Protein 2DA4 (pdb70)

Radius of gyration: 13.73 Å; Cα contacts (8 Å, |Δi|>4): 54; chains: 1; bounding box: 42×41×20 Å

Sequence (80 aa):
GSSGSSGALQDRTQFSDRDLATLKKYWDNGMTSLGSVCREKIEAVATELNVDCEIVRTWIGNRRRKYRLMGIEVSGPSSGGSSGSSGALQDRTQFSDRDLATLKKYWDNGMTSLGSVCREKIEAVATELNVDCEIVRTWIGNRRRKYRLMGIEVSGPSSGGSSGSSGALQDRTQFSDRDLATLKKYWDNGMTSLGSVCREKIEAVATELNVDCEIVRTWIGNRRRKYRLMGIEVSGPSSGGSSGSSGALQDRTQFSDRDLATLKKYWDNGMTSLGSVCREKIEAVATELNVDCEIVRTWIGNRRRKYRLMGIEVSGPSSGGSSGSSGALQDRTQFSDRDLATLKKYWDNGMTSLGSVCREKIEAVATELNVDCEIVRTWIGNRRRKYRLMGIEVSGPSSGGSSGSSGALQDRTQFSDRDLATLKKYWDNGMTSLGSVCREKIEAVATELNVDCEIVRTWIGNRRRKYRLMGIEVSGPSSGGSSGSSGALQDRTQFSDRDLATLKKYWDNGMTSLGSVCREKIEAVATELNVDCEIVRTWIGNRRRKYRLMGIEVSGPSSGGSSGSSGALQDRTQFSDRDLATLKKYWDNGMTSLGSVCREKIEAVATELNVDCEIVRTWIGNRRRKYRLMGIEVSGPSSGGSSGSSGALQDRTQFSDRDLATLKKYWDNGMTSLGSVCREKIEAVATELNVDCEIVRTWIGNRRRKYRLMGIEVSGPSSGGSSGSSGALQDRTQFSDRDLATLKKYWDNGMTSLGSVCREKIEAVATELNVDCEIVRTWIGNRRRKYRLMGIEVSGPSSGGSSGSSGALQDRTQFSDRDLATLKKYWDNGMTSLGSVCREKIEAVATELNVDCEIVRTWIGNRRRKYRLMGIEVSGPSSGGSSGSSGALQDRTQFSDRDLATLKKYWDNGMTSLGSVCREKIEAVATELNVDCEIVRTWIGNRRRKYRLMGIEVSGPSSGGSSGSSGALQDRTQFSDRDLATLKKYWDNGMTSLGSVCREKIEAVATELNVDCEIVRTWIGNRRRKYRLMGIEVSGPSSGGSSGSSGALQDRTQFSDRDLATLKKYWDNGMTSLGSVCREKIEAVATELNVDCEIVRTWIGNRRRKYRLMGIEVSGPSSGGSSGSSGALQDRTQFSDRDLATLKKYWDNGMTSLGSVCREKIEAVATELNVDCEIVRTWIGNRRRKYRLMGIEVSGPSSGGSSGSSGALQDRTQFSDRDLATLKKYWDNGMTSLGSVCREKIEAVATELNVDCEIVRTWIGNRRRKYRLMGIEVSGPSSGGSSGSSGALQDRTQFSDRDLATLKKYWDNGMTSLGSVCREKIEAVATELNVDCEIVRTWIGNRRRKYRLMGIEVSGPSSGGSSGSSGALQDRTQFSDRDLATLKKYWDNGMTSLGSVCREKIEAVATELNVDCEIVRTWIGNRRRKYRLMGIEVSGPSSGGSSGSSGALQDRTQFSDRDLATLKKYWDNGMTSLGSVCREKIEAVATELNVDCEIVRTWIGNRRRKYRLMGIEVSGPSSGGSSGSSGALQDRTQFSDRDLATLKKYWDNGMTSLGSVCREKIEAVATELNVDCEIVRTWIGNRRRKYRLMGIEVSGPSSG

GO terms:
  GO:0005515 protein binding (F, IPI)

Foldseek 3Di:
DDDDDDDDDPPDDDDDPVLVVLLVVLVVVVLLDLPVVNLVVLVPSCVVSVHDSVNSSVVSVVVVCVAVVVPDDDDADVHD

Organism: Homo sapiens (NCBI:txid9606)

CATH classification: 1.10.10.60

InterPro domains:
  IPR001356 Homeodomain [PS50071] (433-497)
  IPR001356 Homeodomain [SM00389] (1-66)
  IPR001356 Homeodomain [SM00389] (435-501)
  IPR001356 Homeodomain [cd00086] (4-59)
  IPR001356 Homeodomain [cd00086] (439-495)
  IPR009057 Homedomain-like superfamily [SSF46689] (3-59)
  IPR009057 Homedomain-like superfamily [SSF46689] (434-495)
  IPR050255 POU domain transcription factor [PTHR11636] (400-508)

Structure (mmCIF, N/CA/C/O backbone):
data_2DA4
#
_entry.id   2DA4
#
loop_
_atom_site.group_PDB
_atom_site.id
_atom_site.type_symbol
_atom_site.label_atom_id
_atom_site.label_alt_id
_atom_site.label_comp_id
_atom_site.label_asym_id
_atom_site.label_entity_id
_atom_site.label_seq_id
_atom_site.pdbx_PDB_ins_code
_atom_site.Cartn_x
_atom_site.Cartn_y
_atom_site.Cartn_z
_atom_site.occupancy
_atom_site.B_iso_or_equiv
_atom_site.auth_seq_id
_atom_site.auth_comp_id
_atom_site.auth_asym_id
_atom_site.auth_atom_id
_atom_site.pdbx_PDB_model_num
ATOM 1 N N . GLY A 1 1 ? -1.950 -21.438 8.055 1.00 0.00 1 GLY A N 1
ATOM 2 C CA . GLY A 1 1 ? -0.772 -21.062 7.295 1.00 0.00 1 GLY A CA 1
ATOM 3 C C . GLY A 1 1 ? -1.093 -20.744 5.848 1.00 0.00 1 GLY A C 1
ATOM 4 O O . GLY A 1 1 ? -0.389 -21.181 4.938 1.00 0.00 1 GLY A O 1
ATOM 8 N N . SER A 1 2 ? -2.161 -19.981 5.635 1.00 0.00 2 SER A N 1
ATOM 9 C CA . SER A 1 2 ? -2.577 -19.609 4.288 1.00 0.00 2 SER A CA 1
ATOM 10 C C . SER A 1 2 ? -2.750 -18.098 4.170 1.00 0.00 2 SER A C 1
ATOM 11 O O . SER A 1 2 ? -2.614 -17.368 5.153 1.00 0.00 2 SER A O 1
ATOM 19 N N . SER A 1 3 ? -3.049 -17.635 2.961 1.00 0.00 3 SER A N 1
ATOM 20 C CA . SER A 1 3 ? -3.237 -16.210 2.713 1.00 0.00 3 SER A CA 1
ATOM 21 C C . SER A 1 3 ? -4.720 -15.867 2.610 1.00 0.00 3 SER A C 1
ATOM 22 O O . SER A 1 3 ? -5.198 -14.932 3.250 1.00 0.00 3 SER A O 1
ATOM 30 N N . GLY A 1 4 ? -5.443 -16.633 1.798 1.00 0.00 4 GLY A N 1
ATOM 31 C CA . GLY A 1 4 ? -6.864 -16.395 1.625 1.00 0.00 4 GLY A CA 1
ATOM 32 C C . GLY A 1 4 ? -7.150 -15.094 0.901 1.00 0.00 4 GLY A C 1
ATOM 33 O O . GLY A 1 4 ? -7.326 -14.051 1.531 1.00 0.00 4 GLY A O 1
ATOM 37 N N . SER A 1 5 ? -7.196 -15.155 -0.426 1.00 0.00 5 SER A N 1
ATOM 38 C CA . SER A 1 5 ? -7.457 -13.971 -1.237 1.00 0.00 5 SER A CA 1
ATOM 39 C C . SER A 1 5 ? -8.947 -13.832 -1.531 1.00 0.00 5 SER A C 1
ATOM 40 O O . SER A 1 5 ? -9.434 -14.295 -2.562 1.00 0.00 5 SER A O 1
ATOM 48 N N . SER A 1 6 ? -9.667 -13.191 -0.616 1.00 0.00 6 SER A N 1
ATOM 49 C CA . SER A 1 6 ? -11.103 -12.993 -0.773 1.00 0.00 6 SER A CA 1
ATOM 50 C C . SER A 1 6 ? -11.525 -11.625 -0.245 1.00 0.00 6 SER A C 1
ATOM 51 O O . SER A 1 6 ? -10.987 -11.138 0.748 1.00 0.00 6 SER A O 1
ATOM 59 N N . GLY A 1 7 ? -12.492 -11.010 -0.919 1.00 0.00 7 GLY A N 1
ATOM 60 C CA . GLY A 1 7 ? -12.971 -9.705 -0.504 1.00 0.00 7 GLY A CA 1
ATOM 61 C C . GLY A 1 7 ? -14.356 -9.398 -1.038 1.00 0.00 7 GLY A C 1
ATOM 62 O O . GLY A 1 7 ? -15.275 -10.204 -0.896 1.00 0.00 7 GLY A O 1
ATOM 66 N N . ALA A 1 8 ? -14.507 -8.229 -1.651 1.00 0.00 8 ALA A N 1
ATOM 67 C CA . ALA A 1 8 ? -15.790 -7.818 -2.208 1.00 0.00 8 ALA A CA 1
ATOM 68 C C . ALA A 1 8 ? -15.627 -6.620 -3.137 1.00 0.00 8 ALA A C 1
ATOM 69 O O . ALA A 1 8 ? -14.660 -5.864 -3.028 1.00 0.00 8 ALA A O 1
ATOM 76 N N . LEU A 1 9 ? -16.576 -6.452 -4.050 1.00 0.00 9 LEU A N 1
ATOM 77 C CA . LEU A 1 9 ? -16.538 -5.345 -4.999 1.00 0.00 9 LEU A CA 1
ATOM 78 C C . LEU A 1 9 ? -17.233 -4.113 -4.428 1.00 0.00 9 LEU A C 1
ATOM 79 O O . LEU A 1 9 ? -18.127 -4.227 -3.590 1.00 0.00 9 LEU A O 1
ATOM 95 N N . GLN A 1 10 ? -16.817 -2.938 -4.889 1.00 0.00 10 GLN A N 1
ATOM 96 C CA . GLN A 1 10 ? -17.401 -1.685 -4.424 1.00 0.00 10 GLN A CA 1
ATOM 97 C C . GLN A 1 10 ? -17.096 -0.549 -5.394 1.00 0.00 10 GLN A C 1
ATOM 98 O O . GLN A 1 10 ? -16.130 -0.612 -6.155 1.00 0.00 10 GLN A O 1
ATOM 112 N N . ASP A 1 11 ? -17.925 0.489 -5.362 1.00 0.00 11 ASP A N 1
ATOM 113 C CA . ASP A 1 11 ? -17.743 1.640 -6.238 1.00 0.00 11 ASP A CA 1
ATOM 114 C C . ASP A 1 11 ? -16.590 2.514 -5.755 1.00 0.00 11 ASP A C 1
ATOM 115 O O . ASP A 1 11 ? -15.701 2.871 -6.528 1.00 0.00 11 ASP A O 1
ATOM 124 N N . ARG A 1 12 ? -16.613 2.857 -4.471 1.00 0.00 12 ARG A N 1
ATOM 125 C CA . ARG A 1 12 ? -15.571 3.692 -3.885 1.00 0.00 12 ARG A CA 1
ATOM 126 C C . ARG A 1 12 ? -14.937 3.004 -2.679 1.00 0.00 12 ARG A C 1
ATOM 127 O O . ARG A 1 12 ? -15.550 2.902 -1.615 1.00 0.00 12 ARG A O 1
ATOM 148 N N . THR A 1 13 ? -13.706 2.533 -2.852 1.00 0.00 13 THR A N 1
ATOM 149 C CA . THR A 1 13 ? -12.990 1.854 -1.780 1.00 0.00 13 THR A CA 1
ATOM 150 C C . THR A 1 13 ? -11.958 2.774 -1.139 1.00 0.00 13 THR A C 1
ATOM 151 O O . THR A 1 13 ? -10.994 3.185 -1.784 1.00 0.00 13 THR A O 1
ATOM 162 N N . GLN A 1 14 ? -12.167 3.094 0.134 1.00 0.00 14 GLN A N 1
ATOM 163 C CA . GLN A 1 14 ? -11.254 3.967 0.862 1.00 0.00 14 GLN A CA 1
ATOM 164 C C . GLN A 1 14 ? -10.647 3.243 2.060 1.00 0.00 14 GLN A C 1
ATOM 165 O O . GLN A 1 14 ? -11.260 2.338 2.626 1.00 0.00 14 GLN A O 1
ATOM 179 N N . PHE A 1 15 ? -9.440 3.646 2.440 1.00 0.00 15 PHE A N 1
ATOM 180 C CA . PHE A 1 15 ? -8.749 3.035 3.570 1.00 0.00 15 PHE A CA 1
ATOM 181 C C . PHE A 1 15 ? -9.103 3.746 4.872 1.00 0.00 15 PHE A C 1
ATOM 182 O O . PHE A 1 15 ? -9.586 4.878 4.863 1.00 0.00 15 PHE A O 1
ATOM 199 N N . SER A 1 16 ? -8.858 3.073 5.992 1.00 0.00 16 SER A N 1
ATOM 200 C CA . SER A 1 16 ? -9.154 3.638 7.304 1.00 0.00 16 SER A CA 1
ATOM 201 C C . SER A 1 16 ? -7.869 3.926 8.074 1.00 0.00 16 SER A C 1
ATOM 202 O O . SER A 1 16 ? -6.845 3.277 7.859 1.00 0.00 16 SER A O 1
ATOM 210 N N . ASP A 1 17 ? -7.931 4.904 8.971 1.00 0.00 17 ASP A N 1
ATOM 211 C CA . ASP A 1 17 ? -6.773 5.279 9.774 1.00 0.00 17 ASP A CA 1
ATOM 212 C C . ASP A 1 17 ? -5.946 4.051 10.142 1.00 0.00 17 ASP A C 1
ATOM 213 O O . ASP A 1 17 ? -4.724 4.047 9.995 1.00 0.00 17 ASP A O 1
ATOM 222 N N . ARG A 1 18 ? -6.621 3.011 10.622 1.00 0.00 18 ARG A N 1
ATOM 223 C CA . ARG A 1 18 ? -5.949 1.778 11.013 1.00 0.00 18 ARG A CA 1
ATOM 224 C C . ARG A 1 18 ? -5.256 1.134 9.816 1.00 0.00 18 ARG A C 1
ATOM 225 O O . ARG A 1 18 ? -4.071 0.804 9.875 1.00 0.00 18 ARG A O 1
ATOM 246 N N . ASP A 1 19 ? -6.002 0.957 8.731 1.00 0.00 19 ASP A N 1
ATOM 247 C CA . ASP A 1 19 ? -5.460 0.353 7.520 1.00 0.00 19 ASP A CA 1
ATOM 248 C C . ASP A 1 19 ? -4.233 1.117 7.033 1.00 0.00 19 ASP A C 1
ATOM 249 O O . ASP A 1 19 ? -3.191 0.524 6.750 1.00 0.00 19 ASP A O 1
ATOM 258 N N . LEU A 1 20 ? -4.363 2.436 6.938 1.00 0.00 20 LEU A N 1
ATOM 259 C CA . LEU A 1 20 ? -3.264 3.282 6.485 1.00 0.00 20 LEU A CA 1
ATOM 260 C C . LEU A 1 20 ? -2.078 3.193 7.440 1.00 0.00 20 LEU A C 1
ATOM 261 O O . LEU A 1 20 ? -0.937 3.019 7.013 1.00 0.00 20 LEU A O 1
ATOM 277 N N . ALA A 1 21 ? -2.357 3.310 8.734 1.00 0.00 21 ALA A N 1
ATOM 278 C CA . ALA A 1 21 ? -1.313 3.238 9.750 1.00 0.00 21 ALA A CA 1
ATOM 279 C C . ALA A 1 21 ? -0.274 2.180 9.395 1.00 0.00 21 ALA A C 1
ATOM 280 O O . ALA A 1 21 ? 0.930 2.414 9.508 1.00 0.00 21 ALA A O 1
ATOM 287 N N . THR A 1 22 ? -0.746 1.014 8.965 1.00 0.00 22 THR A N 1
ATOM 288 C CA . THR A 1 22 ? 0.142 -0.081 8.595 1.00 0.00 22 THR A CA 1
ATOM 289 C C . THR A 1 22 ? 0.938 0.257 7.339 1.00 0.00 22 THR A C 1
ATOM 290 O O . THR A 1 22 ? 2.168 0.189 7.334 1.00 0.00 22 THR A O 1
ATOM 301 N N . LEU A 1 23 ? 0.230 0.621 6.276 1.00 0.00 23 LEU A N 1
ATOM 302 C CA . LEU A 1 23 ? 0.870 0.971 5.013 1.00 0.00 23 LEU A CA 1
ATOM 303 C C . LEU A 1 23 ? 1.900 2.078 5.213 1.00 0.00 23 LEU A C 1
ATOM 304 O O . LEU A 1 23 ? 3.091 1.886 4.966 1.00 0.00 23 LEU A O 1
ATOM 320 N N . LYS A 1 24 ? 1.434 3.238 5.663 1.00 0.00 24 LYS A N 1
ATOM 321 C CA . LYS A 1 24 ? 2.313 4.377 5.900 1.00 0.00 24 LYS A CA 1
ATOM 322 C C . LYS A 1 24 ? 3.536 3.960 6.711 1.00 0.00 24 LYS A C 1
ATOM 323 O O . LYS A 1 24 ? 4.623 4.515 6.545 1.00 0.00 24 LYS A O 1
ATOM 342 N N . LYS A 1 25 ? 3.353 2.978 7.587 1.00 0.00 25 LYS A N 1
ATOM 343 C CA . LYS A 1 25 ? 4.442 2.483 8.422 1.00 0.00 25 LYS A CA 1
ATOM 344 C C . LYS A 1 25 ? 5.616 2.019 7.566 1.00 0.00 25 LYS A C 1
ATOM 345 O O . LYS A 1 25 ? 6.773 2.305 7.875 1.00 0.00 25 LYS A O 1
ATOM 364 N N . TYR A 1 26 ? 5.311 1.303 6.490 1.00 0.00 26 TYR A N 1
ATOM 365 C CA . TYR A 1 26 ? 6.341 0.798 5.590 1.00 0.00 26 TYR A CA 1
ATOM 366 C C . TYR A 1 26 ? 6.950 1.931 4.769 1.00 0.00 26 TYR A C 1
ATOM 367 O O . TYR A 1 26 ? 8.131 1.897 4.425 1.00 0.00 26 TYR A O 1
ATOM 385 N N . TRP A 1 27 ? 6.135 2.933 4.460 1.00 0.00 27 TRP A N 1
ATOM 386 C CA . TRP A 1 27 ? 6.592 4.077 3.680 1.00 0.00 27 TRP A CA 1
ATOM 387 C C . TRP A 1 27 ? 7.781 4.754 4.352 1.00 0.00 27 TRP A C 1
ATOM 388 O O . TRP A 1 27 ? 8.597 5.395 3.690 1.00 0.00 27 TRP A O 1
ATOM 409 N N . ASP A 1 28 ? 7.874 4.606 5.669 1.00 0.00 28 ASP A N 1
ATOM 410 C CA . ASP A 1 28 ? 8.966 5.202 6.430 1.00 0.00 28 ASP A CA 1
ATOM 411 C C . ASP A 1 28 ? 10.299 4.557 6.065 1.00 0.00 28 ASP A C 1
ATOM 412 O O . ASP A 1 28 ? 11.359 5.024 6.479 1.00 0.00 28 ASP A O 1
ATOM 421 N N . ASN A 1 29 ? 10.236 3.480 5.289 1.00 0.00 29 ASN A N 1
ATOM 422 C CA . ASN A 1 29 ? 11.438 2.769 4.870 1.00 0.00 29 ASN A CA 1
ATOM 423 C C . ASN A 1 29 ? 11.666 2.922 3.369 1.00 0.00 29 ASN A C 1
ATOM 424 O O . ASN A 1 29 ? 12.421 2.162 2.764 1.00 0.00 29 ASN A O 1
ATOM 435 N N . GLY A 1 30 ? 11.006 3.912 2.774 1.00 0.00 30 GLY A N 1
ATOM 436 C CA . GLY A 1 30 ? 11.150 4.147 1.349 1.00 0.00 30 GLY A CA 1
ATOM 437 C C . GLY A 1 30 ? 10.270 3.234 0.519 1.00 0.00 30 GLY A C 1
ATOM 438 O O . GLY A 1 30 ? 10.642 2.840 -0.586 1.00 0.00 30 GLY A O 1
ATOM 442 N N . MET A 1 31 ? 9.101 2.895 1.053 1.00 0.00 31 MET A N 1
ATOM 443 C CA . MET A 1 31 ? 8.166 2.021 0.353 1.00 0.00 31 MET A CA 1
ATOM 444 C C . MET A 1 31 ? 7.436 2.779 -0.751 1.00 0.00 31 MET A C 1
ATOM 445 O O . MET A 1 31 ? 6.212 2.706 -0.865 1.00 0.00 31 MET A O 1
ATOM 459 N N . THR A 1 32 ? 8.195 3.508 -1.564 1.00 0.00 32 THR A N 1
ATOM 460 C CA . THR A 1 32 ? 7.621 4.280 -2.659 1.00 0.00 32 THR A CA 1
ATOM 461 C C . THR A 1 32 ? 7.775 3.550 -3.988 1.00 0.00 32 THR A C 1
ATOM 462 O O . THR A 1 32 ? 6.937 3.679 -4.879 1.00 0.00 32 THR A O 1
ATOM 473 N N . SER A 1 33 ? 8.853 2.782 -4.114 1.00 0.00 33 SER A N 1
ATOM 474 C CA . SER A 1 33 ? 9.120 2.034 -5.336 1.00 0.00 33 SER A CA 1
ATOM 475 C C . SER A 1 33 ? 8.164 0.851 -5.468 1.00 0.00 33 SER A C 1
ATOM 476 O O . SER A 1 33 ? 7.611 0.371 -4.478 1.00 0.00 33 SER A O 1
ATOM 484 N N . LEU A 1 34 ? 7.975 0.387 -6.699 1.00 0.00 34 LEU A N 1
ATOM 485 C CA . LEU A 1 34 ? 7.086 -0.739 -6.962 1.00 0.00 34 LEU A CA 1
ATOM 486 C C . LEU A 1 34 ? 7.884 -1.995 -7.301 1.00 0.00 34 LEU A C 1
ATOM 487 O O . LEU A 1 34 ? 7.496 -3.105 -6.941 1.00 0.00 34 LEU A O 1
ATOM 503 N N . GLY A 1 35 ? 9.003 -1.809 -7.995 1.00 0.00 35 GLY A N 1
ATOM 504 C CA . GLY A 1 35 ? 9.839 -2.935 -8.369 1.00 0.00 35 GLY A CA 1
ATOM 505 C C . GLY A 1 35 ? 10.100 -3.874 -7.208 1.00 0.00 35 GLY A C 1
ATOM 506 O O . GLY A 1 35 ? 9.742 -3.578 -6.068 1.00 0.00 35 GLY A O 1
ATOM 510 N N . SER A 1 36 ? 10.726 -5.010 -7.497 1.00 0.00 36 SER A N 1
ATOM 511 C CA . SER A 1 36 ? 11.031 -5.998 -6.469 1.00 0.00 36 SER A CA 1
ATOM 512 C C . SER A 1 36 ? 11.720 -5.345 -5.275 1.00 0.00 36 SER A C 1
ATOM 513 O O . SER A 1 36 ? 11.532 -5.761 -4.131 1.00 0.00 36 SER A O 1
ATOM 521 N N . VAL A 1 37 ? 12.519 -4.319 -5.549 1.00 0.00 37 VAL A N 1
ATOM 522 C CA . VAL A 1 37 ? 13.236 -3.606 -4.499 1.00 0.00 37 VAL A CA 1
ATOM 523 C C . VAL A 1 37 ? 12.332 -3.336 -3.302 1.00 0.00 37 VAL A C 1
ATOM 524 O O . VAL A 1 37 ? 12.746 -3.486 -2.151 1.00 0.00 37 VAL A O 1
ATOM 537 N N . CYS A 1 38 ? 11.095 -2.938 -3.579 1.00 0.00 38 CYS A N 1
ATOM 538 C CA . CYS A 1 38 ? 10.131 -2.647 -2.525 1.00 0.00 38 CYS A CA 1
ATOM 539 C C . CYS A 1 38 ? 9.106 -3.769 -2.400 1.00 0.00 38 CYS A C 1
ATOM 540 O O . CYS A 1 38 ? 8.614 -4.055 -1.308 1.00 0.00 38 CYS A O 1
ATOM 548 N N . ARG A 1 39 ? 8.788 -4.401 -3.524 1.00 0.00 39 ARG A N 1
ATOM 549 C CA . ARG A 1 39 ? 7.819 -5.491 -3.541 1.00 0.00 39 ARG A CA 1
ATOM 550 C C . ARG A 1 39 ? 7.984 -6.383 -2.315 1.00 0.00 39 ARG A C 1
ATOM 551 O O . ARG A 1 39 ? 7.014 -6.684 -1.620 1.00 0.00 39 ARG A O 1
ATOM 572 N N . GLU A 1 40 ? 9.218 -6.804 -2.056 1.00 0.00 40 GLU A N 1
ATOM 573 C CA . GLU A 1 40 ? 9.509 -7.663 -0.915 1.00 0.00 40 GLU A CA 1
ATOM 574 C C . GLU A 1 40 ? 8.727 -7.215 0.317 1.00 0.00 40 GLU A C 1
ATOM 575 O O . GLU A 1 40 ? 8.133 -8.032 1.021 1.00 0.00 40 GLU A O 1
ATOM 587 N N . LYS A 1 41 ? 8.731 -5.910 0.570 1.00 0.00 41 LYS A N 1
ATOM 588 C CA . LYS A 1 41 ? 8.022 -5.351 1.715 1.00 0.00 41 LYS A CA 1
ATOM 589 C C . LYS A 1 41 ? 6.513 -5.398 1.497 1.00 0.00 41 LYS A C 1
ATOM 590 O O . LYS A 1 41 ? 5.755 -5.721 2.411 1.00 0.00 41 LYS A O 1
ATOM 609 N N . ILE A 1 42 ? 6.085 -5.075 0.281 1.00 0.00 42 ILE A N 1
ATOM 610 C CA . ILE A 1 42 ? 4.667 -5.083 -0.056 1.00 0.00 42 ILE A CA 1
ATOM 611 C C . ILE A 1 42 ? 4.036 -6.436 0.256 1.00 0.00 42 ILE A C 1
ATOM 612 O O . ILE A 1 42 ? 2.930 -6.506 0.790 1.00 0.00 42 ILE A O 1
ATOM 628 N N . GLU A 1 43 ? 4.748 -7.507 -0.080 1.00 0.00 43 GLU A N 1
ATOM 629 C CA . GLU A 1 43 ? 4.257 -8.858 0.166 1.00 0.00 43 GLU A CA 1
ATOM 630 C C . GLU A 1 43 ? 3.860 -9.034 1.629 1.00 0.00 43 GLU A C 1
ATOM 631 O O . GLU A 1 43 ? 3.061 -9.908 1.965 1.00 0.00 43 GLU A O 1
ATOM 643 N N . ALA A 1 44 ? 4.424 -8.198 2.494 1.00 0.00 44 ALA A N 1
ATOM 644 C CA . ALA A 1 44 ? 4.128 -8.260 3.920 1.00 0.00 44 ALA A CA 1
ATOM 645 C C . ALA A 1 44 ? 2.882 -7.449 4.258 1.00 0.00 44 ALA A C 1
ATOM 646 O O . ALA A 1 44 ? 1.887 -7.992 4.738 1.00 0.00 44 ALA A O 1
ATOM 653 N N . VAL A 1 45 ? 2.944 -6.146 4.006 1.00 0.00 45 VAL A N 1
ATOM 654 C CA . VAL A 1 45 ? 1.820 -5.259 4.283 1.00 0.00 45 VAL A CA 1
ATOM 655 C C . VAL A 1 45 ? 0.531 -5.799 3.673 1.00 0.00 45 VAL A C 1
ATOM 656 O O . VAL A 1 45 ? -0.563 -5.526 4.167 1.00 0.00 45 VAL A O 1
ATOM 669 N N . ALA A 1 46 ? 0.668 -6.566 2.597 1.00 0.00 46 ALA A N 1
ATOM 670 C CA . ALA A 1 46 ? -0.485 -7.146 1.921 1.00 0.00 46 ALA A CA 1
ATOM 671 C C . ALA A 1 46 ? -0.995 -8.377 2.663 1.00 0.00 46 ALA A C 1
ATOM 672 O O . ALA A 1 46 ? -2.199 -8.539 2.865 1.00 0.00 46 ALA A O 1
ATOM 679 N N . THR A 1 47 ? -0.071 -9.244 3.066 1.00 0.00 47 THR A N 1
ATOM 680 C CA . THR A 1 47 ? -0.428 -10.461 3.785 1.00 0.00 47 THR A CA 1
ATOM 681 C C . THR A 1 47 ? -0.848 -10.152 5.217 1.00 0.00 47 THR A C 1
ATOM 682 O O . THR A 1 47 ? -1.558 -10.935 5.847 1.00 0.00 47 THR A O 1
ATOM 693 N N . GLU A 1 48 ? -0.407 -9.004 5.723 1.00 0.00 48 GLU A N 1
ATOM 694 C CA . GLU A 1 48 ? -0.739 -8.593 7.082 1.00 0.00 48 GLU A CA 1
ATOM 695 C C . GLU A 1 48 ? -2.161 -8.042 7.152 1.00 0.00 48 GLU A C 1
ATOM 696 O O . GLU A 1 48 ? -2.903 -8.324 8.093 1.00 0.00 48 GLU A O 1
ATOM 708 N N . LEU A 1 49 ? -2.533 -7.254 6.148 1.00 0.00 49 LEU A N 1
ATOM 709 C CA . LEU A 1 49 ? -3.866 -6.663 6.095 1.00 0.00 49 LEU A CA 1
ATOM 710 C C . LEU A 1 49 ? -4.858 -7.614 5.433 1.00 0.00 49 LEU A C 1
ATOM 711 O O . LEU A 1 49 ? -6.069 -7.410 5.503 1.00 0.00 49 LEU A O 1
ATOM 727 N N . ASN A 1 50 ? -4.335 -8.655 4.794 1.00 0.00 50 ASN A N 1
ATOM 728 C CA . ASN A 1 50 ? -5.175 -9.640 4.122 1.00 0.00 50 ASN A CA 1
ATOM 729 C C . ASN A 1 50 ? -5.870 -9.025 2.911 1.00 0.00 50 ASN A C 1
ATOM 730 O O . ASN A 1 50 ? -7.065 -9.232 2.696 1.00 0.00 50 ASN A O 1
ATOM 741 N N . VAL A 1 51 ? -5.114 -8.270 2.121 1.00 0.00 51 VAL A N 1
ATOM 742 C CA . VAL A 1 51 ? -5.656 -7.626 0.931 1.00 0.00 51 VAL A CA 1
ATOM 743 C C . VAL A 1 51 ? -4.813 -7.945 -0.299 1.00 0.00 51 VAL A C 1
ATOM 744 O O . VAL A 1 51 ? -3.602 -8.145 -0.199 1.00 0.00 51 VAL A O 1
ATOM 757 N N . ASP A 1 52 ? -5.460 -7.990 -1.458 1.00 0.00 52 ASP A N 1
ATOM 758 C CA . ASP A 1 52 ? -4.769 -8.284 -2.708 1.00 0.00 52 ASP A CA 1
ATOM 759 C C . ASP A 1 52 ? -3.542 -7.393 -2.873 1.00 0.00 52 ASP A C 1
ATOM 760 O O . ASP A 1 52 ? -3.646 -6.166 -2.860 1.00 0.00 52 ASP A O 1
ATOM 769 N N . CYS A 1 53 ? -2.380 -8.019 -3.026 1.00 0.00 53 CYS A N 1
ATOM 770 C CA . CYS A 1 53 ? -1.131 -7.283 -3.191 1.00 0.00 53 CYS A CA 1
ATOM 771 C C . CYS A 1 53 ? -1.328 -6.075 -4.100 1.00 0.00 53 CYS A C 1
ATOM 772 O O . CYS A 1 53 ? -0.801 -4.995 -3.836 1.00 0.00 53 CYS A O 1
ATOM 780 N N . GLU A 1 54 ? -2.090 -6.266 -5.173 1.00 0.00 54 GLU A N 1
ATOM 781 C CA . GLU A 1 54 ? -2.353 -5.191 -6.123 1.00 0.00 54 GLU A CA 1
ATOM 782 C C . GLU A 1 54 ? -2.888 -3.953 -5.409 1.00 0.00 54 GLU A C 1
ATOM 783 O O . GLU A 1 54 ? -2.412 -2.840 -5.635 1.00 0.00 54 GLU A O 1
ATOM 795 N N . ILE A 1 55 ? -3.879 -4.156 -4.547 1.00 0.00 55 ILE A N 1
ATOM 796 C CA . ILE A 1 55 ? -4.477 -3.057 -3.799 1.00 0.00 55 ILE A CA 1
ATOM 797 C C . ILE A 1 55 ? -3.406 -2.176 -3.164 1.00 0.00 55 ILE A C 1
ATOM 798 O O . ILE A 1 55 ? -3.544 -0.954 -3.110 1.00 0.00 55 ILE A O 1
ATOM 814 N N . VAL A 1 56 ? -2.338 -2.806 -2.686 1.00 0.00 56 VAL A N 1
ATOM 815 C CA . VAL A 1 56 ? -1.241 -2.080 -2.057 1.00 0.00 56 VAL A CA 1
ATOM 816 C C . VAL A 1 56 ? -0.336 -1.437 -3.102 1.00 0.00 56 VAL A C 1
ATOM 817 O O . VAL A 1 56 ? -0.167 -0.218 -3.126 1.00 0.00 56 VAL A O 1
ATOM 830 N N . ARG A 1 57 ? 0.243 -2.265 -3.965 1.00 0.00 57 ARG A N 1
ATOM 831 C CA . ARG A 1 57 ? 1.131 -1.778 -5.014 1.00 0.00 57 ARG A CA 1
ATOM 832 C C . ARG A 1 57 ? 0.558 -0.527 -5.673 1.00 0.00 57 ARG A C 1
ATOM 833 O O . ARG A 1 57 ? 1.285 0.425 -5.962 1.00 0.00 57 ARG A O 1
ATOM 854 N N . THR A 1 58 ? -0.750 -0.535 -5.910 1.00 0.00 58 THR A N 1
ATOM 855 C CA . THR A 1 58 ? -1.420 0.597 -6.537 1.00 0.00 58 THR A CA 1
ATOM 856 C C . THR A 1 58 ? -1.420 1.814 -5.619 1.00 0.00 58 THR A C 1
ATOM 857 O O . THR A 1 58 ? -1.191 2.939 -6.064 1.00 0.00 58 THR A O 1
ATOM 868 N N . TRP A 1 59 ? -1.677 1.581 -4.337 1.00 0.00 59 TRP A N 1
ATOM 869 C CA . TRP A 1 59 ? -1.705 2.660 -3.355 1.00 0.00 59 TRP A CA 1
ATOM 870 C C . TRP A 1 59 ? -0.392 3.434 -3.360 1.00 0.00 59 TRP A C 1
ATOM 871 O O . TRP A 1 59 ? -0.383 4.660 -3.240 1.00 0.00 59 TRP A O 1
ATOM 892 N N . ILE A 1 60 ? 0.715 2.713 -3.498 1.00 0.00 60 ILE A N 1
ATOM 893 C CA . ILE A 1 60 ? 2.034 3.334 -3.519 1.00 0.00 60 ILE A CA 1
ATOM 894 C C . ILE A 1 60 ? 2.139 4.363 -4.639 1.00 0.00 60 ILE A C 1
ATOM 895 O O . ILE A 1 60 ? 2.302 5.556 -4.386 1.00 0.00 60 ILE A O 1
ATOM 911 N N . GLY A 1 61 ? 2.042 3.893 -5.879 1.00 0.00 61 GLY A N 1
ATOM 912 C CA . GLY A 1 61 ? 2.126 4.786 -7.019 1.00 0.00 61 GLY A CA 1
ATOM 913 C C . GLY A 1 61 ? 1.151 5.943 -6.923 1.00 0.00 61 GLY A C 1
ATOM 914 O O . GLY A 1 61 ? 1.488 7.077 -7.263 1.00 0.00 61 GLY A O 1
ATOM 918 N N . ASN A 1 62 ? -0.061 5.657 -6.460 1.00 0.00 62 ASN A N 1
ATOM 919 C CA . ASN A 1 62 ? -1.089 6.682 -6.323 1.00 0.00 62 ASN A CA 1
ATOM 920 C C . ASN A 1 62 ? -0.597 7.831 -5.447 1.00 0.00 62 ASN A C 1
ATOM 921 O O . ASN A 1 62 ? -0.560 8.983 -5.880 1.00 0.00 62 ASN A O 1
ATOM 932 N N . ARG A 1 63 ? -0.221 7.509 -4.214 1.00 0.00 63 ARG A N 1
ATOM 933 C CA . ARG A 1 63 ? 0.268 8.513 -3.277 1.00 0.00 63 ARG A CA 1
ATOM 934 C C . ARG A 1 63 ? 1.315 9.407 -3.936 1.00 0.00 63 ARG A C 1
ATOM 935 O O . ARG A 1 63 ? 1.167 10.629 -3.973 1.00 0.00 63 ARG A O 1
ATOM 956 N N . ARG A 1 64 ? 2.372 8.789 -4.453 1.00 0.00 64 ARG A N 1
ATOM 957 C CA . ARG A 1 64 ? 3.444 9.529 -5.108 1.00 0.00 64 ARG A CA 1
ATOM 958 C C . ARG A 1 64 ? 2.893 10.745 -5.847 1.00 0.00 64 ARG A C 1
ATOM 959 O O . ARG A 1 64 ? 3.367 11.865 -5.658 1.00 0.00 64 ARG A O 1
ATOM 980 N N . ARG A 1 65 ? 1.891 10.515 -6.689 1.00 0.00 65 ARG A N 1
ATOM 981 C CA . ARG A 1 65 ? 1.277 11.591 -7.458 1.00 0.00 65 ARG A CA 1
ATOM 982 C C . ARG A 1 65 ? 0.732 12.676 -6.534 1.00 0.00 65 ARG A C 1
ATOM 983 O O . ARG A 1 65 ? 1.043 13.857 -6.695 1.00 0.00 65 ARG A O 1
ATOM 1004 N N . LYS A 1 66 ? -0.082 12.269 -5.567 1.00 0.00 66 LYS A N 1
ATOM 1005 C CA . LYS A 1 66 ? -0.670 13.205 -4.616 1.00 0.00 66 LYS A CA 1
ATOM 1006 C C . LYS A 1 66 ? 0.332 14.287 -4.227 1.00 0.00 66 LYS A C 1
ATOM 1007 O O . LYS A 1 66 ? 0.010 15.475 -4.228 1.00 0.00 66 LYS A O 1
ATOM 1026 N N . TYR A 1 67 ? 1.548 13.868 -3.895 1.00 0.00 67 TYR A N 1
ATOM 1027 C CA . TYR A 1 67 ? 2.598 14.801 -3.503 1.00 0.00 67 TYR A CA 1
ATOM 1028 C C . TYR A 1 67 ? 2.986 15.706 -4.668 1.00 0.00 67 TYR A C 1
ATOM 1029 O O . TYR A 1 67 ? 3.051 16.927 -4.525 1.00 0.00 67 TYR A O 1
ATOM 1047 N N . ARG A 1 68 ? 3.243 15.097 -5.821 1.00 0.00 68 ARG A N 1
ATOM 1048 C CA . ARG A 1 68 ? 3.625 15.846 -7.012 1.00 0.00 68 ARG A CA 1
ATOM 1049 C C . ARG A 1 68 ? 2.739 17.076 -7.189 1.00 0.00 68 ARG A C 1
ATOM 1050 O O . ARG A 1 68 ? 3.231 18.182 -7.416 1.00 0.00 68 ARG A O 1
ATOM 1071 N N . LEU A 1 69 ? 1.430 16.875 -7.083 1.00 0.00 69 LEU A N 1
ATOM 1072 C CA . LEU A 1 69 ? 0.474 17.967 -7.232 1.00 0.00 69 LEU A CA 1
ATOM 1073 C C . LEU A 1 69 ? 0.940 19.206 -6.474 1.00 0.00 69 LEU A C 1
ATOM 1074 O O . LEU A 1 69 ? 0.851 20.325 -6.979 1.00 0.00 69 LEU A O 1
ATOM 1090 N N . MET A 1 70 ? 1.440 18.998 -5.260 1.00 0.00 70 MET A N 1
ATOM 1091 C CA . MET A 1 70 ? 1.924 20.098 -4.434 1.00 0.00 70 MET A CA 1
ATOM 1092 C C . MET A 1 70 ? 3.281 20.590 -4.925 1.00 0.00 70 MET A C 1
ATOM 1093 O O . MET A 1 70 ? 3.655 21.740 -4.699 1.00 0.00 70 MET A O 1
ATOM 1107 N N . GLY A 1 71 ? 4.017 19.710 -5.599 1.00 0.00 71 GLY A N 1
ATOM 1108 C CA . GLY A 1 71 ? 5.325 20.075 -6.111 1.00 0.00 71 GLY A CA 1
ATOM 1109 C C . GLY A 1 71 ? 6.454 19.483 -5.290 1.00 0.00 71 GLY A C 1
ATOM 1110 O O . GLY A 1 71 ? 7.449 20.155 -5.017 1.00 0.00 71 GLY A O 1
ATOM 1114 N N . ILE A 1 72 ? 6.299 18.224 -4.895 1.00 0.00 72 ILE A N 1
ATOM 1115 C CA . ILE A 1 72 ? 7.314 17.544 -4.100 1.00 0.00 72 ILE A CA 1
ATOM 1116 C C . ILE A 1 72 ? 8.316 16.819 -4.992 1.00 0.00 72 ILE A C 1
ATOM 1117 O O . ILE A 1 72 ? 7.943 16.203 -5.989 1.00 0.00 72 ILE A O 1
ATOM 1133 N N . GLU A 1 73 ? 9.592 16.897 -4.624 1.00 0.00 73 GLU A N 1
ATOM 1134 C CA . GLU A 1 73 ? 10.648 16.248 -5.391 1.00 0.00 73 GLU A CA 1
ATOM 1135 C C . GLU A 1 73 ? 10.856 14.811 -4.922 1.00 0.00 73 GLU A C 1
ATOM 1136 O O . GLU A 1 73 ? 11.988 14.363 -4.740 1.00 0.00 73 GLU A O 1
ATOM 1148 N N . VAL A 1 74 ? 9.755 14.093 -4.727 1.00 0.00 74 VAL A N 1
ATOM 1149 C CA . VAL A 1 74 ? 9.815 12.707 -4.279 1.00 0.00 74 VAL A CA 1
ATOM 1150 C C . VAL A 1 74 ? 10.047 11.760 -5.452 1.00 0.00 74 VAL A C 1
ATOM 1151 O O . VAL A 1 74 ? 9.397 10.721 -5.562 1.00 0.00 74 VAL A O 1
ATOM 1164 N N . SER A 1 75 ? 10.979 12.128 -6.326 1.00 0.00 75 SER A N 1
ATOM 1165 C CA . SER A 1 75 ? 11.296 11.313 -7.493 1.00 0.00 75 SER A CA 1
ATOM 1166 C C . SER A 1 75 ? 11.794 9.933 -7.073 1.00 0.00 75 SER A C 1
ATOM 1167 O O . SER A 1 75 ? 11.259 8.911 -7.501 1.00 0.00 75 SER A O 1
ATOM 1175 N N . GLY A 1 76 ? 12.824 9.914 -6.233 1.00 0.00 76 GLY A N 1
ATOM 1176 C CA . GLY A 1 76 ? 13.379 8.656 -5.769 1.00 0.00 76 GLY A CA 1
ATOM 1177 C C . GLY A 1 76 ? 14.757 8.819 -5.159 1.00 0.00 76 GLY A C 1
ATOM 1178 O O . GLY A 1 76 ? 14.903 9.132 -3.977 1.00 0.00 76 GLY A O 1
ATOM 1182 N N . PRO A 1 77 ? 15.800 8.604 -5.975 1.00 0.00 77 PRO A N 1
ATOM 1183 C CA . PRO A 1 77 ? 17.191 8.722 -5.530 1.00 0.00 77 PRO A CA 1
ATOM 1184 C C . PRO A 1 77 ? 17.587 10.167 -5.245 1.00 0.00 77 PRO A C 1
ATOM 1185 O O . PRO A 1 77 ? 16.851 11.098 -5.570 1.00 0.00 77 PRO A O 1
ATOM 1196 N N . SER A 1 78 ? 18.756 10.347 -4.636 1.00 0.00 78 SER A N 1
ATOM 1197 C CA . SER A 1 78 ? 19.248 11.679 -4.305 1.00 0.00 78 SER A CA 1
ATOM 1198 C C . SER A 1 78 ? 20.151 12.215 -5.412 1.00 0.00 78 SER A C 1
ATOM 1199 O O . SER A 1 78 ? 19.883 13.268 -5.991 1.00 0.00 78 SER A O 1
ATOM 1207 N N . SER A 1 79 ? 21.222 11.483 -5.700 1.00 0.00 79 SER A N 1
ATOM 1208 C CA . SER A 1 79 ? 22.167 11.886 -6.735 1.00 0.00 79 SER A CA 1
ATOM 1209 C C . SER A 1 79 ? 23.116 10.742 -7.079 1.00 0.00 79 SER A C 1
ATOM 1210 O O . SER A 1 79 ? 23.331 9.835 -6.275 1.00 0.00 79 SER A O 1
ATOM 1218 N N . GLY A 1 80 ? 23.683 10.792 -8.280 1.00 0.00 80 GLY A N 1
ATOM 1219 C CA . GLY A 1 80 ? 24.603 9.755 -8.711 1.00 0.00 80 GLY A CA 1
ATOM 1220 C C . GLY A 1 80 ? 25.003 9.902 -10.166 1.00 0.00 80 GLY A C 1
ATOM 1221 O O . GLY A 1 80 ? 25.817 10.759 -10.509 1.00 0.00 80 GLY A O 1
ATOM 1225 N N . GLY A 1 1 ? -11.972 -17.554 8.343 1.00 0.00 1 GLY A N 2
ATOM 1226 C CA . GLY A 1 1 ? -11.740 -18.697 7.478 1.00 0.00 1 GLY A CA 2
ATOM 1227 C C . GLY A 1 1 ? -11.339 -18.289 6.074 1.00 0.00 1 GLY A C 2
ATOM 1228 O O . GLY A 1 1 ? -10.152 -18.186 5.766 1.00 0.00 1 GLY A O 2
ATOM 1232 N N . SER A 1 2 ? -12.331 -18.058 5.220 1.00 0.00 2 SER A N 2
ATOM 1233 C CA . SER A 1 2 ? -12.075 -17.665 3.839 1.00 0.00 2 SER A CA 2
ATOM 1234 C C . SER A 1 2 ? -13.010 -16.537 3.414 1.00 0.00 2 SER A C 2
ATOM 1235 O O . SER A 1 2 ? -14.041 -16.299 4.043 1.00 0.00 2 SER A O 2
ATOM 1243 N N . SER A 1 3 ? -12.641 -15.844 2.341 1.00 0.00 3 SER A N 2
ATOM 1244 C CA . SER A 1 3 ? -13.443 -14.738 1.833 1.00 0.00 3 SER A CA 2
ATOM 1245 C C . SER A 1 3 ? -13.848 -14.982 0.382 1.00 0.00 3 SER A C 2
ATOM 1246 O O . SER A 1 3 ? -13.347 -15.898 -0.268 1.00 0.00 3 SER A O 2
ATOM 1254 N N . GLY A 1 4 ? -14.760 -14.154 -0.119 1.00 0.00 4 GLY A N 2
ATOM 1255 C CA . GLY A 1 4 ? -15.218 -14.296 -1.489 1.00 0.00 4 GLY A CA 2
ATOM 1256 C C . GLY A 1 4 ? -15.582 -12.967 -2.119 1.00 0.00 4 GLY A C 2
ATOM 1257 O O . GLY A 1 4 ? -15.421 -11.914 -1.501 1.00 0.00 4 GLY A O 2
ATOM 1261 N N . SER A 1 5 ? -16.074 -13.014 -3.353 1.00 0.00 5 SER A N 2
ATOM 1262 C CA . SER A 1 5 ? -16.457 -11.803 -4.070 1.00 0.00 5 SER A CA 2
ATOM 1263 C C . SER A 1 5 ? -17.474 -12.117 -5.162 1.00 0.00 5 SER A C 2
ATOM 1264 O O . SER A 1 5 ? -17.295 -13.053 -5.942 1.00 0.00 5 SER A O 2
ATOM 1272 N N . SER A 1 6 ? -18.542 -11.328 -5.213 1.00 0.00 6 SER A N 2
ATOM 1273 C CA . SER A 1 6 ? -19.591 -11.524 -6.207 1.00 0.00 6 SER A CA 2
ATOM 1274 C C . SER A 1 6 ? -19.561 -10.414 -7.253 1.00 0.00 6 SER A C 2
ATOM 1275 O O . SER A 1 6 ? -19.726 -9.238 -6.932 1.00 0.00 6 SER A O 2
ATOM 1283 N N . GLY A 1 7 ? -19.349 -10.798 -8.509 1.00 0.00 7 GLY A N 2
ATOM 1284 C CA . GLY A 1 7 ? -19.300 -9.825 -9.584 1.00 0.00 7 GLY A CA 2
ATOM 1285 C C . GLY A 1 7 ? -17.881 -9.471 -9.982 1.00 0.00 7 GLY A C 2
ATOM 1286 O O . GLY A 1 7 ? -16.936 -9.742 -9.243 1.00 0.00 7 GLY A O 2
ATOM 1290 N N . ALA A 1 8 ? -17.731 -8.865 -11.156 1.00 0.00 8 ALA A N 2
ATOM 1291 C CA . ALA A 1 8 ? -16.417 -8.474 -11.651 1.00 0.00 8 ALA A CA 2
ATOM 1292 C C . ALA A 1 8 ? -16.419 -7.025 -12.127 1.00 0.00 8 ALA A C 2
ATOM 1293 O O . ALA A 1 8 ? -16.557 -6.753 -13.320 1.00 0.00 8 ALA A O 2
ATOM 1300 N N . LEU A 1 9 ? -16.267 -6.099 -11.187 1.00 0.00 9 LEU A N 2
ATOM 1301 C CA . LEU A 1 9 ? -16.252 -4.676 -11.511 1.00 0.00 9 LEU A CA 2
ATOM 1302 C C . LEU A 1 9 ? -15.066 -3.980 -10.851 1.00 0.00 9 LEU A C 2
ATOM 1303 O O . LEU A 1 9 ? -14.983 -3.902 -9.626 1.00 0.00 9 LEU A O 2
ATOM 1319 N N . GLN A 1 10 ? -14.151 -3.475 -11.673 1.00 0.00 10 GLN A N 2
ATOM 1320 C CA . GLN A 1 10 ? -12.970 -2.784 -11.168 1.00 0.00 10 GLN A CA 2
ATOM 1321 C C . GLN A 1 10 ? -13.365 -1.591 -10.303 1.00 0.00 10 GLN A C 2
ATOM 1322 O O . GLN A 1 10 ? -14.249 -0.815 -10.666 1.00 0.00 10 GLN A O 2
ATOM 1336 N N . ASP A 1 11 ? -12.705 -1.452 -9.159 1.00 0.00 11 ASP A N 2
ATOM 1337 C CA . ASP A 1 11 ? -12.987 -0.354 -8.242 1.00 0.00 11 ASP A CA 2
ATOM 1338 C C . ASP A 1 11 ? -11.848 -0.174 -7.243 1.00 0.00 11 ASP A C 2
ATOM 1339 O O . ASP A 1 11 ? -10.915 -0.976 -7.200 1.00 0.00 11 ASP A O 2
ATOM 1348 N N . ARG A 1 12 ? -11.932 0.883 -6.442 1.00 0.00 12 ARG A N 2
ATOM 1349 C CA . ARG A 1 12 ? -10.907 1.170 -5.445 1.00 0.00 12 ARG A CA 2
ATOM 1350 C C . ARG A 1 12 ? -11.517 1.262 -4.050 1.00 0.00 12 ARG A C 2
ATOM 1351 O O . ARG A 1 12 ? -12.371 2.111 -3.788 1.00 0.00 12 ARG A O 2
ATOM 1372 N N . THR A 1 13 ? -11.074 0.383 -3.156 1.00 0.00 13 THR A N 2
ATOM 1373 C CA . THR A 1 13 ? -11.577 0.365 -1.788 1.00 0.00 13 THR A CA 2
ATOM 1374 C C . THR A 1 13 ? -10.942 1.471 -0.954 1.00 0.00 13 THR A C 2
ATOM 1375 O O . THR A 1 13 ? -9.773 1.807 -1.140 1.00 0.00 13 THR A O 2
ATOM 1386 N N . GLN A 1 14 ? -11.720 2.032 -0.034 1.00 0.00 14 GLN A N 2
ATOM 1387 C CA . GLN A 1 14 ? -11.232 3.101 0.829 1.00 0.00 14 GLN A CA 2
ATOM 1388 C C . GLN A 1 14 ? -10.532 2.532 2.059 1.00 0.00 14 GLN A C 2
ATOM 1389 O O . GLN A 1 14 ? -10.899 1.468 2.558 1.00 0.00 14 GLN A O 2
ATOM 1403 N N . PHE A 1 15 ? -9.522 3.247 2.542 1.00 0.00 15 PHE A N 2
ATOM 1404 C CA . PHE A 1 15 ? -8.769 2.812 3.713 1.00 0.00 15 PHE A CA 2
ATOM 1405 C C . PHE A 1 15 ? -9.115 3.665 4.930 1.00 0.00 15 PHE A C 2
ATOM 1406 O O . PHE A 1 15 ? -9.498 4.828 4.798 1.00 0.00 15 PHE A O 2
ATOM 1423 N N . SER A 1 16 ? -8.977 3.079 6.115 1.00 0.00 16 SER A N 2
ATOM 1424 C CA . SER A 1 16 ? -9.279 3.783 7.356 1.00 0.00 16 SER A CA 2
ATOM 1425 C C . SER A 1 16 ? -7.997 4.150 8.098 1.00 0.00 16 SER A C 2
ATOM 1426 O O . SER A 1 16 ? -6.928 3.609 7.816 1.00 0.00 16 SER A O 2
ATOM 1434 N N . ASP A 1 17 ? -8.114 5.072 9.046 1.00 0.00 17 ASP A N 2
ATOM 1435 C CA . ASP A 1 17 ? -6.966 5.512 9.830 1.00 0.00 17 ASP A CA 2
ATOM 1436 C C . ASP A 1 17 ? -6.183 4.317 10.365 1.00 0.00 17 ASP A C 2
ATOM 1437 O O . ASP A 1 17 ? -4.954 4.291 10.306 1.00 0.00 17 ASP A O 2
ATOM 1446 N N . ARG A 1 18 ? -6.904 3.330 10.888 1.00 0.00 18 ARG A N 2
ATOM 1447 C CA . ARG A 1 18 ? -6.277 2.134 11.436 1.00 0.00 18 ARG A CA 2
ATOM 1448 C C . ARG A 1 18 ? -5.462 1.409 10.368 1.00 0.00 18 ARG A C 2
ATOM 1449 O O . ARG A 1 18 ? -4.280 1.126 10.561 1.00 0.00 18 ARG A O 2
ATOM 1470 N N . ASP A 1 19 ? -6.102 1.113 9.242 1.00 0.00 19 ASP A N 2
ATOM 1471 C CA . ASP A 1 19 ? -5.437 0.423 8.144 1.00 0.00 19 ASP A CA 2
ATOM 1472 C C . ASP A 1 19 ? -4.248 1.231 7.634 1.00 0.00 19 ASP A C 2
ATOM 1473 O O . ASP A 1 19 ? -3.109 0.763 7.660 1.00 0.00 19 ASP A O 2
ATOM 1482 N N . LEU A 1 20 ? -4.520 2.445 7.170 1.00 0.00 20 LEU A N 2
ATOM 1483 C CA . LEU A 1 20 ? -3.473 3.320 6.653 1.00 0.00 20 LEU A CA 2
ATOM 1484 C C . LEU A 1 20 ? -2.228 3.257 7.532 1.00 0.00 20 LEU A C 2
ATOM 1485 O O . LEU A 1 20 ? -1.111 3.123 7.035 1.00 0.00 20 LEU A O 2
ATOM 1501 N N . ALA A 1 21 ? -2.430 3.353 8.842 1.00 0.00 21 ALA A N 2
ATOM 1502 C CA . ALA A 1 21 ? -1.325 3.303 9.791 1.00 0.00 21 ALA A CA 2
ATOM 1503 C C . ALA A 1 21 ? -0.332 2.206 9.421 1.00 0.00 21 ALA A C 2
ATOM 1504 O O . ALA A 1 21 ? 0.881 2.388 9.531 1.00 0.00 21 ALA A O 2
ATOM 1511 N N . THR A 1 22 ? -0.855 1.065 8.982 1.00 0.00 22 THR A N 2
ATOM 1512 C CA . THR A 1 22 ? -0.015 -0.062 8.597 1.00 0.00 22 THR A CA 2
ATOM 1513 C C . THR A 1 22 ? 0.792 0.256 7.344 1.00 0.00 22 THR A C 2
ATOM 1514 O O . THR A 1 22 ? 2.022 0.187 7.351 1.00 0.00 22 THR A O 2
ATOM 1525 N N . LEU A 1 23 ? 0.094 0.606 6.269 1.00 0.00 23 LEU A N 2
ATOM 1526 C CA . LEU A 1 23 ? 0.747 0.937 5.007 1.00 0.00 23 LEU A CA 2
ATOM 1527 C C . LEU A 1 23 ? 1.779 2.043 5.201 1.00 0.00 23 LEU A C 2
ATOM 1528 O O . LEU A 1 23 ? 2.964 1.858 4.923 1.00 0.00 23 LEU A O 2
ATOM 1544 N N . LYS A 1 24 ? 1.322 3.194 5.683 1.00 0.00 24 LYS A N 2
ATOM 1545 C CA . LYS A 1 24 ? 2.205 4.330 5.919 1.00 0.00 24 LYS A CA 2
ATOM 1546 C C . LYS A 1 24 ? 3.459 3.897 6.670 1.00 0.00 24 LYS A C 2
ATOM 1547 O O . LYS A 1 24 ? 4.566 4.339 6.359 1.00 0.00 24 LYS A O 2
ATOM 1566 N N . LYS A 1 25 ? 3.281 3.030 7.661 1.00 0.00 25 LYS A N 2
ATOM 1567 C CA . LYS A 1 25 ? 4.398 2.534 8.456 1.00 0.00 25 LYS A CA 2
ATOM 1568 C C . LYS A 1 25 ? 5.537 2.062 7.558 1.00 0.00 25 LYS A C 2
ATOM 1569 O O . LYS A 1 25 ? 6.702 2.383 7.797 1.00 0.00 25 LYS A O 2
ATOM 1588 N N . TYR A 1 26 ? 5.194 1.301 6.525 1.00 0.00 26 TYR A N 2
ATOM 1589 C CA . TYR A 1 26 ? 6.189 0.784 5.593 1.00 0.00 26 TYR A CA 2
ATOM 1590 C C . TYR A 1 26 ? 6.827 1.917 4.794 1.00 0.00 26 TYR A C 2
ATOM 1591 O O . TYR A 1 26 ? 8.027 1.900 4.522 1.00 0.00 26 TYR A O 2
ATOM 1609 N N . TRP A 1 27 ? 6.014 2.900 4.422 1.00 0.00 27 TRP A N 2
ATOM 1610 C CA . TRP A 1 27 ? 6.498 4.042 3.655 1.00 0.00 27 TRP A CA 2
ATOM 1611 C C . TRP A 1 27 ? 7.673 4.712 4.358 1.00 0.00 27 TRP A C 2
ATOM 1612 O O . TRP A 1 27 ? 8.513 5.345 3.718 1.00 0.00 27 TRP A O 2
ATOM 1633 N N . ASP A 1 28 ? 7.728 4.567 5.677 1.00 0.00 28 ASP A N 2
ATOM 1634 C CA . ASP A 1 28 ? 8.803 5.158 6.467 1.00 0.00 28 ASP A CA 2
ATOM 1635 C C . ASP A 1 28 ? 10.148 4.537 6.104 1.00 0.00 28 ASP A C 2
ATOM 1636 O O . ASP A 1 28 ? 11.197 5.006 6.543 1.00 0.00 28 ASP A O 2
ATOM 1645 N N . ASN A 1 29 ? 10.108 3.478 5.302 1.00 0.00 29 ASN A N 2
ATOM 1646 C CA . ASN A 1 29 ? 11.324 2.792 4.881 1.00 0.00 29 ASN A CA 2
ATOM 1647 C C . ASN A 1 29 ? 11.523 2.912 3.373 1.00 0.00 29 ASN A C 2
ATOM 1648 O O . ASN A 1 29 ? 12.270 2.141 2.772 1.00 0.00 29 ASN A O 2
ATOM 1659 N N . GLY A 1 30 ? 10.850 3.886 2.769 1.00 0.00 30 GLY A N 2
ATOM 1660 C CA . GLY A 1 30 ? 10.967 4.091 1.337 1.00 0.00 30 GLY A CA 2
ATOM 1661 C C . GLY A 1 30 ? 10.150 3.092 0.540 1.00 0.00 30 GLY A C 2
ATOM 1662 O O . GLY A 1 30 ? 10.630 2.534 -0.446 1.00 0.00 30 GLY A O 2
ATOM 1666 N N . MET A 1 31 ? 8.913 2.866 0.970 1.00 0.00 31 MET A N 2
ATOM 1667 C CA . MET A 1 31 ? 8.028 1.927 0.290 1.00 0.00 31 MET A CA 2
ATOM 1668 C C . MET A 1 31 ? 7.326 2.597 -0.887 1.00 0.00 31 MET A C 2
ATOM 1669 O O . MET A 1 31 ? 6.176 2.285 -1.197 1.00 0.00 31 MET A O 2
ATOM 1683 N N . THR A 1 32 ? 8.025 3.520 -1.540 1.00 0.00 32 THR A N 2
ATOM 1684 C CA . THR A 1 32 ? 7.469 4.235 -2.682 1.00 0.00 32 THR A CA 2
ATOM 1685 C C . THR A 1 32 ? 7.756 3.498 -3.985 1.00 0.00 32 THR A C 2
ATOM 1686 O O . THR A 1 32 ? 6.956 3.535 -4.920 1.00 0.00 32 THR A O 2
ATOM 1697 N N . SER A 1 33 ? 8.903 2.829 -4.041 1.00 0.00 33 SER A N 2
ATOM 1698 C CA . SER A 1 33 ? 9.298 2.085 -5.232 1.00 0.00 33 SER A CA 2
ATOM 1699 C C . SER A 1 33 ? 8.451 0.826 -5.391 1.00 0.00 33 SER A C 2
ATOM 1700 O O . SER A 1 33 ? 8.062 0.197 -4.406 1.00 0.00 33 SER A O 2
ATOM 1708 N N . LEU A 1 34 ? 8.169 0.464 -6.638 1.00 0.00 34 LEU A N 2
ATOM 1709 C CA . LEU A 1 34 ? 7.369 -0.720 -6.928 1.00 0.00 34 LEU A CA 2
ATOM 1710 C C . LEU A 1 34 ? 8.259 -1.900 -7.307 1.00 0.00 34 LEU A C 2
ATOM 1711 O O . LEU A 1 34 ? 7.910 -3.055 -7.070 1.00 0.00 34 LEU A O 2
ATOM 1727 N N . GLY A 1 35 ? 9.413 -1.599 -7.896 1.00 0.00 35 GLY A N 2
ATOM 1728 C CA . GLY A 1 35 ? 10.336 -2.645 -8.296 1.00 0.00 35 GLY A CA 2
ATOM 1729 C C . GLY A 1 35 ? 10.597 -3.643 -7.186 1.00 0.00 35 GLY A C 2
ATOM 1730 O O . GLY A 1 35 ? 10.336 -3.364 -6.016 1.00 0.00 35 GLY A O 2
ATOM 1734 N N . SER A 1 36 ? 11.113 -4.812 -7.553 1.00 0.00 36 SER A N 2
ATOM 1735 C CA . SER A 1 36 ? 11.404 -5.859 -6.579 1.00 0.00 36 SER A CA 2
ATOM 1736 C C . SER A 1 36 ? 12.029 -5.269 -5.319 1.00 0.00 36 SER A C 2
ATOM 1737 O O . SER A 1 36 ? 11.755 -5.720 -4.206 1.00 0.00 36 SER A O 2
ATOM 1745 N N . VAL A 1 37 ? 12.872 -4.257 -5.501 1.00 0.00 37 VAL A N 2
ATOM 1746 C CA . VAL A 1 37 ? 13.537 -3.604 -4.380 1.00 0.00 37 VAL A CA 2
ATOM 1747 C C . VAL A 1 37 ? 12.587 -3.439 -3.199 1.00 0.00 37 VAL A C 2
ATOM 1748 O O . VAL A 1 37 ? 12.959 -3.684 -2.051 1.00 0.00 37 VAL A O 2
ATOM 1761 N N . CYS A 1 38 ? 11.360 -3.022 -3.488 1.00 0.00 38 CYS A N 2
ATOM 1762 C CA . CYS A 1 38 ? 10.355 -2.823 -2.449 1.00 0.00 38 CYS A CA 2
ATOM 1763 C C . CYS A 1 38 ? 9.261 -3.881 -2.542 1.00 0.00 38 CYS A C 2
ATOM 1764 O O . CYS A 1 38 ? 8.642 -4.238 -1.539 1.00 0.00 38 CYS A O 2
ATOM 1772 N N . ARG A 1 39 ? 9.026 -4.378 -3.752 1.00 0.00 39 ARG A N 2
ATOM 1773 C CA . ARG A 1 39 ? 8.004 -5.394 -3.976 1.00 0.00 39 ARG A CA 2
ATOM 1774 C C . ARG A 1 39 ? 7.982 -6.404 -2.833 1.00 0.00 39 ARG A C 2
ATOM 1775 O O . ARG A 1 39 ? 6.916 -6.797 -2.360 1.00 0.00 39 ARG A O 2
ATOM 1796 N N . GLU A 1 40 ? 9.166 -6.821 -2.394 1.00 0.00 40 GLU A N 2
ATOM 1797 C CA . GLU A 1 40 ? 9.281 -7.786 -1.308 1.00 0.00 40 GLU A CA 2
ATOM 1798 C C . GLU A 1 40 ? 8.540 -7.299 -0.066 1.00 0.00 40 GLU A C 2
ATOM 1799 O O . GLU A 1 40 ? 7.839 -8.066 0.594 1.00 0.00 40 GLU A O 2
ATOM 1811 N N . LYS A 1 41 ? 8.702 -6.018 0.247 1.00 0.00 41 LYS A N 2
ATOM 1812 C CA . LYS A 1 41 ? 8.049 -5.426 1.409 1.00 0.00 41 LYS A CA 2
ATOM 1813 C C . LYS A 1 41 ? 6.533 -5.417 1.236 1.00 0.00 41 LYS A C 2
ATOM 1814 O O . LYS A 1 41 ? 5.794 -5.805 2.141 1.00 0.00 41 LYS A O 2
ATOM 1833 N N . ILE A 1 42 ? 6.078 -4.974 0.068 1.00 0.00 42 ILE A N 2
ATOM 1834 C CA . ILE A 1 42 ? 4.651 -4.918 -0.223 1.00 0.00 42 ILE A CA 2
ATOM 1835 C C . ILE A 1 42 ? 3.988 -6.271 0.015 1.00 0.00 42 ILE A C 2
ATOM 1836 O O . ILE A 1 42 ? 2.850 -6.342 0.478 1.00 0.00 42 ILE A O 2
ATOM 1852 N N . GLU A 1 43 ? 4.709 -7.342 -0.303 1.00 0.00 43 GLU A N 2
ATOM 1853 C CA . GLU A 1 43 ? 4.190 -8.692 -0.122 1.00 0.00 43 GLU A CA 2
ATOM 1854 C C . GLU A 1 43 ? 3.814 -8.940 1.336 1.00 0.00 43 GLU A C 2
ATOM 1855 O O . GLU A 1 43 ? 3.020 -9.829 1.641 1.00 0.00 43 GLU A O 2
ATOM 1867 N N . ALA A 1 44 ? 4.390 -8.146 2.233 1.00 0.00 44 ALA A N 2
ATOM 1868 C CA . ALA A 1 44 ? 4.115 -8.278 3.658 1.00 0.00 44 ALA A CA 2
ATOM 1869 C C . ALA A 1 44 ? 2.909 -7.438 4.064 1.00 0.00 44 ALA A C 2
ATOM 1870 O O . ALA A 1 44 ? 1.896 -7.967 4.521 1.00 0.00 44 ALA A O 2
ATOM 1877 N N . VAL A 1 45 ? 3.025 -6.124 3.895 1.00 0.00 45 VAL A N 2
ATOM 1878 C CA . VAL A 1 45 ? 1.943 -5.210 4.244 1.00 0.00 45 VAL A CA 2
ATOM 1879 C C . VAL A 1 45 ? 0.609 -5.704 3.696 1.00 0.00 45 VAL A C 2
ATOM 1880 O O . VAL A 1 45 ? -0.451 -5.388 4.237 1.00 0.00 45 VAL A O 2
ATOM 1893 N N . ALA A 1 46 ? 0.668 -6.480 2.619 1.00 0.00 46 ALA A N 2
ATOM 1894 C CA . ALA A 1 46 ? -0.535 -7.020 1.999 1.00 0.00 46 ALA A CA 2
ATOM 1895 C C . ALA A 1 46 ? -1.031 -8.254 2.745 1.00 0.00 46 ALA A C 2
ATOM 1896 O O . ALA A 1 46 ? -2.234 -8.436 2.934 1.00 0.00 46 ALA A O 2
ATOM 1903 N N . THR A 1 47 ? -0.097 -9.101 3.165 1.00 0.00 47 THR A N 2
ATOM 1904 C CA . THR A 1 47 ? -0.439 -10.319 3.889 1.00 0.00 47 THR A CA 2
ATOM 1905 C C . THR A 1 47 ? -0.833 -10.011 5.329 1.00 0.00 47 THR A C 2
ATOM 1906 O O . THR A 1 47 ? -1.527 -10.796 5.973 1.00 0.00 47 THR A O 2
ATOM 1917 N N . GLU A 1 48 ? -0.386 -8.862 5.827 1.00 0.00 48 GLU A N 2
ATOM 1918 C CA . GLU A 1 48 ? -0.693 -8.452 7.192 1.00 0.00 48 GLU A CA 2
ATOM 1919 C C . GLU A 1 48 ? -2.093 -7.852 7.278 1.00 0.00 48 GLU A C 2
ATOM 1920 O O . GLU A 1 48 ? -2.824 -8.088 8.242 1.00 0.00 48 GLU A O 2
ATOM 1932 N N . LEU A 1 49 ? -2.461 -7.076 6.265 1.00 0.00 49 LEU A N 2
ATOM 1933 C CA . LEU A 1 49 ? -3.774 -6.441 6.225 1.00 0.00 49 LEU A CA 2
ATOM 1934 C C . LEU A 1 49 ? -4.800 -7.354 5.561 1.00 0.00 49 LEU A C 2
ATOM 1935 O O . LEU A 1 49 ? -5.992 -7.052 5.540 1.00 0.00 49 LEU A O 2
ATOM 1951 N N . ASN A 1 50 ? -4.327 -8.473 5.021 1.00 0.00 50 ASN A N 2
ATOM 1952 C CA . ASN A 1 50 ? -5.204 -9.431 4.358 1.00 0.00 50 ASN A CA 2
ATOM 1953 C C . ASN A 1 50 ? -5.803 -8.832 3.089 1.00 0.00 50 ASN A C 2
ATOM 1954 O O . ASN A 1 50 ? -6.975 -9.049 2.780 1.00 0.00 50 ASN A O 2
ATOM 1965 N N . VAL A 1 51 ? -4.990 -8.078 2.356 1.00 0.00 51 VAL A N 2
ATOM 1966 C CA . VAL A 1 51 ? -5.438 -7.449 1.119 1.00 0.00 51 VAL A CA 2
ATOM 1967 C C . VAL A 1 51 ? -4.590 -7.899 -0.065 1.00 0.00 51 VAL A C 2
ATOM 1968 O O . VAL A 1 51 ? -3.408 -8.210 0.087 1.00 0.00 51 VAL A O 2
ATOM 1981 N N . ASP A 1 52 ? -5.200 -7.932 -1.244 1.00 0.00 52 ASP A N 2
ATOM 1982 C CA . ASP A 1 52 ? -4.501 -8.343 -2.456 1.00 0.00 52 ASP A CA 2
ATOM 1983 C C . ASP A 1 52 ? -3.302 -7.439 -2.724 1.00 0.00 52 ASP A C 2
ATOM 1984 O O . ASP A 1 52 ? -3.440 -6.218 -2.818 1.00 0.00 52 ASP A O 2
ATOM 1993 N N . CYS A 1 53 ? -2.126 -8.045 -2.846 1.00 0.00 53 CYS A N 2
ATOM 1994 C CA . CYS A 1 53 ? -0.902 -7.295 -3.102 1.00 0.00 53 CYS A CA 2
ATOM 1995 C C . CYS A 1 53 ? -1.153 -6.167 -4.098 1.00 0.00 53 CYS A C 2
ATOM 1996 O O . CYS A 1 53 ? -0.537 -5.105 -4.014 1.00 0.00 53 CYS A O 2
ATOM 2004 N N . GLU A 1 54 ? -2.060 -6.407 -5.039 1.00 0.00 54 GLU A N 2
ATOM 2005 C CA . GLU A 1 54 ? -2.390 -5.412 -6.052 1.00 0.00 54 GLU A CA 2
ATOM 2006 C C . GLU A 1 54 ? -2.877 -4.118 -5.406 1.00 0.00 54 GLU A C 2
ATOM 2007 O O . GLU A 1 54 ? -2.422 -3.028 -5.754 1.00 0.00 54 GLU A O 2
ATOM 2019 N N . ILE A 1 55 ? -3.804 -4.247 -4.463 1.00 0.00 55 ILE A N 2
ATOM 2020 C CA . ILE A 1 55 ? -4.353 -3.090 -3.768 1.00 0.00 55 ILE A CA 2
ATOM 2021 C C . ILE A 1 55 ? -3.242 -2.175 -3.262 1.00 0.00 55 ILE A C 2
ATOM 2022 O O . ILE A 1 55 ? -3.331 -0.953 -3.373 1.00 0.00 55 ILE A O 2
ATOM 2038 N N . VAL A 1 56 ? -2.194 -2.777 -2.707 1.00 0.00 56 VAL A N 2
ATOM 2039 C CA . VAL A 1 56 ? -1.064 -2.017 -2.187 1.00 0.00 56 VAL A CA 2
ATOM 2040 C C . VAL A 1 56 ? -0.215 -1.451 -3.319 1.00 0.00 56 VAL A C 2
ATOM 2041 O O . VAL A 1 56 ? -0.003 -0.241 -3.404 1.00 0.00 56 VAL A O 2
ATOM 2054 N N . ARG A 1 57 ? 0.269 -2.333 -4.187 1.00 0.00 57 ARG A N 2
ATOM 2055 C CA . ARG A 1 57 ? 1.097 -1.921 -5.315 1.00 0.00 57 ARG A CA 2
ATOM 2056 C C . ARG A 1 57 ? 0.517 -0.681 -5.989 1.00 0.00 57 ARG A C 2
ATOM 2057 O O . ARG A 1 57 ? 1.254 0.207 -6.421 1.00 0.00 57 ARG A O 2
ATOM 2078 N N . THR A 1 58 ? -0.808 -0.626 -6.077 1.00 0.00 58 THR A N 2
ATOM 2079 C CA . THR A 1 58 ? -1.486 0.504 -6.700 1.00 0.00 58 THR A CA 2
ATOM 2080 C C . THR A 1 58 ? -1.489 1.719 -5.780 1.00 0.00 58 THR A C 2
ATOM 2081 O O . THR A 1 58 ? -1.251 2.844 -6.221 1.00 0.00 58 THR A O 2
ATOM 2092 N N . TRP A 1 59 ? -1.760 1.486 -4.501 1.00 0.00 59 TRP A N 2
ATOM 2093 C CA . TRP A 1 59 ? -1.793 2.563 -3.518 1.00 0.00 59 TRP A CA 2
ATOM 2094 C C . TRP A 1 59 ? -0.497 3.367 -3.547 1.00 0.00 59 TRP A C 2
ATOM 2095 O O . TRP A 1 59 ? -0.519 4.598 -3.521 1.00 0.00 59 TRP A O 2
ATOM 2116 N N . ILE A 1 60 ? 0.629 2.664 -3.602 1.00 0.00 60 ILE A N 2
ATOM 2117 C CA . ILE A 1 60 ? 1.933 3.313 -3.636 1.00 0.00 60 ILE A CA 2
ATOM 2118 C C . ILE A 1 60 ? 2.035 4.282 -4.809 1.00 0.00 60 ILE A C 2
ATOM 2119 O O . ILE A 1 60 ? 2.265 5.476 -4.623 1.00 0.00 60 ILE A O 2
ATOM 2135 N N . GLY A 1 61 ? 1.859 3.759 -6.019 1.00 0.00 61 GLY A N 2
ATOM 2136 C CA . GLY A 1 61 ? 1.932 4.592 -7.205 1.00 0.00 61 GLY A CA 2
ATOM 2137 C C . GLY A 1 61 ? 1.057 5.825 -7.103 1.00 0.00 61 GLY A C 2
ATOM 2138 O O . GLY A 1 61 ? 1.416 6.892 -7.598 1.00 0.00 61 GLY A O 2
ATOM 2142 N N . ASN A 1 62 ? -0.097 5.678 -6.460 1.00 0.00 62 ASN A N 2
ATOM 2143 C CA . ASN A 1 62 ? -1.028 6.788 -6.296 1.00 0.00 62 ASN A CA 2
ATOM 2144 C C . ASN A 1 62 ? -0.503 7.792 -5.275 1.00 0.00 62 ASN A C 2
ATOM 2145 O O . ASN A 1 62 ? -0.397 8.985 -5.560 1.00 0.00 62 ASN A O 2
ATOM 2156 N N . ARG A 1 63 ? -0.175 7.301 -4.084 1.00 0.00 63 ARG A N 2
ATOM 2157 C CA . ARG A 1 63 ? 0.339 8.155 -3.020 1.00 0.00 63 ARG A CA 2
ATOM 2158 C C . ARG A 1 63 ? 1.445 9.067 -3.541 1.00 0.00 63 ARG A C 2
ATOM 2159 O O . ARG A 1 63 ? 1.409 10.281 -3.341 1.00 0.00 63 ARG A O 2
ATOM 2180 N N . ARG A 1 64 ? 2.428 8.473 -4.211 1.00 0.00 64 ARG A N 2
ATOM 2181 C CA . ARG A 1 64 ? 3.546 9.231 -4.759 1.00 0.00 64 ARG A CA 2
ATOM 2182 C C . ARG A 1 64 ? 3.054 10.490 -5.467 1.00 0.00 64 ARG A C 2
ATOM 2183 O O . ARG A 1 64 ? 3.429 11.605 -5.104 1.00 0.00 64 ARG A O 2
ATOM 2204 N N . ARG A 1 65 ? 2.213 10.303 -6.479 1.00 0.00 65 ARG A N 2
ATOM 2205 C CA . ARG A 1 65 ? 1.672 11.423 -7.239 1.00 0.00 65 ARG A CA 2
ATOM 2206 C C . ARG A 1 65 ? 0.903 12.376 -6.329 1.00 0.00 65 ARG A C 2
ATOM 2207 O O . ARG A 1 65 ? 1.140 13.584 -6.334 1.00 0.00 65 ARG A O 2
ATOM 2228 N N . LYS A 1 66 ? -0.021 11.825 -5.549 1.00 0.00 66 LYS A N 2
ATOM 2229 C CA . LYS A 1 66 ? -0.826 12.624 -4.633 1.00 0.00 66 LYS A CA 2
ATOM 2230 C C . LYS A 1 66 ? 0.049 13.595 -3.846 1.00 0.00 66 LYS A C 2
ATOM 2231 O O . LYS A 1 66 ? -0.417 14.643 -3.398 1.00 0.00 66 LYS A O 2
ATOM 2250 N N . TYR A 1 67 ? 1.319 13.241 -3.683 1.00 0.00 67 TYR A N 2
ATOM 2251 C CA . TYR A 1 67 ? 2.259 14.080 -2.949 1.00 0.00 67 TYR A CA 2
ATOM 2252 C C . TYR A 1 67 ? 3.020 15.002 -3.897 1.00 0.00 67 TYR A C 2
ATOM 2253 O O . TYR A 1 67 ? 2.807 16.215 -3.906 1.00 0.00 67 TYR A O 2
ATOM 2271 N N . ARG A 1 68 ? 3.908 14.418 -4.694 1.00 0.00 68 ARG A N 2
ATOM 2272 C CA . ARG A 1 68 ? 4.702 15.185 -5.646 1.00 0.00 68 ARG A CA 2
ATOM 2273 C C . ARG A 1 68 ? 3.861 16.278 -6.299 1.00 0.00 68 ARG A C 2
ATOM 2274 O O . ARG A 1 68 ? 4.341 17.387 -6.539 1.00 0.00 68 ARG A O 2
ATOM 2295 N N . LEU A 1 69 ? 2.604 15.957 -6.586 1.00 0.00 69 LEU A N 2
ATOM 2296 C CA . LEU A 1 69 ? 1.695 16.911 -7.213 1.00 0.00 69 LEU A CA 2
ATOM 2297 C C . LEU A 1 69 ? 1.498 18.137 -6.328 1.00 0.00 69 LEU A C 2
ATOM 2298 O O . LEU A 1 69 ? 1.494 19.269 -6.811 1.00 0.00 69 LEU A O 2
ATOM 2314 N N . MET A 1 70 ? 1.337 17.904 -5.030 1.00 0.00 70 MET A N 2
ATOM 2315 C CA . MET A 1 70 ? 1.142 18.990 -4.077 1.00 0.00 70 MET A CA 2
ATOM 2316 C C . MET A 1 70 ? 2.417 19.815 -3.925 1.00 0.00 70 MET A C 2
ATOM 2317 O O . MET A 1 70 ? 2.369 20.986 -3.549 1.00 0.00 70 MET A O 2
ATOM 2331 N N . GLY A 1 71 ? 3.556 19.196 -4.221 1.00 0.00 71 GLY A N 2
ATOM 2332 C CA . GLY A 1 71 ? 4.826 19.888 -4.110 1.00 0.00 71 GLY A CA 2
ATOM 2333 C C . GLY A 1 71 ? 5.758 19.234 -3.110 1.00 0.00 71 GLY A C 2
ATOM 2334 O O . GLY A 1 71 ? 6.536 19.913 -2.439 1.00 0.00 71 GLY A O 2
ATOM 2338 N N . ILE A 1 72 ? 5.680 17.911 -3.009 1.00 0.00 72 ILE A N 2
ATOM 2339 C CA . ILE A 1 72 ? 6.523 17.165 -2.082 1.00 0.00 72 ILE A CA 2
ATOM 2340 C C . ILE A 1 72 ? 7.710 16.536 -2.804 1.00 0.00 72 ILE A C 2
ATOM 2341 O O . ILE A 1 72 ? 7.552 15.576 -3.557 1.00 0.00 72 ILE A O 2
ATOM 2357 N N . GLU A 1 73 ? 8.898 17.084 -2.567 1.00 0.00 73 GLU A N 2
ATOM 2358 C CA . GLU A 1 73 ? 10.112 16.574 -3.194 1.00 0.00 73 GLU A CA 2
ATOM 2359 C C . GLU A 1 73 ? 10.315 15.098 -2.867 1.00 0.00 73 GLU A C 2
ATOM 2360 O O . GLU A 1 73 ? 10.478 14.725 -1.705 1.00 0.00 73 GLU A O 2
ATOM 2372 N N . VAL A 1 74 ? 10.303 14.262 -3.900 1.00 0.00 74 VAL A N 2
ATOM 2373 C CA . VAL A 1 74 ? 10.487 12.826 -3.724 1.00 0.00 74 VAL A CA 2
ATOM 2374 C C . VAL A 1 74 ? 10.894 12.159 -5.033 1.00 0.00 74 VAL A C 2
ATOM 2375 O O . VAL A 1 74 ? 10.262 12.365 -6.069 1.00 0.00 74 VAL A O 2
ATOM 2388 N N . SER A 1 75 ? 11.954 11.359 -4.978 1.00 0.00 75 SER A N 2
ATOM 2389 C CA . SER A 1 75 ? 12.449 10.664 -6.161 1.00 0.00 75 SER A CA 2
ATOM 2390 C C . SER A 1 75 ? 11.295 10.238 -7.063 1.00 0.00 75 SER A C 2
ATOM 2391 O O . SER A 1 75 ? 10.243 9.815 -6.586 1.00 0.00 75 SER A O 2
ATOM 2399 N N . GLY A 1 76 ? 11.501 10.354 -8.372 1.00 0.00 76 GLY A N 2
ATOM 2400 C CA . GLY A 1 76 ? 10.470 9.978 -9.321 1.00 0.00 76 GLY A CA 2
ATOM 2401 C C . GLY A 1 76 ? 11.021 9.749 -10.715 1.00 0.00 76 GLY A C 2
ATOM 2402 O O . GLY A 1 76 ? 12.217 9.530 -10.904 1.00 0.00 76 GLY A O 2
ATOM 2406 N N . PRO A 1 77 ? 10.134 9.796 -11.720 1.00 0.00 77 PRO A N 2
ATOM 2407 C CA . PRO A 1 77 ? 10.516 9.593 -13.121 1.00 0.00 77 PRO A CA 2
ATOM 2408 C C . PRO A 1 77 ? 11.347 10.748 -13.669 1.00 0.00 77 PRO A C 2
ATOM 2409 O O . PRO A 1 77 ? 10.812 11.803 -14.011 1.00 0.00 77 PRO A O 2
ATOM 2420 N N . SER A 1 78 ? 12.657 10.542 -13.751 1.00 0.00 78 SER A N 2
ATOM 2421 C CA . SER A 1 78 ? 13.563 11.568 -14.254 1.00 0.00 78 SER A CA 2
ATOM 2422 C C . SER A 1 78 ? 14.348 11.056 -15.458 1.00 0.00 78 SER A C 2
ATOM 2423 O O . SER A 1 78 ? 14.575 9.854 -15.600 1.00 0.00 78 SER A O 2
ATOM 2431 N N . SER A 1 79 ? 14.761 11.977 -16.322 1.00 0.00 79 SER A N 2
ATOM 2432 C CA . SER A 1 79 ? 15.518 11.620 -17.516 1.00 0.00 79 SER A CA 2
ATOM 2433 C C . SER A 1 79 ? 16.624 12.637 -17.783 1.00 0.00 79 SER A C 2
ATOM 2434 O O . SER A 1 79 ? 16.590 13.756 -17.273 1.00 0.00 79 SER A O 2
ATOM 2442 N N . GLY A 1 80 ? 17.606 12.238 -18.585 1.00 0.00 80 GLY A N 2
ATOM 2443 C CA . GLY A 1 80 ? 18.709 13.124 -18.906 1.00 0.00 80 GLY A CA 2
ATOM 2444 C C . GLY A 1 80 ? 19.484 12.668 -20.127 1.00 0.00 80 GLY A C 2
ATOM 2445 O O . GLY A 1 80 ? 20.093 13.481 -20.823 1.00 0.00 80 GLY A O 2
ATOM 2449 N N . GLY A 1 1 ? 13.380 -4.985 -21.411 1.00 0.00 1 GLY A N 3
ATOM 2450 C CA . GLY A 1 1 ? 12.217 -4.119 -21.359 1.00 0.00 1 GLY A CA 3
ATOM 2451 C C . GLY A 1 1 ? 11.131 -4.659 -20.450 1.00 0.00 1 GLY A C 3
ATOM 2452 O O . GLY A 1 1 ? 10.006 -4.897 -20.890 1.00 0.00 1 GLY A O 3
ATOM 2456 N N . SER A 1 2 ? 11.468 -4.855 -19.180 1.00 0.00 2 SER A N 3
ATOM 2457 C CA . SER A 1 2 ? 10.515 -5.377 -18.208 1.00 0.00 2 SER A CA 3
ATOM 2458 C C . SER A 1 2 ? 9.806 -4.240 -17.478 1.00 0.00 2 SER A C 3
ATOM 2459 O O . SER A 1 2 ? 10.246 -3.798 -16.417 1.00 0.00 2 SER A O 3
ATOM 2467 N N . SER A 1 3 ? 8.705 -3.770 -18.056 1.00 0.00 3 SER A N 3
ATOM 2468 C CA . SER A 1 3 ? 7.936 -2.682 -17.464 1.00 0.00 3 SER A CA 3
ATOM 2469 C C . SER A 1 3 ? 6.470 -2.764 -17.879 1.00 0.00 3 SER A C 3
ATOM 2470 O O . SER A 1 3 ? 6.154 -2.857 -19.064 1.00 0.00 3 SER A O 3
ATOM 2478 N N . GLY A 1 4 ? 5.578 -2.727 -16.893 1.00 0.00 4 GLY A N 3
ATOM 2479 C CA . GLY A 1 4 ? 4.157 -2.798 -17.176 1.00 0.00 4 GLY A CA 3
ATOM 2480 C C . GLY A 1 4 ? 3.312 -2.268 -16.035 1.00 0.00 4 GLY A C 3
ATOM 2481 O O . GLY A 1 4 ? 3.278 -2.854 -14.953 1.00 0.00 4 GLY A O 3
ATOM 2485 N N . SER A 1 5 ? 2.629 -1.153 -16.275 1.00 0.00 5 SER A N 3
ATOM 2486 C CA . SER A 1 5 ? 1.784 -0.540 -15.256 1.00 0.00 5 SER A CA 3
ATOM 2487 C C . SER A 1 5 ? 0.600 0.181 -15.894 1.00 0.00 5 SER A C 3
ATOM 2488 O O . SER A 1 5 ? 0.741 0.835 -16.927 1.00 0.00 5 SER A O 3
ATOM 2496 N N . SER A 1 6 ? -0.567 0.054 -15.271 1.00 0.00 6 SER A N 3
ATOM 2497 C CA . SER A 1 6 ? -1.778 0.690 -15.779 1.00 0.00 6 SER A CA 3
ATOM 2498 C C . SER A 1 6 ? -2.202 1.847 -14.880 1.00 0.00 6 SER A C 3
ATOM 2499 O O . SER A 1 6 ? -2.155 1.745 -13.655 1.00 0.00 6 SER A O 3
ATOM 2507 N N . GLY A 1 7 ? -2.617 2.948 -15.499 1.00 0.00 7 GLY A N 3
ATOM 2508 C CA . GLY A 1 7 ? -3.044 4.109 -14.741 1.00 0.00 7 GLY A CA 3
ATOM 2509 C C . GLY A 1 7 ? -4.543 4.141 -14.523 1.00 0.00 7 GLY A C 3
ATOM 2510 O O . GLY A 1 7 ? -5.195 5.151 -14.787 1.00 0.00 7 GLY A O 3
ATOM 2514 N N . ALA A 1 8 ? -5.093 3.031 -14.042 1.00 0.00 8 ALA A N 3
ATOM 2515 C CA . ALA A 1 8 ? -6.525 2.935 -13.788 1.00 0.00 8 ALA A CA 3
ATOM 2516 C C . ALA A 1 8 ? -6.826 1.883 -12.726 1.00 0.00 8 ALA A C 3
ATOM 2517 O O . ALA A 1 8 ? -6.018 0.987 -12.479 1.00 0.00 8 ALA A O 3
ATOM 2524 N N . LEU A 1 9 ? -7.992 1.998 -12.100 1.00 0.00 9 LEU A N 3
ATOM 2525 C CA . LEU A 1 9 ? -8.400 1.056 -11.063 1.00 0.00 9 LEU A CA 3
ATOM 2526 C C . LEU A 1 9 ? -9.717 0.380 -11.429 1.00 0.00 9 LEU A C 3
ATOM 2527 O O . LEU A 1 9 ? -10.455 0.861 -12.288 1.00 0.00 9 LEU A O 3
ATOM 2543 N N . GLN A 1 10 ? -10.005 -0.738 -10.770 1.00 0.00 10 GLN A N 3
ATOM 2544 C CA . GLN A 1 10 ? -11.234 -1.480 -11.026 1.00 0.00 10 GLN A CA 3
ATOM 2545 C C . GLN A 1 10 ? -12.359 -1.001 -10.114 1.00 0.00 10 GLN A C 3
ATOM 2546 O O . GLN A 1 10 ? -13.471 -0.735 -10.570 1.00 0.00 10 GLN A O 3
ATOM 2560 N N . ASP A 1 11 ? -12.062 -0.893 -8.824 1.00 0.00 11 ASP A N 3
ATOM 2561 C CA . ASP A 1 11 ? -13.048 -0.445 -7.847 1.00 0.00 11 ASP A CA 3
ATOM 2562 C C . ASP A 1 11 ? -12.383 0.356 -6.732 1.00 0.00 11 ASP A C 3
ATOM 2563 O O . ASP A 1 11 ? -11.560 -0.170 -5.982 1.00 0.00 11 ASP A O 3
ATOM 2572 N N . ARG A 1 12 ? -12.745 1.631 -6.629 1.00 0.00 12 ARG A N 3
ATOM 2573 C CA . ARG A 1 12 ? -12.182 2.505 -5.607 1.00 0.00 12 ARG A CA 3
ATOM 2574 C C . ARG A 1 12 ? -12.080 1.780 -4.268 1.00 0.00 12 ARG A C 3
ATOM 2575 O O . ARG A 1 12 ? -13.052 1.194 -3.791 1.00 0.00 12 ARG A O 3
ATOM 2596 N N . THR A 1 13 ? -10.895 1.824 -3.665 1.00 0.00 13 THR A N 3
ATOM 2597 C CA . THR A 1 13 ? -10.666 1.171 -2.383 1.00 0.00 13 THR A CA 3
ATOM 2598 C C . THR A 1 13 ? -10.092 2.149 -1.363 1.00 0.00 13 THR A C 3
ATOM 2599 O O . THR A 1 13 ? -8.880 2.347 -1.294 1.00 0.00 13 THR A O 3
ATOM 2610 N N . GLN A 1 14 ? -10.972 2.757 -0.574 1.00 0.00 14 GLN A N 3
ATOM 2611 C CA . GLN A 1 14 ? -10.551 3.714 0.442 1.00 0.00 14 GLN A CA 3
ATOM 2612 C C . GLN A 1 14 ? -10.119 2.999 1.718 1.00 0.00 14 GLN A C 3
ATOM 2613 O O . GLN A 1 14 ? -10.784 2.070 2.177 1.00 0.00 14 GLN A O 3
ATOM 2627 N N . PHE A 1 15 ? -9.001 3.438 2.287 1.00 0.00 15 PHE A N 3
ATOM 2628 C CA . PHE A 1 15 ? -8.479 2.839 3.509 1.00 0.00 15 PHE A CA 3
ATOM 2629 C C . PHE A 1 15 ? -8.856 3.675 4.729 1.00 0.00 15 PHE A C 3
ATOM 2630 O O . PHE A 1 15 ? -9.109 4.874 4.618 1.00 0.00 15 PHE A O 3
ATOM 2647 N N . SER A 1 16 ? -8.891 3.032 5.892 1.00 0.00 16 SER A N 3
ATOM 2648 C CA . SER A 1 16 ? -9.241 3.714 7.132 1.00 0.00 16 SER A CA 3
ATOM 2649 C C . SER A 1 16 ? -8.003 3.948 7.992 1.00 0.00 16 SER A C 3
ATOM 2650 O O . SER A 1 16 ? -7.045 3.176 7.943 1.00 0.00 16 SER A O 3
ATOM 2658 N N . ASP A 1 17 ? -8.030 5.017 8.779 1.00 0.00 17 ASP A N 3
ATOM 2659 C CA . ASP A 1 17 ? -6.911 5.354 9.651 1.00 0.00 17 ASP A CA 3
ATOM 2660 C C . ASP A 1 17 ? -6.238 4.092 10.182 1.00 0.00 17 ASP A C 3
ATOM 2661 O O . ASP A 1 17 ? -5.011 4.010 10.243 1.00 0.00 17 ASP A O 3
ATOM 2670 N N . ARG A 1 18 ? -7.049 3.112 10.568 1.00 0.00 18 ARG A N 3
ATOM 2671 C CA . ARG A 1 18 ? -6.532 1.856 11.096 1.00 0.00 18 ARG A CA 3
ATOM 2672 C C . ARG A 1 18 ? -5.648 1.156 10.068 1.00 0.00 18 ARG A C 3
ATOM 2673 O O . ARG A 1 18 ? -4.473 0.892 10.322 1.00 0.00 18 ARG A O 3
ATOM 2694 N N . ASP A 1 19 ? -6.222 0.858 8.908 1.00 0.00 19 ASP A N 3
ATOM 2695 C CA . ASP A 1 19 ? -5.487 0.189 7.840 1.00 0.00 19 ASP A CA 3
ATOM 2696 C C . ASP A 1 19 ? -4.285 1.021 7.405 1.00 0.00 19 ASP A C 3
ATOM 2697 O O . ASP A 1 19 ? -3.143 0.562 7.469 1.00 0.00 19 ASP A O 3
ATOM 2706 N N . LEU A 1 20 ? -4.548 2.245 6.961 1.00 0.00 20 LEU A N 3
ATOM 2707 C CA . LEU A 1 20 ? -3.487 3.141 6.514 1.00 0.00 20 LEU A CA 3
ATOM 2708 C C . LEU A 1 20 ? -2.283 3.070 7.449 1.00 0.00 20 LEU A C 3
ATOM 2709 O O . LEU A 1 20 ? -1.148 2.907 7.003 1.00 0.00 20 LEU A O 3
ATOM 2725 N N . ALA A 1 21 ? -2.541 3.190 8.747 1.00 0.00 21 ALA A N 3
ATOM 2726 C CA . ALA A 1 21 ? -1.479 3.135 9.744 1.00 0.00 21 ALA A CA 3
ATOM 2727 C C . ALA A 1 21 ? -0.438 2.082 9.380 1.00 0.00 21 ALA A C 3
ATOM 2728 O O . ALA A 1 21 ? 0.766 2.320 9.490 1.00 0.00 21 ALA A O 3
ATOM 2735 N N . THR A 1 22 ? -0.907 0.917 8.945 1.00 0.00 22 THR A N 3
ATOM 2736 C CA . THR A 1 22 ? -0.016 -0.173 8.566 1.00 0.00 22 THR A CA 3
ATOM 2737 C C . THR A 1 22 ? 0.791 0.184 7.323 1.00 0.00 22 THR A C 3
ATOM 2738 O O . THR A 1 22 ? 2.020 0.110 7.327 1.00 0.00 22 THR A O 3
ATOM 2749 N N . LEU A 1 23 ? 0.093 0.573 6.262 1.00 0.00 23 LEU A N 3
ATOM 2750 C CA . LEU A 1 23 ? 0.746 0.943 5.011 1.00 0.00 23 LEU A CA 3
ATOM 2751 C C . LEU A 1 23 ? 1.798 2.022 5.244 1.00 0.00 23 LEU A C 3
ATOM 2752 O O . LEU A 1 23 ? 2.942 1.894 4.807 1.00 0.00 23 LEU A O 3
ATOM 2768 N N . LYS A 1 24 ? 1.404 3.085 5.937 1.00 0.00 24 LYS A N 3
ATOM 2769 C CA . LYS A 1 24 ? 2.313 4.186 6.232 1.00 0.00 24 LYS A CA 3
ATOM 2770 C C . LYS A 1 24 ? 3.558 3.685 6.957 1.00 0.00 24 LYS A C 3
ATOM 2771 O O . LYS A 1 24 ? 4.683 4.017 6.583 1.00 0.00 24 LYS A O 3
ATOM 2790 N N . LYS A 1 25 ? 3.349 2.881 7.995 1.00 0.00 25 LYS A N 3
ATOM 2791 C CA . LYS A 1 25 ? 4.454 2.331 8.771 1.00 0.00 25 LYS A CA 3
ATOM 2792 C C . LYS A 1 25 ? 5.552 1.801 7.854 1.00 0.00 25 LYS A C 3
ATOM 2793 O O . LYS A 1 25 ? 6.739 2.011 8.106 1.00 0.00 25 LYS A O 3
ATOM 2812 N N . TYR A 1 26 ? 5.149 1.116 6.790 1.00 0.00 26 TYR A N 3
ATOM 2813 C CA . TYR A 1 26 ? 6.098 0.555 5.837 1.00 0.00 26 TYR A CA 3
ATOM 2814 C C . TYR A 1 26 ? 6.732 1.654 4.989 1.00 0.00 26 TYR A C 3
ATOM 2815 O O . TYR A 1 26 ? 7.897 1.562 4.603 1.00 0.00 26 TYR A O 3
ATOM 2833 N N . TRP A 1 27 ? 5.955 2.693 4.703 1.00 0.00 27 TRP A N 3
ATOM 2834 C CA . TRP A 1 27 ? 6.439 3.811 3.901 1.00 0.00 27 TRP A CA 3
ATOM 2835 C C . TRP A 1 27 ? 7.671 4.444 4.538 1.00 0.00 27 TRP A C 3
ATOM 2836 O O . TRP A 1 27 ? 8.486 5.063 3.853 1.00 0.00 27 TRP A O 3
ATOM 2857 N N . ASP A 1 28 ? 7.801 4.286 5.850 1.00 0.00 28 ASP A N 3
ATOM 2858 C CA . ASP A 1 28 ? 8.935 4.842 6.579 1.00 0.00 28 ASP A CA 3
ATOM 2859 C C . ASP A 1 28 ? 10.220 4.097 6.235 1.00 0.00 28 ASP A C 3
ATOM 2860 O O . ASP A 1 28 ? 11.303 4.464 6.688 1.00 0.00 28 ASP A O 3
ATOM 2869 N N . ASN A 1 29 ? 10.092 3.046 5.431 1.00 0.00 29 ASN A N 3
ATOM 2870 C CA . ASN A 1 29 ? 11.243 2.247 5.027 1.00 0.00 29 ASN A CA 3
ATOM 2871 C C . ASN A 1 29 ? 11.464 2.335 3.520 1.00 0.00 29 ASN A C 3
ATOM 2872 O O . ASN A 1 29 ? 12.186 1.524 2.940 1.00 0.00 29 ASN A O 3
ATOM 2883 N N . GLY A 1 30 ? 10.838 3.325 2.892 1.00 0.00 30 GLY A N 3
ATOM 2884 C CA . GLY A 1 30 ? 10.980 3.501 1.458 1.00 0.00 30 GLY A CA 3
ATOM 2885 C C . GLY A 1 30 ? 9.975 2.683 0.672 1.00 0.00 30 GLY A C 3
ATOM 2886 O O . GLY A 1 30 ? 10.274 2.204 -0.421 1.00 0.00 30 GLY A O 3
ATOM 2890 N N . MET A 1 31 ? 8.780 2.521 1.230 1.00 0.00 31 MET A N 3
ATOM 2891 C CA . MET A 1 31 ? 7.728 1.754 0.573 1.00 0.00 31 MET A CA 3
ATOM 2892 C C . MET A 1 31 ? 6.958 2.623 -0.416 1.00 0.00 31 MET A C 3
ATOM 2893 O O . MET A 1 31 ? 5.758 2.434 -0.622 1.00 0.00 31 MET A O 3
ATOM 2907 N N . THR A 1 32 ? 7.655 3.577 -1.026 1.00 0.00 32 THR A N 3
ATOM 2908 C CA . THR A 1 32 ? 7.037 4.476 -1.992 1.00 0.00 32 THR A CA 3
ATOM 2909 C C . THR A 1 32 ? 7.569 4.222 -3.398 1.00 0.00 32 THR A C 3
ATOM 2910 O O . THR A 1 32 ? 8.016 5.145 -4.078 1.00 0.00 32 THR A O 3
ATOM 2921 N N . SER A 1 33 ? 7.517 2.966 -3.828 1.00 0.00 33 SER A N 3
ATOM 2922 C CA . SER A 1 33 ? 7.997 2.590 -5.153 1.00 0.00 33 SER A CA 3
ATOM 2923 C C . SER A 1 33 ? 7.406 1.252 -5.586 1.00 0.00 33 SER A C 3
ATOM 2924 O O . SER A 1 33 ? 7.007 0.437 -4.752 1.00 0.00 33 SER A O 3
ATOM 2932 N N . LEU A 1 34 ? 7.352 1.032 -6.895 1.00 0.00 34 LEU A N 3
ATOM 2933 C CA . LEU A 1 34 ? 6.810 -0.207 -7.441 1.00 0.00 34 LEU A CA 3
ATOM 2934 C C . LEU A 1 34 ? 7.920 -1.222 -7.695 1.00 0.00 34 LEU A C 3
ATOM 2935 O O . LEU A 1 34 ? 7.726 -2.425 -7.525 1.00 0.00 34 LEU A O 3
ATOM 2951 N N . GLY A 1 35 ? 9.085 -0.727 -8.101 1.00 0.00 35 GLY A N 3
ATOM 2952 C CA . GLY A 1 35 ? 10.210 -1.604 -8.370 1.00 0.00 35 GLY A CA 3
ATOM 2953 C C . GLY A 1 35 ? 10.264 -2.785 -7.421 1.00 0.00 35 GLY A C 3
ATOM 2954 O O . GLY A 1 35 ? 9.996 -2.644 -6.228 1.00 0.00 35 GLY A O 3
ATOM 2958 N N . SER A 1 36 ? 10.609 -3.953 -7.953 1.00 0.00 36 SER A N 3
ATOM 2959 C CA . SER A 1 36 ? 10.692 -5.165 -7.146 1.00 0.00 36 SER A CA 3
ATOM 2960 C C . SER A 1 36 ? 11.415 -4.894 -5.831 1.00 0.00 36 SER A C 3
ATOM 2961 O O . SER A 1 36 ? 11.175 -5.565 -4.826 1.00 0.00 36 SER A O 3
ATOM 2969 N N . VAL A 1 37 ? 12.304 -3.906 -5.844 1.00 0.00 37 VAL A N 3
ATOM 2970 C CA . VAL A 1 37 ? 13.063 -3.544 -4.653 1.00 0.00 37 VAL A CA 3
ATOM 2971 C C . VAL A 1 37 ? 12.145 -3.368 -3.448 1.00 0.00 37 VAL A C 3
ATOM 2972 O O . VAL A 1 37 ? 12.492 -3.751 -2.330 1.00 0.00 37 VAL A O 3
ATOM 2985 N N . CYS A 1 38 ? 10.973 -2.789 -3.684 1.00 0.00 38 CYS A N 3
ATOM 2986 C CA . CYS A 1 38 ? 10.004 -2.563 -2.618 1.00 0.00 38 CYS A CA 3
ATOM 2987 C C . CYS A 1 38 ? 8.928 -3.644 -2.623 1.00 0.00 38 CYS A C 3
ATOM 2988 O O . CYS A 1 38 ? 8.283 -3.896 -1.605 1.00 0.00 38 CYS A O 3
ATOM 2996 N N . ARG A 1 39 ? 8.739 -4.278 -3.775 1.00 0.00 39 ARG A N 3
ATOM 2997 C CA . ARG A 1 39 ? 7.739 -5.330 -3.913 1.00 0.00 39 ARG A CA 3
ATOM 2998 C C . ARG A 1 39 ? 7.840 -6.330 -2.764 1.00 0.00 39 ARG A C 3
ATOM 2999 O O . ARG A 1 39 ? 6.827 -6.759 -2.213 1.00 0.00 39 ARG A O 3
ATOM 3020 N N . GLU A 1 40 ? 9.068 -6.695 -2.409 1.00 0.00 40 GLU A N 3
ATOM 3021 C CA . GLU A 1 40 ? 9.299 -7.644 -1.327 1.00 0.00 40 GLU A CA 3
ATOM 3022 C C . GLU A 1 40 ? 8.594 -7.196 -0.050 1.00 0.00 40 GLU A C 3
ATOM 3023 O O . GLU A 1 40 ? 7.920 -7.986 0.611 1.00 0.00 40 GLU A O 3
ATOM 3035 N N . LYS A 1 41 ? 8.754 -5.922 0.292 1.00 0.00 41 LYS A N 3
ATOM 3036 C CA . LYS A 1 41 ? 8.134 -5.366 1.488 1.00 0.00 41 LYS A CA 3
ATOM 3037 C C . LYS A 1 41 ? 6.613 -5.392 1.375 1.00 0.00 41 LYS A C 3
ATOM 3038 O O . LYS A 1 41 ? 5.914 -5.695 2.342 1.00 0.00 41 LYS A O 3
ATOM 3057 N N . ILE A 1 42 ? 6.107 -5.075 0.188 1.00 0.00 42 ILE A N 3
ATOM 3058 C CA . ILE A 1 42 ? 4.669 -5.065 -0.052 1.00 0.00 42 ILE A CA 3
ATOM 3059 C C . ILE A 1 42 ? 4.051 -6.423 0.259 1.00 0.00 42 ILE A C 3
ATOM 3060 O O . ILE A 1 42 ? 2.956 -6.504 0.816 1.00 0.00 42 ILE A O 3
ATOM 3076 N N . GLU A 1 43 ? 4.760 -7.487 -0.103 1.00 0.00 43 GLU A N 3
ATOM 3077 C CA . GLU A 1 43 ? 4.281 -8.843 0.139 1.00 0.00 43 GLU A CA 3
ATOM 3078 C C . GLU A 1 43 ? 3.956 -9.050 1.616 1.00 0.00 43 GLU A C 3
ATOM 3079 O O . GLU A 1 43 ? 3.219 -9.967 1.977 1.00 0.00 43 GLU A O 3
ATOM 3091 N N . ALA A 1 44 ? 4.511 -8.191 2.464 1.00 0.00 44 ALA A N 3
ATOM 3092 C CA . ALA A 1 44 ? 4.280 -8.277 3.900 1.00 0.00 44 ALA A CA 3
ATOM 3093 C C . ALA A 1 44 ? 3.095 -7.414 4.318 1.00 0.00 44 ALA A C 3
ATOM 3094 O O . ALA A 1 44 ? 2.085 -7.922 4.807 1.00 0.00 44 ALA A O 3
ATOM 3101 N N . VAL A 1 45 ? 3.224 -6.105 4.124 1.00 0.00 45 VAL A N 3
ATOM 3102 C CA . VAL A 1 45 ? 2.163 -5.171 4.481 1.00 0.00 45 VAL A CA 3
ATOM 3103 C C . VAL A 1 45 ? 0.818 -5.628 3.926 1.00 0.00 45 VAL A C 3
ATOM 3104 O O . VAL A 1 45 ? -0.233 -5.318 4.485 1.00 0.00 45 VAL A O 3
ATOM 3117 N N . ALA A 1 46 ? 0.860 -6.368 2.823 1.00 0.00 46 ALA A N 3
ATOM 3118 C CA . ALA A 1 46 ? -0.355 -6.871 2.194 1.00 0.00 46 ALA A CA 3
ATOM 3119 C C . ALA A 1 46 ? -0.907 -8.074 2.951 1.00 0.00 46 ALA A C 3
ATOM 3120 O O . ALA A 1 46 ? -2.105 -8.150 3.229 1.00 0.00 46 ALA A O 3
ATOM 3127 N N . THR A 1 47 ? -0.028 -9.014 3.283 1.00 0.00 47 THR A N 3
ATOM 3128 C CA . THR A 1 47 ? -0.428 -10.215 4.006 1.00 0.00 47 THR A CA 3
ATOM 3129 C C . THR A 1 47 ? -0.802 -9.889 5.448 1.00 0.00 47 THR A C 3
ATOM 3130 O O . THR A 1 47 ? -1.505 -10.656 6.104 1.00 0.00 47 THR A O 3
ATOM 3141 N N . GLU A 1 48 ? -0.326 -8.747 5.934 1.00 0.00 48 GLU A N 3
ATOM 3142 C CA . GLU A 1 48 ? -0.611 -8.321 7.299 1.00 0.00 48 GLU A CA 3
ATOM 3143 C C . GLU A 1 48 ? -2.004 -7.706 7.398 1.00 0.00 48 GLU A C 3
ATOM 3144 O O . GLU A 1 48 ? -2.716 -7.907 8.383 1.00 0.00 48 GLU A O 3
ATOM 3156 N N . LEU A 1 49 ? -2.386 -6.955 6.371 1.00 0.00 49 LEU A N 3
ATOM 3157 C CA . LEU A 1 49 ? -3.694 -6.309 6.340 1.00 0.00 49 LEU A CA 3
ATOM 3158 C C . LEU A 1 49 ? -4.733 -7.214 5.686 1.00 0.00 49 LEU A C 3
ATOM 3159 O O . LEU A 1 49 ? -5.924 -6.905 5.681 1.00 0.00 49 LEU A O 3
ATOM 3175 N N . ASN A 1 50 ? -4.274 -8.333 5.137 1.00 0.00 50 ASN A N 3
ATOM 3176 C CA . ASN A 1 50 ? -5.164 -9.284 4.482 1.00 0.00 50 ASN A CA 3
ATOM 3177 C C . ASN A 1 50 ? -5.856 -8.644 3.283 1.00 0.00 50 ASN A C 3
ATOM 3178 O O . ASN A 1 50 ? -7.052 -8.839 3.065 1.00 0.00 50 ASN A O 3
ATOM 3189 N N . VAL A 1 51 ? -5.095 -7.880 2.506 1.00 0.00 51 VAL A N 3
ATOM 3190 C CA . VAL A 1 51 ? -5.634 -7.212 1.327 1.00 0.00 51 VAL A CA 3
ATOM 3191 C C . VAL A 1 51 ? -4.855 -7.595 0.074 1.00 0.00 51 VAL A C 3
ATOM 3192 O O . VAL A 1 51 ? -3.654 -7.861 0.134 1.00 0.00 51 VAL A O 3
ATOM 3205 N N . ASP A 1 52 ? -5.545 -7.622 -1.060 1.00 0.00 52 ASP A N 3
ATOM 3206 C CA . ASP A 1 52 ? -4.918 -7.972 -2.330 1.00 0.00 52 ASP A CA 3
ATOM 3207 C C . ASP A 1 52 ? -3.621 -7.193 -2.527 1.00 0.00 52 ASP A C 3
ATOM 3208 O O . ASP A 1 52 ? -3.614 -5.961 -2.494 1.00 0.00 52 ASP A O 3
ATOM 3217 N N . CYS A 1 53 ? -2.527 -7.917 -2.732 1.00 0.00 53 CYS A N 3
ATOM 3218 C CA . CYS A 1 53 ? -1.223 -7.294 -2.933 1.00 0.00 53 CYS A CA 3
ATOM 3219 C C . CYS A 1 53 ? -1.325 -6.122 -3.904 1.00 0.00 53 CYS A C 3
ATOM 3220 O O . CYS A 1 53 ? -0.730 -5.068 -3.683 1.00 0.00 53 CYS A O 3
ATOM 3228 N N . GLU A 1 54 ? -2.082 -6.315 -4.979 1.00 0.00 54 GLU A N 3
ATOM 3229 C CA . GLU A 1 54 ? -2.259 -5.274 -5.985 1.00 0.00 54 GLU A CA 3
ATOM 3230 C C . GLU A 1 54 ? -2.743 -3.976 -5.345 1.00 0.00 54 GLU A C 3
ATOM 3231 O O . GLU A 1 54 ? -2.292 -2.889 -5.706 1.00 0.00 54 GLU A O 3
ATOM 3243 N N . ILE A 1 55 ? -3.663 -4.099 -4.394 1.00 0.00 55 ILE A N 3
ATOM 3244 C CA . ILE A 1 55 ? -4.208 -2.936 -3.704 1.00 0.00 55 ILE A CA 3
ATOM 3245 C C . ILE A 1 55 ? -3.094 -2.064 -3.134 1.00 0.00 55 ILE A C 3
ATOM 3246 O O . ILE A 1 55 ? -3.152 -0.837 -3.208 1.00 0.00 55 ILE A O 3
ATOM 3262 N N . VAL A 1 56 ? -2.079 -2.707 -2.565 1.00 0.00 56 VAL A N 3
ATOM 3263 C CA . VAL A 1 56 ? -0.949 -1.991 -1.984 1.00 0.00 56 VAL A CA 3
ATOM 3264 C C . VAL A 1 56 ? -0.064 -1.389 -3.070 1.00 0.00 56 VAL A C 3
ATOM 3265 O O . VAL A 1 56 ? 0.122 -0.174 -3.130 1.00 0.00 56 VAL A O 3
ATOM 3278 N N . ARG A 1 57 ? 0.480 -2.248 -3.925 1.00 0.00 57 ARG A N 3
ATOM 3279 C CA . ARG A 1 57 ? 1.347 -1.801 -5.009 1.00 0.00 57 ARG A CA 3
ATOM 3280 C C . ARG A 1 57 ? 0.725 -0.624 -5.753 1.00 0.00 57 ARG A C 3
ATOM 3281 O O . ARG A 1 57 ? 1.425 0.290 -6.190 1.00 0.00 57 ARG A O 3
ATOM 3302 N N . THR A 1 58 ? -0.597 -0.652 -5.896 1.00 0.00 58 THR A N 3
ATOM 3303 C CA . THR A 1 58 ? -1.314 0.410 -6.589 1.00 0.00 58 THR A CA 3
ATOM 3304 C C . THR A 1 58 ? -1.405 1.664 -5.727 1.00 0.00 58 THR A C 3
ATOM 3305 O O . THR A 1 58 ? -1.248 2.781 -6.221 1.00 0.00 58 THR A O 3
ATOM 3316 N N . TRP A 1 59 ? -1.660 1.473 -4.438 1.00 0.00 59 TRP A N 3
ATOM 3317 C CA . TRP A 1 59 ? -1.772 2.590 -3.507 1.00 0.00 59 TRP A CA 3
ATOM 3318 C C . TRP A 1 59 ? -0.509 3.445 -3.528 1.00 0.00 59 TRP A C 3
ATOM 3319 O O . TRP A 1 59 ? -0.578 4.671 -3.440 1.00 0.00 59 TRP A O 3
ATOM 3340 N N . ILE A 1 60 ? 0.641 2.790 -3.646 1.00 0.00 60 ILE A N 3
ATOM 3341 C CA . ILE A 1 60 ? 1.918 3.492 -3.680 1.00 0.00 60 ILE A CA 3
ATOM 3342 C C . ILE A 1 60 ? 2.002 4.423 -4.885 1.00 0.00 60 ILE A C 3
ATOM 3343 O O . ILE A 1 60 ? 2.103 5.640 -4.737 1.00 0.00 60 ILE A O 3
ATOM 3359 N N . GLY A 1 61 ? 1.958 3.840 -6.080 1.00 0.00 61 GLY A N 3
ATOM 3360 C CA . GLY A 1 61 ? 2.028 4.633 -7.294 1.00 0.00 61 GLY A CA 3
ATOM 3361 C C . GLY A 1 61 ? 1.118 5.843 -7.250 1.00 0.00 61 GLY A C 3
ATOM 3362 O O . GLY A 1 61 ? 1.522 6.946 -7.615 1.00 0.00 61 GLY A O 3
ATOM 3366 N N . ASN A 1 62 ? -0.117 5.637 -6.802 1.00 0.00 62 ASN A N 3
ATOM 3367 C CA . ASN A 1 62 ? -1.089 6.721 -6.714 1.00 0.00 62 ASN A CA 3
ATOM 3368 C C . ASN A 1 62 ? -0.610 7.803 -5.751 1.00 0.00 62 ASN A C 3
ATOM 3369 O O . ASN A 1 62 ? -0.696 8.995 -6.047 1.00 0.00 62 ASN A O 3
ATOM 3380 N N . ARG A 1 63 ? -0.106 7.380 -4.596 1.00 0.00 63 ARG A N 3
ATOM 3381 C CA . ARG A 1 63 ? 0.385 8.312 -3.589 1.00 0.00 63 ARG A CA 3
ATOM 3382 C C . ARG A 1 63 ? 1.558 9.127 -4.128 1.00 0.00 63 ARG A C 3
ATOM 3383 O O . ARG A 1 63 ? 1.531 10.357 -4.111 1.00 0.00 63 ARG A O 3
ATOM 3404 N N . ARG A 1 64 ? 2.585 8.431 -4.605 1.00 0.00 64 ARG A N 3
ATOM 3405 C CA . ARG A 1 64 ? 3.767 9.090 -5.147 1.00 0.00 64 ARG A CA 3
ATOM 3406 C C . ARG A 1 64 ? 3.390 10.387 -5.857 1.00 0.00 64 ARG A C 3
ATOM 3407 O O . ARG A 1 64 ? 4.005 11.430 -5.635 1.00 0.00 64 ARG A O 3
ATOM 3428 N N . ARG A 1 65 ? 2.375 10.313 -6.712 1.00 0.00 65 ARG A N 3
ATOM 3429 C CA . ARG A 1 65 ? 1.916 11.480 -7.456 1.00 0.00 65 ARG A CA 3
ATOM 3430 C C . ARG A 1 65 ? 1.311 12.520 -6.518 1.00 0.00 65 ARG A C 3
ATOM 3431 O O . ARG A 1 65 ? 1.652 13.702 -6.580 1.00 0.00 65 ARG A O 3
ATOM 3452 N N . LYS A 1 66 ? 0.411 12.072 -5.649 1.00 0.00 66 LYS A N 3
ATOM 3453 C CA . LYS A 1 66 ? -0.242 12.962 -4.697 1.00 0.00 66 LYS A CA 3
ATOM 3454 C C . LYS A 1 66 ? 0.756 13.950 -4.101 1.00 0.00 66 LYS A C 3
ATOM 3455 O O . LYS A 1 66 ? 0.508 15.155 -4.069 1.00 0.00 66 LYS A O 3
ATOM 3474 N N . TYR A 1 67 ? 1.886 13.431 -3.633 1.00 0.00 67 TYR A N 3
ATOM 3475 C CA . TYR A 1 67 ? 2.922 14.267 -3.038 1.00 0.00 67 TYR A CA 3
ATOM 3476 C C . TYR A 1 67 ? 3.450 15.282 -4.048 1.00 0.00 67 TYR A C 3
ATOM 3477 O O . TYR A 1 67 ? 3.382 16.490 -3.824 1.00 0.00 67 TYR A O 3
ATOM 3495 N N . ARG A 1 68 ? 3.976 14.780 -5.161 1.00 0.00 68 ARG A N 3
ATOM 3496 C CA . ARG A 1 68 ? 4.516 15.641 -6.206 1.00 0.00 68 ARG A CA 3
ATOM 3497 C C . ARG A 1 68 ? 3.548 16.775 -6.531 1.00 0.00 68 ARG A C 3
ATOM 3498 O O . ARG A 1 68 ? 3.936 17.943 -6.576 1.00 0.00 68 ARG A O 3
ATOM 3519 N N . LEU A 1 69 ? 2.287 16.422 -6.757 1.00 0.00 69 LEU A N 3
ATOM 3520 C CA . LEU A 1 69 ? 1.263 17.410 -7.079 1.00 0.00 69 LEU A CA 3
ATOM 3521 C C . LEU A 1 69 ? 1.371 18.625 -6.163 1.00 0.00 69 LEU A C 3
ATOM 3522 O O . LEU A 1 69 ? 1.283 19.765 -6.616 1.00 0.00 69 LEU A O 3
ATOM 3538 N N . MET A 1 70 ? 1.564 18.371 -4.873 1.00 0.00 70 MET A N 3
ATOM 3539 C CA . MET A 1 70 ? 1.687 19.445 -3.894 1.00 0.00 70 MET A CA 3
ATOM 3540 C C . MET A 1 70 ? 3.033 20.151 -4.027 1.00 0.00 70 MET A C 3
ATOM 3541 O O . MET A 1 70 ? 3.171 21.318 -3.664 1.00 0.00 70 MET A O 3
ATOM 3555 N N . GLY A 1 71 ? 4.023 19.434 -4.551 1.00 0.00 71 GLY A N 3
ATOM 3556 C CA . GLY A 1 71 ? 5.344 20.008 -4.723 1.00 0.00 71 GLY A CA 3
ATOM 3557 C C . GLY A 1 71 ? 6.350 19.455 -3.733 1.00 0.00 71 GLY A C 3
ATOM 3558 O O . GLY A 1 71 ? 7.259 20.163 -3.301 1.00 0.00 71 GLY A O 3
ATOM 3562 N N . ILE A 1 72 ? 6.187 18.186 -3.373 1.00 0.00 72 ILE A N 3
ATOM 3563 C CA . ILE A 1 72 ? 7.088 17.539 -2.427 1.00 0.00 72 ILE A CA 3
ATOM 3564 C C . ILE A 1 72 ? 8.188 16.773 -3.153 1.00 0.00 72 ILE A C 3
ATOM 3565 O O . ILE A 1 72 ? 7.946 16.151 -4.187 1.00 0.00 72 ILE A O 3
ATOM 3581 N N . GLU A 1 73 ? 9.397 16.821 -2.603 1.00 0.00 73 GLU A N 3
ATOM 3582 C CA . GLU A 1 73 ? 10.535 16.129 -3.198 1.00 0.00 73 GLU A CA 3
ATOM 3583 C C . GLU A 1 73 ? 10.643 14.703 -2.668 1.00 0.00 73 GLU A C 3
ATOM 3584 O O . GLU A 1 73 ? 11.739 14.208 -2.404 1.00 0.00 73 GLU A O 3
ATOM 3596 N N . VAL A 1 74 ? 9.497 14.047 -2.513 1.00 0.00 74 VAL A N 3
ATOM 3597 C CA . VAL A 1 74 ? 9.462 12.677 -2.015 1.00 0.00 74 VAL A CA 3
ATOM 3598 C C . VAL A 1 74 ? 10.494 11.807 -2.724 1.00 0.00 74 VAL A C 3
ATOM 3599 O O . VAL A 1 74 ? 11.076 10.903 -2.124 1.00 0.00 74 VAL A O 3
ATOM 3612 N N . SER A 1 75 ? 10.716 12.087 -4.004 1.00 0.00 75 SER A N 3
ATOM 3613 C CA . SER A 1 75 ? 11.676 11.328 -4.797 1.00 0.00 75 SER A CA 3
ATOM 3614 C C . SER A 1 75 ? 13.031 12.029 -4.827 1.00 0.00 75 SER A C 3
ATOM 3615 O O . SER A 1 75 ? 13.109 13.246 -4.985 1.00 0.00 75 SER A O 3
ATOM 3623 N N . GLY A 1 76 ? 14.097 11.249 -4.673 1.00 0.00 76 GLY A N 3
ATOM 3624 C CA . GLY A 1 76 ? 15.435 11.812 -4.685 1.00 0.00 76 GLY A CA 3
ATOM 3625 C C . GLY A 1 76 ? 16.239 11.369 -5.892 1.00 0.00 76 GLY A C 3
ATOM 3626 O O . GLY A 1 76 ? 16.247 12.026 -6.933 1.00 0.00 76 GLY A O 3
ATOM 3630 N N . PRO A 1 77 ? 16.936 10.231 -5.758 1.00 0.00 77 PRO A N 3
ATOM 3631 C CA . PRO A 1 77 ? 17.761 9.677 -6.836 1.00 0.00 77 PRO A CA 3
ATOM 3632 C C . PRO A 1 77 ? 16.922 9.143 -7.992 1.00 0.00 77 PRO A C 3
ATOM 3633 O O . PRO A 1 77 ? 16.201 8.156 -7.844 1.00 0.00 77 PRO A O 3
ATOM 3644 N N . SER A 1 78 ? 17.021 9.801 -9.142 1.00 0.00 78 SER A N 3
ATOM 3645 C CA . SER A 1 78 ? 16.268 9.393 -10.323 1.00 0.00 78 SER A CA 3
ATOM 3646 C C . SER A 1 78 ? 17.208 8.962 -11.444 1.00 0.00 78 SER A C 3
ATOM 3647 O O . SER A 1 78 ? 18.352 9.412 -11.519 1.00 0.00 78 SER A O 3
ATOM 3655 N N . SER A 1 79 ? 16.718 8.086 -12.315 1.00 0.00 79 SER A N 3
ATOM 3656 C CA . SER A 1 79 ? 17.514 7.589 -13.431 1.00 0.00 79 SER A CA 3
ATOM 3657 C C . SER A 1 79 ? 17.241 8.398 -14.696 1.00 0.00 79 SER A C 3
ATOM 3658 O O . SER A 1 79 ? 16.186 9.015 -14.836 1.00 0.00 79 SER A O 3
ATOM 3666 N N . GLY A 1 80 ? 18.203 8.391 -15.614 1.00 0.00 80 GLY A N 3
ATOM 3667 C CA . GLY A 1 80 ? 18.048 9.127 -16.855 1.00 0.00 80 GLY A CA 3
ATOM 3668 C C . GLY A 1 80 ? 19.335 9.797 -17.296 1.00 0.00 80 GLY A C 3
ATOM 3669 O O . GLY A 1 80 ? 20.276 9.924 -16.513 1.00 0.00 80 GLY A O 3
ATOM 3673 N N . GLY A 1 1 ? -2.791 -5.111 -26.791 1.00 0.00 1 GLY A N 4
ATOM 3674 C CA . GLY A 1 1 ? -2.683 -4.049 -25.808 1.00 0.00 1 GLY A CA 4
ATOM 3675 C C . GLY A 1 1 ? -3.547 -4.299 -24.588 1.00 0.00 1 GLY A C 4
ATOM 3676 O O . GLY A 1 1 ? -3.428 -5.337 -23.937 1.00 0.00 1 GLY A O 4
ATOM 3680 N N . SER A 1 2 ? -4.419 -3.345 -24.276 1.00 0.00 2 SER A N 4
ATOM 3681 C CA . SER A 1 2 ? -5.302 -3.465 -23.122 1.00 0.00 2 SER A CA 4
ATOM 3682 C C . SER A 1 2 ? -4.503 -3.458 -21.823 1.00 0.00 2 SER A C 4
ATOM 3683 O O . SER A 1 2 ? -4.780 -4.232 -20.907 1.00 0.00 2 SER A O 4
ATOM 3691 N N . SER A 1 3 ? -3.509 -2.579 -21.752 1.00 0.00 3 SER A N 4
ATOM 3692 C CA . SER A 1 3 ? -2.665 -2.473 -20.567 1.00 0.00 3 SER A CA 4
ATOM 3693 C C . SER A 1 3 ? -3.245 -1.468 -19.575 1.00 0.00 3 SER A C 4
ATOM 3694 O O . SER A 1 3 ? -3.151 -0.258 -19.775 1.00 0.00 3 SER A O 4
ATOM 3702 N N . GLY A 1 4 ? -3.845 -1.981 -18.505 1.00 0.00 4 GLY A N 4
ATOM 3703 C CA . GLY A 1 4 ? -4.432 -1.116 -17.498 1.00 0.00 4 GLY A CA 4
ATOM 3704 C C . GLY A 1 4 ? -5.715 -0.463 -17.971 1.00 0.00 4 GLY A C 4
ATOM 3705 O O . GLY A 1 4 ? -6.803 -1.009 -17.785 1.00 0.00 4 GLY A O 4
ATOM 3709 N N . SER A 1 5 ? -5.590 0.710 -18.583 1.00 0.00 5 SER A N 4
ATOM 3710 C CA . SER A 1 5 ? -6.750 1.442 -19.080 1.00 0.00 5 SER A CA 4
ATOM 3711 C C . SER A 1 5 ? -6.318 2.664 -19.883 1.00 0.00 5 SER A C 4
ATOM 3712 O O . SER A 1 5 ? -5.371 3.360 -19.516 1.00 0.00 5 SER A O 4
ATOM 3720 N N . SER A 1 6 ? -7.020 2.920 -20.983 1.00 0.00 6 SER A N 4
ATOM 3721 C CA . SER A 1 6 ? -6.708 4.056 -21.842 1.00 0.00 6 SER A CA 4
ATOM 3722 C C . SER A 1 6 ? -6.309 5.272 -21.011 1.00 0.00 6 SER A C 4
ATOM 3723 O O . SER A 1 6 ? -5.311 5.932 -21.297 1.00 0.00 6 SER A O 4
ATOM 3731 N N . GLY A 1 7 ? -7.098 5.561 -19.981 1.00 0.00 7 GLY A N 4
ATOM 3732 C CA . GLY A 1 7 ? -6.811 6.697 -19.124 1.00 0.00 7 GLY A CA 4
ATOM 3733 C C . GLY A 1 7 ? -6.689 6.306 -17.664 1.00 0.00 7 GLY A C 4
ATOM 3734 O O . GLY A 1 7 ? -6.418 5.148 -17.346 1.00 0.00 7 GLY A O 4
ATOM 3738 N N . ALA A 1 8 ? -6.887 7.274 -16.775 1.00 0.00 8 ALA A N 4
ATOM 3739 C CA . ALA A 1 8 ? -6.797 7.024 -15.342 1.00 0.00 8 ALA A CA 4
ATOM 3740 C C . ALA A 1 8 ? -7.900 6.079 -14.879 1.00 0.00 8 ALA A C 4
ATOM 3741 O O . ALA A 1 8 ? -8.997 6.067 -15.440 1.00 0.00 8 ALA A O 4
ATOM 3748 N N . LEU A 1 9 ? -7.604 5.287 -13.854 1.00 0.00 9 LEU A N 4
ATOM 3749 C CA . LEU A 1 9 ? -8.571 4.337 -13.316 1.00 0.00 9 LEU A CA 4
ATOM 3750 C C . LEU A 1 9 ? -9.828 5.054 -12.833 1.00 0.00 9 LEU A C 4
ATOM 3751 O O . LEU A 1 9 ? -9.846 6.279 -12.711 1.00 0.00 9 LEU A O 4
ATOM 3767 N N . GLN A 1 10 ? -10.875 4.283 -12.559 1.00 0.00 10 GLN A N 4
ATOM 3768 C CA . GLN A 1 10 ? -12.135 4.845 -12.088 1.00 0.00 10 GLN A CA 4
ATOM 3769 C C . GLN A 1 10 ? -12.377 4.487 -10.625 1.00 0.00 10 GLN A C 4
ATOM 3770 O O . GLN A 1 10 ? -12.692 5.352 -9.808 1.00 0.00 10 GLN A O 4
ATOM 3784 N N . ASP A 1 11 ? -12.230 3.207 -10.302 1.00 0.00 11 ASP A N 4
ATOM 3785 C CA . ASP A 1 11 ? -12.432 2.734 -8.938 1.00 0.00 11 ASP A CA 4
ATOM 3786 C C . ASP A 1 11 ? -11.212 3.034 -8.072 1.00 0.00 11 ASP A C 4
ATOM 3787 O O . ASP A 1 11 ? -10.136 2.474 -8.283 1.00 0.00 11 ASP A O 4
ATOM 3796 N N . ARG A 1 12 ? -11.388 3.921 -7.099 1.00 0.00 12 ARG A N 4
ATOM 3797 C CA . ARG A 1 12 ? -10.301 4.298 -6.203 1.00 0.00 12 ARG A CA 4
ATOM 3798 C C . ARG A 1 12 ? -10.293 3.416 -4.957 1.00 0.00 12 ARG A C 4
ATOM 3799 O O . ARG A 1 12 ? -11.333 2.910 -4.534 1.00 0.00 12 ARG A O 4
ATOM 3820 N N . THR A 1 13 ? -9.113 3.235 -4.374 1.00 0.00 13 THR A N 4
ATOM 3821 C CA . THR A 1 13 ? -8.968 2.414 -3.179 1.00 0.00 13 THR A CA 4
ATOM 3822 C C . THR A 1 13 ? -9.197 3.236 -1.916 1.00 0.00 13 THR A C 4
ATOM 3823 O O . THR A 1 13 ? -8.550 4.262 -1.708 1.00 0.00 13 THR A O 4
ATOM 3834 N N . GLN A 1 14 ? -10.119 2.778 -1.076 1.00 0.00 14 GLN A N 4
ATOM 3835 C CA . GLN A 1 14 ? -10.432 3.472 0.168 1.00 0.00 14 GLN A CA 4
ATOM 3836 C C . GLN A 1 14 ? -9.861 2.724 1.368 1.00 0.00 14 GLN A C 4
ATOM 3837 O O . GLN A 1 14 ? -10.110 1.532 1.545 1.00 0.00 14 GLN A O 4
ATOM 3851 N N . PHE A 1 15 ? -9.093 3.432 2.189 1.00 0.00 15 PHE A N 4
ATOM 3852 C CA . PHE A 1 15 ? -8.485 2.835 3.372 1.00 0.00 15 PHE A CA 4
ATOM 3853 C C . PHE A 1 15 ? -8.910 3.577 4.636 1.00 0.00 15 PHE A C 4
ATOM 3854 O O . PHE A 1 15 ? -9.343 4.727 4.577 1.00 0.00 15 PHE A O 4
ATOM 3871 N N . SER A 1 16 ? -8.785 2.908 5.778 1.00 0.00 16 SER A N 4
ATOM 3872 C CA . SER A 1 16 ? -9.161 3.501 7.056 1.00 0.00 16 SER A CA 4
ATOM 3873 C C . SER A 1 16 ? -7.924 3.839 7.883 1.00 0.00 16 SER A C 4
ATOM 3874 O O . SER A 1 16 ? -6.931 3.110 7.861 1.00 0.00 16 SER A O 4
ATOM 3882 N N . ASP A 1 17 ? -7.991 4.948 8.610 1.00 0.00 17 ASP A N 4
ATOM 3883 C CA . ASP A 1 17 ? -6.878 5.384 9.445 1.00 0.00 17 ASP A CA 4
ATOM 3884 C C . ASP A 1 17 ? -6.143 4.186 10.039 1.00 0.00 17 ASP A C 4
ATOM 3885 O O . ASP A 1 17 ? -4.914 4.128 10.020 1.00 0.00 17 ASP A O 4
ATOM 3894 N N . ARG A 1 18 ? -6.905 3.233 10.567 1.00 0.00 18 ARG A N 4
ATOM 3895 C CA . ARG A 1 18 ? -6.326 2.038 11.169 1.00 0.00 18 ARG A CA 4
ATOM 3896 C C . ARG A 1 18 ? -5.468 1.282 10.159 1.00 0.00 18 ARG A C 4
ATOM 3897 O O . ARG A 1 18 ? -4.311 0.959 10.430 1.00 0.00 18 ARG A O 4
ATOM 3918 N N . ASP A 1 19 ? -6.042 1.003 8.993 1.00 0.00 19 ASP A N 4
ATOM 3919 C CA . ASP A 1 19 ? -5.329 0.286 7.942 1.00 0.00 19 ASP A CA 4
ATOM 3920 C C . ASP A 1 19 ? -4.127 1.088 7.456 1.00 0.00 19 ASP A C 4
ATOM 3921 O O . ASP A 1 19 ? -3.007 0.579 7.403 1.00 0.00 19 ASP A O 4
ATOM 3930 N N . LEU A 1 20 ? -4.366 2.346 7.099 1.00 0.00 20 LEU A N 4
ATOM 3931 C CA . LEU A 1 20 ? -3.303 3.219 6.615 1.00 0.00 20 LEU A CA 4
ATOM 3932 C C . LEU A 1 20 ? -2.068 3.119 7.506 1.00 0.00 20 LEU A C 4
ATOM 3933 O O . LEU A 1 20 ? -0.960 2.886 7.023 1.00 0.00 20 LEU A O 4
ATOM 3949 N N . ALA A 1 21 ? -2.268 3.294 8.808 1.00 0.00 21 ALA A N 4
ATOM 3950 C CA . ALA A 1 21 ? -1.172 3.218 9.766 1.00 0.00 21 ALA A CA 4
ATOM 3951 C C . ALA A 1 21 ? -0.159 2.154 9.358 1.00 0.00 21 ALA A C 4
ATOM 3952 O O . ALA A 1 21 ? 1.051 2.373 9.428 1.00 0.00 21 ALA A O 4
ATOM 3959 N N . THR A 1 22 ? -0.660 0.998 8.933 1.00 0.00 22 THR A N 4
ATOM 3960 C CA . THR A 1 22 ? 0.201 -0.101 8.517 1.00 0.00 22 THR A CA 4
ATOM 3961 C C . THR A 1 22 ? 1.005 0.270 7.276 1.00 0.00 22 THR A C 4
ATOM 3962 O O . THR A 1 22 ? 2.224 0.101 7.240 1.00 0.00 22 THR A O 4
ATOM 3973 N N . LEU A 1 23 ? 0.315 0.776 6.260 1.00 0.00 23 LEU A N 4
ATOM 3974 C CA . LEU A 1 23 ? 0.966 1.173 5.016 1.00 0.00 23 LEU A CA 4
ATOM 3975 C C . LEU A 1 23 ? 2.020 2.246 5.270 1.00 0.00 23 LEU A C 4
ATOM 3976 O O . LEU A 1 23 ? 3.195 2.066 4.949 1.00 0.00 23 LEU A O 4
ATOM 3992 N N . LYS A 1 24 ? 1.593 3.361 5.852 1.00 0.00 24 LYS A N 4
ATOM 3993 C CA . LYS A 1 24 ? 2.499 4.463 6.154 1.00 0.00 24 LYS A CA 4
ATOM 3994 C C . LYS A 1 24 ? 3.753 3.958 6.860 1.00 0.00 24 LYS A C 4
ATOM 3995 O O . LYS A 1 24 ? 4.854 4.456 6.624 1.00 0.00 24 LYS A O 4
ATOM 4014 N N . LYS A 1 25 ? 3.580 2.965 7.726 1.00 0.00 25 LYS A N 4
ATOM 4015 C CA . LYS A 1 25 ? 4.698 2.390 8.464 1.00 0.00 25 LYS A CA 4
ATOM 4016 C C . LYS A 1 25 ? 5.816 1.968 7.517 1.00 0.00 25 LYS A C 4
ATOM 4017 O O . LYS A 1 25 ? 6.973 2.348 7.699 1.00 0.00 25 LYS A O 4
ATOM 4036 N N . TYR A 1 26 ? 5.464 1.183 6.505 1.00 0.00 26 TYR A N 4
ATOM 4037 C CA . TYR A 1 26 ? 6.439 0.709 5.530 1.00 0.00 26 TYR A CA 4
ATOM 4038 C C . TYR A 1 26 ? 7.006 1.870 4.719 1.00 0.00 26 TYR A C 4
ATOM 4039 O O . TYR A 1 26 ? 8.174 1.857 4.330 1.00 0.00 26 TYR A O 4
ATOM 4057 N N . TRP A 1 27 ? 6.171 2.871 4.468 1.00 0.00 27 TRP A N 4
ATOM 4058 C CA . TRP A 1 27 ? 6.588 4.041 3.703 1.00 0.00 27 TRP A CA 4
ATOM 4059 C C . TRP A 1 27 ? 7.809 4.699 4.338 1.00 0.00 27 TRP A C 4
ATOM 4060 O O . TRP A 1 27 ? 8.617 5.323 3.650 1.00 0.00 27 TRP A O 4
ATOM 4081 N N . ASP A 1 28 ? 7.937 4.555 5.652 1.00 0.00 28 ASP A N 4
ATOM 4082 C CA . ASP A 1 28 ? 9.060 5.134 6.379 1.00 0.00 28 ASP A CA 4
ATOM 4083 C C . ASP A 1 28 ? 10.372 4.474 5.967 1.00 0.00 28 ASP A C 4
ATOM 4084 O O . ASP A 1 28 ? 11.452 4.927 6.345 1.00 0.00 28 ASP A O 4
ATOM 4093 N N . ASN A 1 29 ? 10.271 3.400 5.191 1.00 0.00 29 ASN A N 4
ATOM 4094 C CA . ASN A 1 29 ? 11.449 2.676 4.729 1.00 0.00 29 ASN A CA 4
ATOM 4095 C C . ASN A 1 29 ? 11.648 2.861 3.228 1.00 0.00 29 ASN A C 4
ATOM 4096 O O . ASN A 1 29 ? 12.374 2.101 2.589 1.00 0.00 29 ASN A O 4
ATOM 4107 N N . GLY A 1 30 ? 10.996 3.877 2.671 1.00 0.00 30 GLY A N 4
ATOM 4108 C CA . GLY A 1 30 ? 11.114 4.144 1.249 1.00 0.00 30 GLY A CA 4
ATOM 4109 C C . GLY A 1 30 ? 10.214 3.254 0.416 1.00 0.00 30 GLY A C 4
ATOM 4110 O O . GLY A 1 30 ? 10.562 2.883 -0.705 1.00 0.00 30 GLY A O 4
ATOM 4114 N N . MET A 1 31 ? 9.053 2.909 0.964 1.00 0.00 31 MET A N 4
ATOM 4115 C CA . MET A 1 31 ? 8.101 2.056 0.263 1.00 0.00 31 MET A CA 4
ATOM 4116 C C . MET A 1 31 ? 7.361 2.840 -0.817 1.00 0.00 31 MET A C 4
ATOM 4117 O O . MET A 1 31 ? 6.134 2.783 -0.910 1.00 0.00 31 MET A O 4
ATOM 4131 N N . THR A 1 32 ? 8.114 3.573 -1.631 1.00 0.00 32 THR A N 4
ATOM 4132 C CA . THR A 1 32 ? 7.529 4.369 -2.703 1.00 0.00 32 THR A CA 4
ATOM 4133 C C . THR A 1 32 ? 7.960 3.851 -4.070 1.00 0.00 32 THR A C 4
ATOM 4134 O O . THR A 1 32 ? 8.188 4.630 -4.996 1.00 0.00 32 THR A O 4
ATOM 4145 N N . SER A 1 33 ? 8.068 2.532 -4.191 1.00 0.00 33 SER A N 4
ATOM 4146 C CA . SER A 1 33 ? 8.474 1.910 -5.446 1.00 0.00 33 SER A CA 4
ATOM 4147 C C . SER A 1 33 ? 7.716 0.606 -5.676 1.00 0.00 33 SER A C 4
ATOM 4148 O O . SER A 1 33 ? 7.289 -0.053 -4.727 1.00 0.00 33 SER A O 4
ATOM 4156 N N . LEU A 1 34 ? 7.553 0.239 -6.942 1.00 0.00 34 LEU A N 4
ATOM 4157 C CA . LEU A 1 34 ? 6.847 -0.987 -7.299 1.00 0.00 34 LEU A CA 4
ATOM 4158 C C . LEU A 1 34 ? 7.829 -2.124 -7.561 1.00 0.00 34 LEU A C 4
ATOM 4159 O O . LEU A 1 34 ? 7.522 -3.291 -7.324 1.00 0.00 34 LEU A O 4
ATOM 4175 N N . GLY A 1 35 ? 9.015 -1.774 -8.052 1.00 0.00 35 GLY A N 4
ATOM 4176 C CA . GLY A 1 35 ? 10.025 -2.776 -8.336 1.00 0.00 35 GLY A CA 4
ATOM 4177 C C . GLY A 1 35 ? 10.220 -3.745 -7.187 1.00 0.00 35 GLY A C 4
ATOM 4178 O O . GLY A 1 35 ? 9.705 -3.530 -6.090 1.00 0.00 35 GLY A O 4
ATOM 4182 N N . SER A 1 36 ? 10.965 -4.817 -7.439 1.00 0.00 36 SER A N 4
ATOM 4183 C CA . SER A 1 36 ? 11.222 -5.826 -6.418 1.00 0.00 36 SER A CA 4
ATOM 4184 C C . SER A 1 36 ? 11.849 -5.196 -5.177 1.00 0.00 36 SER A C 4
ATOM 4185 O O . SER A 1 36 ? 11.609 -5.639 -4.054 1.00 0.00 36 SER A O 4
ATOM 4193 N N . VAL A 1 37 ? 12.653 -4.159 -5.390 1.00 0.00 37 VAL A N 4
ATOM 4194 C CA . VAL A 1 37 ? 13.313 -3.467 -4.290 1.00 0.00 37 VAL A CA 4
ATOM 4195 C C . VAL A 1 37 ? 12.341 -3.197 -3.147 1.00 0.00 37 VAL A C 4
ATOM 4196 O O . VAL A 1 37 ? 12.704 -3.293 -1.974 1.00 0.00 37 VAL A O 4
ATOM 4209 N N . CYS A 1 38 ? 11.105 -2.860 -3.497 1.00 0.00 38 CYS A N 4
ATOM 4210 C CA . CYS A 1 38 ? 10.079 -2.576 -2.500 1.00 0.00 38 CYS A CA 4
ATOM 4211 C C . CYS A 1 38 ? 9.049 -3.700 -2.443 1.00 0.00 38 CYS A C 4
ATOM 4212 O O . CYS A 1 38 ? 8.468 -3.971 -1.392 1.00 0.00 38 CYS A O 4
ATOM 4220 N N . ARG A 1 39 ? 8.827 -4.349 -3.581 1.00 0.00 39 ARG A N 4
ATOM 4221 C CA . ARG A 1 39 ? 7.866 -5.442 -3.662 1.00 0.00 39 ARG A CA 4
ATOM 4222 C C . ARG A 1 39 ? 7.975 -6.353 -2.443 1.00 0.00 39 ARG A C 4
ATOM 4223 O O . ARG A 1 39 ? 6.968 -6.711 -1.832 1.00 0.00 39 ARG A O 4
ATOM 4244 N N . GLU A 1 40 ? 9.203 -6.726 -2.097 1.00 0.00 40 GLU A N 4
ATOM 4245 C CA . GLU A 1 40 ? 9.442 -7.596 -0.952 1.00 0.00 40 GLU A CA 4
ATOM 4246 C C . GLU A 1 40 ? 8.662 -7.117 0.269 1.00 0.00 40 GLU A C 4
ATOM 4247 O O . GLU A 1 40 ? 8.036 -7.911 0.971 1.00 0.00 40 GLU A O 4
ATOM 4259 N N . LYS A 1 41 ? 8.705 -5.812 0.516 1.00 0.00 41 LYS A N 4
ATOM 4260 C CA . LYS A 1 41 ? 8.002 -5.224 1.650 1.00 0.00 41 LYS A CA 4
ATOM 4261 C C . LYS A 1 41 ? 6.495 -5.227 1.418 1.00 0.00 41 LYS A C 4
ATOM 4262 O O . LYS A 1 41 ? 5.716 -5.480 2.337 1.00 0.00 41 LYS A O 4
ATOM 4281 N N . ILE A 1 42 ? 6.090 -4.947 0.183 1.00 0.00 42 ILE A N 4
ATOM 4282 C CA . ILE A 1 42 ? 4.676 -4.920 -0.169 1.00 0.00 42 ILE A CA 4
ATOM 4283 C C . ILE A 1 42 ? 4.030 -6.284 0.047 1.00 0.00 42 ILE A C 4
ATOM 4284 O O . ILE A 1 42 ? 2.884 -6.376 0.486 1.00 0.00 42 ILE A O 4
ATOM 4300 N N . GLU A 1 43 ? 4.774 -7.341 -0.263 1.00 0.00 43 GLU A N 4
ATOM 4301 C CA . GLU A 1 43 ? 4.273 -8.701 -0.101 1.00 0.00 43 GLU A CA 4
ATOM 4302 C C . GLU A 1 43 ? 3.836 -8.952 1.340 1.00 0.00 43 GLU A C 4
ATOM 4303 O O . GLU A 1 43 ? 3.054 -9.862 1.613 1.00 0.00 43 GLU A O 4
ATOM 4315 N N . ALA A 1 44 ? 4.348 -8.138 2.257 1.00 0.00 44 ALA A N 4
ATOM 4316 C CA . ALA A 1 44 ? 4.010 -8.270 3.669 1.00 0.00 44 ALA A CA 4
ATOM 4317 C C . ALA A 1 44 ? 2.766 -7.459 4.014 1.00 0.00 44 ALA A C 4
ATOM 4318 O O . ALA A 1 44 ? 1.741 -8.013 4.410 1.00 0.00 44 ALA A O 4
ATOM 4325 N N . VAL A 1 45 ? 2.863 -6.142 3.862 1.00 0.00 45 VAL A N 4
ATOM 4326 C CA . VAL A 1 45 ? 1.745 -5.254 4.157 1.00 0.00 45 VAL A CA 4
ATOM 4327 C C . VAL A 1 45 ? 0.449 -5.780 3.550 1.00 0.00 45 VAL A C 4
ATOM 4328 O O . VAL A 1 45 ? -0.643 -5.452 4.012 1.00 0.00 45 VAL A O 4
ATOM 4341 N N . ALA A 1 46 ? 0.579 -6.600 2.512 1.00 0.00 46 ALA A N 4
ATOM 4342 C CA . ALA A 1 46 ? -0.581 -7.175 1.843 1.00 0.00 46 ALA A CA 4
ATOM 4343 C C . ALA A 1 46 ? -1.120 -8.376 2.612 1.00 0.00 46 ALA A C 4
ATOM 4344 O O . ALA A 1 46 ? -2.331 -8.533 2.770 1.00 0.00 46 ALA A O 4
ATOM 4351 N N . THR A 1 47 ? -0.213 -9.222 3.090 1.00 0.00 47 THR A N 4
ATOM 4352 C CA . THR A 1 47 ? -0.597 -10.410 3.842 1.00 0.00 47 THR A CA 4
ATOM 4353 C C . THR A 1 47 ? -1.038 -10.048 5.255 1.00 0.00 47 THR A C 4
ATOM 4354 O O . THR A 1 47 ? -1.767 -10.801 5.900 1.00 0.00 47 THR A O 4
ATOM 4365 N N . GLU A 1 48 ? -0.591 -8.889 5.731 1.00 0.00 48 GLU A N 4
ATOM 4366 C CA . GLU A 1 48 ? -0.940 -8.428 7.070 1.00 0.00 48 GLU A CA 4
ATOM 4367 C C . GLU A 1 48 ? -2.324 -7.785 7.079 1.00 0.00 48 GLU A C 4
ATOM 4368 O O . GLU A 1 48 ? -3.110 -7.991 8.005 1.00 0.00 48 GLU A O 4
ATOM 4380 N N . LEU A 1 49 ? -2.614 -7.004 6.044 1.00 0.00 49 LEU A N 4
ATOM 4381 C CA . LEU A 1 49 ? -3.902 -6.329 5.933 1.00 0.00 49 LEU A CA 4
ATOM 4382 C C . LEU A 1 49 ? -4.939 -7.238 5.281 1.00 0.00 49 LEU A C 4
ATOM 4383 O O . LEU A 1 49 ? -6.125 -6.915 5.243 1.00 0.00 49 LEU A O 4
ATOM 4399 N N . ASN A 1 50 ? -4.482 -8.377 4.771 1.00 0.00 50 ASN A N 4
ATOM 4400 C CA . ASN A 1 50 ? -5.371 -9.335 4.122 1.00 0.00 50 ASN A CA 4
ATOM 4401 C C . ASN A 1 50 ? -5.951 -8.754 2.837 1.00 0.00 50 ASN A C 4
ATOM 4402 O O . ASN A 1 50 ? -7.139 -8.909 2.553 1.00 0.00 50 ASN A O 4
ATOM 4413 N N . VAL A 1 51 ? -5.104 -8.084 2.061 1.00 0.00 51 VAL A N 4
ATOM 4414 C CA . VAL A 1 51 ? -5.532 -7.481 0.804 1.00 0.00 51 VAL A CA 4
ATOM 4415 C C . VAL A 1 51 ? -4.620 -7.898 -0.344 1.00 0.00 51 VAL A C 4
ATOM 4416 O O . VAL A 1 51 ? -3.416 -8.080 -0.160 1.00 0.00 51 VAL A O 4
ATOM 4429 N N . ASP A 1 52 ? -5.201 -8.049 -1.529 1.00 0.00 52 ASP A N 4
ATOM 4430 C CA . ASP A 1 52 ? -4.441 -8.443 -2.709 1.00 0.00 52 ASP A CA 4
ATOM 4431 C C . ASP A 1 52 ? -3.250 -7.514 -2.924 1.00 0.00 52 ASP A C 4
ATOM 4432 O O . ASP A 1 52 ? -3.382 -6.292 -2.843 1.00 0.00 52 ASP A O 4
ATOM 4441 N N . CYS A 1 53 ? -2.090 -8.101 -3.197 1.00 0.00 53 CYS A N 4
ATOM 4442 C CA . CYS A 1 53 ? -0.876 -7.326 -3.422 1.00 0.00 53 CYS A CA 4
ATOM 4443 C C . CYS A 1 53 ? -1.174 -6.073 -4.239 1.00 0.00 53 CYS A C 4
ATOM 4444 O O . CYS A 1 53 ? -0.627 -5.003 -3.973 1.00 0.00 53 CYS A O 4
ATOM 4452 N N . GLU A 1 54 ? -2.043 -6.215 -5.235 1.00 0.00 54 GLU A N 4
ATOM 4453 C CA . GLU A 1 54 ? -2.411 -5.094 -6.092 1.00 0.00 54 GLU A CA 4
ATOM 4454 C C . GLU A 1 54 ? -2.971 -3.939 -5.267 1.00 0.00 54 GLU A C 4
ATOM 4455 O O . GLU A 1 54 ? -2.649 -2.776 -5.510 1.00 0.00 54 GLU A O 4
ATOM 4467 N N . ILE A 1 55 ? -3.811 -4.269 -4.292 1.00 0.00 55 ILE A N 4
ATOM 4468 C CA . ILE A 1 55 ? -4.416 -3.260 -3.431 1.00 0.00 55 ILE A CA 4
ATOM 4469 C C . ILE A 1 55 ? -3.361 -2.311 -2.872 1.00 0.00 55 ILE A C 4
ATOM 4470 O O . ILE A 1 55 ? -3.603 -1.113 -2.728 1.00 0.00 55 ILE A O 4
ATOM 4486 N N . VAL A 1 56 ? -2.189 -2.855 -2.560 1.00 0.00 56 VAL A N 4
ATOM 4487 C CA . VAL A 1 56 ? -1.096 -2.057 -2.019 1.00 0.00 56 VAL A CA 4
ATOM 4488 C C . VAL A 1 56 ? -0.269 -1.429 -3.136 1.00 0.00 56 VAL A C 4
ATOM 4489 O O . VAL A 1 56 ? -0.226 -0.207 -3.278 1.00 0.00 56 VAL A O 4
ATOM 4502 N N . ARG A 1 57 ? 0.385 -2.273 -3.927 1.00 0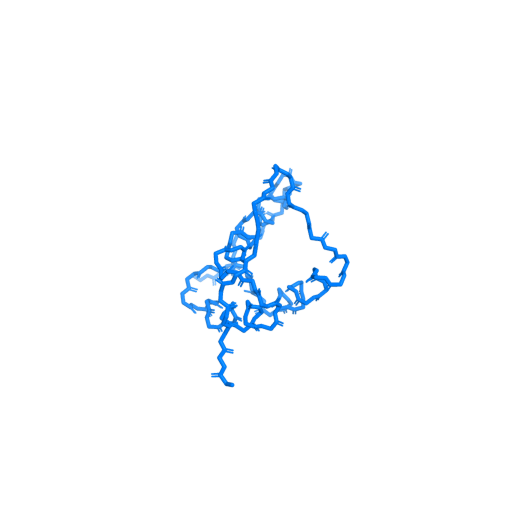.00 57 ARG A N 4
ATOM 4503 C CA . ARG A 1 57 ? 1.211 -1.801 -5.031 1.00 0.00 57 ARG A CA 4
ATOM 4504 C C . ARG A 1 57 ? 0.548 -0.625 -5.742 1.00 0.00 57 ARG A C 4
ATOM 4505 O O . ARG A 1 57 ? 1.223 0.298 -6.202 1.00 0.00 57 ARG A O 4
ATOM 4526 N N . THR A 1 58 ? -0.778 -0.663 -5.829 1.00 0.00 58 THR A N 4
ATOM 4527 C CA . THR A 1 58 ? -1.532 0.398 -6.484 1.00 0.00 58 THR A CA 4
ATOM 4528 C C . THR A 1 58 ? -1.583 1.652 -5.619 1.00 0.00 58 THR A C 4
ATOM 4529 O O . THR A 1 58 ? -1.494 2.770 -6.125 1.00 0.00 58 THR A O 4
ATOM 4540 N N . TRP A 1 59 ? -1.724 1.458 -4.313 1.00 0.00 59 TRP A N 4
ATOM 4541 C CA . TRP A 1 59 ? -1.786 2.574 -3.377 1.00 0.00 59 TRP A CA 4
ATOM 4542 C C . TRP A 1 59 ? -0.494 3.384 -3.409 1.00 0.00 59 TRP A C 4
ATOM 4543 O O . TRP A 1 59 ? -0.517 4.610 -3.300 1.00 0.00 59 TRP A O 4
ATOM 4564 N N . ILE A 1 60 ? 0.629 2.691 -3.560 1.00 0.00 60 ILE A N 4
ATOM 4565 C CA . ILE A 1 60 ? 1.930 3.347 -3.608 1.00 0.00 60 ILE A CA 4
ATOM 4566 C C . ILE A 1 60 ? 2.026 4.292 -4.801 1.00 0.00 60 ILE A C 4
ATOM 4567 O O . ILE A 1 60 ? 2.165 5.503 -4.638 1.00 0.00 60 ILE A O 4
ATOM 4583 N N . GLY A 1 61 ? 1.948 3.728 -6.003 1.00 0.00 61 GLY A N 4
ATOM 4584 C CA . GLY A 1 61 ? 2.026 4.535 -7.207 1.00 0.00 61 GLY A CA 4
ATOM 4585 C C . GLY A 1 61 ? 1.113 5.744 -7.155 1.00 0.00 61 GLY A C 4
ATOM 4586 O O . GLY A 1 61 ? 1.507 6.845 -7.536 1.00 0.00 61 GLY A O 4
ATOM 4590 N N . ASN A 1 62 ? -0.112 5.538 -6.682 1.00 0.00 62 ASN A N 4
ATOM 4591 C CA . ASN A 1 62 ? -1.085 6.620 -6.584 1.00 0.00 62 ASN A CA 4
ATOM 4592 C C . ASN A 1 62 ? -0.634 7.666 -5.569 1.00 0.00 62 ASN A C 4
ATOM 4593 O O . ASN A 1 62 ? -0.455 8.837 -5.907 1.00 0.00 62 ASN A O 4
ATOM 4604 N N . ARG A 1 63 ? -0.453 7.236 -4.325 1.00 0.00 63 ARG A N 4
ATOM 4605 C CA . ARG A 1 63 ? -0.024 8.135 -3.261 1.00 0.00 63 ARG A CA 4
ATOM 4606 C C . ARG A 1 63 ? 1.122 9.027 -3.731 1.00 0.00 63 ARG A C 4
ATOM 4607 O O . ARG A 1 63 ? 1.048 10.252 -3.634 1.00 0.00 63 ARG A O 4
ATOM 4628 N N . ARG A 1 64 ? 2.179 8.404 -4.241 1.00 0.00 64 ARG A N 4
ATOM 4629 C CA . ARG A 1 64 ? 3.340 9.141 -4.725 1.00 0.00 64 ARG A CA 4
ATOM 4630 C C . ARG A 1 64 ? 2.916 10.440 -5.403 1.00 0.00 64 ARG A C 4
ATOM 4631 O O . ARG A 1 64 ? 3.336 11.526 -5.005 1.00 0.00 64 ARG A O 4
ATOM 4652 N N . ARG A 1 65 ? 2.081 10.319 -6.431 1.00 0.00 65 ARG A N 4
ATOM 4653 C CA . ARG A 1 65 ? 1.601 11.483 -7.166 1.00 0.00 65 ARG A CA 4
ATOM 4654 C C . ARG A 1 65 ? 0.914 12.472 -6.229 1.00 0.00 65 ARG A C 4
ATOM 4655 O O . ARG A 1 65 ? 1.281 13.646 -6.170 1.00 0.00 65 ARG A O 4
ATOM 4676 N N . LYS A 1 66 ? -0.086 11.990 -5.499 1.00 0.00 66 LYS A N 4
ATOM 4677 C CA . LYS A 1 66 ? -0.826 12.830 -4.564 1.00 0.00 66 LYS A CA 4
ATOM 4678 C C . LYS A 1 66 ? 0.118 13.746 -3.792 1.00 0.00 66 LYS A C 4
ATOM 4679 O O . LYS A 1 66 ? -0.135 14.944 -3.658 1.00 0.00 66 LYS A O 4
ATOM 4698 N N . TYR A 1 67 ? 1.207 13.176 -3.287 1.00 0.00 67 TYR A N 4
ATOM 4699 C CA . TYR A 1 67 ? 2.188 13.942 -2.527 1.00 0.00 67 TYR A CA 4
ATOM 4700 C C . TYR A 1 67 ? 2.840 15.010 -3.400 1.00 0.00 67 TYR A C 4
ATOM 4701 O O . TYR A 1 67 ? 2.679 16.207 -3.160 1.00 0.00 67 TYR A O 4
ATOM 4719 N N . ARG A 1 68 ? 3.576 14.568 -4.414 1.00 0.00 68 ARG A N 4
ATOM 4720 C CA . ARG A 1 68 ? 4.253 15.484 -5.323 1.00 0.00 68 ARG A CA 4
ATOM 4721 C C . ARG A 1 68 ? 3.350 16.660 -5.683 1.00 0.00 68 ARG A C 4
ATOM 4722 O O . ARG A 1 68 ? 3.767 17.818 -5.626 1.00 0.00 68 ARG A O 4
ATOM 4743 N N . LEU A 1 69 ? 2.111 16.356 -6.054 1.00 0.00 69 LEU A N 4
ATOM 4744 C CA . LEU A 1 69 ? 1.148 17.387 -6.423 1.00 0.00 69 LEU A CA 4
ATOM 4745 C C . LEU A 1 69 ? 1.159 18.530 -5.413 1.00 0.00 69 LEU A C 4
ATOM 4746 O O . LEU A 1 69 ? 1.116 19.702 -5.786 1.00 0.00 69 LEU A O 4
ATOM 4762 N N . MET A 1 70 ? 1.220 18.180 -4.132 1.00 0.00 70 MET A N 4
ATOM 4763 C CA . MET A 1 70 ? 1.240 19.177 -3.068 1.00 0.00 70 MET A CA 4
ATOM 4764 C C . MET A 1 70 ? 2.579 19.908 -3.034 1.00 0.00 70 MET A C 4
ATOM 4765 O O . MET A 1 70 ? 2.664 21.046 -2.576 1.00 0.00 70 MET A O 4
ATOM 4779 N N . GLY A 1 71 ? 3.624 19.244 -3.520 1.00 0.00 71 GLY A N 4
ATOM 4780 C CA . GLY A 1 71 ? 4.944 19.845 -3.535 1.00 0.00 71 GLY A CA 4
ATOM 4781 C C . GLY A 1 71 ? 6.023 18.887 -3.071 1.00 0.00 71 GLY A C 4
ATOM 4782 O O . GLY A 1 71 ? 7.194 19.046 -3.417 1.00 0.00 71 GLY A O 4
ATOM 4786 N N . ILE A 1 72 ? 5.630 17.891 -2.285 1.00 0.00 72 ILE A N 4
ATOM 4787 C CA . ILE A 1 72 ? 6.573 16.904 -1.773 1.00 0.00 72 ILE A CA 4
ATOM 4788 C C . ILE A 1 72 ? 7.453 16.354 -2.890 1.00 0.00 72 ILE A C 4
ATOM 4789 O O . ILE A 1 72 ? 7.008 15.544 -3.702 1.00 0.00 72 ILE A O 4
ATOM 4805 N N . GLU A 1 73 ? 8.705 16.799 -2.922 1.00 0.00 73 GLU A N 4
ATOM 4806 C CA . GLU A 1 73 ? 9.649 16.350 -3.939 1.00 0.00 73 GLU A CA 4
ATOM 4807 C C . GLU A 1 73 ? 10.204 14.971 -3.595 1.00 0.00 73 GLU A C 4
ATOM 4808 O O . GLU A 1 73 ? 11.408 14.734 -3.687 1.00 0.00 73 GLU A O 4
ATOM 4820 N N . VAL A 1 74 ? 9.316 14.064 -3.198 1.00 0.00 74 VAL A N 4
ATOM 4821 C CA . VAL A 1 74 ? 9.716 12.709 -2.841 1.00 0.00 74 VAL A CA 4
ATOM 4822 C C . VAL A 1 74 ? 10.616 12.101 -3.910 1.00 0.00 74 VAL A C 4
ATOM 4823 O O . VAL A 1 74 ? 11.501 11.299 -3.610 1.00 0.00 74 VAL A O 4
ATOM 4836 N N . SER A 1 75 ? 10.385 12.488 -5.161 1.00 0.00 75 SER A N 4
ATOM 4837 C CA . SER A 1 75 ? 11.172 11.979 -6.277 1.00 0.00 75 SER A CA 4
ATOM 4838 C C . SER A 1 75 ? 12.433 12.814 -6.478 1.00 0.00 75 SER A C 4
ATOM 4839 O O . SER A 1 75 ? 12.486 13.679 -7.352 1.00 0.00 75 SER A O 4
ATOM 4847 N N . GLY A 1 76 ? 13.448 12.549 -5.661 1.00 0.00 76 GLY A N 4
ATOM 4848 C CA . GLY A 1 76 ? 14.695 13.284 -5.765 1.00 0.00 76 GLY A CA 4
ATOM 4849 C C . GLY A 1 76 ? 15.909 12.395 -5.580 1.00 0.00 76 GLY A C 4
ATOM 4850 O O . GLY A 1 76 ? 15.798 11.223 -5.222 1.00 0.00 76 GLY A O 4
ATOM 4854 N N . PRO A 1 77 ? 17.102 12.956 -5.829 1.00 0.00 77 PRO A N 4
ATOM 4855 C CA . PRO A 1 77 ? 18.364 12.224 -5.696 1.00 0.00 77 PRO A CA 4
ATOM 4856 C C . PRO A 1 77 ? 18.704 11.914 -4.242 1.00 0.00 77 PRO A C 4
ATOM 4857 O O . PRO A 1 77 ? 19.092 10.794 -3.911 1.00 0.00 77 PRO A O 4
ATOM 4868 N N . SER A 1 78 ? 18.555 12.913 -3.378 1.00 0.00 78 SER A N 4
ATOM 4869 C CA . SER A 1 78 ? 18.850 12.748 -1.960 1.00 0.00 78 SER A CA 4
ATOM 4870 C C . SER A 1 78 ? 20.207 12.079 -1.761 1.00 0.00 78 SER A C 4
ATOM 4871 O O . SER A 1 78 ? 20.355 11.187 -0.926 1.00 0.00 78 SER A O 4
ATOM 4879 N N . SER A 1 79 ? 21.194 12.517 -2.535 1.00 0.00 79 SER A N 4
ATOM 4880 C CA . SER A 1 79 ? 22.539 11.959 -2.448 1.00 0.00 79 SER A CA 4
ATOM 4881 C C . SER A 1 79 ? 23.405 12.775 -1.494 1.00 0.00 79 SER A C 4
ATOM 4882 O O . SER A 1 79 ? 23.247 13.989 -1.379 1.00 0.00 79 SER A O 4
ATOM 4890 N N . GLY A 1 80 ? 24.322 12.097 -0.811 1.00 0.00 80 GLY A N 4
ATOM 4891 C CA . GLY A 1 80 ? 25.201 12.774 0.125 1.00 0.00 80 GLY A CA 4
ATOM 4892 C C . GLY A 1 80 ? 26.596 12.182 0.143 1.00 0.00 80 GLY A C 4
ATOM 4893 O O . GLY A 1 80 ? 27.203 12.038 1.205 1.00 0.00 80 GLY A O 4
ATOM 4897 N N . GLY A 1 1 ? -11.033 -17.909 3.797 1.00 0.00 1 GLY A N 5
ATOM 4898 C CA . GLY A 1 1 ? -11.406 -17.169 2.606 1.00 0.00 1 GLY A CA 5
ATOM 4899 C C . GLY A 1 1 ? -10.832 -15.766 2.591 1.00 0.00 1 GLY A C 5
ATOM 4900 O O . GLY A 1 1 ? -9.645 -15.576 2.328 1.00 0.00 1 GLY A O 5
ATOM 4904 N N . SER A 1 2 ? -11.678 -14.780 2.874 1.00 0.00 2 SER A N 5
ATOM 4905 C CA . SER A 1 2 ? -11.249 -13.386 2.887 1.00 0.00 2 SER A CA 5
ATOM 4906 C C . SER A 1 2 ? -10.921 -12.905 1.477 1.00 0.00 2 SER A C 5
ATOM 4907 O O . SER A 1 2 ? -9.931 -12.206 1.263 1.00 0.00 2 SER A O 5
ATOM 4915 N N . SER A 1 3 ? -11.759 -13.286 0.519 1.00 0.00 3 SER A N 5
ATOM 4916 C CA . SER A 1 3 ? -11.557 -12.898 -0.872 1.00 0.00 3 SER A CA 5
ATOM 4917 C C . SER A 1 3 ? -12.846 -12.346 -1.475 1.00 0.00 3 SER A C 5
ATOM 4918 O O . SER A 1 3 ? -13.914 -12.432 -0.870 1.00 0.00 3 SER A O 5
ATOM 4926 N N . GLY A 1 4 ? -12.736 -11.778 -2.672 1.00 0.00 4 GLY A N 5
ATOM 4927 C CA . GLY A 1 4 ? -13.899 -11.220 -3.338 1.00 0.00 4 GLY A CA 5
ATOM 4928 C C . GLY A 1 4 ? -14.067 -11.747 -4.749 1.00 0.00 4 GLY A C 5
ATOM 4929 O O . GLY A 1 4 ? -13.419 -12.718 -5.138 1.00 0.00 4 GLY A O 5
ATOM 4933 N N . SER A 1 5 ? -14.942 -11.106 -5.518 1.00 0.00 5 SER A N 5
ATOM 4934 C CA . SER A 1 5 ? -15.199 -11.519 -6.892 1.00 0.00 5 SER A CA 5
ATOM 4935 C C . SER A 1 5 ? -14.796 -10.422 -7.873 1.00 0.00 5 SER A C 5
ATOM 4936 O O . SER A 1 5 ? -14.501 -9.296 -7.475 1.00 0.00 5 SER A O 5
ATOM 4944 N N . SER A 1 6 ? -14.787 -10.761 -9.159 1.00 0.00 6 SER A N 5
ATOM 4945 C CA . SER A 1 6 ? -14.417 -9.807 -10.198 1.00 0.00 6 SER A CA 5
ATOM 4946 C C . SER A 1 6 ? -15.652 -9.312 -10.945 1.00 0.00 6 SER A C 5
ATOM 4947 O O . SER A 1 6 ? -16.623 -10.048 -11.119 1.00 0.00 6 SER A O 5
ATOM 4955 N N . GLY A 1 7 ? -15.607 -8.059 -11.387 1.00 0.00 7 GLY A N 5
ATOM 4956 C CA . GLY A 1 7 ? -16.727 -7.486 -12.110 1.00 0.00 7 GLY A CA 5
ATOM 4957 C C . GLY A 1 7 ? -16.553 -6.003 -12.368 1.00 0.00 7 GLY A C 5
ATOM 4958 O O . GLY A 1 7 ? -15.960 -5.291 -11.558 1.00 0.00 7 GLY A O 5
ATOM 4962 N N . ALA A 1 8 ? -17.070 -5.535 -13.499 1.00 0.00 8 ALA A N 5
ATOM 4963 C CA . ALA A 1 8 ? -16.970 -4.127 -13.861 1.00 0.00 8 ALA A CA 5
ATOM 4964 C C . ALA A 1 8 ? -17.741 -3.252 -12.878 1.00 0.00 8 ALA A C 5
ATOM 4965 O O . ALA A 1 8 ? -18.947 -3.050 -13.025 1.00 0.00 8 ALA A O 5
ATOM 4972 N N . LEU A 1 9 ? -17.038 -2.735 -11.877 1.00 0.00 9 LEU A N 5
ATOM 4973 C CA . LEU A 1 9 ? -17.656 -1.881 -10.868 1.00 0.00 9 LEU A CA 5
ATOM 4974 C C . LEU A 1 9 ? -16.854 -0.598 -10.675 1.00 0.00 9 LEU A C 5
ATOM 4975 O O . LEU A 1 9 ? -15.647 -0.569 -10.910 1.00 0.00 9 LEU A O 5
ATOM 4991 N N . GLN A 1 10 ? -17.534 0.460 -10.245 1.00 0.00 10 GLN A N 5
ATOM 4992 C CA . GLN A 1 10 ? -16.884 1.745 -10.018 1.00 0.00 10 GLN A CA 5
ATOM 4993 C C . GLN A 1 10 ? -16.938 2.130 -8.544 1.00 0.00 10 GLN A C 5
ATOM 4994 O O . GLN A 1 10 ? -17.913 2.723 -8.082 1.00 0.00 10 GLN A O 5
ATOM 5008 N N . ASP A 1 11 ? -15.884 1.789 -7.810 1.00 0.00 11 ASP A N 5
ATOM 5009 C CA . ASP A 1 11 ? -15.810 2.100 -6.387 1.00 0.00 11 ASP A CA 5
ATOM 5010 C C . ASP A 1 11 ? -14.368 2.355 -5.960 1.00 0.00 11 ASP A C 5
ATOM 5011 O O . ASP A 1 11 ? -13.447 1.676 -6.415 1.00 0.00 11 ASP A O 5
ATOM 5020 N N . ARG A 1 12 ? -14.180 3.338 -5.086 1.00 0.00 12 ARG A N 5
ATOM 5021 C CA . ARG A 1 12 ? -12.850 3.684 -4.600 1.00 0.00 12 ARG A CA 5
ATOM 5022 C C . ARG A 1 12 ? -12.634 3.157 -3.184 1.00 0.00 12 ARG A C 5
ATOM 5023 O O . ARG A 1 12 ? -12.911 3.848 -2.203 1.00 0.00 12 ARG A O 5
ATOM 5044 N N . THR A 1 13 ? -12.138 1.927 -3.085 1.00 0.00 13 THR A N 5
ATOM 5045 C CA . THR A 1 13 ? -11.886 1.307 -1.791 1.00 0.00 13 THR A CA 5
ATOM 5046 C C . THR A 1 13 ? -10.747 2.006 -1.058 1.00 0.00 13 THR A C 5
ATOM 5047 O O . THR A 1 13 ? -9.578 1.669 -1.244 1.00 0.00 13 THR A O 5
ATOM 5058 N N . GLN A 1 14 ? -11.097 2.980 -0.224 1.00 0.00 14 GLN A N 5
ATOM 5059 C CA . GLN A 1 14 ? -10.102 3.727 0.538 1.00 0.00 14 GLN A CA 5
ATOM 5060 C C . GLN A 1 14 ? -9.701 2.969 1.799 1.00 0.00 14 GLN A C 5
ATOM 5061 O O . GLN A 1 14 ? -10.501 2.229 2.372 1.00 0.00 14 GLN A O 5
ATOM 5075 N N . PHE A 1 15 ? -8.457 3.159 2.227 1.00 0.00 15 PHE A N 5
ATOM 5076 C CA . PHE A 1 15 ? -7.950 2.493 3.421 1.00 0.00 15 PHE A CA 5
ATOM 5077 C C . PHE A 1 15 ? -8.333 3.265 4.680 1.00 0.00 15 PHE A C 5
ATOM 5078 O O . PHE A 1 15 ? -8.185 4.486 4.741 1.00 0.00 15 PHE A O 5
ATOM 5095 N N . SER A 1 16 ? -8.826 2.545 5.682 1.00 0.00 16 SER A N 5
ATOM 5096 C CA . SER A 1 16 ? -9.234 3.162 6.938 1.00 0.00 16 SER A CA 5
ATOM 5097 C C . SER A 1 16 ? -8.018 3.561 7.769 1.00 0.00 16 SER A C 5
ATOM 5098 O O . SER A 1 16 ? -6.960 2.937 7.680 1.00 0.00 16 SER A O 5
ATOM 5106 N N . ASP A 1 17 ? -8.177 4.604 8.575 1.00 0.00 17 ASP A N 5
ATOM 5107 C CA . ASP A 1 17 ? -7.093 5.087 9.423 1.00 0.00 17 ASP A CA 5
ATOM 5108 C C . ASP A 1 17 ? -6.286 3.923 9.990 1.00 0.00 17 ASP A C 5
ATOM 5109 O O . ASP A 1 17 ? -5.069 3.855 9.814 1.00 0.00 17 ASP A O 5
ATOM 5118 N N . ARG A 1 18 ? -6.972 3.010 10.670 1.00 0.00 18 ARG A N 5
ATOM 5119 C CA . ARG A 1 18 ? -6.319 1.850 11.264 1.00 0.00 18 ARG A CA 5
ATOM 5120 C C . ARG A 1 18 ? -5.455 1.126 10.236 1.00 0.00 18 ARG A C 5
ATOM 5121 O O . ARG A 1 18 ? -4.275 0.868 10.473 1.00 0.00 18 ARG A O 5
ATOM 5142 N N . ASP A 1 19 ? -6.051 0.801 9.094 1.00 0.00 19 ASP A N 5
ATOM 5143 C CA . ASP A 1 19 ? -5.337 0.107 8.029 1.00 0.00 19 ASP A CA 5
ATOM 5144 C C . ASP A 1 19 ? -4.142 0.927 7.553 1.00 0.00 19 ASP A C 5
ATOM 5145 O O . ASP A 1 19 ? -2.994 0.493 7.664 1.00 0.00 19 ASP A O 5
ATOM 5154 N N . LEU A 1 20 ? -4.418 2.112 7.021 1.00 0.00 20 LEU A N 5
ATOM 5155 C CA . LEU A 1 20 ? -3.365 2.993 6.527 1.00 0.00 20 LEU A CA 5
ATOM 5156 C C . LEU A 1 20 ? -2.125 2.909 7.411 1.00 0.00 20 LEU A C 5
ATOM 5157 O O . LEU A 1 20 ? -1.017 2.688 6.924 1.00 0.00 20 LEU A O 5
ATOM 5173 N N . ALA A 1 21 ? -2.320 3.086 8.714 1.00 0.00 21 ALA A N 5
ATOM 5174 C CA . ALA A 1 21 ? -1.219 3.026 9.667 1.00 0.00 21 ALA A CA 5
ATOM 5175 C C . ALA A 1 21 ? -0.183 1.991 9.244 1.00 0.00 21 ALA A C 5
ATOM 5176 O O . ALA A 1 21 ? 1.004 2.296 9.126 1.00 0.00 21 ALA A O 5
ATOM 5183 N N . THR A 1 22 ? -0.639 0.763 9.017 1.00 0.00 22 THR A N 5
ATOM 5184 C CA . THR A 1 22 ? 0.249 -0.319 8.609 1.00 0.00 22 THR A CA 5
ATOM 5185 C C . THR A 1 22 ? 1.008 0.043 7.338 1.00 0.00 22 THR A C 5
ATOM 5186 O O . THR A 1 22 ? 2.227 -0.115 7.265 1.00 0.00 22 THR A O 5
ATOM 5197 N N . LEU A 1 23 ? 0.280 0.528 6.338 1.00 0.00 23 LEU A N 5
ATOM 5198 C CA . LEU A 1 23 ? 0.886 0.913 5.068 1.00 0.00 23 LEU A CA 5
ATOM 5199 C C . LEU A 1 23 ? 1.934 2.003 5.273 1.00 0.00 23 LEU A C 5
ATOM 5200 O O . LEU A 1 23 ? 3.112 1.810 4.974 1.00 0.00 23 LEU A O 5
ATOM 5216 N N . LYS A 1 24 ? 1.496 3.148 5.786 1.00 0.00 24 LYS A N 5
ATOM 5217 C CA . LYS A 1 24 ? 2.396 4.268 6.035 1.00 0.00 24 LYS A CA 5
ATOM 5218 C C . LYS A 1 24 ? 3.645 3.808 6.779 1.00 0.00 24 LYS A C 5
ATOM 5219 O O . LYS A 1 24 ? 4.738 4.331 6.561 1.00 0.00 24 LYS A O 5
ATOM 5238 N N . LYS A 1 25 ? 3.476 2.827 7.659 1.00 0.00 25 LYS A N 5
ATOM 5239 C CA . LYS A 1 25 ? 4.590 2.294 8.434 1.00 0.00 25 LYS A CA 5
ATOM 5240 C C . LYS A 1 25 ? 5.744 1.891 7.523 1.00 0.00 25 LYS A C 5
ATOM 5241 O O . LYS A 1 25 ? 6.896 2.250 7.768 1.00 0.00 25 LYS A O 5
ATOM 5260 N N . TYR A 1 26 ? 5.428 1.146 6.470 1.00 0.00 26 TYR A N 5
ATOM 5261 C CA . TYR A 1 26 ? 6.439 0.694 5.522 1.00 0.00 26 TYR A CA 5
ATOM 5262 C C . TYR A 1 26 ? 6.987 1.864 4.710 1.00 0.00 26 TYR A C 5
ATOM 5263 O O . TYR A 1 26 ? 8.167 1.894 4.361 1.00 0.00 26 TYR A O 5
ATOM 5281 N N . TRP A 1 27 ? 6.121 2.826 4.414 1.00 0.00 27 TRP A N 5
ATOM 5282 C CA . TRP A 1 27 ? 6.516 4.000 3.644 1.00 0.00 27 TRP A CA 5
ATOM 5283 C C . TRP A 1 27 ? 7.693 4.712 4.303 1.00 0.00 27 TRP A C 5
ATOM 5284 O O . TRP A 1 27 ? 8.490 5.365 3.630 1.00 0.00 27 TRP A O 5
ATOM 5305 N N . ASP A 1 28 ? 7.795 4.582 5.621 1.00 0.00 28 ASP A N 5
ATOM 5306 C CA . ASP A 1 28 ? 8.876 5.212 6.370 1.00 0.00 28 ASP A CA 5
ATOM 5307 C C . ASP A 1 28 ? 10.225 4.615 5.983 1.00 0.00 28 ASP A C 5
ATOM 5308 O O . ASP A 1 28 ? 11.276 5.143 6.346 1.00 0.00 28 ASP A O 5
ATOM 5317 N N . ASN A 1 29 ? 10.188 3.511 5.243 1.00 0.00 29 ASN A N 5
ATOM 5318 C CA . ASN A 1 29 ? 11.409 2.841 4.808 1.00 0.00 29 ASN A CA 5
ATOM 5319 C C . ASN A 1 29 ? 11.624 3.023 3.309 1.00 0.00 29 ASN A C 5
ATOM 5320 O O . ASN A 1 29 ? 12.370 2.272 2.683 1.00 0.00 29 ASN A O 5
ATOM 5331 N N . GLY A 1 30 ? 10.963 4.026 2.738 1.00 0.00 30 GLY A N 5
ATOM 5332 C CA . GLY A 1 30 ? 11.095 4.288 1.317 1.00 0.00 30 GLY A CA 5
ATOM 5333 C C . GLY A 1 30 ? 10.226 3.375 0.476 1.00 0.00 30 GLY A C 5
ATOM 5334 O O . GLY A 1 30 ? 10.610 2.983 -0.626 1.00 0.00 30 GLY A O 5
ATOM 5338 N N . MET A 1 31 ? 9.051 3.034 0.996 1.00 0.00 31 MET A N 5
ATOM 5339 C CA . MET A 1 31 ? 8.126 2.160 0.284 1.00 0.00 31 MET A CA 5
ATOM 5340 C C . MET A 1 31 ? 7.369 2.931 -0.792 1.00 0.00 31 MET A C 5
ATOM 5341 O O . MET A 1 31 ? 6.149 2.815 -0.913 1.00 0.00 31 MET A O 5
ATOM 5355 N N . THR A 1 32 ? 8.100 3.719 -1.574 1.00 0.00 32 THR A N 5
ATOM 5356 C CA . THR A 1 32 ? 7.498 4.510 -2.640 1.00 0.00 32 THR A CA 5
ATOM 5357 C C . THR A 1 32 ? 7.968 4.035 -4.010 1.00 0.00 32 THR A C 5
ATOM 5358 O O . THR A 1 32 ? 8.192 4.841 -4.914 1.00 0.00 32 THR A O 5
ATOM 5369 N N . SER A 1 33 ? 8.115 2.722 -4.158 1.00 0.00 33 SER A N 5
ATOM 5370 C CA . SER A 1 33 ? 8.562 2.140 -5.418 1.00 0.00 33 SER A CA 5
ATOM 5371 C C . SER A 1 33 ? 7.767 0.880 -5.746 1.00 0.00 33 SER A C 5
ATOM 5372 O O . SER A 1 33 ? 7.278 0.189 -4.851 1.00 0.00 33 SER A O 5
ATOM 5380 N N . LEU A 1 34 ? 7.642 0.586 -7.035 1.00 0.00 34 LEU A N 5
ATOM 5381 C CA . LEU A 1 34 ? 6.907 -0.592 -7.484 1.00 0.00 34 LEU A CA 5
ATOM 5382 C C . LEU A 1 34 ? 7.858 -1.750 -7.772 1.00 0.00 34 LEU A C 5
ATOM 5383 O O . LEU A 1 34 ? 7.471 -2.915 -7.702 1.00 0.00 34 LEU A O 5
ATOM 5399 N N . GLY A 1 35 ? 9.104 -1.419 -8.095 1.00 0.00 35 GLY A N 5
ATOM 5400 C CA . GLY A 1 35 ? 10.091 -2.443 -8.387 1.00 0.00 35 GLY A CA 5
ATOM 5401 C C . GLY A 1 35 ? 10.190 -3.483 -7.288 1.00 0.00 35 GLY A C 5
ATOM 5402 O O . GLY A 1 35 ? 9.567 -3.345 -6.236 1.00 0.00 35 GLY A O 5
ATOM 5406 N N . SER A 1 36 ? 10.974 -4.528 -7.534 1.00 0.00 36 SER A N 5
ATOM 5407 C CA . SER A 1 36 ? 11.148 -5.598 -6.559 1.00 0.00 36 SER A CA 5
ATOM 5408 C C . SER A 1 36 ? 11.753 -5.063 -5.266 1.00 0.00 36 SER A C 5
ATOM 5409 O O . SER A 1 36 ? 11.482 -5.576 -4.180 1.00 0.00 36 SER A O 5
ATOM 5417 N N . VAL A 1 37 ? 12.576 -4.026 -5.390 1.00 0.00 37 VAL A N 5
ATOM 5418 C CA . VAL A 1 37 ? 13.220 -3.418 -4.232 1.00 0.00 37 VAL A CA 5
ATOM 5419 C C . VAL A 1 37 ? 12.221 -3.189 -3.104 1.00 0.00 37 VAL A C 5
ATOM 5420 O O . VAL A 1 37 ? 12.571 -3.263 -1.925 1.00 0.00 37 VAL A O 5
ATOM 5433 N N . CYS A 1 38 ? 10.975 -2.912 -3.472 1.00 0.00 38 CYS A N 5
ATOM 5434 C CA . CYS A 1 38 ? 9.923 -2.672 -2.491 1.00 0.00 38 CYS A CA 5
ATOM 5435 C C . CYS A 1 38 ? 8.920 -3.821 -2.477 1.00 0.00 38 CYS A C 5
ATOM 5436 O O . CYS A 1 38 ? 8.365 -4.161 -1.432 1.00 0.00 38 CYS A O 5
ATOM 5444 N N . ARG A 1 39 ? 8.690 -4.413 -3.645 1.00 0.00 39 ARG A N 5
ATOM 5445 C CA . ARG A 1 39 ? 7.751 -5.522 -3.767 1.00 0.00 39 ARG A CA 5
ATOM 5446 C C . ARG A 1 39 ? 7.835 -6.442 -2.553 1.00 0.00 39 ARG A C 5
ATOM 5447 O O . ARG A 1 39 ? 6.828 -6.717 -1.901 1.00 0.00 39 ARG A O 5
ATOM 5468 N N . GLU A 1 40 ? 9.041 -6.915 -2.257 1.00 0.00 40 GLU A N 5
ATOM 5469 C CA . GLU A 1 40 ? 9.255 -7.805 -1.122 1.00 0.00 40 GLU A CA 5
ATOM 5470 C C . GLU A 1 40 ? 8.530 -7.289 0.118 1.00 0.00 40 GLU A C 5
ATOM 5471 O O . GLU A 1 40 ? 7.893 -8.054 0.842 1.00 0.00 40 GLU A O 5
ATOM 5483 N N . LYS A 1 41 ? 8.632 -5.986 0.356 1.00 0.00 41 LYS A N 5
ATOM 5484 C CA . LYS A 1 41 ? 7.987 -5.366 1.507 1.00 0.00 41 LYS A CA 5
ATOM 5485 C C . LYS A 1 41 ? 6.470 -5.376 1.352 1.00 0.00 41 LYS A C 5
ATOM 5486 O O . LYS A 1 41 ? 5.746 -5.767 2.268 1.00 0.00 41 LYS A O 5
ATOM 5505 N N . ILE A 1 42 ? 5.996 -4.947 0.188 1.00 0.00 42 ILE A N 5
ATOM 5506 C CA . ILE A 1 42 ? 4.565 -4.910 -0.087 1.00 0.00 42 ILE A CA 5
ATOM 5507 C C . ILE A 1 42 ? 3.928 -6.278 0.131 1.00 0.00 42 ILE A C 5
ATOM 5508 O O . ILE A 1 42 ? 2.790 -6.378 0.589 1.00 0.00 42 ILE A O 5
ATOM 5524 N N . GLU A 1 43 ? 4.671 -7.330 -0.199 1.00 0.00 43 GLU A N 5
ATOM 5525 C CA . GLU A 1 43 ? 4.178 -8.693 -0.037 1.00 0.00 43 GLU A CA 5
ATOM 5526 C C . GLU A 1 43 ? 3.801 -8.967 1.416 1.00 0.00 43 GLU A C 5
ATOM 5527 O O . GLU A 1 43 ? 3.019 -9.872 1.705 1.00 0.00 43 GLU A O 5
ATOM 5539 N N . ALA A 1 44 ? 4.365 -8.179 2.326 1.00 0.00 44 ALA A N 5
ATOM 5540 C CA . ALA A 1 44 ? 4.087 -8.335 3.748 1.00 0.00 44 ALA A CA 5
ATOM 5541 C C . ALA A 1 44 ? 2.877 -7.506 4.166 1.00 0.00 44 ALA A C 5
ATOM 5542 O O . ALA A 1 44 ? 1.867 -8.047 4.616 1.00 0.00 44 ALA A O 5
ATOM 5549 N N . VAL A 1 45 ? 2.986 -6.190 4.014 1.00 0.00 45 VAL A N 5
ATOM 5550 C CA . VAL A 1 45 ? 1.900 -5.287 4.374 1.00 0.00 45 VAL A CA 5
ATOM 5551 C C . VAL A 1 45 ? 0.570 -5.772 3.808 1.00 0.00 45 VAL A C 5
ATOM 5552 O O . VAL A 1 45 ? -0.492 -5.483 4.358 1.00 0.00 45 VAL A O 5
ATOM 5565 N N . ALA A 1 46 ? 0.637 -6.511 2.706 1.00 0.00 46 ALA A N 5
ATOM 5566 C CA . ALA A 1 46 ? -0.561 -7.039 2.066 1.00 0.00 46 ALA A CA 5
ATOM 5567 C C . ALA A 1 46 ? -1.096 -8.253 2.818 1.00 0.00 46 ALA A C 5
ATOM 5568 O O . ALA A 1 46 ? -2.299 -8.372 3.053 1.00 0.00 46 ALA A O 5
ATOM 5575 N N . THR A 1 47 ? -0.194 -9.155 3.195 1.00 0.00 47 THR A N 5
ATOM 5576 C CA . THR A 1 47 ? -0.575 -10.361 3.918 1.00 0.00 47 THR A CA 5
ATOM 5577 C C . THR A 1 47 ? -0.939 -10.042 5.364 1.00 0.00 47 THR A C 5
ATOM 5578 O O . THR A 1 47 ? -1.644 -10.810 6.019 1.00 0.00 47 THR A O 5
ATOM 5589 N N . GLU A 1 48 ? -0.455 -8.906 5.855 1.00 0.00 48 GLU A N 5
ATOM 5590 C CA . GLU A 1 48 ? -0.731 -8.487 7.224 1.00 0.00 48 GLU A CA 5
ATOM 5591 C C . GLU A 1 48 ? -2.143 -7.921 7.346 1.00 0.00 48 GLU A C 5
ATOM 5592 O O . GLU A 1 48 ? -2.830 -8.143 8.344 1.00 0.00 48 GLU A O 5
ATOM 5604 N N . LEU A 1 49 ? -2.569 -7.187 6.324 1.00 0.00 49 LEU A N 5
ATOM 5605 C CA . LEU A 1 49 ? -3.899 -6.587 6.315 1.00 0.00 49 LEU A CA 5
ATOM 5606 C C . LEU A 1 49 ? -4.929 -7.554 5.741 1.00 0.00 49 LEU A C 5
ATOM 5607 O O . LEU A 1 49 ? -6.130 -7.286 5.768 1.00 0.00 49 LEU A O 5
ATOM 5623 N N . ASN A 1 50 ? -4.451 -8.681 5.222 1.00 0.00 50 ASN A N 5
ATOM 5624 C CA . ASN A 1 50 ? -5.330 -9.689 4.642 1.00 0.00 50 ASN A CA 5
ATOM 5625 C C . ASN A 1 50 ? -6.042 -9.145 3.408 1.00 0.00 50 ASN A C 5
ATOM 5626 O O . ASN A 1 50 ? -7.225 -9.410 3.192 1.00 0.00 50 ASN A O 5
ATOM 5637 N N . VAL A 1 51 ? -5.313 -8.382 2.599 1.00 0.00 51 VAL A N 5
ATOM 5638 C CA . VAL A 1 51 ? -5.873 -7.802 1.384 1.00 0.00 51 VAL A CA 5
ATOM 5639 C C . VAL A 1 51 ? -5.028 -8.156 0.166 1.00 0.00 51 VAL A C 5
ATOM 5640 O O . VAL A 1 51 ? -3.920 -8.677 0.296 1.00 0.00 51 VAL A O 5
ATOM 5653 N N . ASP A 1 52 ? -5.558 -7.868 -1.018 1.00 0.00 52 ASP A N 5
ATOM 5654 C CA . ASP A 1 52 ? -4.851 -8.154 -2.262 1.00 0.00 52 ASP A CA 5
ATOM 5655 C C . ASP A 1 52 ? -3.641 -7.240 -2.422 1.00 0.00 52 ASP A C 5
ATOM 5656 O O . ASP A 1 52 ? -3.780 -6.020 -2.518 1.00 0.00 52 ASP A O 5
ATOM 5665 N N . CYS A 1 53 ? -2.455 -7.837 -2.449 1.00 0.00 53 CYS A N 5
ATOM 5666 C CA . CYS A 1 53 ? -1.219 -7.075 -2.596 1.00 0.00 53 CYS A CA 5
ATOM 5667 C C . CYS A 1 53 ? -1.385 -5.962 -3.625 1.00 0.00 53 CYS A C 5
ATOM 5668 O O . CYS A 1 53 ? -1.017 -4.815 -3.376 1.00 0.00 53 CYS A O 5
ATOM 5676 N N . GLU A 1 54 ? -1.940 -6.310 -4.782 1.00 0.00 54 GLU A N 5
ATOM 5677 C CA . GLU A 1 54 ? -2.152 -5.340 -5.849 1.00 0.00 54 GLU A CA 5
ATOM 5678 C C . GLU A 1 54 ? -2.673 -4.020 -5.289 1.00 0.00 54 GLU A C 5
ATOM 5679 O O . GLU A 1 54 ? -2.218 -2.944 -5.680 1.00 0.00 54 GLU A O 5
ATOM 5691 N N . ILE A 1 55 ? -3.630 -4.110 -4.371 1.00 0.00 55 ILE A N 5
ATOM 5692 C CA . ILE A 1 55 ? -4.213 -2.924 -3.757 1.00 0.00 55 ILE A CA 5
ATOM 5693 C C . ILE A 1 55 ? -3.130 -2.001 -3.207 1.00 0.00 55 ILE A C 5
ATOM 5694 O O . ILE A 1 55 ? -3.199 -0.782 -3.364 1.00 0.00 55 ILE A O 5
ATOM 5710 N N . VAL A 1 56 ? -2.129 -2.592 -2.562 1.00 0.00 56 VAL A N 5
ATOM 5711 C CA . VAL A 1 56 ? -1.029 -1.823 -1.991 1.00 0.00 56 VAL A CA 5
ATOM 5712 C C . VAL A 1 56 ? -0.154 -1.222 -3.084 1.00 0.00 56 VAL A C 5
ATOM 5713 O O . VAL A 1 56 ? 0.024 -0.005 -3.152 1.00 0.00 56 VAL A O 5
ATOM 5726 N N . ARG A 1 57 ? 0.392 -2.081 -3.938 1.00 0.00 57 ARG A N 5
ATOM 5727 C CA . ARG A 1 57 ? 1.250 -1.635 -5.028 1.00 0.00 57 ARG A CA 5
ATOM 5728 C C . ARG A 1 57 ? 0.637 -0.437 -5.748 1.00 0.00 57 ARG A C 5
ATOM 5729 O O . ARG A 1 57 ? 1.322 0.544 -6.039 1.00 0.00 57 ARG A O 5
ATOM 5750 N N . THR A 1 58 ? -0.659 -0.524 -6.032 1.00 0.00 58 THR A N 5
ATOM 5751 C CA . THR A 1 58 ? -1.365 0.551 -6.718 1.00 0.00 58 THR A CA 5
ATOM 5752 C C . THR A 1 58 ? -1.475 1.789 -5.834 1.00 0.00 58 THR A C 5
ATOM 5753 O O . THR A 1 58 ? -1.413 2.918 -6.321 1.00 0.00 58 THR A O 5
ATOM 5764 N N . TRP A 1 59 ? -1.638 1.569 -4.535 1.00 0.00 59 TRP A N 5
ATOM 5765 C CA . TRP A 1 59 ? -1.756 2.668 -3.583 1.00 0.00 59 TRP A CA 5
ATOM 5766 C C . TRP A 1 59 ? -0.470 3.485 -3.533 1.00 0.00 59 TRP A C 5
ATOM 5767 O O . TRP A 1 59 ? -0.508 4.713 -3.446 1.00 0.00 59 TRP A O 5
ATOM 5788 N N . ILE A 1 60 ? 0.665 2.797 -3.587 1.00 0.00 60 ILE A N 5
ATOM 5789 C CA . ILE A 1 60 ? 1.962 3.461 -3.549 1.00 0.00 60 ILE A CA 5
ATOM 5790 C C . ILE A 1 60 ? 2.099 4.466 -4.688 1.00 0.00 60 ILE A C 5
ATOM 5791 O O . ILE A 1 60 ? 2.286 5.660 -4.457 1.00 0.00 60 ILE A O 5
ATOM 5807 N N . GLY A 1 61 ? 2.003 3.974 -5.919 1.00 0.00 61 GLY A N 5
ATOM 5808 C CA . GLY A 1 61 ? 2.117 4.842 -7.076 1.00 0.00 61 GLY A CA 5
ATOM 5809 C C . GLY A 1 61 ? 1.162 6.018 -7.015 1.00 0.00 61 GLY A C 5
ATOM 5810 O O . GLY A 1 61 ? 1.528 7.142 -7.354 1.00 0.00 61 GLY A O 5
ATOM 5814 N N . ASN A 1 62 ? -0.067 5.757 -6.582 1.00 0.00 62 ASN A N 5
ATOM 5815 C CA . ASN A 1 62 ? -1.079 6.803 -6.480 1.00 0.00 62 ASN A CA 5
ATOM 5816 C C . ASN A 1 62 ? -0.589 7.950 -5.602 1.00 0.00 62 ASN A C 5
ATOM 5817 O O . ASN A 1 62 ? -0.512 9.096 -6.045 1.00 0.00 62 ASN A O 5
ATOM 5828 N N . ARG A 1 63 ? -0.258 7.633 -4.354 1.00 0.00 63 ARG A N 5
ATOM 5829 C CA . ARG A 1 63 ? 0.225 8.637 -3.413 1.00 0.00 63 ARG A CA 5
ATOM 5830 C C . ARG A 1 63 ? 1.323 9.489 -4.043 1.00 0.00 63 ARG A C 5
ATOM 5831 O O . ARG A 1 63 ? 1.176 10.702 -4.187 1.00 0.00 63 ARG A O 5
ATOM 5852 N N . ARG A 1 64 ? 2.424 8.844 -4.415 1.00 0.00 64 ARG A N 5
ATOM 5853 C CA . ARG A 1 64 ? 3.548 9.543 -5.027 1.00 0.00 64 ARG A CA 5
ATOM 5854 C C . ARG A 1 64 ? 3.060 10.653 -5.953 1.00 0.00 64 ARG A C 5
ATOM 5855 O O . ARG A 1 64 ? 3.355 11.828 -5.738 1.00 0.00 64 ARG A O 5
ATOM 5876 N N . ARG A 1 65 ? 2.312 10.270 -6.983 1.00 0.00 65 ARG A N 5
ATOM 5877 C CA . ARG A 1 65 ? 1.784 11.233 -7.942 1.00 0.00 65 ARG A CA 5
ATOM 5878 C C . ARG A 1 65 ? 0.926 12.284 -7.243 1.00 0.00 65 ARG A C 5
ATOM 5879 O O . ARG A 1 65 ? 1.181 13.483 -7.355 1.00 0.00 65 ARG A O 5
ATOM 5900 N N . LYS A 1 66 ? -0.091 11.825 -6.521 1.00 0.00 66 LYS A N 5
ATOM 5901 C CA . LYS A 1 66 ? -0.986 12.724 -5.802 1.00 0.00 66 LYS A CA 5
ATOM 5902 C C . LYS A 1 66 ? -0.230 13.942 -5.280 1.00 0.00 66 LYS A C 5
ATOM 5903 O O . LYS A 1 66 ? -0.569 15.080 -5.603 1.00 0.00 66 LYS A O 5
ATOM 5922 N N . TYR A 1 67 ? 0.796 13.694 -4.473 1.00 0.00 67 TYR A N 5
ATOM 5923 C CA . TYR A 1 67 ? 1.599 14.771 -3.905 1.00 0.00 67 TYR A CA 5
ATOM 5924 C C . TYR A 1 67 ? 2.127 15.692 -5.001 1.00 0.00 67 TYR A C 5
ATOM 5925 O O . TYR A 1 67 ? 1.954 16.910 -4.940 1.00 0.00 67 TYR A O 5
ATOM 5943 N N . ARG A 1 68 ? 2.771 15.101 -6.002 1.00 0.00 68 ARG A N 5
ATOM 5944 C CA . ARG A 1 68 ? 3.325 15.868 -7.112 1.00 0.00 68 ARG A CA 5
ATOM 5945 C C . ARG A 1 68 ? 2.262 16.767 -7.737 1.00 0.00 68 ARG A C 5
ATOM 5946 O O . ARG A 1 68 ? 2.497 17.952 -7.975 1.00 0.00 68 ARG A O 5
ATOM 5967 N N . LEU A 1 69 ? 1.092 16.195 -8.000 1.00 0.00 69 LEU A N 5
ATOM 5968 C CA . LEU A 1 69 ? -0.008 16.944 -8.598 1.00 0.00 69 LEU A CA 5
ATOM 5969 C C . LEU A 1 69 ? -0.267 18.237 -7.831 1.00 0.00 69 LEU A C 5
ATOM 5970 O O . LEU A 1 69 ? -0.533 19.281 -8.426 1.00 0.00 69 LEU A O 5
ATOM 5986 N N . MET A 1 70 ? -0.184 18.160 -6.506 1.00 0.00 70 MET A N 5
ATOM 5987 C CA . MET A 1 70 ? -0.405 19.326 -5.658 1.00 0.00 70 MET A CA 5
ATOM 5988 C C . MET A 1 70 ? 0.783 20.279 -5.723 1.00 0.00 70 MET A C 5
ATOM 5989 O O . MET A 1 70 ? 0.642 21.479 -5.491 1.00 0.00 70 MET A O 5
ATOM 6003 N N . GLY A 1 71 ? 1.955 19.737 -6.041 1.00 0.00 71 GLY A N 5
ATOM 6004 C CA . GLY A 1 71 ? 3.151 20.554 -6.130 1.00 0.00 71 GLY A CA 5
ATOM 6005 C C . GLY A 1 71 ? 4.369 19.865 -5.546 1.00 0.00 71 GLY A C 5
ATOM 6006 O O . GLY A 1 71 ? 5.489 20.068 -6.016 1.00 0.00 71 GLY A O 5
ATOM 6010 N N . ILE A 1 72 ? 4.151 19.051 -4.519 1.00 0.00 72 ILE A N 5
ATOM 6011 C CA . ILE A 1 72 ? 5.240 18.332 -3.871 1.00 0.00 72 ILE A CA 5
ATOM 6012 C C . ILE A 1 72 ? 5.713 17.162 -4.728 1.00 0.00 72 ILE A C 5
ATOM 6013 O O . ILE A 1 72 ? 5.183 16.055 -4.631 1.00 0.00 72 ILE A O 5
ATOM 6029 N N . GLU A 1 73 ? 6.713 17.416 -5.565 1.00 0.00 73 GLU A N 5
ATOM 6030 C CA . GLU A 1 73 ? 7.258 16.383 -6.439 1.00 0.00 73 GLU A CA 5
ATOM 6031 C C . GLU A 1 73 ? 8.103 15.390 -5.646 1.00 0.00 73 GLU A C 5
ATOM 6032 O O . GLU A 1 73 ? 9.049 15.773 -4.957 1.00 0.00 73 GLU A O 5
ATOM 6044 N N . VAL A 1 74 ? 7.753 14.111 -5.747 1.00 0.00 74 VAL A N 5
ATOM 6045 C CA . VAL A 1 74 ? 8.478 13.062 -5.040 1.00 0.00 74 VAL A CA 5
ATOM 6046 C C . VAL A 1 74 ? 8.739 11.867 -5.949 1.00 0.00 74 VAL A C 5
ATOM 6047 O O . VAL A 1 74 ? 7.881 11.476 -6.740 1.00 0.00 74 VAL A O 5
ATOM 6060 N N . SER A 1 75 ? 9.930 11.288 -5.830 1.00 0.00 75 SER A N 5
ATOM 6061 C CA . SER A 1 75 ? 10.307 10.138 -6.644 1.00 0.00 75 SER A CA 5
ATOM 6062 C C . SER A 1 75 ? 10.785 8.985 -5.767 1.00 0.00 75 SER A C 5
ATOM 6063 O O . SER A 1 75 ? 10.254 7.878 -5.834 1.00 0.00 75 SER A O 5
ATOM 6071 N N . GLY A 1 76 ? 11.793 9.255 -4.943 1.00 0.00 76 GLY A N 5
ATOM 6072 C CA . GLY A 1 76 ? 12.327 8.232 -4.064 1.00 0.00 76 GLY A CA 5
ATOM 6073 C C . GLY A 1 76 ? 12.809 8.796 -2.742 1.00 0.00 76 GLY A C 5
ATOM 6074 O O . GLY A 1 76 ? 12.443 9.903 -2.345 1.00 0.00 76 GLY A O 5
ATOM 6078 N N . PRO A 1 77 ? 13.650 8.026 -2.036 1.00 0.00 77 PRO A N 5
ATOM 6079 C CA . PRO A 1 77 ? 14.200 8.435 -0.740 1.00 0.00 77 PRO A CA 5
ATOM 6080 C C . PRO A 1 77 ? 15.201 9.578 -0.870 1.00 0.00 77 PRO A C 5
ATOM 6081 O O . PRO A 1 77 ? 15.782 10.022 0.120 1.00 0.00 77 PRO A O 5
ATOM 6092 N N . SER A 1 78 ? 15.397 10.050 -2.097 1.00 0.00 78 SER A N 5
ATOM 6093 C CA . SER A 1 78 ? 16.330 11.140 -2.356 1.00 0.00 78 SER A CA 5
ATOM 6094 C C . SER A 1 78 ? 15.584 12.420 -2.721 1.00 0.00 78 SER A C 5
ATOM 6095 O O . SER A 1 78 ? 14.633 12.396 -3.502 1.00 0.00 78 SER A O 5
ATOM 6103 N N . SER A 1 79 ? 16.022 13.536 -2.148 1.00 0.00 79 SER A N 5
ATOM 6104 C CA . SER A 1 79 ? 15.393 14.826 -2.408 1.00 0.00 79 SER A CA 5
ATOM 6105 C C . SER A 1 79 ? 16.277 15.690 -3.303 1.00 0.00 79 SER A C 5
ATOM 6106 O O . SER A 1 79 ? 17.451 15.388 -3.513 1.00 0.00 79 SER A O 5
ATOM 6114 N N . GLY A 1 80 ? 15.703 16.768 -3.829 1.00 0.00 80 GLY A N 5
ATOM 6115 C CA . GLY A 1 80 ? 16.451 17.659 -4.696 1.00 0.00 80 GLY A CA 5
ATOM 6116 C C . GLY A 1 80 ? 16.804 17.017 -6.022 1.00 0.00 80 GLY A C 5
ATOM 6117 O O . GLY A 1 80 ? 17.967 16.704 -6.278 1.00 0.00 80 GLY A O 5
ATOM 6121 N N . GLY A 1 1 ? -20.028 -19.803 -22.707 1.00 0.00 1 GLY A N 6
ATOM 6122 C CA . GLY A 1 1 ? -19.219 -19.547 -21.531 1.00 0.00 1 GLY A CA 6
ATOM 6123 C C . GLY A 1 1 ? -18.724 -18.115 -21.468 1.00 0.00 1 GLY A C 6
ATOM 6124 O O . GLY A 1 1 ? -18.178 -17.597 -22.443 1.00 0.00 1 GLY A O 6
ATOM 6128 N N . SER A 1 2 ? -18.916 -17.474 -20.320 1.00 0.00 2 SER A N 6
ATOM 6129 C CA . SER A 1 2 ? -18.490 -16.091 -20.137 1.00 0.00 2 SER A CA 6
ATOM 6130 C C . SER A 1 2 ? -17.389 -15.997 -19.084 1.00 0.00 2 SER A C 6
ATOM 6131 O O . SER A 1 2 ? -17.009 -16.998 -18.476 1.00 0.00 2 SER A O 6
ATOM 6139 N N . SER A 1 3 ? -16.881 -14.787 -18.875 1.00 0.00 3 SER A N 6
ATOM 6140 C CA . SER A 1 3 ? -15.821 -14.561 -17.899 1.00 0.00 3 SER A CA 6
ATOM 6141 C C . SER A 1 3 ? -15.616 -13.069 -17.655 1.00 0.00 3 SER A C 6
ATOM 6142 O O . SER A 1 3 ? -15.399 -12.300 -18.591 1.00 0.00 3 SER A O 6
ATOM 6150 N N . GLY A 1 4 ? -15.686 -12.667 -16.390 1.00 0.00 4 GLY A N 6
ATOM 6151 C CA . GLY A 1 4 ? -15.507 -11.269 -16.045 1.00 0.00 4 GLY A CA 6
ATOM 6152 C C . GLY A 1 4 ? -14.444 -10.595 -16.890 1.00 0.00 4 GLY A C 6
ATOM 6153 O O . GLY A 1 4 ? -13.255 -10.667 -16.578 1.00 0.00 4 GLY A O 6
ATOM 6157 N N . SER A 1 5 ? -14.872 -9.940 -17.964 1.00 0.00 5 SER A N 6
ATOM 6158 C CA . SER A 1 5 ? -13.948 -9.255 -18.860 1.00 0.00 5 SER A CA 6
ATOM 6159 C C . SER A 1 5 ? -13.228 -8.121 -18.136 1.00 0.00 5 SER A C 6
ATOM 6160 O O . SER A 1 5 ? -13.849 -7.333 -17.424 1.00 0.00 5 SER A O 6
ATOM 6168 N N . SER A 1 6 ? -11.915 -8.047 -18.324 1.00 0.00 6 SER A N 6
ATOM 6169 C CA . SER A 1 6 ? -11.109 -7.013 -17.686 1.00 0.00 6 SER A CA 6
ATOM 6170 C C . SER A 1 6 ? -11.758 -5.642 -17.847 1.00 0.00 6 SER A C 6
ATOM 6171 O O . SER A 1 6 ? -11.855 -5.115 -18.955 1.00 0.00 6 SER A O 6
ATOM 6179 N N . GLY A 1 7 ? -12.200 -5.068 -16.732 1.00 0.00 7 GLY A N 6
ATOM 6180 C CA . GLY A 1 7 ? -12.835 -3.764 -16.770 1.00 0.00 7 GLY A CA 6
ATOM 6181 C C . GLY A 1 7 ? -12.913 -3.117 -15.402 1.00 0.00 7 GLY A C 6
ATOM 6182 O O . GLY A 1 7 ? -12.492 -3.704 -14.405 1.00 0.00 7 GLY A O 6
ATOM 6186 N N . ALA A 1 8 ? -13.451 -1.903 -15.353 1.00 0.00 8 ALA A N 6
ATOM 6187 C CA . ALA A 1 8 ? -13.583 -1.176 -14.096 1.00 0.00 8 ALA A CA 6
ATOM 6188 C C . ALA A 1 8 ? -14.027 -2.102 -12.970 1.00 0.00 8 ALA A C 6
ATOM 6189 O O . ALA A 1 8 ? -14.548 -3.191 -13.216 1.00 0.00 8 ALA A O 6
ATOM 6196 N N . LEU A 1 9 ? -13.818 -1.665 -11.733 1.00 0.00 9 LEU A N 6
ATOM 6197 C CA . LEU A 1 9 ? -14.197 -2.456 -10.567 1.00 0.00 9 LEU A CA 6
ATOM 6198 C C . LEU A 1 9 ? -15.642 -2.178 -10.166 1.00 0.00 9 LEU A C 6
ATOM 6199 O O . LEU A 1 9 ? -16.070 -1.025 -10.115 1.00 0.00 9 LEU A O 6
ATOM 6215 N N . GLN A 1 10 ? -16.387 -3.241 -9.881 1.00 0.00 10 GLN A N 6
ATOM 6216 C CA . GLN A 1 10 ? -17.784 -3.110 -9.483 1.00 0.00 10 GLN A CA 6
ATOM 6217 C C . GLN A 1 10 ? -17.933 -2.107 -8.343 1.00 0.00 10 GLN A C 6
ATOM 6218 O O . GLN A 1 10 ? -18.712 -1.159 -8.436 1.00 0.00 10 GLN A O 6
ATOM 6232 N N . ASP A 1 11 ? -17.182 -2.324 -7.269 1.00 0.00 11 ASP A N 6
ATOM 6233 C CA . ASP A 1 11 ? -17.231 -1.439 -6.111 1.00 0.00 11 ASP A CA 6
ATOM 6234 C C . ASP A 1 11 ? -15.845 -0.887 -5.790 1.00 0.00 11 ASP A C 6
ATOM 6235 O O . ASP A 1 11 ? -14.832 -1.440 -6.218 1.00 0.00 11 ASP A O 6
ATOM 6244 N N . ARG A 1 12 ? -15.809 0.206 -5.036 1.00 0.00 12 ARG A N 6
ATOM 6245 C CA . ARG A 1 12 ? -14.548 0.834 -4.661 1.00 0.00 12 ARG A CA 6
ATOM 6246 C C . ARG A 1 12 ? -14.176 0.489 -3.222 1.00 0.00 12 ARG A C 6
ATOM 6247 O O . ARG A 1 12 ? -14.977 -0.084 -2.482 1.00 0.00 12 ARG A O 6
ATOM 6268 N N . THR A 1 13 ? -12.955 0.841 -2.831 1.00 0.00 13 THR A N 6
ATOM 6269 C CA . THR A 1 13 ? -12.476 0.567 -1.482 1.00 0.00 13 THR A CA 6
ATOM 6270 C C . THR A 1 13 ? -11.527 1.660 -1.003 1.00 0.00 13 THR A C 6
ATOM 6271 O O . THR A 1 13 ? -10.716 2.171 -1.774 1.00 0.00 13 THR A O 6
ATOM 6282 N N . GLN A 1 14 ? -11.635 2.013 0.274 1.00 0.00 14 GLN A N 6
ATOM 6283 C CA . GLN A 1 14 ? -10.786 3.046 0.854 1.00 0.00 14 GLN A CA 6
ATOM 6284 C C . GLN A 1 14 ? -10.061 2.523 2.090 1.00 0.00 14 GLN A C 6
ATOM 6285 O O . GLN A 1 14 ? -10.488 1.547 2.707 1.00 0.00 14 GLN A O 6
ATOM 6299 N N . PHE A 1 15 ? -8.962 3.179 2.447 1.00 0.00 15 PHE A N 6
ATOM 6300 C CA . PHE A 1 15 ? -8.176 2.780 3.609 1.00 0.00 15 PHE A CA 6
ATOM 6301 C C . PHE A 1 15 ? -8.380 3.756 4.764 1.00 0.00 15 PHE A C 6
ATOM 6302 O O . PHE A 1 15 ? -8.221 4.966 4.604 1.00 0.00 15 PHE A O 6
ATOM 6319 N N . SER A 1 16 ? -8.732 3.220 5.929 1.00 0.00 16 SER A N 6
ATOM 6320 C CA . SER A 1 16 ? -8.962 4.042 7.110 1.00 0.00 16 SER A CA 6
ATOM 6321 C C . SER A 1 16 ? -7.660 4.276 7.871 1.00 0.00 16 SER A C 6
ATOM 6322 O O . SER A 1 16 ? -6.708 3.505 7.746 1.00 0.00 16 SER A O 6
ATOM 6330 N N . ASP A 1 17 ? -7.627 5.345 8.659 1.00 0.00 17 ASP A N 6
ATOM 6331 C CA . ASP A 1 17 ? -6.443 5.681 9.442 1.00 0.00 17 ASP A CA 6
ATOM 6332 C C . ASP A 1 17 ? -5.785 4.423 10.000 1.00 0.00 17 ASP A C 6
ATOM 6333 O O . ASP A 1 17 ? -4.560 4.303 10.009 1.00 0.00 17 ASP A O 6
ATOM 6342 N N . ARG A 1 18 ? -6.608 3.489 10.466 1.00 0.00 18 ARG A N 6
ATOM 6343 C CA . ARG A 1 18 ? -6.105 2.241 11.028 1.00 0.00 18 ARG A CA 6
ATOM 6344 C C . ARG A 1 18 ? -5.354 1.433 9.974 1.00 0.00 18 ARG A C 6
ATOM 6345 O O . ARG A 1 18 ? -4.174 1.124 10.139 1.00 0.00 18 ARG A O 6
ATOM 6366 N N . ASP A 1 19 ? -6.046 1.094 8.892 1.00 0.00 19 ASP A N 6
ATOM 6367 C CA . ASP A 1 19 ? -5.444 0.323 7.810 1.00 0.00 19 ASP A CA 6
ATOM 6368 C C . ASP A 1 19 ? -4.189 1.012 7.284 1.00 0.00 19 ASP A C 6
ATOM 6369 O O . ASP A 1 19 ? -3.145 0.380 7.117 1.00 0.00 19 ASP A O 6
ATOM 6378 N N . LEU A 1 20 ? -4.298 2.310 7.024 1.00 0.00 20 LEU A N 6
ATOM 6379 C CA . LEU A 1 20 ? -3.172 3.086 6.515 1.00 0.00 20 LEU A CA 6
ATOM 6380 C C . LEU A 1 20 ? -1.943 2.906 7.400 1.00 0.00 20 LEU A C 6
ATOM 6381 O O . LEU A 1 20 ? -0.846 2.644 6.909 1.00 0.00 20 LEU A O 6
ATOM 6397 N N . ALA A 1 21 ? -2.136 3.046 8.708 1.00 0.00 21 ALA A N 6
ATOM 6398 C CA . ALA A 1 21 ? -1.044 2.895 9.662 1.00 0.00 21 ALA A CA 6
ATOM 6399 C C . ALA A 1 21 ? -0.052 1.834 9.197 1.00 0.00 21 ALA A C 6
ATOM 6400 O O . ALA A 1 21 ? 1.143 2.101 9.065 1.00 0.00 21 ALA A O 6
ATOM 6407 N N . THR A 1 22 ? -0.555 0.628 8.951 1.00 0.00 22 THR A N 6
ATOM 6408 C CA . THR A 1 22 ? 0.288 -0.474 8.503 1.00 0.00 22 THR A CA 6
ATOM 6409 C C . THR A 1 22 ? 1.101 -0.080 7.274 1.00 0.00 22 THR A C 6
ATOM 6410 O O . THR A 1 22 ? 2.322 -0.238 7.249 1.00 0.00 22 THR A O 6
ATOM 6421 N N . LEU A 1 23 ? 0.417 0.433 6.258 1.00 0.00 23 LEU A N 6
ATOM 6422 C CA . LEU A 1 23 ? 1.076 0.851 5.026 1.00 0.00 23 LEU A CA 6
ATOM 6423 C C . LEU A 1 23 ? 2.082 1.965 5.297 1.00 0.00 23 LEU A C 6
ATOM 6424 O O . LEU A 1 23 ? 3.277 1.813 5.042 1.00 0.00 23 LEU A O 6
ATOM 6440 N N . LYS A 1 24 ? 1.591 3.084 5.817 1.00 0.00 24 LYS A N 6
ATOM 6441 C CA . LYS A 1 24 ? 2.447 4.224 6.127 1.00 0.00 24 LYS A CA 6
ATOM 6442 C C . LYS A 1 24 ? 3.717 3.772 6.841 1.00 0.00 24 LYS A C 6
ATOM 6443 O O . LYS A 1 24 ? 4.792 4.335 6.633 1.00 0.00 24 LYS A O 6
ATOM 6462 N N . LYS A 1 25 ? 3.587 2.752 7.682 1.00 0.00 25 LYS A N 6
ATOM 6463 C CA . LYS A 1 25 ? 4.724 2.223 8.425 1.00 0.00 25 LYS A CA 6
ATOM 6464 C C . LYS A 1 25 ? 5.869 1.863 7.484 1.00 0.00 25 LYS A C 6
ATOM 6465 O O . LYS A 1 25 ? 7.006 2.291 7.683 1.00 0.00 25 LYS A O 6
ATOM 6484 N N . TYR A 1 26 ? 5.561 1.076 6.459 1.00 0.00 26 TYR A N 6
ATOM 6485 C CA . TYR A 1 26 ? 6.565 0.659 5.488 1.00 0.00 26 TYR A CA 6
ATOM 6486 C C . TYR A 1 26 ? 7.028 1.840 4.640 1.00 0.00 26 TYR A C 6
ATOM 6487 O O . TYR A 1 26 ? 8.183 1.903 4.221 1.00 0.00 26 TYR A O 6
ATOM 6505 N N . TRP A 1 27 ? 6.117 2.775 4.393 1.00 0.00 27 TRP A N 6
ATOM 6506 C CA . TRP A 1 27 ? 6.430 3.955 3.596 1.00 0.00 27 TRP A CA 6
ATOM 6507 C C . TRP A 1 27 ? 7.610 4.716 4.191 1.00 0.00 27 TRP A C 6
ATOM 6508 O O . TRP A 1 27 ? 8.328 5.421 3.482 1.00 0.00 27 TRP A O 6
ATOM 6529 N N . ASP A 1 28 ? 7.804 4.570 5.497 1.00 0.00 28 ASP A N 6
ATOM 6530 C CA . ASP A 1 28 ? 8.898 5.243 6.188 1.00 0.00 28 ASP A CA 6
ATOM 6531 C C . ASP A 1 28 ? 10.246 4.672 5.756 1.00 0.00 28 ASP A C 6
ATOM 6532 O O . ASP A 1 28 ? 11.295 5.249 6.041 1.00 0.00 28 ASP A O 6
ATOM 6541 N N . ASN A 1 29 ? 10.208 3.536 5.069 1.00 0.00 29 ASN A N 6
ATOM 6542 C CA . ASN A 1 29 ? 11.427 2.886 4.600 1.00 0.00 29 ASN A CA 6
ATOM 6543 C C . ASN A 1 29 ? 11.594 3.066 3.094 1.00 0.00 29 ASN A C 6
ATOM 6544 O O . ASN A 1 29 ? 12.293 2.293 2.439 1.00 0.00 29 ASN A O 6
ATOM 6555 N N . GLY A 1 30 ? 10.947 4.093 2.550 1.00 0.00 30 GLY A N 6
ATOM 6556 C CA . GLY A 1 30 ? 11.037 4.357 1.126 1.00 0.00 30 GLY A CA 6
ATOM 6557 C C . GLY A 1 30 ? 10.165 3.425 0.308 1.00 0.00 30 GLY A C 6
ATOM 6558 O O . GLY A 1 30 ? 10.515 3.064 -0.815 1.00 0.00 30 GLY A O 6
ATOM 6562 N N . MET A 1 31 ? 9.027 3.035 0.872 1.00 0.00 31 MET A N 6
ATOM 6563 C CA . MET A 1 31 ? 8.103 2.139 0.187 1.00 0.00 31 MET A CA 6
ATOM 6564 C C . MET A 1 31 ? 7.316 2.886 -0.886 1.00 0.00 31 MET A C 6
ATOM 6565 O O . MET A 1 31 ? 6.091 2.784 -0.957 1.00 0.00 31 MET A O 6
ATOM 6579 N N . THR A 1 32 ? 8.028 3.639 -1.719 1.00 0.00 32 THR A N 6
ATOM 6580 C CA . THR A 1 32 ? 7.397 4.404 -2.787 1.00 0.00 32 THR A CA 6
ATOM 6581 C C . THR A 1 32 ? 7.637 3.755 -4.145 1.00 0.00 32 THR A C 6
ATOM 6582 O O . THR A 1 32 ? 6.777 3.798 -5.025 1.00 0.00 32 THR A O 6
ATOM 6593 N N . SER A 1 33 ? 8.810 3.152 -4.309 1.00 0.00 33 SER A N 6
ATOM 6594 C CA . SER A 1 33 ? 9.164 2.496 -5.562 1.00 0.00 33 SER A CA 6
ATOM 6595 C C . SER A 1 33 ? 8.494 1.129 -5.667 1.00 0.00 33 SER A C 6
ATOM 6596 O O . SER A 1 33 ? 8.380 0.403 -4.679 1.00 0.00 33 SER A O 6
ATOM 6604 N N . LEU A 1 34 ? 8.053 0.786 -6.872 1.00 0.00 34 LEU A N 6
ATOM 6605 C CA . LEU A 1 34 ? 7.393 -0.494 -7.109 1.00 0.00 34 LEU A CA 6
ATOM 6606 C C . LEU A 1 34 ? 8.418 -1.601 -7.332 1.00 0.00 34 LEU A C 6
ATOM 6607 O O . LEU A 1 34 ? 8.161 -2.767 -7.036 1.00 0.00 34 LEU A O 6
ATOM 6623 N N . GLY A 1 35 ? 9.582 -1.227 -7.855 1.00 0.00 35 GLY A N 6
ATOM 6624 C CA . GLY A 1 35 ? 10.629 -2.201 -8.107 1.00 0.00 35 GLY A CA 6
ATOM 6625 C C . GLY A 1 35 ? 10.666 -3.296 -7.059 1.00 0.00 35 GLY A C 6
ATOM 6626 O O . GLY A 1 35 ? 10.262 -3.085 -5.916 1.00 0.00 35 GLY A O 6
ATOM 6630 N N . SER A 1 36 ? 11.152 -4.470 -7.450 1.00 0.00 36 SER A N 6
ATOM 6631 C CA . SER A 1 36 ? 11.236 -5.604 -6.537 1.00 0.00 36 SER A CA 6
ATOM 6632 C C . SER A 1 36 ? 11.933 -5.207 -5.240 1.00 0.00 36 SER A C 6
ATOM 6633 O O . SER A 1 36 ? 11.732 -5.831 -4.198 1.00 0.00 36 SER A O 6
ATOM 6641 N N . VAL A 1 37 ? 12.754 -4.164 -5.311 1.00 0.00 37 VAL A N 6
ATOM 6642 C CA . VAL A 1 37 ? 13.481 -3.682 -4.143 1.00 0.00 37 VAL A CA 6
ATOM 6643 C C . VAL A 1 37 ? 12.535 -3.422 -2.976 1.00 0.00 37 VAL A C 6
ATOM 6644 O O . VAL A 1 37 ? 12.907 -3.590 -1.813 1.00 0.00 37 VAL A O 6
ATOM 6657 N N . CYS A 1 38 ? 11.312 -3.013 -3.292 1.00 0.00 38 CYS A N 6
ATOM 6658 C CA . CYS A 1 38 ? 10.311 -2.730 -2.269 1.00 0.00 38 CYS A CA 6
ATOM 6659 C C . CYS A 1 38 ? 9.259 -3.833 -2.219 1.00 0.00 38 CYS A C 6
ATOM 6660 O O . CYS A 1 38 ? 8.706 -4.129 -1.159 1.00 0.00 38 CYS A O 6
ATOM 6668 N N . ARG A 1 39 ? 8.984 -4.435 -3.371 1.00 0.00 39 ARG A N 6
ATOM 6669 C CA . ARG A 1 39 ? 7.995 -5.503 -3.459 1.00 0.00 39 ARG A CA 6
ATOM 6670 C C . ARG A 1 39 ? 8.039 -6.388 -2.217 1.00 0.00 39 ARG A C 6
ATOM 6671 O O . ARG A 1 39 ? 7.001 -6.759 -1.671 1.00 0.00 39 ARG A O 6
ATOM 6692 N N . GLU A 1 40 ? 9.249 -6.722 -1.777 1.00 0.00 40 GLU A N 6
ATOM 6693 C CA . GLU A 1 40 ? 9.427 -7.565 -0.601 1.00 0.00 40 GLU A CA 6
ATOM 6694 C C . GLU A 1 40 ? 8.511 -7.116 0.534 1.00 0.00 40 GLU A C 6
ATOM 6695 O O . GLU A 1 40 ? 7.741 -7.910 1.077 1.00 0.00 40 GLU A O 6
ATOM 6707 N N . LYS A 1 41 ? 8.599 -5.839 0.888 1.00 0.00 41 LYS A N 6
ATOM 6708 C CA . LYS A 1 41 ? 7.778 -5.282 1.957 1.00 0.00 41 LYS A CA 6
ATOM 6709 C C . LYS A 1 41 ? 6.296 -5.376 1.610 1.00 0.00 41 LYS A C 6
ATOM 6710 O O . LYS A 1 41 ? 5.475 -5.747 2.450 1.00 0.00 41 LYS A O 6
ATOM 6729 N N . ILE A 1 42 ? 5.961 -5.040 0.369 1.00 0.00 42 ILE A N 6
ATOM 6730 C CA . ILE A 1 42 ? 4.578 -5.089 -0.088 1.00 0.00 42 ILE A CA 6
ATOM 6731 C C . ILE A 1 42 ? 3.963 -6.461 0.167 1.00 0.00 42 ILE A C 6
ATOM 6732 O O . ILE A 1 42 ? 2.828 -6.567 0.629 1.00 0.00 42 ILE A O 6
ATOM 6748 N N . GLU A 1 43 ? 4.722 -7.510 -0.136 1.00 0.00 43 GLU A N 6
ATOM 6749 C CA . GLU A 1 43 ? 4.252 -8.875 0.062 1.00 0.00 43 GLU A CA 6
ATOM 6750 C C . GLU A 1 43 ? 3.891 -9.120 1.524 1.00 0.00 43 GLU A C 6
ATOM 6751 O O . GLU A 1 43 ? 3.220 -10.098 1.853 1.00 0.00 43 GLU A O 6
ATOM 6763 N N . ALA A 1 44 ? 4.341 -8.225 2.396 1.00 0.00 44 ALA A N 6
ATOM 6764 C CA . ALA A 1 44 ? 4.065 -8.341 3.823 1.00 0.00 44 ALA A CA 6
ATOM 6765 C C . ALA A 1 44 ? 2.832 -7.532 4.211 1.00 0.00 44 ALA A C 6
ATOM 6766 O O . ALA A 1 44 ? 1.868 -8.071 4.754 1.00 0.00 44 ALA A O 6
ATOM 6773 N N . VAL A 1 45 ? 2.871 -6.233 3.931 1.00 0.00 45 VAL A N 6
ATOM 6774 C CA . VAL A 1 45 ? 1.757 -5.348 4.251 1.00 0.00 45 VAL A CA 6
ATOM 6775 C C . VAL A 1 45 ? 0.456 -5.862 3.644 1.00 0.00 45 VAL A C 6
ATOM 6776 O O . VAL A 1 45 ? -0.631 -5.561 4.136 1.00 0.00 45 VAL A O 6
ATOM 6789 N N . ALA A 1 46 ? 0.575 -6.638 2.572 1.00 0.00 46 ALA A N 6
ATOM 6790 C CA . ALA A 1 46 ? -0.592 -7.196 1.900 1.00 0.00 46 ALA A CA 6
ATOM 6791 C C . ALA A 1 46 ? -1.117 -8.422 2.638 1.00 0.00 46 ALA A C 6
ATOM 6792 O O . ALA A 1 46 ? -2.326 -8.589 2.804 1.00 0.00 46 ALA A O 6
ATOM 6799 N N . THR A 1 47 ? -0.202 -9.279 3.079 1.00 0.00 47 THR A N 6
ATOM 6800 C CA . THR A 1 47 ? -0.573 -10.491 3.799 1.00 0.00 47 THR A CA 6
ATOM 6801 C C . THR A 1 47 ? -0.971 -10.177 5.236 1.00 0.00 47 THR A C 6
ATOM 6802 O O . THR A 1 47 ? -1.676 -10.955 5.878 1.00 0.00 47 THR A O 6
ATOM 6813 N N . GLU A 1 48 ? -0.515 -9.033 5.735 1.00 0.00 48 GLU A N 6
ATOM 6814 C CA . GLU A 1 48 ? -0.824 -8.617 7.099 1.00 0.00 48 GLU A CA 6
ATOM 6815 C C . GLU A 1 48 ? -2.245 -8.071 7.192 1.00 0.00 48 GLU A C 6
ATOM 6816 O O . GLU A 1 48 ? -2.945 -8.294 8.180 1.00 0.00 48 GLU A O 6
ATOM 6828 N N . LEU A 1 49 ? -2.666 -7.353 6.156 1.00 0.00 49 LEU A N 6
ATOM 6829 C CA . LEU A 1 49 ? -4.004 -6.773 6.119 1.00 0.00 49 LEU A CA 6
ATOM 6830 C C . LEU A 1 49 ? -4.999 -7.740 5.487 1.00 0.00 49 LEU A C 6
ATOM 6831 O O . LEU A 1 49 ? -6.199 -7.470 5.442 1.00 0.00 49 LEU A O 6
ATOM 6847 N N . ASN A 1 50 ? -4.493 -8.868 5.000 1.00 0.00 50 ASN A N 6
ATOM 6848 C CA . ASN A 1 50 ? -5.338 -9.876 4.371 1.00 0.00 50 ASN A CA 6
ATOM 6849 C C . ASN A 1 50 ? -6.013 -9.318 3.121 1.00 0.00 50 ASN A C 6
ATOM 6850 O O . ASN A 1 50 ? -7.190 -9.576 2.871 1.00 0.00 50 ASN A O 6
ATOM 6861 N N . VAL A 1 51 ? -5.258 -8.552 2.340 1.00 0.00 51 VAL A N 6
ATOM 6862 C CA . VAL A 1 51 ? -5.782 -7.958 1.116 1.00 0.00 51 VAL A CA 6
ATOM 6863 C C . VAL A 1 51 ? -4.932 -8.343 -0.089 1.00 0.00 51 VAL A C 6
ATOM 6864 O O . VAL A 1 51 ? -3.905 -9.009 0.050 1.00 0.00 51 VAL A O 6
ATOM 6877 N N . ASP A 1 52 ? -5.365 -7.920 -1.272 1.00 0.00 52 ASP A N 6
ATOM 6878 C CA . ASP A 1 52 ? -4.642 -8.219 -2.503 1.00 0.00 52 ASP A CA 6
ATOM 6879 C C . ASP A 1 52 ? -3.493 -7.237 -2.710 1.00 0.00 52 ASP A C 6
ATOM 6880 O O . ASP A 1 52 ? -3.705 -6.027 -2.796 1.00 0.00 52 ASP A O 6
ATOM 6889 N N . CYS A 1 53 ? -2.277 -7.766 -2.788 1.00 0.00 53 CYS A N 6
ATOM 6890 C CA . CYS A 1 53 ? -1.093 -6.936 -2.984 1.00 0.00 53 CYS A CA 6
ATOM 6891 C C . CYS A 1 53 ? -1.378 -5.807 -3.969 1.00 0.00 53 CYS A C 6
ATOM 6892 O O . CYS A 1 53 ? -1.027 -4.653 -3.724 1.00 0.00 53 CYS A O 6
ATOM 6900 N N . GLU A 1 54 ? -2.014 -6.149 -5.085 1.00 0.00 54 GLU A N 6
ATOM 6901 C CA . GLU A 1 54 ? -2.343 -5.164 -6.109 1.00 0.00 54 GLU A CA 6
ATOM 6902 C C . GLU A 1 54 ? -2.873 -3.880 -5.478 1.00 0.00 54 GLU A C 6
ATOM 6903 O O . GLU A 1 54 ? -2.467 -2.779 -5.851 1.00 0.00 54 GLU A O 6
ATOM 6915 N N . ILE A 1 55 ? -3.783 -4.030 -4.521 1.00 0.00 55 ILE A N 6
ATOM 6916 C CA . ILE A 1 55 ? -4.369 -2.883 -3.838 1.00 0.00 55 ILE A CA 6
ATOM 6917 C C . ILE A 1 55 ? -3.288 -1.994 -3.231 1.00 0.00 55 ILE A C 6
ATOM 6918 O O . ILE A 1 55 ? -3.376 -0.768 -3.284 1.00 0.00 55 ILE A O 6
ATOM 6934 N N . VAL A 1 56 ? -2.268 -2.622 -2.654 1.00 0.00 56 VAL A N 6
ATOM 6935 C CA . VAL A 1 56 ? -1.169 -1.889 -2.039 1.00 0.00 56 VAL A CA 6
ATOM 6936 C C . VAL A 1 56 ? -0.258 -1.275 -3.096 1.00 0.00 56 VAL A C 6
ATOM 6937 O O . VAL A 1 56 ? -0.066 -0.059 -3.134 1.00 0.00 56 VAL A O 6
ATOM 6950 N N . ARG A 1 57 ? 0.301 -2.123 -3.953 1.00 0.00 57 ARG A N 6
ATOM 6951 C CA . ARG A 1 57 ? 1.192 -1.664 -5.011 1.00 0.00 57 ARG A CA 6
ATOM 6952 C C . ARG A 1 57 ? 0.584 -0.482 -5.760 1.00 0.00 57 ARG A C 6
ATOM 6953 O O . ARG A 1 57 ? 1.287 0.453 -6.145 1.00 0.00 57 ARG A O 6
ATOM 6974 N N . THR A 1 58 ? -0.729 -0.530 -5.965 1.00 0.00 58 THR A N 6
ATOM 6975 C CA . THR A 1 58 ? -1.433 0.534 -6.669 1.00 0.00 58 THR A CA 6
ATOM 6976 C C . THR A 1 58 ? -1.552 1.782 -5.801 1.00 0.00 58 THR A C 6
ATOM 6977 O O . THR A 1 58 ? -1.430 2.905 -6.292 1.00 0.00 58 THR A O 6
ATOM 6988 N N . TRP A 1 59 ? -1.790 1.579 -4.511 1.00 0.00 59 TRP A N 6
ATOM 6989 C CA . TRP A 1 59 ? -1.925 2.689 -3.574 1.00 0.00 59 TRP A CA 6
ATOM 6990 C C . TRP A 1 59 ? -0.643 3.513 -3.519 1.00 0.00 59 TRP A C 6
ATOM 6991 O O . TRP A 1 59 ? -0.688 4.739 -3.408 1.00 0.00 59 TRP A O 6
ATOM 7012 N N . ILE A 1 60 ? 0.496 2.834 -3.598 1.00 0.00 60 ILE A N 6
ATOM 7013 C CA . ILE A 1 60 ? 1.789 3.506 -3.559 1.00 0.00 60 ILE A CA 6
ATOM 7014 C C . ILE A 1 60 ? 1.926 4.504 -4.704 1.00 0.00 60 ILE A C 6
ATOM 7015 O O . ILE A 1 60 ? 2.042 5.708 -4.481 1.00 0.00 60 ILE A O 6
ATOM 7031 N N . GLY A 1 61 ? 1.909 3.994 -5.932 1.00 0.00 61 GLY A N 6
ATOM 7032 C CA . GLY A 1 61 ? 2.030 4.855 -7.094 1.00 0.00 61 GLY A CA 6
ATOM 7033 C C . GLY A 1 61 ? 1.041 6.004 -7.070 1.00 0.00 61 GLY A C 6
ATOM 7034 O O . GLY A 1 61 ? 1.413 7.156 -7.289 1.00 0.00 61 GLY A O 6
ATOM 7038 N N . ASN A 1 62 ? -0.222 5.690 -6.804 1.00 0.00 62 ASN A N 6
ATOM 7039 C CA . ASN A 1 62 ? -1.268 6.705 -6.754 1.00 0.00 62 ASN A CA 6
ATOM 7040 C C . ASN A 1 62 ? -0.950 7.763 -5.701 1.00 0.00 62 ASN A C 6
ATOM 7041 O O . ASN A 1 62 ? -1.146 8.957 -5.927 1.00 0.00 62 ASN A O 6
ATOM 7052 N N . ARG A 1 63 ? -0.458 7.315 -4.550 1.00 0.00 63 ARG A N 6
ATOM 7053 C CA . ARG A 1 63 ? -0.113 8.221 -3.462 1.00 0.00 63 ARG A CA 6
ATOM 7054 C C . ARG A 1 63 ? 0.950 9.222 -3.905 1.00 0.00 63 ARG A C 6
ATOM 7055 O O . ARG A 1 63 ? 0.754 10.434 -3.809 1.00 0.00 63 ARG A O 6
ATOM 7076 N N . ARG A 1 64 ? 2.075 8.707 -4.389 1.00 0.00 64 ARG A N 6
ATOM 7077 C CA . ARG A 1 64 ? 3.170 9.555 -4.844 1.00 0.00 64 ARG A CA 6
ATOM 7078 C C . ARG A 1 64 ? 2.638 10.778 -5.586 1.00 0.00 64 ARG A C 6
ATOM 7079 O O . ARG A 1 64 ? 2.919 11.915 -5.209 1.00 0.00 64 ARG A O 6
ATOM 7100 N N . ARG A 1 65 ? 1.870 10.534 -6.643 1.00 0.00 65 ARG A N 6
ATOM 7101 C CA . ARG A 1 65 ? 1.300 11.615 -7.439 1.00 0.00 65 ARG A CA 6
ATOM 7102 C C . ARG A 1 65 ? 0.642 12.661 -6.544 1.00 0.00 65 ARG A C 6
ATOM 7103 O O . ARG A 1 65 ? 0.994 13.840 -6.586 1.00 0.00 65 ARG A O 6
ATOM 7124 N N . LYS A 1 66 ? -0.316 12.221 -5.735 1.00 0.00 66 LYS A N 6
ATOM 7125 C CA . LYS A 1 66 ? -1.024 13.117 -4.828 1.00 0.00 66 LYS A CA 6
ATOM 7126 C C . LYS A 1 66 ? -0.095 14.209 -4.307 1.00 0.00 66 LYS A C 6
ATOM 7127 O O . LYS A 1 66 ? -0.426 15.394 -4.353 1.00 0.00 66 LYS A O 6
ATOM 7146 N N . TYR A 1 67 ? 1.069 13.803 -3.813 1.00 0.00 67 TYR A N 6
ATOM 7147 C CA . TYR A 1 67 ? 2.046 14.746 -3.283 1.00 0.00 67 TYR A CA 6
ATOM 7148 C C . TYR A 1 67 ? 2.479 15.742 -4.354 1.00 0.00 67 TYR A C 6
ATOM 7149 O O . TYR A 1 67 ? 2.582 16.942 -4.098 1.00 0.00 67 TYR A O 6
ATOM 7167 N N . ARG A 1 68 ? 2.731 15.235 -5.557 1.00 0.00 68 ARG A N 6
ATOM 7168 C CA . ARG A 1 68 ? 3.154 16.079 -6.668 1.00 0.00 68 ARG A CA 6
ATOM 7169 C C . ARG A 1 68 ? 2.039 17.037 -7.078 1.00 0.00 68 ARG A C 6
ATOM 7170 O O . ARG A 1 68 ? 2.249 18.247 -7.171 1.00 0.00 68 ARG A O 6
ATOM 7191 N N . LEU A 1 69 ? 0.854 16.487 -7.323 1.00 0.00 69 LEU A N 6
ATOM 7192 C CA . LEU A 1 69 ? -0.294 17.293 -7.724 1.00 0.00 69 LEU A CA 6
ATOM 7193 C C . LEU A 1 69 ? -0.410 18.545 -6.860 1.00 0.00 69 LEU A C 6
ATOM 7194 O O . LEU A 1 69 ? -0.727 19.625 -7.355 1.00 0.00 69 LEU A O 6
ATOM 7210 N N . MET A 1 70 ? -0.148 18.390 -5.566 1.00 0.00 70 MET A N 6
ATOM 7211 C CA . MET A 1 70 ? -0.219 19.509 -4.633 1.00 0.00 70 MET A CA 6
ATOM 7212 C C . MET A 1 70 ? 0.990 20.425 -4.790 1.00 0.00 70 MET A C 6
ATOM 7213 O O . MET A 1 70 ? 0.925 21.614 -4.479 1.00 0.00 70 MET A O 6
ATOM 7227 N N . GLY A 1 71 ? 2.094 19.863 -5.274 1.00 0.00 71 GLY A N 6
ATOM 7228 C CA . GLY A 1 71 ? 3.303 20.644 -5.462 1.00 0.00 71 GLY A CA 6
ATOM 7229 C C . GLY A 1 71 ? 4.416 20.225 -4.523 1.00 0.00 71 GLY A C 6
ATOM 7230 O O . GLY A 1 71 ? 5.159 21.066 -4.016 1.00 0.00 71 GLY A O 6
ATOM 7234 N N . ILE A 1 72 ? 4.532 18.922 -4.289 1.00 0.00 72 ILE A N 6
ATOM 7235 C CA . ILE A 1 72 ? 5.562 18.393 -3.404 1.00 0.00 72 ILE A CA 6
ATOM 7236 C C . ILE A 1 72 ? 6.481 17.429 -4.146 1.00 0.00 72 ILE A C 6
ATOM 7237 O O . ILE A 1 72 ? 6.028 16.627 -4.962 1.00 0.00 72 ILE A O 6
ATOM 7253 N N . GLU A 1 73 ? 7.776 17.511 -3.854 1.00 0.00 73 GLU A N 6
ATOM 7254 C CA . GLU A 1 73 ? 8.759 16.644 -4.493 1.00 0.00 73 GLU A CA 6
ATOM 7255 C C . GLU A 1 73 ? 9.017 15.400 -3.648 1.00 0.00 73 GLU A C 6
ATOM 7256 O O . GLU A 1 73 ? 9.969 15.351 -2.869 1.00 0.00 73 GLU A O 6
ATOM 7268 N N . VAL A 1 74 ? 8.161 14.395 -3.808 1.00 0.00 74 VAL A N 6
ATOM 7269 C CA . VAL A 1 74 ? 8.296 13.150 -3.061 1.00 0.00 74 VAL A CA 6
ATOM 7270 C C . VAL A 1 74 ? 9.195 12.163 -3.797 1.00 0.00 74 VAL A C 6
ATOM 7271 O O . VAL A 1 74 ? 8.920 10.964 -3.831 1.00 0.00 74 VAL A O 6
ATOM 7284 N N . SER A 1 75 ? 10.272 12.676 -4.383 1.00 0.00 75 SER A N 6
ATOM 7285 C CA . SER A 1 75 ? 11.212 11.840 -5.121 1.00 0.00 75 SER A CA 6
ATOM 7286 C C . SER A 1 75 ? 11.547 10.575 -4.336 1.00 0.00 75 SER A C 6
ATOM 7287 O O . SER A 1 75 ? 11.251 9.463 -4.772 1.00 0.00 75 SER A O 6
ATOM 7295 N N . GLY A 1 76 ? 12.167 10.755 -3.173 1.00 0.00 76 GLY A N 6
ATOM 7296 C CA . GLY A 1 76 ? 12.533 9.621 -2.345 1.00 0.00 76 GLY A CA 6
ATOM 7297 C C . GLY A 1 76 ? 13.921 9.760 -1.752 1.00 0.00 76 GLY A C 6
ATOM 7298 O O . GLY A 1 76 ? 14.900 9.233 -2.281 1.00 0.00 76 GLY A O 6
ATOM 7302 N N . PRO A 1 77 ? 14.019 10.485 -0.628 1.00 0.00 77 PRO A N 6
ATOM 7303 C CA . PRO A 1 77 ? 15.293 10.710 0.060 1.00 0.00 77 PRO A CA 6
ATOM 7304 C C . PRO A 1 77 ? 15.829 9.442 0.716 1.00 0.00 77 PRO A C 6
ATOM 7305 O O . PRO A 1 77 ? 15.217 8.378 0.625 1.00 0.00 77 PRO A O 6
ATOM 7316 N N . SER A 1 78 ? 16.976 9.562 1.377 1.00 0.00 78 SER A N 6
ATOM 7317 C CA . SER A 1 78 ? 17.596 8.424 2.046 1.00 0.00 78 SER A CA 6
ATOM 7318 C C . SER A 1 78 ? 18.541 8.891 3.149 1.00 0.00 78 SER A C 6
ATOM 7319 O O . SER A 1 78 ? 19.287 9.855 2.976 1.00 0.00 78 SER A O 6
ATOM 7327 N N . SER A 1 79 ? 18.502 8.200 4.284 1.00 0.00 79 SER A N 6
ATOM 7328 C CA . SER A 1 79 ? 19.351 8.545 5.418 1.00 0.00 79 SER A CA 6
ATOM 7329 C C . SER A 1 79 ? 20.823 8.545 5.015 1.00 0.00 79 SER A C 6
ATOM 7330 O O . SER A 1 79 ? 21.374 7.513 4.636 1.00 0.00 79 SER A O 6
ATOM 7338 N N . GLY A 1 80 ? 21.453 9.713 5.100 1.00 0.00 80 GLY A N 6
ATOM 7339 C CA . GLY A 1 80 ? 22.854 9.828 4.741 1.00 0.00 80 GLY A CA 6
ATOM 7340 C C . GLY A 1 80 ? 23.140 11.061 3.908 1.00 0.00 80 GLY A C 6
ATOM 7341 O O . GLY A 1 80 ? 22.727 11.147 2.752 1.00 0.00 80 GLY A O 6
ATOM 7345 N N . GLY A 1 1 ? -29.501 -0.198 15.391 1.00 0.00 1 GLY A N 7
ATOM 7346 C CA . GLY A 1 1 ? -28.412 -1.147 15.531 1.00 0.00 1 GLY A CA 7
ATOM 7347 C C . GLY A 1 1 ? -27.589 -1.275 14.264 1.00 0.00 1 GLY A C 7
ATOM 7348 O O . GLY A 1 1 ? -27.388 -0.297 13.544 1.00 0.00 1 GLY A O 7
ATOM 7352 N N . SER A 1 2 ? -27.110 -2.485 13.992 1.00 0.00 2 SER A N 7
ATOM 7353 C CA . SER A 1 2 ? -26.299 -2.736 12.806 1.00 0.00 2 SER A CA 7
ATOM 7354 C C . SER A 1 2 ? -27.033 -3.652 11.831 1.00 0.00 2 SER A C 7
ATOM 7355 O O . SER A 1 2 ? -26.832 -4.867 11.832 1.00 0.00 2 SER A O 7
ATOM 7363 N N . SER A 1 3 ? -27.883 -3.060 10.999 1.00 0.00 3 SER A N 7
ATOM 7364 C CA . SER A 1 3 ? -28.650 -3.821 10.020 1.00 0.00 3 SER A CA 7
ATOM 7365 C C . SER A 1 3 ? -27.817 -4.097 8.772 1.00 0.00 3 SER A C 7
ATOM 7366 O O . SER A 1 3 ? -27.516 -3.188 7.999 1.00 0.00 3 SER A O 7
ATOM 7374 N N . GLY A 1 4 ? -27.447 -5.360 8.582 1.00 0.00 4 GLY A N 7
ATOM 7375 C CA . GLY A 1 4 ? -26.652 -5.735 7.428 1.00 0.00 4 GLY A CA 7
ATOM 7376 C C . GLY A 1 4 ? -25.282 -6.257 7.812 1.00 0.00 4 GLY A C 7
ATOM 7377 O O . GLY A 1 4 ? -24.270 -5.838 7.250 1.00 0.00 4 GLY A O 7
ATOM 7381 N N . SER A 1 5 ? -25.248 -7.173 8.774 1.00 0.00 5 SER A N 7
ATOM 7382 C CA . SER A 1 5 ? -23.991 -7.750 9.237 1.00 0.00 5 SER A CA 7
ATOM 7383 C C . SER A 1 5 ? -23.098 -8.125 8.058 1.00 0.00 5 SER A C 7
ATOM 7384 O O . SER A 1 5 ? -21.921 -7.767 8.018 1.00 0.00 5 SER A O 7
ATOM 7392 N N . SER A 1 6 ? -23.668 -8.848 7.099 1.00 0.00 6 SER A N 7
ATOM 7393 C CA . SER A 1 6 ? -22.924 -9.276 5.920 1.00 0.00 6 SER A CA 7
ATOM 7394 C C . SER A 1 6 ? -22.081 -8.131 5.365 1.00 0.00 6 SER A C 7
ATOM 7395 O O . SER A 1 6 ? -20.935 -8.327 4.963 1.00 0.00 6 SER A O 7
ATOM 7403 N N . GLY A 1 7 ? -22.660 -6.934 5.346 1.00 0.00 7 GLY A N 7
ATOM 7404 C CA . GLY A 1 7 ? -21.949 -5.775 4.838 1.00 0.00 7 GLY A CA 7
ATOM 7405 C C . GLY A 1 7 ? -21.175 -6.079 3.570 1.00 0.00 7 GLY A C 7
ATOM 7406 O O . GLY A 1 7 ? -19.961 -6.277 3.609 1.00 0.00 7 GLY A O 7
ATOM 7410 N N . ALA A 1 8 ? -21.880 -6.118 2.444 1.00 0.00 8 ALA A N 7
ATOM 7411 C CA . ALA A 1 8 ? -21.251 -6.399 1.159 1.00 0.00 8 ALA A CA 7
ATOM 7412 C C . ALA A 1 8 ? -20.836 -5.111 0.457 1.00 0.00 8 ALA A C 7
ATOM 7413 O O . ALA A 1 8 ? -21.511 -4.648 -0.463 1.00 0.00 8 ALA A O 7
ATOM 7420 N N . LEU A 1 9 ? -19.722 -4.536 0.897 1.00 0.00 9 LEU A N 7
ATOM 7421 C CA . LEU A 1 9 ? -19.216 -3.300 0.311 1.00 0.00 9 LEU A CA 7
ATOM 7422 C C . LEU A 1 9 ? -17.696 -3.338 0.187 1.00 0.00 9 LEU A C 7
ATOM 7423 O O . LEU A 1 9 ? -16.994 -3.642 1.150 1.00 0.00 9 LEU A O 7
ATOM 7439 N N . GLN A 1 10 ? -17.197 -3.024 -1.005 1.00 0.00 10 GLN A N 7
ATOM 7440 C CA . GLN A 1 10 ? -15.760 -3.021 -1.253 1.00 0.00 10 GLN A CA 7
ATOM 7441 C C . GLN A 1 10 ? -15.252 -1.603 -1.494 1.00 0.00 10 GLN A C 7
ATOM 7442 O O . GLN A 1 10 ? -15.442 -1.041 -2.573 1.00 0.00 10 GLN A O 7
ATOM 7456 N N . ASP A 1 11 ? -14.608 -1.032 -0.483 1.00 0.00 11 ASP A N 7
ATOM 7457 C CA . ASP A 1 11 ? -14.071 0.321 -0.585 1.00 0.00 11 ASP A CA 7
ATOM 7458 C C . ASP A 1 11 ? -12.547 0.298 -0.642 1.00 0.00 11 ASP A C 7
ATOM 7459 O O . ASP A 1 11 ? -11.880 1.083 0.032 1.00 0.00 11 ASP A O 7
ATOM 7468 N N . ARG A 1 12 ? -12.003 -0.607 -1.449 1.00 0.00 12 ARG A N 7
ATOM 7469 C CA . ARG A 1 12 ? -10.558 -0.733 -1.591 1.00 0.00 12 ARG A CA 7
ATOM 7470 C C . ARG A 1 12 ? -9.942 0.580 -2.065 1.00 0.00 12 ARG A C 7
ATOM 7471 O O . ARG A 1 12 ? -8.752 0.828 -1.866 1.00 0.00 12 ARG A O 7
ATOM 7492 N N . THR A 1 13 ? -10.759 1.418 -2.695 1.00 0.00 13 THR A N 7
ATOM 7493 C CA . THR A 1 13 ? -10.295 2.704 -3.199 1.00 0.00 13 THR A CA 7
ATOM 7494 C C . THR A 1 13 ? -9.626 3.518 -2.096 1.00 0.00 13 THR A C 7
ATOM 7495 O O . THR A 1 13 ? -8.638 4.211 -2.338 1.00 0.00 13 THR A O 7
ATOM 7506 N N . GLN A 1 14 ? -10.169 3.426 -0.887 1.00 0.00 14 GLN A N 7
ATOM 7507 C CA . GLN A 1 14 ? -9.623 4.155 0.252 1.00 0.00 14 GLN A CA 7
ATOM 7508 C C . GLN A 1 14 ? -9.326 3.209 1.411 1.00 0.00 14 GLN A C 7
ATOM 7509 O O . GLN A 1 14 ? -9.927 2.140 1.524 1.00 0.00 14 GLN A O 7
ATOM 7523 N N . PHE A 1 15 ? -8.395 3.609 2.271 1.00 0.00 15 PHE A N 7
ATOM 7524 C CA . PHE A 1 15 ? -8.016 2.796 3.421 1.00 0.00 15 PHE A CA 7
ATOM 7525 C C . PHE A 1 15 ? -8.474 3.449 4.722 1.00 0.00 15 PHE A C 7
ATOM 7526 O O . PHE A 1 15 ? -8.511 4.674 4.835 1.00 0.00 15 PHE A O 7
ATOM 7543 N N . SER A 1 16 ? -8.822 2.621 5.702 1.00 0.00 16 SER A N 7
ATOM 7544 C CA . SER A 1 16 ? -9.281 3.117 6.994 1.00 0.00 16 SER A CA 7
ATOM 7545 C C . SER A 1 16 ? -8.109 3.621 7.830 1.00 0.00 16 SER A C 7
ATOM 7546 O O . SER A 1 16 ? -6.999 3.095 7.744 1.00 0.00 16 SER A O 7
ATOM 7554 N N . ASP A 1 17 ? -8.365 4.643 8.640 1.00 0.00 17 ASP A N 7
ATOM 7555 C CA . ASP A 1 17 ? -7.332 5.219 9.493 1.00 0.00 17 ASP A CA 7
ATOM 7556 C C . ASP A 1 17 ? -6.430 4.130 10.065 1.00 0.00 17 ASP A C 7
ATOM 7557 O O . ASP A 1 17 ? -5.217 4.311 10.179 1.00 0.00 17 ASP A O 7
ATOM 7566 N N . ARG A 1 18 ? -7.029 3.000 10.424 1.00 0.00 18 ARG A N 7
ATOM 7567 C CA . ARG A 1 18 ? -6.280 1.882 10.986 1.00 0.00 18 ARG A CA 7
ATOM 7568 C C . ARG A 1 18 ? -5.411 1.220 9.921 1.00 0.00 18 ARG A C 7
ATOM 7569 O O . ARG A 1 18 ? -4.213 1.020 10.120 1.00 0.00 18 ARG A O 7
ATOM 7590 N N . ASP A 1 19 ? -6.023 0.881 8.791 1.00 0.00 19 ASP A N 7
ATOM 7591 C CA . ASP A 1 19 ? -5.306 0.242 7.695 1.00 0.00 19 ASP A CA 7
ATOM 7592 C C . ASP A 1 19 ? -4.129 1.100 7.242 1.00 0.00 19 ASP A C 7
ATOM 7593 O O . ASP A 1 19 ? -2.995 0.625 7.162 1.00 0.00 19 ASP A O 7
ATOM 7602 N N . LEU A 1 20 ? -4.405 2.365 6.946 1.00 0.00 20 LEU A N 7
ATOM 7603 C CA . LEU A 1 20 ? -3.369 3.290 6.500 1.00 0.00 20 LEU A CA 7
ATOM 7604 C C . LEU A 1 20 ? -2.153 3.230 7.418 1.00 0.00 20 LEU A C 7
ATOM 7605 O O . LEU A 1 20 ? -1.030 3.012 6.965 1.00 0.00 20 LEU A O 7
ATOM 7621 N N . ALA A 1 21 ? -2.385 3.423 8.713 1.00 0.00 21 ALA A N 7
ATOM 7622 C CA . ALA A 1 21 ? -1.310 3.387 9.696 1.00 0.00 21 ALA A CA 7
ATOM 7623 C C . ALA A 1 21 ? -0.270 2.332 9.333 1.00 0.00 21 ALA A C 7
ATOM 7624 O O . ALA A 1 21 ? 0.934 2.575 9.423 1.00 0.00 21 ALA A O 7
ATOM 7631 N N . THR A 1 22 ? -0.741 1.159 8.922 1.00 0.00 22 THR A N 7
ATOM 7632 C CA . THR A 1 22 ? 0.148 0.067 8.547 1.00 0.00 22 THR A CA 7
ATOM 7633 C C . THR A 1 22 ? 0.923 0.400 7.278 1.00 0.00 22 THR A C 7
ATOM 7634 O O . THR A 1 22 ? 2.149 0.294 7.241 1.00 0.00 22 THR A O 7
ATOM 7645 N N . LEU A 1 23 ? 0.201 0.803 6.238 1.00 0.00 23 LEU A N 7
ATOM 7646 C CA . LEU A 1 23 ? 0.822 1.153 4.965 1.00 0.00 23 LEU A CA 7
ATOM 7647 C C . LEU A 1 23 ? 1.887 2.228 5.156 1.00 0.00 23 LEU A C 7
ATOM 7648 O O . LEU A 1 23 ? 3.026 2.074 4.715 1.00 0.00 23 LEU A O 7
ATOM 7664 N N . LYS A 1 24 ? 1.509 3.317 5.818 1.00 0.00 24 LYS A N 7
ATOM 7665 C CA . LYS A 1 24 ? 2.432 4.417 6.071 1.00 0.00 24 LYS A CA 7
ATOM 7666 C C . LYS A 1 24 ? 3.679 3.925 6.798 1.00 0.00 24 LYS A C 7
ATOM 7667 O O . LYS A 1 24 ? 4.801 4.279 6.437 1.00 0.00 24 LYS A O 7
ATOM 7686 N N . LYS A 1 25 ? 3.475 3.106 7.824 1.00 0.00 25 LYS A N 7
ATOM 7687 C CA . LYS A 1 25 ? 4.583 2.562 8.601 1.00 0.00 25 LYS A CA 7
ATOM 7688 C C . LYS A 1 25 ? 5.677 2.022 7.685 1.00 0.00 25 LYS A C 7
ATOM 7689 O O . LYS A 1 25 ? 6.863 2.265 7.908 1.00 0.00 25 LYS A O 7
ATOM 7708 N N . TYR A 1 26 ? 5.270 1.290 6.654 1.00 0.00 26 TYR A N 7
ATOM 7709 C CA . TYR A 1 26 ? 6.216 0.715 5.705 1.00 0.00 26 TYR A CA 7
ATOM 7710 C C . TYR A 1 26 ? 6.809 1.794 4.805 1.00 0.00 26 TYR A C 7
ATOM 7711 O O . TYR A 1 26 ? 7.982 1.736 4.437 1.00 0.00 26 TYR A O 7
ATOM 7729 N N . TRP A 1 27 ? 5.989 2.779 4.455 1.00 0.00 27 TRP A N 7
ATOM 7730 C CA . TRP A 1 27 ? 6.432 3.874 3.598 1.00 0.00 27 TRP A CA 7
ATOM 7731 C C . TRP A 1 27 ? 7.692 4.525 4.155 1.00 0.00 27 TRP A C 7
ATOM 7732 O O . TRP A 1 27 ? 8.539 5.005 3.401 1.00 0.00 27 TRP A O 7
ATOM 7753 N N . ASP A 1 28 ? 7.811 4.539 5.478 1.00 0.00 28 ASP A N 7
ATOM 7754 C CA . ASP A 1 28 ? 8.971 5.131 6.136 1.00 0.00 28 ASP A CA 7
ATOM 7755 C C . ASP A 1 28 ? 10.261 4.473 5.658 1.00 0.00 28 ASP A C 7
ATOM 7756 O O . ASP A 1 28 ? 11.342 5.048 5.774 1.00 0.00 28 ASP A O 7
ATOM 7765 N N . ASN A 1 29 ? 10.139 3.263 5.121 1.00 0.00 29 ASN A N 7
ATOM 7766 C CA . ASN A 1 29 ? 11.297 2.526 4.626 1.00 0.00 29 ASN A CA 7
ATOM 7767 C C . ASN A 1 29 ? 11.447 2.697 3.118 1.00 0.00 29 ASN A C 7
ATOM 7768 O O . ASN A 1 29 ? 11.999 1.834 2.437 1.00 0.00 29 ASN A O 7
ATOM 7779 N N . GLY A 1 30 ? 10.950 3.817 2.602 1.00 0.00 30 GLY A N 7
ATOM 7780 C CA . GLY A 1 30 ? 11.039 4.082 1.178 1.00 0.00 30 GLY A CA 7
ATOM 7781 C C . GLY A 1 30 ? 10.123 3.190 0.364 1.00 0.00 30 GLY A C 7
ATOM 7782 O O . GLY A 1 30 ? 10.312 3.028 -0.841 1.00 0.00 30 GLY A O 7
ATOM 7786 N N . MET A 1 31 ? 9.127 2.608 1.025 1.00 0.00 31 MET A N 7
ATOM 7787 C CA . MET A 1 31 ? 8.178 1.726 0.354 1.00 0.00 31 MET A CA 7
ATOM 7788 C C . MET A 1 31 ? 7.504 2.440 -0.813 1.00 0.00 31 MET A C 7
ATOM 7789 O O . MET A 1 31 ? 7.034 1.804 -1.757 1.00 0.00 31 MET A O 7
ATOM 7803 N N . THR A 1 32 ? 7.460 3.767 -0.744 1.00 0.00 32 THR A N 7
ATOM 7804 C CA . THR A 1 32 ? 6.843 4.568 -1.794 1.00 0.00 32 THR A CA 7
ATOM 7805 C C . THR A 1 32 ? 7.222 4.047 -3.176 1.00 0.00 32 THR A C 7
ATOM 7806 O O . THR A 1 32 ? 6.510 4.278 -4.153 1.00 0.00 32 THR A O 7
ATOM 7817 N N . SER A 1 33 ? 8.347 3.344 -3.251 1.00 0.00 33 SER A N 7
ATOM 7818 C CA . SER A 1 33 ? 8.822 2.793 -4.515 1.00 0.00 33 SER A CA 7
ATOM 7819 C C . SER A 1 33 ? 8.074 1.511 -4.864 1.00 0.00 33 SER A C 7
ATOM 7820 O O . SER A 1 33 ? 7.543 0.828 -3.986 1.00 0.00 33 SER A O 7
ATOM 7828 N N . LEU A 1 34 ? 8.034 1.189 -6.152 1.00 0.00 34 LEU A N 7
ATOM 7829 C CA . LEU A 1 34 ? 7.351 -0.012 -6.620 1.00 0.00 34 LEU A CA 7
ATOM 7830 C C . LEU A 1 34 ? 8.354 -1.076 -7.054 1.00 0.00 34 LEU A C 7
ATOM 7831 O O . LEU A 1 34 ? 8.093 -2.273 -6.941 1.00 0.00 34 LEU A O 7
ATOM 7847 N N . GLY A 1 35 ? 9.504 -0.630 -7.551 1.00 0.00 35 GLY A N 7
ATOM 7848 C CA . GLY A 1 35 ? 10.530 -1.556 -7.993 1.00 0.00 35 GLY A CA 7
ATOM 7849 C C . GLY A 1 35 ? 10.577 -2.815 -7.150 1.00 0.00 35 GLY A C 7
ATOM 7850 O O . GLY A 1 35 ? 10.302 -2.777 -5.951 1.00 0.00 35 GLY A O 7
ATOM 7854 N N . SER A 1 36 ? 10.924 -3.934 -7.778 1.00 0.00 36 SER A N 7
ATOM 7855 C CA . SER A 1 36 ? 11.000 -5.211 -7.079 1.00 0.00 36 SER A CA 7
ATOM 7856 C C . SER A 1 36 ? 11.642 -5.041 -5.705 1.00 0.00 36 SER A C 7
ATOM 7857 O O . SER A 1 36 ? 11.179 -5.609 -4.716 1.00 0.00 36 SER A O 7
ATOM 7865 N N . VAL A 1 37 ? 12.712 -4.254 -5.653 1.00 0.00 37 VAL A N 7
ATOM 7866 C CA . VAL A 1 37 ? 13.418 -4.007 -4.401 1.00 0.00 37 VAL A CA 7
ATOM 7867 C C . VAL A 1 37 ? 12.442 -3.849 -3.241 1.00 0.00 37 VAL A C 7
ATOM 7868 O O . VAL A 1 37 ? 12.684 -4.346 -2.141 1.00 0.00 37 VAL A O 7
ATOM 7881 N N . CYS A 1 38 ? 11.339 -3.154 -3.495 1.00 0.00 38 CYS A N 7
ATOM 7882 C CA . CYS A 1 38 ? 10.325 -2.929 -2.471 1.00 0.00 38 CYS A CA 7
ATOM 7883 C C . CYS A 1 38 ? 9.200 -3.952 -2.586 1.00 0.00 38 CYS A C 7
ATOM 7884 O O . CYS A 1 38 ? 8.514 -4.248 -1.607 1.00 0.00 38 CYS A O 7
ATOM 7892 N N . ARG A 1 39 ? 9.015 -4.489 -3.788 1.00 0.00 39 ARG A N 7
ATOM 7893 C CA . ARG A 1 39 ? 7.972 -5.477 -4.031 1.00 0.00 39 ARG A CA 7
ATOM 7894 C C . ARG A 1 39 ? 7.929 -6.511 -2.910 1.00 0.00 39 ARG A C 7
ATOM 7895 O O . ARG A 1 39 ? 6.856 -6.950 -2.498 1.00 0.00 39 ARG A O 7
ATOM 7916 N N . GLU A 1 40 ? 9.105 -6.895 -2.422 1.00 0.00 40 GLU A N 7
ATOM 7917 C CA . GLU A 1 40 ? 9.201 -7.879 -1.350 1.00 0.00 40 GLU A CA 7
ATOM 7918 C C . GLU A 1 40 ? 8.436 -7.413 -0.114 1.00 0.00 40 GLU A C 7
ATOM 7919 O O . GLU A 1 40 ? 7.594 -8.136 0.419 1.00 0.00 40 GLU A O 7
ATOM 7931 N N . LYS A 1 41 ? 8.736 -6.199 0.337 1.00 0.00 41 LYS A N 7
ATOM 7932 C CA . LYS A 1 41 ? 8.078 -5.634 1.509 1.00 0.00 41 LYS A CA 7
ATOM 7933 C C . LYS A 1 41 ? 6.564 -5.607 1.323 1.00 0.00 41 LYS A C 7
ATOM 7934 O O . LYS A 1 41 ? 5.811 -5.948 2.236 1.00 0.00 41 LYS A O 7
ATOM 7953 N N . ILE A 1 42 ? 6.126 -5.202 0.137 1.00 0.00 42 ILE A N 7
ATOM 7954 C CA . ILE A 1 42 ? 4.702 -5.134 -0.169 1.00 0.00 42 ILE A CA 7
ATOM 7955 C C . ILE A 1 42 ? 4.010 -6.457 0.138 1.00 0.00 42 ILE A C 7
ATOM 7956 O O . ILE A 1 42 ? 2.873 -6.480 0.607 1.00 0.00 42 ILE A O 7
ATOM 7972 N N . GLU A 1 43 ? 4.705 -7.558 -0.130 1.00 0.00 43 GLU A N 7
ATOM 7973 C CA . GLU A 1 43 ? 4.157 -8.887 0.119 1.00 0.00 43 GLU A CA 7
ATOM 7974 C C . GLU A 1 43 ? 3.774 -9.051 1.587 1.00 0.00 43 GLU A C 7
ATOM 7975 O O . GLU A 1 43 ? 2.928 -9.876 1.929 1.00 0.00 43 GLU A O 7
ATOM 7987 N N . ALA A 1 44 ? 4.403 -8.259 2.449 1.00 0.00 44 ALA A N 7
ATOM 7988 C CA . ALA A 1 44 ? 4.127 -8.315 3.879 1.00 0.00 44 ALA A CA 7
ATOM 7989 C C . ALA A 1 44 ? 2.940 -7.430 4.244 1.00 0.00 44 ALA A C 7
ATOM 7990 O O . ALA A 1 44 ? 1.921 -7.914 4.737 1.00 0.00 44 ALA A O 7
ATOM 7997 N N . VAL A 1 45 ? 3.080 -6.131 4.001 1.00 0.00 45 VAL A N 7
ATOM 7998 C CA . VAL A 1 45 ? 2.018 -5.178 4.304 1.00 0.00 45 VAL A CA 7
ATOM 7999 C C . VAL A 1 45 ? 0.680 -5.651 3.748 1.00 0.00 45 VAL A C 7
ATOM 8000 O O . VAL A 1 45 ? -0.380 -5.269 4.244 1.00 0.00 45 VAL A O 7
ATOM 8013 N N . ALA A 1 46 ? 0.736 -6.486 2.716 1.00 0.00 46 ALA A N 7
ATOM 8014 C CA . ALA A 1 46 ? -0.472 -7.014 2.093 1.00 0.00 46 ALA A CA 7
ATOM 8015 C C . ALA A 1 46 ? -1.063 -8.151 2.920 1.00 0.00 46 ALA A C 7
ATOM 8016 O O . ALA A 1 46 ? -2.271 -8.197 3.158 1.00 0.00 46 ALA A O 7
ATOM 8023 N N . THR A 1 47 ? -0.205 -9.068 3.356 1.00 0.00 47 THR A N 7
ATOM 8024 C CA . THR A 1 47 ? -0.643 -10.206 4.154 1.00 0.00 47 THR A CA 7
ATOM 8025 C C . THR A 1 47 ? -1.030 -9.773 5.563 1.00 0.00 47 THR A C 7
ATOM 8026 O O . THR A 1 47 ? -1.787 -10.461 6.247 1.00 0.00 47 THR A O 7
ATOM 8037 N N . GLU A 1 48 ? -0.507 -8.628 5.990 1.00 0.00 48 GLU A N 7
ATOM 8038 C CA . GLU A 1 48 ? -0.799 -8.104 7.319 1.00 0.00 48 GLU A CA 7
ATOM 8039 C C . GLU A 1 48 ? -2.177 -7.449 7.355 1.00 0.00 48 GLU A C 7
ATOM 8040 O O . GLU A 1 48 ? -2.893 -7.538 8.353 1.00 0.00 48 GLU A O 7
ATOM 8052 N N . LEU A 1 49 ? -2.541 -6.791 6.260 1.00 0.00 49 LEU A N 7
ATOM 8053 C CA . LEU A 1 49 ? -3.832 -6.120 6.165 1.00 0.00 49 LEU A CA 7
ATOM 8054 C C . LEU A 1 49 ? -4.871 -7.028 5.514 1.00 0.00 49 LEU A C 7
ATOM 8055 O O . LEU A 1 49 ? -6.056 -6.699 5.469 1.00 0.00 49 LEU A O 7
ATOM 8071 N N . ASN A 1 50 ? -4.418 -8.172 5.012 1.00 0.00 50 ASN A N 7
ATOM 8072 C CA . ASN A 1 50 ? -5.309 -9.129 4.365 1.00 0.00 50 ASN A CA 7
ATOM 8073 C C . ASN A 1 50 ? -5.956 -8.518 3.126 1.00 0.00 50 ASN A C 7
ATOM 8074 O O . ASN A 1 50 ? -7.158 -8.663 2.905 1.00 0.00 50 ASN A O 7
ATOM 8085 N N . VAL A 1 51 ? -5.150 -7.833 2.321 1.00 0.00 51 VAL A N 7
ATOM 8086 C CA . VAL A 1 51 ? -5.643 -7.201 1.103 1.00 0.00 51 VAL A CA 7
ATOM 8087 C C . VAL A 1 51 ? -4.803 -7.604 -0.104 1.00 0.00 51 VAL A C 7
ATOM 8088 O O . VAL A 1 51 ? -3.587 -7.763 -0.002 1.00 0.00 51 VAL A O 7
ATOM 8101 N N . ASP A 1 52 ? -5.461 -7.767 -1.247 1.00 0.00 52 ASP A N 7
ATOM 8102 C CA . ASP A 1 52 ? -4.775 -8.151 -2.476 1.00 0.00 52 ASP A CA 7
ATOM 8103 C C . ASP A 1 52 ? -3.491 -7.346 -2.655 1.00 0.00 52 ASP A C 7
ATOM 8104 O O . ASP A 1 52 ? -3.508 -6.115 -2.621 1.00 0.00 52 ASP A O 7
ATOM 8113 N N . CYS A 1 53 ? -2.380 -8.049 -2.845 1.00 0.00 53 CYS A N 7
ATOM 8114 C CA . CYS A 1 53 ? -1.087 -7.400 -3.028 1.00 0.00 53 CYS A CA 7
ATOM 8115 C C . CYS A 1 53 ? -1.192 -6.246 -4.020 1.00 0.00 53 CYS A C 7
ATOM 8116 O O . CYS A 1 53 ? -0.595 -5.189 -3.823 1.00 0.00 53 CYS A O 7
ATOM 8124 N N . GLU A 1 54 ? -1.956 -6.459 -5.088 1.00 0.00 54 GLU A N 7
ATOM 8125 C CA . GLU A 1 54 ? -2.137 -5.437 -6.112 1.00 0.00 54 GLU A CA 7
ATOM 8126 C C . GLU A 1 54 ? -2.665 -4.142 -5.501 1.00 0.00 54 GLU A C 7
ATOM 8127 O O . GLU A 1 54 ? -2.213 -3.050 -5.847 1.00 0.00 54 GLU A O 7
ATOM 8139 N N . ILE A 1 55 ? -3.625 -4.272 -4.591 1.00 0.00 55 ILE A N 7
ATOM 8140 C CA . ILE A 1 55 ? -4.214 -3.114 -3.931 1.00 0.00 55 ILE A CA 7
ATOM 8141 C C . ILE A 1 55 ? -3.137 -2.217 -3.329 1.00 0.00 55 ILE A C 7
ATOM 8142 O O . ILE A 1 55 ? -3.213 -0.992 -3.419 1.00 0.00 55 ILE A O 7
ATOM 8158 N N . VAL A 1 56 ? -2.133 -2.837 -2.717 1.00 0.00 56 VAL A N 7
ATOM 8159 C CA . VAL A 1 56 ? -1.038 -2.095 -2.102 1.00 0.00 56 VAL A CA 7
ATOM 8160 C C . VAL A 1 56 ? -0.132 -1.476 -3.160 1.00 0.00 56 VAL A C 7
ATOM 8161 O O . VAL A 1 56 ? 0.078 -0.263 -3.179 1.00 0.00 56 VAL A O 7
ATOM 8174 N N . ARG A 1 57 ? 0.402 -2.317 -4.040 1.00 0.00 57 ARG A N 7
ATOM 8175 C CA . ARG A 1 57 ? 1.286 -1.852 -5.101 1.00 0.00 57 ARG A CA 7
ATOM 8176 C C . ARG A 1 57 ? 0.683 -0.651 -5.825 1.00 0.00 57 ARG A C 7
ATOM 8177 O O . ARG A 1 57 ? 1.386 0.302 -6.162 1.00 0.00 57 ARG A O 7
ATOM 8198 N N . THR A 1 58 ? -0.624 -0.705 -6.062 1.00 0.00 58 THR A N 7
ATOM 8199 C CA . THR A 1 58 ? -1.321 0.376 -6.747 1.00 0.00 58 THR A CA 7
ATOM 8200 C C . THR A 1 58 ? -1.435 1.608 -5.856 1.00 0.00 58 THR A C 7
ATOM 8201 O O . THR A 1 58 ? -1.315 2.739 -6.327 1.00 0.00 58 THR A O 7
ATOM 8212 N N . TRP A 1 59 ? -1.667 1.382 -4.568 1.00 0.00 59 TRP A N 7
ATOM 8213 C CA . TRP A 1 59 ? -1.796 2.475 -3.612 1.00 0.00 59 TRP A CA 7
ATOM 8214 C C . TRP A 1 59 ? -0.495 3.264 -3.508 1.00 0.00 59 TRP A C 7
ATOM 8215 O O . TRP A 1 59 ? -0.503 4.495 -3.520 1.00 0.00 59 TRP A O 7
ATOM 8236 N N . ILE A 1 60 ? 0.619 2.548 -3.406 1.00 0.00 60 ILE A N 7
ATOM 8237 C CA . ILE A 1 60 ? 1.927 3.183 -3.301 1.00 0.00 60 ILE A CA 7
ATOM 8238 C C . ILE A 1 60 ? 2.090 4.282 -4.345 1.00 0.00 60 ILE A C 7
ATOM 8239 O O . ILE A 1 60 ? 2.208 5.460 -4.009 1.00 0.00 60 ILE A O 7
ATOM 8255 N N . GLY A 1 61 ? 2.093 3.890 -5.616 1.00 0.00 61 GLY A N 7
ATOM 8256 C CA . GLY A 1 61 ? 2.239 4.854 -6.690 1.00 0.00 61 GLY A CA 7
ATOM 8257 C C . GLY A 1 61 ? 1.194 5.950 -6.632 1.00 0.00 61 GLY A C 7
ATOM 8258 O O . GLY A 1 61 ? 1.467 7.096 -6.987 1.00 0.00 61 GLY A O 7
ATOM 8262 N N . ASN A 1 62 ? -0.007 5.598 -6.184 1.00 0.00 62 ASN A N 7
ATOM 8263 C CA . ASN A 1 62 ? -1.097 6.561 -6.082 1.00 0.00 62 ASN A CA 7
ATOM 8264 C C . ASN A 1 62 ? -0.706 7.735 -5.190 1.00 0.00 62 ASN A C 7
ATOM 8265 O O . ASN A 1 62 ? -0.818 8.894 -5.588 1.00 0.00 62 ASN A O 7
ATOM 8276 N N . ARG A 1 63 ? -0.245 7.426 -3.983 1.00 0.00 63 ARG A N 7
ATOM 8277 C CA . ARG A 1 63 ? 0.164 8.455 -3.034 1.00 0.00 63 ARG A CA 7
ATOM 8278 C C . ARG A 1 63 ? 1.275 9.322 -3.618 1.00 0.00 63 ARG A C 7
ATOM 8279 O O . ARG A 1 63 ? 1.258 10.545 -3.481 1.00 0.00 63 ARG A O 7
ATOM 8300 N N . ARG A 1 64 ? 2.241 8.679 -4.267 1.00 0.00 64 ARG A N 7
ATOM 8301 C CA . ARG A 1 64 ? 3.361 9.391 -4.869 1.00 0.00 64 ARG A CA 7
ATOM 8302 C C . ARG A 1 64 ? 2.890 10.678 -5.541 1.00 0.00 64 ARG A C 7
ATOM 8303 O O . ARG A 1 64 ? 3.428 11.755 -5.288 1.00 0.00 64 ARG A O 7
ATOM 8324 N N . ARG A 1 65 ? 1.882 10.556 -6.399 1.00 0.00 65 ARG A N 7
ATOM 8325 C CA . ARG A 1 65 ? 1.340 11.708 -7.109 1.00 0.00 65 ARG A CA 7
ATOM 8326 C C . ARG A 1 65 ? 0.680 12.683 -6.138 1.00 0.00 65 ARG A C 7
ATOM 8327 O O . ARG A 1 65 ? 0.979 13.878 -6.141 1.00 0.00 65 ARG A O 7
ATOM 8348 N N . LYS A 1 66 ? -0.220 12.166 -5.308 1.00 0.00 66 LYS A N 7
ATOM 8349 C CA . LYS A 1 66 ? -0.923 12.989 -4.331 1.00 0.00 66 LYS A CA 7
ATOM 8350 C C . LYS A 1 66 ? -0.008 14.077 -3.778 1.00 0.00 66 LYS A C 7
ATOM 8351 O O . LYS A 1 66 ? -0.465 15.163 -3.420 1.00 0.00 66 LYS A O 7
ATOM 8370 N N . TYR A 1 67 ? 1.285 13.780 -3.713 1.00 0.00 67 TYR A N 7
ATOM 8371 C CA . TYR A 1 67 ? 2.263 14.733 -3.202 1.00 0.00 67 TYR A CA 7
ATOM 8372 C C . TYR A 1 67 ? 2.707 15.698 -4.298 1.00 0.00 67 TYR A C 7
ATOM 8373 O O . TYR A 1 67 ? 2.736 16.912 -4.096 1.00 0.00 67 TYR A O 7
ATOM 8391 N N . ARG A 1 68 ? 3.050 15.148 -5.458 1.00 0.00 68 ARG A N 7
ATOM 8392 C CA . ARG A 1 68 ? 3.492 15.958 -6.586 1.00 0.00 68 ARG A CA 7
ATOM 8393 C C . ARG A 1 68 ? 2.331 16.757 -7.171 1.00 0.00 68 ARG A C 7
ATOM 8394 O O . ARG A 1 68 ? 2.393 17.983 -7.268 1.00 0.00 68 ARG A O 7
ATOM 8415 N N . LEU A 1 69 ? 1.273 16.054 -7.559 1.00 0.00 69 LEU A N 7
ATOM 8416 C CA . LEU A 1 69 ? 0.096 16.697 -8.134 1.00 0.00 69 LEU A CA 7
ATOM 8417 C C . LEU A 1 69 ? -0.341 17.889 -7.289 1.00 0.00 69 LEU A C 7
ATOM 8418 O O . LEU A 1 69 ? -0.864 18.873 -7.810 1.00 0.00 69 LEU A O 7
ATOM 8434 N N . MET A 1 70 ? -0.122 17.793 -5.982 1.00 0.00 70 MET A N 7
ATOM 8435 C CA . MET A 1 70 ? -0.491 18.865 -5.064 1.00 0.00 70 MET A CA 7
ATOM 8436 C C . MET A 1 70 ? 0.545 19.984 -5.092 1.00 0.00 70 MET A C 7
ATOM 8437 O O . MET A 1 70 ? 0.235 21.137 -4.796 1.00 0.00 70 MET A O 7
ATOM 8451 N N . GLY A 1 71 ? 1.778 19.635 -5.448 1.00 0.00 71 GLY A N 7
ATOM 8452 C CA . GLY A 1 71 ? 2.841 20.622 -5.506 1.00 0.00 71 GLY A CA 7
ATOM 8453 C C . GLY A 1 71 ? 3.927 20.365 -4.481 1.00 0.00 71 GLY A C 7
ATOM 8454 O O . GLY A 1 71 ? 4.489 21.303 -3.914 1.00 0.00 71 GLY A O 7
ATOM 8458 N N . ILE A 1 72 ? 4.223 19.092 -4.241 1.00 0.00 72 ILE A N 7
ATOM 8459 C CA . ILE A 1 72 ? 5.249 18.716 -3.277 1.00 0.00 72 ILE A CA 7
ATOM 8460 C C . ILE A 1 72 ? 6.289 17.798 -3.910 1.00 0.00 72 ILE A C 7
ATOM 8461 O O . ILE A 1 72 ? 5.978 17.020 -4.811 1.00 0.00 72 ILE A O 7
ATOM 8477 N N . GLU A 1 73 ? 7.526 17.895 -3.432 1.00 0.00 73 GLU A N 7
ATOM 8478 C CA . GLU A 1 73 ? 8.612 17.072 -3.952 1.00 0.00 73 GLU A CA 7
ATOM 8479 C C . GLU A 1 73 ? 8.884 15.886 -3.031 1.00 0.00 73 GLU A C 7
ATOM 8480 O O . GLU A 1 73 ? 9.702 15.970 -2.116 1.00 0.00 73 GLU A O 7
ATOM 8492 N N . VAL A 1 74 ? 8.191 14.779 -3.282 1.00 0.00 74 VAL A N 7
ATOM 8493 C CA . VAL A 1 74 ? 8.357 13.575 -2.477 1.00 0.00 74 VAL A CA 7
ATOM 8494 C C . VAL A 1 74 ? 9.387 12.637 -3.097 1.00 0.00 74 VAL A C 7
ATOM 8495 O O . VAL A 1 74 ? 10.014 11.840 -2.401 1.00 0.00 74 VAL A O 7
ATOM 8508 N N . SER A 1 75 ? 9.557 12.740 -4.412 1.00 0.00 75 SER A N 7
ATOM 8509 C CA . SER A 1 75 ? 10.509 11.899 -5.127 1.00 0.00 75 SER A CA 7
ATOM 8510 C C . SER A 1 75 ? 11.943 12.329 -4.832 1.00 0.00 75 SER A C 7
ATOM 8511 O O . SER A 1 75 ? 12.815 11.496 -4.590 1.00 0.00 75 SER A O 7
ATOM 8519 N N . GLY A 1 76 ? 12.178 13.638 -4.855 1.00 0.00 76 GLY A N 7
ATOM 8520 C CA . GLY A 1 76 ? 13.506 14.157 -4.589 1.00 0.00 76 GLY A CA 7
ATOM 8521 C C . GLY A 1 76 ? 13.778 15.457 -5.320 1.00 0.00 76 GLY A C 7
ATOM 8522 O O . GLY A 1 76 ? 12.986 15.904 -6.150 1.00 0.00 76 GLY A O 7
ATOM 8526 N N . PRO A 1 77 ? 14.922 16.086 -5.012 1.00 0.00 77 PRO A N 7
ATOM 8527 C CA . PRO A 1 77 ? 15.322 17.352 -5.634 1.00 0.00 77 PRO A CA 7
ATOM 8528 C C . PRO A 1 77 ? 15.696 17.183 -7.103 1.00 0.00 77 PRO A C 7
ATOM 8529 O O . PRO A 1 77 ? 15.904 16.066 -7.576 1.00 0.00 77 PRO A O 7
ATOM 8540 N N . SER A 1 78 ? 15.780 18.299 -7.819 1.00 0.00 78 SER A N 7
ATOM 8541 C CA . SER A 1 78 ? 16.126 18.274 -9.236 1.00 0.00 78 SER A CA 7
ATOM 8542 C C . SER A 1 78 ? 17.481 17.609 -9.452 1.00 0.00 78 SER A C 7
ATOM 8543 O O . SER A 1 78 ? 18.502 18.073 -8.944 1.00 0.00 78 SER A O 7
ATOM 8551 N N . SER A 1 79 ? 17.483 16.517 -10.210 1.00 0.00 79 SER A N 7
ATOM 8552 C CA . SER A 1 79 ? 18.711 15.783 -10.491 1.00 0.00 79 SER A CA 7
ATOM 8553 C C . SER A 1 79 ? 18.924 15.636 -11.995 1.00 0.00 79 SER A C 7
ATOM 8554 O O . SER A 1 79 ? 17.967 15.590 -12.767 1.00 0.00 79 SER A O 7
ATOM 8562 N N . GLY A 1 80 ? 20.187 15.563 -12.403 1.00 0.00 80 GLY A N 7
ATOM 8563 C CA . GLY A 1 80 ? 20.504 15.423 -13.813 1.00 0.00 80 GLY A CA 7
ATOM 8564 C C . GLY A 1 80 ? 20.397 16.735 -14.565 1.00 0.00 80 GLY A C 7
ATOM 8565 O O . GLY A 1 80 ? 19.719 17.660 -14.119 1.00 0.00 80 GLY A O 7
ATOM 8569 N N . GLY A 1 1 ? -10.773 6.890 -20.386 1.00 0.00 1 GLY A N 8
ATOM 8570 C CA . GLY A 1 1 ? -12.221 6.867 -20.297 1.00 0.00 1 GLY A CA 8
ATOM 8571 C C . GLY A 1 1 ? -12.877 6.494 -21.612 1.00 0.00 1 GLY A C 8
ATOM 8572 O O . GLY A 1 1 ? -13.039 7.338 -22.494 1.00 0.00 1 GLY A O 8
ATOM 8576 N N . SER A 1 2 ? -13.254 5.227 -21.745 1.00 0.00 2 SER A N 8
ATOM 8577 C CA . SER A 1 2 ? -13.891 4.742 -22.964 1.00 0.00 2 SER A CA 8
ATOM 8578 C C . SER A 1 2 ? -15.229 4.078 -22.651 1.00 0.00 2 SER A C 8
ATOM 8579 O O . SER A 1 2 ? -15.483 3.673 -21.517 1.00 0.00 2 SER A O 8
ATOM 8587 N N . SER A 1 3 ? -16.080 3.969 -23.666 1.00 0.00 3 SER A N 8
ATOM 8588 C CA . SER A 1 3 ? -17.393 3.357 -23.500 1.00 0.00 3 SER A CA 8
ATOM 8589 C C . SER A 1 3 ? -17.299 1.837 -23.588 1.00 0.00 3 SER A C 8
ATOM 8590 O O . SER A 1 3 ? -17.171 1.274 -24.674 1.00 0.00 3 SER A O 8
ATOM 8598 N N . GLY A 1 4 ? -17.365 1.178 -22.435 1.00 0.00 4 GLY A N 8
ATOM 8599 C CA . GLY A 1 4 ? -17.286 -0.271 -22.403 1.00 0.00 4 GLY A CA 8
ATOM 8600 C C . GLY A 1 4 ? -18.483 -0.931 -23.058 1.00 0.00 4 GLY A C 8
ATOM 8601 O O . GLY A 1 4 ? -19.619 -0.496 -22.873 1.00 0.00 4 GLY A O 8
ATOM 8605 N N . SER A 1 5 ? -18.228 -1.985 -23.827 1.00 0.00 5 SER A N 8
ATOM 8606 C CA . SER A 1 5 ? -19.293 -2.704 -24.517 1.00 0.00 5 SER A CA 8
ATOM 8607 C C . SER A 1 5 ? -19.788 -3.878 -23.677 1.00 0.00 5 SER A C 8
ATOM 8608 O O . SER A 1 5 ? -20.982 -4.002 -23.407 1.00 0.00 5 SER A O 8
ATOM 8616 N N . SER A 1 6 ? -18.860 -4.737 -23.269 1.00 0.00 6 SER A N 8
ATOM 8617 C CA . SER A 1 6 ? -19.201 -5.904 -22.463 1.00 0.00 6 SER A CA 8
ATOM 8618 C C . SER A 1 6 ? -19.592 -5.492 -21.047 1.00 0.00 6 SER A C 8
ATOM 8619 O O . SER A 1 6 ? -20.571 -5.988 -20.492 1.00 0.00 6 SER A O 8
ATOM 8627 N N . GLY A 1 7 ? -18.818 -4.578 -20.469 1.00 0.00 7 GLY A N 8
ATOM 8628 C CA . GLY A 1 7 ? -19.099 -4.114 -19.123 1.00 0.00 7 GLY A CA 8
ATOM 8629 C C . GLY A 1 7 ? -17.925 -3.379 -18.507 1.00 0.00 7 GLY A C 8
ATOM 8630 O O . GLY A 1 7 ? -16.771 -3.758 -18.708 1.00 0.00 7 GLY A O 8
ATOM 8634 N N . ALA A 1 8 ? -18.218 -2.323 -17.755 1.00 0.00 8 ALA A N 8
ATOM 8635 C CA . ALA A 1 8 ? -17.178 -1.534 -17.107 1.00 0.00 8 ALA A CA 8
ATOM 8636 C C . ALA A 1 8 ? -16.801 -2.126 -15.753 1.00 0.00 8 ALA A C 8
ATOM 8637 O O . ALA A 1 8 ? -17.638 -2.717 -15.069 1.00 0.00 8 ALA A O 8
ATOM 8644 N N . LEU A 1 9 ? -15.539 -1.965 -15.373 1.00 0.00 9 LEU A N 8
ATOM 8645 C CA . LEU A 1 9 ? -15.051 -2.485 -14.100 1.00 0.00 9 LEU A CA 8
ATOM 8646 C C . LEU A 1 9 ? -14.295 -1.410 -13.326 1.00 0.00 9 LEU A C 8
ATOM 8647 O O . LEU A 1 9 ? -13.805 -0.443 -13.909 1.00 0.00 9 LEU A O 8
ATOM 8663 N N . GLN A 1 10 ? -14.203 -1.588 -12.013 1.00 0.00 10 GLN A N 8
ATOM 8664 C CA . GLN A 1 10 ? -13.504 -0.633 -11.160 1.00 0.00 10 GLN A CA 8
ATOM 8665 C C . GLN A 1 10 ? -13.433 -1.138 -9.723 1.00 0.00 10 GLN A C 8
ATOM 8666 O O . GLN A 1 10 ? -14.430 -1.598 -9.166 1.00 0.00 10 GLN A O 8
ATOM 8680 N N . ASP A 1 11 ? -12.248 -1.049 -9.128 1.00 0.00 11 ASP A N 8
ATOM 8681 C CA . ASP A 1 11 ? -12.047 -1.496 -7.754 1.00 0.00 11 ASP A CA 8
ATOM 8682 C C . ASP A 1 11 ? -12.145 -0.324 -6.782 1.00 0.00 11 ASP A C 8
ATOM 8683 O O . ASP A 1 11 ? -11.184 0.423 -6.596 1.00 0.00 11 ASP A O 8
ATOM 8692 N N . ARG A 1 12 ? -13.312 -0.170 -6.165 1.00 0.00 12 ARG A N 8
ATOM 8693 C CA . ARG A 1 12 ? -13.536 0.912 -5.214 1.00 0.00 12 ARG A CA 8
ATOM 8694 C C . ARG A 1 12 ? -13.316 0.431 -3.782 1.00 0.00 12 ARG A C 8
ATOM 8695 O O . ARG A 1 12 ? -14.177 -0.224 -3.196 1.00 0.00 12 ARG A O 8
ATOM 8716 N N . THR A 1 13 ? -12.155 0.761 -3.225 1.00 0.00 13 THR A N 8
ATOM 8717 C CA . THR A 1 13 ? -11.820 0.363 -1.863 1.00 0.00 13 THR A CA 8
ATOM 8718 C C . THR A 1 13 ? -11.210 1.523 -1.085 1.00 0.00 13 THR A C 8
ATOM 8719 O O . THR A 1 13 ? -10.377 2.263 -1.608 1.00 0.00 13 THR A O 8
ATOM 8730 N N . GLN A 1 14 ? -11.630 1.675 0.167 1.00 0.00 14 GLN A N 8
ATOM 8731 C CA . GLN A 1 14 ? -11.124 2.746 1.017 1.00 0.00 14 GLN A CA 8
ATOM 8732 C C . GLN A 1 14 ? -10.304 2.182 2.173 1.00 0.00 14 GLN A C 8
ATOM 8733 O O . GLN A 1 14 ? -10.497 1.038 2.585 1.00 0.00 14 GLN A O 8
ATOM 8747 N N . PHE A 1 15 ? -9.387 2.993 2.691 1.00 0.00 15 PHE A N 8
ATOM 8748 C CA . PHE A 1 15 ? -8.536 2.574 3.799 1.00 0.00 15 PHE A CA 8
ATOM 8749 C C . PHE A 1 15 ? -8.836 3.389 5.054 1.00 0.00 15 PHE A C 8
ATOM 8750 O O . PHE A 1 15 ? -8.999 4.607 4.991 1.00 0.00 15 PHE A O 8
ATOM 8767 N N . SER A 1 16 ? -8.908 2.707 6.192 1.00 0.00 16 SER A N 8
ATOM 8768 C CA . SER A 1 16 ? -9.193 3.365 7.461 1.00 0.00 16 SER A CA 8
ATOM 8769 C C . SER A 1 16 ? -7.901 3.716 8.194 1.00 0.00 16 SER A C 8
ATOM 8770 O O . SER A 1 16 ? -6.893 3.022 8.062 1.00 0.00 16 SER A O 8
ATOM 8778 N N . ASP A 1 17 ? -7.941 4.797 8.965 1.00 0.00 17 ASP A N 8
ATOM 8779 C CA . ASP A 1 17 ? -6.775 5.240 9.719 1.00 0.00 17 ASP A CA 8
ATOM 8780 C C . ASP A 1 17 ? -6.020 4.050 10.303 1.00 0.00 17 ASP A C 8
ATOM 8781 O O . ASP A 1 17 ? -4.795 3.973 10.211 1.00 0.00 17 ASP A O 8
ATOM 8790 N N . ARG A 1 18 ? -6.760 3.124 10.904 1.00 0.00 18 ARG A N 8
ATOM 8791 C CA . ARG A 1 18 ? -6.160 1.938 11.505 1.00 0.00 18 ARG A CA 8
ATOM 8792 C C . ARG A 1 18 ? -5.328 1.172 10.481 1.00 0.00 18 ARG A C 8
ATOM 8793 O O . ARG A 1 18 ? -4.190 0.788 10.752 1.00 0.00 18 ARG A O 8
ATOM 8814 N N . ASP A 1 19 ? -5.905 0.951 9.304 1.00 0.00 19 ASP A N 8
ATOM 8815 C CA . ASP A 1 19 ? -5.217 0.231 8.239 1.00 0.00 19 ASP A CA 8
ATOM 8816 C C . ASP A 1 19 ? -3.977 0.991 7.781 1.00 0.00 19 ASP A C 8
ATOM 8817 O O . ASP A 1 19 ? -2.852 0.510 7.924 1.00 0.00 19 ASP A O 8
ATOM 8826 N N . LEU A 1 20 ? -4.189 2.181 7.229 1.00 0.00 20 LEU A N 8
ATOM 8827 C CA . LEU A 1 20 ? -3.088 3.009 6.749 1.00 0.00 20 LEU A CA 8
ATOM 8828 C C . LEU A 1 20 ? -1.864 2.861 7.647 1.00 0.00 20 LEU A C 8
ATOM 8829 O O . LEU A 1 20 ? -0.743 2.705 7.163 1.00 0.00 20 LEU A O 8
ATOM 8845 N N . ALA A 1 21 ? -2.087 2.910 8.956 1.00 0.00 21 ALA A N 8
ATOM 8846 C CA . ALA A 1 21 ? -1.003 2.777 9.921 1.00 0.00 21 ALA A CA 8
ATOM 8847 C C . ALA A 1 21 ? 0.012 1.733 9.467 1.00 0.00 21 ALA A C 8
ATOM 8848 O O . ALA A 1 21 ? 1.218 1.979 9.475 1.00 0.00 21 ALA A O 8
ATOM 8855 N N . THR A 1 22 ? -0.485 0.565 9.072 1.00 0.00 22 THR A N 8
ATOM 8856 C CA . THR A 1 22 ? 0.378 -0.518 8.617 1.00 0.00 22 THR A CA 8
ATOM 8857 C C . THR A 1 22 ? 1.207 -0.090 7.411 1.00 0.00 22 THR A C 8
ATOM 8858 O O . THR A 1 22 ? 2.438 -0.122 7.449 1.00 0.00 22 THR A O 8
ATOM 8869 N N . LEU A 1 23 ? 0.527 0.311 6.343 1.00 0.00 23 LEU A N 8
ATOM 8870 C CA . LEU A 1 23 ? 1.202 0.747 5.125 1.00 0.00 23 LEU A CA 8
ATOM 8871 C C . LEU A 1 23 ? 2.190 1.870 5.423 1.00 0.00 23 LEU A C 8
ATOM 8872 O O . LEU A 1 23 ? 3.395 1.722 5.215 1.00 0.00 23 LEU A O 8
ATOM 8888 N N . LYS A 1 24 ? 1.673 2.991 5.912 1.00 0.00 24 LYS A N 8
ATOM 8889 C CA . LYS A 1 24 ? 2.510 4.139 6.242 1.00 0.00 24 LYS A CA 8
ATOM 8890 C C . LYS A 1 24 ? 3.779 3.698 6.963 1.00 0.00 24 LYS A C 8
ATOM 8891 O O . LYS A 1 24 ? 4.857 4.251 6.740 1.00 0.00 24 LYS A O 8
ATOM 8910 N N . LYS A 1 25 ? 3.646 2.699 7.829 1.00 0.00 25 LYS A N 8
ATOM 8911 C CA . LYS A 1 25 ? 4.782 2.180 8.581 1.00 0.00 25 LYS A CA 8
ATOM 8912 C C . LYS A 1 25 ? 5.939 1.835 7.650 1.00 0.00 25 LYS A C 8
ATOM 8913 O O . LYS A 1 25 ? 7.072 2.268 7.863 1.00 0.00 25 LYS A O 8
ATOM 8932 N N . TYR A 1 26 ? 5.648 1.053 6.616 1.00 0.00 26 TYR A N 8
ATOM 8933 C CA . TYR A 1 26 ? 6.664 0.649 5.653 1.00 0.00 26 TYR A CA 8
ATOM 8934 C C . TYR A 1 26 ? 7.183 1.852 4.871 1.00 0.00 26 TYR A C 8
ATOM 8935 O O . TYR A 1 26 ? 8.355 1.905 4.498 1.00 0.00 26 TYR A O 8
ATOM 8953 N N . TRP A 1 27 ? 6.303 2.815 4.628 1.00 0.00 27 TRP A N 8
ATOM 8954 C CA . TRP A 1 27 ? 6.671 4.019 3.891 1.00 0.00 27 TRP A CA 8
ATOM 8955 C C . TRP A 1 27 ? 7.869 4.707 4.536 1.00 0.00 27 TRP A C 8
ATOM 8956 O O . TRP A 1 27 ? 8.673 5.343 3.854 1.00 0.00 27 TRP A O 8
ATOM 8977 N N . ASP A 1 28 ? 7.983 4.575 5.853 1.00 0.00 28 ASP A N 8
ATOM 8978 C CA . ASP A 1 28 ? 9.084 5.184 6.590 1.00 0.00 28 ASP A CA 8
ATOM 8979 C C . ASP A 1 28 ? 10.423 4.609 6.138 1.00 0.00 28 ASP A C 8
ATOM 8980 O O . ASP A 1 28 ? 11.479 5.178 6.414 1.00 0.00 28 ASP A O 8
ATOM 8989 N N . ASN A 1 29 ? 10.371 3.477 5.444 1.00 0.00 29 ASN A N 8
ATOM 8990 C CA . ASN A 1 29 ? 11.580 2.824 4.955 1.00 0.00 29 ASN A CA 8
ATOM 8991 C C . ASN A 1 29 ? 11.741 3.031 3.452 1.00 0.00 29 ASN A C 8
ATOM 8992 O O . ASN A 1 29 ? 12.377 2.230 2.769 1.00 0.00 29 ASN A O 8
ATOM 9003 N N . GLY A 1 30 ? 11.160 4.114 2.944 1.00 0.00 30 GLY A N 8
ATOM 9004 C CA . GLY A 1 30 ? 11.251 4.408 1.526 1.00 0.00 30 GLY A CA 8
ATOM 9005 C C . GLY A 1 30 ? 10.421 3.461 0.683 1.00 0.00 30 GLY A C 8
ATOM 9006 O O . GLY A 1 30 ? 10.844 3.044 -0.395 1.00 0.00 30 GLY A O 8
ATOM 9010 N N . MET A 1 31 ? 9.235 3.118 1.175 1.00 0.00 31 MET A N 8
ATOM 9011 C CA . MET A 1 31 ? 8.343 2.213 0.460 1.00 0.00 31 MET A CA 8
ATOM 9012 C C . MET A 1 31 ? 7.623 2.940 -0.671 1.00 0.00 31 MET A C 8
ATOM 9013 O O . MET A 1 31 ? 6.411 2.805 -0.838 1.00 0.00 31 MET A O 8
ATOM 9027 N N . THR A 1 32 ? 8.378 3.713 -1.447 1.00 0.00 32 THR A N 8
ATOM 9028 C CA . THR A 1 32 ? 7.811 4.464 -2.560 1.00 0.00 32 THR A CA 8
ATOM 9029 C C . THR A 1 32 ? 7.937 3.687 -3.866 1.00 0.00 32 THR A C 8
ATOM 9030 O O . THR A 1 32 ? 7.035 3.712 -4.703 1.00 0.00 32 THR A O 8
ATOM 9041 N N . SER A 1 33 ? 9.061 2.998 -4.034 1.00 0.00 33 SER A N 8
ATOM 9042 C CA . SER A 1 33 ? 9.305 2.216 -5.241 1.00 0.00 33 SER A CA 8
ATOM 9043 C C . SER A 1 33 ? 8.318 1.058 -5.347 1.00 0.00 33 SER A C 8
ATOM 9044 O O . SER A 1 33 ? 7.769 0.601 -4.344 1.00 0.00 33 SER A O 8
ATOM 9052 N N . LEU A 1 34 ? 8.097 0.588 -6.570 1.00 0.00 34 LEU A N 8
ATOM 9053 C CA . LEU A 1 34 ? 7.176 -0.517 -6.809 1.00 0.00 34 LEU A CA 8
ATOM 9054 C C . LEU A 1 34 ? 7.936 -1.800 -7.130 1.00 0.00 34 LEU A C 8
ATOM 9055 O O . LEU A 1 34 ? 7.512 -2.894 -6.761 1.00 0.00 34 LEU A O 8
ATOM 9071 N N . GLY A 1 35 ? 9.064 -1.656 -7.820 1.00 0.00 35 GLY A N 8
ATOM 9072 C CA . GLY A 1 35 ? 9.867 -2.811 -8.177 1.00 0.00 35 GLY A CA 8
ATOM 9073 C C . GLY A 1 35 ? 10.144 -3.714 -6.991 1.00 0.00 35 GLY A C 8
ATOM 9074 O O . GLY A 1 35 ? 9.743 -3.413 -5.867 1.00 0.00 35 GLY A O 8
ATOM 9078 N N . SER A 1 36 ? 10.830 -4.824 -7.242 1.00 0.00 36 SER A N 8
ATOM 9079 C CA . SER A 1 36 ? 11.155 -5.777 -6.187 1.00 0.00 36 SER A CA 8
ATOM 9080 C C . SER A 1 36 ? 11.770 -5.067 -4.985 1.00 0.00 36 SER A C 8
ATOM 9081 O O . SER A 1 36 ? 11.442 -5.367 -3.837 1.00 0.00 36 SER A O 8
ATOM 9089 N N . VAL A 1 37 ? 12.665 -4.122 -5.257 1.00 0.00 37 VAL A N 8
ATOM 9090 C CA . VAL A 1 37 ? 13.326 -3.367 -4.200 1.00 0.00 37 VAL A CA 8
ATOM 9091 C C . VAL A 1 37 ? 12.376 -3.102 -3.037 1.00 0.00 37 VAL A C 8
ATOM 9092 O O . VAL A 1 37 ? 12.775 -3.147 -1.873 1.00 0.00 37 VAL A O 8
ATOM 9105 N N . CYS A 1 38 ? 11.117 -2.827 -3.361 1.00 0.00 38 CYS A N 8
ATOM 9106 C CA . CYS A 1 38 ? 10.108 -2.555 -2.343 1.00 0.00 38 CYS A CA 8
ATOM 9107 C C . CYS A 1 38 ? 9.104 -3.698 -2.253 1.00 0.00 38 CYS A C 8
ATOM 9108 O O . CYS A 1 38 ? 8.622 -4.031 -1.170 1.00 0.00 38 CYS A O 8
ATOM 9116 N N . ARG A 1 39 ? 8.790 -4.295 -3.398 1.00 0.00 39 ARG A N 8
ATOM 9117 C CA . ARG A 1 39 ? 7.840 -5.400 -3.449 1.00 0.00 39 ARG A CA 8
ATOM 9118 C C . ARG A 1 39 ? 7.990 -6.302 -2.228 1.00 0.00 39 ARG A C 8
ATOM 9119 O O . ARG A 1 39 ? 7.001 -6.692 -1.608 1.00 0.00 39 ARG A O 8
ATOM 9140 N N . GLU A 1 40 ? 9.233 -6.631 -1.890 1.00 0.00 40 GLU A N 8
ATOM 9141 C CA . GLU A 1 40 ? 9.510 -7.488 -0.744 1.00 0.00 40 GLU A CA 8
ATOM 9142 C C . GLU A 1 40 ? 8.698 -7.052 0.472 1.00 0.00 40 GLU A C 8
ATOM 9143 O O . GLU A 1 40 ? 8.102 -7.878 1.164 1.00 0.00 40 GLU A O 8
ATOM 9155 N N . LYS A 1 41 ? 8.679 -5.748 0.726 1.00 0.00 41 LYS A N 8
ATOM 9156 C CA . LYS A 1 41 ? 7.940 -5.200 1.857 1.00 0.00 41 LYS A CA 8
ATOM 9157 C C . LYS A 1 41 ? 6.440 -5.203 1.580 1.00 0.00 41 LYS A C 8
ATOM 9158 O O . LYS A 1 41 ? 5.636 -5.487 2.469 1.00 0.00 41 LYS A O 8
ATOM 9177 N N . ILE A 1 42 ? 6.070 -4.888 0.343 1.00 0.00 42 ILE A N 8
ATOM 9178 C CA . ILE A 1 42 ? 4.667 -4.858 -0.050 1.00 0.00 42 ILE A CA 8
ATOM 9179 C C . ILE A 1 42 ? 4.011 -6.221 0.148 1.00 0.00 42 ILE A C 8
ATOM 9180 O O . ILE A 1 42 ? 2.847 -6.310 0.536 1.00 0.00 42 ILE A O 8
ATOM 9196 N N . GLU A 1 43 ? 4.768 -7.280 -0.121 1.00 0.00 43 GLU A N 8
ATOM 9197 C CA . GLU A 1 43 ? 4.260 -8.639 0.029 1.00 0.00 43 GLU A CA 8
ATOM 9198 C C . GLU A 1 43 ? 3.756 -8.878 1.449 1.00 0.00 43 GLU A C 8
ATOM 9199 O O . GLU A 1 43 ? 2.904 -9.735 1.680 1.00 0.00 43 GLU A O 8
ATOM 9211 N N . ALA A 1 44 ? 4.291 -8.115 2.397 1.00 0.00 44 ALA A N 8
ATOM 9212 C CA . ALA A 1 44 ? 3.895 -8.242 3.794 1.00 0.00 44 ALA A CA 8
ATOM 9213 C C . ALA A 1 44 ? 2.643 -7.422 4.086 1.00 0.00 44 ALA A C 8
ATOM 9214 O O . ALA A 1 44 ? 1.599 -7.969 4.441 1.00 0.00 44 ALA A O 8
ATOM 9221 N N . VAL A 1 45 ? 2.755 -6.106 3.936 1.00 0.00 45 VAL A N 8
ATOM 9222 C CA . VAL A 1 45 ? 1.632 -5.210 4.184 1.00 0.00 45 VAL A CA 8
ATOM 9223 C C . VAL A 1 45 ? 0.366 -5.713 3.499 1.00 0.00 45 VAL A C 8
ATOM 9224 O O . VAL A 1 45 ? -0.747 -5.394 3.917 1.00 0.00 45 VAL A O 8
ATOM 9237 N N . ALA A 1 46 ? 0.544 -6.501 2.444 1.00 0.00 46 ALA A N 8
ATOM 9238 C CA . ALA A 1 46 ? -0.583 -7.050 1.702 1.00 0.00 46 ALA A CA 8
ATOM 9239 C C . ALA A 1 46 ? -1.191 -8.244 2.430 1.00 0.00 46 ALA A C 8
ATOM 9240 O O . ALA A 1 46 ? -2.412 -8.373 2.524 1.00 0.00 46 ALA A O 8
ATOM 9247 N N . THR A 1 47 ? -0.331 -9.118 2.945 1.00 0.00 47 THR A N 8
ATOM 9248 C CA . THR A 1 47 ? -0.782 -10.303 3.663 1.00 0.00 47 THR A CA 8
ATOM 9249 C C . THR A 1 47 ? -1.286 -9.942 5.056 1.00 0.00 47 THR A C 8
ATOM 9250 O O . THR A 1 47 ? -2.065 -10.683 5.655 1.00 0.00 47 THR A O 8
ATOM 9261 N N . GLU A 1 48 ? -0.837 -8.799 5.566 1.00 0.00 48 GLU A N 8
ATOM 9262 C CA . GLU A 1 48 ? -1.244 -8.342 6.889 1.00 0.00 48 GLU A CA 8
ATOM 9263 C C . GLU A 1 48 ? -2.643 -7.736 6.849 1.00 0.00 48 GLU A C 8
ATOM 9264 O O . GLU A 1 48 ? -3.455 -7.959 7.748 1.00 0.00 48 GLU A O 8
ATOM 9276 N N . LEU A 1 49 ? -2.919 -6.968 5.801 1.00 0.00 49 LEU A N 8
ATOM 9277 C CA . LEU A 1 49 ? -4.220 -6.328 5.642 1.00 0.00 49 LEU A CA 8
ATOM 9278 C C . LEU A 1 49 ? -5.202 -7.257 4.936 1.00 0.00 49 LEU A C 8
ATOM 9279 O O . LEU A 1 49 ? -6.379 -6.934 4.785 1.00 0.00 49 LEU A O 8
ATOM 9295 N N . ASN A 1 50 ? -4.709 -8.414 4.507 1.00 0.00 50 ASN A N 8
ATOM 9296 C CA . ASN A 1 50 ? -5.543 -9.392 3.818 1.00 0.00 50 ASN A CA 8
ATOM 9297 C C . ASN A 1 50 ? -6.102 -8.814 2.522 1.00 0.00 50 ASN A C 8
ATOM 9298 O O . ASN A 1 50 ? -7.281 -8.985 2.210 1.00 0.00 50 ASN A O 8
ATOM 9309 N N . VAL A 1 51 ? -5.248 -8.127 1.770 1.00 0.00 51 VAL A N 8
ATOM 9310 C CA . VAL A 1 51 ? -5.655 -7.524 0.506 1.00 0.00 51 VAL A CA 8
ATOM 9311 C C . VAL A 1 51 ? -4.695 -7.900 -0.617 1.00 0.00 51 VAL A C 8
ATOM 9312 O O . VAL A 1 51 ? -3.499 -8.081 -0.390 1.00 0.00 51 VAL A O 8
ATOM 9325 N N . ASP A 1 52 ? -5.227 -8.015 -1.828 1.00 0.00 52 ASP A N 8
ATOM 9326 C CA . ASP A 1 52 ? -4.417 -8.368 -2.989 1.00 0.00 52 ASP A CA 8
ATOM 9327 C C . ASP A 1 52 ? -3.224 -7.427 -3.125 1.00 0.00 52 ASP A C 8
ATOM 9328 O O . ASP A 1 52 ? -3.375 -6.205 -3.075 1.00 0.00 52 ASP A O 8
ATOM 9337 N N . CYS A 1 53 ? -2.039 -8.003 -3.295 1.00 0.00 53 CYS A N 8
ATOM 9338 C CA . CYS A 1 53 ? -0.819 -7.216 -3.436 1.00 0.00 53 CYS A CA 8
ATOM 9339 C C . CYS A 1 53 ? -1.077 -5.957 -4.259 1.00 0.00 53 CYS A C 8
ATOM 9340 O O . CYS A 1 53 ? -0.551 -4.887 -3.954 1.00 0.00 53 CYS A O 8
ATOM 9348 N N . GLU A 1 54 ? -1.887 -6.095 -5.304 1.00 0.00 54 GLU A N 8
ATOM 9349 C CA . GLU A 1 54 ? -2.211 -4.969 -6.172 1.00 0.00 54 GLU A CA 8
ATOM 9350 C C . GLU A 1 54 ? -2.790 -3.810 -5.366 1.00 0.00 54 GLU A C 8
ATOM 9351 O O . GLU A 1 54 ? -2.360 -2.664 -5.510 1.00 0.00 54 GLU A O 8
ATOM 9363 N N . ILE A 1 55 ? -3.767 -4.115 -4.518 1.00 0.00 55 ILE A N 8
ATOM 9364 C CA . ILE A 1 55 ? -4.404 -3.100 -3.689 1.00 0.00 55 ILE A CA 8
ATOM 9365 C C . ILE A 1 55 ? -3.373 -2.140 -3.106 1.00 0.00 55 ILE A C 8
ATOM 9366 O O . ILE A 1 55 ? -3.571 -0.925 -3.104 1.00 0.00 55 ILE A O 8
ATOM 9382 N N . VAL A 1 56 ? -2.269 -2.693 -2.613 1.00 0.00 56 VAL A N 8
ATOM 9383 C CA . VAL A 1 56 ? -1.204 -1.887 -2.029 1.00 0.00 56 VAL A CA 8
ATOM 9384 C C . VAL A 1 56 ? -0.352 -1.235 -3.112 1.00 0.00 56 VAL A C 8
ATOM 9385 O O . VAL A 1 56 ? -0.285 -0.010 -3.210 1.00 0.00 56 VAL A O 8
ATOM 9398 N N . ARG A 1 57 ? 0.298 -2.063 -3.923 1.00 0.00 57 ARG A N 8
ATOM 9399 C CA . ARG A 1 57 ? 1.147 -1.567 -5.000 1.00 0.00 57 ARG A CA 8
ATOM 9400 C C . ARG A 1 57 ? 0.534 -0.332 -5.651 1.00 0.00 57 ARG A C 8
ATOM 9401 O O . ARG A 1 57 ? 1.230 0.642 -5.942 1.00 0.00 57 ARG A O 8
ATOM 9422 N N . THR A 1 58 ? -0.775 -0.377 -5.880 1.00 0.00 58 THR A N 8
ATOM 9423 C CA . THR A 1 58 ? -1.482 0.737 -6.498 1.00 0.00 58 THR A CA 8
ATOM 9424 C C . THR A 1 58 ? -1.468 1.966 -5.597 1.00 0.00 58 THR A C 8
ATOM 9425 O O . THR A 1 58 ? -1.268 3.087 -6.064 1.00 0.00 58 THR A O 8
ATOM 9436 N N . TRP A 1 59 ? -1.679 1.748 -4.304 1.00 0.00 59 TRP A N 8
ATOM 9437 C CA . TRP A 1 59 ? -1.690 2.839 -3.337 1.00 0.00 59 TRP A CA 8
ATOM 9438 C C . TRP A 1 59 ? -0.381 3.620 -3.383 1.00 0.00 59 TRP A C 8
ATOM 9439 O O . TRP A 1 59 ? -0.381 4.851 -3.349 1.00 0.00 59 TRP A O 8
ATOM 9460 N N . ILE A 1 60 ? 0.732 2.898 -3.461 1.00 0.00 60 ILE A N 8
ATOM 9461 C CA . ILE A 1 60 ? 2.047 3.525 -3.514 1.00 0.00 60 ILE A CA 8
ATOM 9462 C C . ILE A 1 60 ? 2.141 4.508 -4.676 1.00 0.00 60 ILE A C 8
ATOM 9463 O O . ILE A 1 60 ? 2.351 5.703 -4.476 1.00 0.00 60 ILE A O 8
ATOM 9479 N N . GLY A 1 61 ? 1.982 3.995 -5.892 1.00 0.00 61 GLY A N 8
ATOM 9480 C CA . GLY A 1 61 ? 2.051 4.841 -7.069 1.00 0.00 61 GLY A CA 8
ATOM 9481 C C . GLY A 1 61 ? 1.000 5.933 -7.060 1.00 0.00 61 GLY A C 8
ATOM 9482 O O . GLY A 1 61 ? 1.308 7.103 -7.282 1.00 0.00 61 GLY A O 8
ATOM 9486 N N . ASN A 1 62 ? -0.247 5.550 -6.805 1.00 0.00 62 ASN A N 8
ATOM 9487 C CA . ASN A 1 62 ? -1.349 6.505 -6.771 1.00 0.00 62 ASN A CA 8
ATOM 9488 C C . ASN A 1 62 ? -1.009 7.695 -5.878 1.00 0.00 62 ASN A C 8
ATOM 9489 O O . ASN A 1 62 ? -1.178 8.848 -6.274 1.00 0.00 62 ASN A O 8
ATOM 9500 N N . ARG A 1 63 ? -0.530 7.406 -4.673 1.00 0.00 63 ARG A N 8
ATOM 9501 C CA . ARG A 1 63 ? -0.167 8.452 -3.725 1.00 0.00 63 ARG A CA 8
ATOM 9502 C C . ARG A 1 63 ? 0.984 9.298 -4.262 1.00 0.00 63 ARG A C 8
ATOM 9503 O O . ARG A 1 63 ? 0.954 10.526 -4.182 1.00 0.00 63 ARG A O 8
ATOM 9524 N N . ARG A 1 64 ? 1.996 8.633 -4.809 1.00 0.00 64 ARG A N 8
ATOM 9525 C CA . ARG A 1 64 ? 3.157 9.324 -5.357 1.00 0.00 64 ARG A CA 8
ATOM 9526 C C . ARG A 1 64 ? 2.741 10.291 -6.462 1.00 0.00 64 ARG A C 8
ATOM 9527 O O . ARG A 1 64 ? 3.192 11.435 -6.501 1.00 0.00 64 ARG A O 8
ATOM 9548 N N . ARG A 1 65 ? 1.880 9.821 -7.359 1.00 0.00 65 ARG A N 8
ATOM 9549 C CA . ARG A 1 65 ? 1.406 10.644 -8.466 1.00 0.00 65 ARG A CA 8
ATOM 9550 C C . ARG A 1 65 ? 0.484 11.751 -7.964 1.00 0.00 65 ARG A C 8
ATOM 9551 O O . ARG A 1 65 ? 0.587 12.901 -8.392 1.00 0.00 65 ARG A O 8
ATOM 9572 N N . LYS A 1 66 ? -0.417 11.397 -7.054 1.00 0.00 66 LYS A N 8
ATOM 9573 C CA . LYS A 1 66 ? -1.357 12.360 -6.493 1.00 0.00 66 LYS A CA 8
ATOM 9574 C C . LYS A 1 66 ? -0.623 13.571 -5.927 1.00 0.00 66 LYS A C 8
ATOM 9575 O O . LYS A 1 66 ? -1.153 14.682 -5.920 1.00 0.00 66 LYS A O 8
ATOM 9594 N N . TYR A 1 67 ? 0.599 13.350 -5.457 1.00 0.00 67 TYR A N 8
ATOM 9595 C CA . TYR A 1 67 ? 1.405 14.423 -4.888 1.00 0.00 67 TYR A CA 8
ATOM 9596 C C . TYR A 1 67 ? 2.247 15.100 -5.966 1.00 0.00 67 TYR A C 8
ATOM 9597 O O . TYR A 1 67 ? 2.253 16.326 -6.086 1.00 0.00 67 TYR A O 8
ATOM 9615 N N . ARG A 1 68 ? 2.957 14.293 -6.747 1.00 0.00 68 ARG A N 8
ATOM 9616 C CA . ARG A 1 68 ? 3.804 14.813 -7.814 1.00 0.00 68 ARG A CA 8
ATOM 9617 C C . ARG A 1 68 ? 3.006 15.716 -8.750 1.00 0.00 68 ARG A C 8
ATOM 9618 O O . ARG A 1 68 ? 3.466 16.793 -9.133 1.00 0.00 68 ARG A O 8
ATOM 9639 N N . LEU A 1 69 ? 1.808 15.272 -9.114 1.00 0.00 69 LEU A N 8
ATOM 9640 C CA . LEU A 1 69 ? 0.945 16.039 -10.006 1.00 0.00 69 LEU A CA 8
ATOM 9641 C C . LEU A 1 69 ? 0.963 17.520 -9.639 1.00 0.00 69 LEU A C 8
ATOM 9642 O O . LEU A 1 69 ? 1.223 18.376 -10.484 1.00 0.00 69 LEU A O 8
ATOM 9658 N N . MET A 1 70 ? 0.686 17.814 -8.373 1.00 0.00 70 MET A N 8
ATOM 9659 C CA . MET A 1 70 ? 0.674 19.191 -7.893 1.00 0.00 70 MET A CA 8
ATOM 9660 C C . MET A 1 70 ? 2.077 19.789 -7.922 1.00 0.00 70 MET A C 8
ATOM 9661 O O . MET A 1 70 ? 2.241 21.006 -7.993 1.00 0.00 70 MET A O 8
ATOM 9675 N N . GLY A 1 71 ? 3.085 18.925 -7.866 1.00 0.00 71 GLY A N 8
ATOM 9676 C CA . GLY A 1 71 ? 4.461 19.387 -7.886 1.00 0.00 71 GLY A CA 8
ATOM 9677 C C . GLY A 1 71 ? 5.176 19.138 -6.573 1.00 0.00 71 GLY A C 8
ATOM 9678 O O . GLY A 1 71 ? 5.768 20.052 -5.998 1.00 0.00 71 GLY A O 8
ATOM 9682 N N . ILE A 1 72 ? 5.119 17.899 -6.096 1.00 0.00 72 ILE A N 8
ATOM 9683 C CA . ILE A 1 72 ? 5.766 17.534 -4.842 1.00 0.00 72 ILE A CA 8
ATOM 9684 C C . ILE A 1 72 ? 6.871 16.509 -5.072 1.00 0.00 72 ILE A C 8
ATOM 9685 O O . ILE A 1 72 ? 6.773 15.666 -5.963 1.00 0.00 72 ILE A O 8
ATOM 9701 N N . GLU A 1 73 ? 7.922 16.587 -4.261 1.00 0.00 73 GLU A N 8
ATOM 9702 C CA . GLU A 1 73 ? 9.045 15.665 -4.376 1.00 0.00 73 GLU A CA 8
ATOM 9703 C C . GLU A 1 73 ? 9.085 14.706 -3.189 1.00 0.00 73 GLU A C 8
ATOM 9704 O O . GLU A 1 73 ? 9.712 14.989 -2.169 1.00 0.00 73 GLU A O 8
ATOM 9716 N N . VAL A 1 74 ? 8.410 13.569 -3.332 1.00 0.00 74 VAL A N 8
ATOM 9717 C CA . VAL A 1 74 ? 8.369 12.567 -2.274 1.00 0.00 74 VAL A CA 8
ATOM 9718 C C . VAL A 1 74 ? 9.763 12.292 -1.722 1.00 0.00 74 VAL A C 8
ATOM 9719 O O . VAL A 1 74 ? 9.944 12.135 -0.514 1.00 0.00 74 VAL A O 8
ATOM 9732 N N . SER A 1 75 ? 10.746 12.237 -2.614 1.00 0.00 75 SER A N 8
ATOM 9733 C CA . SER A 1 75 ? 12.125 11.977 -2.217 1.00 0.00 75 SER A CA 8
ATOM 9734 C C . SER A 1 75 ? 12.950 13.261 -2.248 1.00 0.00 75 SER A C 8
ATOM 9735 O O . SER A 1 75 ? 13.666 13.574 -1.298 1.00 0.00 75 SER A O 8
ATOM 9743 N N . GLY A 1 76 ? 12.842 13.999 -3.348 1.00 0.00 76 GLY A N 8
ATOM 9744 C CA . GLY A 1 76 ? 13.583 15.240 -3.483 1.00 0.00 76 GLY A CA 8
ATOM 9745 C C . GLY A 1 76 ? 15.076 15.013 -3.609 1.00 0.00 76 GLY A C 8
ATOM 9746 O O . GLY A 1 76 ? 15.532 13.934 -3.986 1.00 0.00 76 GLY A O 8
ATOM 9750 N N . PRO A 1 77 ? 15.865 16.050 -3.288 1.00 0.00 77 PRO A N 8
ATOM 9751 C CA . PRO A 1 77 ? 17.328 15.983 -3.360 1.00 0.00 77 PRO A CA 8
ATOM 9752 C C . PRO A 1 77 ? 17.920 15.074 -2.288 1.00 0.00 77 PRO A C 8
ATOM 9753 O O . PRO A 1 77 ? 18.885 14.352 -2.536 1.00 0.00 77 PRO A O 8
ATOM 9764 N N . SER A 1 78 ? 17.335 15.115 -1.095 1.00 0.00 78 SER A N 8
ATOM 9765 C CA . SER A 1 78 ? 17.808 14.298 0.017 1.00 0.00 78 SER A CA 8
ATOM 9766 C C . SER A 1 78 ? 17.532 12.820 -0.241 1.00 0.00 78 SER A C 8
ATOM 9767 O O . SER A 1 78 ? 16.655 12.469 -1.030 1.00 0.00 78 SER A O 8
ATOM 9775 N N . SER A 1 79 ? 18.287 11.957 0.432 1.00 0.00 79 SER A N 8
ATOM 9776 C CA . SER A 1 79 ? 18.128 10.516 0.274 1.00 0.00 79 SER A CA 8
ATOM 9777 C C . SER A 1 79 ? 17.888 9.846 1.623 1.00 0.00 79 SER A C 8
ATOM 9778 O O . SER A 1 79 ? 17.980 10.483 2.671 1.00 0.00 79 SER A O 8
ATOM 9786 N N . GLY A 1 80 ? 17.579 8.553 1.588 1.00 0.00 80 GLY A N 8
ATOM 9787 C CA . GLY A 1 80 ? 17.330 7.815 2.813 1.00 0.00 80 GLY A CA 8
ATOM 9788 C C . GLY A 1 80 ? 16.372 6.659 2.609 1.00 0.00 80 GLY A C 8
ATOM 9789 O O . GLY A 1 80 ? 16.546 5.590 3.193 1.00 0.00 80 GLY A O 8
ATOM 9793 N N . GLY A 1 1 ? -9.858 7.082 -26.596 1.00 0.00 1 GLY A N 9
ATOM 9794 C CA . GLY A 1 1 ? -8.546 7.333 -26.030 1.00 0.00 1 GLY A CA 9
ATOM 9795 C C . GLY A 1 1 ? -8.537 8.525 -25.093 1.00 0.00 1 GLY A C 9
ATOM 9796 O O . GLY A 1 1 ? -9.038 9.596 -25.436 1.00 0.00 1 GLY A O 9
ATOM 9800 N N . SER A 1 2 ? -7.968 8.339 -23.907 1.00 0.00 2 SER A N 9
ATOM 9801 C CA . SER A 1 2 ? -7.902 9.407 -22.915 1.00 0.00 2 SER A CA 9
ATOM 9802 C C . SER A 1 2 ? -9.301 9.847 -22.496 1.00 0.00 2 SER A C 9
ATOM 9803 O O . SER A 1 2 ? -9.576 11.040 -22.366 1.00 0.00 2 SER A O 9
ATOM 9811 N N . SER A 1 3 ? -10.183 8.874 -22.287 1.00 0.00 3 SER A N 9
ATOM 9812 C CA . SER A 1 3 ? -11.555 9.160 -21.886 1.00 0.00 3 SER A CA 9
ATOM 9813 C C . SER A 1 3 ? -11.785 8.781 -20.426 1.00 0.00 3 SER A C 9
ATOM 9814 O O . SER A 1 3 ? -12.174 7.655 -20.119 1.00 0.00 3 SER A O 9
ATOM 9822 N N . GLY A 1 4 ? -11.542 9.732 -19.529 1.00 0.00 4 GLY A N 9
ATOM 9823 C CA . GLY A 1 4 ? -11.727 9.480 -18.112 1.00 0.00 4 GLY A CA 9
ATOM 9824 C C . GLY A 1 4 ? -13.140 9.043 -17.781 1.00 0.00 4 GLY A C 9
ATOM 9825 O O . GLY A 1 4 ? -13.977 8.897 -18.672 1.00 0.00 4 GLY A O 9
ATOM 9829 N N . SER A 1 5 ? -13.407 8.833 -16.496 1.00 0.00 5 SER A N 9
ATOM 9830 C CA . SER A 1 5 ? -14.727 8.404 -16.049 1.00 0.00 5 SER A CA 9
ATOM 9831 C C . SER A 1 5 ? -15.711 9.570 -16.065 1.00 0.00 5 SER A C 9
ATOM 9832 O O . SER A 1 5 ? -15.316 10.731 -15.957 1.00 0.00 5 SER A O 9
ATOM 9840 N N . SER A 1 6 ? -16.994 9.252 -16.201 1.00 0.00 6 SER A N 9
ATOM 9841 C CA . SER A 1 6 ? -18.035 10.272 -16.235 1.00 0.00 6 SER A CA 9
ATOM 9842 C C . SER A 1 6 ? -17.717 11.406 -15.265 1.00 0.00 6 SER A C 9
ATOM 9843 O O . SER A 1 6 ? -17.677 12.574 -15.649 1.00 0.00 6 SER A O 9
ATOM 9851 N N . GLY A 1 7 ? -17.491 11.051 -14.004 1.00 0.00 7 GLY A N 9
ATOM 9852 C CA . GLY A 1 7 ? -17.179 12.049 -12.997 1.00 0.00 7 GLY A CA 9
ATOM 9853 C C . GLY A 1 7 ? -17.507 11.578 -11.593 1.00 0.00 7 GLY A C 9
ATOM 9854 O O . GLY A 1 7 ? -16.625 11.491 -10.739 1.00 0.00 7 GLY A O 9
ATOM 9858 N N . ALA A 1 8 ? -18.778 11.275 -11.354 1.00 0.00 8 ALA A N 9
ATOM 9859 C CA . ALA A 1 8 ? -19.219 10.811 -10.045 1.00 0.00 8 ALA A CA 9
ATOM 9860 C C . ALA A 1 8 ? -18.647 9.433 -9.729 1.00 0.00 8 ALA A C 9
ATOM 9861 O O . ALA A 1 8 ? -18.896 8.466 -10.449 1.00 0.00 8 ALA A O 9
ATOM 9868 N N . LEU A 1 9 ? -17.877 9.351 -8.649 1.00 0.00 9 LEU A N 9
ATOM 9869 C CA . LEU A 1 9 ? -17.268 8.091 -8.238 1.00 0.00 9 LEU A CA 9
ATOM 9870 C C . LEU A 1 9 ? -18.264 6.942 -8.350 1.00 0.00 9 LEU A C 9
ATOM 9871 O O . LEU A 1 9 ? -19.472 7.141 -8.221 1.00 0.00 9 LEU A O 9
ATOM 9887 N N . GLN A 1 10 ? -17.750 5.740 -8.589 1.00 0.00 10 GLN A N 9
ATOM 9888 C CA . GLN A 1 10 ? -18.596 4.559 -8.717 1.00 0.00 10 GLN A CA 9
ATOM 9889 C C . GLN A 1 10 ? -18.274 3.539 -7.629 1.00 0.00 10 GLN A C 9
ATOM 9890 O O . GLN A 1 10 ? -19.142 3.161 -6.843 1.00 0.00 10 GLN A O 9
ATOM 9904 N N . ASP A 1 11 ? -17.022 3.098 -7.591 1.00 0.00 11 ASP A N 9
ATOM 9905 C CA . ASP A 1 11 ? -16.585 2.122 -6.599 1.00 0.00 11 ASP A CA 9
ATOM 9906 C C . ASP A 1 11 ? -16.217 2.808 -5.287 1.00 0.00 11 ASP A C 9
ATOM 9907 O O . ASP A 1 11 ? -15.654 3.902 -5.284 1.00 0.00 11 ASP A O 9
ATOM 9916 N N . ARG A 1 12 ? -16.541 2.158 -4.174 1.00 0.00 12 ARG A N 9
ATOM 9917 C CA . ARG A 1 12 ? -16.247 2.706 -2.855 1.00 0.00 12 ARG A CA 9
ATOM 9918 C C . ARG A 1 12 ? -15.089 1.958 -2.201 1.00 0.00 12 ARG A C 9
ATOM 9919 O O . ARG A 1 12 ? -15.297 1.062 -1.382 1.00 0.00 12 ARG A O 9
ATOM 9940 N N . THR A 1 13 ? -13.867 2.331 -2.569 1.00 0.00 13 THR A N 9
ATOM 9941 C CA . THR A 1 13 ? -12.676 1.695 -2.020 1.00 0.00 13 THR A CA 9
ATOM 9942 C C . THR A 1 13 ? -11.820 2.699 -1.257 1.00 0.00 13 THR A C 9
ATOM 9943 O O . THR A 1 13 ? -10.897 3.292 -1.815 1.00 0.00 13 THR A O 9
ATOM 9954 N N . GLN A 1 14 ? -12.130 2.883 0.022 1.00 0.00 14 GLN A N 9
ATOM 9955 C CA . GLN A 1 14 ? -11.387 3.816 0.862 1.00 0.00 14 GLN A CA 9
ATOM 9956 C C . GLN A 1 14 ? -10.798 3.105 2.076 1.00 0.00 14 GLN A C 9
ATOM 9957 O O . GLN A 1 14 ? -11.421 2.210 2.647 1.00 0.00 14 GLN A O 9
ATOM 9971 N N . PHE A 1 15 ? -9.593 3.508 2.464 1.00 0.00 15 PHE A N 9
ATOM 9972 C CA . PHE A 1 15 ? -8.918 2.908 3.609 1.00 0.00 15 PHE A CA 9
ATOM 9973 C C . PHE A 1 15 ? -9.261 3.655 4.895 1.00 0.00 15 PHE A C 9
ATOM 9974 O O . PHE A 1 15 ? -9.753 4.783 4.858 1.00 0.00 15 PHE A O 9
ATOM 9991 N N . SER A 1 16 ? -8.999 3.017 6.031 1.00 0.00 16 SER A N 9
ATOM 9992 C CA . SER A 1 16 ? -9.284 3.618 7.328 1.00 0.00 16 SER A CA 9
ATOM 9993 C C . SER A 1 16 ? -7.992 3.935 8.076 1.00 0.00 16 SER A C 9
ATOM 9994 O O . SER A 1 16 ? -6.979 3.257 7.903 1.00 0.00 16 SER A O 9
ATOM 10002 N N . ASP A 1 17 ? -8.036 4.971 8.906 1.00 0.00 17 ASP A N 9
ATOM 10003 C CA . ASP A 1 17 ? -6.870 5.379 9.682 1.00 0.00 17 ASP A CA 9
ATOM 10004 C C . ASP A 1 17 ? -6.070 4.163 10.140 1.00 0.00 17 ASP A C 9
ATOM 10005 O O . ASP A 1 17 ? -4.855 4.099 9.949 1.00 0.00 17 ASP A O 9
ATOM 10014 N N . ARG A 1 18 ? -6.759 3.202 10.747 1.00 0.00 18 ARG A N 9
ATOM 10015 C CA . ARG A 1 18 ? -6.112 1.990 11.235 1.00 0.00 18 ARG A CA 9
ATOM 10016 C C . ARG A 1 18 ? -5.347 1.294 10.114 1.00 0.00 18 ARG A C 9
ATOM 10017 O O . ARG A 1 18 ? -4.164 0.981 10.257 1.00 0.00 18 ARG A O 9
ATOM 10038 N N . ASP A 1 19 ? -6.029 1.053 9.000 1.00 0.00 19 ASP A N 9
ATOM 10039 C CA . ASP A 1 19 ? -5.413 0.393 7.854 1.00 0.00 19 ASP A CA 9
ATOM 10040 C C . ASP A 1 19 ? -4.235 1.207 7.327 1.00 0.00 19 ASP A C 9
ATOM 10041 O O . ASP A 1 19 ? -3.123 0.694 7.193 1.00 0.00 19 ASP A O 9
ATOM 10050 N N . LEU A 1 20 ? -4.485 2.477 7.030 1.00 0.00 20 LEU A N 9
ATOM 10051 C CA . LEU A 1 20 ? -3.445 3.362 6.517 1.00 0.00 20 LEU A CA 9
ATOM 10052 C C . LEU A 1 20 ? -2.202 3.311 7.400 1.00 0.00 20 LEU A C 9
ATOM 10053 O O . LEU A 1 20 ? -1.090 3.115 6.911 1.00 0.00 20 LEU A O 9
ATOM 10069 N N . ALA A 1 21 ? -2.400 3.488 8.702 1.00 0.00 21 ALA A N 9
ATOM 10070 C CA . ALA A 1 21 ? -1.296 3.458 9.653 1.00 0.00 21 ALA A CA 9
ATOM 10071 C C . ALA A 1 21 ? -0.277 2.388 9.278 1.00 0.00 21 ALA A C 9
ATOM 10072 O O . ALA A 1 21 ? 0.924 2.653 9.217 1.00 0.00 21 ALA A O 9
ATOM 10079 N N . THR A 1 22 ? -0.763 1.176 9.027 1.00 0.00 22 THR A N 9
ATOM 10080 C CA . THR A 1 22 ? 0.106 0.065 8.659 1.00 0.00 22 THR A CA 9
ATOM 10081 C C . THR A 1 22 ? 0.900 0.383 7.397 1.00 0.00 22 THR A C 9
ATOM 10082 O O . THR A 1 22 ? 2.113 0.173 7.345 1.00 0.00 22 THR A O 9
ATOM 10093 N N . LEU A 1 23 ? 0.210 0.889 6.382 1.00 0.00 23 LEU A N 9
ATOM 10094 C CA . LEU A 1 23 ? 0.852 1.237 5.119 1.00 0.00 23 LEU A CA 9
ATOM 10095 C C . LEU A 1 23 ? 1.945 2.279 5.332 1.00 0.00 23 LEU A C 9
ATOM 10096 O O . LEU A 1 23 ? 3.106 2.056 4.986 1.00 0.00 23 LEU A O 9
ATOM 10112 N N . LYS A 1 24 ? 1.568 3.416 5.906 1.00 0.00 24 LYS A N 9
ATOM 10113 C CA . LYS A 1 24 ? 2.516 4.491 6.170 1.00 0.00 24 LYS A CA 9
ATOM 10114 C C . LYS A 1 24 ? 3.756 3.961 6.884 1.00 0.00 24 LYS A C 9
ATOM 10115 O O . LYS A 1 24 ? 4.877 4.385 6.601 1.00 0.00 24 LYS A O 9
ATOM 10134 N N . LYS A 1 25 ? 3.548 3.031 7.810 1.00 0.00 25 LYS A N 9
ATOM 10135 C CA . LYS A 1 25 ? 4.648 2.440 8.563 1.00 0.00 25 LYS A CA 9
ATOM 10136 C C . LYS A 1 25 ? 5.723 1.904 7.623 1.00 0.00 25 LYS A C 9
ATOM 10137 O O . LYS A 1 25 ? 6.910 2.177 7.804 1.00 0.00 25 LYS A O 9
ATOM 10156 N N . TYR A 1 26 ? 5.301 1.142 6.621 1.00 0.00 26 TYR A N 9
ATOM 10157 C CA . TYR A 1 26 ? 6.228 0.567 5.654 1.00 0.00 26 TYR A CA 9
ATOM 10158 C C . TYR A 1 26 ? 6.837 1.653 4.771 1.00 0.00 26 TYR A C 9
ATOM 10159 O O . TYR A 1 26 ? 8.012 1.588 4.410 1.00 0.00 26 TYR A O 9
ATOM 10177 N N . TRP A 1 27 ? 6.029 2.649 4.428 1.00 0.00 27 TRP A N 9
ATOM 10178 C CA . TRP A 1 27 ? 6.487 3.750 3.588 1.00 0.00 27 TRP A CA 9
ATOM 10179 C C . TRP A 1 27 ? 7.781 4.347 4.131 1.00 0.00 27 TRP A C 9
ATOM 10180 O O . TRP A 1 27 ? 8.646 4.774 3.367 1.00 0.00 27 TRP A O 9
ATOM 10201 N N . ASP A 1 28 ? 7.906 4.373 5.453 1.00 0.00 28 ASP A N 9
ATOM 10202 C CA . ASP A 1 28 ? 9.096 4.917 6.098 1.00 0.00 28 ASP A CA 9
ATOM 10203 C C . ASP A 1 28 ? 10.358 4.253 5.558 1.00 0.00 28 ASP A C 9
ATOM 10204 O O . ASP A 1 28 ? 11.436 4.845 5.570 1.00 0.00 28 ASP A O 9
ATOM 10213 N N . ASN A 1 29 ? 10.216 3.018 5.086 1.00 0.00 29 ASN A N 9
ATOM 10214 C CA . ASN A 1 29 ? 11.345 2.273 4.544 1.00 0.00 29 ASN A CA 9
ATOM 10215 C C . ASN A 1 29 ? 11.442 2.456 3.032 1.00 0.00 29 ASN A C 9
ATOM 10216 O O . ASN A 1 29 ? 11.889 1.562 2.315 1.00 0.00 29 ASN A O 9
ATOM 10227 N N . GLY A 1 30 ? 11.020 3.623 2.554 1.00 0.00 30 GLY A N 9
ATOM 10228 C CA . GLY A 1 30 ? 11.069 3.903 1.131 1.00 0.00 30 GLY A CA 9
ATOM 10229 C C . GLY A 1 30 ? 10.143 3.007 0.332 1.00 0.00 30 GLY A C 9
ATOM 10230 O O . GLY A 1 30 ? 10.356 2.788 -0.859 1.00 0.00 30 GLY A O 9
ATOM 10234 N N . MET A 1 31 ? 9.112 2.487 0.991 1.00 0.00 31 MET A N 9
ATOM 10235 C CA . MET A 1 31 ? 8.150 1.610 0.333 1.00 0.00 31 MET A CA 9
ATOM 10236 C C . MET A 1 31 ? 7.483 2.317 -0.841 1.00 0.00 31 MET A C 9
ATOM 10237 O O . MET A 1 31 ? 7.070 1.680 -1.811 1.00 0.00 31 MET A O 9
ATOM 10251 N N . THR A 1 32 ? 7.379 3.639 -0.749 1.00 0.00 32 THR A N 9
ATOM 10252 C CA . THR A 1 32 ? 6.760 4.433 -1.803 1.00 0.00 32 THR A CA 9
ATOM 10253 C C . THR A 1 32 ? 7.202 3.956 -3.181 1.00 0.00 32 THR A C 9
ATOM 10254 O O . THR A 1 32 ? 6.468 4.093 -4.160 1.00 0.00 32 THR A O 9
ATOM 10265 N N . SER A 1 33 ? 8.405 3.396 -3.251 1.00 0.00 33 SER A N 9
ATOM 10266 C CA . SER A 1 33 ? 8.946 2.901 -4.512 1.00 0.00 33 SER A CA 9
ATOM 10267 C C . SER A 1 33 ? 8.519 1.457 -4.756 1.00 0.00 33 SER A C 9
ATOM 10268 O O . SER A 1 33 ? 8.378 0.671 -3.818 1.00 0.00 33 SER A O 9
ATOM 10276 N N . LEU A 1 34 ? 8.315 1.113 -6.023 1.00 0.00 34 LEU A N 9
ATOM 10277 C CA . LEU A 1 34 ? 7.904 -0.237 -6.393 1.00 0.00 34 LEU A CA 9
ATOM 10278 C C . LEU A 1 34 ? 9.115 -1.101 -6.731 1.00 0.00 34 LEU A C 9
ATOM 10279 O O . LEU A 1 34 ? 9.509 -1.967 -5.951 1.00 0.00 34 LEU A O 9
ATOM 10295 N N . GLY A 1 35 ? 9.703 -0.857 -7.898 1.00 0.00 35 GLY A N 9
ATOM 10296 C CA . GLY A 1 35 ? 10.864 -1.620 -8.318 1.00 0.00 35 GLY A CA 9
ATOM 10297 C C . GLY A 1 35 ? 10.810 -3.062 -7.854 1.00 0.00 35 GLY A C 9
ATOM 10298 O O . GLY A 1 35 ? 9.805 -3.746 -8.049 1.00 0.00 35 GLY A O 9
ATOM 10302 N N . SER A 1 36 ? 11.893 -3.526 -7.239 1.00 0.00 36 SER A N 9
ATOM 10303 C CA . SER A 1 36 ? 11.966 -4.898 -6.751 1.00 0.00 36 SER A CA 9
ATOM 10304 C C . SER A 1 36 ? 12.287 -4.927 -5.259 1.00 0.00 36 SER A C 9
ATOM 10305 O O . SER A 1 36 ? 11.737 -5.735 -4.510 1.00 0.00 36 SER A O 9
ATOM 10313 N N . VAL A 1 37 ? 13.181 -4.040 -4.835 1.00 0.00 37 VAL A N 9
ATOM 10314 C CA . VAL A 1 37 ? 13.575 -3.963 -3.433 1.00 0.00 37 VAL A CA 9
ATOM 10315 C C . VAL A 1 37 ? 12.359 -3.800 -2.529 1.00 0.00 37 VAL A C 9
ATOM 10316 O O . VAL A 1 37 ? 12.293 -4.389 -1.449 1.00 0.00 37 VAL A O 9
ATOM 10329 N N . CYS A 1 38 ? 11.399 -2.998 -2.976 1.00 0.00 38 CYS A N 9
ATOM 10330 C CA . CYS A 1 38 ? 10.184 -2.757 -2.206 1.00 0.00 38 CYS A CA 9
ATOM 10331 C C . CYS A 1 38 ? 9.130 -3.818 -2.508 1.00 0.00 38 CYS A C 9
ATOM 10332 O O . CYS A 1 38 ? 8.372 -4.222 -1.627 1.00 0.00 38 CYS A O 9
ATOM 10340 N N . ARG A 1 39 ? 9.087 -4.263 -3.760 1.00 0.00 39 ARG A N 9
ATOM 10341 C CA . ARG A 1 39 ? 8.125 -5.274 -4.179 1.00 0.00 39 ARG A CA 9
ATOM 10342 C C . ARG A 1 39 ? 7.941 -6.332 -3.095 1.00 0.00 39 ARG A C 9
ATOM 10343 O O . ARG A 1 39 ? 6.816 -6.679 -2.738 1.00 0.00 39 ARG A O 9
ATOM 10364 N N . GLU A 1 40 ? 9.055 -6.840 -2.577 1.00 0.00 40 GLU A N 9
ATOM 10365 C CA . GLU A 1 40 ? 9.016 -7.860 -1.535 1.00 0.00 40 GLU A CA 9
ATOM 10366 C C . GLU A 1 40 ? 8.256 -7.358 -0.310 1.00 0.00 40 GLU A C 9
ATOM 10367 O O . GLU A 1 40 ? 7.363 -8.033 0.201 1.00 0.00 40 GLU A O 9
ATOM 10379 N N . LYS A 1 41 ? 8.619 -6.167 0.156 1.00 0.00 41 LYS A N 9
ATOM 10380 C CA . LYS A 1 41 ? 7.973 -5.572 1.320 1.00 0.00 41 LYS A CA 9
ATOM 10381 C C . LYS A 1 41 ? 6.456 -5.570 1.159 1.00 0.00 41 LYS A C 9
ATOM 10382 O O . LYS A 1 41 ? 5.726 -5.972 2.065 1.00 0.00 41 LYS A O 9
ATOM 10401 N N . ILE A 1 42 ? 5.990 -5.116 0.000 1.00 0.00 42 ILE A N 9
ATOM 10402 C CA . ILE A 1 42 ? 4.560 -5.065 -0.279 1.00 0.00 42 ILE A CA 9
ATOM 10403 C C . ILE A 1 42 ? 3.904 -6.421 -0.043 1.00 0.00 42 ILE A C 9
ATOM 10404 O O . ILE A 1 42 ? 2.772 -6.500 0.431 1.00 0.00 42 ILE A O 9
ATOM 10420 N N . GLU A 1 43 ? 4.626 -7.487 -0.375 1.00 0.00 43 GLU A N 9
ATOM 10421 C CA . GLU A 1 43 ? 4.114 -8.841 -0.197 1.00 0.00 43 GLU A CA 9
ATOM 10422 C C . GLU A 1 43 ? 3.716 -9.086 1.255 1.00 0.00 43 GLU A C 9
ATOM 10423 O O . GLU A 1 43 ? 2.874 -9.936 1.544 1.00 0.00 43 GLU A O 9
ATOM 10435 N N . ALA A 1 44 ? 4.330 -8.336 2.165 1.00 0.00 44 ALA A N 9
ATOM 10436 C CA . ALA A 1 44 ? 4.039 -8.470 3.587 1.00 0.00 44 ALA A CA 9
ATOM 10437 C C . ALA A 1 44 ? 2.830 -7.629 3.982 1.00 0.00 44 ALA A C 9
ATOM 10438 O O . ALA A 1 44 ? 1.800 -8.161 4.397 1.00 0.00 44 ALA A O 9
ATOM 10445 N N . VAL A 1 45 ? 2.963 -6.313 3.852 1.00 0.00 45 VAL A N 9
ATOM 10446 C CA . VAL A 1 45 ? 1.881 -5.398 4.195 1.00 0.00 45 VAL A CA 9
ATOM 10447 C C . VAL A 1 45 ? 0.553 -5.876 3.618 1.00 0.00 45 VAL A C 9
ATOM 10448 O O . VAL A 1 45 ? -0.512 -5.581 4.159 1.00 0.00 45 VAL A O 9
ATOM 10461 N N . ALA A 1 46 ? 0.625 -6.615 2.516 1.00 0.00 46 ALA A N 9
ATOM 10462 C CA . ALA A 1 46 ? -0.571 -7.137 1.867 1.00 0.00 46 ALA A CA 9
ATOM 10463 C C . ALA A 1 46 ? -1.148 -8.315 2.643 1.00 0.00 46 ALA A C 9
ATOM 10464 O O . ALA A 1 46 ? -2.359 -8.404 2.850 1.00 0.00 46 ALA A O 9
ATOM 10471 N N . THR A 1 47 ? -0.274 -9.221 3.072 1.00 0.00 47 THR A N 9
ATOM 10472 C CA . THR A 1 47 ? -0.697 -10.395 3.824 1.00 0.00 47 THR A CA 9
ATOM 10473 C C . THR A 1 47 ? -1.080 -10.025 5.252 1.00 0.00 47 THR A C 9
ATOM 10474 O O . THR A 1 47 ? -1.830 -10.745 5.909 1.00 0.00 47 THR A O 9
ATOM 10485 N N . GLU A 1 48 ? -0.559 -8.897 5.726 1.00 0.00 48 GLU A N 9
ATOM 10486 C CA . GLU A 1 48 ? -0.847 -8.432 7.078 1.00 0.00 48 GLU A CA 9
ATOM 10487 C C . GLU A 1 48 ? -2.232 -7.794 7.150 1.00 0.00 48 GLU A C 9
ATOM 10488 O O . GLU A 1 48 ? -2.961 -7.975 8.126 1.00 0.00 48 GLU A O 9
ATOM 10500 N N . LEU A 1 49 ? -2.586 -7.046 6.111 1.00 0.00 49 LEU A N 9
ATOM 10501 C CA . LEU A 1 49 ? -3.883 -6.380 6.056 1.00 0.00 49 LEU A CA 9
ATOM 10502 C C . LEU A 1 49 ? -4.936 -7.288 5.429 1.00 0.00 49 LEU A C 9
ATOM 10503 O O . LEU A 1 49 ? -6.103 -6.917 5.318 1.00 0.00 49 LEU A O 9
ATOM 10519 N N . ASN A 1 50 ? -4.514 -8.481 5.023 1.00 0.00 50 ASN A N 9
ATOM 10520 C CA . ASN A 1 50 ? -5.422 -9.444 4.409 1.00 0.00 50 ASN A CA 9
ATOM 10521 C C . ASN A 1 50 ? -5.983 -8.903 3.098 1.00 0.00 50 ASN A C 9
ATOM 10522 O O . ASN A 1 50 ? -7.166 -9.073 2.799 1.00 0.00 50 ASN A O 9
ATOM 10533 N N . VAL A 1 51 ? -5.127 -8.250 2.318 1.00 0.00 51 VAL A N 9
ATOM 10534 C CA . VAL A 1 51 ? -5.537 -7.684 1.038 1.00 0.00 51 VAL A CA 9
ATOM 10535 C C . VAL A 1 51 ? -4.539 -8.032 -0.060 1.00 0.00 51 VAL A C 9
ATOM 10536 O O . VAL A 1 51 ? -3.331 -8.072 0.174 1.00 0.00 51 VAL A O 9
ATOM 10549 N N . ASP A 1 52 ? -5.051 -8.282 -1.260 1.00 0.00 52 ASP A N 9
ATOM 10550 C CA . ASP A 1 52 ? -4.205 -8.624 -2.397 1.00 0.00 52 ASP A CA 9
ATOM 10551 C C . ASP A 1 52 ? -3.109 -7.582 -2.592 1.00 0.00 52 ASP A C 9
ATOM 10552 O O . ASP A 1 52 ? -3.360 -6.379 -2.505 1.00 0.00 52 ASP A O 9
ATOM 10561 N N . CYS A 1 53 ? -1.894 -8.050 -2.856 1.00 0.00 53 CYS A N 9
ATOM 10562 C CA . CYS A 1 53 ? -0.758 -7.158 -3.062 1.00 0.00 53 CYS A CA 9
ATOM 10563 C C . CYS A 1 53 ? -1.153 -5.966 -3.928 1.00 0.00 53 CYS A C 9
ATOM 10564 O O . CYS A 1 53 ? -0.821 -4.823 -3.615 1.00 0.00 53 CYS A O 9
ATOM 10572 N N . GLU A 1 54 ? -1.862 -6.243 -5.018 1.00 0.00 54 GLU A N 9
ATOM 10573 C CA . GLU A 1 54 ? -2.300 -5.193 -5.930 1.00 0.00 54 GLU A CA 9
ATOM 10574 C C . GLU A 1 54 ? -2.926 -4.031 -5.163 1.00 0.00 54 GLU A C 9
ATOM 10575 O O . GLU A 1 54 ? -2.692 -2.865 -5.482 1.00 0.00 54 GLU A O 9
ATOM 10587 N N . ILE A 1 55 ? -3.723 -4.359 -4.152 1.00 0.00 55 ILE A N 9
ATOM 10588 C CA . ILE A 1 55 ? -4.382 -3.345 -3.339 1.00 0.00 55 ILE A CA 9
ATOM 10589 C C . ILE A 1 55 ? -3.379 -2.323 -2.815 1.00 0.00 55 ILE A C 9
ATOM 10590 O O . ILE A 1 55 ? -3.656 -1.123 -2.787 1.00 0.00 55 ILE A O 9
ATOM 10606 N N . VAL A 1 56 ? -2.211 -2.805 -2.403 1.00 0.00 56 VAL A N 9
ATOM 10607 C CA . VAL A 1 56 ? -1.165 -1.934 -1.883 1.00 0.00 56 VAL A CA 9
ATOM 10608 C C . VAL A 1 56 ? -0.316 -1.359 -3.012 1.00 0.00 56 VAL A C 9
ATOM 10609 O O . VAL A 1 56 ? -0.295 -0.148 -3.231 1.00 0.00 56 VAL A O 9
ATOM 10622 N N . ARG A 1 57 ? 0.381 -2.237 -3.725 1.00 0.00 57 ARG A N 9
ATOM 10623 C CA . ARG A 1 57 ? 1.233 -1.817 -4.832 1.00 0.00 57 ARG A CA 9
ATOM 10624 C C . ARG A 1 57 ? 0.593 -0.666 -5.604 1.00 0.00 57 ARG A C 9
ATOM 10625 O O . ARG A 1 57 ? 1.277 0.260 -6.039 1.00 0.00 57 ARG A O 9
ATOM 10646 N N . THR A 1 58 ? -0.724 -0.732 -5.770 1.00 0.00 58 THR A N 9
ATOM 10647 C CA . THR A 1 58 ? -1.456 0.303 -6.490 1.00 0.00 58 THR A CA 9
ATOM 10648 C C . THR A 1 58 ? -1.569 1.576 -5.659 1.00 0.00 58 THR A C 9
ATOM 10649 O O . THR A 1 58 ? -1.393 2.681 -6.172 1.00 0.00 58 THR A O 9
ATOM 10660 N N . TRP A 1 59 ? -1.864 1.413 -4.374 1.00 0.00 59 TRP A N 9
ATOM 10661 C CA . TRP A 1 59 ? -2.000 2.551 -3.472 1.00 0.00 59 TRP A CA 9
ATOM 10662 C C . TRP A 1 59 ? -0.704 3.352 -3.407 1.00 0.00 59 TRP A C 9
ATOM 10663 O O . TRP A 1 59 ? -0.726 4.583 -3.355 1.00 0.00 59 TRP A O 9
ATOM 10684 N N . ILE A 1 60 ? 0.423 2.649 -3.412 1.00 0.00 60 ILE A N 9
ATOM 10685 C CA . ILE A 1 60 ? 1.728 3.296 -3.356 1.00 0.00 60 ILE A CA 9
ATOM 10686 C C . ILE A 1 60 ? 1.874 4.335 -4.462 1.00 0.00 60 ILE A C 9
ATOM 10687 O O . ILE A 1 60 ? 1.996 5.529 -4.194 1.00 0.00 60 ILE A O 9
ATOM 10703 N N . GLY A 1 61 ? 1.860 3.871 -5.708 1.00 0.00 61 GLY A N 9
ATOM 10704 C CA . GLY A 1 61 ? 1.991 4.773 -6.837 1.00 0.00 61 GLY A CA 9
ATOM 10705 C C . GLY A 1 61 ? 1.018 5.934 -6.767 1.00 0.00 61 GLY A C 9
ATOM 10706 O O . GLY A 1 61 ? 1.390 7.079 -7.017 1.00 0.00 61 GLY A O 9
ATOM 10710 N N . ASN A 1 62 ? -0.232 5.637 -6.428 1.00 0.00 62 ASN A N 9
ATOM 10711 C CA . ASN A 1 62 ? -1.262 6.664 -6.328 1.00 0.00 62 ASN A CA 9
ATOM 10712 C C . ASN A 1 62 ? -0.802 7.810 -5.432 1.00 0.00 62 ASN A C 9
ATOM 10713 O O . ASN A 1 62 ? -0.992 8.982 -5.758 1.00 0.00 62 ASN A O 9
ATOM 10724 N N . ARG A 1 63 ? -0.196 7.463 -4.301 1.00 0.00 63 ARG A N 9
ATOM 10725 C CA . ARG A 1 63 ? 0.290 8.462 -3.357 1.00 0.00 63 ARG A CA 9
ATOM 10726 C C . ARG A 1 63 ? 1.397 9.306 -3.982 1.00 0.00 63 ARG A C 9
ATOM 10727 O O . ARG A 1 63 ? 1.399 10.532 -3.862 1.00 0.00 63 ARG A O 9
ATOM 10748 N N . ARG A 1 64 ? 2.337 8.642 -4.647 1.00 0.00 64 ARG A N 9
ATOM 10749 C CA . ARG A 1 64 ? 3.450 9.331 -5.289 1.00 0.00 64 ARG A CA 9
ATOM 10750 C C . ARG A 1 64 ? 2.958 10.541 -6.079 1.00 0.00 64 ARG A C 9
ATOM 10751 O O . ARG A 1 64 ? 3.527 11.629 -5.986 1.00 0.00 64 ARG A O 9
ATOM 10772 N N . ARG A 1 65 ? 1.899 10.342 -6.856 1.00 0.00 65 ARG A N 9
ATOM 10773 C CA . ARG A 1 65 ? 1.332 11.415 -7.664 1.00 0.00 65 ARG A CA 9
ATOM 10774 C C . ARG A 1 65 ? 0.715 12.494 -6.778 1.00 0.00 65 ARG A C 9
ATOM 10775 O O . ARG A 1 65 ? 0.639 13.661 -7.165 1.00 0.00 65 ARG A O 9
ATOM 10796 N N . LYS A 1 66 ? 0.276 12.097 -5.589 1.00 0.00 66 LYS A N 9
ATOM 10797 C CA . LYS A 1 66 ? -0.333 13.028 -4.648 1.00 0.00 66 LYS A CA 9
ATOM 10798 C C . LYS A 1 66 ? 0.725 13.914 -3.997 1.00 0.00 66 LYS A C 9
ATOM 10799 O O . LYS A 1 66 ? 0.504 15.106 -3.784 1.00 0.00 66 LYS A O 9
ATOM 10818 N N . TYR A 1 67 ? 1.873 13.323 -3.684 1.00 0.00 67 TYR A N 9
ATOM 10819 C CA . TYR A 1 67 ? 2.964 14.059 -3.056 1.00 0.00 67 TYR A CA 9
ATOM 10820 C C . TYR A 1 67 ? 3.942 14.581 -4.104 1.00 0.00 67 TYR A C 9
ATOM 10821 O O . TYR A 1 67 ? 4.139 15.789 -4.237 1.00 0.00 67 TYR A O 9
ATOM 10839 N N . ARG A 1 68 ? 4.551 13.662 -4.846 1.00 0.00 68 ARG A N 9
ATOM 10840 C CA . ARG A 1 68 ? 5.509 14.029 -5.882 1.00 0.00 68 ARG A CA 9
ATOM 10841 C C . ARG A 1 68 ? 4.982 15.186 -6.725 1.00 0.00 68 ARG A C 9
ATOM 10842 O O . ARG A 1 68 ? 5.756 15.952 -7.301 1.00 0.00 68 ARG A O 9
ATOM 10863 N N . LEU A 1 69 ? 3.661 15.308 -6.793 1.00 0.00 69 LEU A N 9
ATOM 10864 C CA . LEU A 1 69 ? 3.029 16.372 -7.566 1.00 0.00 69 LEU A CA 9
ATOM 10865 C C . LEU A 1 69 ? 3.351 17.740 -6.973 1.00 0.00 69 LEU A C 9
ATOM 10866 O O . LEU A 1 69 ? 3.693 18.675 -7.696 1.00 0.00 69 LEU A O 9
ATOM 10882 N N . MET A 1 70 ? 3.240 17.848 -5.653 1.00 0.00 70 MET A N 9
ATOM 10883 C CA . MET A 1 70 ? 3.523 19.101 -4.963 1.00 0.00 70 MET A CA 9
ATOM 10884 C C . MET A 1 70 ? 5.026 19.304 -4.798 1.00 0.00 70 MET A C 9
ATOM 10885 O O . MET A 1 70 ? 5.502 20.434 -4.699 1.00 0.00 70 MET A O 9
ATOM 10899 N N . GLY A 1 71 ? 5.768 18.202 -4.769 1.00 0.00 71 GLY A N 9
ATOM 10900 C CA . GLY A 1 71 ? 7.209 18.281 -4.615 1.00 0.00 71 GLY A CA 9
ATOM 10901 C C . GLY A 1 71 ? 7.654 18.028 -3.188 1.00 0.00 71 GLY A C 9
ATOM 10902 O O . GLY A 1 71 ? 8.602 18.650 -2.708 1.00 0.00 71 GLY A O 9
ATOM 10906 N N . ILE A 1 72 ? 6.968 17.115 -2.509 1.00 0.00 72 ILE A N 9
ATOM 10907 C CA . ILE A 1 72 ? 7.299 16.783 -1.129 1.00 0.00 72 ILE A CA 9
ATOM 10908 C C . ILE A 1 72 ? 8.555 15.921 -1.057 1.00 0.00 72 ILE A C 9
ATOM 10909 O O . ILE A 1 72 ? 8.518 14.795 -0.562 1.00 0.00 72 ILE A O 9
ATOM 10925 N N . GLU A 1 73 ? 9.665 16.460 -1.551 1.00 0.00 73 GLU A N 9
ATOM 10926 C CA . GLU A 1 73 ? 10.933 15.740 -1.541 1.00 0.00 73 GLU A CA 9
ATOM 10927 C C . GLU A 1 73 ? 10.710 14.243 -1.736 1.00 0.00 73 GLU A C 9
ATOM 10928 O O . GLU A 1 73 ? 11.294 13.420 -1.030 1.00 0.00 73 GLU A O 9
ATOM 10940 N N . VAL A 1 74 ? 9.860 13.898 -2.698 1.00 0.00 74 VAL A N 9
ATOM 10941 C CA . VAL A 1 74 ? 9.560 12.501 -2.987 1.00 0.00 74 VAL A CA 9
ATOM 10942 C C . VAL A 1 74 ? 9.638 12.220 -4.483 1.00 0.00 74 VAL A C 9
ATOM 10943 O O . VAL A 1 74 ? 8.799 11.508 -5.036 1.00 0.00 74 VAL A O 9
ATOM 10956 N N . SER A 1 75 ? 10.650 12.784 -5.134 1.00 0.00 75 SER A N 9
ATOM 10957 C CA . SER A 1 75 ? 10.836 12.597 -6.568 1.00 0.00 75 SER A CA 9
ATOM 10958 C C . SER A 1 75 ? 12.206 11.994 -6.864 1.00 0.00 75 SER A C 9
ATOM 10959 O O . SER A 1 75 ? 13.144 12.704 -7.224 1.00 0.00 75 SER A O 9
ATOM 10967 N N . GLY A 1 76 ? 12.313 10.678 -6.708 1.00 0.00 76 GLY A N 9
ATOM 10968 C CA . GLY A 1 76 ? 13.571 10.000 -6.962 1.00 0.00 76 GLY A CA 9
ATOM 10969 C C . GLY A 1 76 ? 13.520 9.128 -8.201 1.00 0.00 76 GLY A C 9
ATOM 10970 O O . GLY A 1 76 ? 13.299 7.919 -8.126 1.00 0.00 76 GLY A O 9
ATOM 10974 N N . PRO A 1 77 ? 13.726 9.746 -9.373 1.00 0.00 77 PRO A N 9
ATOM 10975 C CA . PRO A 1 77 ? 13.706 9.037 -10.656 1.00 0.00 77 PRO A CA 9
ATOM 10976 C C . PRO A 1 77 ? 14.903 8.108 -10.823 1.00 0.00 77 PRO A C 9
ATOM 10977 O O . PRO A 1 77 ? 14.894 7.213 -11.669 1.00 0.00 77 PRO A O 9
ATOM 10988 N N . SER A 1 78 ? 15.934 8.326 -10.012 1.00 0.00 78 SER A N 9
ATOM 10989 C CA . SER A 1 78 ? 17.141 7.510 -10.073 1.00 0.00 78 SER A CA 9
ATOM 10990 C C . SER A 1 78 ? 16.840 6.066 -9.683 1.00 0.00 78 SER A C 9
ATOM 10991 O O . SER A 1 78 ? 17.047 5.142 -10.471 1.00 0.00 78 SER A O 9
ATOM 10999 N N . SER A 1 79 ? 16.351 5.879 -8.461 1.00 0.00 79 SER A N 9
ATOM 11000 C CA . SER A 1 79 ? 16.025 4.547 -7.964 1.00 0.00 79 SER A CA 9
ATOM 11001 C C . SER A 1 79 ? 14.640 4.115 -8.435 1.00 0.00 79 SER A C 9
ATOM 11002 O O . SER A 1 79 ? 13.626 4.656 -7.997 1.00 0.00 79 SER A O 9
ATOM 11010 N N . GLY A 1 80 ? 14.607 3.135 -9.333 1.00 0.00 80 GLY A N 9
ATOM 11011 C CA . GLY A 1 80 ? 13.342 2.645 -9.851 1.00 0.00 80 GLY A CA 9
ATOM 11012 C C . GLY A 1 80 ? 12.256 2.616 -8.794 1.00 0.00 80 GLY A C 9
ATOM 11013 O O . GLY A 1 80 ? 12.133 1.646 -8.047 1.00 0.00 80 GLY A O 9
ATOM 11017 N N . GLY A 1 1 ? 2.212 -17.679 -0.299 1.00 0.00 1 GLY A N 10
ATOM 11018 C CA . GLY A 1 1 ? 2.396 -17.308 -1.690 1.00 0.00 1 GLY A CA 10
ATOM 11019 C C . GLY A 1 1 ? 1.248 -16.476 -2.226 1.00 0.00 1 GLY A C 10
ATOM 11020 O O . GLY A 1 1 ? 0.213 -16.339 -1.572 1.00 0.00 1 GLY A O 10
ATOM 11024 N N . SER A 1 2 ? 1.429 -15.917 -3.418 1.00 0.00 2 SER A N 10
ATOM 11025 C CA . SER A 1 2 ? 0.401 -15.089 -4.038 1.00 0.00 2 SER A CA 10
ATOM 11026 C C . SER A 1 2 ? -0.231 -15.808 -5.227 1.00 0.00 2 SER A C 10
ATOM 11027 O O . SER A 1 2 ? 0.445 -16.126 -6.205 1.00 0.00 2 SER A O 10
ATOM 11035 N N . SER A 1 3 ? -1.532 -16.061 -5.133 1.00 0.00 3 SER A N 10
ATOM 11036 C CA . SER A 1 3 ? -2.257 -16.745 -6.198 1.00 0.00 3 SER A CA 10
ATOM 11037 C C . SER A 1 3 ? -2.282 -15.901 -7.468 1.00 0.00 3 SER A C 10
ATOM 11038 O O . SER A 1 3 ? -2.118 -14.682 -7.420 1.00 0.00 3 SER A O 10
ATOM 11046 N N . GLY A 1 4 ? -2.487 -16.559 -8.605 1.00 0.00 4 GLY A N 10
ATOM 11047 C CA . GLY A 1 4 ? -2.530 -15.854 -9.873 1.00 0.00 4 GLY A CA 10
ATOM 11048 C C . GLY A 1 4 ? -3.706 -14.901 -9.967 1.00 0.00 4 GLY A C 10
ATOM 11049 O O . GLY A 1 4 ? -4.582 -14.898 -9.102 1.00 0.00 4 GLY A O 10
ATOM 11053 N N . SER A 1 5 ? -3.724 -14.089 -11.019 1.00 0.00 5 SER A N 10
ATOM 11054 C CA . SER A 1 5 ? -4.798 -13.124 -11.221 1.00 0.00 5 SER A CA 10
ATOM 11055 C C . SER A 1 5 ? -5.639 -13.493 -12.439 1.00 0.00 5 SER A C 10
ATOM 11056 O O . SER A 1 5 ? -5.112 -13.699 -13.532 1.00 0.00 5 SER A O 10
ATOM 11064 N N . SER A 1 6 ? -6.951 -13.575 -12.241 1.00 0.00 6 SER A N 10
ATOM 11065 C CA . SER A 1 6 ? -7.867 -13.923 -13.321 1.00 0.00 6 SER A CA 10
ATOM 11066 C C . SER A 1 6 ? -8.508 -12.672 -13.915 1.00 0.00 6 SER A C 10
ATOM 11067 O O . SER A 1 6 ? -8.339 -12.375 -15.097 1.00 0.00 6 SER A O 10
ATOM 11075 N N . GLY A 1 7 ? -9.245 -11.941 -13.084 1.00 0.00 7 GLY A N 10
ATOM 11076 C CA . GLY A 1 7 ? -9.900 -10.730 -13.543 1.00 0.00 7 GLY A CA 10
ATOM 11077 C C . GLY A 1 7 ? -10.078 -9.711 -12.435 1.00 0.00 7 GLY A C 10
ATOM 11078 O O . GLY A 1 7 ? -10.795 -9.957 -11.466 1.00 0.00 7 GLY A O 10
ATOM 11082 N N . ALA A 1 8 ? -9.423 -8.564 -12.578 1.00 0.00 8 ALA A N 10
ATOM 11083 C CA . ALA A 1 8 ? -9.512 -7.504 -11.582 1.00 0.00 8 ALA A CA 10
ATOM 11084 C C . ALA A 1 8 ? -10.966 -7.175 -11.259 1.00 0.00 8 ALA A C 10
ATOM 11085 O O . ALA A 1 8 ? -11.886 -7.686 -11.899 1.00 0.00 8 ALA A O 10
ATOM 11092 N N . LEU A 1 9 ? -11.167 -6.319 -10.263 1.00 0.00 9 LEU A N 10
ATOM 11093 C CA . LEU A 1 9 ? -12.510 -5.922 -9.855 1.00 0.00 9 LEU A CA 10
ATOM 11094 C C . LEU A 1 9 ? -12.758 -4.448 -10.159 1.00 0.00 9 LEU A C 10
ATOM 11095 O O . LEU A 1 9 ? -13.726 -4.099 -10.834 1.00 0.00 9 LEU A O 10
ATOM 11111 N N . GLN A 1 10 ? -11.877 -3.589 -9.658 1.00 0.00 10 GLN A N 10
ATOM 11112 C CA . GLN A 1 10 ? -12.000 -2.153 -9.878 1.00 0.00 10 GLN A CA 10
ATOM 11113 C C . GLN A 1 10 ? -13.197 -1.587 -9.122 1.00 0.00 10 GLN A C 10
ATOM 11114 O O . GLN A 1 10 ? -13.935 -0.751 -9.643 1.00 0.00 10 GLN A O 10
ATOM 11128 N N . ASP A 1 11 ? -13.384 -2.049 -7.890 1.00 0.00 11 ASP A N 10
ATOM 11129 C CA . ASP A 1 11 ? -14.492 -1.588 -7.061 1.00 0.00 11 ASP A CA 10
ATOM 11130 C C . ASP A 1 11 ? -14.047 -0.456 -6.140 1.00 0.00 11 ASP A C 10
ATOM 11131 O O . ASP A 1 11 ? -12.872 -0.088 -6.115 1.00 0.00 11 ASP A O 10
ATOM 11140 N N . ARG A 1 12 ? -14.994 0.094 -5.387 1.00 0.00 12 ARG A N 10
ATOM 11141 C CA . ARG A 1 12 ? -14.700 1.186 -4.467 1.00 0.00 12 ARG A CA 10
ATOM 11142 C C . ARG A 1 12 ? -14.337 0.650 -3.085 1.00 0.00 12 ARG A C 10
ATOM 11143 O O . ARG A 1 12 ? -15.211 0.406 -2.252 1.00 0.00 12 ARG A O 10
ATOM 11164 N N . THR A 1 13 ? -13.042 0.468 -2.848 1.00 0.00 13 THR A N 10
ATOM 11165 C CA . THR A 1 13 ? -12.563 -0.040 -1.569 1.00 0.00 13 THR A CA 10
ATOM 11166 C C . THR A 1 13 ? -11.645 0.967 -0.886 1.00 0.00 13 THR A C 10
ATOM 11167 O O . THR A 1 13 ? -10.449 1.023 -1.171 1.00 0.00 13 THR A O 10
ATOM 11178 N N . GLN A 1 14 ? -12.212 1.760 0.017 1.00 0.00 14 GLN A N 10
ATOM 11179 C CA . GLN A 1 14 ? -11.443 2.766 0.741 1.00 0.00 14 GLN A CA 10
ATOM 11180 C C . GLN A 1 14 ? -10.752 2.153 1.955 1.00 0.00 14 GLN A C 10
ATOM 11181 O O . GLN A 1 14 ? -11.183 1.123 2.473 1.00 0.00 14 GLN A O 10
ATOM 11195 N N . PHE A 1 15 ? -9.678 2.794 2.405 1.00 0.00 15 PHE A N 10
ATOM 11196 C CA . PHE A 1 15 ? -8.927 2.311 3.558 1.00 0.00 15 PHE A CA 10
ATOM 11197 C C . PHE A 1 15 ? -9.304 3.088 4.816 1.00 0.00 15 PHE A C 10
ATOM 11198 O O . PHE A 1 15 ? -9.787 4.218 4.740 1.00 0.00 15 PHE A O 10
ATOM 11215 N N . SER A 1 16 ? -9.079 2.473 5.973 1.00 0.00 16 SER A N 10
ATOM 11216 C CA . SER A 1 16 ? -9.399 3.104 7.248 1.00 0.00 16 SER A CA 10
ATOM 11217 C C . SER A 1 16 ? -8.130 3.557 7.963 1.00 0.00 16 SER A C 10
ATOM 11218 O O . SER A 1 16 ? -7.041 3.046 7.701 1.00 0.00 16 SER A O 10
ATOM 11226 N N . ASP A 1 17 ? -8.279 4.520 8.866 1.00 0.00 17 ASP A N 10
ATOM 11227 C CA . ASP A 1 17 ? -7.146 5.043 9.621 1.00 0.00 17 ASP A CA 10
ATOM 11228 C C . ASP A 1 17 ? -6.250 3.909 10.112 1.00 0.00 17 ASP A C 10
ATOM 11229 O O . ASP A 1 17 ? -5.026 3.981 10.003 1.00 0.00 17 ASP A O 10
ATOM 11238 N N . ARG A 1 18 ? -6.869 2.866 10.654 1.00 0.00 18 ARG A N 10
ATOM 11239 C CA . ARG A 1 18 ? -6.128 1.718 11.164 1.00 0.00 18 ARG A CA 10
ATOM 11240 C C . ARG A 1 18 ? -5.383 1.008 10.038 1.00 0.00 18 ARG A C 10
ATOM 11241 O O . ARG A 1 18 ? -4.195 0.707 10.159 1.00 0.00 18 ARG A O 10
ATOM 11262 N N . ASP A 1 19 ? -6.088 0.743 8.943 1.00 0.00 19 ASP A N 10
ATOM 11263 C CA . ASP A 1 19 ? -5.494 0.069 7.795 1.00 0.00 19 ASP A CA 10
ATOM 11264 C C . ASP A 1 19 ? -4.303 0.857 7.259 1.00 0.00 19 ASP A C 10
ATOM 11265 O O . ASP A 1 19 ? -3.198 0.325 7.136 1.00 0.00 19 ASP A O 10
ATOM 11274 N N . LEU A 1 20 ? -4.534 2.126 6.941 1.00 0.00 20 LEU A N 10
ATOM 11275 C CA . LEU A 1 20 ? -3.480 2.987 6.417 1.00 0.00 20 LEU A CA 10
ATOM 11276 C C . LEU A 1 20 ? -2.255 2.963 7.326 1.00 0.00 20 LEU A C 10
ATOM 11277 O O . LEU A 1 20 ? -1.131 2.768 6.864 1.00 0.00 20 LEU A O 10
ATOM 11293 N N . ALA A 1 21 ? -2.4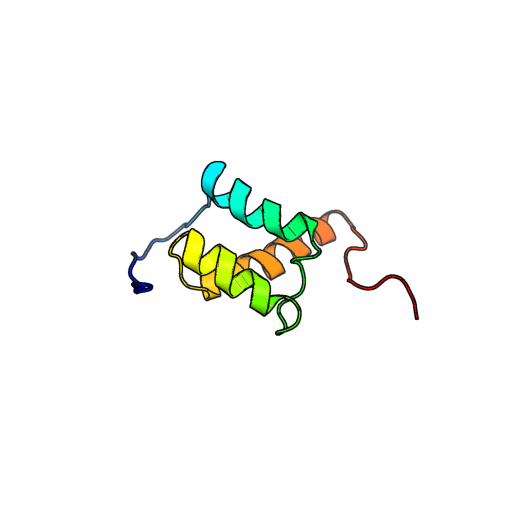80 3.161 8.620 1.00 0.00 21 ALA A N 10
ATOM 11294 C CA . ALA A 1 21 ? -1.396 3.158 9.594 1.00 0.00 21 ALA A CA 10
ATOM 11295 C C . ALA A 1 21 ? -0.366 2.082 9.265 1.00 0.00 21 ALA A C 10
ATOM 11296 O O . ALA A 1 21 ? 0.835 2.279 9.455 1.00 0.00 21 ALA A O 10
ATOM 11303 N N . THR A 1 22 ? -0.842 0.944 8.770 1.00 0.00 22 THR A N 10
ATOM 11304 C CA . THR A 1 22 ? 0.037 -0.163 8.416 1.00 0.00 22 THR A CA 10
ATOM 11305 C C . THR A 1 22 ? 0.835 0.150 7.156 1.00 0.00 22 THR A C 10
ATOM 11306 O O . THR A 1 22 ? 2.019 -0.178 7.060 1.00 0.00 22 THR A O 10
ATOM 11317 N N . LEU A 1 23 ? 0.182 0.787 6.190 1.00 0.00 23 LEU A N 10
ATOM 11318 C CA . LEU A 1 23 ? 0.832 1.146 4.934 1.00 0.00 23 LEU A CA 10
ATOM 11319 C C . LEU A 1 23 ? 1.956 2.150 5.170 1.00 0.00 23 LEU A C 10
ATOM 11320 O O . LEU A 1 23 ? 3.131 1.838 4.979 1.00 0.00 23 LEU A O 10
ATOM 11336 N N . LYS A 1 24 ? 1.587 3.356 5.589 1.00 0.00 24 LYS A N 10
ATOM 11337 C CA . LYS A 1 24 ? 2.563 4.406 5.855 1.00 0.00 24 LYS A CA 10
ATOM 11338 C C . LYS A 1 24 ? 3.745 3.861 6.651 1.00 0.00 24 LYS A C 10
ATOM 11339 O O . LYS A 1 24 ? 4.899 4.175 6.361 1.00 0.00 24 LYS A O 10
ATOM 11358 N N . LYS A 1 25 ? 3.449 3.042 7.654 1.00 0.00 25 LYS A N 10
ATOM 11359 C CA . LYS A 1 25 ? 4.487 2.450 8.490 1.00 0.00 25 LYS A CA 10
ATOM 11360 C C . LYS A 1 25 ? 5.661 1.972 7.644 1.00 0.00 25 LYS A C 10
ATOM 11361 O O . LYS A 1 25 ? 6.817 2.275 7.941 1.00 0.00 25 LYS A O 10
ATOM 11380 N N . TYR A 1 26 ? 5.358 1.225 6.588 1.00 0.00 26 TYR A N 10
ATOM 11381 C CA . TYR A 1 26 ? 6.390 0.704 5.698 1.00 0.00 26 TYR A CA 10
ATOM 11382 C C . TYR A 1 26 ? 7.024 1.827 4.884 1.00 0.00 26 TYR A C 10
ATOM 11383 O O . TYR A 1 26 ? 8.223 1.806 4.605 1.00 0.00 26 TYR A O 10
ATOM 11401 N N . TRP A 1 27 ? 6.211 2.807 4.506 1.00 0.00 27 TRP A N 10
ATOM 11402 C CA . TRP A 1 27 ? 6.692 3.941 3.724 1.00 0.00 27 TRP A CA 10
ATOM 11403 C C . TRP A 1 27 ? 7.866 4.623 4.419 1.00 0.00 27 TRP A C 10
ATOM 11404 O O . TRP A 1 27 ? 8.735 5.200 3.766 1.00 0.00 27 TRP A O 10
ATOM 11425 N N . ASP A 1 28 ? 7.884 4.553 5.745 1.00 0.00 28 ASP A N 10
ATOM 11426 C CA . ASP A 1 28 ? 8.952 5.163 6.528 1.00 0.00 28 ASP A CA 10
ATOM 11427 C C . ASP A 1 28 ? 10.286 4.475 6.257 1.00 0.00 28 ASP A C 10
ATOM 11428 O O . ASP A 1 28 ? 11.333 4.922 6.723 1.00 0.00 28 ASP A O 10
ATOM 11437 N N . ASN A 1 29 ? 10.240 3.382 5.502 1.00 0.00 29 ASN A N 10
ATOM 11438 C CA . ASN A 1 29 ? 11.444 2.630 5.170 1.00 0.00 29 ASN A CA 10
ATOM 11439 C C . ASN A 1 29 ? 11.758 2.735 3.680 1.00 0.00 29 ASN A C 10
ATOM 11440 O O . ASN A 1 29 ? 12.572 1.979 3.152 1.00 0.00 29 ASN A O 10
ATOM 11451 N N . GLY A 1 30 ? 11.105 3.679 3.008 1.00 0.00 30 GLY A N 10
ATOM 11452 C CA . GLY A 1 30 ? 11.328 3.866 1.587 1.00 0.00 30 GLY A CA 10
ATOM 11453 C C . GLY A 1 30 ? 10.423 2.995 0.738 1.00 0.00 30 GLY A C 10
ATOM 11454 O O . GLY A 1 30 ? 10.810 2.554 -0.343 1.00 0.00 30 GLY A O 10
ATOM 11458 N N . MET A 1 31 ? 9.214 2.745 1.231 1.00 0.00 31 MET A N 10
ATOM 11459 C CA . MET A 1 31 ? 8.251 1.921 0.510 1.00 0.00 31 MET A CA 10
ATOM 11460 C C . MET A 1 31 ? 7.563 2.724 -0.589 1.00 0.00 31 MET A C 10
ATOM 11461 O O . MET A 1 31 ? 6.346 2.645 -0.762 1.00 0.00 31 MET A O 10
ATOM 11475 N N . THR A 1 32 ? 8.349 3.497 -1.332 1.00 0.00 32 THR A N 10
ATOM 11476 C CA . THR A 1 32 ? 7.815 4.315 -2.413 1.00 0.00 32 THR A CA 10
ATOM 11477 C C . THR A 1 32 ? 8.280 3.804 -3.771 1.00 0.00 32 THR A C 10
ATOM 11478 O O . THR A 1 32 ? 8.837 4.556 -4.571 1.00 0.00 32 THR A O 10
ATOM 11489 N N . SER A 1 33 ? 8.048 2.520 -4.026 1.00 0.00 33 SER A N 10
ATOM 11490 C CA . SER A 1 33 ? 8.447 1.907 -5.288 1.00 0.00 33 SER A CA 10
ATOM 11491 C C . SER A 1 33 ? 7.528 0.741 -5.640 1.00 0.00 33 SER A C 10
ATOM 11492 O O . SER A 1 33 ? 6.848 0.188 -4.774 1.00 0.00 33 SER A O 10
ATOM 11500 N N . LEU A 1 34 ? 7.512 0.374 -6.916 1.00 0.00 34 LEU A N 10
ATOM 11501 C CA . LEU A 1 34 ? 6.676 -0.727 -7.385 1.00 0.00 34 LEU A CA 10
ATOM 11502 C C . LEU A 1 34 ? 7.526 -1.945 -7.734 1.00 0.00 34 LEU A C 10
ATOM 11503 O O . LEU A 1 34 ? 7.054 -3.080 -7.678 1.00 0.00 34 LEU A O 10
ATOM 11519 N N . GLY A 1 35 ? 8.783 -1.701 -8.092 1.00 0.00 35 GLY A N 10
ATOM 11520 C CA . GLY A 1 35 ? 9.678 -2.788 -8.443 1.00 0.00 35 GLY A CA 10
ATOM 11521 C C . GLY A 1 35 ? 9.908 -3.745 -7.290 1.00 0.00 35 GLY A C 10
ATOM 11522 O O . GLY A 1 35 ? 9.351 -3.567 -6.207 1.00 0.00 35 GLY A O 10
ATOM 11526 N N . SER A 1 36 ? 10.729 -4.763 -7.522 1.00 0.00 36 SER A N 10
ATOM 11527 C CA . SER A 1 36 ? 11.027 -5.755 -6.496 1.00 0.00 36 SER A CA 10
ATOM 11528 C C . SER A 1 36 ? 11.603 -5.091 -5.249 1.00 0.00 36 SER A C 10
ATOM 11529 O O . SER A 1 36 ? 11.415 -5.572 -4.132 1.00 0.00 36 SER A O 10
ATOM 11537 N N . VAL A 1 37 ? 12.306 -3.981 -5.449 1.00 0.00 37 VAL A N 10
ATOM 11538 C CA . VAL A 1 37 ? 12.910 -3.248 -4.342 1.00 0.00 37 VAL A CA 10
ATOM 11539 C C . VAL A 1 37 ? 11.910 -3.041 -3.211 1.00 0.00 37 VAL A C 10
ATOM 11540 O O . VAL A 1 37 ? 12.269 -3.095 -2.034 1.00 0.00 37 VAL A O 10
ATOM 11553 N N . CYS A 1 38 ? 10.654 -2.804 -3.574 1.00 0.00 38 CYS A N 10
ATOM 11554 C CA . CYS A 1 38 ? 9.601 -2.588 -2.589 1.00 0.00 38 CYS A CA 10
ATOM 11555 C C . CYS A 1 38 ? 8.651 -3.780 -2.538 1.00 0.00 38 CYS A C 10
ATOM 11556 O O . CYS A 1 38 ? 8.176 -4.162 -1.468 1.00 0.00 38 CYS A O 10
ATOM 11564 N N . ARG A 1 39 ? 8.378 -4.362 -3.701 1.00 0.00 39 ARG A N 10
ATOM 11565 C CA . ARG A 1 39 ? 7.482 -5.509 -3.789 1.00 0.00 39 ARG A CA 10
ATOM 11566 C C . ARG A 1 39 ? 7.705 -6.464 -2.620 1.00 0.00 39 ARG A C 10
ATOM 11567 O O . ARG A 1 39 ? 6.758 -6.862 -1.943 1.00 0.00 39 ARG A O 10
ATOM 11588 N N . GLU A 1 40 ? 8.963 -6.827 -2.390 1.00 0.00 40 GLU A N 10
ATOM 11589 C CA . GLU A 1 40 ? 9.309 -7.737 -1.304 1.00 0.00 40 GLU A CA 10
ATOM 11590 C C . GLU A 1 40 ? 8.598 -7.338 -0.014 1.00 0.00 40 GLU A C 10
ATOM 11591 O O . GLU A 1 40 ? 8.004 -8.176 0.666 1.00 0.00 40 GLU A O 10
ATOM 11603 N N . LYS A 1 41 ? 8.662 -6.053 0.318 1.00 0.00 41 LYS A N 10
ATOM 11604 C CA . LYS A 1 41 ? 8.025 -5.541 1.525 1.00 0.00 41 LYS A CA 10
ATOM 11605 C C . LYS A 1 41 ? 6.507 -5.523 1.374 1.00 0.00 41 LYS A C 10
ATOM 11606 O O . LYS A 1 41 ? 5.779 -5.927 2.280 1.00 0.00 41 LYS A O 10
ATOM 11625 N N . ILE A 1 42 ? 6.038 -5.054 0.222 1.00 0.00 42 ILE A N 10
ATOM 11626 C CA . ILE A 1 42 ? 4.607 -4.986 -0.048 1.00 0.00 42 ILE A CA 10
ATOM 11627 C C . ILE A 1 42 ? 3.932 -6.326 0.227 1.00 0.00 42 ILE A C 10
ATOM 11628 O O . ILE A 1 42 ? 2.854 -6.379 0.817 1.00 0.00 42 ILE A O 10
ATOM 11644 N N . GLU A 1 43 ? 4.575 -7.406 -0.205 1.00 0.00 43 GLU A N 10
ATOM 11645 C CA . GLU A 1 43 ? 4.037 -8.746 -0.004 1.00 0.00 43 GLU A CA 10
ATOM 11646 C C . GLU A 1 43 ? 3.703 -8.984 1.466 1.00 0.00 43 GLU A C 10
ATOM 11647 O O . GLU A 1 43 ? 2.868 -9.826 1.795 1.00 0.00 43 GLU A O 10
ATOM 11659 N N . ALA A 1 44 ? 4.362 -8.236 2.345 1.00 0.00 44 ALA A N 10
ATOM 11660 C CA . ALA A 1 44 ? 4.135 -8.364 3.779 1.00 0.00 44 ALA A CA 10
ATOM 11661 C C . ALA A 1 44 ? 2.936 -7.532 4.221 1.00 0.00 44 ALA A C 10
ATOM 11662 O O . ALA A 1 44 ? 1.938 -8.069 4.702 1.00 0.00 44 ALA A O 10
ATOM 11669 N N . VAL A 1 45 ? 3.041 -6.217 4.055 1.00 0.00 45 VAL A N 10
ATOM 11670 C CA . VAL A 1 45 ? 1.965 -5.310 4.437 1.00 0.00 45 VAL A CA 10
ATOM 11671 C C . VAL A 1 45 ? 0.624 -5.787 3.889 1.00 0.00 45 VAL A C 10
ATOM 11672 O O . VAL A 1 45 ? -0.427 -5.513 4.467 1.00 0.00 45 VAL A O 10
ATOM 11685 N N . ALA A 1 46 ? 0.669 -6.503 2.770 1.00 0.00 46 ALA A N 10
ATOM 11686 C CA . ALA A 1 46 ? -0.542 -7.020 2.146 1.00 0.00 46 ALA A CA 10
ATOM 11687 C C . ALA A 1 46 ? -1.053 -8.256 2.878 1.00 0.00 46 ALA A C 10
ATOM 11688 O O . ALA A 1 46 ? -2.247 -8.379 3.154 1.00 0.00 46 ALA A O 10
ATOM 11695 N N . THR A 1 47 ? -0.141 -9.172 3.192 1.00 0.00 47 THR A N 10
ATOM 11696 C CA . THR A 1 47 ? -0.500 -10.399 3.892 1.00 0.00 47 THR A CA 10
ATOM 11697 C C . THR A 1 47 ? -0.855 -10.119 5.347 1.00 0.00 47 THR A C 10
ATOM 11698 O O . THR A 1 47 ? -1.541 -10.912 5.991 1.00 0.00 47 THR A O 10
ATOM 11709 N N . GLU A 1 48 ? -0.385 -8.985 5.859 1.00 0.00 48 GLU A N 10
ATOM 11710 C CA . GLU A 1 48 ? -0.655 -8.602 7.240 1.00 0.00 48 GLU A CA 10
ATOM 11711 C C . GLU A 1 48 ? -2.029 -7.950 7.365 1.00 0.00 48 GLU A C 10
ATOM 11712 O O . GLU A 1 48 ? -2.710 -8.100 8.380 1.00 0.00 48 GLU A O 10
ATOM 11724 N N . LEU A 1 49 ? -2.430 -7.224 6.327 1.00 0.00 49 LEU A N 10
ATOM 11725 C CA . LEU A 1 49 ? -3.722 -6.548 6.319 1.00 0.00 49 LEU A CA 10
ATOM 11726 C C . LEU A 1 49 ? -4.776 -7.396 5.615 1.00 0.00 49 LEU A C 10
ATOM 11727 O O . LEU A 1 49 ? -5.944 -7.015 5.539 1.00 0.00 49 LEU A O 10
ATOM 11743 N N . ASN A 1 50 ? -4.356 -8.548 5.102 1.00 0.00 50 ASN A N 10
ATOM 11744 C CA . ASN A 1 50 ? -5.265 -9.451 4.406 1.00 0.00 50 ASN A CA 10
ATOM 11745 C C . ASN A 1 50 ? -5.877 -8.772 3.184 1.00 0.00 50 ASN A C 10
ATOM 11746 O O . ASN A 1 50 ? -7.079 -8.876 2.940 1.00 0.00 50 ASN A O 10
ATOM 11757 N N . VAL A 1 51 ? -5.041 -8.076 2.420 1.00 0.00 51 VAL A N 10
ATOM 11758 C CA . VAL A 1 51 ? -5.498 -7.380 1.223 1.00 0.00 51 VAL A CA 10
ATOM 11759 C C . VAL A 1 51 ? -4.685 -7.794 0.002 1.00 0.00 51 VAL A C 10
ATOM 11760 O O . VAL A 1 51 ? -3.530 -8.204 0.123 1.00 0.00 51 VAL A O 10
ATOM 11773 N N . ASP A 1 52 ? -5.293 -7.682 -1.173 1.00 0.00 52 ASP A N 10
ATOM 11774 C CA . ASP A 1 52 ? -4.625 -8.043 -2.418 1.00 0.00 52 ASP A CA 10
ATOM 11775 C C . ASP A 1 52 ? -3.341 -7.239 -2.598 1.00 0.00 52 ASP A C 10
ATOM 11776 O O . ASP A 1 52 ? -3.360 -6.008 -2.581 1.00 0.00 52 ASP A O 10
ATOM 11785 N N . CYS A 1 53 ? -2.227 -7.943 -2.769 1.00 0.00 53 CYS A N 10
ATOM 11786 C CA . CYS A 1 53 ? -0.933 -7.296 -2.950 1.00 0.00 53 CYS A CA 10
ATOM 11787 C C . CYS A 1 53 ? -1.037 -6.142 -3.942 1.00 0.00 53 CYS A C 10
ATOM 11788 O O . CYS A 1 53 ? -0.280 -5.174 -3.863 1.00 0.00 53 CYS A O 10
ATOM 11796 N N . GLU A 1 54 ? -1.977 -6.253 -4.874 1.00 0.00 54 GLU A N 10
ATOM 11797 C CA . GLU A 1 54 ? -2.177 -5.219 -5.883 1.00 0.00 54 GLU A CA 10
ATOM 11798 C C . GLU A 1 54 ? -2.672 -3.924 -5.245 1.00 0.00 54 GLU A C 10
ATOM 11799 O O . GLU A 1 54 ? -2.211 -2.835 -5.588 1.00 0.00 54 GLU A O 10
ATOM 11811 N N . ILE A 1 55 ? -3.614 -4.052 -4.317 1.00 0.00 55 ILE A N 10
ATOM 11812 C CA . ILE A 1 55 ? -4.172 -2.893 -3.631 1.00 0.00 55 ILE A CA 10
ATOM 11813 C C . ILE A 1 55 ? -3.068 -2.002 -3.070 1.00 0.00 55 ILE A C 10
ATOM 11814 O O . ILE A 1 55 ? -3.151 -0.776 -3.137 1.00 0.00 55 ILE A O 10
ATOM 11830 N N . VAL A 1 56 ? -2.032 -2.628 -2.520 1.00 0.00 56 VAL A N 10
ATOM 11831 C CA . VAL A 1 56 ? -0.909 -1.893 -1.950 1.00 0.00 56 VAL A CA 10
ATOM 11832 C C . VAL A 1 56 ? -0.046 -1.275 -3.044 1.00 0.00 56 VAL A C 10
ATOM 11833 O O . VAL A 1 56 ? 0.183 -0.065 -3.058 1.00 0.00 56 VAL A O 10
ATOM 11846 N N . ARG A 1 57 ? 0.430 -2.112 -3.959 1.00 0.00 57 ARG A N 10
ATOM 11847 C CA . ARG A 1 57 ? 1.269 -1.648 -5.057 1.00 0.00 57 ARG A CA 10
ATOM 11848 C C . ARG A 1 57 ? 0.695 -0.380 -5.681 1.00 0.00 57 ARG A C 10
ATOM 11849 O O . ARG A 1 57 ? 1.425 0.569 -5.970 1.00 0.00 57 ARG A O 10
ATOM 11870 N N . THR A 1 58 ? -0.618 -0.370 -5.887 1.00 0.00 58 THR A N 10
ATOM 11871 C CA . THR A 1 58 ? -1.290 0.780 -6.479 1.00 0.00 58 THR A CA 10
ATOM 11872 C C . THR A 1 58 ? -1.311 1.961 -5.514 1.00 0.00 58 THR A C 10
ATOM 11873 O O . THR A 1 58 ? -1.113 3.107 -5.917 1.00 0.00 58 THR A O 10
ATOM 11884 N N . TRP A 1 59 ? -1.552 1.673 -4.240 1.00 0.00 59 TRP A N 10
ATOM 11885 C CA . TRP A 1 59 ? -1.598 2.712 -3.218 1.00 0.00 59 TRP A CA 10
ATOM 11886 C C . TRP A 1 59 ? -0.312 3.532 -3.216 1.00 0.00 59 TRP A C 10
ATOM 11887 O O . TRP A 1 59 ? -0.344 4.753 -3.062 1.00 0.00 59 TRP A O 10
ATOM 11908 N N . ILE A 1 60 ? 0.817 2.853 -3.390 1.00 0.00 60 ILE A N 10
ATOM 11909 C CA . ILE A 1 60 ? 2.113 3.520 -3.409 1.00 0.00 60 ILE A CA 10
ATOM 11910 C C . ILE A 1 60 ? 2.209 4.501 -4.573 1.00 0.00 60 ILE A C 10
ATOM 11911 O O . ILE A 1 60 ? 2.362 5.705 -4.372 1.00 0.00 60 ILE A O 10
ATOM 11927 N N . GLY A 1 61 ? 2.116 3.976 -5.791 1.00 0.00 61 GLY A N 10
ATOM 11928 C CA . GLY A 1 61 ? 2.193 4.820 -6.970 1.00 0.00 61 GLY A CA 10
ATOM 11929 C C . GLY A 1 61 ? 1.215 5.977 -6.919 1.00 0.00 61 GLY A C 10
ATOM 11930 O O . GLY A 1 61 ? 1.545 7.095 -7.310 1.00 0.00 61 GLY A O 10
ATOM 11934 N N . ASN A 1 62 ? 0.006 5.707 -6.438 1.00 0.00 62 ASN A N 10
ATOM 11935 C CA . ASN A 1 62 ? -1.025 6.734 -6.340 1.00 0.00 62 ASN A CA 10
ATOM 11936 C C . ASN A 1 62 ? -0.554 7.895 -5.470 1.00 0.00 62 ASN A C 10
ATOM 11937 O O . ASN A 1 62 ? -0.634 9.057 -5.871 1.00 0.00 62 ASN A O 10
ATOM 11948 N N . ARG A 1 63 ? -0.064 7.573 -4.277 1.00 0.00 63 ARG A N 10
ATOM 11949 C CA . ARG A 1 63 ? 0.419 8.590 -3.350 1.00 0.00 63 ARG A CA 10
ATOM 11950 C C . ARG A 1 63 ? 1.471 9.475 -4.013 1.00 0.00 63 ARG A C 10
ATOM 11951 O O . ARG A 1 63 ? 1.350 10.700 -4.021 1.00 0.00 63 ARG A O 10
ATOM 11972 N N . ARG A 1 64 ? 2.502 8.845 -4.568 1.00 0.00 64 ARG A N 10
ATOM 11973 C CA . ARG A 1 64 ? 3.575 9.575 -5.231 1.00 0.00 64 ARG A CA 10
ATOM 11974 C C . ARG A 1 64 ? 3.012 10.571 -6.242 1.00 0.00 64 ARG A C 10
ATOM 11975 O O . ARG A 1 64 ? 3.378 11.746 -6.239 1.00 0.00 64 ARG A O 10
ATOM 11996 N N . ARG A 1 65 ? 2.122 10.091 -7.104 1.00 0.00 65 ARG A N 10
ATOM 11997 C CA . ARG A 1 65 ? 1.510 10.938 -8.120 1.00 0.00 65 ARG A CA 10
ATOM 11998 C C . ARG A 1 65 ? 0.734 12.084 -7.478 1.00 0.00 65 ARG A C 10
ATOM 11999 O O . ARG A 1 65 ? 0.865 13.240 -7.882 1.00 0.00 65 ARG A O 10
ATOM 12020 N N . LYS A 1 66 ? -0.075 11.756 -6.477 1.00 0.00 66 LYS A N 10
ATOM 12021 C CA . LYS A 1 66 ? -0.872 12.757 -5.777 1.00 0.00 66 LYS A CA 10
ATOM 12022 C C . LYS A 1 66 ? -0.007 13.937 -5.346 1.00 0.00 66 LYS A C 10
ATOM 12023 O O . LYS A 1 66 ? -0.261 15.079 -5.732 1.00 0.00 66 LYS A O 10
ATOM 12042 N N . TYR A 1 67 ? 1.014 13.655 -4.546 1.00 0.00 67 TYR A N 10
ATOM 12043 C CA . TYR A 1 67 ? 1.916 14.694 -4.062 1.00 0.00 67 TYR A CA 10
ATOM 12044 C C . TYR A 1 67 ? 2.427 15.552 -5.215 1.00 0.00 67 TYR A C 10
ATOM 12045 O O . TYR A 1 67 ? 2.206 16.762 -5.248 1.00 0.00 67 TYR A O 10
ATOM 12063 N N . ARG A 1 68 ? 3.112 14.915 -6.159 1.00 0.00 68 ARG A N 10
ATOM 12064 C CA . ARG A 1 68 ? 3.656 15.619 -7.314 1.00 0.00 68 ARG A CA 10
ATOM 12065 C C . ARG A 1 68 ? 2.615 16.555 -7.920 1.00 0.00 68 ARG A C 10
ATOM 12066 O O . ARG A 1 68 ? 2.832 17.764 -8.018 1.00 0.00 68 ARG A O 10
ATOM 12087 N N . LEU A 1 69 ? 1.484 15.989 -8.327 1.00 0.00 69 LEU A N 10
ATOM 12088 C CA . LEU A 1 69 ? 0.408 16.773 -8.924 1.00 0.00 69 LEU A CA 10
ATOM 12089 C C . LEU A 1 69 ? -0.004 17.920 -8.008 1.00 0.00 69 LEU A C 10
ATOM 12090 O O . LEU A 1 69 ? -0.235 19.040 -8.464 1.00 0.00 69 LEU A O 10
ATOM 12106 N N . MET A 1 70 ? -0.091 17.634 -6.713 1.00 0.00 70 MET A N 10
ATOM 12107 C CA . MET A 1 70 ? -0.471 18.644 -5.732 1.00 0.00 70 MET A CA 10
ATOM 12108 C C . MET A 1 70 ? 0.607 19.716 -5.609 1.00 0.00 70 MET A C 10
ATOM 12109 O O . MET A 1 70 ? 0.326 20.853 -5.232 1.00 0.00 70 MET A O 10
ATOM 12123 N N . GLY A 1 71 ? 1.843 19.345 -5.928 1.00 0.00 71 GLY A N 10
ATOM 12124 C CA . GLY A 1 71 ? 2.945 20.286 -5.846 1.00 0.00 71 GLY A CA 10
ATOM 12125 C C . GLY A 1 71 ? 4.217 19.646 -5.329 1.00 0.00 71 GLY A C 10
ATOM 12126 O O . GLY A 1 71 ? 5.316 19.994 -5.762 1.00 0.00 71 GLY A O 10
ATOM 12130 N N . ILE A 1 72 ? 4.070 18.709 -4.398 1.00 0.00 72 ILE A N 10
ATOM 12131 C CA . ILE A 1 72 ? 5.217 18.020 -3.821 1.00 0.00 72 ILE A CA 10
ATOM 12132 C C . ILE A 1 72 ? 5.770 16.973 -4.782 1.00 0.00 72 ILE A C 10
ATOM 12133 O O . ILE A 1 72 ? 5.288 15.842 -4.826 1.00 0.00 72 ILE A O 10
ATOM 12149 N N . GLU A 1 73 ? 6.786 17.358 -5.548 1.00 0.00 73 GLU A N 10
ATOM 12150 C CA . GLU A 1 73 ? 7.405 16.452 -6.507 1.00 0.00 73 GLU A CA 10
ATOM 12151 C C . GLU A 1 73 ? 8.173 15.344 -5.792 1.00 0.00 73 GLU A C 10
ATOM 12152 O O . GLU A 1 73 ? 8.891 15.596 -4.825 1.00 0.00 73 GLU A O 10
ATOM 12164 N N . VAL A 1 74 ? 8.014 14.115 -6.275 1.00 0.00 74 VAL A N 10
ATOM 12165 C CA . VAL A 1 74 ? 8.692 12.968 -5.683 1.00 0.00 74 VAL A CA 10
ATOM 12166 C C . VAL A 1 74 ? 8.779 11.811 -6.672 1.00 0.00 74 VAL A C 10
ATOM 12167 O O . VAL A 1 74 ? 7.843 11.557 -7.430 1.00 0.00 74 VAL A O 10
ATOM 12180 N N . SER A 1 75 ? 9.909 11.112 -6.658 1.00 0.00 75 SER A N 10
ATOM 12181 C CA . SER A 1 75 ? 10.120 9.983 -7.556 1.00 0.00 75 SER A CA 10
ATOM 12182 C C . SER A 1 75 ? 11.101 8.983 -6.951 1.00 0.00 75 SER A C 10
ATOM 12183 O O . SER A 1 75 ? 11.924 9.337 -6.107 1.00 0.00 75 SER A O 10
ATOM 12191 N N . GLY A 1 76 ? 11.007 7.731 -7.389 1.00 0.00 76 GLY A N 10
ATOM 12192 C CA . GLY A 1 76 ? 11.891 6.699 -6.880 1.00 0.00 76 GLY A CA 10
ATOM 12193 C C . GLY A 1 76 ? 13.257 6.730 -7.536 1.00 0.00 76 GLY A C 10
ATOM 12194 O O . GLY A 1 76 ? 13.397 7.068 -8.712 1.00 0.00 76 GLY A O 10
ATOM 12198 N N . PRO A 1 77 ? 14.296 6.374 -6.766 1.00 0.00 77 PRO A N 10
ATOM 12199 C CA . PRO A 1 77 ? 15.676 6.356 -7.258 1.00 0.00 77 PRO A CA 10
ATOM 12200 C C . PRO A 1 77 ? 15.917 5.240 -8.269 1.00 0.00 77 PRO A C 10
ATOM 12201 O O . PRO A 1 77 ? 16.356 4.148 -7.909 1.00 0.00 77 PRO A O 10
ATOM 12212 N N . SER A 1 78 ? 15.627 5.522 -9.535 1.00 0.00 78 SER A N 10
ATOM 12213 C CA . SER A 1 78 ? 15.809 4.541 -10.598 1.00 0.00 78 SER A CA 10
ATOM 12214 C C . SER A 1 78 ? 16.731 5.083 -11.686 1.00 0.00 78 SER A C 10
ATOM 12215 O O . SER A 1 78 ? 16.519 6.178 -12.206 1.00 0.00 78 SER A O 10
ATOM 12223 N N . SER A 1 79 ? 17.757 4.308 -12.024 1.00 0.00 79 SER A N 10
ATOM 12224 C CA . SER A 1 79 ? 18.715 4.711 -13.047 1.00 0.00 79 SER A CA 10
ATOM 12225 C C . SER A 1 79 ? 19.352 3.491 -13.705 1.00 0.00 79 SER A C 10
ATOM 12226 O O . SER A 1 79 ? 19.838 2.587 -13.025 1.00 0.00 79 SER A O 10
ATOM 12234 N N . GLY A 1 80 ? 19.347 3.472 -15.034 1.00 0.00 80 GLY A N 10
ATOM 12235 C CA . GLY A 1 80 ? 19.927 2.359 -15.763 1.00 0.00 80 GLY A CA 10
ATOM 12236 C C . GLY A 1 80 ? 20.529 2.784 -17.088 1.00 0.00 80 GLY A C 10
ATOM 12237 O O . GLY A 1 80 ? 21.548 3.473 -17.121 1.00 0.00 80 GLY A O 10
ATOM 12241 N N . GLY A 1 1 ? -26.843 -9.323 13.878 1.00 0.00 1 GLY A N 11
ATOM 12242 C CA . GLY A 1 1 ? -25.831 -9.867 12.991 1.00 0.00 1 GLY A CA 11
ATOM 12243 C C . GLY A 1 1 ? -25.927 -11.374 12.858 1.00 0.00 1 GLY A C 11
ATOM 12244 O O . GLY A 1 1 ? -26.516 -12.043 13.708 1.00 0.00 1 GLY A O 11
ATOM 12248 N N . SER A 1 2 ? -25.350 -11.910 11.788 1.00 0.00 2 SER A N 11
ATOM 12249 C CA . SER A 1 2 ? -25.378 -13.348 11.543 1.00 0.00 2 SER A CA 11
ATOM 12250 C C . SER A 1 2 ? -24.204 -13.772 10.666 1.00 0.00 2 SER A C 11
ATOM 12251 O O . SER A 1 2 ? -23.412 -12.940 10.224 1.00 0.00 2 SER A O 11
ATOM 12259 N N . SER A 1 3 ? -24.100 -15.074 10.417 1.00 0.00 3 SER A N 11
ATOM 12260 C CA . SER A 1 3 ? -23.022 -15.611 9.595 1.00 0.00 3 SER A CA 11
ATOM 12261 C C . SER A 1 3 ? -23.388 -15.557 8.115 1.00 0.00 3 SER A C 11
ATOM 12262 O O . SER A 1 3 ? -24.564 -15.524 7.756 1.00 0.00 3 SER A O 11
ATOM 12270 N N . GLY A 1 4 ? -22.370 -15.548 7.259 1.00 0.00 4 GLY A N 11
ATOM 12271 C CA . GLY A 1 4 ? -22.604 -15.497 5.828 1.00 0.00 4 GLY A CA 11
ATOM 12272 C C . GLY A 1 4 ? -21.316 -15.450 5.031 1.00 0.00 4 GLY A C 11
ATOM 12273 O O . GLY A 1 4 ? -20.284 -15.005 5.533 1.00 0.00 4 GLY A O 11
ATOM 12277 N N . SER A 1 5 ? -21.374 -15.911 3.786 1.00 0.00 5 SER A N 11
ATOM 12278 C CA . SER A 1 5 ? -20.201 -15.924 2.92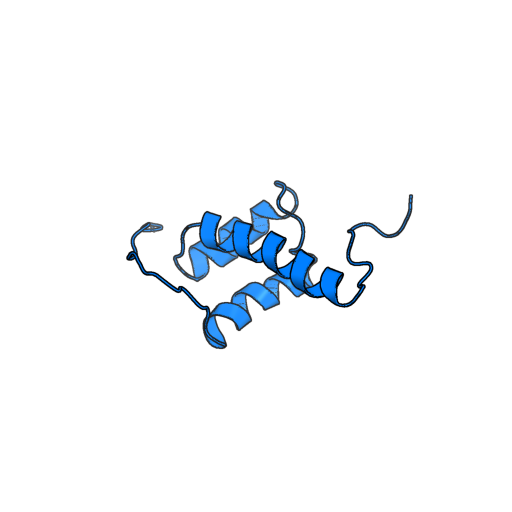0 1.00 0.00 5 SER A CA 11
ATOM 12279 C C . SER A 1 5 ? -20.112 -14.637 2.107 1.00 0.00 5 SER A C 11
ATOM 12280 O O . SER A 1 5 ? -21.062 -14.252 1.425 1.00 0.00 5 SER A O 11
ATOM 12288 N N . SER A 1 6 ? -18.962 -13.974 2.184 1.00 0.00 6 SER A N 11
ATOM 12289 C CA . SER A 1 6 ? -18.748 -12.727 1.459 1.00 0.00 6 SER A CA 11
ATOM 12290 C C . SER A 1 6 ? -17.785 -12.934 0.294 1.00 0.00 6 SER A C 11
ATOM 12291 O O . SER A 1 6 ? -16.705 -13.500 0.460 1.00 0.00 6 SER A O 11
ATOM 12299 N N . GLY A 1 7 ? -18.185 -12.471 -0.886 1.00 0.00 7 GLY A N 11
ATOM 12300 C CA . GLY A 1 7 ? -17.346 -12.614 -2.062 1.00 0.00 7 GLY A CA 11
ATOM 12301 C C . GLY A 1 7 ? -17.610 -11.538 -3.097 1.00 0.00 7 GLY A C 11
ATOM 12302 O O . GLY A 1 7 ? -16.677 -10.974 -3.666 1.00 0.00 7 GLY A O 11
ATOM 12306 N N . ALA A 1 8 ? -18.885 -11.255 -3.342 1.00 0.00 8 ALA A N 11
ATOM 12307 C CA . ALA A 1 8 ? -19.269 -10.240 -4.315 1.00 0.00 8 ALA A CA 11
ATOM 12308 C C . ALA A 1 8 ? -19.905 -9.036 -3.630 1.00 0.00 8 ALA A C 11
ATOM 12309 O O . ALA A 1 8 ? -20.894 -8.484 -4.114 1.00 0.00 8 ALA A O 11
ATOM 12316 N N . LEU A 1 9 ? -19.333 -8.632 -2.501 1.00 0.00 9 LEU A N 11
ATOM 12317 C CA . LEU A 1 9 ? -19.845 -7.493 -1.748 1.00 0.00 9 LEU A CA 11
ATOM 12318 C C . LEU A 1 9 ? -19.994 -6.269 -2.647 1.00 0.00 9 LEU A C 11
ATOM 12319 O O . LEU A 1 9 ? -21.103 -5.904 -3.035 1.00 0.00 9 LEU A O 11
ATOM 12335 N N . GLN A 1 10 ? -18.869 -5.642 -2.975 1.00 0.00 10 GLN A N 11
ATOM 12336 C CA . GLN A 1 10 ? -18.875 -4.460 -3.829 1.00 0.00 10 GLN A CA 11
ATOM 12337 C C . GLN A 1 10 ? -17.452 -4.006 -4.140 1.00 0.00 10 GLN A C 11
ATOM 12338 O O . GLN A 1 10 ? -16.636 -3.827 -3.236 1.00 0.00 10 GLN A O 11
ATOM 12352 N N . ASP A 1 11 ? -17.163 -3.823 -5.423 1.00 0.00 11 ASP A N 11
ATOM 12353 C CA . ASP A 1 11 ? -15.839 -3.389 -5.854 1.00 0.00 11 ASP A CA 11
ATOM 12354 C C . ASP A 1 11 ? -15.544 -1.974 -5.364 1.00 0.00 11 ASP A C 11
ATOM 12355 O O . ASP A 1 11 ? -16.064 -0.998 -5.906 1.00 0.00 11 ASP A O 11
ATOM 12364 N N . ARG A 1 12 ? -14.709 -1.872 -4.335 1.00 0.00 12 ARG A N 11
ATOM 12365 C CA . ARG A 1 12 ? -14.348 -0.577 -3.771 1.00 0.00 12 ARG A CA 11
ATOM 12366 C C . ARG A 1 12 ? -13.009 -0.656 -3.043 1.00 0.00 12 ARG A C 11
ATOM 12367 O O . ARG A 1 12 ? -12.799 -1.528 -2.199 1.00 0.00 12 ARG A O 11
ATOM 12388 N N . THR A 1 13 ? -12.105 0.260 -3.376 1.00 0.00 13 THR A N 11
ATOM 12389 C CA . THR A 1 13 ? -10.786 0.294 -2.756 1.00 0.00 13 THR A CA 11
ATOM 12390 C C . THR A 1 13 ? -10.676 1.443 -1.761 1.00 0.00 13 THR A C 11
ATOM 12391 O O . THR A 1 13 ? -10.240 2.539 -2.112 1.00 0.00 13 THR A O 11
ATOM 12402 N N . GLN A 1 14 ? -11.072 1.185 -0.519 1.00 0.00 14 GLN A N 11
ATOM 12403 C CA . GLN A 1 14 ? -11.017 2.200 0.527 1.00 0.00 14 GLN A CA 11
ATOM 12404 C C . GLN A 1 14 ? -10.193 1.714 1.714 1.00 0.00 14 GLN A C 11
ATOM 12405 O O . GLN A 1 14 ? -10.298 0.557 2.124 1.00 0.00 14 GLN A O 11
ATOM 12419 N N . PHE A 1 15 ? -9.373 2.604 2.263 1.00 0.00 15 PHE A N 11
ATOM 12420 C CA . PHE A 1 15 ? -8.530 2.264 3.404 1.00 0.00 15 PHE A CA 11
ATOM 12421 C C . PHE A 1 15 ? -8.980 3.013 4.655 1.00 0.00 15 PHE A C 11
ATOM 12422 O O . PHE A 1 15 ? -9.439 4.152 4.578 1.00 0.00 15 PHE A O 11
ATOM 12439 N N . SER A 1 16 ? -8.846 2.362 5.806 1.00 0.00 16 SER A N 11
ATOM 12440 C CA . SER A 1 16 ? -9.243 2.963 7.074 1.00 0.00 16 SER A CA 11
ATOM 12441 C C . SER A 1 16 ? -8.023 3.450 7.850 1.00 0.00 16 SER A C 11
ATOM 12442 O O . SER A 1 16 ? -6.910 2.963 7.649 1.00 0.00 16 SER A O 11
ATOM 12450 N N . ASP A 1 17 ? -8.240 4.415 8.737 1.00 0.00 17 ASP A N 11
ATOM 12451 C CA . ASP A 1 17 ? -7.160 4.969 9.545 1.00 0.00 17 ASP A CA 11
ATOM 12452 C C . ASP A 1 17 ? -6.257 3.860 10.078 1.00 0.00 17 ASP A C 11
ATOM 12453 O O . ASP A 1 17 ? -5.045 3.878 9.865 1.00 0.00 17 ASP A O 11
ATOM 12462 N N . ARG A 1 18 ? -6.856 2.899 10.773 1.00 0.00 18 ARG A N 11
ATOM 12463 C CA . ARG A 1 18 ? -6.106 1.784 11.339 1.00 0.00 18 ARG A CA 11
ATOM 12464 C C . ARG A 1 18 ? -5.294 1.072 10.260 1.00 0.00 18 ARG A C 11
ATOM 12465 O O . ARG A 1 18 ? -4.106 0.804 10.439 1.00 0.00 18 ARG A O 11
ATOM 12486 N N . ASP A 1 19 ? -5.944 0.769 9.142 1.00 0.00 19 ASP A N 11
ATOM 12487 C CA . ASP A 1 19 ? -5.283 0.089 8.034 1.00 0.00 19 ASP A CA 11
ATOM 12488 C C . ASP A 1 19 ? -4.086 0.894 7.539 1.00 0.00 19 ASP A C 11
ATOM 12489 O O . ASP A 1 19 ? -2.939 0.460 7.661 1.00 0.00 19 ASP A O 11
ATOM 12498 N N . LEU A 1 20 ? -4.360 2.067 6.979 1.00 0.00 20 LEU A N 11
ATOM 12499 C CA . LEU A 1 20 ? -3.305 2.933 6.463 1.00 0.00 20 LEU A CA 11
ATOM 12500 C C . LEU A 1 20 ? -2.045 2.824 7.316 1.00 0.00 20 LEU A C 11
ATOM 12501 O O . LEU A 1 20 ? -0.953 2.591 6.800 1.00 0.00 20 LEU A O 11
ATOM 12517 N N . ALA A 1 21 ? -2.206 2.992 8.625 1.00 0.00 21 ALA A N 11
ATOM 12518 C CA . ALA A 1 21 ? -1.083 2.908 9.550 1.00 0.00 21 ALA A CA 11
ATOM 12519 C C . ALA A 1 21 ? -0.071 1.864 9.091 1.00 0.00 21 ALA A C 11
ATOM 12520 O O . ALA A 1 21 ? 1.125 2.142 8.997 1.00 0.00 21 ALA A O 11
ATOM 12527 N N . THR A 1 22 ? -0.557 0.660 8.806 1.00 0.00 22 THR A N 11
ATOM 12528 C CA . THR A 1 22 ? 0.305 -0.427 8.359 1.00 0.00 22 THR A CA 11
ATOM 12529 C C . THR A 1 22 ? 1.077 -0.036 7.104 1.00 0.00 22 THR A C 11
ATOM 12530 O O . THR A 1 22 ? 2.305 -0.122 7.066 1.00 0.00 22 THR A O 11
ATOM 12541 N N . LEU A 1 23 ? 0.350 0.396 6.079 1.00 0.00 23 LEU A N 11
ATOM 12542 C CA . LEU A 1 23 ? 0.967 0.802 4.821 1.00 0.00 23 LEU A CA 11
ATOM 12543 C C . LEU A 1 23 ? 1.928 1.967 5.037 1.00 0.00 23 LEU A C 11
ATOM 12544 O O . LEU A 1 23 ? 3.119 1.868 4.738 1.00 0.00 23 LEU A O 11
ATOM 12560 N N . LYS A 1 24 ? 1.404 3.070 5.560 1.00 0.00 24 LYS A N 11
ATOM 12561 C CA . LYS A 1 24 ? 2.215 4.254 5.820 1.00 0.00 24 LYS A CA 11
ATOM 12562 C C . LYS A 1 24 ? 3.463 3.893 6.619 1.00 0.00 24 LYS A C 11
ATOM 12563 O O . LYS A 1 24 ? 4.521 4.499 6.445 1.00 0.00 24 LYS A O 11
ATOM 12582 N N . LYS A 1 25 ? 3.334 2.902 7.495 1.00 0.00 25 LYS A N 11
ATOM 12583 C CA . LYS A 1 25 ? 4.452 2.458 8.319 1.00 0.00 25 LYS A CA 11
ATOM 12584 C C . LYS A 1 25 ? 5.628 2.020 7.451 1.00 0.00 25 LYS A C 11
ATOM 12585 O O . LYS A 1 25 ? 6.772 2.398 7.703 1.00 0.00 25 LYS A O 11
ATOM 12604 N N . TYR A 1 26 ? 5.338 1.224 6.428 1.00 0.00 26 TYR A N 11
ATOM 12605 C CA . TYR A 1 26 ? 6.371 0.734 5.524 1.00 0.00 26 TYR A CA 11
ATOM 12606 C C . TYR A 1 26 ? 6.950 1.873 4.690 1.00 0.00 26 TYR A C 11
ATOM 12607 O O . TYR A 1 26 ? 8.127 1.859 4.331 1.00 0.00 26 TYR A O 11
ATOM 12625 N N . TRP A 1 27 ? 6.113 2.859 4.386 1.00 0.00 27 TRP A N 11
ATOM 12626 C CA . TRP A 1 27 ? 6.540 4.007 3.594 1.00 0.00 27 TRP A CA 11
ATOM 12627 C C . TRP A 1 27 ? 7.725 4.708 4.248 1.00 0.00 27 TRP A C 11
ATOM 12628 O O . TRP A 1 27 ? 8.537 5.338 3.570 1.00 0.00 27 TRP A O 11
ATOM 12649 N N . ASP A 1 28 ? 7.820 4.594 5.568 1.00 0.00 28 ASP A N 11
ATOM 12650 C CA . ASP A 1 28 ? 8.908 5.217 6.314 1.00 0.00 28 ASP A CA 11
ATOM 12651 C C . ASP A 1 28 ? 10.245 4.570 5.966 1.00 0.00 28 ASP A C 11
ATOM 12652 O O . ASP A 1 28 ? 11.301 5.047 6.377 1.00 0.00 28 ASP A O 11
ATOM 12661 N N . ASN A 1 29 ? 10.189 3.481 5.206 1.00 0.00 29 ASN A N 11
ATOM 12662 C CA . ASN A 1 29 ? 11.396 2.768 4.804 1.00 0.00 29 ASN A CA 11
ATOM 12663 C C . ASN A 1 29 ? 11.635 2.905 3.303 1.00 0.00 29 ASN A C 11
ATOM 12664 O O . ASN A 1 29 ? 12.374 2.123 2.707 1.00 0.00 29 ASN A O 11
ATOM 12675 N N . GLY A 1 30 ? 11.003 3.907 2.698 1.00 0.00 30 GLY A N 11
ATOM 12676 C CA . GLY A 1 30 ? 11.160 4.130 1.273 1.00 0.00 30 GLY A CA 11
ATOM 12677 C C . GLY A 1 30 ? 10.259 3.236 0.444 1.00 0.00 30 GLY A C 11
ATOM 12678 O O . GLY A 1 30 ? 10.606 2.861 -0.676 1.00 0.00 30 GLY A O 11
ATOM 12682 N N . MET A 1 31 ? 9.099 2.894 0.995 1.00 0.00 31 MET A N 11
ATOM 12683 C CA . MET A 1 31 ? 8.146 2.038 0.299 1.00 0.00 31 MET A CA 11
ATOM 12684 C C . MET A 1 31 ? 7.387 2.824 -0.766 1.00 0.00 31 MET A C 11
ATOM 12685 O O . MET A 1 31 ? 6.160 2.753 -0.849 1.00 0.00 31 MET A O 11
ATOM 12699 N N . THR A 1 32 ? 8.124 3.573 -1.580 1.00 0.00 32 THR A N 11
ATOM 12700 C CA . THR A 1 32 ? 7.520 4.373 -2.638 1.00 0.00 32 THR A CA 11
ATOM 12701 C C . THR A 1 32 ? 7.781 3.759 -4.009 1.00 0.00 32 THR A C 11
ATOM 12702 O O . THR A 1 32 ? 6.961 3.878 -4.919 1.00 0.00 32 THR A O 11
ATOM 12713 N N . SER A 1 33 ? 8.927 3.101 -4.149 1.00 0.00 33 SER A N 11
ATOM 12714 C CA . SER A 1 33 ? 9.297 2.470 -5.410 1.00 0.00 33 SER A CA 11
ATOM 12715 C C . SER A 1 33 ? 8.549 1.153 -5.599 1.00 0.00 33 SER A C 11
ATOM 12716 O O . SER A 1 33 ? 8.371 0.385 -4.653 1.00 0.00 33 SER A O 11
ATOM 12724 N N . LEU A 1 34 ? 8.113 0.899 -6.828 1.00 0.00 34 LEU A N 11
ATOM 12725 C CA . LEU A 1 34 ? 7.384 -0.324 -7.144 1.00 0.00 34 LEU A CA 11
ATOM 12726 C C . LEU A 1 34 ? 8.345 -1.480 -7.403 1.00 0.00 34 LEU A C 11
ATOM 12727 O O . LEU A 1 34 ? 8.034 -2.635 -7.118 1.00 0.00 34 LEU A O 11
ATOM 12743 N N . GLY A 1 35 ? 9.517 -1.159 -7.944 1.00 0.00 35 GLY A N 11
ATOM 12744 C CA . GLY A 1 35 ? 10.506 -2.180 -8.231 1.00 0.00 35 GLY A CA 11
ATOM 12745 C C . GLY A 1 35 ? 10.562 -3.250 -7.159 1.00 0.00 35 GLY A C 11
ATOM 12746 O O . GLY A 1 35 ? 10.136 -3.026 -6.026 1.00 0.00 35 GLY A O 11
ATOM 12750 N N . SER A 1 36 ? 11.088 -4.418 -7.517 1.00 0.00 36 SER A N 11
ATOM 12751 C CA . SER A 1 36 ? 11.193 -5.529 -6.578 1.00 0.00 36 SER A CA 11
ATOM 12752 C C . SER A 1 36 ? 11.777 -5.063 -5.248 1.00 0.00 36 SER A C 11
ATOM 12753 O O . SER A 1 36 ? 11.345 -5.498 -4.180 1.00 0.00 36 SER A O 11
ATOM 12761 N N . VAL A 1 37 ? 12.762 -4.173 -5.320 1.00 0.00 37 VAL A N 11
ATOM 12762 C CA . VAL A 1 37 ? 13.406 -3.646 -4.123 1.00 0.00 37 VAL A CA 11
ATOM 12763 C C . VAL A 1 37 ? 12.396 -3.449 -2.998 1.00 0.00 37 VAL A C 11
ATOM 12764 O O . VAL A 1 37 ? 12.715 -3.639 -1.823 1.00 0.00 37 VAL A O 11
ATOM 12777 N N . CYS A 1 38 ? 11.178 -3.067 -3.364 1.00 0.00 38 CYS A N 11
ATOM 12778 C CA . CYS A 1 38 ? 10.120 -2.843 -2.385 1.00 0.00 38 CYS A CA 11
ATOM 12779 C C . CYS A 1 38 ? 9.090 -3.967 -2.431 1.00 0.00 38 CYS A C 11
ATOM 12780 O O . CYS A 1 38 ? 8.533 -4.354 -1.404 1.00 0.00 38 CYS A O 11
ATOM 12788 N N . ARG A 1 39 ? 8.840 -4.485 -3.629 1.00 0.00 39 ARG A N 11
ATOM 12789 C CA . ARG A 1 39 ? 7.875 -5.563 -3.810 1.00 0.00 39 ARG A CA 11
ATOM 12790 C C . ARG A 1 39 ? 7.934 -6.546 -2.644 1.00 0.00 39 ARG A C 11
ATOM 12791 O O . ARG A 1 39 ? 6.905 -7.041 -2.186 1.00 0.00 39 ARG A O 11
ATOM 12812 N N . GLU A 1 40 ? 9.145 -6.823 -2.171 1.00 0.00 40 GLU A N 11
ATOM 12813 C CA . GLU A 1 40 ? 9.337 -7.748 -1.060 1.00 0.00 40 GLU A CA 11
ATOM 12814 C C . GLU A 1 40 ? 8.577 -7.277 0.177 1.00 0.00 40 GLU A C 11
ATOM 12815 O O . GLU A 1 40 ? 7.910 -8.066 0.848 1.00 0.00 40 GLU A O 11
ATOM 12827 N N . LYS A 1 41 ? 8.684 -5.987 0.475 1.00 0.00 41 LYS A N 11
ATOM 12828 C CA . LYS A 1 41 ? 8.008 -5.409 1.630 1.00 0.00 41 LYS A CA 11
ATOM 12829 C C . LYS A 1 41 ? 6.493 -5.456 1.454 1.00 0.00 41 LYS A C 11
ATOM 12830 O O . LYS A 1 41 ? 5.764 -5.834 2.371 1.00 0.00 41 LYS A O 11
ATOM 12849 N N . ILE A 1 42 ? 6.028 -5.071 0.271 1.00 0.00 42 ILE A N 11
ATOM 12850 C CA . ILE A 1 42 ? 4.600 -5.073 -0.025 1.00 0.00 42 ILE A CA 11
ATOM 12851 C C . ILE A 1 42 ? 3.971 -6.420 0.311 1.00 0.00 42 ILE A C 11
ATOM 12852 O O . ILE A 1 42 ? 2.902 -6.482 0.918 1.00 0.00 42 ILE A O 11
ATOM 12868 N N . GLU A 1 43 ? 4.642 -7.497 -0.086 1.00 0.00 43 GLU A N 11
ATOM 12869 C CA . GLU A 1 43 ? 4.147 -8.843 0.175 1.00 0.00 43 GLU A CA 11
ATOM 12870 C C . GLU A 1 43 ? 3.791 -9.016 1.648 1.00 0.00 43 GLU A C 11
ATOM 12871 O O . GLU A 1 43 ? 3.005 -9.892 2.009 1.00 0.00 43 GLU A O 11
ATOM 12883 N N . ALA A 1 44 ? 4.375 -8.175 2.495 1.00 0.00 44 ALA A N 11
ATOM 12884 C CA . ALA A 1 44 ? 4.119 -8.233 3.929 1.00 0.00 44 ALA A CA 11
ATOM 12885 C C . ALA A 1 44 ? 2.900 -7.396 4.303 1.00 0.00 44 ALA A C 11
ATOM 12886 O O . ALA A 1 44 ? 1.886 -7.926 4.757 1.00 0.00 44 ALA A O 11
ATOM 12893 N N . VAL A 1 45 ? 3.006 -6.085 4.109 1.00 0.00 45 VAL A N 11
ATOM 12894 C CA . VAL A 1 45 ? 1.912 -5.175 4.426 1.00 0.00 45 VAL A CA 11
ATOM 12895 C C . VAL A 1 45 ? 0.594 -5.675 3.845 1.00 0.00 45 VAL A C 11
ATOM 12896 O O . VAL A 1 45 ? -0.479 -5.380 4.370 1.00 0.00 45 VAL A O 11
ATOM 12909 N N . ALA A 1 46 ? 0.684 -6.435 2.759 1.00 0.00 46 ALA A N 11
ATOM 12910 C CA . ALA A 1 46 ? -0.501 -6.980 2.107 1.00 0.00 46 ALA A CA 11
ATOM 12911 C C . ALA A 1 46 ? -1.058 -8.168 2.885 1.00 0.00 46 ALA A C 11
ATOM 12912 O O . ALA A 1 46 ? -2.265 -8.267 3.107 1.00 0.00 46 ALA A O 11
ATOM 12919 N N . THR A 1 47 ? -0.171 -9.068 3.296 1.00 0.00 47 THR A N 11
ATOM 12920 C CA . THR A 1 47 ? -0.574 -10.250 4.047 1.00 0.00 47 THR A CA 11
ATOM 12921 C C . THR A 1 47 ? -0.986 -9.885 5.469 1.00 0.00 47 THR A C 11
ATOM 12922 O O . THR A 1 47 ? -1.721 -10.625 6.121 1.00 0.00 47 THR A O 11
ATOM 12933 N N . GLU A 1 48 ? -0.508 -8.738 5.942 1.00 0.00 48 GLU A N 11
ATOM 12934 C CA . GLU A 1 48 ? -0.828 -8.275 7.287 1.00 0.00 48 GLU A CA 11
ATOM 12935 C C . GLU A 1 48 ? -2.233 -7.682 7.339 1.00 0.00 48 GLU A C 11
ATOM 12936 O O . GLU A 1 48 ? -2.917 -7.764 8.360 1.00 0.00 48 GLU A O 11
ATOM 12948 N N . LEU A 1 49 ? -2.657 -7.084 6.231 1.00 0.00 49 LEU A N 11
ATOM 12949 C CA . LEU A 1 49 ? -3.980 -6.475 6.148 1.00 0.00 49 LEU A CA 11
ATOM 12950 C C . LEU A 1 49 ? -4.983 -7.436 5.517 1.00 0.00 49 LEU A C 11
ATOM 12951 O O . LEU A 1 49 ? -6.178 -7.151 5.457 1.00 0.00 49 LEU A O 11
ATOM 12967 N N . ASN A 1 50 ? -4.488 -8.578 5.050 1.00 0.00 50 ASN A N 11
ATOM 12968 C CA . ASN A 1 50 ? -5.340 -9.582 4.425 1.00 0.00 50 ASN A CA 11
ATOM 12969 C C . ASN A 1 50 ? -6.034 -9.015 3.191 1.00 0.00 50 ASN A C 11
ATOM 12970 O O . ASN A 1 50 ? -7.222 -9.251 2.969 1.00 0.00 50 ASN A O 11
ATOM 12981 N N . VAL A 1 51 ? -5.284 -8.267 2.389 1.00 0.00 51 VAL A N 11
ATOM 12982 C CA . VAL A 1 51 ? -5.825 -7.667 1.175 1.00 0.00 51 VAL A CA 11
ATOM 12983 C C . VAL A 1 51 ? -5.002 -8.059 -0.047 1.00 0.00 51 VAL A C 11
ATOM 12984 O O . VAL A 1 51 ? -3.917 -8.628 0.080 1.00 0.00 51 VAL A O 11
ATOM 12997 N N . ASP A 1 52 ? -5.524 -7.752 -1.229 1.00 0.00 52 ASP A N 11
ATOM 12998 C CA . ASP A 1 52 ? -4.836 -8.071 -2.475 1.00 0.00 52 ASP A CA 11
ATOM 12999 C C . ASP A 1 52 ? -3.615 -7.177 -2.666 1.00 0.00 52 ASP A C 11
ATOM 13000 O O . ASP A 1 52 ? -3.732 -5.951 -2.708 1.00 0.00 52 ASP A O 11
ATOM 13009 N N . CYS A 1 53 ? -2.446 -7.797 -2.780 1.00 0.00 53 CYS A N 11
ATOM 13010 C CA . CYS A 1 53 ? -1.203 -7.057 -2.964 1.00 0.00 53 CYS A CA 11
ATOM 13011 C C . CYS A 1 53 ? -1.406 -5.881 -3.915 1.00 0.00 53 CYS A C 11
ATOM 13012 O O . CYS A 1 53 ? -0.960 -4.767 -3.642 1.00 0.00 53 CYS A O 11
ATOM 13020 N N . GLU A 1 54 ? -2.080 -6.139 -5.031 1.00 0.00 54 GLU A N 11
ATOM 13021 C CA . GLU A 1 54 ? -2.339 -5.102 -6.023 1.00 0.00 54 GLU A CA 11
ATOM 13022 C C . GLU A 1 54 ? -2.805 -3.812 -5.352 1.00 0.00 54 GLU A C 11
ATOM 13023 O O . GLU A 1 54 ? -2.242 -2.742 -5.584 1.00 0.00 54 GLU A O 11
ATOM 13035 N N . ILE A 1 55 ? -3.835 -3.924 -4.521 1.00 0.00 55 ILE A N 11
ATOM 13036 C CA . ILE A 1 55 ? -4.377 -2.768 -3.817 1.00 0.00 55 ILE A CA 11
ATOM 13037 C C . ILE A 1 55 ? -3.265 -1.944 -3.178 1.00 0.00 55 ILE A C 11
ATOM 13038 O O . ILE A 1 55 ? -3.306 -0.713 -3.186 1.00 0.00 55 ILE A O 11
ATOM 13054 N N . VAL A 1 56 ? -2.270 -2.630 -2.625 1.00 0.00 56 VAL A N 11
ATOM 13055 C CA . VAL A 1 56 ? -1.144 -1.962 -1.983 1.00 0.00 56 VAL A CA 11
ATOM 13056 C C . VAL A 1 56 ? -0.215 -1.334 -3.017 1.00 0.00 56 VAL A C 11
ATOM 13057 O O . VAL A 1 56 ? -0.001 -0.122 -3.018 1.00 0.00 56 VAL A O 11
ATOM 13070 N N . ARG A 1 57 ? 0.332 -2.167 -3.896 1.00 0.00 57 ARG A N 11
ATOM 13071 C CA . ARG A 1 57 ? 1.239 -1.694 -4.935 1.00 0.00 57 ARG A CA 11
ATOM 13072 C C . ARG A 1 57 ? 0.647 -0.493 -5.666 1.00 0.00 57 ARG A C 11
ATOM 13073 O O . ARG A 1 57 ? 1.365 0.436 -6.040 1.00 0.00 57 ARG A O 11
ATOM 13094 N N . THR A 1 58 ? -0.667 -0.516 -5.867 1.00 0.00 58 THR A N 11
ATOM 13095 C CA . THR A 1 58 ? -1.355 0.569 -6.554 1.00 0.00 58 THR A CA 11
ATOM 13096 C C . THR A 1 58 ? -1.452 1.806 -5.669 1.00 0.00 58 THR A C 11
ATOM 13097 O O . THR A 1 58 ? -1.326 2.934 -6.146 1.00 0.00 58 THR A O 11
ATOM 13108 N N . TRP A 1 59 ? -1.677 1.588 -4.378 1.00 0.00 59 TRP A N 11
ATOM 13109 C CA . TRP A 1 59 ? -1.790 2.686 -3.426 1.00 0.00 59 TRP A CA 11
ATOM 13110 C C . TRP A 1 59 ? -0.511 3.515 -3.396 1.00 0.00 59 TRP A C 11
ATOM 13111 O O . TRP A 1 59 ? -0.554 4.733 -3.218 1.00 0.00 59 TRP A O 11
ATOM 13132 N N . ILE A 1 60 ? 0.625 2.849 -3.570 1.00 0.00 60 ILE A N 11
ATOM 13133 C CA . ILE A 1 60 ? 1.916 3.526 -3.564 1.00 0.00 60 ILE A CA 11
ATOM 13134 C C . ILE A 1 60 ? 2.030 4.502 -4.730 1.00 0.00 60 ILE A C 11
ATOM 13135 O O . ILE A 1 60 ? 2.203 5.704 -4.532 1.00 0.00 60 ILE A O 11
ATOM 13151 N N . GLY A 1 61 ? 1.930 3.977 -5.947 1.00 0.00 61 GLY A N 11
ATOM 13152 C CA . GLY A 1 61 ? 2.023 4.816 -7.128 1.00 0.00 61 GLY A CA 11
ATOM 13153 C C . GLY A 1 61 ? 1.091 6.010 -7.065 1.00 0.00 61 GLY A C 11
ATOM 13154 O O . GLY A 1 61 ? 1.464 7.118 -7.448 1.00 0.00 61 GLY A O 11
ATOM 13158 N N . ASN A 1 62 ? -0.127 5.783 -6.582 1.00 0.00 62 ASN A N 11
ATOM 13159 C CA . ASN A 1 62 ? -1.116 6.849 -6.472 1.00 0.00 62 ASN A CA 11
ATOM 13160 C C . ASN A 1 62 ? -0.624 7.955 -5.543 1.00 0.00 62 ASN A C 11
ATOM 13161 O O . ASN A 1 62 ? -0.675 9.136 -5.886 1.00 0.00 62 ASN A O 11
ATOM 13172 N N . ARG A 1 63 ? -0.147 7.563 -4.366 1.00 0.00 63 ARG A N 11
ATOM 13173 C CA . ARG A 1 63 ? 0.354 8.520 -3.387 1.00 0.00 63 ARG A CA 11
ATOM 13174 C C . ARG A 1 63 ? 1.414 9.426 -4.006 1.00 0.00 63 ARG A C 11
ATOM 13175 O O . ARG A 1 63 ? 1.266 10.648 -4.027 1.00 0.00 63 ARG A O 11
ATOM 13196 N N . ARG A 1 64 ? 2.484 8.818 -4.508 1.00 0.00 64 ARG A N 11
ATOM 13197 C CA . ARG A 1 64 ? 3.570 9.570 -5.126 1.00 0.00 64 ARG A CA 11
ATOM 13198 C C . ARG A 1 64 ? 3.024 10.682 -6.016 1.00 0.00 64 ARG A C 11
ATOM 13199 O O . ARG A 1 64 ? 3.516 11.811 -5.988 1.00 0.00 64 ARG A O 11
ATOM 13220 N N . ARG A 1 65 ? 2.005 10.356 -6.804 1.00 0.00 65 ARG A N 11
ATOM 13221 C CA . ARG A 1 65 ? 1.394 11.327 -7.703 1.00 0.00 65 ARG A CA 11
ATOM 13222 C C . ARG A 1 65 ? 0.777 12.481 -6.919 1.00 0.00 65 ARG A C 11
ATOM 13223 O O . ARG A 1 65 ? 1.137 13.642 -7.114 1.00 0.00 65 ARG A O 11
ATOM 13244 N N . LYS A 1 66 ? -0.156 12.154 -6.031 1.00 0.00 66 LYS A N 11
ATOM 13245 C CA . LYS A 1 66 ? -0.824 13.162 -5.215 1.00 0.00 66 LYS A CA 11
ATOM 13246 C C . LYS A 1 66 ? 0.154 14.252 -4.788 1.00 0.00 66 LYS A C 11
ATOM 13247 O O . LYS A 1 66 ? -0.160 15.441 -4.851 1.00 0.00 66 LYS A O 11
ATOM 13266 N N . TYR A 1 67 ? 1.341 13.839 -4.356 1.00 0.00 67 TYR A N 11
ATOM 13267 C CA . TYR A 1 67 ? 2.364 14.781 -3.918 1.00 0.00 67 TYR A CA 11
ATOM 13268 C C . TYR A 1 67 ? 2.866 15.623 -5.088 1.00 0.00 67 TYR A C 11
ATOM 13269 O O . TYR A 1 67 ? 2.802 16.852 -5.055 1.00 0.00 67 TYR A O 11
ATOM 13287 N N . ARG A 1 68 ? 3.365 14.952 -6.120 1.00 0.00 68 ARG A N 11
ATOM 13288 C CA . ARG A 1 68 ? 3.879 15.636 -7.301 1.00 0.00 68 ARG A CA 11
ATOM 13289 C C . ARG A 1 68 ? 2.892 16.692 -7.789 1.00 0.00 68 ARG A C 11
ATOM 13290 O O . ARG A 1 68 ? 3.288 17.780 -8.211 1.00 0.00 68 ARG A O 11
ATOM 13311 N N . LEU A 1 69 ? 1.606 16.365 -7.729 1.00 0.00 69 LEU A N 11
ATOM 13312 C CA . LEU A 1 69 ? 0.561 17.286 -8.165 1.00 0.00 69 LEU A CA 11
ATOM 13313 C C . LEU A 1 69 ? 0.668 18.619 -7.432 1.00 0.00 69 LEU A C 11
ATOM 13314 O O . LEU A 1 69 ? 0.555 19.683 -8.039 1.00 0.00 69 LEU A O 11
ATOM 13330 N N . MET A 1 70 ? 0.889 18.552 -6.123 1.00 0.00 70 MET A N 11
ATOM 13331 C CA . MET A 1 70 ? 1.016 19.755 -5.308 1.00 0.00 70 MET A CA 11
ATOM 13332 C C . MET A 1 70 ? 2.352 20.444 -5.560 1.00 0.00 70 MET A C 11
ATOM 13333 O O . MET A 1 70 ? 2.483 21.653 -5.372 1.00 0.00 70 MET A O 11
ATOM 13347 N N . GLY A 1 71 ? 3.344 19.667 -5.986 1.00 0.00 71 GLY A N 11
ATOM 13348 C CA . GLY A 1 71 ? 4.657 20.221 -6.256 1.00 0.00 71 GLY A CA 11
ATOM 13349 C C . GLY A 1 71 ? 5.696 19.770 -5.248 1.00 0.00 71 GLY A C 11
ATOM 13350 O O . GLY A 1 71 ? 6.601 20.528 -4.898 1.00 0.00 71 GLY A O 11
ATOM 13354 N N . ILE A 1 72 ? 5.564 18.534 -4.779 1.00 0.00 72 ILE A N 11
ATOM 13355 C CA . ILE A 1 72 ? 6.498 17.983 -3.805 1.00 0.00 72 ILE A CA 11
ATOM 13356 C C . ILE A 1 72 ? 7.387 16.918 -4.437 1.00 0.00 72 ILE A C 11
ATOM 13357 O O . ILE A 1 72 ? 7.011 16.288 -5.424 1.00 0.00 72 ILE A O 11
ATOM 13373 N N . GLU A 1 73 ? 8.568 16.720 -3.858 1.00 0.00 73 GLU A N 11
ATOM 13374 C CA . GLU A 1 73 ? 9.510 15.729 -4.365 1.00 0.00 73 GLU A CA 11
ATOM 13375 C C . GLU A 1 73 ? 9.799 14.665 -3.310 1.00 0.00 73 GLU A C 11
ATOM 13376 O O . GLU A 1 73 ? 9.934 14.970 -2.125 1.00 0.00 73 GLU A O 11
ATOM 13388 N N . VAL A 1 74 ? 9.893 13.414 -3.750 1.00 0.00 74 VAL A N 11
ATOM 13389 C CA . VAL A 1 74 ? 10.167 12.304 -2.846 1.00 0.00 74 VAL A CA 11
ATOM 13390 C C . VAL A 1 74 ? 11.508 11.652 -3.165 1.00 0.00 74 VAL A C 11
ATOM 13391 O O . VAL A 1 74 ? 11.973 11.692 -4.305 1.00 0.00 74 VAL A O 11
ATOM 13404 N N . SER A 1 75 ? 12.125 11.053 -2.152 1.00 0.00 75 SER A N 11
ATOM 13405 C CA . SER A 1 75 ? 13.415 10.395 -2.324 1.00 0.00 75 SER A CA 11
ATOM 13406 C C . SER A 1 75 ? 13.491 9.693 -3.677 1.00 0.00 75 SER A C 11
ATOM 13407 O O . SER A 1 75 ? 12.839 8.673 -3.897 1.00 0.00 75 SER A O 11
ATOM 13415 N N . GLY A 1 76 ? 14.293 10.248 -4.581 1.00 0.00 76 GLY A N 11
ATOM 13416 C CA . GLY A 1 76 ? 14.440 9.663 -5.900 1.00 0.00 76 GLY A CA 11
ATOM 13417 C C . GLY A 1 76 ? 15.830 9.106 -6.136 1.00 0.00 76 GLY A C 11
ATOM 13418 O O . GLY A 1 76 ? 16.826 9.635 -5.642 1.00 0.00 76 GLY A O 11
ATOM 13422 N N . PRO A 1 77 ? 15.910 8.011 -6.907 1.00 0.00 77 PRO A N 11
ATOM 13423 C CA . PRO A 1 77 ? 17.184 7.358 -7.224 1.00 0.00 77 PRO A CA 11
ATOM 13424 C C . PRO A 1 77 ? 18.050 8.198 -8.157 1.00 0.00 77 PRO A C 11
ATOM 13425 O O . PRO A 1 77 ? 17.606 9.220 -8.678 1.00 0.00 77 PRO A O 11
ATOM 13436 N N . SER A 1 78 ? 19.288 7.759 -8.362 1.00 0.00 78 SER A N 11
ATOM 13437 C CA . SER A 1 78 ? 20.217 8.472 -9.230 1.00 0.00 78 SER A CA 11
ATOM 13438 C C . SER A 1 78 ? 20.261 7.839 -10.617 1.00 0.00 78 SER A C 11
ATOM 13439 O O . SER A 1 78 ? 20.820 6.757 -10.800 1.00 0.00 78 SER A O 11
ATOM 13447 N N . SER A 1 79 ? 19.668 8.521 -11.591 1.00 0.00 79 SER A N 11
ATOM 13448 C CA . SER A 1 79 ? 19.635 8.024 -12.962 1.00 0.00 79 SER A CA 11
ATOM 13449 C C . SER A 1 79 ? 20.937 8.349 -13.689 1.00 0.00 79 SER A C 11
ATOM 13450 O O . SER A 1 79 ? 21.044 9.369 -14.368 1.00 0.00 79 SER A O 11
ATOM 13458 N N . GLY A 1 80 ? 21.925 7.472 -13.539 1.00 0.00 80 GLY A N 11
ATOM 13459 C CA . GLY A 1 80 ? 23.207 7.682 -14.186 1.00 0.00 80 GLY A CA 11
ATOM 13460 C C . GLY A 1 80 ? 24.218 8.341 -13.269 1.00 0.00 80 GLY A C 11
ATOM 13461 O O . GLY A 1 80 ? 23.902 8.686 -12.130 1.00 0.00 80 GLY A O 11
ATOM 13465 N N . GLY A 1 1 ? -4.174 5.470 -15.308 1.00 0.00 1 GLY A N 12
ATOM 13466 C CA . GLY A 1 1 ? -3.859 5.551 -16.723 1.00 0.00 1 GLY A CA 12
ATOM 13467 C C . GLY A 1 1 ? -4.381 4.361 -17.502 1.00 0.00 1 GLY A C 12
ATOM 13468 O O . GLY A 1 1 ? -3.633 3.714 -18.236 1.00 0.00 1 GLY A O 12
ATOM 13472 N N . SER A 1 2 ? -5.668 4.069 -17.342 1.00 0.00 2 SER A N 12
ATOM 13473 C CA . SER A 1 2 ? -6.288 2.944 -18.032 1.00 0.00 2 SER A CA 12
ATOM 13474 C C . SER A 1 2 ? -6.682 3.330 -19.455 1.00 0.00 2 SER A C 12
ATOM 13475 O O . SER A 1 2 ? -7.098 4.460 -19.711 1.00 0.00 2 SER A O 12
ATOM 13483 N N . SER A 1 3 ? -6.549 2.382 -20.377 1.00 0.00 3 SER A N 12
ATOM 13484 C CA . SER A 1 3 ? -6.887 2.623 -21.775 1.00 0.00 3 SER A CA 12
ATOM 13485 C C . SER A 1 3 ? -8.261 3.274 -21.897 1.00 0.00 3 SER A C 12
ATOM 13486 O O . SER A 1 3 ? -9.288 2.600 -21.830 1.00 0.00 3 SER A O 12
ATOM 13494 N N . GLY A 1 4 ? -8.271 4.592 -22.077 1.00 0.00 4 GLY A N 12
ATOM 13495 C CA . GLY A 1 4 ? -9.523 5.313 -22.206 1.00 0.00 4 GLY A CA 12
ATOM 13496 C C . GLY A 1 4 ? -10.170 5.596 -20.864 1.00 0.00 4 GLY A C 12
ATOM 13497 O O . GLY A 1 4 ? -10.141 4.757 -19.964 1.00 0.00 4 GLY A O 12
ATOM 13501 N N . SER A 1 5 ? -10.753 6.783 -20.729 1.00 0.00 5 SER A N 12
ATOM 13502 C CA . SER A 1 5 ? -11.405 7.176 -19.485 1.00 0.00 5 SER A CA 12
ATOM 13503 C C . SER A 1 5 ? -12.921 7.056 -19.605 1.00 0.00 5 SER A C 12
ATOM 13504 O O . SER A 1 5 ? -13.546 7.734 -20.421 1.00 0.00 5 SER A O 12
ATOM 13512 N N . SER A 1 6 ? -13.507 6.189 -18.785 1.00 0.00 6 SER A N 12
ATOM 13513 C CA . SER A 1 6 ? -14.949 5.977 -18.800 1.00 0.00 6 SER A CA 12
ATOM 13514 C C . SER A 1 6 ? -15.694 7.308 -18.829 1.00 0.00 6 SER A C 12
ATOM 13515 O O . SER A 1 6 ? -16.469 7.579 -19.745 1.00 0.00 6 SER A O 12
ATOM 13523 N N . GLY A 1 7 ? -15.453 8.136 -17.817 1.00 0.00 7 GLY A N 12
ATOM 13524 C CA . GLY A 1 7 ? -16.108 9.429 -17.744 1.00 0.00 7 GLY A CA 12
ATOM 13525 C C . GLY A 1 7 ? -16.000 10.057 -16.369 1.00 0.00 7 GLY A C 12
ATOM 13526 O O . GLY A 1 7 ? -14.899 10.288 -15.869 1.00 0.00 7 GLY A O 12
ATOM 13530 N N . ALA A 1 8 ? -17.146 10.335 -15.756 1.00 0.00 8 ALA A N 12
ATOM 13531 C CA . ALA A 1 8 ? -17.175 10.940 -14.430 1.00 0.00 8 ALA A CA 12
ATOM 13532 C C . ALA A 1 8 ? -17.274 9.875 -13.343 1.00 0.00 8 ALA A C 12
ATOM 13533 O O . ALA A 1 8 ? -17.981 8.878 -13.499 1.00 0.00 8 ALA A O 12
ATOM 13540 N N . LEU A 1 9 ? -16.563 10.092 -12.242 1.00 0.00 9 LEU A N 12
ATOM 13541 C CA . LEU A 1 9 ? -16.570 9.150 -11.129 1.00 0.00 9 LEU A CA 12
ATOM 13542 C C . LEU A 1 9 ? -17.719 9.447 -10.171 1.00 0.00 9 LEU A C 12
ATOM 13543 O O . LEU A 1 9 ? -18.332 10.513 -10.235 1.00 0.00 9 LEU A O 12
ATOM 13559 N N . GLN A 1 10 ? -18.004 8.500 -9.284 1.00 0.00 10 GLN A N 12
ATOM 13560 C CA . GLN A 1 10 ? -19.079 8.662 -8.312 1.00 0.00 10 GLN A CA 12
ATOM 13561 C C . GLN A 1 10 ? -18.572 8.422 -6.894 1.00 0.00 10 GLN A C 12
ATOM 13562 O O . GLN A 1 10 ? -18.621 9.315 -6.048 1.00 0.00 10 GLN A O 12
ATOM 13576 N N . ASP A 1 11 ? -18.085 7.212 -6.642 1.00 0.00 11 ASP A N 12
ATOM 13577 C CA . ASP A 1 11 ? -17.568 6.855 -5.326 1.00 0.00 11 ASP A CA 12
ATOM 13578 C C . ASP A 1 11 ? -16.411 5.868 -5.446 1.00 0.00 11 ASP A C 12
ATOM 13579 O O . ASP A 1 11 ? -16.486 4.897 -6.199 1.00 0.00 11 ASP A O 12
ATOM 13588 N N . ARG A 1 12 ? -15.342 6.124 -4.700 1.00 0.00 12 ARG A N 12
ATOM 13589 C CA . ARG A 1 12 ? -14.168 5.259 -4.725 1.00 0.00 12 ARG A CA 12
ATOM 13590 C C . ARG A 1 12 ? -13.961 4.585 -3.372 1.00 0.00 12 ARG A C 12
ATOM 13591 O O . ARG A 1 12 ? -14.656 4.887 -2.402 1.00 0.00 12 ARG A O 12
ATOM 13612 N N . THR A 1 13 ? -12.999 3.668 -3.314 1.00 0.00 13 THR A N 12
ATOM 13613 C CA . THR A 1 13 ? -12.701 2.950 -2.082 1.00 0.00 13 THR A CA 12
ATOM 13614 C C . THR A 1 13 ? -11.503 3.561 -1.365 1.00 0.00 13 THR A C 12
ATOM 13615 O O . THR A 1 13 ? -10.369 3.452 -1.829 1.00 0.00 13 THR A O 12
ATOM 13626 N N . GLN A 1 14 ? -11.764 4.204 -0.231 1.00 0.00 14 GLN A N 12
ATOM 13627 C CA . GLN A 1 14 ? -10.705 4.834 0.550 1.00 0.00 14 GLN A CA 12
ATOM 13628 C C . GLN A 1 14 ? -10.239 3.915 1.674 1.00 0.00 14 GLN A C 12
ATOM 13629 O O . GLN A 1 14 ? -10.997 3.073 2.157 1.00 0.00 14 GLN A O 12
ATOM 13643 N N . PHE A 1 15 ? -8.987 4.081 2.087 1.00 0.00 15 PHE A N 12
ATOM 13644 C CA . PHE A 1 15 ? -8.418 3.266 3.154 1.00 0.00 15 PHE A CA 12
ATOM 13645 C C . PHE A 1 15 ? -8.779 3.833 4.523 1.00 0.00 15 PHE A C 12
ATOM 13646 O O . PHE A 1 15 ? -8.787 5.048 4.721 1.00 0.00 15 PHE A O 12
ATOM 13663 N N . SER A 1 16 ? -9.078 2.944 5.466 1.00 0.00 16 SER A N 12
ATOM 13664 C CA . SER A 1 16 ? -9.444 3.356 6.816 1.00 0.00 16 SER A CA 12
ATOM 13665 C C . SER A 1 16 ? -8.221 3.845 7.585 1.00 0.00 16 SER A C 12
ATOM 13666 O O . SER A 1 16 ? -7.135 3.278 7.471 1.00 0.00 16 SER A O 12
ATOM 13674 N N . ASP A 1 17 ? -8.407 4.902 8.369 1.00 0.00 17 ASP A N 12
ATOM 13675 C CA . ASP A 1 17 ? -7.320 5.469 9.159 1.00 0.00 17 ASP A CA 12
ATOM 13676 C C . ASP A 1 17 ? -6.442 4.367 9.743 1.00 0.00 17 ASP A C 12
ATOM 13677 O O . ASP A 1 17 ? -5.216 4.416 9.639 1.00 0.00 17 ASP A O 12
ATOM 13686 N N . ARG A 1 18 ? -7.077 3.376 10.360 1.00 0.00 18 ARG A N 12
ATOM 13687 C CA . ARG A 1 18 ? -6.353 2.263 10.963 1.00 0.00 18 ARG A CA 12
ATOM 13688 C C . ARG A 1 18 ? -5.505 1.538 9.922 1.00 0.00 18 ARG A C 12
ATOM 13689 O O . ARG A 1 18 ? -4.302 1.353 10.107 1.00 0.00 18 ARG A O 12
ATOM 13710 N N . ASP A 1 19 ? -6.141 1.129 8.830 1.00 0.00 19 ASP A N 12
ATOM 13711 C CA . ASP A 1 19 ? -5.445 0.424 7.759 1.00 0.00 19 ASP A CA 12
ATOM 13712 C C . ASP A 1 19 ? -4.243 1.226 7.272 1.00 0.00 19 ASP A C 12
ATOM 13713 O O . ASP A 1 19 ? -3.129 0.708 7.189 1.00 0.00 19 ASP A O 12
ATOM 13722 N N . LEU A 1 20 ? -4.476 2.494 6.949 1.00 0.00 20 LEU A N 12
ATOM 13723 C CA . LEU A 1 20 ? -3.413 3.369 6.468 1.00 0.00 20 LEU A CA 12
ATOM 13724 C C . LEU A 1 20 ? -2.202 3.315 7.394 1.00 0.00 20 LEU A C 12
ATOM 13725 O O . LEU A 1 20 ? -1.079 3.076 6.951 1.00 0.00 20 LEU A O 12
ATOM 13741 N N . ALA A 1 21 ? -2.440 3.536 8.683 1.00 0.00 21 ALA A N 12
ATOM 13742 C CA . ALA A 1 21 ? -1.370 3.508 9.673 1.00 0.00 21 ALA A CA 12
ATOM 13743 C C . ALA A 1 21 ? -0.327 2.451 9.324 1.00 0.00 21 ALA A C 12
ATOM 13744 O O . ALA A 1 21 ? 0.875 2.720 9.341 1.00 0.00 21 ALA A O 12
ATOM 13751 N N . THR A 1 22 ? -0.794 1.247 9.009 1.00 0.00 22 THR A N 12
ATOM 13752 C CA . THR A 1 22 ? 0.098 0.149 8.658 1.00 0.00 22 THR A CA 12
ATOM 13753 C C . THR A 1 22 ? 0.893 0.467 7.397 1.00 0.00 22 THR A C 12
ATOM 13754 O O . THR A 1 22 ? 2.124 0.422 7.399 1.00 0.00 22 THR A O 12
ATOM 13765 N N . LEU A 1 23 ? 0.183 0.790 6.322 1.00 0.00 23 LEU A N 12
ATOM 13766 C CA . LEU A 1 23 ? 0.823 1.118 5.053 1.00 0.00 23 LEU A CA 12
ATOM 13767 C C . LEU A 1 23 ? 1.867 2.214 5.236 1.00 0.00 23 LEU A C 12
ATOM 13768 O O . LEU A 1 23 ? 3.052 2.009 4.971 1.00 0.00 23 LEU A O 12
ATOM 13784 N N . LYS A 1 24 ? 1.420 3.379 5.694 1.00 0.00 24 LYS A N 12
ATOM 13785 C CA . LYS A 1 24 ? 2.316 4.508 5.917 1.00 0.00 24 LYS A CA 12
ATOM 13786 C C . LYS A 1 24 ? 3.548 4.077 6.706 1.00 0.00 24 LYS A C 12
ATOM 13787 O O . LYS A 1 24 ? 4.657 4.550 6.452 1.00 0.00 24 LYS A O 12
ATOM 13806 N N . LYS A 1 25 ? 3.348 3.177 7.662 1.00 0.00 25 LYS A N 12
ATOM 13807 C CA . LYS A 1 25 ? 4.443 2.680 8.487 1.00 0.00 25 LYS A CA 12
ATOM 13808 C C . LYS A 1 25 ? 5.569 2.125 7.619 1.00 0.00 25 LYS A C 12
ATOM 13809 O O . LYS A 1 25 ? 6.743 2.418 7.847 1.00 0.00 25 LYS A O 12
ATOM 13828 N N . TYR A 1 26 ? 5.203 1.324 6.625 1.00 0.00 26 TYR A N 12
ATOM 13829 C CA . TYR A 1 26 ? 6.182 0.728 5.724 1.00 0.00 26 TYR A CA 12
ATOM 13830 C C . TYR A 1 26 ? 6.817 1.789 4.830 1.00 0.00 26 TYR A C 12
ATOM 13831 O O . TYR A 1 26 ? 8.007 1.724 4.519 1.00 0.00 26 TYR A O 12
ATOM 13849 N N . TRP A 1 27 ? 6.016 2.766 4.422 1.00 0.00 27 TRP A N 12
ATOM 13850 C CA . TRP A 1 27 ? 6.498 3.842 3.564 1.00 0.00 27 TRP A CA 12
ATOM 13851 C C . TRP A 1 27 ? 7.749 4.486 4.151 1.00 0.00 27 TRP A C 12
ATOM 13852 O O . TRP A 1 27 ? 8.628 4.939 3.416 1.00 0.00 27 TRP A O 12
ATOM 13873 N N . ASP A 1 28 ? 7.824 4.524 5.476 1.00 0.00 28 ASP A N 12
ATOM 13874 C CA . ASP A 1 28 ? 8.970 5.111 6.161 1.00 0.00 28 ASP A CA 12
ATOM 13875 C C . ASP A 1 28 ? 10.273 4.478 5.683 1.00 0.00 28 ASP A C 12
ATOM 13876 O O . ASP A 1 28 ? 11.335 5.095 5.749 1.00 0.00 28 ASP A O 12
ATOM 13885 N N . ASN A 1 29 ? 10.182 3.242 5.202 1.00 0.00 29 ASN A N 12
ATOM 13886 C CA . ASN A 1 29 ? 11.354 2.524 4.715 1.00 0.00 29 ASN A CA 12
ATOM 13887 C C . ASN A 1 29 ? 11.508 2.695 3.206 1.00 0.00 29 ASN A C 12
ATOM 13888 O O . ASN A 1 29 ? 12.062 1.833 2.526 1.00 0.00 29 ASN A O 12
ATOM 13899 N N . GLY A 1 30 ? 11.014 3.816 2.690 1.00 0.00 30 GLY A N 12
ATOM 13900 C CA . GLY A 1 30 ? 11.107 4.081 1.266 1.00 0.00 30 GLY A CA 12
ATOM 13901 C C . GLY A 1 30 ? 10.221 3.163 0.446 1.00 0.00 30 GLY A C 12
ATOM 13902 O O . GLY A 1 30 ? 10.423 3.009 -0.758 1.00 0.00 30 GLY A O 12
ATOM 13906 N N . MET A 1 31 ? 9.240 2.551 1.101 1.00 0.00 31 MET A N 12
ATOM 13907 C CA . MET A 1 31 ? 8.321 1.643 0.424 1.00 0.00 31 MET A CA 12
ATOM 13908 C C . MET A 1 31 ? 7.667 2.324 -0.774 1.00 0.00 31 MET A C 12
ATOM 13909 O O . MET A 1 31 ? 7.201 1.661 -1.701 1.00 0.00 31 MET A O 12
ATOM 13923 N N . THR A 1 32 ? 7.634 3.653 -0.748 1.00 0.00 32 THR A N 12
ATOM 13924 C CA . THR A 1 32 ? 7.036 4.424 -1.831 1.00 0.00 32 THR A CA 12
ATOM 13925 C C . THR A 1 32 ? 7.446 3.871 -3.191 1.00 0.00 32 THR A C 12
ATOM 13926 O O . THR A 1 32 ? 6.706 3.988 -4.168 1.00 0.00 32 THR A O 12
ATOM 13937 N N . SER A 1 33 ? 8.629 3.267 -3.247 1.00 0.00 33 SER A N 12
ATOM 13938 C CA . SER A 1 33 ? 9.138 2.699 -4.489 1.00 0.00 33 SER A CA 12
ATOM 13939 C C . SER A 1 33 ? 8.324 1.477 -4.902 1.00 0.00 33 SER A C 12
ATOM 13940 O O . SER A 1 33 ? 7.854 0.715 -4.056 1.00 0.00 33 SER A O 12
ATOM 13948 N N . LEU A 1 34 ? 8.162 1.295 -6.208 1.00 0.00 34 LEU A N 12
ATOM 13949 C CA . LEU A 1 34 ? 7.404 0.165 -6.735 1.00 0.00 34 LEU A CA 12
ATOM 13950 C C . LEU A 1 34 ? 8.336 -0.968 -7.151 1.00 0.00 34 LEU A C 12
ATOM 13951 O O . LEU A 1 34 ? 8.022 -2.143 -6.964 1.00 0.00 34 LEU A O 12
ATOM 13967 N N . GLY A 1 35 ? 9.485 -0.607 -7.714 1.00 0.00 35 GLY A N 12
ATOM 13968 C CA . GLY A 1 35 ? 10.446 -1.605 -8.145 1.00 0.00 35 GLY A CA 12
ATOM 13969 C C . GLY A 1 35 ? 10.465 -2.821 -7.240 1.00 0.00 35 GLY A C 12
ATOM 13970 O O . GLY A 1 35 ? 10.176 -2.720 -6.048 1.00 0.00 35 GLY A O 12
ATOM 13974 N N . SER A 1 36 ? 10.804 -3.974 -7.807 1.00 0.00 36 SER A N 12
ATOM 13975 C CA . SER A 1 36 ? 10.854 -5.216 -7.044 1.00 0.00 36 SER A CA 12
ATOM 13976 C C . SER A 1 36 ? 11.482 -4.986 -5.673 1.00 0.00 36 SER A C 12
ATOM 13977 O O . SER A 1 36 ? 10.967 -5.450 -4.656 1.00 0.00 36 SER A O 12
ATOM 13985 N N . VAL A 1 37 ? 12.599 -4.267 -5.654 1.00 0.00 37 VAL A N 12
ATOM 13986 C CA . VAL A 1 37 ? 13.299 -3.973 -4.409 1.00 0.00 37 VAL A CA 12
ATOM 13987 C C . VAL A 1 37 ? 12.317 -3.799 -3.255 1.00 0.00 37 VAL A C 12
ATOM 13988 O O . VAL A 1 37 ? 12.585 -4.222 -2.130 1.00 0.00 37 VAL A O 12
ATOM 14001 N N . CYS A 1 38 ? 11.180 -3.175 -3.542 1.00 0.00 38 CYS A N 12
ATOM 14002 C CA . CYS A 1 38 ? 10.157 -2.945 -2.528 1.00 0.00 38 CYS A CA 12
ATOM 14003 C C . CYS A 1 38 ? 9.067 -4.008 -2.605 1.00 0.00 38 CYS A C 12
ATOM 14004 O O . CYS A 1 38 ? 8.503 -4.408 -1.586 1.00 0.00 38 CYS A O 12
ATOM 14012 N N . ARG A 1 39 ? 8.773 -4.461 -3.819 1.00 0.00 39 ARG A N 12
ATOM 14013 C CA . ARG A 1 39 ? 7.748 -5.476 -4.029 1.00 0.00 39 ARG A CA 12
ATOM 14014 C C . ARG A 1 39 ? 7.790 -6.528 -2.924 1.00 0.00 39 ARG A C 12
ATOM 14015 O O . ARG A 1 39 ? 6.750 -6.993 -2.457 1.00 0.00 39 ARG A O 12
ATOM 14036 N N . GLU A 1 40 ? 8.998 -6.898 -2.512 1.00 0.00 40 GLU A N 12
ATOM 14037 C CA . GLU A 1 40 ? 9.175 -7.896 -1.464 1.00 0.00 40 GLU A CA 12
ATOM 14038 C C . GLU A 1 40 ? 8.444 -7.481 -0.190 1.00 0.00 40 GLU A C 12
ATOM 14039 O O . GLU A 1 40 ? 7.689 -8.263 0.389 1.00 0.00 40 GLU A O 12
ATOM 14051 N N . LYS A 1 41 ? 8.675 -6.246 0.243 1.00 0.00 41 LYS A N 12
ATOM 14052 C CA . LYS A 1 41 ? 8.040 -5.726 1.447 1.00 0.00 41 LYS A CA 12
ATOM 14053 C C . LYS A 1 41 ? 6.522 -5.704 1.296 1.00 0.00 41 LYS A C 12
ATOM 14054 O O . LYS A 1 41 ? 5.793 -6.108 2.203 1.00 0.00 41 LYS A O 12
ATOM 14073 N N . ILE A 1 42 ? 6.053 -5.232 0.146 1.00 0.00 42 ILE A N 12
ATOM 14074 C CA . ILE A 1 42 ? 4.623 -5.161 -0.124 1.00 0.00 42 ILE A CA 12
ATOM 14075 C C . ILE A 1 42 ? 3.944 -6.499 0.151 1.00 0.00 42 ILE A C 12
ATOM 14076 O O . ILE A 1 42 ? 2.856 -6.548 0.724 1.00 0.00 42 ILE A O 12
ATOM 14092 N N . GLU A 1 43 ? 4.596 -7.582 -0.260 1.00 0.00 43 GLU A N 12
ATOM 14093 C CA . GLU A 1 43 ? 4.056 -8.921 -0.057 1.00 0.00 43 GLU A CA 12
ATOM 14094 C C . GLU A 1 43 ? 3.719 -9.155 1.414 1.00 0.00 43 GLU A C 12
ATOM 14095 O O . GLU A 1 43 ? 2.851 -9.963 1.742 1.00 0.00 43 GLU A O 12
ATOM 14107 N N . ALA A 1 44 ? 4.413 -8.441 2.294 1.00 0.00 44 ALA A N 12
ATOM 14108 C CA . ALA A 1 44 ? 4.187 -8.569 3.728 1.00 0.00 44 ALA A CA 12
ATOM 14109 C C . ALA A 1 44 ? 3.011 -7.708 4.178 1.00 0.00 44 ALA A C 12
ATOM 14110 O O . ALA A 1 44 ? 2.009 -8.221 4.677 1.00 0.00 44 ALA A O 12
ATOM 14117 N N . VAL A 1 45 ? 3.140 -6.397 3.998 1.00 0.00 45 VAL A N 12
ATOM 14118 C CA . VAL A 1 45 ? 2.088 -5.466 4.385 1.00 0.00 45 VAL A CA 12
ATOM 14119 C C . VAL A 1 45 ? 0.742 -5.885 3.804 1.00 0.00 45 VAL A C 12
ATOM 14120 O O . VAL A 1 45 ? -0.311 -5.529 4.332 1.00 0.00 45 VAL A O 12
ATOM 14133 N N . ALA A 1 46 ? 0.785 -6.644 2.714 1.00 0.00 46 ALA A N 12
ATOM 14134 C CA . ALA A 1 46 ? -0.431 -7.114 2.062 1.00 0.00 46 ALA A CA 12
ATOM 14135 C C . ALA A 1 46 ? -0.998 -8.337 2.774 1.00 0.00 46 ALA A C 12
ATOM 14136 O O . ALA A 1 46 ? -2.204 -8.431 3.005 1.00 0.00 46 ALA A O 12
ATOM 14143 N N . THR A 1 47 ? -0.121 -9.274 3.120 1.00 0.00 47 THR A N 12
ATOM 14144 C CA . THR A 1 47 ? -0.534 -10.493 3.804 1.00 0.00 47 THR A CA 12
ATOM 14145 C C . THR A 1 47 ? -0.925 -10.206 5.250 1.00 0.00 47 THR A C 12
ATOM 14146 O O . THR A 1 47 ? -1.663 -10.974 5.866 1.00 0.00 47 THR A O 12
ATOM 14157 N N . GLU A 1 48 ? -0.425 -9.096 5.784 1.00 0.00 48 GLU A N 12
ATOM 14158 C CA . GLU A 1 48 ? -0.723 -8.710 7.158 1.00 0.00 48 GLU A CA 12
ATOM 14159 C C . GLU A 1 48 ? -2.117 -8.099 7.261 1.00 0.00 48 GLU A C 12
ATOM 14160 O O . GLU A 1 48 ? -2.849 -8.351 8.219 1.00 0.00 48 GLU A O 12
ATOM 14172 N N . LEU A 1 49 ? -2.478 -7.293 6.269 1.00 0.00 49 LEU A N 12
ATOM 14173 C CA . LEU A 1 49 ? -3.785 -6.644 6.247 1.00 0.00 49 LEU A CA 12
ATOM 14174 C C . LEU A 1 49 ? -4.822 -7.532 5.567 1.00 0.00 49 LEU A C 12
ATOM 14175 O O . LEU A 1 49 ? -6.008 -7.207 5.537 1.00 0.00 49 LEU A O 12
ATOM 14191 N N . ASN A 1 50 ? -4.366 -8.656 5.024 1.00 0.00 50 ASN A N 12
ATOM 14192 C CA . ASN A 1 50 ? -5.256 -9.593 4.346 1.00 0.00 50 ASN A CA 12
ATOM 14193 C C . ASN A 1 50 ? -5.834 -8.972 3.078 1.00 0.00 50 ASN A C 12
ATOM 14194 O O . ASN A 1 50 ? -7.008 -9.164 2.759 1.00 0.00 50 ASN A O 12
ATOM 14205 N N . VAL A 1 51 ? -5.002 -8.227 2.357 1.00 0.00 51 VAL A N 12
ATOM 14206 C CA . VAL A 1 51 ? -5.430 -7.579 1.123 1.00 0.00 51 VAL A CA 12
ATOM 14207 C C . VAL A 1 51 ? -4.495 -7.924 -0.031 1.00 0.00 51 VAL A C 12
ATOM 14208 O O . VAL A 1 51 ? -3.278 -7.986 0.140 1.00 0.00 51 VAL A O 12
ATOM 14221 N N . ASP A 1 52 ? -5.073 -8.147 -1.207 1.00 0.00 52 ASP A N 12
ATOM 14222 C CA . ASP A 1 52 ? -4.292 -8.484 -2.391 1.00 0.00 52 ASP A CA 12
ATOM 14223 C C . ASP A 1 52 ? -3.120 -7.522 -2.561 1.00 0.00 52 ASP A C 12
ATOM 14224 O O . ASP A 1 52 ? -3.294 -6.303 -2.516 1.00 0.00 52 ASP A O 12
ATOM 14233 N N . CYS A 1 53 ? -1.929 -8.076 -2.756 1.00 0.00 53 CYS A N 12
ATOM 14234 C CA . CYS A 1 53 ? -0.728 -7.267 -2.931 1.00 0.00 53 CYS A CA 12
ATOM 14235 C C . CYS A 1 53 ? -1.005 -6.073 -3.839 1.00 0.00 53 CYS A C 12
ATOM 14236 O O . CYS A 1 53 ? -0.731 -4.929 -3.476 1.00 0.00 53 CYS A O 12
ATOM 14244 N N . GLU A 1 54 ? -1.550 -6.347 -5.020 1.00 0.00 54 GLU A N 12
ATOM 14245 C CA . GLU A 1 54 ? -1.861 -5.295 -5.980 1.00 0.00 54 GLU A CA 12
ATOM 14246 C C . GLU A 1 54 ? -2.472 -4.084 -5.281 1.00 0.00 54 GLU A C 12
ATOM 14247 O O . GLU A 1 54 ? -2.097 -2.943 -5.552 1.00 0.00 54 GLU A O 12
ATOM 14259 N N . ILE A 1 55 ? -3.415 -4.342 -4.381 1.00 0.00 55 ILE A N 12
ATOM 14260 C CA . ILE A 1 55 ? -4.078 -3.274 -3.643 1.00 0.00 55 ILE A CA 12
ATOM 14261 C C . ILE A 1 55 ? -3.062 -2.316 -3.030 1.00 0.00 55 ILE A C 12
ATOM 14262 O O . ILE A 1 55 ? -3.259 -1.101 -3.030 1.00 0.00 55 ILE A O 12
ATOM 14278 N N . VAL A 1 56 ? -1.971 -2.871 -2.511 1.00 0.00 56 VAL A N 12
ATOM 14279 C CA . VAL A 1 56 ? -0.922 -2.066 -1.898 1.00 0.00 56 VAL A CA 12
ATOM 14280 C C . VAL A 1 56 ? -0.044 -1.409 -2.957 1.00 0.00 56 VAL A C 12
ATOM 14281 O O . VAL A 1 56 ? 0.043 -0.183 -3.032 1.00 0.00 56 VAL A O 12
ATOM 14294 N N . ARG A 1 57 ? 0.605 -2.232 -3.774 1.00 0.00 57 ARG A N 12
ATOM 14295 C CA . ARG A 1 57 ? 1.477 -1.731 -4.829 1.00 0.00 57 ARG A CA 12
ATOM 14296 C C . ARG A 1 57 ? 0.821 -0.569 -5.570 1.00 0.00 57 ARG A C 12
ATOM 14297 O O . ARG A 1 57 ? 1.490 0.384 -5.969 1.00 0.00 57 ARG A O 12
ATOM 14318 N N . THR A 1 58 ? -0.493 -0.656 -5.751 1.00 0.00 58 THR A N 12
ATOM 14319 C CA . THR A 1 58 ? -1.239 0.386 -6.446 1.00 0.00 58 THR A CA 12
ATOM 14320 C C . THR A 1 58 ? -1.393 1.626 -5.573 1.00 0.00 58 THR A C 12
ATOM 14321 O O . THR A 1 58 ? -1.220 2.751 -6.041 1.00 0.00 58 THR A O 12
ATOM 14332 N N . TRP A 1 59 ? -1.718 1.413 -4.303 1.00 0.00 59 TRP A N 12
ATOM 14333 C CA . TRP A 1 59 ? -1.894 2.516 -3.364 1.00 0.00 59 TRP A CA 12
ATOM 14334 C C . TRP A 1 59 ? -0.615 3.335 -3.240 1.00 0.00 59 TRP A C 12
ATOM 14335 O O . TRP A 1 59 ? -0.659 4.563 -3.158 1.00 0.00 59 TRP A O 12
ATOM 14356 N N . ILE A 1 60 ? 0.524 2.650 -3.229 1.00 0.00 60 ILE A N 12
ATOM 14357 C CA . ILE A 1 60 ? 1.815 3.316 -3.116 1.00 0.00 60 ILE A CA 12
ATOM 14358 C C . ILE A 1 60 ? 1.950 4.430 -4.148 1.00 0.00 60 ILE A C 12
ATOM 14359 O O . ILE A 1 60 ? 2.062 5.604 -3.799 1.00 0.00 60 ILE A O 12
ATOM 14375 N N . GLY A 1 61 ? 1.938 4.053 -5.424 1.00 0.00 61 GLY A N 12
ATOM 14376 C CA . GLY A 1 61 ? 2.058 5.033 -6.488 1.00 0.00 61 GLY A CA 12
ATOM 14377 C C . GLY A 1 61 ? 1.057 6.163 -6.351 1.00 0.00 61 GLY A C 12
ATOM 14378 O O . GLY A 1 61 ? 1.399 7.330 -6.540 1.00 0.00 61 GLY A O 12
ATOM 14382 N N . ASN A 1 62 ? -0.183 5.817 -6.023 1.00 0.00 62 ASN A N 12
ATOM 14383 C CA . ASN A 1 62 ? -1.238 6.812 -5.864 1.00 0.00 62 ASN A CA 12
ATOM 14384 C C . ASN A 1 62 ? -0.746 7.998 -5.040 1.00 0.00 62 ASN A C 12
ATOM 14385 O O . ASN A 1 62 ? -0.997 9.153 -5.385 1.00 0.00 62 ASN A O 12
ATOM 14396 N N . ARG A 1 63 ? -0.045 7.704 -3.951 1.00 0.00 63 ARG A N 12
ATOM 14397 C CA . ARG A 1 63 ? 0.482 8.746 -3.077 1.00 0.00 63 ARG A CA 12
ATOM 14398 C C . ARG A 1 63 ? 1.505 9.607 -3.813 1.00 0.00 63 ARG A C 12
ATOM 14399 O O . ARG A 1 63 ? 1.368 10.828 -3.881 1.00 0.00 63 ARG A O 12
ATOM 14420 N N . ARG A 1 64 ? 2.529 8.961 -4.360 1.00 0.00 64 ARG A N 12
ATOM 14421 C CA . ARG A 1 64 ? 3.576 9.667 -5.088 1.00 0.00 64 ARG A CA 12
ATOM 14422 C C . ARG A 1 64 ? 2.977 10.717 -6.020 1.00 0.00 64 ARG A C 12
ATOM 14423 O O . ARG A 1 64 ? 3.467 11.844 -6.098 1.00 0.00 64 ARG A O 12
ATOM 14444 N N . ARG A 1 65 ? 1.916 10.338 -6.724 1.00 0.00 65 ARG A N 12
ATOM 14445 C CA . ARG A 1 65 ? 1.251 11.246 -7.652 1.00 0.00 65 ARG A CA 12
ATOM 14446 C C . ARG A 1 65 ? 0.590 12.400 -6.904 1.00 0.00 65 ARG A C 12
ATOM 14447 O O . ARG A 1 65 ? 0.649 13.551 -7.338 1.00 0.00 65 ARG A O 12
ATOM 14468 N N . LYS A 1 66 ? -0.038 12.085 -5.776 1.00 0.00 66 LYS A N 12
ATOM 14469 C CA . LYS A 1 66 ? -0.710 13.094 -4.966 1.00 0.00 66 LYS A CA 12
ATOM 14470 C C . LYS A 1 66 ? 0.286 14.127 -4.448 1.00 0.00 66 LYS A C 12
ATOM 14471 O O . LYS A 1 66 ? 0.110 15.329 -4.649 1.00 0.00 66 LYS A O 12
ATOM 14490 N N . TYR A 1 67 ? 1.332 13.651 -3.782 1.00 0.00 67 TYR A N 12
ATOM 14491 C CA . TYR A 1 67 ? 2.356 14.533 -3.234 1.00 0.00 67 TYR A CA 12
ATOM 14492 C C . TYR A 1 67 ? 2.863 15.504 -4.296 1.00 0.00 67 TYR A C 12
ATOM 14493 O O . TYR A 1 67 ? 2.875 16.717 -4.090 1.00 0.00 67 TYR A O 12
ATOM 14511 N N . ARG A 1 68 ? 3.282 14.959 -5.434 1.00 0.00 68 ARG A N 12
ATOM 14512 C CA . ARG A 1 68 ? 3.791 15.776 -6.530 1.00 0.00 68 ARG A CA 12
ATOM 14513 C C . ARG A 1 68 ? 2.759 16.814 -6.960 1.00 0.00 68 ARG A C 12
ATOM 14514 O O . ARG A 1 68 ? 3.068 18.000 -7.078 1.00 0.00 68 ARG A O 12
ATOM 14535 N N . LEU A 1 69 ? 1.533 16.360 -7.192 1.00 0.00 69 LEU A N 12
ATOM 14536 C CA . LEU A 1 69 ? 0.454 17.249 -7.610 1.00 0.00 69 LEU A CA 12
ATOM 14537 C C . LEU A 1 69 ? 0.498 18.561 -6.833 1.00 0.00 69 LEU A C 12
ATOM 14538 O O . LEU A 1 69 ? 0.235 19.629 -7.384 1.00 0.00 69 LEU A O 12
ATOM 14554 N N . MET A 1 70 ? 0.835 18.472 -5.550 1.00 0.00 70 MET A N 12
ATOM 14555 C CA . MET A 1 70 ? 0.918 19.653 -4.699 1.00 0.00 70 MET A CA 12
ATOM 14556 C C . MET A 1 70 ? 2.295 20.301 -4.799 1.00 0.00 70 MET A C 12
ATOM 14557 O O . MET A 1 70 ? 2.448 21.498 -4.564 1.00 0.00 70 MET A O 12
ATOM 14571 N N . GLY A 1 71 ? 3.297 19.499 -5.149 1.00 0.00 71 GLY A N 12
ATOM 14572 C CA . GLY A 1 71 ? 4.649 20.012 -5.274 1.00 0.00 71 GLY A CA 12
ATOM 14573 C C . GLY A 1 71 ? 5.679 19.087 -4.658 1.00 0.00 71 GLY A C 12
ATOM 14574 O O . GLY A 1 71 ? 6.838 19.072 -5.075 1.00 0.00 71 GLY A O 12
ATOM 14578 N N . ILE A 1 72 ? 5.258 18.313 -3.663 1.00 0.00 72 ILE A N 12
ATOM 14579 C CA . ILE A 1 72 ? 6.153 17.381 -2.989 1.00 0.00 72 ILE A CA 12
ATOM 14580 C C . ILE A 1 72 ? 6.582 16.256 -3.925 1.00 0.00 72 ILE A C 12
ATOM 14581 O O . ILE A 1 72 ? 5.839 15.300 -4.142 1.00 0.00 72 ILE A O 12
ATOM 14597 N N . GLU A 1 73 ? 7.786 16.379 -4.476 1.00 0.00 73 GLU A N 12
ATOM 14598 C CA . GLU A 1 73 ? 8.314 15.371 -5.389 1.00 0.00 73 GLU A CA 12
ATOM 14599 C C . GLU A 1 73 ? 9.188 14.367 -4.643 1.00 0.00 73 GLU A C 12
ATOM 14600 O O . GLU A 1 73 ? 10.416 14.420 -4.719 1.00 0.00 73 GLU A O 12
ATOM 14612 N N . VAL A 1 74 ? 8.547 13.452 -3.923 1.00 0.00 74 VAL A N 12
ATOM 14613 C CA . VAL A 1 74 ? 9.265 12.436 -3.164 1.00 0.00 74 VAL A CA 12
ATOM 14614 C C . VAL A 1 74 ? 10.253 11.684 -4.049 1.00 0.00 74 VAL A C 12
ATOM 14615 O O . VAL A 1 74 ? 9.945 11.347 -5.192 1.00 0.00 74 VAL A O 12
ATOM 14628 N N . SER A 1 75 ? 11.441 11.425 -3.513 1.00 0.00 75 SER A N 12
ATOM 14629 C CA . SER A 1 75 ? 12.477 10.716 -4.256 1.00 0.00 75 SER A CA 12
ATOM 14630 C C . SER A 1 75 ? 13.659 10.378 -3.353 1.00 0.00 75 SER A C 12
ATOM 14631 O O . SER A 1 75 ? 14.345 11.268 -2.852 1.00 0.00 75 SER A O 12
ATOM 14639 N N . GLY A 1 76 ? 13.890 9.085 -3.149 1.00 0.00 76 GLY A N 12
ATOM 14640 C CA . GLY A 1 76 ? 14.989 8.651 -2.307 1.00 0.00 76 GLY A CA 12
ATOM 14641 C C . GLY A 1 76 ? 16.334 9.132 -2.815 1.00 0.00 76 GLY A C 12
ATOM 14642 O O . GLY A 1 76 ? 16.581 9.190 -4.019 1.00 0.00 76 GLY A O 12
ATOM 14646 N N . PRO A 1 77 ? 17.230 9.488 -1.883 1.00 0.00 77 PRO A N 12
ATOM 14647 C CA . PRO A 1 77 ? 18.572 9.973 -2.219 1.00 0.00 77 PRO A CA 12
ATOM 14648 C C . PRO A 1 77 ? 19.459 8.874 -2.793 1.00 0.00 77 PRO A C 12
ATOM 14649 O O . PRO A 1 77 ? 20.078 8.112 -2.050 1.00 0.00 77 PRO A O 12
ATOM 14660 N N . SER A 1 78 ? 19.516 8.797 -4.118 1.00 0.00 78 SER A N 12
ATOM 14661 C CA . SER A 1 78 ? 20.326 7.788 -4.791 1.00 0.00 78 SER A CA 12
ATOM 14662 C C . SER A 1 78 ? 21.811 8.027 -4.541 1.00 0.00 78 SER A C 12
ATOM 14663 O O . SER A 1 78 ? 22.555 7.101 -4.217 1.00 0.00 78 SER A O 12
ATOM 14671 N N . SER A 1 79 ? 22.237 9.277 -4.693 1.00 0.00 79 SER A N 12
ATOM 14672 C CA . SER A 1 79 ? 23.634 9.640 -4.488 1.00 0.00 79 SER A CA 12
ATOM 14673 C C . SER A 1 79 ? 23.790 10.525 -3.255 1.00 0.00 79 SER A C 12
ATOM 14674 O O . SER A 1 79 ? 23.778 11.752 -3.352 1.00 0.00 79 SER A O 12
ATOM 14682 N N . GLY A 1 80 ? 23.936 9.893 -2.094 1.00 0.00 80 GLY A N 12
ATOM 14683 C CA . GLY A 1 80 ? 24.092 10.638 -0.859 1.00 0.00 80 GLY A CA 12
ATOM 14684 C C . GLY A 1 80 ? 25.445 11.315 -0.757 1.00 0.00 80 GLY A C 12
ATOM 14685 O O . GLY A 1 80 ? 26.457 10.762 -1.187 1.00 0.00 80 GLY A O 12
ATOM 14689 N N . GLY A 1 1 ? -18.260 18.628 -9.442 1.00 0.00 1 GLY A N 13
ATOM 14690 C CA . GLY A 1 1 ? -17.761 19.765 -8.690 1.00 0.00 1 GLY A CA 13
ATOM 14691 C C . GLY A 1 1 ? -16.341 19.560 -8.202 1.00 0.00 1 GLY A C 13
ATOM 14692 O O . GLY A 1 1 ? -15.414 20.220 -8.671 1.00 0.00 1 GLY A O 13
ATOM 14696 N N . SER A 1 2 ? -16.170 18.643 -7.255 1.00 0.00 2 SER A N 13
ATOM 14697 C CA . SER A 1 2 ? -14.853 18.356 -6.697 1.00 0.00 2 SER A CA 13
ATOM 14698 C C . SER A 1 2 ? -14.191 17.197 -7.437 1.00 0.00 2 SER A C 13
ATOM 14699 O O . SER A 1 2 ? -14.867 16.296 -7.932 1.00 0.00 2 SER A O 13
ATOM 14707 N N . SER A 1 3 ? -12.864 17.229 -7.507 1.00 0.00 3 SER A N 13
ATOM 14708 C CA . SER A 1 3 ? -12.110 16.184 -8.188 1.00 0.00 3 SER A CA 13
ATOM 14709 C C . SER A 1 3 ? -12.740 15.851 -9.537 1.00 0.00 3 SER A C 13
ATOM 14710 O O . SER A 1 3 ? -12.852 14.684 -9.912 1.00 0.00 3 SER A O 13
ATOM 14718 N N . GLY A 1 4 ? -13.151 16.886 -10.263 1.00 0.00 4 GLY A N 13
ATOM 14719 C CA . GLY A 1 4 ? -13.765 16.684 -11.562 1.00 0.00 4 GLY A CA 13
ATOM 14720 C C . GLY A 1 4 ? -12.800 16.931 -12.705 1.00 0.00 4 GLY A C 13
ATOM 14721 O O . GLY A 1 4 ? -12.996 17.845 -13.505 1.00 0.00 4 GLY A O 13
ATOM 14725 N N . SER A 1 5 ? -11.754 16.114 -12.781 1.00 0.00 5 SER A N 13
ATOM 14726 C CA . SER A 1 5 ? -10.751 16.252 -13.830 1.00 0.00 5 SER A CA 13
ATOM 14727 C C . SER A 1 5 ? -10.777 15.048 -14.767 1.00 0.00 5 SER A C 13
ATOM 14728 O O . SER A 1 5 ? -10.999 13.917 -14.336 1.00 0.00 5 SER A O 13
ATOM 14736 N N . SER A 1 6 ? -10.547 15.301 -16.052 1.00 0.00 6 SER A N 13
ATOM 14737 C CA . SER A 1 6 ? -10.547 14.239 -17.052 1.00 0.00 6 SER A CA 13
ATOM 14738 C C . SER A 1 6 ? -9.950 12.956 -16.482 1.00 0.00 6 SER A C 13
ATOM 14739 O O . SER A 1 6 ? -9.041 12.996 -15.653 1.00 0.00 6 SER A O 13
ATOM 14747 N N . GLY A 1 7 ? -10.469 11.818 -16.932 1.00 0.00 7 GLY A N 13
ATOM 14748 C CA . GLY A 1 7 ? -9.976 10.538 -16.457 1.00 0.00 7 GLY A CA 13
ATOM 14749 C C . GLY A 1 7 ? -11.087 9.644 -15.944 1.00 0.00 7 GLY A C 13
ATOM 14750 O O . GLY A 1 7 ? -11.916 10.071 -15.142 1.00 0.00 7 GLY A O 13
ATOM 14754 N N . ALA A 1 8 ? -11.104 8.399 -16.408 1.00 0.00 8 ALA A N 13
ATOM 14755 C CA . ALA A 1 8 ? -12.120 7.442 -15.990 1.00 0.00 8 ALA A CA 13
ATOM 14756 C C . ALA A 1 8 ? -11.749 6.791 -14.662 1.00 0.00 8 ALA A C 13
ATOM 14757 O O . ALA A 1 8 ? -11.854 5.573 -14.505 1.00 0.00 8 ALA A O 13
ATOM 14764 N N . LEU A 1 9 ? -11.315 7.608 -13.709 1.00 0.00 9 LEU A N 13
ATOM 14765 C CA . LEU A 1 9 ? -10.927 7.111 -12.394 1.00 0.00 9 LEU A CA 13
ATOM 14766 C C . LEU A 1 9 ? -12.155 6.820 -11.537 1.00 0.00 9 LEU A C 13
ATOM 14767 O O . LEU A 1 9 ? -13.211 7.423 -11.726 1.00 0.00 9 LEU A O 13
ATOM 14783 N N . GLN A 1 10 ? -12.008 5.894 -10.595 1.00 0.00 10 GLN A N 13
ATOM 14784 C CA . GLN A 1 10 ? -13.105 5.526 -9.709 1.00 0.00 10 GLN A CA 13
ATOM 14785 C C . GLN A 1 10 ? -12.577 4.979 -8.387 1.00 0.00 10 GLN A C 13
ATOM 14786 O O . GLN A 1 10 ? -11.570 4.271 -8.355 1.00 0.00 10 GLN A O 13
ATOM 14800 N N . ASP A 1 11 ? -13.263 5.311 -7.299 1.00 0.00 11 ASP A N 13
ATOM 14801 C CA . ASP A 1 11 ? -12.863 4.853 -5.973 1.00 0.00 11 ASP A CA 13
ATOM 14802 C C . ASP A 1 11 ? -13.538 3.528 -5.630 1.00 0.00 11 ASP A C 13
ATOM 14803 O O . ASP A 1 11 ? -14.758 3.463 -5.479 1.00 0.00 11 ASP A O 13
ATOM 14812 N N . ARG A 1 12 ? -12.736 2.475 -5.510 1.00 0.00 12 ARG A N 13
ATOM 14813 C CA . ARG A 1 12 ? -13.256 1.152 -5.187 1.00 0.00 12 ARG A CA 13
ATOM 14814 C C . ARG A 1 12 ? -12.681 0.650 -3.866 1.00 0.00 12 ARG A C 13
ATOM 14815 O O . ARG A 1 12 ? -13.421 0.249 -2.966 1.00 0.00 12 ARG A O 13
ATOM 14836 N N . THR A 1 13 ? -11.356 0.673 -3.756 1.00 0.00 13 THR A N 13
ATOM 14837 C CA . THR A 1 13 ? -10.682 0.218 -2.546 1.00 0.00 13 THR A CA 13
ATOM 14838 C C . THR A 1 13 ? -10.206 1.398 -1.706 1.00 0.00 13 THR A C 13
ATOM 14839 O O . THR A 1 13 ? -9.243 2.076 -2.063 1.00 0.00 13 THR A O 13
ATOM 14850 N N . GLN A 1 14 ? -10.886 1.636 -0.589 1.00 0.00 14 GLN A N 13
ATOM 14851 C CA . GLN A 1 14 ? -10.532 2.734 0.301 1.00 0.00 14 GLN A CA 13
ATOM 14852 C C . GLN A 1 14 ? -9.870 2.212 1.572 1.00 0.00 14 GLN A C 13
ATOM 14853 O O . GLN A 1 14 ? -10.085 1.068 1.972 1.00 0.00 14 GLN A O 13
ATOM 14867 N N . PHE A 1 15 ? -9.064 3.059 2.204 1.00 0.00 15 PHE A N 13
ATOM 14868 C CA . PHE A 1 15 ? -8.369 2.683 3.430 1.00 0.00 15 PHE A CA 13
ATOM 14869 C C . PHE A 1 15 ? -8.757 3.606 4.580 1.00 0.00 15 PHE A C 13
ATOM 14870 O O . PHE A 1 15 ? -9.088 4.773 4.369 1.00 0.00 15 PHE A O 13
ATOM 14887 N N . SER A 1 16 ? -8.714 3.075 5.798 1.00 0.00 16 SER A N 13
ATOM 14888 C CA . SER A 1 16 ? -9.066 3.849 6.983 1.00 0.00 16 SER A CA 13
ATOM 14889 C C . SER A 1 16 ? -7.832 4.128 7.836 1.00 0.00 16 SER A C 13
ATOM 14890 O O . SER A 1 16 ? -6.847 3.391 7.781 1.00 0.00 16 SER A O 13
ATOM 14898 N N . ASP A 1 17 ? -7.893 5.196 8.623 1.00 0.00 17 ASP A N 13
ATOM 14899 C CA . ASP A 1 17 ? -6.782 5.572 9.489 1.00 0.00 17 ASP A CA 13
ATOM 14900 C C . ASP A 1 17 ? -6.108 4.336 10.077 1.00 0.00 17 ASP A C 13
ATOM 14901 O O . ASP A 1 17 ? -4.881 4.248 10.121 1.00 0.00 17 ASP A O 13
ATOM 14910 N N . ARG A 1 18 ? -6.919 3.385 10.528 1.00 0.00 18 ARG A N 13
ATOM 14911 C CA . ARG A 1 18 ? -6.402 2.155 11.116 1.00 0.00 18 ARG A CA 13
ATOM 14912 C C . ARG A 1 18 ? -5.556 1.384 10.107 1.00 0.00 18 ARG A C 13
ATOM 14913 O O . ARG A 1 18 ? -4.395 1.067 10.368 1.00 0.00 18 ARG A O 13
ATOM 14934 N N . ASP A 1 19 ? -6.146 1.085 8.954 1.00 0.00 19 ASP A N 13
ATOM 14935 C CA . ASP A 1 19 ? -5.447 0.352 7.905 1.00 0.00 19 ASP A CA 13
ATOM 14936 C C . ASP A 1 19 ? -4.221 1.124 7.427 1.00 0.00 19 ASP A C 13
ATOM 14937 O O . ASP A 1 19 ? -3.101 0.612 7.456 1.00 0.00 19 ASP A O 13
ATOM 14946 N N . LEU A 1 20 ? -4.441 2.358 6.986 1.00 0.00 20 LEU A N 13
ATOM 14947 C CA . LEU A 1 20 ? -3.354 3.201 6.500 1.00 0.00 20 LEU A CA 13
ATOM 14948 C C . LEU A 1 20 ? -2.125 3.076 7.395 1.00 0.00 20 LEU A C 13
ATOM 14949 O O . LEU A 1 20 ? -1.019 2.830 6.917 1.00 0.00 20 LEU A O 13
ATOM 14965 N N . ALA A 1 21 ? -2.329 3.246 8.698 1.00 0.00 21 ALA A N 13
ATOM 14966 C CA . ALA A 1 21 ? -1.239 3.147 9.660 1.00 0.00 21 ALA A CA 13
ATOM 14967 C C . ALA A 1 21 ? -0.240 2.070 9.251 1.00 0.00 21 ALA A C 13
ATOM 14968 O O . ALA A 1 21 ? 0.963 2.322 9.171 1.00 0.00 21 ALA A O 13
ATOM 14975 N N . THR A 1 22 ? -0.745 0.868 8.992 1.00 0.00 22 THR A N 13
ATOM 14976 C CA . THR A 1 22 ? 0.102 -0.248 8.593 1.00 0.00 22 THR A CA 13
ATOM 14977 C C . THR A 1 22 ? 0.925 0.101 7.358 1.00 0.00 22 THR A C 13
ATOM 14978 O O . THR A 1 22 ? 2.142 -0.087 7.337 1.00 0.00 22 THR A O 13
ATOM 14989 N N . LEU A 1 23 ? 0.254 0.611 6.331 1.00 0.00 23 LEU A N 13
ATOM 14990 C CA . LEU A 1 23 ? 0.924 0.988 5.091 1.00 0.00 23 LEU A CA 13
ATOM 14991 C C . LEU A 1 23 ? 1.983 2.056 5.347 1.00 0.00 23 LEU A C 13
ATOM 14992 O O . LEU A 1 23 ? 3.172 1.835 5.116 1.00 0.00 23 LEU A O 13
ATOM 15008 N N . LYS A 1 24 ? 1.543 3.214 5.827 1.00 0.00 24 LYS A N 13
ATOM 15009 C CA . LYS A 1 24 ? 2.452 4.317 6.118 1.00 0.00 24 LYS A CA 13
ATOM 15010 C C . LYS A 1 24 ? 3.690 3.820 6.859 1.00 0.00 24 LYS A C 13
ATOM 15011 O O . LYS A 1 24 ? 4.789 4.344 6.673 1.00 0.00 24 LYS A O 13
ATOM 15030 N N . LYS A 1 25 ? 3.505 2.807 7.698 1.00 0.00 25 LYS A N 13
ATOM 15031 C CA . LYS A 1 25 ? 4.606 2.237 8.465 1.00 0.00 25 LYS A CA 13
ATOM 15032 C C . LYS A 1 25 ? 5.744 1.807 7.545 1.00 0.00 25 LYS A C 13
ATOM 15033 O O . LYS A 1 25 ? 6.897 2.189 7.747 1.00 0.00 25 LYS A O 13
ATOM 15052 N N . TYR A 1 26 ? 5.413 1.011 6.534 1.00 0.00 26 TYR A N 13
ATOM 15053 C CA . TYR A 1 26 ? 6.408 0.528 5.584 1.00 0.00 26 TYR A CA 13
ATOM 15054 C C . TYR A 1 26 ? 6.981 1.679 4.763 1.00 0.00 26 TYR A C 13
ATOM 15055 O O . TYR A 1 26 ? 8.155 1.666 4.391 1.00 0.00 26 TYR A O 13
ATOM 15073 N N . TRP A 1 27 ? 6.145 2.673 4.486 1.00 0.00 27 TRP A N 13
ATOM 15074 C CA . TRP A 1 27 ? 6.568 3.833 3.710 1.00 0.00 27 TRP A CA 13
ATOM 15075 C C . TRP A 1 27 ? 7.784 4.499 4.345 1.00 0.00 27 TRP A C 13
ATOM 15076 O O . TRP A 1 27 ? 8.614 5.087 3.651 1.00 0.00 27 TRP A O 13
ATOM 15097 N N . ASP A 1 28 ? 7.883 4.403 5.666 1.00 0.00 28 ASP A N 13
ATOM 15098 C CA . ASP A 1 28 ? 8.999 4.995 6.394 1.00 0.00 28 ASP A CA 13
ATOM 15099 C C . ASP A 1 28 ? 10.315 4.322 6.013 1.00 0.00 28 ASP A C 13
ATOM 15100 O O . ASP A 1 28 ? 11.392 4.804 6.358 1.00 0.00 28 ASP A O 13
ATOM 15109 N N . ASN A 1 29 ? 10.217 3.204 5.301 1.00 0.00 29 ASN A N 13
ATOM 15110 C CA . ASN A 1 29 ? 11.399 2.463 4.876 1.00 0.00 29 ASN A CA 13
ATOM 15111 C C . ASN A 1 29 ? 11.635 2.630 3.377 1.00 0.00 29 ASN A C 13
ATOM 15112 O O . ASN A 1 29 ? 12.310 1.815 2.750 1.00 0.00 29 ASN A O 13
ATOM 15123 N N . GLY A 1 30 ? 11.074 3.694 2.810 1.00 0.00 30 GLY A N 13
ATOM 15124 C CA . GLY A 1 30 ? 11.235 3.949 1.391 1.00 0.00 30 GLY A CA 13
ATOM 15125 C C . GLY A 1 30 ? 10.318 3.093 0.540 1.00 0.00 30 GLY A C 13
ATOM 15126 O O . GLY A 1 30 ? 10.659 2.739 -0.589 1.00 0.00 30 GLY A O 13
ATOM 15130 N N . MET A 1 31 ? 9.152 2.758 1.082 1.00 0.00 31 MET A N 13
ATOM 15131 C CA . MET A 1 31 ? 8.184 1.937 0.365 1.00 0.00 31 MET A CA 13
ATOM 15132 C C . MET A 1 31 ? 7.464 2.754 -0.703 1.00 0.00 31 MET A C 13
ATOM 15133 O O . MET A 1 31 ? 6.236 2.730 -0.796 1.00 0.00 31 MET A O 13
ATOM 15147 N N . THR A 1 32 ? 8.236 3.478 -1.509 1.00 0.00 32 THR A N 13
ATOM 15148 C CA . THR A 1 32 ? 7.672 4.303 -2.569 1.00 0.00 32 THR A CA 13
ATOM 15149 C C . THR A 1 32 ? 8.091 3.794 -3.944 1.00 0.00 32 THR A C 13
ATOM 15150 O O . THR A 1 32 ? 8.465 4.576 -4.818 1.00 0.00 32 THR A O 13
ATOM 15161 N N . SER A 1 33 ? 8.024 2.480 -4.128 1.00 0.00 33 SER A N 13
ATOM 15162 C CA . SER A 1 33 ? 8.400 1.866 -5.397 1.00 0.00 33 SER A CA 13
ATOM 15163 C C . SER A 1 33 ? 7.610 0.583 -5.635 1.00 0.00 33 SER A C 13
ATOM 15164 O O . SER A 1 33 ? 7.136 -0.052 -4.692 1.00 0.00 33 SER A O 13
ATOM 15172 N N . LEU A 1 34 ? 7.473 0.207 -6.901 1.00 0.00 34 LEU A N 13
ATOM 15173 C CA . LEU A 1 34 ? 6.740 -1.001 -7.266 1.00 0.00 34 LEU A CA 13
ATOM 15174 C C . LEU A 1 34 ? 7.697 -2.159 -7.532 1.00 0.00 34 LEU A C 13
ATOM 15175 O O . LEU A 1 34 ? 7.385 -3.314 -7.247 1.00 0.00 34 LEU A O 13
ATOM 15191 N N . GLY A 1 35 ? 8.866 -1.840 -8.080 1.00 0.00 35 GLY A N 13
ATOM 15192 C CA . GLY A 1 35 ? 9.852 -2.864 -8.374 1.00 0.00 35 GLY A CA 13
ATOM 15193 C C . GLY A 1 35 ? 10.084 -3.798 -7.204 1.00 0.00 35 GLY A C 13
ATOM 15194 O O . GLY A 1 35 ? 9.582 -3.563 -6.104 1.00 0.00 35 GLY A O 13
ATOM 15198 N N . SER A 1 36 ? 10.844 -4.862 -7.439 1.00 0.00 36 SER A N 13
ATOM 15199 C CA . SER A 1 36 ? 11.137 -5.839 -6.397 1.00 0.00 36 SER A CA 13
ATOM 15200 C C . SER A 1 36 ? 11.781 -5.166 -5.188 1.00 0.00 36 SER A C 13
ATOM 15201 O O . SER A 1 36 ? 11.547 -5.561 -4.046 1.00 0.00 36 SER A O 13
ATOM 15209 N N . VAL A 1 37 ? 12.593 -4.147 -5.448 1.00 0.00 37 VAL A N 13
ATOM 15210 C CA . VAL A 1 37 ? 13.270 -3.418 -4.383 1.00 0.00 37 VAL A CA 13
ATOM 15211 C C . VAL A 1 37 ? 12.318 -3.117 -3.231 1.00 0.00 37 VAL A C 13
ATOM 15212 O O . VAL A 1 37 ? 12.721 -3.097 -2.067 1.00 0.00 37 VAL A O 13
ATOM 15225 N N . CYS A 1 38 ? 11.053 -2.884 -3.563 1.00 0.00 38 CYS A N 13
ATOM 15226 C CA . CYS A 1 38 ? 10.041 -2.583 -2.556 1.00 0.00 38 CYS A CA 13
ATOM 15227 C C . CYS A 1 38 ? 9.057 -3.740 -2.412 1.00 0.00 38 CYS A C 13
ATOM 15228 O O . CYS A 1 38 ? 8.525 -3.984 -1.329 1.00 0.00 38 CYS A O 13
ATOM 15236 N N . ARG A 1 39 ? 8.818 -4.447 -3.512 1.00 0.00 39 ARG A N 13
ATOM 15237 C CA . ARG A 1 39 ? 7.896 -5.576 -3.509 1.00 0.00 39 ARG A CA 13
ATOM 15238 C C . ARG A 1 39 ? 8.084 -6.428 -2.257 1.00 0.00 39 ARG A C 13
ATOM 15239 O O . ARG A 1 39 ? 7.123 -6.732 -1.552 1.00 0.00 39 ARG A O 13
ATOM 15260 N N . GLU A 1 40 ? 9.329 -6.811 -1.990 1.00 0.00 40 GLU A N 13
ATOM 15261 C CA . GLU A 1 40 ? 9.641 -7.630 -0.825 1.00 0.00 40 GLU A CA 13
ATOM 15262 C C . GLU A 1 40 ? 8.821 -7.191 0.385 1.00 0.00 40 GLU A C 13
ATOM 15263 O O . GLU A 1 40 ? 8.279 -8.020 1.116 1.00 0.00 40 GLU A O 13
ATOM 15275 N N . LYS A 1 41 ? 8.735 -5.881 0.590 1.00 0.00 41 LYS A N 13
ATOM 15276 C CA . LYS A 1 41 ? 7.982 -5.329 1.710 1.00 0.00 41 LYS A CA 13
ATOM 15277 C C . LYS A 1 41 ? 6.482 -5.393 1.440 1.00 0.00 41 LYS A C 13
ATOM 15278 O O . LYS A 1 41 ? 5.698 -5.744 2.322 1.00 0.00 41 LYS A O 13
ATOM 15297 N N . ILE A 1 42 ? 6.090 -5.052 0.217 1.00 0.00 42 ILE A N 13
ATOM 15298 C CA . ILE A 1 42 ? 4.685 -5.073 -0.169 1.00 0.00 42 ILE A CA 13
ATOM 15299 C C . ILE A 1 42 ? 4.069 -6.447 0.074 1.00 0.00 42 ILE A C 13
ATOM 15300 O O . ILE A 1 42 ? 2.927 -6.556 0.517 1.00 0.00 42 ILE A O 13
ATOM 15316 N N . GLU A 1 43 ? 4.836 -7.493 -0.219 1.00 0.00 43 GLU A N 13
ATOM 15317 C CA . GLU A 1 43 ? 4.365 -8.861 -0.032 1.00 0.00 43 GLU A CA 13
ATOM 15318 C C . GLU A 1 43 ? 3.988 -9.111 1.426 1.00 0.00 43 GLU A C 13
ATOM 15319 O O . GLU A 1 43 ? 3.303 -10.083 1.742 1.00 0.00 43 GLU A O 13
ATOM 15331 N N . ALA A 1 44 ? 4.442 -8.227 2.309 1.00 0.00 44 ALA A N 13
ATOM 15332 C CA . ALA A 1 44 ? 4.152 -8.351 3.732 1.00 0.00 44 ALA A CA 13
ATOM 15333 C C . ALA A 1 44 ? 2.919 -7.539 4.113 1.00 0.00 44 ALA A C 13
ATOM 15334 O O . ALA A 1 44 ? 1.923 -8.087 4.585 1.00 0.00 44 ALA A O 13
ATOM 15341 N N . VAL A 1 45 ? 2.993 -6.227 3.907 1.00 0.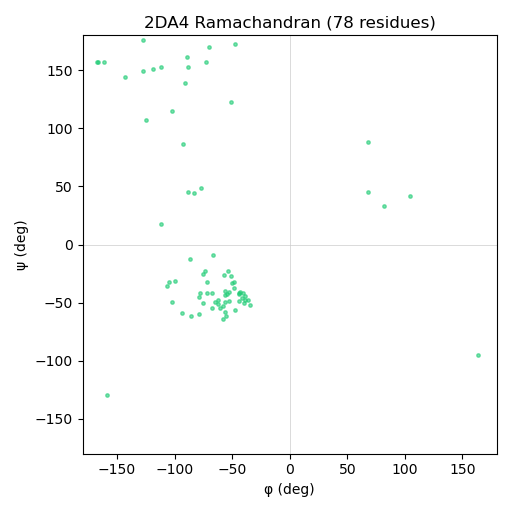00 45 VAL A N 13
ATOM 15342 C CA . VAL A 1 45 ? 1.883 -5.339 4.230 1.00 0.00 45 VAL A CA 13
ATOM 15343 C C . VAL A 1 45 ? 0.573 -5.865 3.654 1.00 0.00 45 VAL A C 13
ATOM 15344 O O . VAL A 1 45 ? -0.505 -5.576 4.172 1.00 0.00 45 VAL A O 13
ATOM 15357 N N . ALA A 1 46 ? 0.675 -6.639 2.579 1.00 0.00 46 ALA A N 13
ATOM 15358 C CA . ALA A 1 46 ? -0.502 -7.208 1.933 1.00 0.00 46 ALA A CA 13
ATOM 15359 C C . ALA A 1 46 ? -1.023 -8.415 2.707 1.00 0.00 46 ALA A C 13
ATOM 15360 O O . ALA A 1 46 ? -2.228 -8.558 2.918 1.00 0.00 46 ALA A O 13
ATOM 15367 N N . THR A 1 47 ? -0.108 -9.283 3.128 1.00 0.00 47 THR A N 13
ATOM 15368 C CA . THR A 1 47 ? -0.475 -10.478 3.876 1.00 0.00 47 THR A CA 13
ATOM 15369 C C . THR A 1 47 ? -0.872 -10.131 5.306 1.00 0.00 47 THR A C 13
ATOM 15370 O O . THR A 1 47 ? -1.583 -10.890 5.964 1.00 0.00 47 THR A O 13
ATOM 15381 N N . GLU A 1 48 ? -0.409 -8.979 5.781 1.00 0.00 48 GLU A N 13
ATOM 15382 C CA . GLU A 1 48 ? -0.717 -8.532 7.135 1.00 0.00 48 GLU A CA 13
ATOM 15383 C C . GLU A 1 48 ? -2.119 -7.935 7.205 1.00 0.00 48 GLU A C 13
ATOM 15384 O O . GLU A 1 48 ? -2.865 -8.182 8.154 1.00 0.00 48 GLU A O 13
ATOM 15396 N N . LEU A 1 49 ? -2.472 -7.149 6.194 1.00 0.00 49 LEU A N 13
ATOM 15397 C CA . LEU A 1 49 ? -3.785 -6.515 6.140 1.00 0.00 49 LEU A CA 13
ATOM 15398 C C . LEU A 1 49 ? -4.806 -7.434 5.475 1.00 0.00 49 LEU A C 13
ATOM 15399 O O . LEU A 1 49 ? -6.010 -7.197 5.551 1.00 0.00 49 LEU A O 13
ATOM 15415 N N . ASN A 1 50 ? -4.314 -8.483 4.824 1.00 0.00 50 ASN A N 13
ATOM 15416 C CA . ASN A 1 50 ? -5.184 -9.439 4.147 1.00 0.00 50 ASN A CA 13
ATOM 15417 C C . ASN A 1 50 ? -5.881 -8.790 2.955 1.00 0.00 50 ASN A C 13
ATOM 15418 O O . ASN A 1 50 ? -7.080 -8.975 2.747 1.00 0.00 50 ASN A O 13
ATOM 15429 N N . VAL A 1 51 ? -5.120 -8.029 2.174 1.00 0.00 51 VAL A N 13
ATOM 15430 C CA . VAL A 1 51 ? -5.664 -7.354 1.002 1.00 0.00 51 VAL A CA 13
ATOM 15431 C C . VAL A 1 51 ? -4.858 -7.689 -0.248 1.00 0.00 51 VAL A C 13
ATOM 15432 O O . VAL A 1 51 ? -3.648 -7.909 -0.179 1.00 0.00 51 VAL A O 13
ATOM 15445 N N . ASP A 1 52 ? -5.536 -7.727 -1.390 1.00 0.00 52 ASP A N 13
ATOM 15446 C CA . ASP A 1 52 ? -4.883 -8.034 -2.657 1.00 0.00 52 ASP A CA 13
ATOM 15447 C C . ASP A 1 52 ? -3.623 -7.193 -2.837 1.00 0.00 52 ASP A C 13
ATOM 15448 O O . ASP A 1 52 ? -3.682 -5.963 -2.848 1.00 0.00 52 ASP A O 13
ATOM 15457 N N . CYS A 1 53 ? -2.485 -7.864 -2.978 1.00 0.00 53 CYS A N 13
ATOM 15458 C CA . CYS A 1 53 ? -1.210 -7.178 -3.155 1.00 0.00 53 CYS A CA 13
ATOM 15459 C C . CYS A 1 53 ? -1.365 -5.971 -4.075 1.00 0.00 53 CYS A C 13
ATOM 15460 O O . CYS A 1 53 ? -0.720 -4.942 -3.879 1.00 0.00 53 CYS A O 13
ATOM 15468 N N . GLU A 1 54 ? -2.224 -6.107 -5.081 1.00 0.00 54 GLU A N 13
ATOM 15469 C CA . GLU A 1 54 ? -2.461 -5.029 -6.033 1.00 0.00 54 GLU A CA 13
ATOM 15470 C C . GLU A 1 54 ? -2.942 -3.769 -5.319 1.00 0.00 54 GLU A C 13
ATOM 15471 O O . GLU A 1 54 ? -2.471 -2.666 -5.599 1.00 0.00 54 GLU A O 13
ATOM 15483 N N . ILE A 1 55 ? -3.884 -3.941 -4.397 1.00 0.00 55 ILE A N 13
ATOM 15484 C CA . ILE A 1 55 ? -4.428 -2.819 -3.643 1.00 0.00 55 ILE A CA 13
ATOM 15485 C C . ILE A 1 55 ? -3.314 -1.958 -3.057 1.00 0.00 55 ILE A C 13
ATOM 15486 O O . ILE A 1 55 ? -3.418 -0.732 -3.017 1.00 0.00 55 ILE A O 13
ATOM 15502 N N . VAL A 1 56 ? -2.247 -2.609 -2.604 1.00 0.00 56 VAL A N 13
ATOM 15503 C CA . VAL A 1 56 ? -1.112 -1.904 -2.022 1.00 0.00 56 VAL A CA 13
ATOM 15504 C C . VAL A 1 56 ? -0.205 -1.333 -3.107 1.00 0.00 56 VAL A C 13
ATOM 15505 O O . VAL A 1 56 ? -0.023 -0.120 -3.204 1.00 0.00 56 VAL A O 13
ATOM 15518 N N . ARG A 1 57 ? 0.363 -2.217 -3.921 1.00 0.00 57 ARG A N 13
ATOM 15519 C CA . ARG A 1 57 ? 1.252 -1.802 -4.999 1.00 0.00 57 ARG A CA 13
ATOM 15520 C C . ARG A 1 57 ? 0.685 -0.593 -5.737 1.00 0.00 57 ARG A C 13
ATOM 15521 O O . ARG A 1 57 ? 1.410 0.350 -6.057 1.00 0.00 57 ARG A O 13
ATOM 15542 N N . THR A 1 58 ? -0.617 -0.626 -6.004 1.00 0.00 58 THR A N 13
ATOM 15543 C CA . THR A 1 58 ? -1.281 0.466 -6.704 1.00 0.00 58 THR A CA 13
ATOM 15544 C C . THR A 1 58 ? -1.373 1.708 -5.826 1.00 0.00 58 THR A C 13
ATOM 15545 O O . THR A 1 58 ? -1.220 2.831 -6.305 1.00 0.00 58 THR A O 13
ATOM 15556 N N . TRP A 1 59 ? -1.624 1.499 -4.538 1.00 0.00 59 TRP A N 13
ATOM 15557 C CA . TRP A 1 59 ? -1.736 2.603 -3.592 1.00 0.00 59 TRP A CA 13
ATOM 15558 C C . TRP A 1 59 ? -0.457 3.433 -3.571 1.00 0.00 59 TRP A C 13
ATOM 15559 O O . TRP A 1 59 ? -0.505 4.663 -3.554 1.00 0.00 59 TRP A O 13
ATOM 15580 N N . ILE A 1 60 ? 0.685 2.753 -3.573 1.00 0.00 60 ILE A N 13
ATOM 15581 C CA . ILE A 1 60 ? 1.976 3.430 -3.556 1.00 0.00 60 ILE A CA 13
ATOM 15582 C C . ILE A 1 60 ? 2.098 4.412 -4.716 1.00 0.00 60 ILE A C 13
ATOM 15583 O O . ILE A 1 60 ? 2.237 5.617 -4.510 1.00 0.00 60 ILE A O 13
ATOM 15599 N N . GLY A 1 61 ? 2.043 3.888 -5.936 1.00 0.00 61 GLY A N 13
ATOM 15600 C CA . GLY A 1 61 ? 2.147 4.733 -7.112 1.00 0.00 61 GLY A CA 13
ATOM 15601 C C . GLY A 1 61 ? 1.179 5.899 -7.075 1.00 0.00 61 GLY A C 13
ATOM 15602 O O . GLY A 1 61 ? 1.486 6.984 -7.567 1.00 0.00 61 GLY A O 13
ATOM 15606 N N . ASN A 1 62 ? 0.006 5.675 -6.491 1.00 0.00 62 ASN A N 13
ATOM 15607 C CA . ASN A 1 62 ? -1.010 6.716 -6.394 1.00 0.00 62 ASN A CA 13
ATOM 15608 C C . ASN A 1 62 ? -0.555 7.836 -5.464 1.00 0.00 62 ASN A C 13
ATOM 15609 O O . ASN A 1 62 ? -0.329 8.965 -5.900 1.00 0.00 62 ASN A O 13
ATOM 15620 N N . ARG A 1 63 ? -0.421 7.516 -4.181 1.00 0.00 63 ARG A N 13
ATOM 15621 C CA . ARG A 1 63 ? 0.007 8.495 -3.190 1.00 0.00 63 ARG A CA 13
ATOM 15622 C C . ARG A 1 63 ? 1.093 9.404 -3.757 1.00 0.00 63 ARG A C 13
ATOM 15623 O O . ARG A 1 63 ? 1.031 10.626 -3.615 1.00 0.00 63 ARG A O 13
ATOM 15644 N N . ARG A 1 64 ? 2.087 8.800 -4.400 1.00 0.00 64 ARG A N 13
ATOM 15645 C CA . ARG A 1 64 ? 3.188 9.555 -4.987 1.00 0.00 64 ARG A CA 13
ATOM 15646 C C . ARG A 1 64 ? 2.664 10.719 -5.823 1.00 0.00 64 ARG A C 13
ATOM 15647 O O . ARG A 1 64 ? 3.003 11.876 -5.574 1.00 0.00 64 ARG A O 13
ATOM 15668 N N . ARG A 1 65 ? 1.836 10.404 -6.814 1.00 0.00 65 ARG A N 13
ATOM 15669 C CA . ARG A 1 65 ? 1.267 11.423 -7.687 1.00 0.00 65 ARG A CA 13
ATOM 15670 C C . ARG A 1 65 ? 0.307 12.325 -6.917 1.00 0.00 65 ARG A C 13
ATOM 15671 O O . ARG A 1 65 ? 0.402 13.550 -6.982 1.00 0.00 65 ARG A O 13
ATOM 15692 N N . LYS A 1 66 ? -0.618 11.709 -6.188 1.00 0.00 66 LYS A N 13
ATOM 15693 C CA . LYS A 1 66 ? -1.595 12.455 -5.404 1.00 0.00 66 LYS A CA 13
ATOM 15694 C C . LYS A 1 66 ? -0.977 13.724 -4.827 1.00 0.00 66 LYS A C 13
ATOM 15695 O O . LYS A 1 66 ? -1.571 14.801 -4.891 1.00 0.00 66 LYS A O 13
ATOM 15714 N N . TYR A 1 67 ? 0.220 13.592 -4.266 1.00 0.00 67 TYR A N 13
ATOM 15715 C CA . TYR A 1 67 ? 0.919 14.728 -3.678 1.00 0.00 67 TYR A CA 13
ATOM 15716 C C . TYR A 1 67 ? 1.269 15.763 -4.743 1.00 0.00 67 TYR A C 13
ATOM 15717 O O . TYR A 1 67 ? 0.827 16.911 -4.678 1.00 0.00 67 TYR A O 13
ATOM 15735 N N . ARG A 1 68 ? 2.065 15.348 -5.723 1.00 0.00 68 ARG A N 13
ATOM 15736 C CA . ARG A 1 68 ? 2.475 16.238 -6.802 1.00 0.00 68 ARG A CA 13
ATOM 15737 C C . ARG A 1 68 ? 1.290 17.047 -7.321 1.00 0.00 68 ARG A C 13
ATOM 15738 O O . ARG A 1 68 ? 1.382 18.263 -7.494 1.00 0.00 68 ARG A O 13
ATOM 15759 N N . LEU A 1 69 ? 0.177 16.364 -7.568 1.00 0.00 69 LEU A N 13
ATOM 15760 C CA . LEU A 1 69 ? -1.027 17.018 -8.067 1.00 0.00 69 LEU A CA 13
ATOM 15761 C C . LEU A 1 69 ? -1.239 18.365 -7.383 1.00 0.00 69 LEU A C 13
ATOM 15762 O O . LEU A 1 69 ? -1.538 19.364 -8.037 1.00 0.00 69 LEU A O 13
ATOM 15778 N N . MET A 1 70 ? -1.080 18.384 -6.064 1.00 0.00 70 MET A N 13
ATOM 15779 C CA . MET A 1 70 ? -1.251 19.610 -5.292 1.00 0.00 70 MET A CA 13
ATOM 15780 C C . MET A 1 70 ? 0.036 20.430 -5.283 1.00 0.00 70 MET A C 13
ATOM 15781 O O . MET A 1 70 ? 0.005 21.648 -5.117 1.00 0.00 70 MET A O 13
ATOM 15795 N N . GLY A 1 71 ? 1.166 19.752 -5.461 1.00 0.00 71 GLY A N 13
ATOM 15796 C CA . GLY A 1 71 ? 2.447 20.435 -5.469 1.00 0.00 71 GLY A CA 13
ATOM 15797 C C . GLY A 1 71 ? 3.464 19.769 -4.563 1.00 0.00 71 GLY A C 13
ATOM 15798 O O . GLY A 1 71 ? 4.667 19.985 -4.707 1.00 0.00 71 GLY A O 13
ATOM 15802 N N . ILE A 1 72 ? 2.980 18.960 -3.627 1.00 0.00 72 ILE A N 13
ATOM 15803 C CA . ILE A 1 72 ? 3.856 18.262 -2.695 1.00 0.00 72 ILE A CA 13
ATOM 15804 C C . ILE A 1 72 ? 4.672 17.187 -3.406 1.00 0.00 72 ILE A C 13
ATOM 15805 O O . ILE A 1 72 ? 4.143 16.427 -4.216 1.00 0.00 72 ILE A O 13
ATOM 15821 N N . GLU A 1 73 ? 5.963 17.130 -3.095 1.00 0.00 73 GLU A N 13
ATOM 15822 C CA . GLU A 1 73 ? 6.852 16.148 -3.705 1.00 0.00 73 GLU A CA 13
ATOM 15823 C C . GLU A 1 73 ? 7.545 15.305 -2.638 1.00 0.00 73 GLU A C 13
ATOM 15824 O O . GLU A 1 73 ? 8.029 15.829 -1.634 1.00 0.00 73 GLU A O 13
ATOM 15836 N N . VAL A 1 74 ? 7.588 13.995 -2.862 1.00 0.00 74 VAL A N 13
ATOM 15837 C CA . VAL A 1 74 ? 8.221 13.079 -1.921 1.00 0.00 74 VAL A CA 13
ATOM 15838 C C . VAL A 1 74 ? 9.600 12.654 -2.411 1.00 0.00 74 VAL A C 13
ATOM 15839 O O . VAL A 1 74 ? 9.979 11.489 -2.298 1.00 0.00 74 VAL A O 13
ATOM 15852 N N . SER A 1 75 ? 10.348 13.608 -2.957 1.00 0.00 75 SER A N 13
ATOM 15853 C CA . SER A 1 75 ? 11.685 13.333 -3.468 1.00 0.00 75 SER A CA 13
ATOM 15854 C C . SER A 1 75 ? 12.612 14.523 -3.236 1.00 0.00 75 SER A C 13
ATOM 15855 O O . SER A 1 75 ? 12.215 15.675 -3.405 1.00 0.00 75 SER A O 13
ATOM 15863 N N . GLY A 1 76 ? 13.850 14.234 -2.847 1.00 0.00 76 GLY A N 13
ATOM 15864 C CA . GLY A 1 76 ? 14.814 15.289 -2.597 1.00 0.00 76 GLY A CA 13
ATOM 15865 C C . GLY A 1 76 ? 16.087 14.772 -1.957 1.00 0.00 76 GLY A C 13
ATOM 15866 O O . GLY A 1 76 ? 17.007 14.315 -2.635 1.00 0.00 76 GLY A O 13
ATOM 15870 N N . PRO A 1 77 ? 16.152 14.842 -0.619 1.00 0.00 77 PRO A N 13
ATOM 15871 C CA . PRO A 1 77 ? 17.318 14.382 0.142 1.00 0.00 77 PRO A CA 13
ATOM 15872 C C . PRO A 1 77 ? 17.465 12.864 0.117 1.00 0.00 77 PRO A C 13
ATOM 15873 O O . PRO A 1 77 ? 16.958 12.167 0.995 1.00 0.00 77 PRO A O 13
ATOM 15884 N N . SER A 1 78 ? 18.163 12.359 -0.895 1.00 0.00 78 SER A N 13
ATOM 15885 C CA . SER A 1 78 ? 18.375 10.923 -1.037 1.00 0.00 78 SER A CA 13
ATOM 15886 C C . SER A 1 78 ? 19.784 10.629 -1.540 1.00 0.00 78 SER A C 13
ATOM 15887 O O . SER A 1 78 ? 20.487 11.523 -2.011 1.00 0.00 78 SER A O 13
ATOM 15895 N N . SER A 1 79 ? 20.191 9.367 -1.437 1.00 0.00 79 SER A N 13
ATOM 15896 C CA . SER A 1 79 ? 21.518 8.954 -1.877 1.00 0.00 79 SER A CA 13
ATOM 15897 C C . SER A 1 79 ? 21.503 8.558 -3.351 1.00 0.00 79 SER A C 13
ATOM 15898 O O . SER A 1 79 ? 22.245 9.110 -4.161 1.00 0.00 79 SER A O 13
ATOM 15906 N N . GLY A 1 80 ? 20.650 7.596 -3.690 1.00 0.00 80 GLY A N 13
ATOM 15907 C CA . GLY A 1 80 ? 20.552 7.141 -5.065 1.00 0.00 80 GLY A CA 13
ATOM 15908 C C . GLY A 1 80 ? 19.116 7.027 -5.537 1.00 0.00 80 GLY A C 13
ATOM 15909 O O . GLY A 1 80 ? 18.749 6.057 -6.200 1.00 0.00 80 GLY A O 13
ATOM 15913 N N . GLY A 1 1 ? -2.982 -20.242 -1.569 1.00 0.00 1 GLY A N 14
ATOM 15914 C CA . GLY A 1 1 ? -2.426 -19.730 -0.331 1.00 0.00 1 GLY A CA 14
ATOM 15915 C C . GLY A 1 1 ? -2.992 -20.426 0.891 1.00 0.00 1 GLY A C 14
ATOM 15916 O O . GLY A 1 1 ? -3.944 -21.199 0.788 1.00 0.00 1 GLY A O 14
ATOM 15920 N N . SER A 1 2 ? -2.405 -20.152 2.052 1.00 0.00 2 SER A N 14
ATOM 15921 C CA . SER A 1 2 ? -2.853 -20.763 3.298 1.00 0.00 2 SER A CA 14
ATOM 15922 C C . SER A 1 2 ? -3.907 -19.895 3.979 1.00 0.00 2 SER A C 14
ATOM 15923 O O . SER A 1 2 ? -3.810 -18.668 3.981 1.00 0.00 2 SER A O 14
ATOM 15931 N N . SER A 1 3 ? -4.914 -20.543 4.556 1.00 0.00 3 SER A N 14
ATOM 15932 C CA . SER A 1 3 ? -5.989 -19.832 5.238 1.00 0.00 3 SER A CA 14
ATOM 15933 C C . SER A 1 3 ? -6.548 -18.719 4.357 1.00 0.00 3 SER A C 14
ATOM 15934 O O . SER A 1 3 ? -6.818 -17.615 4.828 1.00 0.00 3 SER A O 14
ATOM 15942 N N . GLY A 1 4 ? -6.720 -19.018 3.073 1.00 0.00 4 GLY A N 14
ATOM 15943 C CA . GLY A 1 4 ? -7.245 -18.034 2.145 1.00 0.00 4 GLY A CA 14
ATOM 15944 C C . GLY A 1 4 ? -8.496 -18.515 1.436 1.00 0.00 4 GLY A C 14
ATOM 15945 O O . GLY A 1 4 ? -8.470 -19.525 0.734 1.00 0.00 4 GLY A O 14
ATOM 15949 N N . SER A 1 5 ? -9.595 -17.790 1.622 1.00 0.00 5 SER A N 14
ATOM 15950 C CA . SER A 1 5 ? -10.863 -18.152 0.999 1.00 0.00 5 SER A CA 14
ATOM 15951 C C . SER A 1 5 ? -11.510 -16.938 0.339 1.00 0.00 5 SER A C 14
ATOM 15952 O O . SER A 1 5 ? -11.129 -15.798 0.603 1.00 0.00 5 SER A O 14
ATOM 15960 N N . SER A 1 6 ? -12.490 -17.192 -0.522 1.00 0.00 6 SER A N 14
ATOM 15961 C CA . SER A 1 6 ? -13.189 -16.122 -1.223 1.00 0.00 6 SER A CA 14
ATOM 15962 C C . SER A 1 6 ? -13.722 -15.085 -0.239 1.00 0.00 6 SER A C 14
ATOM 15963 O O . SER A 1 6 ? -13.966 -15.388 0.928 1.00 0.00 6 SER A O 14
ATOM 15971 N N . GLY A 1 7 ? -13.900 -13.858 -0.720 1.00 0.00 7 GLY A N 14
ATOM 15972 C CA . GLY A 1 7 ? -14.403 -12.794 0.129 1.00 0.00 7 GLY A CA 14
ATOM 15973 C C . GLY A 1 7 ? -15.562 -12.049 -0.501 1.00 0.00 7 GLY A C 14
ATOM 15974 O O . GLY A 1 7 ? -16.623 -12.625 -0.740 1.00 0.00 7 GLY A O 14
ATOM 15978 N N . ALA A 1 8 ? -15.361 -10.763 -0.770 1.00 0.00 8 ALA A N 14
ATOM 15979 C CA . ALA A 1 8 ? -16.399 -9.937 -1.376 1.00 0.00 8 ALA A CA 14
ATOM 15980 C C . ALA A 1 8 ? -15.792 -8.874 -2.285 1.00 0.00 8 ALA A C 14
ATOM 15981 O O . ALA A 1 8 ? -14.629 -8.500 -2.131 1.00 0.00 8 ALA A O 14
ATOM 15988 N N . LEU A 1 9 ? -16.587 -8.390 -3.233 1.00 0.00 9 LEU A N 14
ATOM 15989 C CA . LEU A 1 9 ? -16.129 -7.369 -4.169 1.00 0.00 9 LEU A CA 14
ATOM 15990 C C . LEU A 1 9 ? -16.941 -6.087 -4.017 1.00 0.00 9 LEU A C 14
ATOM 15991 O O . LEU A 1 9 ? -18.161 -6.129 -3.861 1.00 0.00 9 LEU A O 14
ATOM 16007 N N . GLN A 1 10 ? -16.256 -4.949 -4.065 1.00 0.00 10 GLN A N 14
ATOM 16008 C CA . GLN A 1 10 ? -16.915 -3.655 -3.934 1.00 0.00 10 GLN A CA 14
ATOM 16009 C C . GLN A 1 10 ? -16.099 -2.558 -4.610 1.00 0.00 10 GLN A C 14
ATOM 16010 O O . GLN A 1 10 ? -14.890 -2.697 -4.800 1.00 0.00 10 GLN A O 14
ATOM 16024 N N . ASP A 1 11 ? -16.767 -1.468 -4.972 1.00 0.00 11 ASP A N 14
ATOM 16025 C CA . ASP A 1 11 ? -16.104 -0.347 -5.627 1.00 0.00 11 ASP A CA 14
ATOM 16026 C C . ASP A 1 11 ? -14.844 0.057 -4.869 1.00 0.00 11 ASP A C 14
ATOM 16027 O O . ASP A 1 11 ? -14.627 -0.368 -3.734 1.00 0.00 11 ASP A O 14
ATOM 16036 N N . ARG A 1 12 ? -14.015 0.879 -5.504 1.00 0.00 12 ARG A N 14
ATOM 16037 C CA . ARG A 1 12 ? -12.775 1.338 -4.890 1.00 0.00 12 ARG A CA 14
ATOM 16038 C C . ARG A 1 12 ? -12.999 1.719 -3.429 1.00 0.00 12 ARG A C 14
ATOM 16039 O O . ARG A 1 12 ? -13.619 2.740 -3.130 1.00 0.00 12 ARG A O 14
ATOM 16060 N N . THR A 1 13 ? -12.491 0.890 -2.522 1.00 0.00 13 THR A N 14
ATOM 16061 C CA . THR A 1 13 ? -12.638 1.138 -1.094 1.00 0.00 13 THR A CA 14
ATOM 16062 C C . THR A 1 13 ? -11.599 2.139 -0.600 1.00 0.00 13 THR A C 14
ATOM 16063 O O . THR A 1 13 ? -10.546 2.308 -1.215 1.00 0.00 13 THR A O 14
ATOM 16074 N N . GLN A 1 14 ? -11.903 2.800 0.512 1.00 0.00 14 GLN A N 14
ATOM 16075 C CA . GLN A 1 14 ? -10.994 3.784 1.088 1.00 0.00 14 GLN A CA 14
ATOM 16076 C C . GLN A 1 14 ? -10.319 3.236 2.341 1.00 0.00 14 GLN A C 14
ATOM 16077 O O . GLN A 1 14 ? -10.962 2.601 3.177 1.00 0.00 14 GLN A O 14
ATOM 16091 N N . PHE A 1 15 ? -9.020 3.485 2.465 1.00 0.00 15 PHE A N 14
ATOM 16092 C CA . PHE A 1 15 ? -8.258 3.015 3.616 1.00 0.00 15 PHE A CA 14
ATOM 16093 C C . PHE A 1 15 ? -8.477 3.925 4.821 1.00 0.00 15 PHE A C 14
ATOM 16094 O O . PHE A 1 15 ? -8.345 5.145 4.724 1.00 0.00 15 PHE A O 14
ATOM 16111 N N . SER A 1 16 ? -8.812 3.322 5.957 1.00 0.00 16 SER A N 14
ATOM 16112 C CA . SER A 1 16 ? -9.054 4.076 7.181 1.00 0.00 16 SER A CA 14
ATOM 16113 C C . SER A 1 16 ? -7.754 4.302 7.946 1.00 0.00 16 SER A C 14
ATOM 16114 O O . SER A 1 16 ? -6.780 3.571 7.766 1.00 0.00 16 SER A O 14
ATOM 16122 N N . ASP A 1 17 ? -7.746 5.319 8.801 1.00 0.00 17 ASP A N 14
ATOM 16123 C CA . ASP A 1 17 ? -6.566 5.642 9.595 1.00 0.00 17 ASP A CA 14
ATOM 16124 C C . ASP A 1 17 ? -5.918 4.375 10.144 1.00 0.00 17 ASP A C 14
ATOM 16125 O O . ASP A 1 17 ? -4.694 4.247 10.155 1.00 0.00 17 ASP A O 14
ATOM 16134 N N . ARG A 1 18 ? -6.747 3.442 10.601 1.00 0.00 18 ARG A N 14
ATOM 16135 C CA . ARG A 1 18 ? -6.255 2.187 11.154 1.00 0.00 18 ARG A CA 14
ATOM 16136 C C . ARG A 1 18 ? -5.454 1.410 10.112 1.00 0.00 18 ARG A C 14
ATOM 16137 O O . ARG A 1 18 ? -4.281 1.101 10.320 1.00 0.00 18 ARG A O 14
ATOM 16158 N N . ASP A 1 19 ? -6.097 1.099 8.992 1.00 0.00 19 ASP A N 14
ATOM 16159 C CA . ASP A 1 19 ? -5.445 0.359 7.918 1.00 0.00 19 ASP A CA 14
ATOM 16160 C C . ASP A 1 19 ? -4.198 1.091 7.433 1.00 0.00 19 ASP A C 14
ATOM 16161 O O . ASP A 1 19 ? -3.111 0.514 7.370 1.00 0.00 19 ASP A O 14
ATOM 16170 N N . LEU A 1 20 ? -4.361 2.364 7.090 1.00 0.00 20 LEU A N 14
ATOM 16171 C CA . LEU A 1 20 ? -3.248 3.176 6.609 1.00 0.00 20 LEU A CA 14
ATOM 16172 C C . LEU A 1 20 ? -2.020 2.994 7.495 1.00 0.00 20 LEU A C 14
ATOM 16173 O O . LEU A 1 20 ? -0.926 2.715 7.005 1.00 0.00 20 LEU A O 14
AT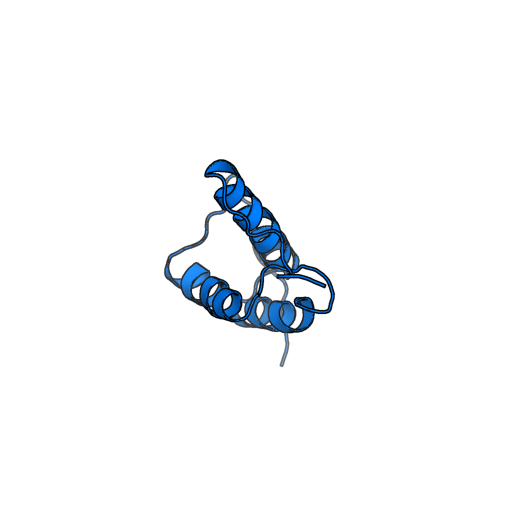OM 16189 N N . ALA A 1 21 ? -2.209 3.152 8.801 1.00 0.00 21 ALA A N 14
ATOM 16190 C CA . ALA A 1 21 ? -1.117 3.002 9.755 1.00 0.00 21 ALA A CA 14
ATOM 16191 C C . ALA A 1 21 ? -0.143 1.918 9.307 1.00 0.00 21 ALA A C 14
ATOM 16192 O O . ALA A 1 21 ? 1.067 2.141 9.247 1.00 0.00 21 ALA A O 14
ATOM 16199 N N . THR A 1 22 ? -0.677 0.741 8.993 1.00 0.00 22 THR A N 14
ATOM 16200 C CA . THR A 1 22 ? 0.146 -0.379 8.553 1.00 0.00 22 THR A CA 14
ATOM 16201 C C . THR A 1 22 ? 1.002 0.007 7.352 1.00 0.00 22 THR A C 14
ATOM 16202 O O . THR A 1 22 ? 2.228 -0.106 7.389 1.00 0.00 22 THR A O 14
ATOM 16213 N N . LEU A 1 23 ? 0.350 0.464 6.289 1.00 0.00 23 LEU A N 14
ATOM 16214 C CA . LEU A 1 23 ? 1.053 0.868 5.076 1.00 0.00 23 LEU A CA 14
ATOM 16215 C C . LEU A 1 23 ? 2.068 1.966 5.374 1.00 0.00 23 LEU A C 14
ATOM 16216 O O . LEU A 1 23 ? 3.272 1.780 5.197 1.00 0.00 23 LEU A O 14
ATOM 16232 N N . LYS A 1 24 ? 1.574 3.113 5.831 1.00 0.00 24 LYS A N 14
ATOM 16233 C CA . LYS A 1 24 ? 2.437 4.241 6.158 1.00 0.00 24 LYS A CA 14
ATOM 16234 C C . LYS A 1 24 ? 3.680 3.776 6.909 1.00 0.00 24 LYS A C 14
ATOM 16235 O O . LYS A 1 24 ? 4.757 4.357 6.770 1.00 0.00 24 LYS A O 14
ATOM 16254 N N . LYS A 1 25 ? 3.526 2.722 7.704 1.00 0.00 25 LYS A N 14
ATOM 16255 C CA . LYS A 1 25 ? 4.637 2.176 8.475 1.00 0.00 25 LYS A CA 14
ATOM 16256 C C . LYS A 1 25 ? 5.811 1.827 7.566 1.00 0.00 25 LYS A C 14
ATOM 16257 O O . LYS A 1 25 ? 6.927 2.304 7.767 1.00 0.00 25 LYS A O 14
ATOM 16276 N N . TYR A 1 26 ? 5.550 0.993 6.565 1.00 0.00 26 TYR A N 14
ATOM 16277 C CA . TYR A 1 26 ? 6.586 0.580 5.626 1.00 0.00 26 TYR A CA 14
ATOM 16278 C C . TYR A 1 26 ? 7.121 1.776 4.844 1.00 0.00 26 TYR A C 14
ATOM 16279 O O . TYR A 1 26 ? 8.300 1.826 4.495 1.00 0.00 26 TYR A O 14
ATOM 16297 N N . TRP A 1 27 ? 6.245 2.737 4.573 1.00 0.00 27 TRP A N 14
ATOM 16298 C CA . TRP A 1 27 ? 6.628 3.934 3.833 1.00 0.00 27 TRP A CA 14
ATOM 16299 C C . TRP A 1 27 ? 7.808 4.632 4.501 1.00 0.00 27 TRP A C 14
ATOM 16300 O O . TRP A 1 27 ? 8.606 5.294 3.837 1.00 0.00 27 TRP A O 14
ATOM 16321 N N . ASP A 1 28 ? 7.912 4.480 5.817 1.00 0.00 28 ASP A N 14
ATOM 16322 C CA . ASP A 1 28 ? 8.996 5.096 6.574 1.00 0.00 28 ASP A CA 14
ATOM 16323 C C . ASP A 1 28 ? 10.348 4.546 6.132 1.00 0.00 28 ASP A C 14
ATOM 16324 O O . ASP A 1 28 ? 11.392 5.120 6.437 1.00 0.00 28 ASP A O 14
ATOM 16333 N N . ASN A 1 29 ? 10.320 3.428 5.413 1.00 0.00 29 ASN A N 14
ATOM 16334 C CA . ASN A 1 29 ? 11.545 2.799 4.931 1.00 0.00 29 ASN A CA 14
ATOM 16335 C C . ASN A 1 29 ? 11.716 3.020 3.431 1.00 0.00 29 ASN A C 14
ATOM 16336 O O . ASN A 1 29 ? 12.417 2.267 2.758 1.00 0.00 29 ASN A O 14
ATOM 16347 N N . GLY A 1 30 ? 11.069 4.061 2.915 1.00 0.00 30 GLY A N 14
ATOM 16348 C CA . GLY A 1 30 ? 11.163 4.363 1.498 1.00 0.00 30 GLY A CA 14
ATOM 16349 C C . GLY A 1 30 ? 10.324 3.429 0.649 1.00 0.00 30 GLY A C 14
ATOM 16350 O O . GLY A 1 30 ? 10.736 3.031 -0.440 1.00 0.00 30 GLY A O 14
ATOM 16354 N N . MET A 1 31 ? 9.144 3.076 1.149 1.00 0.00 31 MET A N 14
ATOM 16355 C CA . MET A 1 31 ? 8.246 2.181 0.428 1.00 0.00 31 MET A CA 14
ATOM 16356 C C . MET A 1 31 ? 7.499 2.931 -0.671 1.00 0.00 31 MET A C 14
ATOM 16357 O O . MET A 1 31 ? 6.288 2.776 -0.830 1.00 0.00 31 MET A O 14
ATOM 16371 N N . THR A 1 32 ? 8.230 3.743 -1.429 1.00 0.00 32 THR A N 14
ATOM 16372 C CA . THR A 1 32 ? 7.637 4.517 -2.512 1.00 0.00 32 THR A CA 14
ATOM 16373 C C . THR A 1 32 ? 8.109 4.013 -3.871 1.00 0.00 32 THR A C 14
ATOM 16374 O O . THR A 1 32 ? 8.528 4.797 -4.722 1.00 0.00 32 THR A O 14
ATOM 16385 N N . SER A 1 33 ? 8.038 2.701 -4.067 1.00 0.00 33 SER A N 14
ATOM 16386 C CA . SER A 1 33 ? 8.462 2.092 -5.322 1.00 0.00 33 SER A CA 14
ATOM 16387 C C . SER A 1 33 ? 7.685 0.807 -5.592 1.00 0.00 33 SER A C 14
ATOM 16388 O O . SER A 1 33 ? 7.112 0.210 -4.679 1.00 0.00 33 SER A O 14
ATOM 16396 N N . LEU A 1 34 ? 7.670 0.385 -6.852 1.00 0.00 34 LEU A N 14
ATOM 16397 C CA . LEU A 1 34 ? 6.964 -0.830 -7.244 1.00 0.00 34 LEU A CA 14
ATOM 16398 C C . LEU A 1 34 ? 7.939 -1.987 -7.441 1.00 0.00 34 LEU A C 14
ATOM 16399 O O . LEU A 1 34 ? 7.660 -3.119 -7.050 1.00 0.00 34 LEU A O 14
ATOM 16415 N N . GLY A 1 35 ? 9.085 -1.692 -8.048 1.00 0.00 35 GLY A N 14
ATOM 16416 C CA . GLY A 1 35 ? 10.084 -2.718 -8.283 1.00 0.00 35 GLY A CA 14
ATOM 16417 C C . GLY A 1 35 ? 10.335 -3.575 -7.058 1.00 0.00 35 GLY A C 14
ATOM 16418 O O . GLY A 1 35 ? 9.851 -3.270 -5.969 1.00 0.00 35 GLY A O 14
ATOM 16422 N N . SER A 1 36 ? 11.094 -4.651 -7.237 1.00 0.00 36 SER A N 14
ATOM 16423 C CA . SER A 1 36 ? 11.404 -5.558 -6.138 1.00 0.00 36 SER A CA 14
ATOM 16424 C C . SER A 1 36 ? 11.774 -4.780 -4.879 1.00 0.00 36 SER A C 14
ATOM 16425 O O . SER A 1 36 ? 11.343 -5.120 -3.777 1.00 0.00 36 SER A O 14
ATOM 16433 N N . VAL A 1 37 ? 12.576 -3.734 -5.051 1.00 0.00 37 VAL A N 14
ATOM 16434 C CA . VAL A 1 37 ? 13.004 -2.906 -3.930 1.00 0.00 37 VAL A CA 14
ATOM 16435 C C . VAL A 1 37 ? 11.892 -2.764 -2.897 1.00 0.00 37 VAL A C 14
ATOM 16436 O O . VAL A 1 37 ? 12.147 -2.767 -1.692 1.00 0.00 37 VAL A O 14
ATOM 16449 N N . CYS A 1 38 ? 10.659 -2.640 -3.375 1.00 0.00 38 CYS A N 14
ATOM 16450 C CA . CYS A 1 38 ? 9.507 -2.496 -2.492 1.00 0.00 38 CYS A CA 14
ATOM 16451 C C . CYS A 1 38 ? 8.647 -3.755 -2.512 1.00 0.00 38 CYS A C 14
ATOM 16452 O O . CYS A 1 38 ? 8.143 -4.191 -1.476 1.00 0.00 38 CYS A O 14
ATOM 16460 N N . ARG A 1 39 ? 8.481 -4.334 -3.697 1.00 0.00 39 ARG A N 14
ATOM 16461 C CA . ARG A 1 39 ? 7.679 -5.541 -3.852 1.00 0.00 39 ARG A CA 14
ATOM 16462 C C . ARG A 1 39 ? 7.860 -6.472 -2.657 1.00 0.00 39 ARG A C 14
ATOM 16463 O O . ARG A 1 39 ? 6.892 -7.030 -2.141 1.00 0.00 39 ARG A O 14
ATOM 16484 N N . GLU A 1 40 ? 9.106 -6.634 -2.223 1.00 0.00 40 GLU A N 14
ATOM 16485 C CA . GLU A 1 40 ? 9.414 -7.498 -1.089 1.00 0.00 40 GLU A CA 14
ATOM 16486 C C . GLU A 1 40 ? 8.607 -7.090 0.140 1.00 0.00 40 GLU A C 14
ATOM 16487 O O . GLU A 1 40 ? 7.933 -7.916 0.757 1.00 0.00 40 GLU A O 14
ATOM 16499 N N . LYS A 1 41 ? 8.681 -5.811 0.491 1.00 0.00 41 LYS A N 14
ATOM 16500 C CA . LYS A 1 41 ? 7.959 -5.291 1.646 1.00 0.00 41 LYS A CA 14
ATOM 16501 C C . LYS A 1 41 ? 6.452 -5.366 1.424 1.00 0.00 41 LYS A C 14
ATOM 16502 O O . LYS A 1 41 ? 5.703 -5.758 2.319 1.00 0.00 41 LYS A O 14
ATOM 16521 N N . ILE A 1 42 ? 6.015 -4.990 0.227 1.00 0.00 42 ILE A N 14
ATOM 16522 C CA . ILE A 1 42 ? 4.598 -5.018 -0.112 1.00 0.00 42 ILE A CA 14
ATOM 16523 C C . ILE A 1 42 ? 3.995 -6.393 0.156 1.00 0.00 42 ILE A C 14
ATOM 16524 O O . ILE A 1 42 ? 2.886 -6.504 0.677 1.00 0.00 42 ILE A O 14
ATOM 16540 N N . GLU A 1 43 ? 4.736 -7.437 -0.202 1.00 0.00 43 GLU A N 14
ATOM 16541 C CA . GLU A 1 43 ? 4.274 -8.806 0.001 1.00 0.00 43 GLU A CA 14
ATOM 16542 C C . GLU A 1 43 ? 3.890 -9.039 1.459 1.00 0.00 43 GLU A C 14
ATOM 16543 O O . GLU A 1 43 ? 3.097 -9.928 1.768 1.00 0.00 43 GLU A O 14
ATOM 16555 N N . ALA A 1 44 ? 4.458 -8.235 2.351 1.00 0.00 44 ALA A N 14
ATOM 16556 C CA . ALA A 1 44 ? 4.174 -8.352 3.776 1.00 0.00 44 ALA A CA 14
ATOM 16557 C C . ALA A 1 44 ? 2.934 -7.551 4.157 1.00 0.00 44 ALA A C 14
ATOM 16558 O O . ALA A 1 44 ? 1.932 -8.111 4.601 1.00 0.00 44 ALA A O 14
ATOM 16565 N N . VAL A 1 45 ? 3.008 -6.235 3.980 1.00 0.00 45 VAL A N 14
ATOM 16566 C CA . VAL A 1 45 ? 1.891 -5.356 4.305 1.00 0.00 45 VAL A CA 14
ATOM 16567 C C . VAL A 1 45 ? 0.590 -5.877 3.705 1.00 0.00 45 VAL A C 14
ATOM 16568 O O . VAL A 1 45 ? -0.496 -5.582 4.203 1.00 0.00 45 VAL A O 14
ATOM 16581 N N . ALA A 1 46 ? 0.708 -6.652 2.632 1.00 0.00 46 ALA A N 14
ATOM 16582 C CA . ALA A 1 46 ? -0.459 -7.216 1.965 1.00 0.00 46 ALA A CA 14
ATOM 16583 C C . ALA A 1 46 ? -0.993 -8.426 2.722 1.00 0.00 46 ALA A C 14
ATOM 16584 O O . ALA A 1 46 ? -2.197 -8.548 2.950 1.00 0.00 46 ALA A O 14
ATOM 16591 N N . THR A 1 47 ? -0.090 -9.322 3.110 1.00 0.00 47 THR A N 14
ATOM 16592 C CA . THR A 1 47 ? -0.470 -10.524 3.840 1.00 0.00 47 THR A CA 14
ATOM 16593 C C . THR A 1 47 ? -0.920 -10.188 5.258 1.00 0.00 47 THR A C 14
ATOM 16594 O O . THR A 1 47 ? -1.648 -10.955 5.886 1.00 0.00 47 THR A O 14
ATOM 16605 N N . GLU A 1 48 ? -0.481 -9.035 5.755 1.00 0.00 48 GLU A N 14
ATOM 16606 C CA . GLU A 1 48 ? -0.840 -8.598 7.099 1.00 0.00 48 GLU A CA 14
ATOM 16607 C C . GLU A 1 48 ? -2.265 -8.053 7.132 1.00 0.00 48 GLU A C 14
ATOM 16608 O O . GLU A 1 48 ? -3.001 -8.266 8.097 1.00 0.00 48 GLU A O 14
ATOM 16620 N N . LEU A 1 49 ? -2.647 -7.350 6.072 1.00 0.00 49 LEU A N 14
ATOM 16621 C CA . LEU A 1 49 ? -3.984 -6.773 5.979 1.00 0.00 49 LEU A CA 14
ATOM 16622 C C . LEU A 1 49 ? -4.942 -7.730 5.277 1.00 0.00 49 LEU A C 14
ATOM 16623 O O . LEU A 1 49 ? -6.155 -7.526 5.284 1.00 0.00 49 LEU A O 14
ATOM 16639 N N . ASN A 1 50 ? -4.388 -8.776 4.673 1.00 0.00 50 ASN A N 14
ATOM 16640 C CA . ASN A 1 50 ? -5.194 -9.766 3.967 1.00 0.00 50 ASN A CA 14
ATOM 16641 C C . ASN A 1 50 ? -5.937 -9.129 2.797 1.00 0.00 50 ASN A C 14
ATOM 16642 O O . ASN A 1 50 ? -7.124 -9.381 2.591 1.00 0.00 50 ASN A O 14
ATOM 16653 N N . VAL A 1 51 ? -5.229 -8.303 2.033 1.00 0.00 51 VAL A N 14
ATOM 16654 C CA . VAL A 1 51 ? -5.821 -7.631 0.882 1.00 0.00 51 VAL A CA 14
ATOM 16655 C C . VAL A 1 51 ? -5.019 -7.905 -0.386 1.00 0.00 51 VAL A C 14
ATOM 16656 O O . VAL A 1 51 ? -3.829 -8.215 -0.325 1.00 0.00 51 VAL A O 14
ATOM 16669 N N . ASP A 1 52 ? -5.678 -7.787 -1.533 1.00 0.00 52 ASP A N 14
ATOM 16670 C CA . ASP A 1 52 ? -5.027 -8.019 -2.817 1.00 0.00 52 ASP A CA 14
ATOM 16671 C C . ASP A 1 52 ? -3.765 -7.172 -2.947 1.00 0.00 52 ASP A C 14
ATOM 16672 O O . ASP A 1 52 ? -3.826 -5.942 -2.928 1.00 0.00 52 ASP A O 14
ATOM 16681 N N . CYS A 1 53 ? -2.623 -7.837 -3.079 1.00 0.00 53 CYS A N 14
ATOM 16682 C CA . CYS A 1 53 ? -1.345 -7.146 -3.211 1.00 0.00 53 CYS A CA 14
ATOM 16683 C C . CYS A 1 53 ? -1.482 -5.916 -4.103 1.00 0.00 53 CYS A C 14
ATOM 16684 O O . CYS A 1 53 ? -0.874 -4.878 -3.843 1.00 0.00 53 CYS A O 14
ATOM 16692 N N . GLU A 1 54 ? -2.284 -6.042 -5.156 1.00 0.00 54 GLU A N 14
ATOM 16693 C CA . GLU A 1 54 ? -2.498 -4.941 -6.088 1.00 0.00 54 GLU A CA 14
ATOM 16694 C C . GLU A 1 54 ? -2.968 -3.689 -5.352 1.00 0.00 54 GLU A C 14
ATOM 16695 O O . GLU A 1 54 ? -2.489 -2.585 -5.615 1.00 0.00 54 GLU A O 14
ATOM 16707 N N . ILE A 1 55 ? -3.909 -3.869 -4.431 1.00 0.00 55 ILE A N 14
ATOM 16708 C CA . ILE A 1 55 ? -4.443 -2.756 -3.657 1.00 0.00 55 ILE A CA 14
ATOM 16709 C C . ILE A 1 55 ? -3.322 -1.919 -3.051 1.00 0.00 55 ILE A C 14
ATOM 16710 O O . ILE A 1 55 ? -3.378 -0.689 -3.056 1.00 0.00 55 ILE A O 14
ATOM 16726 N N . VAL A 1 56 ? -2.302 -2.595 -2.531 1.00 0.00 56 VAL A N 14
ATOM 16727 C CA . VAL A 1 56 ? -1.165 -1.914 -1.923 1.00 0.00 56 VAL A CA 14
ATOM 16728 C C . VAL A 1 56 ? -0.232 -1.345 -2.987 1.00 0.00 56 VAL A C 14
ATOM 16729 O O . VAL A 1 56 ? -0.096 -0.128 -3.121 1.00 0.00 56 VAL A O 14
ATOM 16742 N N . ARG A 1 57 ? 0.407 -2.232 -3.742 1.00 0.00 57 ARG A N 14
ATOM 16743 C CA . ARG A 1 57 ? 1.327 -1.818 -4.794 1.00 0.00 57 ARG A CA 14
ATOM 16744 C C . ARG A 1 57 ? 0.781 -0.611 -5.550 1.00 0.00 57 ARG A C 14
ATOM 16745 O O . ARG A 1 57 ? 1.508 0.343 -5.830 1.00 0.00 57 ARG A O 14
ATOM 16766 N N . THR A 1 58 ? -0.506 -0.658 -5.880 1.00 0.00 58 THR A N 14
ATOM 16767 C CA . THR A 1 58 ? -1.150 0.430 -6.605 1.00 0.00 58 THR A CA 14
ATOM 16768 C C . THR A 1 58 ? -1.236 1.687 -5.747 1.00 0.00 58 THR A C 14
ATOM 16769 O O . THR A 1 58 ? -1.040 2.799 -6.238 1.00 0.00 58 THR A O 14
ATOM 16780 N N . TRP A 1 59 ? -1.529 1.504 -4.465 1.00 0.00 59 TRP A N 14
ATOM 16781 C CA . TRP A 1 59 ? -1.640 2.625 -3.539 1.00 0.00 59 TRP A CA 14
ATOM 16782 C C . TRP A 1 59 ? -0.360 3.453 -3.531 1.00 0.00 59 TRP A C 14
ATOM 16783 O O . TRP A 1 59 ? -0.406 4.683 -3.493 1.00 0.00 59 TRP A O 14
ATOM 16804 N N . ILE A 1 60 ? 0.781 2.772 -3.569 1.00 0.00 60 ILE A N 14
ATOM 16805 C CA . ILE A 1 60 ? 2.073 3.447 -3.567 1.00 0.00 60 ILE A CA 14
ATOM 16806 C C . ILE A 1 60 ? 2.205 4.383 -4.763 1.00 0.00 60 ILE A C 14
ATOM 16807 O O . ILE A 1 60 ? 2.308 5.599 -4.605 1.00 0.00 60 ILE A O 14
ATOM 16823 N N . GLY A 1 61 ? 2.201 3.808 -5.962 1.00 0.00 61 GLY A N 14
ATOM 16824 C CA . GLY A 1 61 ? 2.320 4.605 -7.168 1.00 0.00 61 GLY A CA 14
ATOM 16825 C C . GLY A 1 61 ? 1.307 5.731 -7.221 1.00 0.00 61 GLY A C 14
ATOM 16826 O O . GLY A 1 61 ? 1.630 6.848 -7.625 1.00 0.00 61 GLY A O 14
ATOM 16830 N N . ASN A 1 62 ? 0.076 5.437 -6.813 1.00 0.00 62 ASN A N 14
ATOM 16831 C CA . ASN A 1 62 ? -0.989 6.434 -6.818 1.00 0.00 62 ASN A CA 14
ATOM 16832 C C . ASN A 1 62 ? -0.644 7.603 -5.901 1.00 0.00 62 ASN A C 14
ATOM 16833 O O . ASN A 1 62 ? -0.627 8.757 -6.329 1.00 0.00 62 ASN A O 14
ATOM 16844 N N . ARG A 1 63 ? -0.370 7.296 -4.637 1.00 0.00 63 ARG A N 14
ATOM 16845 C CA . ARG A 1 63 ? -0.026 8.321 -3.659 1.00 0.00 63 ARG A CA 14
ATOM 16846 C C . ARG A 1 63 ? 1.032 9.270 -4.215 1.00 0.00 63 ARG A C 14
ATOM 16847 O O . ARG A 1 63 ? 0.781 10.463 -4.387 1.00 0.00 63 ARG A O 14
ATOM 16868 N N . ARG A 1 64 ? 2.215 8.732 -4.494 1.00 0.00 64 ARG A N 14
ATOM 16869 C CA . ARG A 1 64 ? 3.311 9.531 -5.029 1.00 0.00 64 ARG A CA 14
ATOM 16870 C C . ARG A 1 64 ? 2.785 10.623 -5.955 1.00 0.00 64 ARG A C 14
ATOM 16871 O O . ARG A 1 64 ? 3.240 11.766 -5.904 1.00 0.00 64 ARG A O 14
ATOM 16892 N N . ARG A 1 65 ? 1.826 10.263 -6.802 1.00 0.00 65 ARG A N 14
ATOM 16893 C CA . ARG A 1 65 ? 1.240 11.212 -7.741 1.00 0.00 65 ARG A CA 14
ATOM 16894 C C . ARG A 1 65 ? 0.362 12.226 -7.014 1.00 0.00 65 ARG A C 14
ATOM 16895 O O . ARG A 1 65 ? 0.540 13.435 -7.159 1.00 0.00 65 ARG A O 14
ATOM 16916 N N . LYS A 1 66 ? -0.586 11.724 -6.230 1.00 0.00 66 LYS A N 14
ATOM 16917 C CA . LYS A 1 66 ? -1.492 12.584 -5.478 1.00 0.00 66 LYS A CA 14
ATOM 16918 C C . LYS A 1 66 ? -0.726 13.702 -4.778 1.00 0.00 66 LYS A C 14
ATOM 16919 O O . LYS A 1 66 ? -1.182 14.844 -4.729 1.00 0.00 66 LYS A O 14
ATOM 16938 N N . TYR A 1 67 ? 0.440 13.365 -4.239 1.00 0.00 67 TYR A N 14
ATOM 16939 C CA . TYR A 1 67 ? 1.269 14.341 -3.541 1.00 0.00 67 TYR A CA 14
ATOM 16940 C C . TYR A 1 67 ? 1.799 15.396 -4.507 1.00 0.00 67 TYR A C 14
ATOM 16941 O O . TYR A 1 67 ? 1.623 16.595 -4.291 1.00 0.00 67 TYR A O 14
ATOM 16959 N N . ARG A 1 68 ? 2.448 14.940 -5.573 1.00 0.00 68 ARG A N 14
ATOM 16960 C CA . ARG A 1 68 ? 3.005 15.844 -6.573 1.00 0.00 68 ARG A CA 14
ATOM 16961 C C . ARG A 1 68 ? 1.973 16.882 -7.002 1.00 0.00 68 ARG A C 14
ATOM 16962 O O . ARG A 1 68 ? 2.310 18.039 -7.259 1.00 0.00 68 ARG A O 14
ATOM 16983 N N . LEU A 1 69 ? 0.715 16.462 -7.077 1.00 0.00 69 LEU A N 14
ATOM 16984 C CA . LEU A 1 69 ? -0.368 17.356 -7.476 1.00 0.00 69 LEU A CA 14
ATOM 16985 C C . LEU A 1 69 ? -0.448 18.562 -6.546 1.00 0.00 69 LEU A C 14
ATOM 16986 O O . LEU A 1 69 ? -0.510 19.704 -6.999 1.00 0.00 69 LEU A O 14
ATOM 17002 N N . MET A 1 70 ? -0.445 18.299 -5.243 1.00 0.00 70 MET A N 14
ATOM 17003 C CA . MET A 1 70 ? -0.514 19.364 -4.249 1.00 0.00 70 MET A CA 14
ATOM 17004 C C . MET A 1 70 ? 0.756 20.209 -4.268 1.00 0.00 70 MET A C 14
ATOM 17005 O O . MET A 1 70 ? 0.742 21.376 -3.880 1.00 0.00 70 MET A O 14
ATOM 17019 N N . GLY A 1 71 ? 1.853 19.610 -4.722 1.00 0.00 71 GLY A N 14
ATOM 17020 C CA . GLY A 1 71 ? 3.116 20.323 -4.782 1.00 0.00 71 GLY A CA 14
ATOM 17021 C C . GLY A 1 71 ? 4.285 19.469 -4.333 1.00 0.00 71 GLY A C 14
ATOM 17022 O O . GLY A 1 71 ? 5.417 19.675 -4.771 1.00 0.00 71 GLY A O 14
ATOM 17026 N N . ILE A 1 72 ? 4.013 18.509 -3.456 1.00 0.00 72 ILE A N 14
ATOM 17027 C CA . ILE A 1 72 ? 5.051 17.621 -2.948 1.00 0.00 72 ILE A CA 14
ATOM 17028 C C . ILE A 1 72 ? 5.536 16.665 -4.032 1.00 0.00 72 ILE A C 14
ATOM 17029 O O . ILE A 1 72 ? 4.952 15.602 -4.242 1.00 0.00 72 ILE A O 14
ATOM 17045 N N . GLU A 1 73 ? 6.609 17.050 -4.717 1.00 0.00 73 GLU A N 14
ATOM 17046 C CA . GLU A 1 73 ? 7.173 16.225 -5.779 1.00 0.00 73 GLU A CA 14
ATOM 17047 C C . GLU A 1 73 ? 7.993 15.076 -5.198 1.00 0.00 73 GLU A C 14
ATOM 17048 O O . GLU A 1 73 ? 9.042 15.292 -4.591 1.00 0.00 73 GLU A O 14
ATOM 17060 N N . VAL A 1 74 ? 7.506 13.854 -5.389 1.00 0.00 74 VAL A N 14
ATOM 17061 C CA . VAL A 1 74 ? 8.193 12.670 -4.886 1.00 0.00 74 VAL A CA 14
ATOM 17062 C C . VAL A 1 74 ? 8.343 11.617 -5.977 1.00 0.00 74 VAL A C 14
ATOM 17063 O O . VAL A 1 74 ? 7.391 11.310 -6.694 1.00 0.00 74 VAL A O 14
ATOM 17076 N N . SER A 1 75 ? 9.546 11.064 -6.097 1.00 0.00 75 SER A N 14
ATOM 17077 C CA . SER A 1 75 ? 9.823 10.046 -7.103 1.00 0.00 75 SER A CA 14
ATOM 17078 C C . SER A 1 75 ? 10.089 8.694 -6.449 1.00 0.00 75 SER A C 14
ATOM 17079 O O . SER A 1 75 ? 9.439 7.699 -6.768 1.00 0.00 75 SER A O 14
ATOM 17087 N N . GLY A 1 76 ? 11.051 8.666 -5.531 1.00 0.00 76 GLY A N 14
ATOM 17088 C CA . GLY A 1 76 ? 11.387 7.432 -4.846 1.00 0.00 76 GLY A CA 14
ATOM 17089 C C . GLY A 1 76 ? 11.845 7.666 -3.420 1.00 0.00 76 GLY A C 14
ATOM 17090 O O . GLY A 1 76 ? 11.548 8.694 -2.811 1.00 0.00 76 GLY A O 14
ATOM 17094 N N . PRO A 1 77 ? 12.587 6.696 -2.866 1.00 0.00 77 PRO A N 14
ATOM 17095 C CA . PRO A 1 77 ? 13.102 6.778 -1.496 1.00 0.00 77 PRO A CA 14
ATOM 17096 C C . PRO A 1 77 ? 14.195 7.831 -1.350 1.00 0.00 77 PRO A C 14
ATOM 17097 O O . PRO A 1 77 ? 14.674 8.093 -0.246 1.00 0.00 77 PRO A O 14
ATOM 17108 N N . SER A 1 78 ? 14.584 8.432 -2.469 1.00 0.00 78 SER A N 14
ATOM 17109 C CA . SER A 1 78 ? 15.624 9.455 -2.466 1.00 0.00 78 SER A CA 14
ATOM 17110 C C . SER A 1 78 ? 15.171 10.687 -1.688 1.00 0.00 78 SER A C 14
ATOM 17111 O O . SER A 1 78 ? 14.296 11.429 -2.133 1.00 0.00 78 SER A O 14
ATOM 17119 N N . SER A 1 79 ? 15.774 10.898 -0.522 1.00 0.00 79 SER A N 14
ATOM 17120 C CA . SER A 1 79 ? 15.432 12.037 0.321 1.00 0.00 79 SER A CA 14
ATOM 17121 C C . SER A 1 79 ? 16.409 12.164 1.486 1.00 0.00 79 SER A C 14
ATOM 17122 O O . SER A 1 79 ? 16.940 11.169 1.977 1.00 0.00 79 SER A O 14
ATOM 17130 N N . GLY A 1 80 ? 16.641 13.398 1.923 1.00 0.00 80 GLY A N 14
ATOM 17131 C CA . GLY A 1 80 ? 17.554 13.634 3.026 1.00 0.00 80 GLY A CA 14
ATOM 17132 C C . GLY A 1 80 ? 16.954 14.526 4.095 1.00 0.00 80 GLY A C 14
ATOM 17133 O O . GLY A 1 80 ? 15.739 14.723 4.138 1.00 0.00 80 GLY A O 14
ATOM 17137 N N . GLY A 1 1 ? -1.316 0.828 -14.721 1.00 0.00 1 GLY A N 15
ATOM 17138 C CA . GLY A 1 1 ? -0.869 -0.487 -15.142 1.00 0.00 1 GLY A CA 15
ATOM 17139 C C . GLY A 1 1 ? -0.771 -0.611 -16.649 1.00 0.00 1 GLY A C 15
ATOM 17140 O O . GLY A 1 1 ? -1.170 0.295 -17.381 1.00 0.00 1 GLY A O 15
ATOM 17144 N N . SER A 1 2 ? -0.238 -1.736 -17.115 1.00 0.00 2 SER A N 15
ATOM 17145 C CA . SER A 1 2 ? -0.084 -1.974 -18.546 1.00 0.00 2 SER A CA 15
ATOM 17146 C C . SER A 1 2 ? -0.829 -3.235 -18.970 1.00 0.00 2 SER A C 15
ATOM 17147 O O . SER A 1 2 ? -1.535 -3.243 -19.978 1.00 0.00 2 SER A O 15
ATOM 17155 N N . SER A 1 3 ? -0.665 -4.301 -18.193 1.00 0.00 3 SER A N 15
ATOM 17156 C CA . SER A 1 3 ? -1.318 -5.571 -18.490 1.00 0.00 3 SER A CA 15
ATOM 17157 C C . SER A 1 3 ? -2.217 -6.002 -17.335 1.00 0.00 3 SER A C 15
ATOM 1715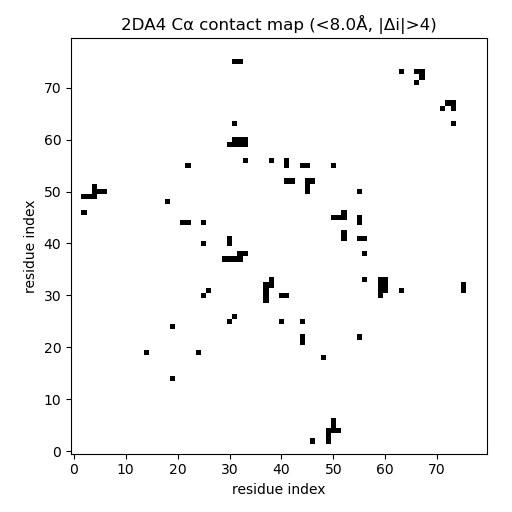8 O O . SER A 1 3 ? -1.824 -6.814 -16.498 1.00 0.00 3 SER A O 15
ATOM 17166 N N . GLY A 1 4 ? -3.426 -5.451 -17.296 1.00 0.00 4 GLY A N 15
ATOM 17167 C CA . GLY A 1 4 ? -4.363 -5.790 -16.241 1.00 0.00 4 GLY A CA 15
ATOM 17168 C C . GLY A 1 4 ? -5.783 -5.377 -16.571 1.00 0.00 4 GLY A C 15
ATOM 17169 O O . GLY A 1 4 ? -6.009 -4.577 -17.478 1.00 0.00 4 GLY A O 15
ATOM 17173 N N . SER A 1 5 ? -6.744 -5.926 -15.834 1.00 0.00 5 SER A N 15
ATOM 17174 C CA . SER A 1 5 ? -8.151 -5.614 -16.057 1.00 0.00 5 SER A CA 15
ATOM 17175 C C . SER A 1 5 ? -8.836 -5.229 -14.749 1.00 0.00 5 SER A C 15
ATOM 17176 O O . SER A 1 5 ? -8.435 -5.671 -13.672 1.00 0.00 5 SER A O 15
ATOM 17184 N N . SER A 1 6 ? -9.872 -4.403 -14.852 1.00 0.00 6 SER A N 15
ATOM 17185 C CA . SER A 1 6 ? -10.612 -3.955 -13.678 1.00 0.00 6 SER A CA 15
ATOM 17186 C C . SER A 1 6 ? -11.407 -5.104 -13.066 1.00 0.00 6 SER A C 15
ATOM 17187 O O . SER A 1 6 ? -11.418 -6.216 -13.592 1.00 0.00 6 SER A O 15
ATOM 17195 N N . GLY A 1 7 ? -12.073 -4.826 -11.949 1.00 0.00 7 GLY A N 15
ATOM 17196 C CA . GLY A 1 7 ? -12.862 -5.845 -11.282 1.00 0.00 7 GLY A CA 15
ATOM 17197 C C . GLY A 1 7 ? -12.874 -5.677 -9.776 1.00 0.00 7 GLY A C 15
ATOM 17198 O O . GLY A 1 7 ? -13.922 -5.787 -9.140 1.00 0.00 7 GLY A O 15
ATOM 17202 N N . ALA A 1 8 ? -11.704 -5.411 -9.203 1.00 0.00 8 ALA A N 15
ATOM 17203 C CA . ALA A 1 8 ? -11.584 -5.227 -7.762 1.00 0.00 8 ALA A CA 15
ATOM 17204 C C . ALA A 1 8 ? -12.012 -3.822 -7.350 1.00 0.00 8 ALA A C 15
ATOM 17205 O O . ALA A 1 8 ? -12.933 -3.652 -6.551 1.00 0.00 8 ALA A O 15
ATOM 17212 N N . LEU A 1 9 ? -11.337 -2.818 -7.900 1.00 0.00 9 LEU A N 15
ATOM 17213 C CA . LEU A 1 9 ? -11.647 -1.427 -7.590 1.00 0.00 9 LEU A CA 15
ATOM 17214 C C . LEU A 1 9 ? -12.364 -0.755 -8.756 1.00 0.00 9 LEU A C 15
ATOM 17215 O O . LEU A 1 9 ? -11.861 -0.740 -9.879 1.00 0.00 9 LEU A O 15
ATOM 17231 N N . GLN A 1 10 ? -13.539 -0.199 -8.481 1.00 0.00 10 GLN A N 15
ATOM 17232 C CA . GLN A 1 10 ? -14.324 0.476 -9.508 1.00 0.00 10 GLN A CA 15
ATOM 17233 C C . GLN A 1 10 ? -13.803 1.888 -9.750 1.00 0.00 10 GLN A C 15
ATOM 17234 O O . GLN A 1 10 ? -13.492 2.260 -10.882 1.00 0.00 10 GLN A O 15
ATOM 17248 N N . ASP A 1 11 ? -13.711 2.671 -8.681 1.00 0.00 11 ASP A N 15
ATOM 17249 C CA . ASP A 1 11 ? -13.227 4.043 -8.777 1.00 0.00 11 ASP A CA 15
ATOM 17250 C C . ASP A 1 11 ? -12.068 4.280 -7.814 1.00 0.00 11 ASP A C 15
ATOM 17251 O O . ASP A 1 11 ? -10.963 4.626 -8.230 1.00 0.00 11 ASP A O 15
ATOM 17260 N N . ARG A 1 12 ? -12.330 4.092 -6.524 1.00 0.00 12 ARG A N 15
ATOM 17261 C CA . ARG A 1 12 ? -11.310 4.287 -5.501 1.00 0.00 12 ARG A CA 15
ATOM 17262 C C . ARG A 1 12 ? -11.722 3.624 -4.190 1.00 0.00 12 ARG A C 15
ATOM 17263 O O . ARG A 1 12 ? -12.905 3.572 -3.852 1.00 0.00 12 ARG A O 15
ATOM 17284 N N . THR A 1 13 ? -10.737 3.118 -3.454 1.00 0.00 13 THR A N 15
ATOM 17285 C CA . THR A 1 13 ? -10.996 2.457 -2.181 1.00 0.00 13 THR A CA 15
ATOM 17286 C C . THR A 1 13 ? -10.514 3.308 -1.012 1.00 0.00 13 THR A C 15
ATOM 17287 O O . THR A 1 13 ? -9.334 3.647 -0.925 1.00 0.00 13 THR A O 15
ATOM 17298 N N . GLN A 1 14 ? -11.433 3.648 -0.115 1.00 0.00 14 GLN A N 15
ATOM 17299 C CA . GLN A 1 14 ? -11.100 4.459 1.050 1.00 0.00 14 GLN A CA 15
ATOM 17300 C C . GLN A 1 14 ? -10.422 3.616 2.125 1.00 0.00 14 GLN A C 15
ATOM 17301 O O . GLN A 1 14 ? -10.914 2.550 2.495 1.00 0.00 14 GLN A O 15
ATOM 17315 N N . PHE A 1 15 ? -9.289 4.101 2.623 1.00 0.00 15 PHE A N 15
ATOM 17316 C CA . PHE A 1 15 ? -8.542 3.391 3.655 1.00 0.00 15 PHE A CA 15
ATOM 17317 C C . PHE A 1 15 ? -8.708 4.071 5.011 1.00 0.00 15 PHE A C 15
ATOM 17318 O O . PHE A 1 15 ? -8.417 5.258 5.162 1.00 0.00 15 PHE A O 15
ATOM 17335 N N . SER A 1 16 ? -9.178 3.310 5.994 1.00 0.00 16 SER A N 15
ATOM 17336 C CA . SER A 1 16 ? -9.387 3.839 7.337 1.00 0.00 16 SER A CA 15
ATOM 17337 C C . SER A 1 16 ? -8.054 4.080 8.039 1.00 0.00 16 SER A C 15
ATOM 17338 O O . SER A 1 16 ? -7.075 3.374 7.795 1.00 0.00 16 SER A O 15
ATOM 17346 N N . ASP A 1 17 ? -8.025 5.080 8.913 1.00 0.00 17 ASP A N 15
ATOM 17347 C CA . ASP A 1 17 ? -6.814 5.414 9.653 1.00 0.00 17 ASP A CA 15
ATOM 17348 C C . ASP A 1 17 ? -6.050 4.153 10.043 1.00 0.00 17 ASP A C 15
ATOM 17349 O O . ASP A 1 17 ? -4.873 4.003 9.717 1.00 0.00 17 ASP A O 15
ATOM 17358 N N . ARG A 1 18 ? -6.728 3.250 10.744 1.00 0.00 18 ARG A N 15
ATOM 17359 C CA . ARG A 1 18 ? -6.113 2.003 11.181 1.00 0.00 18 ARG A CA 15
ATOM 17360 C C . ARG A 1 18 ? -5.440 1.290 10.012 1.00 0.00 18 ARG A C 15
ATOM 17361 O O . ARG A 1 18 ? -4.298 0.842 10.119 1.00 0.00 18 ARG A O 15
ATOM 17382 N N . ASP A 1 19 ? -6.155 1.188 8.897 1.00 0.00 19 ASP A N 15
ATOM 17383 C CA . ASP A 1 19 ? -5.627 0.530 7.707 1.00 0.00 19 ASP A CA 15
ATOM 17384 C C . ASP A 1 19 ? -4.366 1.232 7.213 1.00 0.00 19 ASP A C 15
ATOM 17385 O O . ASP A 1 19 ? -3.333 0.597 6.998 1.00 0.00 19 ASP A O 15
ATOM 17394 N N . LEU A 1 20 ? -4.458 2.545 7.033 1.00 0.00 20 LEU A N 15
ATOM 17395 C CA . LEU A 1 20 ? -3.325 3.334 6.562 1.00 0.00 20 LEU A CA 15
ATOM 17396 C C . LEU A 1 20 ? -2.106 3.122 7.454 1.00 0.00 20 LEU A C 15
ATOM 17397 O O . LEU A 1 20 ? -1.006 2.860 6.968 1.00 0.00 20 LEU A O 15
ATOM 17413 N N . ALA A 1 21 ? -2.309 3.237 8.762 1.00 0.00 21 ALA A N 15
ATOM 17414 C CA . ALA A 1 21 ? -1.228 3.054 9.723 1.00 0.00 21 ALA A CA 15
ATOM 17415 C C . ALA A 1 21 ? -0.249 1.985 9.250 1.00 0.00 21 ALA A C 15
ATOM 17416 O O . ALA A 1 21 ? 0.951 2.236 9.131 1.00 0.00 21 ALA A O 15
ATOM 17423 N N . THR A 1 22 ? -0.768 0.791 8.981 1.00 0.00 22 THR A N 15
ATOM 17424 C CA . THR A 1 22 ? 0.061 -0.317 8.523 1.00 0.00 22 THR A CA 15
ATOM 17425 C C . THR A 1 22 ? 0.847 0.064 7.274 1.00 0.00 22 THR A C 15
ATOM 17426 O O . THR A 1 22 ? 2.057 -0.156 7.198 1.00 0.00 22 THR A O 15
ATOM 17437 N N . LEU A 1 23 ? 0.154 0.637 6.297 1.00 0.00 23 LEU A N 15
ATOM 17438 C CA . LEU A 1 23 ? 0.788 1.050 5.049 1.00 0.00 23 LEU A CA 15
ATOM 17439 C C . LEU A 1 23 ? 1.878 2.084 5.310 1.00 0.00 23 LEU A C 15
ATOM 17440 O O . LEU A 1 23 ? 3.054 1.846 5.034 1.00 0.00 23 LEU A O 15
ATOM 17456 N N . LYS A 1 24 ? 1.481 3.234 5.844 1.00 0.00 24 LYS A N 15
ATOM 17457 C CA . LYS A 1 24 ? 2.423 4.305 6.146 1.00 0.00 24 LYS A CA 15
ATOM 17458 C C . LYS A 1 24 ? 3.656 3.759 6.858 1.00 0.00 24 LYS A C 15
ATOM 17459 O O . LYS A 1 24 ? 4.776 4.213 6.620 1.00 0.00 24 LYS A O 15
ATOM 17478 N N . LYS A 1 25 ? 3.445 2.782 7.733 1.00 0.00 25 LYS A N 15
ATOM 17479 C CA . LYS A 1 25 ? 4.539 2.172 8.479 1.00 0.00 25 LYS A CA 15
ATOM 17480 C C . LYS A 1 25 ? 5.690 1.800 7.550 1.00 0.00 25 LYS A C 15
ATOM 17481 O O . LYS A 1 25 ? 6.833 2.202 7.770 1.00 0.00 25 LYS A O 15
ATOM 17500 N N . TYR A 1 26 ? 5.381 1.032 6.511 1.00 0.00 26 TYR A N 15
ATOM 17501 C CA . TYR A 1 26 ? 6.390 0.605 5.549 1.00 0.00 26 TYR A CA 15
ATOM 17502 C C . TYR A 1 26 ? 6.903 1.790 4.736 1.00 0.00 26 TYR A C 15
ATOM 17503 O O . TYR A 1 26 ? 8.074 1.838 4.359 1.00 0.00 26 TYR A O 15
ATOM 17521 N N . TRP A 1 27 ? 6.017 2.743 4.470 1.00 0.00 27 TRP A N 15
ATOM 17522 C CA . TRP A 1 27 ? 6.379 3.929 3.702 1.00 0.00 27 TRP A CA 15
ATOM 17523 C C . TRP A 1 27 ? 7.579 4.635 4.323 1.00 0.00 27 TRP A C 15
ATOM 17524 O O . TRP A 1 27 ? 8.386 5.243 3.620 1.00 0.00 27 TRP A O 15
ATOM 17545 N N . ASP A 1 28 ? 7.691 4.551 5.644 1.00 0.00 28 ASP A N 15
ATOM 17546 C CA . ASP A 1 28 ? 8.794 5.181 6.360 1.00 0.00 28 ASP A CA 15
ATOM 17547 C C . ASP A 1 28 ? 10.133 4.599 5.916 1.00 0.00 28 ASP A C 15
ATOM 17548 O O . ASP A 1 28 ? 11.188 5.173 6.182 1.00 0.00 28 ASP A O 15
ATOM 17557 N N . ASN A 1 29 ? 10.080 3.456 5.240 1.00 0.00 29 ASN A N 15
ATOM 17558 C CA . ASN A 1 29 ? 11.289 2.796 4.761 1.00 0.00 29 ASN A CA 15
ATOM 17559 C C . ASN A 1 29 ? 11.461 2.999 3.258 1.00 0.00 29 ASN A C 15
ATOM 17560 O O . ASN A 1 29 ? 12.134 2.217 2.589 1.00 0.00 29 ASN A O 15
ATOM 17571 N N . GLY A 1 30 ? 10.847 4.057 2.736 1.00 0.00 30 GLY A N 15
ATOM 17572 C CA . GLY A 1 30 ? 10.945 4.345 1.317 1.00 0.00 30 GLY A CA 15
ATOM 17573 C C . GLY A 1 30 ? 10.073 3.431 0.478 1.00 0.00 30 GLY A C 15
ATOM 17574 O O . GLY A 1 30 ? 10.425 3.091 -0.651 1.00 0.00 30 GLY A O 15
ATOM 17578 N N . MET A 1 31 ? 8.933 3.032 1.032 1.00 0.00 31 MET A N 15
ATOM 17579 C CA . MET A 1 31 ? 8.008 2.152 0.328 1.00 0.00 31 MET A CA 15
ATOM 17580 C C . MET A 1 31 ? 7.237 2.918 -0.743 1.00 0.00 31 MET A C 15
ATOM 17581 O O . MET A 1 31 ? 6.012 2.823 -0.828 1.00 0.00 31 MET A O 15
ATOM 17595 N N . THR A 1 32 ? 7.961 3.678 -1.558 1.00 0.00 32 THR A N 15
ATOM 17596 C CA . THR A 1 32 ? 7.345 4.461 -2.621 1.00 0.00 32 THR A CA 15
ATOM 17597 C C . THR A 1 32 ? 7.812 3.989 -3.993 1.00 0.00 32 THR A C 15
ATOM 17598 O O . THR A 1 32 ? 8.066 4.799 -4.886 1.00 0.00 32 THR A O 15
ATOM 17609 N N . SER A 1 33 ? 7.922 2.675 -4.156 1.00 0.00 33 SER A N 15
ATOM 17610 C CA . SER A 1 33 ? 8.362 2.095 -5.420 1.00 0.00 33 SER A CA 15
ATOM 17611 C C . SER A 1 33 ? 7.562 0.838 -5.748 1.00 0.00 33 SER A C 15
ATOM 17612 O O . SER A 1 33 ? 7.185 0.077 -4.855 1.00 0.00 33 SER A O 15
ATOM 17620 N N . LEU A 1 34 ? 7.307 0.625 -7.034 1.00 0.00 34 LEU A N 15
ATOM 17621 C CA . LEU A 1 34 ? 6.553 -0.540 -7.482 1.00 0.00 34 LEU A CA 15
ATOM 17622 C C . LEU A 1 34 ? 7.483 -1.716 -7.763 1.00 0.00 34 LEU A C 15
ATOM 17623 O O . LEU A 1 34 ? 7.130 -2.870 -7.525 1.00 0.00 34 LEU A O 15
ATOM 17639 N N . GLY A 1 35 ? 8.674 -1.414 -8.271 1.00 0.00 35 GLY A N 15
ATOM 17640 C CA . GLY A 1 35 ? 9.637 -2.456 -8.574 1.00 0.00 35 GLY A CA 15
ATOM 17641 C C . GLY A 1 35 ? 9.814 -3.432 -7.428 1.00 0.00 35 GLY A C 15
ATOM 17642 O O . GLY A 1 35 ? 9.286 -3.222 -6.336 1.00 0.00 35 GLY A O 15
ATOM 17646 N N . SER A 1 36 ? 10.559 -4.505 -7.676 1.00 0.00 36 SER A N 15
ATOM 17647 C CA . SER A 1 36 ? 10.800 -5.521 -6.658 1.00 0.00 36 SER A CA 15
ATOM 17648 C C . SER A 1 36 ? 11.477 -4.912 -5.434 1.00 0.00 36 SER A C 15
ATOM 17649 O O . SER A 1 36 ? 11.211 -5.312 -4.300 1.00 0.00 36 SER A O 15
ATOM 17657 N N . VAL A 1 37 ? 12.355 -3.943 -5.671 1.00 0.00 37 VAL A N 15
ATOM 17658 C CA . VAL A 1 37 ? 13.071 -3.277 -4.589 1.00 0.00 37 VAL A CA 15
ATOM 17659 C C . VAL A 1 37 ? 12.165 -3.064 -3.381 1.00 0.00 37 VAL A C 15
ATOM 17660 O O . VAL A 1 37 ? 12.607 -3.166 -2.236 1.00 0.00 37 VAL A O 15
ATOM 17673 N N . CYS A 1 38 ? 10.897 -2.768 -3.644 1.00 0.00 38 CYS A N 15
ATOM 17674 C CA . CYS A 1 38 ? 9.928 -2.539 -2.578 1.00 0.00 38 CYS A CA 15
ATOM 17675 C C . CYS A 1 38 ? 8.919 -3.680 -2.508 1.00 0.00 38 CYS A C 15
ATOM 17676 O O . CYS A 1 38 ? 8.441 -4.033 -1.430 1.00 0.00 38 CYS A O 15
ATOM 17684 N N . ARG A 1 39 ? 8.597 -4.251 -3.664 1.00 0.00 39 ARG A N 15
ATOM 17685 C CA . ARG A 1 39 ? 7.642 -5.351 -3.733 1.00 0.00 39 ARG A CA 15
ATOM 17686 C C . ARG A 1 39 ? 7.796 -6.281 -2.534 1.00 0.00 39 ARG A C 15
ATOM 17687 O O . ARG A 1 39 ? 6.828 -6.566 -1.830 1.00 0.00 39 ARG A O 15
ATOM 17708 N N . GLU A 1 40 ? 9.019 -6.752 -2.309 1.00 0.00 40 GLU A N 15
ATOM 17709 C CA . GLU A 1 40 ? 9.298 -7.651 -1.196 1.00 0.00 40 GLU A CA 15
ATOM 17710 C C . GLU A 1 40 ? 8.575 -7.193 0.068 1.00 0.00 40 GLU A C 15
ATOM 17711 O O . GLU A 1 40 ? 7.988 -8.000 0.789 1.00 0.00 40 GLU A O 15
ATOM 17723 N N . LYS A 1 41 ? 8.622 -5.891 0.331 1.00 0.00 41 LYS A N 15
ATOM 17724 C CA . LYS A 1 41 ? 7.973 -5.323 1.506 1.00 0.00 41 LYS A CA 15
ATOM 17725 C C . LYS A 1 41 ? 6.455 -5.341 1.351 1.00 0.00 41 LYS A C 15
ATOM 17726 O O . LYS A 1 41 ? 5.731 -5.699 2.280 1.00 0.00 41 LYS A O 15
ATOM 17745 N N . ILE A 1 42 ? 5.981 -4.955 0.171 1.00 0.00 42 ILE A N 15
ATOM 17746 C CA . ILE A 1 42 ? 4.550 -4.929 -0.105 1.00 0.00 42 ILE A CA 15
ATOM 17747 C C . ILE A 1 42 ? 3.917 -6.293 0.148 1.00 0.00 42 ILE A C 15
ATOM 17748 O O . ILE A 1 42 ? 2.793 -6.384 0.640 1.00 0.00 42 ILE A O 15
ATOM 17764 N N . GLU A 1 43 ? 4.648 -7.351 -0.190 1.00 0.00 43 GLU A N 15
ATOM 17765 C CA . GLU A 1 43 ? 4.158 -8.710 0.002 1.00 0.00 43 GLU A CA 15
ATOM 17766 C C . GLU A 1 43 ? 3.763 -8.946 1.457 1.00 0.00 43 GLU A C 15
ATOM 17767 O O . GLU A 1 43 ? 2.916 -9.788 1.753 1.00 0.00 43 GLU A O 15
ATOM 17779 N N . ALA A 1 44 ? 4.385 -8.197 2.361 1.00 0.00 44 ALA A N 15
ATOM 17780 C CA . ALA A 1 44 ? 4.099 -8.322 3.785 1.00 0.00 44 ALA A CA 15
ATOM 17781 C C . ALA A 1 44 ? 2.873 -7.502 4.173 1.00 0.00 44 ALA A C 15
ATOM 17782 O O . ALA A 1 44 ? 1.856 -8.051 4.597 1.00 0.00 44 ALA A O 15
ATOM 17789 N N . VAL A 1 45 ? 2.977 -6.185 4.026 1.00 0.00 45 VAL A N 15
ATOM 17790 C CA . VAL A 1 45 ? 1.876 -5.290 4.361 1.00 0.00 45 VAL A CA 15
ATOM 17791 C C . VAL A 1 45 ? 0.563 -5.788 3.768 1.00 0.00 45 VAL A C 15
ATOM 17792 O O . VAL A 1 45 ? -0.513 -5.511 4.297 1.00 0.00 45 VAL A O 15
ATOM 17805 N N . ALA A 1 46 ? 0.659 -6.524 2.666 1.00 0.00 46 ALA A N 15
ATOM 17806 C CA . ALA A 1 46 ? -0.521 -7.063 2.002 1.00 0.00 46 ALA A CA 15
ATOM 17807 C C . ALA A 1 46 ? -1.089 -8.251 2.771 1.00 0.00 46 ALA A C 15
ATOM 17808 O O . ALA A 1 46 ? -2.299 -8.351 2.976 1.00 0.00 46 ALA A O 15
ATOM 17815 N N . THR A 1 47 ? -0.208 -9.152 3.194 1.00 0.00 47 THR A N 15
ATOM 17816 C CA . THR A 1 47 ? -0.621 -10.335 3.938 1.00 0.00 47 THR A CA 15
ATOM 17817 C C . THR A 1 47 ? -1.025 -9.975 5.363 1.00 0.00 47 THR A C 15
ATOM 17818 O O . THR A 1 47 ? -1.771 -10.708 6.010 1.00 0.00 47 THR A O 15
ATOM 17829 N N . GLU A 1 48 ? -0.528 -8.840 5.845 1.00 0.00 48 GLU A N 15
ATOM 17830 C CA . GLU A 1 48 ? -0.839 -8.383 7.195 1.00 0.00 48 GLU A CA 15
ATOM 17831 C C . GLU A 1 48 ? -2.243 -7.790 7.258 1.00 0.00 48 GLU A C 15
ATOM 17832 O O . GLU A 1 48 ? -2.978 -8.005 8.224 1.00 0.00 48 GLU A O 15
ATOM 17844 N N . LEU A 1 49 ? -2.611 -7.041 6.224 1.00 0.00 49 LEU A N 15
ATOM 17845 C CA . LEU A 1 49 ? -3.927 -6.416 6.161 1.00 0.00 49 LEU A CA 15
ATOM 17846 C C . LEU A 1 49 ? -4.941 -7.345 5.502 1.00 0.00 49 LEU A C 15
ATOM 17847 O O . LEU A 1 49 ? -6.128 -7.031 5.425 1.00 0.00 49 LEU A O 15
ATOM 17863 N N . ASN A 1 50 ? -4.464 -8.492 5.029 1.00 0.00 50 ASN A N 15
ATOM 17864 C CA . ASN A 1 50 ? -5.330 -9.469 4.378 1.00 0.00 50 ASN A CA 15
ATOM 17865 C C . ASN A 1 50 ? -5.828 -8.944 3.035 1.00 0.00 50 ASN A C 15
ATOM 17866 O O . ASN A 1 50 ? -6.970 -9.189 2.645 1.00 0.00 50 ASN A O 15
ATOM 17877 N N . VAL A 1 51 ? -4.963 -8.221 2.330 1.00 0.00 51 VAL A N 15
ATOM 17878 C CA . VAL A 1 51 ? -5.314 -7.663 1.030 1.00 0.00 51 VAL A CA 15
ATOM 17879 C C . VAL A 1 51 ? -4.325 -8.105 -0.043 1.00 0.00 51 VAL A C 15
ATOM 17880 O O . VAL A 1 51 ? -3.154 -8.358 0.244 1.00 0.00 51 VAL A O 15
ATOM 17893 N N . ASP A 1 52 ? -4.802 -8.195 -1.279 1.00 0.00 52 ASP A N 15
ATOM 17894 C CA . ASP A 1 52 ? -3.960 -8.605 -2.396 1.00 0.00 52 ASP A CA 15
ATOM 17895 C C . ASP A 1 52 ? -2.844 -7.593 -2.635 1.00 0.00 52 ASP A C 15
ATOM 17896 O O . ASP A 1 52 ? -3.084 -6.386 -2.671 1.00 0.00 52 ASP A O 15
ATOM 17905 N N . CYS A 1 53 ? -1.624 -8.093 -2.797 1.00 0.00 53 CYS A N 15
ATOM 17906 C CA . CYS A 1 53 ? -0.470 -7.232 -3.031 1.00 0.00 53 CYS A CA 15
ATOM 17907 C C . CYS A 1 53 ? -0.860 -6.013 -3.860 1.00 0.00 53 CYS A C 15
ATOM 17908 O O . CYS A 1 53 ? -0.533 -4.881 -3.506 1.00 0.00 53 CYS A O 15
ATOM 17916 N N . GLU A 1 54 ? -1.558 -6.254 -4.965 1.00 0.00 54 GLU A N 15
ATOM 17917 C CA . GLU A 1 54 ? -1.990 -5.175 -5.845 1.00 0.00 54 GLU A CA 15
ATOM 17918 C C . GLU A 1 54 ? -2.542 -4.003 -5.039 1.00 0.00 54 GLU A C 15
ATOM 17919 O O . GLU A 1 54 ? -2.044 -2.881 -5.134 1.00 0.00 54 GLU A O 15
ATOM 17931 N N . ILE A 1 55 ? -3.574 -4.272 -4.247 1.00 0.00 55 ILE A N 15
ATOM 17932 C CA . ILE A 1 55 ? -4.194 -3.241 -3.424 1.00 0.00 55 ILE A CA 15
ATOM 17933 C C . ILE A 1 55 ? -3.155 -2.251 -2.908 1.00 0.00 55 ILE A C 15
ATOM 17934 O O . ILE A 1 55 ? -3.414 -1.050 -2.825 1.00 0.00 55 ILE A O 15
ATOM 17950 N N . VAL A 1 56 ? -1.978 -2.763 -2.565 1.00 0.00 56 VAL A N 15
ATOM 17951 C CA . VAL A 1 56 ? -0.897 -1.924 -2.060 1.00 0.00 56 VAL A CA 15
ATOM 17952 C C . VAL A 1 56 ? -0.045 -1.379 -3.200 1.00 0.00 56 VAL A C 15
ATOM 17953 O O . VAL A 1 56 ? 0.048 -0.167 -3.396 1.00 0.00 56 VAL A O 15
ATOM 17966 N N . ARG A 1 57 ? 0.575 -2.283 -3.952 1.00 0.00 57 ARG A N 15
ATOM 17967 C CA . ARG A 1 57 ? 1.421 -1.893 -5.074 1.00 0.00 57 ARG A CA 15
ATOM 17968 C C . ARG A 1 57 ? 0.816 -0.710 -5.825 1.00 0.00 57 ARG A C 15
ATOM 17969 O O . ARG A 1 57 ? 1.526 0.211 -6.231 1.00 0.00 57 ARG A O 15
ATOM 17990 N N . THR A 1 58 ? -0.500 -0.742 -6.008 1.00 0.00 58 THR A N 15
ATOM 17991 C CA . THR A 1 58 ? -1.200 0.325 -6.712 1.00 0.00 58 THR A CA 15
ATOM 17992 C C . THR A 1 58 ? -1.342 1.562 -5.833 1.00 0.00 58 THR A C 15
ATOM 17993 O O . THR A 1 58 ? -1.126 2.686 -6.287 1.00 0.00 58 THR A O 15
ATOM 18004 N N . TRP A 1 59 ? -1.706 1.349 -4.574 1.00 0.00 59 TRP A N 15
ATOM 18005 C CA . TRP A 1 59 ? -1.876 2.448 -3.630 1.00 0.00 59 TRP A CA 15
ATOM 18006 C C . TRP A 1 59 ? -0.616 3.304 -3.560 1.00 0.00 59 TRP A C 15
ATOM 18007 O O . TRP A 1 59 ? -0.692 4.528 -3.449 1.00 0.00 59 TRP A O 15
ATOM 18028 N N . ILE A 1 60 ? 0.541 2.654 -3.625 1.00 0.00 60 ILE A N 15
ATOM 18029 C CA . ILE A 1 60 ? 1.816 3.357 -3.569 1.00 0.00 60 ILE A CA 15
ATOM 18030 C C . ILE A 1 60 ? 1.950 4.345 -4.723 1.00 0.00 60 ILE A C 15
ATOM 18031 O O . ILE A 1 60 ? 2.075 5.550 -4.510 1.00 0.00 60 ILE A O 15
ATOM 18047 N N . GLY A 1 61 ? 1.921 3.826 -5.947 1.00 0.00 61 GLY A N 15
ATOM 18048 C CA . GLY A 1 61 ? 2.038 4.676 -7.116 1.00 0.00 61 GLY A CA 15
ATOM 18049 C C . GLY A 1 61 ? 1.101 5.867 -7.064 1.00 0.00 61 GLY A C 15
ATOM 18050 O O . GLY A 1 61 ? 1.488 6.985 -7.401 1.00 0.00 61 GLY A O 15
ATOM 18054 N N . ASN A 1 62 ? -0.135 5.627 -6.640 1.00 0.00 62 ASN A N 15
ATOM 18055 C CA . ASN A 1 62 ? -1.131 6.689 -6.546 1.00 0.00 62 ASN A CA 15
ATOM 18056 C C . ASN A 1 62 ? -0.705 7.746 -5.532 1.00 0.00 62 ASN A C 15
ATOM 18057 O O . ASN A 1 62 ? -0.819 8.945 -5.785 1.00 0.00 62 ASN A O 15
ATOM 18068 N N . ARG A 1 63 ? -0.214 7.292 -4.383 1.00 0.00 63 ARG A N 15
ATOM 18069 C CA . ARG A 1 63 ? 0.229 8.198 -3.330 1.00 0.00 63 ARG A CA 15
ATOM 18070 C C . ARG A 1 63 ? 1.380 9.075 -3.816 1.00 0.00 63 ARG A C 15
ATOM 18071 O O . ARG A 1 63 ? 1.311 10.302 -3.745 1.00 0.00 63 ARG A O 15
ATOM 18092 N N . ARG A 1 64 ? 2.436 8.436 -4.308 1.00 0.00 64 ARG A N 15
ATOM 18093 C CA . ARG A 1 64 ? 3.603 9.157 -4.803 1.00 0.00 64 ARG A CA 15
ATOM 18094 C C . ARG A 1 64 ? 3.187 10.449 -5.501 1.00 0.00 64 ARG A C 15
ATOM 18095 O O . ARG A 1 64 ? 3.658 11.532 -5.156 1.00 0.00 64 ARG A O 15
ATOM 18116 N N . ARG A 1 65 ? 2.303 10.325 -6.486 1.00 0.00 65 ARG A N 15
ATOM 18117 C CA . ARG A 1 65 ? 1.825 11.481 -7.234 1.00 0.00 65 ARG A CA 15
ATOM 18118 C C . ARG A 1 65 ? 1.134 12.479 -6.310 1.00 0.00 65 ARG A C 15
ATOM 18119 O O . ARG A 1 65 ? 1.521 13.646 -6.238 1.00 0.00 65 ARG A O 15
ATOM 18140 N N . LYS A 1 66 ? 0.109 12.013 -5.605 1.00 0.00 66 LYS A N 15
ATOM 18141 C CA . LYS A 1 66 ? -0.637 12.863 -4.684 1.00 0.00 66 LYS A CA 15
ATOM 18142 C C . LYS A 1 66 ? 0.295 13.831 -3.962 1.00 0.00 66 LYS A C 15
ATOM 18143 O O . LYS A 1 66 ? 0.019 15.028 -3.881 1.00 0.00 66 LYS A O 15
ATOM 18162 N N . TYR A 1 67 ? 1.397 13.306 -3.440 1.00 0.00 67 TYR A N 15
ATOM 18163 C CA . TYR A 1 67 ? 2.369 14.124 -2.724 1.00 0.00 67 TYR A CA 15
ATOM 18164 C C . TYR A 1 67 ? 3.058 15.104 -3.669 1.00 0.00 67 TYR A C 15
ATOM 18165 O O . TYR A 1 67 ? 3.255 16.272 -3.334 1.00 0.00 67 TYR A O 15
ATOM 18183 N N . ARG A 1 68 ? 3.422 14.618 -4.851 1.00 0.00 68 ARG A N 15
ATOM 18184 C CA . ARG A 1 68 ? 4.089 15.450 -5.846 1.00 0.00 68 ARG A CA 15
ATOM 18185 C C . ARG A 1 68 ? 3.218 16.642 -6.231 1.00 0.00 68 ARG A C 15
ATOM 18186 O O . ARG A 1 68 ? 3.707 17.765 -6.362 1.00 0.00 68 ARG A O 15
ATOM 18207 N N . LEU A 1 69 ? 1.927 16.390 -6.412 1.00 0.00 69 LEU A N 15
ATOM 18208 C CA . LEU A 1 69 ? 0.987 17.442 -6.783 1.00 0.00 69 LEU A CA 15
ATOM 18209 C C . LEU A 1 69 ? 1.286 18.732 -6.025 1.00 0.00 69 LEU A C 15
ATOM 18210 O O . LEU A 1 69 ? 1.432 19.796 -6.626 1.00 0.00 69 LEU A O 15
ATOM 18226 N N . MET A 1 70 ? 1.378 18.628 -4.704 1.00 0.00 70 MET A N 15
ATOM 18227 C CA . MET A 1 70 ? 1.664 19.785 -3.864 1.00 0.00 70 MET A CA 15
ATOM 18228 C C . MET A 1 70 ? 3.139 20.164 -3.944 1.00 0.00 70 MET A C 15
ATOM 18229 O O . MET A 1 70 ? 3.506 21.319 -3.731 1.00 0.00 70 MET A O 15
ATOM 18243 N N . GLY A 1 71 ? 3.982 19.183 -4.253 1.00 0.00 71 GLY A N 15
ATOM 18244 C CA . GLY A 1 71 ? 5.407 19.434 -4.355 1.00 0.00 71 GLY A CA 15
ATOM 18245 C C . GLY A 1 71 ? 6.163 18.997 -3.116 1.00 0.00 71 GLY A C 15
ATOM 18246 O O . GLY A 1 71 ? 7.045 19.710 -2.636 1.00 0.00 71 GLY A O 15
ATOM 18250 N N . ILE A 1 72 ? 5.816 17.825 -2.596 1.00 0.00 72 ILE A N 15
ATOM 18251 C CA . ILE A 1 72 ? 6.468 17.295 -1.405 1.00 0.00 72 ILE A CA 15
ATOM 18252 C C . ILE A 1 72 ? 7.801 16.641 -1.753 1.00 0.00 72 ILE A C 15
ATOM 18253 O O . ILE A 1 72 ? 7.925 15.970 -2.777 1.00 0.00 72 ILE A O 15
ATOM 18269 N N . GLU A 1 73 ? 8.794 16.839 -0.892 1.00 0.00 73 GLU A N 15
ATOM 18270 C CA . GLU A 1 73 ? 10.118 16.267 -1.108 1.00 0.00 73 GLU A CA 15
ATOM 18271 C C . GLU A 1 73 ? 10.133 14.782 -0.756 1.00 0.00 73 GLU A C 15
ATOM 18272 O O . GLU A 1 73 ? 10.448 14.403 0.372 1.00 0.00 73 GLU A O 15
ATOM 18284 N N . VAL A 1 74 ? 9.789 13.946 -1.731 1.00 0.00 74 VAL A N 15
ATOM 18285 C CA . VAL A 1 74 ? 9.763 12.502 -1.525 1.00 0.00 74 VAL A CA 15
ATOM 18286 C C . VAL A 1 74 ? 10.795 11.804 -2.403 1.00 0.00 74 VAL A C 15
ATOM 18287 O O . VAL A 1 74 ? 11.422 10.830 -1.987 1.00 0.00 74 VAL A O 15
ATOM 18300 N N . SER A 1 75 ? 10.967 12.308 -3.621 1.00 0.00 75 SER A N 15
ATOM 18301 C CA . SER A 1 75 ? 11.921 11.730 -4.560 1.00 0.00 75 SER A CA 15
ATOM 18302 C C . SER A 1 75 ? 13.323 11.698 -3.960 1.00 0.00 75 SER A C 15
ATOM 18303 O O . SER A 1 75 ? 14.030 10.696 -4.058 1.00 0.00 75 SER A O 15
ATOM 18311 N N . GLY A 1 76 ? 13.719 12.805 -3.337 1.00 0.00 76 GLY A N 15
ATOM 18312 C CA . GLY A 1 76 ? 15.034 12.884 -2.730 1.00 0.00 76 GLY A CA 15
ATOM 18313 C C . GLY A 1 76 ? 15.670 14.249 -2.899 1.00 0.00 76 GLY A C 15
ATOM 18314 O O . GLY A 1 76 ? 15.303 15.023 -3.784 1.00 0.00 76 GLY A O 15
ATOM 18318 N N . PRO A 1 77 ? 16.647 14.563 -2.035 1.00 0.00 77 PRO A N 15
ATOM 18319 C CA . PRO A 1 77 ? 17.355 15.846 -2.073 1.00 0.00 77 PRO A CA 15
ATOM 18320 C C . PRO A 1 77 ? 18.259 15.974 -3.293 1.00 0.00 77 PRO A C 15
ATOM 18321 O O . PRO A 1 77 ? 18.831 14.989 -3.760 1.00 0.00 77 PRO A O 15
ATOM 18332 N N . SER A 1 78 ? 18.386 17.194 -3.805 1.00 0.00 78 SER A N 15
ATOM 18333 C CA . SER A 1 78 ? 19.219 17.450 -4.975 1.00 0.00 78 SER A CA 15
ATOM 18334 C C . SER A 1 78 ? 19.524 18.938 -5.109 1.00 0.00 78 SER A C 15
ATOM 18335 O O . SER A 1 78 ? 18.627 19.777 -5.031 1.00 0.00 78 SER A O 15
ATOM 18343 N N . SER A 1 79 ? 20.798 19.259 -5.311 1.00 0.00 79 SER A N 15
ATOM 18344 C CA . SER A 1 79 ? 21.224 20.646 -5.453 1.00 0.00 79 SER A CA 15
ATOM 18345 C C . SER A 1 79 ? 20.560 21.298 -6.662 1.00 0.00 79 SER A C 15
ATOM 18346 O O . SER A 1 79 ? 20.154 20.617 -7.603 1.00 0.00 79 SER A O 15
ATOM 18354 N N . GLY A 1 80 ? 20.454 22.623 -6.629 1.00 0.00 80 GLY A N 15
ATOM 18355 C CA . GLY A 1 80 ? 19.839 23.346 -7.726 1.00 0.00 80 GLY A CA 15
ATOM 18356 C C . GLY A 1 80 ? 18.702 24.238 -7.268 1.00 0.00 80 GLY A C 15
ATOM 18357 O O . GLY A 1 80 ? 18.817 25.463 -7.294 1.00 0.00 80 GLY A O 15
ATOM 18361 N N . GLY A 1 1 ? -11.605 -18.606 10.179 1.00 0.00 1 GLY A N 16
ATOM 18362 C CA . GLY A 1 1 ? -12.036 -17.339 9.617 1.00 0.00 1 GLY A CA 16
ATOM 18363 C C . GLY A 1 1 ? -13.370 -17.445 8.905 1.00 0.00 1 GLY A C 16
ATOM 18364 O O . GLY A 1 1 ? -14.064 -18.455 9.019 1.00 0.00 1 GLY A O 16
ATOM 18368 N N . SER A 1 2 ? -13.731 -16.398 8.169 1.00 0.00 2 SER A N 16
ATOM 18369 C CA . SER A 1 2 ? -14.993 -16.375 7.440 1.00 0.00 2 SER A CA 16
ATOM 18370 C C . SER A 1 2 ? -14.889 -15.492 6.200 1.00 0.00 2 SER A C 16
ATOM 18371 O O . SER A 1 2 ? -13.873 -14.833 5.977 1.00 0.00 2 SER A O 16
ATOM 18379 N N . SER A 1 3 ? -15.947 -15.485 5.395 1.00 0.00 3 SER A N 16
ATOM 18380 C CA . SER A 1 3 ? -15.974 -14.687 4.175 1.00 0.00 3 SER A CA 16
ATOM 18381 C C . SER A 1 3 ? -16.612 -13.325 4.431 1.00 0.00 3 SER A C 16
ATOM 18382 O O . SER A 1 3 ? -17.207 -13.093 5.482 1.00 0.00 3 SER A O 16
ATOM 18390 N N . GLY A 1 4 ? -16.481 -12.425 3.460 1.00 0.00 4 GLY A N 16
ATOM 18391 C CA . GLY A 1 4 ? -17.049 -11.097 3.599 1.00 0.00 4 GLY A CA 16
ATOM 18392 C C . GLY A 1 4 ? -17.971 -10.738 2.450 1.00 0.00 4 GLY A C 16
ATOM 18393 O O . GLY A 1 4 ? -18.995 -11.388 2.241 1.00 0.00 4 GLY A O 16
ATOM 18397 N N . SER A 1 5 ? -17.608 -9.699 1.705 1.00 0.00 5 SER A N 16
ATOM 18398 C CA . SER A 1 5 ? -18.413 -9.251 0.574 1.00 0.00 5 SER A CA 16
ATOM 18399 C C . SER A 1 5 ? -17.604 -8.335 -0.339 1.00 0.00 5 SER A C 16
ATOM 18400 O O . SER A 1 5 ? -17.281 -7.204 0.026 1.00 0.00 5 SER A O 16
ATOM 18408 N N . SER A 1 6 ? -17.280 -8.832 -1.529 1.00 0.00 6 SER A N 16
ATOM 18409 C CA . SER A 1 6 ? -16.506 -8.060 -2.494 1.00 0.00 6 SER A CA 16
ATOM 18410 C C . SER A 1 6 ? -17.257 -7.934 -3.816 1.00 0.00 6 SER A C 16
ATOM 18411 O O . SER A 1 6 ? -18.128 -8.745 -4.128 1.00 0.00 6 SER A O 16
ATOM 18419 N N . GLY A 1 7 ? -16.912 -6.909 -4.590 1.00 0.00 7 GLY A N 16
ATOM 18420 C CA . GLY A 1 7 ? -17.562 -6.694 -5.869 1.00 0.00 7 GLY A CA 16
ATOM 18421 C C . GLY A 1 7 ? -16.830 -5.683 -6.729 1.00 0.00 7 GLY A C 16
ATOM 18422 O O . GLY A 1 7 ? -16.498 -4.591 -6.269 1.00 0.00 7 GLY A O 16
ATOM 18426 N N . ALA A 1 8 ? -16.576 -6.047 -7.982 1.00 0.00 8 ALA A N 16
ATOM 18427 C CA . ALA A 1 8 ? -15.879 -5.164 -8.908 1.00 0.00 8 ALA A CA 16
ATOM 18428 C C . ALA A 1 8 ? -16.779 -4.018 -9.357 1.00 0.00 8 ALA A C 16
ATOM 18429 O O . ALA A 1 8 ? -17.137 -3.920 -10.532 1.00 0.00 8 ALA A O 16
ATOM 18436 N N . LEU A 1 9 ? -17.143 -3.154 -8.416 1.00 0.00 9 LEU A N 16
ATOM 18437 C CA . LEU A 1 9 ? -18.003 -2.015 -8.715 1.00 0.00 9 LEU A CA 16
ATOM 18438 C C . LEU A 1 9 ? -17.187 -0.731 -8.825 1.00 0.00 9 LEU A C 16
ATOM 18439 O O . LEU A 1 9 ? -16.406 -0.402 -7.932 1.00 0.00 9 LEU A O 16
ATOM 18455 N N . GLN A 1 10 ? -17.375 -0.008 -9.925 1.00 0.00 10 GLN A N 16
ATOM 18456 C CA . GLN A 1 10 ? -16.657 1.241 -10.150 1.00 0.00 10 GLN A CA 16
ATOM 18457 C C . GLN A 1 10 ? -16.723 2.136 -8.917 1.00 0.00 10 GLN A C 16
ATOM 18458 O O . GLN A 1 10 ? -17.713 2.834 -8.697 1.00 0.00 10 GLN A O 16
ATOM 18472 N N . ASP A 1 11 ? -15.663 2.112 -8.117 1.00 0.00 11 ASP A N 16
ATOM 18473 C CA . ASP A 1 11 ? -15.600 2.922 -6.906 1.00 0.00 11 ASP A CA 16
ATOM 18474 C C . ASP A 1 11 ? -14.154 3.135 -6.469 1.00 0.00 11 ASP A C 16
ATOM 18475 O O . ASP A 1 11 ? -13.228 2.579 -7.061 1.00 0.00 11 ASP A O 16
ATOM 18484 N N . ARG A 1 12 ? -13.968 3.943 -5.431 1.00 0.00 12 ARG A N 16
ATOM 18485 C CA . ARG A 1 12 ? -12.634 4.231 -4.916 1.00 0.00 12 ARG A CA 16
ATOM 18486 C C . ARG A 1 12 ? -12.303 3.329 -3.730 1.00 0.00 12 ARG A C 16
ATOM 18487 O O . ARG A 1 12 ? -13.156 2.585 -3.244 1.00 0.00 12 ARG A O 16
ATOM 18508 N N . THR A 1 13 ? -11.059 3.401 -3.268 1.00 0.00 13 THR A N 16
ATOM 18509 C CA . THR A 1 13 ? -10.614 2.591 -2.141 1.00 0.00 13 THR A CA 16
ATOM 18510 C C . THR A 1 13 ? -10.395 3.449 -0.900 1.00 0.00 13 THR A C 16
ATOM 18511 O O . THR A 1 13 ? -9.319 4.014 -0.708 1.00 0.00 13 THR A O 16
ATOM 18522 N N . GLN A 1 14 ? -11.422 3.540 -0.061 1.00 0.00 14 GLN A N 16
ATOM 18523 C CA . GLN A 1 14 ? -11.340 4.330 1.162 1.00 0.00 14 GLN A CA 16
ATOM 18524 C C . GLN A 1 14 ? -10.693 3.527 2.286 1.00 0.00 14 GLN A C 16
ATOM 18525 O O . GLN A 1 14 ? -11.243 2.525 2.744 1.00 0.00 14 GLN A O 16
ATOM 18539 N N . PHE A 1 15 ? -9.522 3.973 2.727 1.00 0.00 15 PHE A N 16
ATOM 18540 C CA . PHE A 1 15 ? -8.798 3.296 3.797 1.00 0.00 15 PHE A CA 16
ATOM 18541 C C . PHE A 1 15 ? -9.102 3.936 5.148 1.00 0.00 15 PHE A C 16
ATOM 18542 O O . PHE A 1 15 ? -9.575 5.070 5.218 1.00 0.00 15 PHE A O 16
ATOM 18559 N N . SER A 1 16 ? -8.827 3.199 6.220 1.00 0.00 16 SER A N 16
ATOM 18560 C CA . SER A 1 16 ? -9.074 3.692 7.570 1.00 0.00 16 SER A CA 16
ATOM 18561 C C . SER A 1 16 ? -7.762 3.900 8.321 1.00 0.00 16 SER A C 16
ATOM 18562 O O . SER A 1 16 ? -6.781 3.195 8.086 1.00 0.00 16 SER A O 16
ATOM 18570 N N . ASP A 1 17 ? -7.754 4.873 9.225 1.00 0.00 17 ASP A N 16
ATOM 18571 C CA . ASP A 1 17 ? -6.564 5.174 10.013 1.00 0.00 17 ASP A CA 16
ATOM 18572 C C . ASP A 1 17 ? -5.808 3.897 10.367 1.00 0.00 17 ASP A C 16
ATOM 18573 O O . ASP A 1 17 ? -4.581 3.845 10.279 1.00 0.00 17 ASP A O 16
ATOM 18582 N N . ARG A 1 18 ? -6.549 2.869 10.768 1.00 0.00 18 ARG A N 16
ATOM 18583 C CA . ARG A 1 18 ? -5.949 1.593 11.138 1.00 0.00 18 ARG A CA 16
ATOM 18584 C C . ARG A 1 18 ? -5.205 0.980 9.956 1.00 0.00 18 ARG A C 16
ATOM 18585 O O . ARG A 1 18 ? -3.996 0.755 10.019 1.00 0.00 18 ARG A O 16
ATOM 18606 N N . ASP A 1 19 ? -5.935 0.711 8.879 1.00 0.00 19 ASP A N 16
ATOM 18607 C CA . ASP A 1 19 ? -5.344 0.125 7.681 1.00 0.00 19 ASP A CA 16
ATOM 18608 C C . ASP A 1 19 ? -4.152 0.949 7.203 1.00 0.00 19 ASP A C 16
ATOM 18609 O O . ASP A 1 19 ? -3.087 0.406 6.909 1.00 0.00 19 ASP A O 16
ATOM 18618 N N . LEU A 1 20 ? -4.340 2.262 7.128 1.00 0.00 20 LEU A N 16
ATOM 18619 C CA . LEU A 1 20 ? -3.280 3.161 6.685 1.00 0.00 20 LEU A CA 16
ATOM 18620 C C . LEU A 1 20 ? -2.047 3.029 7.572 1.00 0.00 20 LEU A C 16
ATOM 18621 O O . LEU A 1 20 ? -0.936 2.827 7.082 1.00 0.00 20 LEU A O 16
ATOM 18637 N N . ALA A 1 21 ? -2.251 3.143 8.881 1.00 0.00 21 ALA A N 16
ATOM 18638 C CA . ALA A 1 21 ? -1.156 3.032 9.837 1.00 0.00 21 ALA A CA 16
ATOM 18639 C C . ALA A 1 21 ? -0.130 2.001 9.379 1.00 0.00 21 ALA A C 16
ATOM 18640 O O . ALA A 1 21 ? 1.075 2.252 9.411 1.00 0.00 21 ALA A O 16
ATOM 18647 N N . THR A 1 22 ? -0.615 0.838 8.954 1.00 0.00 22 THR A N 16
ATOM 18648 C CA . THR A 1 22 ? 0.260 -0.232 8.492 1.00 0.00 22 THR A CA 16
ATOM 18649 C C . THR A 1 22 ? 1.056 0.200 7.266 1.00 0.00 22 THR A C 16
ATOM 18650 O O . THR A 1 22 ? 2.276 0.034 7.215 1.00 0.00 22 THR A O 16
ATOM 18661 N N . LEU A 1 23 ? 0.361 0.755 6.280 1.00 0.00 23 LEU A N 16
ATOM 18662 C CA . LEU A 1 23 ? 1.004 1.213 5.053 1.00 0.00 23 LEU A CA 16
ATOM 18663 C C . LEU A 1 23 ? 2.056 2.275 5.353 1.00 0.00 23 LEU A C 16
ATOM 18664 O O . LEU A 1 23 ? 3.239 2.092 5.065 1.00 0.00 23 LEU A O 16
ATOM 18680 N N . LYS A 1 24 ? 1.618 3.386 5.936 1.00 0.00 24 LYS A N 16
ATOM 18681 C CA . LYS A 1 24 ? 2.522 4.478 6.279 1.00 0.00 24 LYS A CA 16
ATOM 18682 C C . LYS A 1 24 ? 3.783 3.949 6.954 1.00 0.00 24 LYS A C 16
ATOM 18683 O O . LYS A 1 24 ? 4.882 4.454 6.723 1.00 0.00 24 LYS A O 16
ATOM 18702 N N . LYS A 1 25 ? 3.618 2.928 7.788 1.00 0.00 25 LYS A N 16
ATOM 18703 C CA . LYS A 1 25 ? 4.743 2.327 8.495 1.00 0.00 25 LYS A CA 16
ATOM 18704 C C . LYS A 1 25 ? 5.853 1.942 7.523 1.00 0.00 25 LYS A C 16
ATOM 18705 O O . LYS A 1 25 ? 7.003 2.351 7.685 1.00 0.00 25 LYS A O 16
ATOM 18724 N N . TYR A 1 26 ? 5.502 1.154 6.512 1.00 0.00 26 TYR A N 16
ATOM 18725 C CA . TYR A 1 26 ? 6.469 0.714 5.515 1.00 0.00 26 TYR A CA 16
ATOM 18726 C C . TYR A 1 26 ? 7.007 1.898 4.717 1.00 0.00 26 TYR A C 16
ATOM 18727 O O . TYR A 1 26 ? 8.184 1.934 4.356 1.00 0.00 26 TYR A O 16
ATOM 18745 N N . TRP A 1 27 ? 6.138 2.864 4.447 1.00 0.00 27 TRP A N 16
ATOM 18746 C CA . TRP A 1 27 ? 6.524 4.051 3.692 1.00 0.00 27 TRP A CA 16
ATOM 18747 C C . TRP A 1 27 ? 7.673 4.782 4.379 1.00 0.00 27 TRP A C 16
ATOM 18748 O O . TRP A 1 27 ? 8.440 5.496 3.733 1.00 0.00 27 TRP A O 16
ATOM 18769 N N . ASP A 1 28 ? 7.786 4.599 5.690 1.00 0.00 28 ASP A N 16
ATOM 18770 C CA . ASP A 1 28 ? 8.843 5.240 6.463 1.00 0.00 28 ASP A CA 16
ATOM 18771 C C . ASP A 1 28 ? 10.157 4.478 6.324 1.00 0.00 28 ASP A C 16
ATOM 18772 O O . ASP A 1 28 ? 11.187 4.898 6.848 1.00 0.00 28 ASP A O 16
ATOM 18781 N N . ASN A 1 29 ? 10.111 3.355 5.615 1.00 0.00 29 ASN A N 16
ATOM 18782 C CA . ASN A 1 29 ? 11.298 2.533 5.409 1.00 0.00 29 ASN A CA 16
ATOM 18783 C C . ASN A 1 29 ? 11.735 2.565 3.948 1.00 0.00 29 ASN A C 16
ATOM 18784 O O . ASN A 1 29 ? 12.518 1.726 3.504 1.00 0.00 29 ASN A O 16
ATOM 18795 N N . GLY A 1 30 ? 11.223 3.541 3.204 1.00 0.00 30 GLY A N 16
ATOM 18796 C CA . GLY A 1 30 ? 11.572 3.666 1.801 1.00 0.00 30 GLY A CA 16
ATOM 18797 C C . GLY A 1 30 ? 10.604 2.930 0.895 1.00 0.00 30 GLY A C 16
ATOM 18798 O O . GLY A 1 30 ? 10.919 2.644 -0.259 1.00 0.00 30 GLY A O 16
ATOM 18802 N N . MET A 1 31 ? 9.422 2.622 1.421 1.00 0.00 31 MET A N 16
ATOM 18803 C CA . MET A 1 31 ? 8.406 1.914 0.651 1.00 0.00 31 MET A CA 16
ATOM 18804 C C . MET A 1 31 ? 7.650 2.873 -0.263 1.00 0.00 31 MET A C 16
ATOM 18805 O O . MET A 1 31 ? 6.427 2.797 -0.386 1.00 0.00 31 MET A O 16
ATOM 18819 N N . THR A 1 32 ? 8.385 3.778 -0.902 1.00 0.00 32 THR A N 16
ATOM 18820 C CA . THR A 1 32 ? 7.784 4.753 -1.803 1.00 0.00 32 THR A CA 16
ATOM 18821 C C . THR A 1 32 ? 7.664 4.195 -3.217 1.00 0.00 32 THR A C 16
ATOM 18822 O O . THR A 1 32 ? 6.657 4.403 -3.893 1.00 0.00 32 THR A O 16
ATOM 18833 N N . SER A 1 33 ? 8.698 3.484 -3.657 1.00 0.00 33 SER A N 16
ATOM 18834 C CA . SER A 1 33 ? 8.709 2.898 -4.992 1.00 0.00 33 SER A CA 16
ATOM 18835 C C . SER A 1 33 ? 8.254 1.442 -4.950 1.00 0.00 33 SER A C 16
ATOM 18836 O O . SER A 1 33 ? 8.065 0.869 -3.877 1.00 0.00 33 SER A O 16
ATOM 18844 N N . LEU A 1 34 ? 8.079 0.850 -6.126 1.00 0.00 34 LEU A N 16
ATOM 18845 C CA . LEU A 1 34 ? 7.646 -0.540 -6.226 1.00 0.00 34 LEU A CA 16
ATOM 18846 C C . LEU A 1 34 ? 8.778 -1.428 -6.732 1.00 0.00 34 LEU A C 16
ATOM 18847 O O . LEU A 1 34 ? 9.305 -2.259 -5.994 1.00 0.00 34 LEU A O 16
ATOM 18863 N N . GLY A 1 35 ? 9.147 -1.245 -7.996 1.00 0.00 35 GLY A N 16
ATOM 18864 C CA . GLY A 1 35 ? 10.216 -2.035 -8.579 1.00 0.00 35 GLY A CA 16
ATOM 18865 C C . GLY A 1 35 ? 10.241 -3.456 -8.050 1.00 0.00 35 GLY A C 16
ATOM 18866 O O . GLY A 1 35 ? 9.284 -4.210 -8.232 1.00 0.00 35 GLY A O 16
ATOM 18870 N N . SER A 1 36 ? 11.337 -3.823 -7.395 1.00 0.00 36 SER A N 16
ATOM 18871 C CA . SER A 1 36 ? 11.485 -5.165 -6.843 1.00 0.00 36 SER A CA 16
ATOM 18872 C C . SER A 1 36 ? 11.877 -5.106 -5.370 1.00 0.00 36 SER A C 16
ATOM 18873 O O . SER A 1 36 ? 11.280 -5.779 -4.530 1.00 0.00 36 SER A O 16
ATOM 18881 N N . VAL A 1 37 ? 12.885 -4.296 -5.064 1.00 0.00 37 VAL A N 16
ATOM 18882 C CA . VAL A 1 37 ? 13.358 -4.147 -3.693 1.00 0.00 37 VAL A CA 16
ATOM 18883 C C . VAL A 1 37 ? 12.198 -3.892 -2.737 1.00 0.00 37 VAL A C 16
ATOM 18884 O O . VAL A 1 37 ? 12.169 -4.420 -1.625 1.00 0.00 37 VAL A O 16
ATOM 18897 N N . CYS A 1 38 ? 11.244 -3.080 -3.177 1.00 0.00 38 CYS A N 16
ATOM 18898 C CA . CYS A 1 38 ? 10.080 -2.753 -2.360 1.00 0.00 38 CYS A CA 16
ATOM 18899 C C . CYS A 1 38 ? 9.046 -3.873 -2.415 1.00 0.00 38 CYS A C 16
ATOM 18900 O O . CYS A 1 38 ? 8.412 -4.195 -1.411 1.00 0.00 38 CYS A O 16
ATOM 18908 N N . ARG A 1 39 ? 8.880 -4.460 -3.596 1.00 0.00 39 ARG A N 16
ATOM 18909 C CA . ARG A 1 39 ? 7.920 -5.542 -3.783 1.00 0.00 39 ARG A CA 16
ATOM 18910 C C . ARG A 1 39 ? 7.919 -6.482 -2.581 1.00 0.00 39 ARG A C 16
ATOM 18911 O O . ARG A 1 39 ? 6.864 -6.913 -2.120 1.00 0.00 39 ARG A O 16
ATOM 18932 N N . GLU A 1 40 ? 9.110 -6.794 -2.080 1.00 0.00 40 GLU A N 16
ATOM 18933 C CA . GLU A 1 40 ? 9.246 -7.684 -0.933 1.00 0.00 40 GLU A CA 16
ATOM 18934 C C . GLU A 1 40 ? 8.403 -7.192 0.241 1.00 0.00 40 GLU A C 16
ATOM 18935 O O . GLU A 1 40 ? 7.618 -7.946 0.816 1.00 0.00 40 GLU A O 16
ATOM 18947 N N . LYS A 1 41 ? 8.572 -5.921 0.591 1.00 0.00 41 LYS A N 16
ATOM 18948 C CA . LYS A 1 41 ? 7.828 -5.326 1.694 1.00 0.00 41 LYS A CA 16
ATOM 18949 C C . LYS A 1 41 ? 6.326 -5.403 1.442 1.00 0.00 41 LYS A C 16
ATOM 18950 O O . LYS A 1 41 ? 5.558 -5.790 2.323 1.00 0.00 41 LYS A O 16
ATOM 18969 N N . ILE A 1 42 ? 5.914 -5.035 0.233 1.00 0.00 42 ILE A N 16
ATOM 18970 C CA . ILE A 1 42 ? 4.504 -5.066 -0.135 1.00 0.00 42 ILE A CA 16
ATOM 18971 C C . ILE A 1 42 ? 3.889 -6.430 0.158 1.00 0.00 42 ILE A C 16
ATOM 18972 O O . ILE A 1 42 ? 2.739 -6.525 0.585 1.00 0.00 42 ILE A O 16
ATOM 18988 N N . GLU A 1 43 ? 4.664 -7.485 -0.075 1.00 0.00 43 GLU A N 16
ATOM 18989 C CA . GLU A 1 43 ? 4.195 -8.845 0.165 1.00 0.00 43 GLU A CA 16
ATOM 18990 C C . GLU A 1 43 ? 3.776 -9.027 1.621 1.00 0.00 43 GLU A C 16
ATOM 18991 O O . GLU A 1 43 ? 2.936 -9.870 1.935 1.00 0.00 43 GLU A O 16
ATOM 19003 N N . ALA A 1 44 ? 4.368 -8.231 2.505 1.00 0.00 44 ALA A N 16
ATOM 19004 C CA . ALA A 1 44 ? 4.056 -8.303 3.927 1.00 0.00 44 ALA A CA 16
ATOM 19005 C C . ALA A 1 44 ? 2.820 -7.474 4.260 1.00 0.00 44 ALA A C 16
ATOM 19006 O O . ALA A 1 44 ? 1.825 -7.998 4.760 1.00 0.00 44 ALA A O 16
ATOM 19013 N N . VAL A 1 45 ? 2.891 -6.176 3.981 1.00 0.00 45 VAL A N 16
ATOM 19014 C CA . VAL A 1 45 ? 1.778 -5.274 4.251 1.00 0.00 45 VAL A CA 16
ATOM 19015 C C . VAL A 1 45 ? 0.492 -5.780 3.607 1.00 0.00 45 VAL A C 16
ATOM 19016 O O . VAL A 1 45 ? -0.608 -5.444 4.046 1.00 0.00 45 VAL A O 16
ATOM 19029 N N . ALA A 1 46 ? 0.638 -6.591 2.564 1.00 0.00 46 ALA A N 16
ATOM 19030 C CA . ALA A 1 46 ? -0.512 -7.146 1.861 1.00 0.00 46 ALA A CA 16
ATOM 19031 C C . ALA A 1 46 ? -1.085 -8.346 2.607 1.00 0.00 46 ALA A C 16
ATOM 19032 O O . ALA A 1 46 ? -2.300 -8.475 2.757 1.00 0.00 46 ALA A O 16
ATOM 19039 N N . THR A 1 47 ? -0.202 -9.223 3.075 1.00 0.00 47 THR A N 16
ATOM 19040 C CA . THR A 1 47 ? -0.620 -10.414 3.804 1.00 0.00 47 THR A CA 16
ATOM 19041 C C . THR A 1 47 ? -1.087 -10.061 5.211 1.00 0.00 47 THR A C 16
ATOM 19042 O O . THR A 1 47 ? -1.843 -10.809 5.829 1.00 0.00 47 THR A O 16
ATOM 19053 N N . GLU A 1 48 ? -0.632 -8.916 5.711 1.00 0.00 48 GLU A N 16
ATOM 19054 C CA . GLU A 1 48 ? -1.004 -8.465 7.047 1.00 0.00 48 GLU A CA 16
ATOM 19055 C C . GLU A 1 48 ? -2.398 -7.844 7.043 1.00 0.00 48 GLU A C 16
ATOM 19056 O O . GLU A 1 48 ? -3.192 -8.067 7.958 1.00 0.00 48 GLU A O 16
ATOM 19068 N N . LEU A 1 49 ? -2.688 -7.064 6.008 1.00 0.00 49 LEU A N 16
ATOM 19069 C CA . LEU A 1 49 ? -3.986 -6.409 5.883 1.00 0.00 49 LEU A CA 16
ATOM 19070 C C . LEU A 1 49 ? -4.977 -7.302 5.143 1.00 0.00 49 LEU A C 16
ATOM 19071 O O . LEU A 1 49 ? -6.173 -7.015 5.101 1.00 0.00 49 LEU A O 16
ATOM 19087 N N . ASN A 1 50 ? -4.472 -8.385 4.563 1.00 0.00 50 ASN A N 16
ATOM 19088 C CA . ASN A 1 50 ? -5.313 -9.321 3.827 1.00 0.00 50 ASN A CA 16
ATOM 19089 C C . ASN A 1 50 ? -5.917 -8.655 2.594 1.00 0.00 50 ASN A C 16
ATOM 19090 O O . ASN A 1 50 ? -7.105 -8.809 2.311 1.00 0.00 50 ASN A O 16
ATOM 19101 N N . VAL A 1 51 ? -5.089 -7.915 1.863 1.00 0.00 51 VAL A N 16
ATOM 19102 C CA . VAL A 1 51 ? -5.540 -7.227 0.659 1.00 0.00 51 VAL A CA 16
ATOM 19103 C C . VAL A 1 51 ? -4.685 -7.608 -0.545 1.00 0.00 51 VAL A C 16
ATOM 19104 O O . VAL A 1 51 ? -3.479 -7.820 -0.420 1.00 0.00 51 VAL A O 16
ATOM 19117 N N . ASP A 1 52 ? -5.319 -7.695 -1.709 1.00 0.00 52 ASP A N 16
ATOM 19118 C CA . ASP A 1 52 ? -4.617 -8.049 -2.937 1.00 0.00 52 ASP A CA 16
ATOM 19119 C C . ASP A 1 52 ? -3.390 -7.165 -3.136 1.00 0.00 52 ASP A C 16
ATOM 19120 O O . ASP A 1 52 ? -3.461 -5.944 -2.986 1.00 0.00 52 ASP A O 16
ATOM 19129 N N . CYS A 1 53 ? -2.266 -7.788 -3.474 1.00 0.00 53 CYS A N 16
ATOM 19130 C CA . CYS A 1 53 ? -1.023 -7.058 -3.692 1.00 0.00 53 CYS A CA 16
ATOM 19131 C C . CYS A 1 53 ? -1.286 -5.735 -4.403 1.00 0.00 53 CYS A C 16
ATOM 19132 O O . CYS A 1 53 ? -0.749 -4.696 -4.021 1.00 0.00 53 CYS A O 16
ATOM 19140 N N . GLU A 1 54 ? -2.116 -5.782 -5.441 1.00 0.00 54 GLU A N 16
ATOM 19141 C CA . GLU A 1 54 ? -2.448 -4.587 -6.208 1.00 0.00 54 GLU A CA 16
ATOM 19142 C C . GLU A 1 54 ? -2.933 -3.469 -5.289 1.00 0.00 54 GLU A C 16
ATOM 19143 O O . GLU A 1 54 ? -2.556 -2.308 -5.455 1.00 0.00 54 GLU A O 16
ATOM 19155 N N . ILE A 1 55 ? -3.770 -3.827 -4.321 1.00 0.00 55 ILE A N 16
ATOM 19156 C CA . ILE A 1 55 ? -4.306 -2.855 -3.377 1.00 0.00 55 ILE A CA 16
ATOM 19157 C C . ILE A 1 55 ? -3.194 -1.998 -2.781 1.00 0.00 55 ILE A C 16
ATOM 19158 O O . ILE A 1 55 ? -3.371 -0.800 -2.557 1.00 0.00 55 ILE A O 16
ATOM 19174 N N . VAL A 1 56 ? -2.047 -2.619 -2.527 1.00 0.00 56 VAL A N 16
ATOM 19175 C CA . VAL A 1 56 ? -0.904 -1.912 -1.960 1.00 0.00 56 VAL A CA 16
ATOM 19176 C C . VAL A 1 56 ? -0.050 -1.282 -3.054 1.00 0.00 56 VAL A C 16
ATOM 19177 O O . VAL A 1 56 ? -0.003 -0.059 -3.192 1.00 0.00 56 VAL A O 16
ATOM 19190 N N . ARG A 1 57 ? 0.625 -2.124 -3.830 1.00 0.00 57 ARG A N 16
ATOM 19191 C CA . ARG A 1 57 ? 1.479 -1.649 -4.912 1.00 0.00 57 ARG A CA 16
ATOM 19192 C C . ARG A 1 57 ? 0.830 -0.477 -5.642 1.00 0.00 57 ARG A C 16
ATOM 19193 O O . ARG A 1 57 ? 1.513 0.444 -6.090 1.00 0.00 57 ARG A O 16
ATOM 19214 N N . THR A 1 58 ? -0.494 -0.519 -5.759 1.00 0.00 58 THR A N 16
ATOM 19215 C CA . THR A 1 58 ? -1.235 0.538 -6.436 1.00 0.00 58 THR A CA 16
ATOM 19216 C C . THR A 1 58 ? -1.358 1.775 -5.554 1.00 0.00 58 THR A C 16
ATOM 19217 O O . THR A 1 58 ? -1.133 2.897 -6.007 1.00 0.00 58 THR A O 16
ATOM 19228 N N . TRP A 1 59 ? -1.716 1.562 -4.292 1.00 0.00 59 TRP A N 16
ATOM 19229 C CA . TRP A 1 59 ? -1.869 2.662 -3.346 1.00 0.00 59 TRP A CA 16
ATOM 19230 C C . TRP A 1 59 ? -0.614 3.526 -3.309 1.00 0.00 59 TRP A C 16
ATOM 19231 O O . TRP A 1 59 ? -0.696 4.752 -3.227 1.00 0.00 59 TRP A O 16
ATOM 19252 N N . ILE A 1 60 ? 0.546 2.881 -3.371 1.00 0.00 60 ILE A N 16
ATOM 19253 C CA . ILE A 1 60 ? 1.818 3.593 -3.345 1.00 0.00 60 ILE A CA 16
ATOM 19254 C C . ILE A 1 60 ? 1.926 4.567 -4.514 1.00 0.00 60 ILE A C 16
ATOM 19255 O O . ILE A 1 60 ? 2.021 5.778 -4.320 1.00 0.00 60 ILE A O 16
ATOM 19271 N N . GLY A 1 61 ? 1.909 4.028 -5.730 1.00 0.00 61 GLY A N 16
ATOM 19272 C CA . GLY A 1 61 ? 2.005 4.863 -6.913 1.00 0.00 61 GLY A CA 16
ATOM 19273 C C . GLY A 1 61 ? 0.934 5.935 -6.953 1.00 0.00 61 GLY A C 16
ATOM 19274 O O . GLY A 1 61 ? 1.222 7.099 -7.228 1.00 0.00 61 GLY A O 16
ATOM 19278 N N . ASN A 1 62 ? -0.306 5.542 -6.681 1.00 0.00 62 ASN A N 16
ATOM 19279 C CA . ASN A 1 62 ? -1.424 6.478 -6.689 1.00 0.00 62 ASN A CA 16
ATOM 19280 C C . ASN A 1 62 ? -1.118 7.699 -5.828 1.00 0.00 62 ASN A C 16
ATOM 19281 O O . ASN A 1 62 ? -1.340 8.836 -6.244 1.00 0.00 62 ASN A O 16
ATOM 19292 N N . ARG A 1 63 ? -0.607 7.455 -4.626 1.00 0.00 63 ARG A N 16
ATOM 19293 C CA . ARG A 1 63 ? -0.271 8.535 -3.705 1.00 0.00 63 ARG A CA 16
ATOM 19294 C C . ARG A 1 63 ? 0.879 9.376 -4.251 1.00 0.00 63 ARG A C 16
ATOM 19295 O O . ARG A 1 63 ? 0.730 10.577 -4.477 1.00 0.00 63 ARG A O 16
ATOM 19316 N N . ARG A 1 64 ? 2.026 8.738 -4.459 1.00 0.00 64 ARG A N 16
ATOM 19317 C CA . ARG A 1 64 ? 3.202 9.427 -4.976 1.00 0.00 64 ARG A CA 16
ATOM 19318 C C . ARG A 1 64 ? 2.836 10.305 -6.170 1.00 0.00 64 ARG A C 16
ATOM 19319 O O . ARG A 1 64 ? 3.250 11.461 -6.253 1.00 0.00 64 ARG A O 16
ATOM 19340 N N . ARG A 1 65 ? 2.059 9.746 -7.092 1.00 0.00 65 ARG A N 16
ATOM 19341 C CA . ARG A 1 65 ? 1.639 10.477 -8.282 1.00 0.00 65 ARG A CA 16
ATOM 19342 C C . ARG A 1 65 ? 0.717 11.634 -7.912 1.00 0.00 65 ARG A C 16
ATOM 19343 O O . ARG A 1 65 ? 0.985 12.788 -8.247 1.00 0.00 65 ARG A O 16
ATOM 19364 N N . LYS A 1 66 ? -0.372 11.318 -7.219 1.00 0.00 66 LYS A N 16
ATOM 19365 C CA . LYS A 1 66 ? -1.335 12.331 -6.802 1.00 0.00 66 LYS A CA 16
ATOM 19366 C C . LYS A 1 66 ? -0.625 13.552 -6.225 1.00 0.00 66 LYS A C 16
ATOM 19367 O O . LYS A 1 66 ? -1.057 14.687 -6.431 1.00 0.00 66 LYS A O 16
ATOM 19386 N N . TYR A 1 67 ? 0.465 13.312 -5.505 1.00 0.00 67 TYR A N 16
ATOM 19387 C CA . TYR A 1 67 ? 1.233 14.392 -4.899 1.00 0.00 67 TYR A CA 16
ATOM 19388 C C . TYR A 1 67 ? 2.046 15.140 -5.951 1.00 0.00 67 TYR A C 16
ATOM 19389 O O . TYR A 1 67 ? 1.943 16.360 -6.080 1.00 0.00 67 TYR A O 16
ATOM 19407 N N . ARG A 1 68 ? 2.853 14.399 -6.703 1.00 0.00 68 ARG A N 16
ATOM 19408 C CA . ARG A 1 68 ? 3.685 14.990 -7.744 1.00 0.00 68 ARG A CA 16
ATOM 19409 C C . ARG A 1 68 ? 2.847 15.850 -8.686 1.00 0.00 68 ARG A C 16
ATOM 19410 O O . ARG A 1 68 ? 3.183 17.004 -8.955 1.00 0.00 68 ARG A O 16
ATOM 19431 N N . LEU A 1 69 ? 1.755 15.281 -9.184 1.00 0.00 69 LEU A N 16
ATOM 19432 C CA . LEU A 1 69 ? 0.869 15.995 -10.097 1.00 0.00 69 LEU A CA 16
ATOM 19433 C C . LEU A 1 69 ? 0.664 17.436 -9.640 1.00 0.00 69 LEU A C 16
ATOM 19434 O O . LEU A 1 69 ? 0.825 18.373 -10.421 1.00 0.00 69 LEU A O 16
ATOM 19450 N N . MET A 1 70 ? 0.309 17.604 -8.371 1.00 0.00 70 MET A N 16
ATOM 19451 C CA . MET A 1 70 ? 0.086 18.932 -7.810 1.00 0.00 70 MET A CA 16
ATOM 19452 C C . MET A 1 70 ? 1.396 19.705 -7.704 1.00 0.00 70 MET A C 16
ATOM 19453 O O . MET A 1 70 ? 1.406 20.935 -7.719 1.00 0.00 70 MET A O 16
ATOM 19467 N N . GLY A 1 71 ? 2.503 18.974 -7.596 1.00 0.00 71 GLY A N 16
ATOM 19468 C CA . GLY A 1 71 ? 3.803 19.609 -7.489 1.00 0.00 71 GLY A CA 16
ATOM 19469 C C . GLY A 1 71 ? 4.385 19.506 -6.093 1.00 0.00 71 GLY A C 16
ATOM 19470 O O . GLY A 1 71 ? 5.001 20.451 -5.599 1.00 0.00 71 GLY A O 16
ATOM 19474 N N . ILE A 1 72 ? 4.190 18.356 -5.456 1.00 0.00 72 ILE A N 16
ATOM 19475 C CA . ILE A 1 72 ? 4.700 18.134 -4.109 1.00 0.00 72 ILE A CA 16
ATOM 19476 C C . ILE A 1 72 ? 6.009 17.352 -4.138 1.00 0.00 72 ILE A C 16
ATOM 19477 O O . ILE A 1 72 ? 6.249 16.560 -5.049 1.00 0.00 72 ILE A O 16
ATOM 19493 N N . GLU A 1 73 ? 6.851 17.580 -3.135 1.00 0.00 73 GLU A N 16
ATOM 19494 C CA . GLU A 1 73 ? 8.135 16.896 -3.047 1.00 0.00 73 GLU A CA 16
ATOM 19495 C C . GLU A 1 73 ? 8.000 15.580 -2.286 1.00 0.00 73 GLU A C 16
ATOM 19496 O O . GLU A 1 73 ? 7.437 15.537 -1.192 1.00 0.00 73 GLU A O 16
ATOM 19508 N N . VAL A 1 74 ? 8.518 14.507 -2.875 1.00 0.00 74 VAL A N 16
ATOM 19509 C CA . VAL A 1 74 ? 8.456 13.189 -2.254 1.00 0.00 74 VAL A CA 16
ATOM 19510 C C . VAL A 1 74 ? 9.516 12.258 -2.831 1.00 0.00 74 VAL A C 16
ATOM 19511 O O . VAL A 1 74 ? 9.544 12.004 -4.035 1.00 0.00 74 VAL A O 16
ATOM 19524 N N . SER A 1 75 ? 10.388 11.753 -1.965 1.00 0.00 75 SER A N 16
ATOM 19525 C CA . SER A 1 75 ? 11.454 10.853 -2.389 1.00 0.00 75 SER A CA 16
ATOM 19526 C C . SER A 1 75 ? 12.106 10.177 -1.186 1.00 0.00 75 SER A C 16
ATOM 19527 O O . SER A 1 75 ? 12.095 10.712 -0.079 1.00 0.00 75 SER A O 16
ATOM 19535 N N . GLY A 1 76 ? 12.673 8.997 -1.414 1.00 0.00 76 GLY A N 16
ATOM 19536 C CA . GLY A 1 76 ? 13.322 8.266 -0.341 1.00 0.00 76 GLY A CA 16
ATOM 19537 C C . GLY A 1 76 ? 14.191 7.134 -0.852 1.00 0.00 76 GLY A C 16
ATOM 19538 O O . GLY A 1 76 ? 13.864 5.957 -0.702 1.00 0.00 76 GLY A O 16
ATOM 19542 N N . PRO A 1 77 ? 15.325 7.488 -1.475 1.00 0.00 77 PRO A N 16
ATOM 19543 C CA . PRO A 1 77 ? 16.265 6.507 -2.024 1.00 0.00 77 PRO A CA 16
ATOM 19544 C C . PRO A 1 77 ? 16.992 5.726 -0.934 1.00 0.00 77 PRO A C 16
ATOM 19545 O O . PRO A 1 77 ? 18.061 6.129 -0.476 1.00 0.00 77 PRO A O 16
ATOM 19556 N N . SER A 1 78 ? 16.404 4.607 -0.522 1.00 0.00 78 SER A N 16
ATOM 19557 C CA . SER A 1 78 ? 16.994 3.771 0.517 1.00 0.00 78 SER A CA 16
ATOM 19558 C C . SER A 1 78 ? 18.491 3.590 0.283 1.00 0.00 78 SER A C 16
ATOM 19559 O O . SER A 1 78 ? 19.296 3.735 1.203 1.00 0.00 78 SER A O 16
ATOM 19567 N N . SER A 1 79 ? 18.856 3.271 -0.954 1.00 0.00 79 SER A N 16
ATOM 19568 C CA . SER A 1 79 ? 20.255 3.065 -1.309 1.00 0.00 79 SER A CA 16
ATOM 19569 C C . SER A 1 79 ? 21.150 4.078 -0.603 1.00 0.00 79 SER A C 16
ATOM 19570 O O . SER A 1 79 ? 22.169 3.720 -0.014 1.00 0.00 79 SER A O 16
ATOM 19578 N N . GLY A 1 80 ? 20.760 5.348 -0.665 1.00 0.00 80 GLY A N 16
ATOM 19579 C CA . GLY A 1 80 ? 21.537 6.395 -0.028 1.00 0.00 80 GLY A CA 16
ATOM 19580 C C . GLY A 1 80 ? 20.865 6.939 1.218 1.00 0.00 80 GLY A C 16
ATOM 19581 O O . GLY A 1 80 ? 21.515 7.552 2.064 1.00 0.00 80 GLY A O 16
ATOM 19585 N N . GLY A 1 1 ? 0.715 -8.557 -19.783 1.00 0.00 1 GLY A N 17
ATOM 19586 C CA . GLY A 1 1 ? -0.487 -7.750 -19.887 1.00 0.00 1 GLY A CA 17
ATOM 19587 C C . GLY A 1 1 ? -1.129 -7.841 -21.258 1.00 0.00 1 GLY A C 17
ATOM 19588 O O . GLY A 1 1 ? -0.471 -8.193 -22.237 1.00 0.00 1 GLY A O 17
ATOM 19592 N N . SER A 1 2 ? -2.418 -7.523 -21.328 1.00 0.00 2 SER A N 17
ATOM 19593 C CA . SER A 1 2 ? -3.150 -7.576 -22.588 1.00 0.00 2 SER A CA 17
ATOM 19594 C C . SER A 1 2 ? -3.373 -6.173 -23.145 1.00 0.00 2 SER A C 17
ATOM 19595 O O . SER A 1 2 ? -4.220 -5.426 -22.656 1.00 0.00 2 SER A O 17
ATOM 19603 N N . SER A 1 3 ? -2.607 -5.823 -24.173 1.00 0.00 3 SER A N 17
ATOM 19604 C CA . SER A 1 3 ? -2.717 -4.509 -24.796 1.00 0.00 3 SER A CA 17
ATOM 19605 C C . SER A 1 3 ? -4.021 -4.386 -25.577 1.00 0.00 3 SER A C 17
ATOM 19606 O O . SER A 1 3 ? -4.210 -5.043 -26.600 1.00 0.00 3 SER A O 17
ATOM 19614 N N . GLY A 1 4 ? -4.920 -3.538 -25.086 1.00 0.00 4 GLY A N 17
ATOM 19615 C CA . GLY A 1 4 ? -6.196 -3.343 -25.749 1.00 0.00 4 GLY A CA 17
ATOM 19616 C C . GLY A 1 4 ? -7.370 -3.744 -24.878 1.00 0.00 4 GLY A C 17
ATOM 19617 O O . GLY A 1 4 ? -8.269 -4.456 -25.326 1.00 0.00 4 GLY A O 17
ATOM 19621 N N . SER A 1 5 ? -7.361 -3.289 -23.629 1.00 0.00 5 SER A N 17
ATOM 19622 C CA . SER A 1 5 ? -8.430 -3.610 -22.691 1.00 0.00 5 SER A CA 17
ATOM 19623 C C . SER A 1 5 ? -8.934 -2.352 -21.991 1.00 0.00 5 SER A C 17
ATOM 19624 O O . SER A 1 5 ? -8.168 -1.640 -21.341 1.00 0.00 5 SER A O 17
ATOM 19632 N N . SER A 1 6 ? -10.229 -2.084 -22.129 1.00 0.00 6 SER A N 17
ATOM 19633 C CA . SER A 1 6 ? -10.836 -0.910 -21.514 1.00 0.00 6 SER A CA 17
ATOM 19634 C C . SER A 1 6 ? -10.313 -0.708 -20.095 1.00 0.00 6 SER A C 17
ATOM 19635 O O . SER A 1 6 ? -9.740 -1.617 -19.497 1.00 0.00 6 SER A O 17
ATOM 19643 N N . GLY A 1 7 ? -10.515 0.494 -19.562 1.00 0.00 7 GLY A N 17
ATOM 19644 C CA . GLY A 1 7 ? -10.058 0.795 -18.218 1.00 0.00 7 GLY A CA 17
ATOM 19645 C C . GLY A 1 7 ? -11.202 1.102 -17.272 1.00 0.00 7 GLY A C 17
ATOM 19646 O O . GLY A 1 7 ? -11.795 0.195 -16.690 1.00 0.00 7 GLY A O 17
ATOM 19650 N N . ALA A 1 8 ? -11.511 2.385 -17.117 1.00 0.00 8 ALA A N 17
ATOM 19651 C CA . ALA A 1 8 ? -12.591 2.810 -16.235 1.00 0.00 8 ALA A CA 17
ATOM 19652 C C . ALA A 1 8 ? -12.280 2.468 -14.782 1.00 0.00 8 ALA A C 17
ATOM 19653 O O . ALA A 1 8 ? -13.154 2.022 -14.037 1.00 0.00 8 ALA A O 17
ATOM 19660 N N . LEU A 1 9 ? -11.030 2.678 -14.384 1.00 0.00 9 LEU A N 17
ATOM 19661 C CA . LEU A 1 9 ? -10.603 2.391 -13.019 1.00 0.00 9 LEU A CA 17
ATOM 19662 C C . LEU A 1 9 ? -11.339 3.279 -12.020 1.00 0.00 9 LEU A C 17
ATOM 19663 O O . LEU A 1 9 ? -11.756 4.388 -12.352 1.00 0.00 9 LEU A O 17
ATOM 19679 N N . GLN A 1 10 ? -11.493 2.783 -10.797 1.00 0.00 10 GLN A N 17
ATOM 19680 C CA . GLN A 1 10 ? -12.177 3.532 -9.750 1.00 0.00 10 GLN A CA 17
ATOM 19681 C C . GLN A 1 10 ? -11.912 2.918 -8.379 1.00 0.00 10 GLN A C 17
ATOM 19682 O O . GLN A 1 10 ? -11.904 1.697 -8.226 1.00 0.00 10 GLN A O 17
ATOM 19696 N N . ASP A 1 11 ? -11.694 3.773 -7.386 1.00 0.00 11 ASP A N 17
ATOM 19697 C CA . ASP A 1 11 ? -11.429 3.315 -6.027 1.00 0.00 11 ASP A CA 17
ATOM 19698 C C . ASP A 1 11 ? -12.731 3.082 -5.268 1.00 0.00 11 ASP A C 17
ATOM 19699 O O . ASP A 1 11 ? -13.453 4.027 -4.949 1.00 0.00 11 ASP A O 17
ATOM 19708 N N . ARG A 1 12 ? -13.026 1.818 -4.983 1.00 0.00 12 ARG A N 17
ATOM 19709 C CA . ARG A 1 12 ? -14.243 1.461 -4.264 1.00 0.00 12 ARG A CA 17
ATOM 19710 C C . ARG A 1 12 ? -14.013 1.494 -2.756 1.00 0.00 12 ARG A C 17
ATOM 19711 O O . ARG A 1 12 ? -14.728 2.177 -2.022 1.00 0.00 12 ARG A O 17
ATOM 19732 N N . THR A 1 13 ? -13.009 0.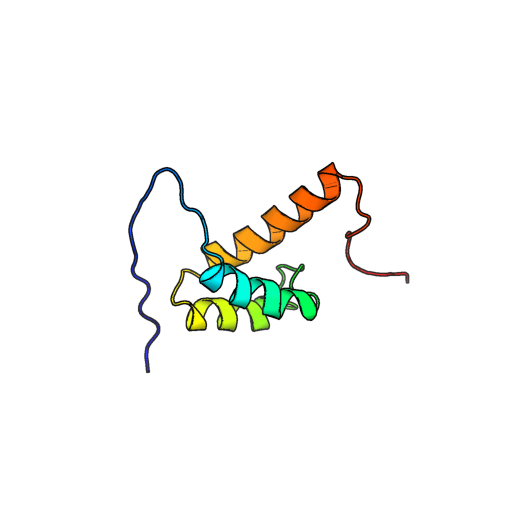752 -2.299 1.00 0.00 13 THR A N 17
ATOM 19733 C CA . THR A 1 13 ? -12.685 0.695 -0.879 1.00 0.00 13 THR A CA 17
ATOM 19734 C C . THR A 1 13 ? -11.508 1.605 -0.547 1.00 0.00 13 THR A C 17
ATOM 19735 O O . THR A 1 13 ? -10.547 1.694 -1.309 1.00 0.00 13 THR A O 17
ATOM 19746 N N . GLN A 1 14 ? -11.591 2.279 0.596 1.00 0.00 14 GLN A N 17
ATOM 19747 C CA . GLN A 1 14 ? -10.532 3.182 1.028 1.00 0.00 14 GLN A CA 17
ATOM 19748 C C . GLN A 1 14 ? -9.930 2.721 2.352 1.00 0.00 14 GLN A C 17
ATOM 19749 O O . GLN A 1 14 ? -10.585 2.037 3.138 1.00 0.00 14 GLN A O 17
ATOM 19763 N N . PHE A 1 15 ? -8.679 3.101 2.592 1.00 0.00 15 PHE A N 17
ATOM 19764 C CA . PHE A 1 15 ? -7.988 2.725 3.820 1.00 0.00 15 PHE A CA 17
ATOM 19765 C C . PHE A 1 15 ? -8.114 3.824 4.872 1.00 0.00 15 PHE A C 17
ATOM 19766 O O . PHE A 1 15 ? -7.647 4.945 4.673 1.00 0.00 15 PHE A O 17
ATOM 19783 N N . SER A 1 16 ? -8.748 3.492 5.992 1.00 0.00 16 SER A N 17
ATOM 19784 C CA . SER A 1 16 ? -8.939 4.450 7.074 1.00 0.00 16 SER A CA 17
ATOM 19785 C C . SER A 1 16 ? -7.623 4.726 7.794 1.00 0.00 16 SER A C 17
ATOM 19786 O O . SER A 1 16 ? -6.605 4.092 7.516 1.00 0.00 16 SER A O 17
ATOM 19794 N N . ASP A 1 17 ? -7.652 5.677 8.722 1.00 0.00 17 ASP A N 17
ATOM 19795 C CA . ASP A 1 17 ? -6.462 6.038 9.484 1.00 0.00 17 ASP A CA 17
ATOM 19796 C C . ASP A 1 17 ? -5.766 4.793 10.026 1.00 0.00 17 ASP A C 17
ATOM 19797 O O . ASP A 1 17 ? -4.540 4.686 9.981 1.00 0.00 17 ASP A O 17
ATOM 19806 N N . ARG A 1 18 ? -6.555 3.855 10.537 1.00 0.00 18 ARG A N 17
ATOM 19807 C CA . ARG A 1 18 ? -6.015 2.618 11.090 1.00 0.00 18 ARG A CA 17
ATOM 19808 C C . ARG A 1 18 ? -5.332 1.791 10.004 1.00 0.00 18 ARG A C 17
ATOM 19809 O O . ARG A 1 18 ? -4.152 1.459 10.113 1.00 0.00 18 ARG A O 17
ATOM 19830 N N . ASP A 1 19 ? -6.083 1.461 8.959 1.00 0.00 19 ASP A N 17
ATOM 19831 C CA . ASP A 1 19 ? -5.551 0.672 7.854 1.00 0.00 19 ASP A CA 17
ATOM 19832 C C . ASP A 1 19 ? -4.276 1.301 7.302 1.00 0.00 19 ASP A C 17
ATOM 19833 O O . ASP A 1 19 ? -3.222 0.664 7.265 1.00 0.00 19 ASP A O 17
ATOM 19842 N N . LEU A 1 20 ? -4.378 2.555 6.875 1.00 0.00 20 LEU A N 17
ATOM 19843 C CA . LEU A 1 20 ? -3.232 3.271 6.324 1.00 0.00 20 LEU A CA 17
ATOM 19844 C C . LEU A 1 20 ? -2.011 3.121 7.225 1.00 0.00 20 LEU A C 17
ATOM 19845 O O . LEU A 1 20 ? -0.927 2.765 6.764 1.00 0.00 20 LEU A O 17
ATOM 19861 N N . ALA A 1 21 ? -2.196 3.392 8.513 1.00 0.00 21 ALA A N 17
ATOM 19862 C CA . ALA A 1 21 ? -1.111 3.283 9.480 1.00 0.00 21 ALA A CA 17
ATOM 19863 C C . ALA A 1 21 ? -0.165 2.143 9.117 1.00 0.00 21 ALA A C 17
ATOM 19864 O O . ALA A 1 21 ? 1.056 2.307 9.129 1.00 0.00 21 ALA A O 17
ATOM 19871 N N . THR A 1 22 ? -0.735 0.986 8.796 1.00 0.00 22 THR A N 17
ATOM 19872 C CA . THR A 1 22 ? 0.057 -0.182 8.432 1.00 0.00 22 THR A CA 17
ATOM 19873 C C . THR A 1 22 ? 0.937 0.106 7.221 1.00 0.00 22 THR A C 17
ATOM 19874 O O . THR A 1 22 ? 2.154 -0.076 7.267 1.00 0.00 22 THR A O 17
ATOM 19885 N N . LEU A 1 23 ? 0.315 0.559 6.138 1.00 0.00 23 LEU A N 17
ATOM 19886 C CA . LEU A 1 23 ? 1.042 0.874 4.913 1.00 0.00 23 LEU A CA 17
ATOM 19887 C C . LEU A 1 23 ? 2.095 1.948 5.166 1.00 0.00 23 LEU A C 17
ATOM 19888 O O . LEU A 1 23 ? 3.242 1.821 4.739 1.00 0.00 23 LEU A O 17
ATOM 19904 N N . LYS A 1 24 ? 1.697 3.006 5.865 1.00 0.00 24 LYS A N 17
ATOM 19905 C CA . LYS A 1 24 ? 2.606 4.102 6.179 1.00 0.00 24 LYS A CA 17
ATOM 19906 C C . LYS A 1 24 ? 3.854 3.588 6.889 1.00 0.00 24 LYS A C 17
ATOM 19907 O O . LYS A 1 24 ? 4.978 3.894 6.491 1.00 0.00 24 LYS A O 17
ATOM 19926 N N . LYS A 1 25 ? 3.649 2.803 7.941 1.00 0.00 25 LYS A N 17
ATOM 19927 C CA . LYS A 1 25 ? 4.757 2.243 8.706 1.00 0.00 25 LYS A CA 17
ATOM 19928 C C . LYS A 1 25 ? 5.887 1.800 7.781 1.00 0.00 25 LYS A C 17
ATOM 19929 O O . LYS A 1 25 ? 7.056 2.094 8.029 1.00 0.00 25 LYS A O 17
ATOM 19948 N N . TYR A 1 26 ? 5.530 1.093 6.715 1.00 0.00 26 TYR A N 17
ATOM 19949 C CA . TYR A 1 26 ? 6.514 0.609 5.754 1.00 0.00 26 TYR A CA 17
ATOM 19950 C C . TYR A 1 26 ? 7.073 1.758 4.921 1.00 0.00 26 TYR A C 17
ATOM 19951 O O . TYR A 1 26 ? 8.249 1.760 4.557 1.00 0.00 26 TYR A O 17
ATOM 19969 N N . TRP A 1 27 ? 6.222 2.734 4.625 1.00 0.00 27 TRP A N 17
ATOM 19970 C CA . TRP A 1 27 ? 6.630 3.890 3.836 1.00 0.00 27 TRP A CA 17
ATOM 19971 C C . TRP A 1 27 ? 7.842 4.574 4.459 1.00 0.00 27 TRP A C 17
ATOM 19972 O O . TRP A 1 27 ? 8.626 5.221 3.764 1.00 0.00 27 TRP A O 17
ATOM 19993 N N . ASP A 1 28 ? 7.989 4.428 5.771 1.00 0.00 28 ASP A N 17
ATOM 19994 C CA . ASP A 1 28 ? 9.107 5.031 6.487 1.00 0.00 28 ASP A CA 17
ATOM 19995 C C . ASP A 1 28 ? 10.435 4.456 6.005 1.00 0.00 28 ASP A C 17
ATOM 19996 O O . ASP A 1 28 ? 11.492 5.050 6.213 1.00 0.00 28 ASP A O 17
ATOM 20005 N N . ASN A 1 29 ? 10.373 3.296 5.359 1.00 0.00 29 ASN A N 17
ATOM 20006 C CA . ASN A 1 29 ? 11.571 2.640 4.849 1.00 0.00 29 ASN A CA 17
ATOM 20007 C C . ASN A 1 29 ? 11.696 2.833 3.340 1.00 0.00 29 ASN A C 17
ATOM 20008 O O . ASN A 1 29 ? 12.310 2.022 2.649 1.00 0.00 29 ASN A O 17
ATOM 20019 N N . GLY A 1 30 ? 11.109 3.915 2.837 1.00 0.00 30 GLY A N 17
ATOM 20020 C CA . GLY A 1 30 ? 11.167 4.197 1.415 1.00 0.00 30 GLY A CA 17
ATOM 20021 C C . GLY A 1 30 ? 10.293 3.262 0.603 1.00 0.00 30 GLY A C 17
ATOM 20022 O O . GLY A 1 30 ? 10.632 2.908 -0.526 1.00 0.00 30 GLY A O 17
ATOM 20026 N N . MET A 1 31 ? 9.165 2.859 1.179 1.00 0.00 31 MET A N 17
ATOM 20027 C CA . MET A 1 31 ? 8.240 1.959 0.501 1.00 0.00 31 MET A CA 17
ATOM 20028 C C . MET A 1 31 ? 7.455 2.698 -0.578 1.00 0.00 31 MET A C 17
ATOM 20029 O O . MET A 1 31 ? 6.553 2.135 -1.201 1.00 0.00 31 MET A O 17
ATOM 20043 N N . THR A 1 32 ? 7.802 3.963 -0.795 1.00 0.00 32 THR A N 17
ATOM 20044 C CA . THR A 1 32 ? 7.129 4.779 -1.798 1.00 0.00 32 THR A CA 17
ATOM 20045 C C . THR A 1 32 ? 7.685 4.508 -3.191 1.00 0.00 32 THR A C 17
ATOM 20046 O O . THR A 1 32 ? 7.858 5.428 -3.990 1.00 0.00 32 THR A O 17
ATOM 20057 N N . SER A 1 33 ? 7.962 3.240 -3.476 1.00 0.00 33 SER A N 17
ATOM 20058 C CA . SER A 1 33 ? 8.502 2.848 -4.773 1.00 0.00 33 SER A CA 17
ATOM 20059 C C . SER A 1 33 ? 7.922 1.510 -5.221 1.00 0.00 33 SER A C 17
ATOM 20060 O O . SER A 1 33 ? 7.623 0.643 -4.398 1.00 0.00 33 SER A O 17
ATOM 20068 N N . LEU A 1 34 ? 7.765 1.349 -6.530 1.00 0.00 34 LEU A N 17
ATOM 20069 C CA . LEU A 1 34 ? 7.220 0.117 -7.090 1.00 0.00 34 LEU A CA 17
ATOM 20070 C C . LEU A 1 34 ? 8.325 -0.908 -7.325 1.00 0.00 34 LEU A C 17
ATOM 20071 O O . LEU A 1 34 ? 8.105 -2.112 -7.199 1.00 0.00 34 LEU A O 17
ATOM 20087 N N . GLY A 1 35 ? 9.514 -0.422 -7.666 1.00 0.00 35 GLY A N 17
ATOM 20088 C CA . GLY A 1 35 ? 10.636 -1.309 -7.912 1.00 0.00 35 GLY A CA 17
ATOM 20089 C C . GLY A 1 35 ? 10.613 -2.533 -7.019 1.00 0.00 35 GLY A C 17
ATOM 20090 O O . GLY A 1 35 ? 10.230 -2.452 -5.851 1.00 0.00 35 GLY A O 17
ATOM 20094 N N . SER A 1 36 ? 11.023 -3.673 -7.567 1.00 0.00 36 SER A N 17
ATOM 20095 C CA . SER A 1 36 ? 11.043 -4.921 -6.814 1.00 0.00 36 SER A CA 17
ATOM 20096 C C . SER A 1 36 ? 11.471 -4.677 -5.370 1.00 0.00 36 SER A C 17
ATOM 20097 O O . SER A 1 36 ? 10.874 -5.210 -4.434 1.00 0.00 36 SER A O 17
ATOM 20105 N N . VAL A 1 37 ? 12.509 -3.865 -5.196 1.00 0.00 37 VAL A N 17
ATOM 20106 C CA . VAL A 1 37 ? 13.018 -3.548 -3.867 1.00 0.00 37 VAL A CA 17
ATOM 20107 C C . VAL A 1 37 ? 11.888 -3.493 -2.845 1.00 0.00 37 VAL A C 17
ATOM 20108 O O . VAL A 1 37 ? 12.016 -4.009 -1.734 1.00 0.00 37 VAL A O 17
ATOM 20121 N N . CYS A 1 38 ? 10.782 -2.864 -3.228 1.00 0.00 38 CYS A N 17
ATOM 20122 C CA . CYS A 1 38 ? 9.628 -2.740 -2.344 1.00 0.00 38 CYS A CA 17
ATOM 20123 C C . CYS A 1 38 ? 8.746 -3.982 -2.425 1.00 0.00 38 CYS A C 17
ATOM 20124 O O . CYS A 1 38 ? 8.187 -4.425 -1.422 1.00 0.00 38 CYS A O 17
ATOM 20132 N N . ARG A 1 39 ? 8.624 -4.537 -3.627 1.00 0.00 39 ARG A N 17
ATOM 20133 C CA . ARG A 1 39 ? 7.807 -5.726 -3.839 1.00 0.00 39 ARG A CA 17
ATOM 20134 C C . ARG A 1 39 ? 7.919 -6.682 -2.655 1.00 0.00 39 ARG A C 17
ATOM 20135 O O . ARG A 1 39 ? 6.917 -7.211 -2.176 1.00 0.00 39 ARG A O 17
ATOM 20156 N N . GLU A 1 40 ? 9.146 -6.897 -2.189 1.00 0.00 40 GLU A N 17
ATOM 20157 C CA . GLU A 1 40 ? 9.388 -7.790 -1.062 1.00 0.00 40 GLU A CA 17
ATOM 20158 C C . GLU A 1 40 ? 8.585 -7.354 0.160 1.00 0.00 40 GLU A C 17
ATOM 20159 O O . GLU A 1 40 ? 7.850 -8.147 0.750 1.00 0.00 40 GLU A O 17
ATOM 20171 N N . LYS A 1 41 ? 8.731 -6.088 0.535 1.00 0.00 41 LYS A N 17
ATOM 20172 C CA . LYS A 1 41 ? 8.020 -5.544 1.686 1.00 0.00 41 LYS A CA 17
ATOM 20173 C C . LYS A 1 41 ? 6.511 -5.600 1.470 1.00 0.00 41 LYS A C 17
ATOM 20174 O O . LYS A 1 41 ? 5.762 -6.000 2.361 1.00 0.00 41 LYS A O 17
ATOM 20193 N N . ILE A 1 42 ? 6.073 -5.197 0.282 1.00 0.00 42 ILE A N 17
ATOM 20194 C CA . ILE A 1 42 ? 4.654 -5.204 -0.051 1.00 0.00 42 ILE A CA 17
ATOM 20195 C C . ILE A 1 42 ? 4.022 -6.555 0.265 1.00 0.00 42 ILE A C 17
ATOM 20196 O O . ILE A 1 42 ? 2.900 -6.624 0.764 1.00 0.00 42 ILE A O 17
ATOM 20212 N N . GLU A 1 43 ? 4.752 -7.627 -0.028 1.00 0.00 43 GLU A N 17
ATOM 20213 C CA . GLU A 1 43 ? 4.262 -8.977 0.226 1.00 0.00 43 GLU A CA 17
ATOM 20214 C C . GLU A 1 43 ? 3.834 -9.135 1.682 1.00 0.00 43 GLU A C 17
ATOM 20215 O O . GLU A 1 43 ? 2.981 -9.963 2.003 1.00 0.00 43 GLU A O 17
ATOM 20227 N N . ALA A 1 44 ? 4.432 -8.335 2.559 1.00 0.00 44 ALA A N 17
ATOM 20228 C CA . ALA A 1 44 ? 4.113 -8.385 3.980 1.00 0.00 44 ALA A CA 17
ATOM 20229 C C . ALA A 1 44 ? 2.873 -7.554 4.293 1.00 0.00 44 ALA A C 17
ATOM 20230 O O . ALA A 1 44 ? 1.853 -8.085 4.733 1.00 0.00 44 ALA A O 17
ATOM 20237 N N . VAL A 1 45 ? 2.968 -6.248 4.065 1.00 0.00 45 VAL A N 17
ATOM 20238 C CA . VAL A 1 45 ? 1.854 -5.344 4.322 1.00 0.00 45 VAL A CA 17
ATOM 20239 C C . VAL A 1 45 ? 0.568 -5.862 3.688 1.00 0.00 45 VAL A C 17
ATOM 20240 O O . VAL A 1 45 ? -0.530 -5.574 4.164 1.00 0.00 45 VAL A O 17
ATOM 20253 N N . ALA A 1 46 ? 0.712 -6.628 2.612 1.00 0.00 46 ALA A N 17
ATOM 20254 C CA . ALA A 1 46 ? -0.438 -7.189 1.914 1.00 0.00 46 ALA A CA 17
ATOM 20255 C C . ALA A 1 46 ? -1.014 -8.380 2.673 1.00 0.00 46 ALA A C 17
ATOM 20256 O O . ALA A 1 46 ? -2.228 -8.491 2.846 1.00 0.00 46 ALA A O 17
ATOM 20263 N N . THR A 1 47 ? -0.135 -9.270 3.124 1.00 0.00 47 THR A N 17
ATOM 20264 C CA . THR A 1 47 ? -0.557 -10.453 3.863 1.00 0.00 47 THR A CA 17
ATOM 20265 C C . THR A 1 47 ? -1.023 -10.087 5.267 1.00 0.00 47 THR A C 17
ATOM 20266 O O . THR A 1 47 ? -1.774 -10.833 5.895 1.00 0.00 47 THR A O 17
ATOM 20277 N N . GLU A 1 48 ? -0.572 -8.935 5.754 1.00 0.00 48 GLU A N 17
ATOM 20278 C CA . GLU A 1 48 ? -0.944 -8.472 7.086 1.00 0.00 48 GLU A CA 17
ATOM 20279 C C . GLU A 1 48 ? -2.344 -7.865 7.079 1.00 0.00 48 GLU A C 17
ATOM 20280 O O . GLU A 1 48 ? -3.131 -8.081 8.002 1.00 0.00 48 GLU A O 17
ATOM 20292 N N . LEU A 1 49 ? -2.648 -7.104 6.034 1.00 0.00 49 LEU A N 17
ATOM 20293 C CA . LEU A 1 49 ? -3.952 -6.464 5.906 1.00 0.00 49 LEU A CA 17
ATOM 20294 C C . LEU A 1 49 ? -4.932 -7.369 5.164 1.00 0.00 49 LEU A C 17
ATOM 20295 O O . LEU A 1 49 ? -6.119 -7.064 5.064 1.00 0.00 49 LEU A O 17
ATOM 20311 N N . ASN A 1 50 ? -4.425 -8.483 4.647 1.00 0.00 50 ASN A N 17
ATOM 20312 C CA . ASN A 1 50 ? -5.256 -9.433 3.916 1.00 0.00 50 ASN A CA 17
ATOM 20313 C C . ASN A 1 50 ? -5.860 -8.784 2.674 1.00 0.00 50 ASN A C 17
ATOM 20314 O O . ASN A 1 50 ? -7.051 -8.929 2.402 1.00 0.00 50 ASN A O 17
ATOM 20325 N N . VAL A 1 51 ? -5.028 -8.069 1.923 1.00 0.00 51 VAL A N 17
ATOM 20326 C CA . VAL A 1 51 ? -5.479 -7.400 0.709 1.00 0.00 51 VAL A CA 17
ATOM 20327 C C . VAL A 1 51 ? -4.629 -7.805 -0.490 1.00 0.00 51 VAL A C 17
ATOM 20328 O O . VAL A 1 51 ? -3.436 -8.079 -0.355 1.00 0.00 51 VAL A O 17
ATOM 20341 N N . ASP A 1 52 ? -5.250 -7.842 -1.663 1.00 0.00 52 ASP A N 17
ATOM 20342 C CA . ASP A 1 52 ? -4.551 -8.212 -2.888 1.00 0.00 52 ASP A CA 17
ATOM 20343 C C . ASP A 1 52 ? -3.270 -7.400 -3.049 1.00 0.00 52 ASP A C 17
ATOM 20344 O O . ASP A 1 52 ? -3.300 -6.169 -3.051 1.00 0.00 52 ASP A O 17
ATOM 20353 N N . CYS A 1 53 ? -2.147 -8.097 -3.184 1.00 0.00 53 CYS A N 17
ATOM 20354 C CA . CYS A 1 53 ? -0.854 -7.440 -3.344 1.00 0.00 53 CYS A CA 17
ATOM 20355 C C . CYS A 1 53 ? -0.960 -6.258 -4.302 1.00 0.00 53 CYS A C 17
ATOM 20356 O O . CYS A 1 53 ? -0.312 -5.230 -4.108 1.00 0.00 53 CYS A O 17
ATOM 20364 N N . GLU A 1 54 ? -1.779 -6.413 -5.337 1.00 0.00 54 GLU A N 17
ATOM 20365 C CA . GLU A 1 54 ? -1.967 -5.359 -6.327 1.00 0.00 54 GLU A CA 17
ATOM 20366 C C . GLU A 1 54 ? -2.540 -4.101 -5.680 1.00 0.00 54 GLU A C 17
ATOM 20367 O O . GLU A 1 54 ? -2.091 -2.989 -5.956 1.00 0.00 54 GLU A O 17
ATOM 20379 N N . ILE A 1 55 ? -3.535 -4.287 -4.818 1.00 0.00 55 ILE A N 17
ATOM 20380 C CA . ILE A 1 55 ? -4.169 -3.169 -4.132 1.00 0.00 55 ILE A CA 17
ATOM 20381 C C . ILE A 1 55 ? -3.133 -2.287 -3.444 1.00 0.00 55 ILE A C 17
ATOM 20382 O O . ILE A 1 55 ? -3.224 -1.060 -3.480 1.00 0.00 55 ILE A O 17
ATOM 20398 N N . VAL A 1 56 ? -2.146 -2.920 -2.818 1.00 0.00 56 VAL A N 17
ATOM 20399 C CA . VAL A 1 56 ? -1.089 -2.194 -2.124 1.00 0.00 56 VAL A CA 17
ATOM 20400 C C . VAL A 1 56 ? -0.153 -1.508 -3.113 1.00 0.00 56 VAL A C 17
ATOM 20401 O O . VAL A 1 56 ? 0.008 -0.288 -3.086 1.00 0.00 56 VAL A O 17
ATOM 20414 N N . ARG A 1 57 ? 0.462 -2.301 -3.984 1.00 0.00 57 ARG A N 17
ATOM 20415 C CA . ARG A 1 57 ? 1.383 -1.770 -4.982 1.00 0.00 57 ARG A CA 17
ATOM 20416 C C . ARG A 1 57 ? 0.780 -0.561 -5.690 1.00 0.00 57 ARG A C 17
ATOM 20417 O O . ARG A 1 57 ? 1.481 0.399 -6.011 1.00 0.00 57 ARG A O 17
ATOM 20438 N N . THR A 1 58 ? -0.526 -0.615 -5.934 1.00 0.00 58 THR A N 17
ATOM 20439 C CA . THR A 1 58 ? -1.224 0.474 -6.606 1.00 0.00 58 THR A CA 17
ATOM 20440 C C . THR A 1 58 ? -1.357 1.688 -5.693 1.00 0.00 58 THR A C 17
ATOM 20441 O O . THR A 1 58 ? -1.264 2.829 -6.146 1.00 0.00 58 THR A O 17
ATOM 20452 N N . TRP A 1 59 ? -1.574 1.435 -4.408 1.00 0.00 59 TRP A N 17
ATOM 20453 C CA . TRP A 1 59 ? -1.718 2.509 -3.432 1.00 0.00 59 TRP A CA 17
ATOM 20454 C C . TRP A 1 59 ? -0.471 3.386 -3.398 1.00 0.00 59 TRP A C 17
ATOM 20455 O O . TRP A 1 59 ? -0.565 4.609 -3.294 1.00 0.00 59 TRP A O 17
ATOM 20476 N N . ILE A 1 60 ? 0.694 2.753 -3.486 1.00 0.00 60 ILE A N 17
ATOM 20477 C CA . ILE A 1 60 ? 1.959 3.477 -3.466 1.00 0.00 60 ILE A CA 17
ATOM 20478 C C . ILE A 1 60 ? 2.038 4.476 -4.615 1.00 0.00 60 ILE A C 17
ATOM 20479 O O . ILE A 1 60 ? 2.085 5.686 -4.397 1.00 0.00 60 ILE A O 17
ATOM 20495 N N . GLY A 1 61 ? 2.050 3.961 -5.841 1.00 0.00 61 GLY A N 17
ATOM 20496 C CA . GLY A 1 61 ? 2.122 4.822 -7.007 1.00 0.00 61 GLY A CA 17
ATOM 20497 C C . GLY A 1 61 ? 1.097 5.939 -6.967 1.00 0.00 61 GLY A C 17
ATOM 20498 O O . GLY A 1 61 ? 1.425 7.100 -7.205 1.00 0.00 61 GLY A O 17
ATOM 20502 N N . ASN A 1 62 ? -0.149 5.586 -6.667 1.00 0.00 62 ASN A N 17
ATOM 20503 C CA . ASN A 1 62 ? -1.226 6.567 -6.599 1.00 0.00 62 ASN A CA 17
ATOM 20504 C C . ASN A 1 62 ? -0.905 7.658 -5.583 1.00 0.00 62 ASN A C 17
ATOM 20505 O O . ASN A 1 62 ? -0.890 8.844 -5.913 1.00 0.00 62 ASN A O 17
ATOM 20516 N N . ARG A 1 63 ? -0.647 7.248 -4.345 1.00 0.00 63 ARG A N 17
ATOM 20517 C CA . ARG A 1 63 ? -0.327 8.191 -3.279 1.00 0.00 63 ARG A CA 17
ATOM 20518 C C . ARG A 1 63 ? 0.725 9.196 -3.741 1.00 0.00 63 ARG A C 17
ATOM 20519 O O . ARG A 1 63 ? 0.524 10.407 -3.647 1.00 0.00 63 ARG A O 17
ATOM 20540 N N . ARG A 1 64 ? 1.846 8.685 -4.239 1.00 0.00 64 ARG A N 17
ATOM 20541 C CA . ARG A 1 64 ? 2.929 9.537 -4.713 1.00 0.00 64 ARG A CA 17
ATOM 20542 C C . ARG A 1 64 ? 2.381 10.741 -5.474 1.00 0.00 64 ARG A C 17
ATOM 20543 O O . ARG A 1 64 ? 2.805 11.875 -5.250 1.00 0.00 64 ARG A O 17
ATOM 20564 N N . ARG A 1 65 ? 1.437 10.486 -6.373 1.00 0.00 65 ARG A N 17
ATOM 20565 C CA . ARG A 1 65 ? 0.832 11.548 -7.168 1.00 0.00 65 ARG A CA 17
ATOM 20566 C C . ARG A 1 65 ? 0.225 12.622 -6.269 1.00 0.00 65 ARG A C 17
ATOM 20567 O O . ARG A 1 65 ? 0.477 13.813 -6.450 1.00 0.00 65 ARG A O 17
ATOM 20588 N N . LYS A 1 66 ? -0.575 12.192 -5.300 1.00 0.00 66 LYS A N 17
ATOM 20589 C CA . LYS A 1 66 ? -1.217 13.114 -4.371 1.00 0.00 66 LYS A CA 17
ATOM 20590 C C . LYS A 1 66 ? -0.241 14.194 -3.914 1.00 0.00 66 LYS A C 17
ATOM 20591 O O . LYS A 1 66 ? -0.476 15.384 -4.121 1.00 0.00 66 LYS A O 17
ATOM 20610 N N . TYR A 1 67 ? 0.854 13.770 -3.293 1.00 0.00 67 TYR A N 17
ATOM 20611 C CA . TYR A 1 67 ? 1.865 14.701 -2.806 1.00 0.00 67 TYR A CA 17
ATOM 20612 C C . TYR A 1 67 ? 2.567 15.398 -3.967 1.00 0.00 67 TYR A C 17
ATOM 20613 O O . TYR A 1 67 ? 2.486 16.618 -4.114 1.00 0.00 67 TYR A O 17
ATOM 20631 N N . ARG A 1 68 ? 3.257 14.615 -4.790 1.00 0.00 68 ARG A N 17
ATOM 20632 C CA . ARG A 1 68 ? 3.975 15.156 -5.938 1.00 0.00 68 ARG A CA 17
ATOM 20633 C C . ARG A 1 68 ? 3.218 16.332 -6.547 1.00 0.00 68 ARG A C 17
ATOM 20634 O O . ARG A 1 68 ? 3.795 17.389 -6.807 1.00 0.00 68 ARG A O 17
ATOM 20655 N N . LEU A 1 69 ? 1.923 16.142 -6.774 1.00 0.00 69 LEU A N 17
ATOM 20656 C CA . LEU A 1 69 ? 1.086 17.186 -7.354 1.00 0.00 69 LEU A CA 17
ATOM 20657 C C . LEU A 1 69 ? 1.426 18.549 -6.759 1.00 0.00 69 LEU A C 17
ATOM 20658 O O . LEU A 1 69 ? 1.657 19.515 -7.487 1.00 0.00 69 LEU A O 17
ATOM 20674 N N . MET A 1 70 ? 1.458 18.619 -5.432 1.00 0.00 70 MET A N 17
ATOM 20675 C CA . MET A 1 70 ? 1.774 19.863 -4.741 1.00 0.00 70 MET A CA 17
ATOM 20676 C C . MET A 1 70 ? 3.249 20.215 -4.902 1.00 0.00 70 MET A C 17
ATOM 20677 O O . MET A 1 70 ? 3.631 21.382 -4.824 1.00 0.00 70 MET A O 17
ATOM 20691 N N . GLY A 1 71 ? 4.075 19.198 -5.127 1.00 0.00 71 GLY A N 17
ATOM 20692 C CA . GLY A 1 71 ? 5.499 19.421 -5.295 1.00 0.00 71 GLY A CA 17
ATOM 20693 C C . GLY A 1 71 ? 6.299 19.004 -4.077 1.00 0.00 71 GLY A C 17
ATOM 20694 O O . GLY A 1 71 ? 7.162 19.747 -3.609 1.00 0.00 71 GLY A O 17
ATOM 20698 N N . ILE A 1 72 ? 6.012 17.813 -3.562 1.00 0.00 72 ILE A N 17
ATOM 20699 C CA . ILE A 1 72 ? 6.711 17.299 -2.391 1.00 0.00 72 ILE A CA 17
ATOM 20700 C C . ILE A 1 72 ? 7.884 16.413 -2.796 1.00 0.00 72 ILE A C 17
ATOM 20701 O O . ILE A 1 72 ? 7.776 15.610 -3.722 1.00 0.00 72 ILE A O 17
ATOM 20717 N N . GLU A 1 73 ? 9.003 16.564 -2.095 1.00 0.00 73 GLU A N 17
ATOM 20718 C CA . GLU A 1 73 ? 10.196 15.776 -2.381 1.00 0.00 73 GLU A CA 17
ATOM 20719 C C . GLU A 1 73 ? 10.285 14.568 -1.454 1.00 0.00 73 GLU A C 17
ATOM 20720 O O . GLU A 1 73 ? 11.032 14.576 -0.475 1.00 0.00 73 GLU A O 17
ATOM 20732 N N . VAL A 1 74 ? 9.517 13.529 -1.769 1.00 0.00 74 VAL A N 17
ATOM 20733 C CA . VAL A 1 74 ? 9.509 12.313 -0.965 1.00 0.00 74 VAL A CA 17
ATOM 20734 C C . VAL A 1 74 ? 10.731 11.450 -1.261 1.00 0.00 74 VAL A C 17
ATOM 20735 O O . VAL A 1 74 ? 11.099 10.584 -0.468 1.00 0.00 74 VAL A O 17
ATOM 20748 N N . SER A 1 75 ? 11.356 11.694 -2.409 1.00 0.00 75 SER A N 17
ATOM 20749 C CA . SER A 1 75 ? 12.535 10.937 -2.813 1.00 0.00 75 SER A CA 17
ATOM 20750 C C . SER A 1 75 ? 13.752 11.849 -2.931 1.00 0.00 75 SER A C 17
ATOM 20751 O O . SER A 1 75 ? 14.118 12.276 -4.025 1.00 0.00 75 SER A O 17
ATOM 20759 N N . GLY A 1 76 ? 14.375 12.145 -1.794 1.00 0.00 76 GLY A N 17
ATOM 20760 C CA . GLY A 1 76 ? 15.544 13.005 -1.791 1.00 0.00 76 GLY A CA 17
ATOM 20761 C C . GLY A 1 76 ? 16.366 12.861 -0.525 1.00 0.00 76 GLY A C 17
ATOM 20762 O O . GLY A 1 76 ? 16.232 13.639 0.420 1.00 0.00 76 GLY A O 17
ATOM 20766 N N . PRO A 1 77 ? 17.240 11.843 -0.495 1.00 0.00 77 PRO A N 17
ATOM 20767 C CA . PRO A 1 77 ? 18.103 11.575 0.659 1.00 0.00 77 PRO A CA 17
ATOM 20768 C C . PRO A 1 77 ? 19.184 12.637 0.833 1.00 0.00 77 PRO A C 17
ATOM 20769 O O . PRO A 1 77 ? 20.025 12.831 -0.044 1.00 0.00 77 PRO A O 17
ATOM 20780 N N . SER A 1 78 ? 19.155 13.322 1.972 1.00 0.00 78 SER A N 17
ATOM 20781 C CA . SER A 1 78 ? 20.131 14.367 2.260 1.00 0.00 78 SER A CA 17
ATOM 20782 C C . SER A 1 78 ? 20.800 14.128 3.610 1.00 0.00 78 SER A C 17
ATOM 20783 O O . SER A 1 78 ? 20.127 13.935 4.623 1.00 0.00 78 SER A O 17
ATOM 20791 N N . SER A 1 79 ? 22.129 14.141 3.616 1.00 0.00 79 SER A N 17
ATOM 20792 C CA . SER A 1 79 ? 22.890 13.923 4.840 1.00 0.00 79 SER A CA 17
ATOM 20793 C C . SER A 1 79 ? 24.194 14.715 4.818 1.00 0.00 79 SER A C 17
ATOM 20794 O O . SER A 1 79 ? 24.668 15.123 3.758 1.00 0.00 79 SER A O 17
ATOM 20802 N N . GLY A 1 80 ? 24.769 14.930 5.998 1.00 0.00 80 GLY A N 17
ATOM 20803 C CA . GLY A 1 80 ? 26.011 15.674 6.093 1.00 0.00 80 GLY A CA 17
ATOM 20804 C C . GLY A 1 80 ? 27.231 14.776 6.016 1.00 0.00 80 GLY A C 17
ATOM 20805 O O . GLY A 1 80 ? 28.262 15.166 5.468 1.00 0.00 80 GLY A O 17
ATOM 20809 N N . GLY A 1 1 ? 6.358 -1.690 -15.065 1.00 0.00 1 GLY A N 18
ATOM 20810 C CA . GLY A 1 1 ? 5.229 -2.321 -15.723 1.00 0.00 1 GLY A CA 18
ATOM 20811 C C . GLY A 1 1 ? 4.205 -2.849 -14.738 1.00 0.00 1 GLY A C 18
ATOM 20812 O O . GLY A 1 1 ? 4.333 -3.967 -14.239 1.00 0.00 1 GLY A O 18
ATOM 20816 N N . SER A 1 2 ? 3.186 -2.043 -14.456 1.00 0.00 2 SER A N 18
ATOM 20817 C CA . SER A 1 2 ? 2.139 -2.434 -13.520 1.00 0.00 2 SER A CA 18
ATOM 20818 C C . SER A 1 2 ? 1.578 -3.808 -13.874 1.00 0.00 2 SER A C 18
ATOM 20819 O O . SER A 1 2 ? 1.701 -4.267 -15.010 1.00 0.00 2 SER A O 18
ATOM 20827 N N . SER A 1 3 ? 0.962 -4.460 -12.893 1.00 0.00 3 SER A N 18
ATOM 20828 C CA . SER A 1 3 ? 0.386 -5.783 -13.098 1.00 0.00 3 SER A CA 18
ATOM 20829 C C . SER A 1 3 ? -1.099 -5.789 -12.748 1.00 0.00 3 SER A C 18
ATOM 20830 O O . SER A 1 3 ? -1.542 -5.062 -11.860 1.00 0.00 3 SER A O 18
ATOM 20838 N N . GLY A 1 4 ? -1.864 -6.616 -13.454 1.00 0.00 4 GLY A N 18
ATOM 20839 C CA . GLY A 1 4 ? -3.291 -6.703 -13.204 1.00 0.00 4 GLY A CA 18
ATOM 20840 C C . GLY A 1 4 ? -4.035 -7.400 -14.325 1.00 0.00 4 GLY A C 18
ATOM 20841 O O . GLY A 1 4 ? -3.434 -7.810 -15.317 1.00 0.00 4 GLY A O 18
ATOM 20845 N N . SER A 1 5 ? -5.348 -7.537 -14.167 1.00 0.00 5 SER A N 18
ATOM 20846 C CA . SER A 1 5 ? -6.175 -8.195 -15.172 1.00 0.00 5 SER A CA 18
ATOM 20847 C C . SER A 1 5 ? -7.410 -7.359 -15.491 1.00 0.00 5 SER A C 18
ATOM 20848 O O . SER A 1 5 ? -7.775 -6.457 -14.737 1.00 0.00 5 SER A O 18
ATOM 20856 N N . SER A 1 6 ? -8.050 -7.666 -16.615 1.00 0.00 6 SER A N 18
ATOM 20857 C CA . SER A 1 6 ? -9.243 -6.941 -17.037 1.00 0.00 6 SER A CA 18
ATOM 20858 C C . SER A 1 6 ? -10.226 -6.792 -15.880 1.00 0.00 6 SER A C 18
ATOM 20859 O O . SER A 1 6 ? -10.577 -7.768 -15.219 1.00 0.00 6 SER A O 18
ATOM 20867 N N . GLY A 1 7 ? -10.668 -5.560 -15.642 1.00 0.00 7 GLY A N 18
ATOM 20868 C CA . GLY A 1 7 ? -11.606 -5.303 -14.565 1.00 0.00 7 GLY A CA 18
ATOM 20869 C C . GLY A 1 7 ? -10.930 -4.748 -13.328 1.00 0.00 7 GLY A C 18
ATOM 20870 O O . GLY A 1 7 ? -10.642 -5.486 -12.385 1.00 0.00 7 GLY A O 18
ATOM 20874 N N . ALA A 1 8 ? -10.673 -3.444 -13.330 1.00 0.00 8 ALA A N 18
ATOM 20875 C CA . ALA A 1 8 ? -10.027 -2.791 -12.198 1.00 0.00 8 ALA A CA 18
ATOM 20876 C C . ALA A 1 8 ? -11.000 -2.611 -11.038 1.00 0.00 8 ALA A C 18
ATOM 20877 O O . ALA A 1 8 ? -12.189 -2.365 -11.245 1.00 0.00 8 ALA A O 18
ATOM 20884 N N . LEU A 1 9 ? -10.489 -2.738 -9.819 1.00 0.00 9 LEU A N 18
ATOM 20885 C CA . LEU A 1 9 ? -11.315 -2.590 -8.625 1.00 0.00 9 LEU A CA 18
ATOM 20886 C C . LEU A 1 9 ? -11.976 -1.216 -8.586 1.00 0.00 9 LEU A C 18
ATOM 20887 O O . LEU A 1 9 ? -13.181 -1.092 -8.804 1.00 0.00 9 LEU A O 18
ATOM 20903 N N . GLN A 1 10 ? -11.179 -0.189 -8.310 1.00 0.00 10 GLN A N 18
ATOM 20904 C CA . GLN A 1 10 ? -11.688 1.176 -8.245 1.00 0.00 10 GLN A CA 18
ATOM 20905 C C . GLN A 1 10 ? -10.554 2.170 -8.021 1.00 0.00 10 GLN A C 18
ATOM 20906 O O . GLN A 1 10 ? -10.003 2.261 -6.924 1.00 0.00 10 GLN A O 18
ATOM 20920 N N . ASP A 1 11 ? -10.209 2.912 -9.067 1.00 0.00 11 ASP A N 18
ATOM 20921 C CA . ASP A 1 11 ? -9.140 3.900 -8.985 1.00 0.00 11 ASP A CA 18
ATOM 20922 C C . ASP A 1 11 ? -9.142 4.591 -7.625 1.00 0.00 11 ASP A C 18
ATOM 20923 O O . ASP A 1 11 ? -8.102 4.716 -6.979 1.00 0.00 11 ASP A O 18
ATOM 20932 N N . ARG A 1 12 ? -10.318 5.039 -7.197 1.00 0.00 12 ARG A N 18
ATOM 20933 C CA . ARG A 1 12 ? -10.456 5.720 -5.915 1.00 0.00 12 ARG A CA 18
ATOM 20934 C C . ARG A 1 12 ? -10.271 4.742 -4.758 1.00 0.00 12 ARG A C 18
ATOM 20935 O O . ARG A 1 12 ? -11.208 4.048 -4.360 1.00 0.00 12 ARG A O 18
ATOM 20956 N N . THR A 1 13 ? -9.056 4.692 -4.220 1.00 0.00 13 THR A N 18
ATOM 20957 C CA . THR A 1 13 ? -8.747 3.799 -3.111 1.00 0.00 13 THR A CA 18
ATOM 20958 C C . THR A 1 13 ? -8.918 4.506 -1.771 1.00 0.00 13 THR A C 18
ATOM 20959 O O . THR A 1 13 ? -8.397 5.603 -1.568 1.00 0.00 13 THR A O 18
ATOM 20970 N N . GLN A 1 14 ? -9.651 3.872 -0.861 1.00 0.00 14 GLN A N 18
ATOM 20971 C CA . GLN A 1 14 ? -9.890 4.443 0.459 1.00 0.00 14 GLN A CA 18
ATOM 20972 C C . GLN A 1 14 ? -9.400 3.502 1.555 1.00 0.00 14 GLN A C 18
ATOM 20973 O O . GLN A 1 14 ? -9.712 2.311 1.550 1.00 0.00 14 GLN A O 18
ATOM 20987 N N . PHE A 1 15 ? -8.632 4.044 2.493 1.00 0.00 15 PHE A N 18
ATOM 20988 C CA . PHE A 1 15 ? -8.097 3.253 3.596 1.00 0.00 15 PHE A CA 18
ATOM 20989 C C . PHE A 1 15 ? -8.403 3.913 4.937 1.00 0.00 15 PHE A C 18
ATOM 20990 O O . PHE A 1 15 ? -8.391 5.138 5.055 1.00 0.00 15 PHE A O 18
ATOM 21007 N N . SER A 1 16 ? -8.678 3.091 5.945 1.00 0.00 16 SER A N 18
ATOM 21008 C CA . SER A 1 16 ? -8.991 3.594 7.278 1.00 0.00 16 SER A CA 18
ATOM 21009 C C . SER A 1 16 ? -7.715 3.886 8.062 1.00 0.00 16 SER A C 18
ATOM 21010 O O . SER A 1 16 ? -6.700 3.211 7.892 1.00 0.00 16 SER A O 18
ATOM 21018 N N . ASP A 1 17 ? -7.776 4.897 8.921 1.00 0.00 17 ASP A N 18
ATOM 21019 C CA . ASP A 1 17 ? -6.626 5.280 9.734 1.00 0.00 17 ASP A CA 18
ATOM 21020 C C . ASP A 1 17 ? -5.899 4.047 10.261 1.00 0.00 17 ASP A C 18
ATOM 21021 O O . ASP A 1 17 ? -4.683 3.921 10.114 1.00 0.00 17 ASP A O 18
ATOM 21030 N N . ARG A 1 18 ? -6.651 3.140 10.876 1.00 0.00 18 ARG A N 18
ATOM 21031 C CA . ARG A 1 18 ? -6.078 1.919 11.428 1.00 0.00 18 ARG A CA 18
ATOM 21032 C C . ARG A 1 18 ? -5.249 1.185 10.377 1.00 0.00 18 ARG A C 18
ATOM 21033 O O . ARG A 1 18 ? -4.069 0.906 10.588 1.00 0.00 18 ARG A O 18
ATOM 21054 N N . ASP A 1 19 ? -5.875 0.876 9.247 1.00 0.00 19 ASP A N 18
ATOM 21055 C CA . ASP A 1 19 ? -5.195 0.175 8.164 1.00 0.00 19 ASP A CA 18
ATOM 21056 C C . ASP A 1 19 ? -3.979 0.963 7.687 1.00 0.00 19 ASP A C 18
ATOM 21057 O O . ASP A 1 19 ? -2.853 0.462 7.711 1.00 0.00 19 ASP A O 18
ATOM 21066 N N . LEU A 1 20 ? -4.212 2.196 7.252 1.00 0.00 20 LEU A N 18
ATOM 21067 C CA . LEU A 1 20 ? -3.135 3.053 6.768 1.00 0.00 20 LEU A CA 18
ATOM 21068 C C . LEU A 1 20 ? -1.889 2.903 7.634 1.00 0.00 20 LEU A C 18
ATOM 21069 O O . LEU A 1 20 ? -0.793 2.665 7.126 1.00 0.00 20 LEU A O 18
ATOM 21085 N N . ALA A 1 21 ? -2.064 3.043 8.944 1.00 0.00 21 ALA A N 18
ATOM 21086 C CA . ALA A 1 21 ? -0.954 2.919 9.881 1.00 0.00 21 ALA A CA 18
ATOM 21087 C C . ALA A 1 21 ? 0.057 1.883 9.400 1.00 0.00 21 ALA A C 18
ATOM 21088 O O . ALA A 1 21 ? 1.253 2.161 9.315 1.00 0.00 21 ALA A O 18
ATOM 21095 N N . THR A 1 22 ? -0.432 0.687 9.087 1.00 0.00 22 THR A N 18
ATOM 21096 C CA . THR A 1 22 ? 0.429 -0.391 8.617 1.00 0.00 22 THR A CA 18
ATOM 21097 C C . THR A 1 22 ? 1.190 0.020 7.362 1.00 0.00 22 THR A C 18
ATOM 21098 O O . THR A 1 22 ? 2.421 -0.007 7.332 1.00 0.00 22 THR A O 18
ATOM 21109 N N . LEU A 1 23 ? 0.450 0.403 6.327 1.00 0.00 23 LEU A N 18
ATOM 21110 C CA . LEU A 1 23 ? 1.055 0.822 5.067 1.00 0.00 23 LEU A CA 18
ATOM 21111 C C . LEU A 1 23 ? 2.046 1.960 5.291 1.00 0.00 23 LEU A C 18
ATOM 21112 O O . LEU A 1 23 ? 3.231 1.835 4.981 1.00 0.00 23 LEU A O 18
ATOM 21128 N N . LYS A 1 24 ? 1.553 3.068 5.832 1.00 0.00 24 LYS A N 18
ATOM 21129 C CA . LYS A 1 24 ? 2.394 4.228 6.101 1.00 0.00 24 LYS A CA 18
ATOM 21130 C C . LYS A 1 24 ? 3.712 3.807 6.745 1.00 0.00 24 LYS A C 18
ATOM 21131 O O . LYS A 1 24 ? 4.781 4.282 6.362 1.00 0.00 24 LYS A O 18
ATOM 21150 N N . LYS A 1 25 ? 3.627 2.913 7.724 1.00 0.00 25 LYS A N 18
ATOM 21151 C CA . LYS A 1 25 ? 4.812 2.425 8.419 1.00 0.00 25 LYS A CA 18
ATOM 21152 C C . LYS A 1 25 ? 5.906 2.041 7.427 1.00 0.00 25 LYS A C 18
ATOM 21153 O O . LYS A 1 25 ? 7.072 2.391 7.608 1.00 0.00 25 LYS A O 18
ATOM 21172 N N . TYR A 1 26 ? 5.521 1.321 6.379 1.00 0.00 26 TYR A N 18
ATOM 21173 C CA . TYR A 1 26 ? 6.469 0.889 5.360 1.00 0.00 26 TYR A CA 18
ATOM 21174 C C . TYR A 1 26 ? 6.966 2.076 4.539 1.00 0.00 26 TYR A C 18
ATOM 21175 O O . TYR A 1 26 ? 8.135 2.136 4.159 1.00 0.00 26 TYR A O 18
ATOM 21193 N N . TRP A 1 27 ? 6.069 3.018 4.272 1.00 0.00 27 TRP A N 18
ATOM 21194 C CA . TRP A 1 27 ? 6.414 4.204 3.498 1.00 0.00 27 TRP A CA 18
ATOM 21195 C C . TRP A 1 27 ? 7.535 4.987 4.172 1.00 0.00 27 TRP A C 18
ATOM 21196 O O . TRP A 1 27 ? 8.208 5.799 3.537 1.00 0.00 27 TRP A O 18
ATOM 21217 N N . ASP A 1 28 ? 7.730 4.739 5.463 1.00 0.00 28 ASP A N 18
ATOM 21218 C CA . ASP A 1 28 ? 8.771 5.421 6.224 1.00 0.00 28 ASP A CA 18
ATOM 21219 C C . ASP A 1 28 ? 10.118 4.728 6.043 1.00 0.00 28 ASP A C 18
ATOM 21220 O O . ASP A 1 28 ? 11.139 5.193 6.547 1.00 0.00 28 ASP A O 18
ATOM 21229 N N . ASN A 1 29 ? 10.112 3.613 5.320 1.00 0.00 29 ASN A N 18
ATOM 21230 C CA . ASN A 1 29 ? 11.333 2.855 5.073 1.00 0.00 29 ASN A CA 18
ATOM 21231 C C . ASN A 1 29 ? 11.714 2.901 3.597 1.00 0.00 29 ASN A C 18
ATOM 21232 O O . ASN A 1 29 ? 12.524 2.102 3.129 1.00 0.00 29 ASN A O 18
ATOM 21243 N N . GLY A 1 30 ? 11.122 3.842 2.867 1.00 0.00 30 GLY A N 18
ATOM 21244 C CA . GLY A 1 30 ? 11.411 3.975 1.452 1.00 0.00 30 GLY A CA 18
ATOM 21245 C C . GLY A 1 30 ? 10.464 3.166 0.588 1.00 0.00 30 GLY A C 18
ATOM 21246 O O . GLY A 1 30 ? 10.795 2.811 -0.543 1.00 0.00 30 GLY A O 18
ATOM 21250 N N . MET A 1 31 ? 9.283 2.873 1.122 1.00 0.00 31 MET A N 18
ATOM 21251 C CA . MET A 1 31 ? 8.285 2.100 0.391 1.00 0.00 31 MET A CA 18
ATOM 21252 C C . MET A 1 31 ? 7.484 2.996 -0.548 1.00 0.00 31 MET A C 18
ATOM 21253 O O . MET A 1 31 ? 6.278 2.814 -0.719 1.00 0.00 31 MET A O 18
ATOM 21267 N N . THR A 1 32 ? 8.162 3.965 -1.156 1.00 0.00 32 THR A N 18
ATOM 21268 C CA . THR A 1 32 ? 7.513 4.890 -2.076 1.00 0.00 32 THR A CA 18
ATOM 21269 C C . THR A 1 32 ? 7.412 4.293 -3.475 1.00 0.00 32 THR A C 18
ATOM 21270 O O . THR A 1 32 ? 6.435 4.522 -4.189 1.00 0.00 32 THR A O 18
ATOM 21281 N N . SER A 1 33 ? 8.426 3.526 -3.861 1.00 0.00 33 SER A N 18
ATOM 21282 C CA . SER A 1 33 ? 8.453 2.898 -5.177 1.00 0.00 33 SER A CA 18
ATOM 21283 C C . SER A 1 33 ? 8.051 1.429 -5.086 1.00 0.00 33 SER A C 18
ATOM 21284 O O . SER A 1 33 ? 7.861 0.892 -3.994 1.00 0.00 33 SER A O 18
ATOM 21292 N N . LEU A 1 34 ? 7.923 0.785 -6.240 1.00 0.00 34 LEU A N 18
ATOM 21293 C CA . LEU A 1 34 ? 7.544 -0.623 -6.293 1.00 0.00 34 LEU A CA 18
ATOM 21294 C C . LEU A 1 34 ? 8.745 -1.498 -6.639 1.00 0.00 34 LEU A C 18
ATOM 21295 O O . LEU A 1 34 ? 9.262 -2.223 -5.790 1.00 0.00 34 LEU A O 18
ATOM 21311 N N . GLY A 1 35 ? 9.186 -1.422 -7.891 1.00 0.00 35 GLY A N 18
ATOM 21312 C CA . GLY A 1 35 ? 10.324 -2.210 -8.326 1.00 0.00 35 GLY A CA 18
ATOM 21313 C C . GLY A 1 35 ? 10.377 -3.570 -7.658 1.00 0.00 35 GLY A C 18
ATOM 21314 O O . GLY A 1 35 ? 9.368 -4.271 -7.581 1.00 0.00 35 GLY A O 18
ATOM 21318 N N . SER A 1 36 ? 11.557 -3.945 -7.175 1.00 0.00 36 SER A N 18
ATOM 21319 C CA . SER A 1 36 ? 11.739 -5.232 -6.515 1.00 0.00 36 SER A CA 18
ATOM 21320 C C . SER A 1 36 ? 12.191 -5.044 -5.070 1.00 0.00 36 SER A C 18
ATOM 21321 O O . SER A 1 36 ? 11.726 -5.739 -4.166 1.00 0.00 36 SER A O 18
ATOM 21329 N N . VAL A 1 37 ? 13.101 -4.098 -4.860 1.00 0.00 37 VAL A N 18
ATOM 21330 C CA . VAL A 1 37 ? 13.616 -3.815 -3.526 1.00 0.00 37 VAL A CA 18
ATOM 21331 C C . VAL A 1 37 ? 12.482 -3.517 -2.551 1.00 0.00 37 VAL A C 18
ATOM 21332 O O . VAL A 1 37 ? 12.596 -3.775 -1.352 1.00 0.00 37 VAL A O 18
ATOM 21345 N N . CYS A 1 38 ? 11.389 -2.971 -3.073 1.00 0.00 38 CYS A N 18
ATOM 21346 C CA . CYS A 1 38 ? 10.234 -2.636 -2.248 1.00 0.00 38 CYS A CA 18
ATOM 21347 C C . CYS A 1 38 ? 9.156 -3.710 -2.361 1.00 0.00 38 CYS A C 18
ATOM 21348 O O . CYS A 1 38 ? 8.427 -3.974 -1.405 1.00 0.00 38 CYS A O 18
ATOM 21356 N N . ARG A 1 39 ? 9.061 -4.325 -3.535 1.00 0.00 39 ARG A N 18
ATOM 21357 C CA . ARG A 1 39 ? 8.071 -5.367 -3.774 1.00 0.00 39 ARG A CA 18
ATOM 21358 C C . ARG A 1 39 ? 7.959 -6.297 -2.569 1.00 0.00 39 ARG A C 18
ATOM 21359 O O . ARG A 1 39 ? 6.859 -6.657 -2.151 1.00 0.00 39 ARG A O 18
ATOM 21380 N N . GLU A 1 40 ? 9.106 -6.682 -2.017 1.00 0.00 40 GLU A N 18
ATOM 21381 C CA . GLU A 1 40 ? 9.135 -7.571 -0.861 1.00 0.00 40 GLU A CA 18
ATOM 21382 C C . GLU A 1 40 ? 8.257 -7.031 0.263 1.00 0.00 40 GLU A C 18
ATOM 21383 O O . GLU A 1 40 ? 7.363 -7.721 0.754 1.00 0.00 40 GLU A O 18
ATOM 21395 N N . LYS A 1 41 ? 8.517 -5.792 0.667 1.00 0.00 41 LYS A N 18
ATOM 21396 C CA . LYS A 1 41 ? 7.751 -5.157 1.733 1.00 0.00 41 LYS A CA 18
ATOM 21397 C C . LYS A 1 41 ? 6.253 -5.275 1.471 1.00 0.00 41 LYS A C 18
ATOM 21398 O O . LYS A 1 41 ? 5.488 -5.664 2.354 1.00 0.00 41 LYS A O 18
ATOM 21417 N N . ILE A 1 42 ? 5.842 -4.939 0.253 1.00 0.00 42 ILE A N 18
ATOM 21418 C CA . ILE A 1 42 ? 4.436 -5.010 -0.125 1.00 0.00 42 ILE A CA 18
ATOM 21419 C C . ILE A 1 42 ? 3.862 -6.396 0.152 1.00 0.00 42 ILE A C 18
ATOM 21420 O O . ILE A 1 42 ? 2.749 -6.527 0.659 1.00 0.00 42 ILE A O 18
ATOM 21436 N N . GLU A 1 43 ? 4.631 -7.427 -0.184 1.00 0.00 43 GLU A N 18
ATOM 21437 C CA . GLU A 1 43 ? 4.199 -8.803 0.029 1.00 0.00 43 GLU A CA 18
ATOM 21438 C C . GLU A 1 43 ? 3.802 -9.029 1.485 1.00 0.00 43 GLU A C 18
ATOM 21439 O O . GLU A 1 43 ? 3.072 -9.968 1.802 1.00 0.00 43 GLU A O 18
ATOM 21451 N N . ALA A 1 44 ? 4.290 -8.162 2.367 1.00 0.00 44 ALA A N 18
ATOM 21452 C CA . ALA A 1 44 ? 3.986 -8.266 3.789 1.00 0.00 44 ALA A CA 18
ATOM 21453 C C . ALA A 1 44 ? 2.724 -7.485 4.138 1.00 0.00 44 ALA A C 18
ATOM 21454 O O . ALA A 1 44 ? 1.724 -8.061 4.566 1.00 0.00 44 ALA A O 18
ATOM 21461 N N . VAL A 1 45 ? 2.778 -6.169 3.955 1.00 0.00 45 VAL A N 18
ATOM 21462 C CA . VAL A 1 45 ? 1.639 -5.309 4.251 1.00 0.00 45 VAL A CA 18
ATOM 21463 C C . VAL A 1 45 ? 0.356 -5.869 3.649 1.00 0.00 45 VAL A C 18
ATOM 21464 O O . VAL A 1 45 ? -0.738 -5.630 4.160 1.00 0.00 45 VAL A O 18
ATOM 21477 N N . ALA A 1 46 ? 0.497 -6.616 2.559 1.00 0.00 46 ALA A N 18
ATOM 21478 C CA . ALA A 1 46 ? -0.650 -7.212 1.887 1.00 0.00 46 ALA A CA 18
ATOM 21479 C C . ALA A 1 46 ? -1.172 -8.420 2.660 1.00 0.00 46 ALA A C 18
ATOM 21480 O O . ALA A 1 46 ? -2.375 -8.555 2.883 1.00 0.00 46 ALA A O 18
ATOM 21487 N N . THR A 1 47 ? -0.258 -9.296 3.065 1.00 0.00 47 THR A N 18
ATOM 21488 C CA . THR A 1 47 ? -0.626 -10.493 3.811 1.00 0.00 47 THR A CA 18
ATOM 21489 C C . THR A 1 47 ? -1.055 -10.146 5.231 1.00 0.00 47 THR A C 18
ATOM 21490 O O . THR A 1 47 ? -1.770 -10.911 5.878 1.00 0.00 47 THR A O 18
ATOM 21501 N N . GLU A 1 48 ? -0.615 -8.987 5.711 1.00 0.00 48 GLU A N 18
ATOM 21502 C CA . GLU A 1 48 ? -0.955 -8.539 7.056 1.00 0.00 48 GLU A CA 18
ATOM 21503 C C . GLU A 1 48 ? -2.348 -7.917 7.087 1.00 0.00 48 GLU A C 18
ATOM 21504 O O . GLU A 1 48 ? -3.103 -8.104 8.042 1.00 0.00 48 GLU A O 18
ATOM 21516 N N . LEU A 1 49 ? -2.682 -7.177 6.036 1.00 0.00 49 LEU A N 18
ATOM 21517 C CA . LEU A 1 49 ? -3.984 -6.526 5.942 1.00 0.00 49 LEU A CA 18
ATOM 21518 C C . LEU A 1 49 ? -4.984 -7.412 5.206 1.00 0.00 49 LEU A C 18
ATOM 21519 O O . LEU A 1 49 ? -6.161 -7.074 5.091 1.00 0.00 49 LEU A O 18
ATOM 21535 N N . ASN A 1 50 ? -4.506 -8.550 4.711 1.00 0.00 50 ASN A N 18
ATOM 21536 C CA . ASN A 1 50 ? -5.359 -9.486 3.988 1.00 0.00 50 ASN A CA 18
ATOM 21537 C C . ASN A 1 50 ? -6.034 -8.803 2.802 1.00 0.00 50 ASN A C 18
ATOM 21538 O O . ASN A 1 50 ? -7.237 -8.953 2.588 1.00 0.00 50 ASN A O 18
ATOM 21549 N N . VAL A 1 51 ? -5.250 -8.053 2.034 1.00 0.00 51 VAL A N 18
ATOM 21550 C CA . VAL A 1 51 ? -5.771 -7.348 0.868 1.00 0.00 51 VAL A CA 18
ATOM 21551 C C . VAL A 1 51 ? -4.955 -7.671 -0.379 1.00 0.00 51 VAL A C 18
ATOM 21552 O O . VAL A 1 51 ? -3.736 -7.828 -0.312 1.00 0.00 51 VAL A O 18
ATOM 21565 N N . ASP A 1 52 ? -5.636 -7.769 -1.515 1.00 0.00 52 ASP A N 18
ATOM 21566 C CA . ASP A 1 52 ? -4.975 -8.072 -2.779 1.00 0.00 52 ASP A CA 18
ATOM 21567 C C . ASP A 1 52 ? -3.734 -7.204 -2.965 1.00 0.00 52 ASP A C 18
ATOM 21568 O O . ASP A 1 52 ? -3.817 -5.975 -2.956 1.00 0.00 52 ASP A O 18
ATOM 21577 N N . CYS A 1 53 ? -2.586 -7.851 -3.131 1.00 0.00 53 CYS A N 18
ATOM 21578 C CA . CYS A 1 53 ? -1.327 -7.138 -3.317 1.00 0.00 53 CYS A CA 18
ATOM 21579 C C . CYS A 1 53 ? -1.516 -5.926 -4.223 1.00 0.00 53 CYS A C 18
ATOM 21580 O O . CYS A 1 53 ? -0.958 -4.859 -3.973 1.00 0.00 53 CYS A O 18
ATOM 21588 N N . GLU A 1 54 ? -2.307 -6.101 -5.278 1.00 0.00 54 GLU A N 18
ATOM 21589 C CA . GLU A 1 54 ? -2.567 -5.021 -6.223 1.00 0.00 54 GLU A CA 18
ATOM 21590 C C . GLU A 1 54 ? -3.063 -3.773 -5.500 1.00 0.00 54 GLU A C 18
ATOM 21591 O O . GLU A 1 54 ? -2.604 -2.662 -5.770 1.00 0.00 54 GLU A O 18
ATOM 21603 N N . ILE A 1 55 ? -4.003 -3.963 -4.580 1.00 0.00 55 ILE A N 18
ATOM 21604 C CA . ILE A 1 55 ? -4.561 -2.853 -3.818 1.00 0.00 55 ILE A CA 18
ATOM 21605 C C . ILE A 1 55 ? -3.457 -1.997 -3.205 1.00 0.00 55 ILE A C 18
ATOM 21606 O O . ILE A 1 55 ? -3.519 -0.768 -3.240 1.00 0.00 55 ILE A O 18
ATOM 21622 N N . VAL A 1 56 ? -2.447 -2.655 -2.646 1.00 0.00 56 VAL A N 18
ATOM 21623 C CA . VAL A 1 56 ? -1.327 -1.955 -2.029 1.00 0.00 56 VAL A CA 18
ATOM 21624 C C . VAL A 1 56 ? -0.398 -1.365 -3.084 1.00 0.00 56 VAL A C 18
ATOM 21625 O O . VAL A 1 56 ? -0.255 -0.147 -3.188 1.00 0.00 56 VAL A O 18
ATOM 21638 N N . ARG A 1 57 ? 0.231 -2.237 -3.865 1.00 0.00 57 ARG A N 18
ATOM 21639 C CA . ARG A 1 57 ? 1.147 -1.802 -4.913 1.00 0.00 57 ARG A CA 18
ATOM 21640 C C . ARG A 1 57 ? 0.571 -0.616 -5.681 1.00 0.00 57 ARG A C 18
ATOM 21641 O O . ARG A 1 57 ? 1.295 0.310 -6.049 1.00 0.00 57 ARG A O 18
ATOM 21662 N N . THR A 1 58 ? -0.737 -0.650 -5.919 1.00 0.00 58 THR A N 18
ATOM 21663 C CA . THR A 1 58 ? -1.409 0.421 -6.644 1.00 0.00 58 THR A CA 18
ATOM 21664 C C . THR A 1 58 ? -1.519 1.679 -5.790 1.00 0.00 58 THR A C 18
ATOM 21665 O O . THR A 1 58 ? -1.375 2.794 -6.290 1.00 0.00 58 THR A O 18
ATOM 21676 N N . TRP A 1 59 ? -1.774 1.491 -4.500 1.00 0.00 59 TRP A N 18
ATOM 21677 C CA . TRP A 1 59 ? -1.902 2.613 -3.576 1.00 0.00 59 TRP A CA 18
ATOM 21678 C C . TRP A 1 59 ? -0.623 3.442 -3.545 1.00 0.00 59 TRP A C 18
ATOM 21679 O O . TRP A 1 59 ? -0.671 4.670 -3.478 1.00 0.00 59 TRP A O 18
ATOM 21700 N N . ILE A 1 60 ? 0.518 2.763 -3.594 1.00 0.00 60 ILE A N 18
ATOM 21701 C CA . ILE A 1 60 ? 1.809 3.438 -3.572 1.00 0.00 60 ILE A CA 18
ATOM 21702 C C . ILE A 1 60 ? 1.964 4.367 -4.772 1.00 0.00 60 ILE A C 18
ATOM 21703 O O . ILE A 1 60 ? 2.054 5.584 -4.620 1.00 0.00 60 ILE A O 18
ATOM 21719 N N . GLY A 1 61 ? 1.992 3.783 -5.966 1.00 0.00 61 GLY A N 18
ATOM 21720 C CA . GLY A 1 61 ? 2.134 4.573 -7.175 1.00 0.00 61 GLY A CA 18
ATOM 21721 C C . GLY A 1 61 ? 1.193 5.761 -7.205 1.00 0.00 61 GLY A C 18
ATOM 21722 O O . GLY A 1 61 ? 1.583 6.860 -7.599 1.00 0.00 61 GLY A O 18
ATOM 21726 N N . ASN A 1 62 ? -0.049 5.541 -6.788 1.00 0.00 62 ASN A N 18
ATOM 21727 C CA . ASN A 1 62 ? -1.049 6.602 -6.771 1.00 0.00 62 ASN A CA 18
ATOM 21728 C C . ASN A 1 62 ? -0.639 7.720 -5.817 1.00 0.00 62 ASN A C 18
ATOM 21729 O O . ASN A 1 62 ? -0.706 8.900 -6.162 1.00 0.00 62 ASN A O 18
ATOM 21740 N N . ARG A 1 63 ? -0.215 7.340 -4.616 1.00 0.00 63 ARG A N 18
ATOM 21741 C CA . ARG A 1 63 ? 0.205 8.310 -3.612 1.00 0.00 63 ARG A CA 18
ATOM 21742 C C . ARG A 1 63 ? 1.290 9.230 -4.166 1.00 0.00 63 ARG A C 18
ATOM 21743 O O . ARG A 1 63 ? 1.119 10.449 -4.213 1.00 0.00 63 ARG A O 18
ATOM 21764 N N . ARG A 1 64 ? 2.404 8.639 -4.583 1.00 0.00 64 ARG A N 18
ATOM 21765 C CA . ARG A 1 64 ? 3.517 9.405 -5.131 1.00 0.00 64 ARG A CA 18
ATOM 21766 C C . ARG A 1 64 ? 3.012 10.526 -6.035 1.00 0.00 64 ARG A C 18
ATOM 21767 O O . ARG A 1 64 ? 3.621 11.592 -6.118 1.00 0.00 64 ARG A O 18
ATOM 21788 N N . ARG A 1 65 ? 1.895 10.276 -6.711 1.00 0.00 65 ARG A N 18
ATOM 21789 C CA . ARG A 1 65 ? 1.309 11.263 -7.610 1.00 0.00 65 ARG A CA 18
ATOM 21790 C C . ARG A 1 65 ? 0.666 12.401 -6.823 1.00 0.00 65 ARG A C 18
ATOM 21791 O O . ARG A 1 65 ? 0.953 13.574 -7.061 1.00 0.00 65 ARG A O 18
ATOM 21812 N N . LYS A 1 66 ? -0.207 12.046 -5.886 1.00 0.00 66 LYS A N 18
ATOM 21813 C CA . LYS A 1 66 ? -0.891 13.036 -5.063 1.00 0.00 66 LYS A CA 18
ATOM 21814 C C . LYS A 1 66 ? 0.105 13.824 -4.219 1.00 0.00 66 LYS A C 18
ATOM 21815 O O . LYS A 1 66 ? -0.119 14.994 -3.908 1.00 0.00 66 LYS A O 18
ATOM 21834 N N . TYR A 1 67 ? 1.205 13.176 -3.852 1.00 0.00 67 TYR A N 18
ATOM 21835 C CA . TYR A 1 67 ? 2.235 13.817 -3.042 1.00 0.00 67 TYR A CA 18
ATOM 21836 C C . TYR A 1 67 ? 3.006 14.849 -3.859 1.00 0.00 67 TYR A C 18
ATOM 21837 O O . TYR A 1 67 ? 3.090 16.018 -3.483 1.00 0.00 67 TYR A O 18
ATOM 21855 N N . ARG A 1 68 ? 3.567 14.408 -4.980 1.00 0.00 68 ARG A N 18
ATOM 21856 C CA . ARG A 1 68 ? 4.332 15.292 -5.851 1.00 0.00 68 ARG A CA 18
ATOM 21857 C C . ARG A 1 68 ? 3.507 16.513 -6.247 1.00 0.00 68 ARG A C 18
ATOM 21858 O O . ARG A 1 68 ? 4.013 17.635 -6.276 1.00 0.00 68 ARG A O 18
ATOM 21879 N N . LEU A 1 69 ? 2.234 16.286 -6.551 1.00 0.00 69 LEU A N 18
ATOM 21880 C CA . LEU A 1 69 ? 1.337 17.367 -6.945 1.00 0.00 69 LEU A CA 18
ATOM 21881 C C . LEU A 1 69 ? 1.331 18.478 -5.900 1.00 0.00 69 LEU A C 18
ATOM 21882 O O . LEU A 1 69 ? 1.368 19.661 -6.238 1.00 0.00 69 LEU A O 18
ATOM 21898 N N . MET A 1 70 ? 1.285 18.089 -4.630 1.00 0.00 70 MET A N 18
ATOM 21899 C CA . MET A 1 70 ? 1.278 19.053 -3.536 1.00 0.00 70 MET A CA 18
ATOM 21900 C C . MET A 1 70 ? 2.637 19.732 -3.400 1.00 0.00 70 MET A C 18
ATOM 21901 O O . MET A 1 70 ? 2.734 20.854 -2.906 1.00 0.00 70 MET A O 18
ATOM 21915 N N . GLY A 1 71 ? 3.685 19.043 -3.842 1.00 0.00 71 GLY A N 18
ATOM 21916 C CA . GLY A 1 71 ? 5.024 19.596 -3.761 1.00 0.00 71 GLY A CA 18
ATOM 21917 C C . GLY A 1 71 ? 5.881 18.890 -2.729 1.00 0.00 71 GLY A C 18
ATOM 21918 O O . GLY A 1 71 ? 6.413 19.522 -1.816 1.00 0.00 71 GLY A O 18
ATOM 21922 N N . ILE A 1 72 ? 6.014 17.576 -2.873 1.00 0.00 72 ILE A N 18
ATOM 21923 C CA . ILE A 1 72 ? 6.812 16.783 -1.946 1.00 0.00 72 ILE A CA 18
ATOM 21924 C C . ILE A 1 72 ? 8.106 16.309 -2.600 1.00 0.00 72 ILE A C 18
ATOM 21925 O O . ILE A 1 72 ? 8.092 15.767 -3.704 1.00 0.00 72 ILE A O 18
ATOM 21941 N N . GLU A 1 73 ? 9.222 16.517 -1.909 1.00 0.00 73 GLU A N 18
ATOM 21942 C CA . GLU A 1 73 ? 10.525 16.109 -2.423 1.00 0.00 73 GLU A CA 18
ATOM 21943 C C . GLU A 1 73 ? 10.771 14.625 -2.166 1.00 0.00 73 GLU A C 18
ATOM 21944 O O . GLU A 1 73 ? 11.818 14.239 -1.646 1.00 0.00 73 GLU A O 18
ATOM 21956 N N . VAL A 1 74 ? 9.798 13.798 -2.535 1.00 0.00 74 VAL A N 18
ATOM 21957 C CA . VAL A 1 74 ? 9.908 12.356 -2.346 1.00 0.00 74 VAL A CA 18
ATOM 21958 C C . VAL A 1 74 ? 10.743 11.719 -3.451 1.00 0.00 74 VAL A C 18
ATOM 21959 O O . VAL A 1 74 ? 10.569 12.027 -4.630 1.00 0.00 74 VAL A O 18
ATOM 21972 N N . SER A 1 75 ? 11.651 10.830 -3.062 1.00 0.00 75 SER A N 18
ATOM 21973 C CA . SER A 1 75 ? 12.516 10.151 -4.019 1.00 0.00 75 SER A CA 18
ATOM 21974 C C . SER A 1 75 ? 12.128 8.682 -4.156 1.00 0.00 75 SER A C 18
ATOM 21975 O O . SER A 1 75 ? 11.239 8.196 -3.458 1.00 0.00 75 SER A O 18
ATOM 21983 N N . GLY A 1 76 ? 12.802 7.980 -5.062 1.00 0.00 76 GLY A N 18
ATOM 21984 C CA . GLY A 1 76 ? 12.514 6.573 -5.275 1.00 0.00 76 GLY A CA 18
ATOM 21985 C C . GLY A 1 76 ? 12.927 6.100 -6.655 1.00 0.00 76 GLY A C 18
ATOM 21986 O O . GLY A 1 76 ? 13.751 5.198 -6.804 1.00 0.00 76 GLY A O 18
ATOM 21990 N N . PRO A 1 77 ? 12.344 6.716 -7.694 1.00 0.00 77 PRO A N 18
ATOM 21991 C CA . PRO A 1 77 ? 12.640 6.367 -9.087 1.00 0.00 77 PRO A CA 18
ATOM 21992 C C . PRO A 1 77 ? 14.046 6.783 -9.503 1.00 0.00 77 PRO A C 18
ATOM 21993 O O . PRO A 1 77 ? 14.529 6.397 -10.568 1.00 0.00 77 PRO A O 18
ATOM 22004 N N . SER A 1 78 ? 14.700 7.573 -8.656 1.00 0.00 78 SER A N 18
ATOM 22005 C CA . SER A 1 78 ? 16.051 8.044 -8.938 1.00 0.00 78 SER A CA 18
ATOM 22006 C C . SER A 1 78 ? 17.073 6.937 -8.698 1.00 0.00 78 SER A C 18
ATOM 22007 O O . SER A 1 78 ? 17.411 6.626 -7.556 1.00 0.00 78 SER A O 18
ATOM 22015 N N . SER A 1 79 ? 17.562 6.347 -9.784 1.00 0.00 79 SER A N 18
ATOM 22016 C CA . SER A 1 79 ? 18.543 5.272 -9.693 1.00 0.00 79 SER A CA 18
ATOM 22017 C C . SER A 1 79 ? 19.937 5.776 -10.057 1.00 0.00 79 SER A C 18
ATOM 22018 O O . SER A 1 79 ? 20.908 5.517 -9.348 1.00 0.00 79 SER A O 18
ATOM 22026 N N . GLY A 1 80 ? 20.026 6.499 -11.170 1.00 0.00 80 GLY A N 18
ATOM 22027 C CA . GLY A 1 80 ? 21.303 7.028 -11.610 1.00 0.00 80 GLY A CA 18
ATOM 22028 C C . GLY A 1 80 ? 21.810 6.350 -12.868 1.00 0.00 80 GLY A C 18
ATOM 22029 O O . GLY A 1 80 ? 21.602 5.153 -13.062 1.00 0.00 80 GLY A O 18
ATOM 22033 N N . GLY A 1 1 ? -9.911 -15.447 -3.804 1.00 0.00 1 GLY A N 19
ATOM 22034 C CA . GLY A 1 1 ? -10.529 -15.604 -5.108 1.00 0.00 1 GLY A CA 19
ATOM 22035 C C . GLY A 1 1 ? -11.597 -14.562 -5.373 1.00 0.00 1 GLY A C 19
ATOM 22036 O O . GLY A 1 1 ? -12.477 -14.339 -4.541 1.00 0.00 1 GLY A O 19
ATOM 22040 N N . SER A 1 2 ? -11.521 -13.920 -6.534 1.00 0.00 2 SER A N 19
ATOM 22041 C CA . SER A 1 2 ? -12.485 -12.891 -6.904 1.00 0.00 2 SER A CA 19
ATOM 22042 C C . SER A 1 2 ? -12.403 -12.580 -8.395 1.00 0.00 2 SER A C 19
ATOM 22043 O O . SER A 1 2 ? -11.318 -12.368 -8.937 1.00 0.00 2 SER A O 19
ATOM 22051 N N . SER A 1 3 ? -13.558 -12.555 -9.053 1.00 0.00 3 SER A N 19
ATOM 22052 C CA . SER A 1 3 ? -13.618 -12.274 -10.482 1.00 0.00 3 SER A CA 19
ATOM 22053 C C . SER A 1 3 ? -13.565 -10.772 -10.743 1.00 0.00 3 SER A C 19
ATOM 22054 O O . SER A 1 3 ? -13.789 -9.965 -9.842 1.00 0.00 3 SER A O 19
ATOM 22062 N N . GLY A 1 4 ? -13.267 -10.403 -11.986 1.00 0.00 4 GLY A N 19
ATOM 22063 C CA . GLY A 1 4 ? -13.190 -8.999 -12.345 1.00 0.00 4 GLY A CA 19
ATOM 22064 C C . GLY A 1 4 ? -14.256 -8.597 -13.345 1.00 0.00 4 GLY A C 19
ATOM 22065 O O . GLY A 1 4 ? -14.336 -9.161 -14.437 1.00 0.00 4 GLY A O 19
ATOM 22069 N N . SER A 1 5 ? -15.077 -7.621 -12.973 1.00 0.00 5 SER A N 19
ATOM 22070 C CA . SER A 1 5 ? -16.147 -7.148 -13.843 1.00 0.00 5 SER A CA 19
ATOM 22071 C C . SER A 1 5 ? -16.201 -5.623 -13.858 1.00 0.00 5 SER A C 19
ATOM 22072 O O . SER A 1 5 ? -15.866 -4.969 -12.871 1.00 0.00 5 SER A O 19
ATOM 22080 N N . SER A 1 6 ? -16.625 -5.063 -14.987 1.00 0.00 6 SER A N 19
ATOM 22081 C CA . SER A 1 6 ? -16.719 -3.616 -15.134 1.00 0.00 6 SER A CA 19
ATOM 22082 C C . SER A 1 6 ? -17.337 -2.983 -13.891 1.00 0.00 6 SER A C 19
ATOM 22083 O O . SER A 1 6 ? -18.063 -3.636 -13.143 1.00 0.00 6 SER A O 19
ATOM 22091 N N . GLY A 1 7 ? -17.041 -1.704 -13.676 1.00 0.00 7 GLY A N 19
ATOM 22092 C CA . GLY A 1 7 ? -17.575 -1.003 -12.523 1.00 0.00 7 GLY A CA 19
ATOM 22093 C C . GLY A 1 7 ? -18.731 -0.091 -12.882 1.00 0.00 7 GLY A C 19
ATOM 22094 O O . GLY A 1 7 ? -18.545 0.923 -13.555 1.00 0.00 7 GLY A O 19
ATOM 22098 N N . ALA A 1 8 ? -19.929 -0.452 -12.435 1.00 0.00 8 ALA A N 19
ATOM 22099 C CA . ALA A 1 8 ? -21.120 0.341 -12.713 1.00 0.00 8 ALA A CA 19
ATOM 22100 C C . ALA A 1 8 ? -20.862 1.824 -12.465 1.00 0.00 8 ALA A C 19
ATOM 22101 O O . ALA A 1 8 ? -21.013 2.650 -13.365 1.00 0.00 8 ALA A O 19
ATOM 22108 N N . LEU A 1 9 ? -20.474 2.154 -11.238 1.00 0.00 9 LEU A N 19
ATOM 22109 C CA . LEU A 1 9 ? -20.196 3.538 -10.871 1.00 0.00 9 LEU A CA 19
ATOM 22110 C C . LEU A 1 9 ? -18.748 3.702 -10.419 1.00 0.00 9 LEU A C 19
ATOM 22111 O O . LEU A 1 9 ? -18.153 2.777 -9.866 1.00 0.00 9 LEU A O 19
ATOM 22127 N N . GLN A 1 10 ? -18.189 4.884 -10.656 1.00 0.00 10 GLN A N 19
ATOM 22128 C CA . GLN A 1 10 ? -16.811 5.168 -10.272 1.00 0.00 10 GLN A CA 19
ATOM 22129 C C . GLN A 1 10 ? -16.737 5.644 -8.825 1.00 0.00 10 GLN A C 19
ATOM 22130 O O . GLN A 1 10 ? -16.963 6.819 -8.535 1.00 0.00 10 GLN A O 19
ATOM 22144 N N . ASP A 1 11 ? -16.419 4.724 -7.920 1.00 0.00 11 ASP A N 19
ATOM 22145 C CA . ASP A 1 11 ? -16.314 5.051 -6.503 1.00 0.00 11 ASP A CA 19
ATOM 22146 C C . ASP A 1 11 ? -14.934 4.689 -5.963 1.00 0.00 11 ASP A C 19
ATOM 22147 O O . ASP A 1 11 ? -14.634 3.517 -5.732 1.00 0.00 11 ASP A O 19
ATOM 22156 N N . ARG A 1 12 ? -14.098 5.702 -5.764 1.00 0.00 12 ARG A N 19
ATOM 22157 C CA . ARG A 1 12 ? -12.749 5.490 -5.253 1.00 0.00 12 ARG A CA 19
ATOM 22158 C C . ARG A 1 12 ? -12.786 4.847 -3.870 1.00 0.00 12 ARG A C 19
ATOM 22159 O O . ARG A 1 12 ? -13.734 5.038 -3.109 1.00 0.00 12 ARG A O 19
ATOM 22180 N N . THR A 1 13 ? -11.747 4.081 -3.551 1.00 0.00 13 THR A N 19
ATOM 22181 C CA . THR A 1 13 ? -11.660 3.408 -2.261 1.00 0.00 13 THR A CA 19
ATOM 22182 C C . THR A 1 13 ? -10.859 4.235 -1.262 1.00 0.00 13 THR A C 19
ATOM 22183 O O . THR A 1 13 ? -9.713 4.597 -1.522 1.00 0.00 13 THR A O 19
ATOM 22194 N N . GLN A 1 14 ? -11.471 4.528 -0.119 1.00 0.00 14 GLN A N 19
ATOM 22195 C CA . GLN A 1 14 ? -10.813 5.312 0.920 1.00 0.00 14 GLN A CA 19
ATOM 22196 C C . GLN A 1 14 ? -10.360 4.420 2.071 1.00 0.00 14 GLN A C 19
ATOM 22197 O O . GLN A 1 14 ? -11.157 3.677 2.645 1.00 0.00 14 GLN A O 19
ATOM 22211 N N . PHE A 1 15 ? -9.076 4.498 2.403 1.00 0.00 15 PHE A N 19
ATOM 22212 C CA . PHE A 1 15 ? -8.516 3.697 3.486 1.00 0.00 15 PHE A CA 19
ATOM 22213 C C . PHE A 1 15 ? -8.756 4.364 4.837 1.00 0.00 15 PHE A C 19
ATOM 22214 O O . PHE A 1 15 ? -8.833 5.589 4.932 1.00 0.00 15 PHE A O 19
ATOM 22231 N N . SER A 1 16 ? -8.875 3.548 5.880 1.00 0.00 16 SER A N 19
ATOM 22232 C CA . SER A 1 16 ? -9.111 4.058 7.226 1.00 0.00 16 SER A CA 19
ATOM 22233 C C . SER A 1 16 ? -7.792 4.317 7.947 1.00 0.00 16 SER A C 19
ATOM 22234 O O . SER A 1 16 ? -6.744 3.808 7.550 1.00 0.00 16 SER A O 19
ATOM 22242 N N . ASP A 1 17 ? -7.853 5.111 9.011 1.00 0.00 17 ASP A N 19
ATOM 22243 C CA . ASP A 1 17 ? -6.664 5.438 9.790 1.00 0.00 17 ASP A CA 19
ATOM 22244 C C . ASP A 1 17 ? -5.908 4.173 10.184 1.00 0.00 17 ASP A C 19
ATOM 22245 O O . ASP A 1 17 ? -4.682 4.117 10.091 1.00 0.00 17 ASP A O 19
ATOM 22254 N N . ARG A 1 18 ? -6.647 3.160 10.624 1.00 0.00 18 ARG A N 19
ATOM 22255 C CA . ARG A 1 18 ? -6.046 1.897 11.034 1.00 0.00 18 ARG A CA 19
ATOM 22256 C C . ARG A 1 18 ? -5.325 1.233 9.865 1.00 0.00 18 ARG A C 19
ATOM 22257 O O . ARG A 1 18 ? -4.149 0.883 9.965 1.00 0.00 18 ARG A O 19
ATOM 22278 N N . ASP A 1 19 ? -6.038 1.063 8.757 1.00 0.00 19 ASP A N 19
ATOM 22279 C CA . ASP A 1 19 ? -5.467 0.441 7.567 1.00 0.00 19 ASP A CA 19
ATOM 22280 C C . ASP A 1 19 ? -4.227 1.199 7.101 1.00 0.00 19 ASP A C 19
ATOM 22281 O O . ASP A 1 19 ? -3.190 0.598 6.818 1.00 0.00 19 ASP A O 19
ATOM 22290 N N . LEU A 1 20 ? -4.342 2.520 7.022 1.00 0.00 20 LEU A N 19
ATOM 22291 C CA . LEU A 1 20 ? -3.231 3.360 6.589 1.00 0.00 20 LEU A CA 19
ATOM 22292 C C . LEU A 1 20 ? -2.009 3.147 7.476 1.00 0.00 20 LEU A C 19
ATOM 22293 O O . LEU A 1 20 ? -0.906 2.909 6.984 1.00 0.00 20 LEU A O 19
ATOM 22309 N N . ALA A 1 21 ? -2.214 3.231 8.786 1.00 0.00 21 ALA A N 19
ATOM 22310 C CA . ALA A 1 21 ? -1.130 3.044 9.742 1.00 0.00 21 ALA A CA 19
ATOM 22311 C C . ALA A 1 21 ? -0.126 2.012 9.239 1.00 0.00 21 ALA A C 19
ATOM 22312 O O . ALA A 1 21 ? 1.081 2.254 9.234 1.00 0.00 21 ALA A O 19
ATOM 22319 N N . THR A 1 22 ? -0.633 0.857 8.817 1.00 0.00 22 THR A N 19
ATOM 22320 C CA . THR A 1 22 ? 0.219 -0.213 8.313 1.00 0.00 22 THR A CA 19
ATOM 22321 C C . THR A 1 22 ? 1.026 0.249 7.105 1.00 0.00 22 THR A C 19
ATOM 22322 O O . THR A 1 22 ? 2.256 0.172 7.101 1.00 0.00 22 THR A O 19
ATOM 22333 N N . LEU A 1 23 ? 0.329 0.731 6.082 1.00 0.00 23 LEU A N 19
ATOM 22334 C CA . LEU A 1 23 ? 0.982 1.207 4.868 1.00 0.00 23 LEU A CA 19
ATOM 22335 C C . LEU A 1 23 ? 2.052 2.243 5.195 1.00 0.00 23 LEU A C 19
ATOM 22336 O O . LEU A 1 23 ? 3.235 2.038 4.920 1.00 0.00 23 LEU A O 19
ATOM 22352 N N . LYS A 1 24 ? 1.630 3.355 5.787 1.00 0.00 24 LYS A N 19
ATOM 22353 C CA . LYS A 1 24 ? 2.552 4.423 6.156 1.00 0.00 24 LYS A CA 19
ATOM 22354 C C . LYS A 1 24 ? 3.809 3.856 6.807 1.00 0.00 24 LYS A C 19
ATOM 22355 O O . LYS A 1 24 ? 4.923 4.290 6.512 1.00 0.00 24 LYS A O 19
ATOM 22374 N N . LYS A 1 25 ? 3.624 2.882 7.692 1.00 0.00 25 LYS A N 19
ATOM 22375 C CA . LYS A 1 25 ? 4.743 2.252 8.382 1.00 0.00 25 LYS A CA 19
ATOM 22376 C C . LYS A 1 25 ? 5.847 1.875 7.399 1.00 0.00 25 LYS A C 19
ATOM 22377 O O . LYS A 1 25 ? 7.000 2.273 7.562 1.00 0.00 25 LYS A O 19
ATOM 22396 N N . TYR A 1 26 ? 5.485 1.106 6.378 1.00 0.00 26 TYR A N 19
ATOM 22397 C CA . TYR A 1 26 ? 6.445 0.674 5.369 1.00 0.00 26 TYR A CA 19
ATOM 22398 C C . TYR A 1 26 ? 6.966 1.864 4.569 1.00 0.00 26 TYR A C 19
ATOM 22399 O O . TYR A 1 26 ? 8.140 1.912 4.201 1.00 0.00 26 TYR A O 19
ATOM 22417 N N . TRP A 1 27 ? 6.085 2.821 4.303 1.00 0.00 27 TRP A N 19
ATOM 22418 C CA . TRP A 1 27 ? 6.455 4.012 3.547 1.00 0.00 27 TRP A CA 19
ATOM 22419 C C . TRP A 1 27 ? 7.601 4.754 4.226 1.00 0.00 27 TRP A C 19
ATOM 22420 O O . TRP A 1 27 ? 8.368 5.462 3.573 1.00 0.00 27 TRP A O 19
ATOM 22441 N N . ASP A 1 28 ? 7.713 4.587 5.539 1.00 0.00 28 ASP A N 19
ATOM 22442 C CA . ASP A 1 28 ? 8.767 5.240 6.306 1.00 0.00 28 ASP A CA 19
ATOM 22443 C C . ASP A 1 28 ? 10.080 4.472 6.189 1.00 0.00 28 ASP A C 19
ATOM 22444 O O . ASP A 1 28 ? 11.109 4.900 6.710 1.00 0.00 28 ASP A O 19
ATOM 22453 N N . ASN A 1 29 ? 10.035 3.335 5.502 1.00 0.00 29 ASN A N 19
ATOM 22454 C CA . ASN A 1 29 ? 11.221 2.506 5.318 1.00 0.00 29 ASN A CA 19
ATOM 22455 C C . ASN A 1 29 ? 11.678 2.527 3.863 1.00 0.00 29 ASN A C 19
ATOM 22456 O O . ASN A 1 29 ? 12.437 1.662 3.427 1.00 0.00 29 ASN A O 19
ATOM 22467 N N . GLY A 1 30 ? 11.212 3.524 3.116 1.00 0.00 30 GLY A N 19
ATOM 22468 C CA . GLY A 1 30 ? 11.584 3.640 1.718 1.00 0.00 30 GLY A CA 19
ATOM 22469 C C . GLY A 1 30 ? 10.617 2.920 0.799 1.00 0.00 30 GLY A C 19
ATOM 22470 O O . GLY A 1 30 ? 10.923 2.678 -0.368 1.00 0.00 30 GLY A O 19
ATOM 22474 N N . MET A 1 31 ? 9.446 2.577 1.326 1.00 0.00 31 MET A N 19
ATOM 22475 C CA . MET A 1 31 ? 8.431 1.880 0.544 1.00 0.00 31 MET A CA 19
ATOM 22476 C C . MET A 1 31 ? 7.672 2.853 -0.351 1.00 0.00 31 MET A C 19
ATOM 22477 O O . MET A 1 31 ? 6.445 2.797 -0.448 1.00 0.00 31 MET A O 19
ATOM 22491 N N . THR A 1 32 ? 8.408 3.747 -1.005 1.00 0.00 32 THR A N 19
ATOM 22492 C CA . THR A 1 32 ? 7.803 4.734 -1.891 1.00 0.00 32 THR A CA 19
ATOM 22493 C C . THR A 1 32 ? 7.661 4.187 -3.307 1.00 0.00 32 THR A C 19
ATOM 22494 O O . THR A 1 32 ? 6.645 4.405 -3.967 1.00 0.00 32 THR A O 19
ATOM 22505 N N . SER A 1 33 ? 8.685 3.475 -3.767 1.00 0.00 33 SER A N 19
ATOM 22506 C CA . SER A 1 33 ? 8.674 2.900 -5.107 1.00 0.00 33 SER A CA 19
ATOM 22507 C C . SER A 1 33 ? 8.252 1.434 -5.065 1.00 0.00 33 SER A C 19
ATOM 22508 O O . SER A 1 33 ? 8.085 0.854 -3.991 1.00 0.00 33 SER A O 19
ATOM 22516 N N . LEU A 1 34 ? 8.081 0.841 -6.241 1.00 0.00 34 LEU A N 19
ATOM 22517 C CA . LEU A 1 34 ? 7.678 -0.558 -6.341 1.00 0.00 34 LEU A CA 19
ATOM 22518 C C . LEU A 1 34 ? 8.835 -1.425 -6.827 1.00 0.00 34 LEU A C 19
ATOM 22519 O O . LEU A 1 34 ? 9.370 -2.241 -6.077 1.00 0.00 34 LEU A O 19
ATOM 22535 N N . GLY A 1 35 ? 9.219 -1.239 -8.086 1.00 0.00 35 GLY A N 19
ATOM 22536 C CA . GLY A 1 35 ? 10.312 -2.010 -8.649 1.00 0.00 35 GLY A CA 19
ATOM 22537 C C . GLY A 1 35 ? 10.345 -3.434 -8.132 1.00 0.00 35 GLY A C 19
ATOM 22538 O O . GLY A 1 35 ? 9.419 -4.210 -8.371 1.00 0.00 35 GLY A O 19
ATOM 22542 N N . SER A 1 36 ? 11.414 -3.781 -7.422 1.00 0.00 36 SER A N 19
ATOM 22543 C CA . SER A 1 36 ? 11.565 -5.123 -6.874 1.00 0.00 36 SER A CA 19
ATOM 22544 C C . SER A 1 36 ? 11.906 -5.068 -5.388 1.00 0.00 36 SER A C 19
ATOM 22545 O O . SER A 1 36 ? 11.269 -5.731 -4.568 1.00 0.00 36 SER A O 19
ATOM 22553 N N . VAL A 1 37 ? 12.916 -4.274 -5.048 1.00 0.00 37 VAL A N 19
ATOM 22554 C CA . VAL A 1 37 ? 13.341 -4.130 -3.661 1.00 0.00 37 VAL A CA 19
ATOM 22555 C C . VAL A 1 37 ? 12.148 -3.901 -2.740 1.00 0.00 37 VAL A C 19
ATOM 22556 O O . VAL A 1 37 ? 12.072 -4.472 -1.651 1.00 0.00 37 VAL A O 19
ATOM 22569 N N . CYS A 1 38 ? 11.218 -3.063 -3.184 1.00 0.00 38 CYS A N 19
ATOM 22570 C CA . CYS A 1 38 ? 10.027 -2.758 -2.400 1.00 0.00 38 CYS A CA 19
ATOM 22571 C C . CYS A 1 38 ? 9.015 -3.897 -2.481 1.00 0.00 38 CYS A C 19
ATOM 22572 O O . CYS A 1 38 ? 8.371 -4.240 -1.490 1.00 0.00 38 CYS A O 19
ATOM 22580 N N . ARG A 1 39 ? 8.880 -4.477 -3.669 1.00 0.00 39 ARG A N 19
ATOM 22581 C CA . ARG A 1 39 ? 7.945 -5.576 -3.881 1.00 0.00 39 ARG A CA 19
ATOM 22582 C C . ARG A 1 39 ? 7.916 -6.506 -2.671 1.00 0.00 39 ARG A C 19
ATOM 22583 O O . ARG A 1 39 ? 6.850 -6.933 -2.231 1.00 0.00 39 ARG A O 19
ATOM 22604 N N . GLU A 1 40 ? 9.095 -6.815 -2.140 1.00 0.00 40 GLU A N 19
ATOM 22605 C CA . GLU A 1 40 ? 9.204 -7.695 -0.983 1.00 0.00 40 GLU A CA 19
ATOM 22606 C C . GLU A 1 40 ? 8.362 -7.174 0.178 1.00 0.00 40 GLU A C 19
ATOM 22607 O O . GLU A 1 40 ? 7.554 -7.905 0.751 1.00 0.00 40 GLU A O 19
ATOM 22619 N N . LYS A 1 41 ? 8.558 -5.905 0.520 1.00 0.00 41 LYS A N 19
ATOM 22620 C CA . LYS A 1 41 ? 7.818 -5.284 1.612 1.00 0.00 41 LYS A CA 19
ATOM 22621 C C . LYS A 1 41 ? 6.314 -5.392 1.381 1.00 0.00 41 LYS A C 19
ATOM 22622 O O . LYS A 1 41 ? 5.567 -5.796 2.273 1.00 0.00 41 LYS A O 19
ATOM 22641 N N . ILE A 1 42 ? 5.877 -5.032 0.179 1.00 0.00 42 ILE A N 19
ATOM 22642 C CA . ILE A 1 42 ? 4.463 -5.092 -0.169 1.00 0.00 42 ILE A CA 19
ATOM 22643 C C . ILE A 1 42 ? 3.876 -6.462 0.151 1.00 0.00 42 ILE A C 19
ATOM 22644 O O . ILE A 1 42 ? 2.760 -6.567 0.659 1.00 0.00 42 ILE A O 19
ATOM 22660 N N . GLU A 1 43 ? 4.637 -7.510 -0.149 1.00 0.00 43 GLU A N 19
ATOM 22661 C CA . GLU A 1 43 ? 4.191 -8.875 0.107 1.00 0.00 43 GLU A CA 19
ATOM 22662 C C . GLU A 1 43 ? 3.810 -9.056 1.573 1.00 0.00 43 GLU A C 19
ATOM 22663 O O . GLU A 1 43 ? 3.045 -9.956 1.920 1.00 0.00 43 GLU A O 19
ATOM 22675 N N . ALA A 1 44 ? 4.349 -8.195 2.430 1.00 0.00 44 ALA A N 19
ATOM 22676 C CA . ALA A 1 44 ? 4.064 -8.259 3.858 1.00 0.00 44 ALA A CA 19
ATOM 22677 C C . ALA A 1 44 ? 2.805 -7.470 4.202 1.00 0.00 44 ALA A C 19
ATOM 22678 O O . ALA A 1 44 ? 1.826 -8.030 4.696 1.00 0.00 44 ALA A O 19
ATOM 22685 N N . VAL A 1 45 ? 2.838 -6.168 3.940 1.00 0.00 45 VAL A N 19
ATOM 22686 C CA . VAL A 1 45 ? 1.699 -5.302 4.221 1.00 0.00 45 VAL A CA 19
ATOM 22687 C C . VAL A 1 45 ? 0.419 -5.861 3.609 1.00 0.00 45 VAL A C 19
ATOM 22688 O O . VAL A 1 45 ? -0.683 -5.567 4.073 1.00 0.00 45 VAL A O 19
ATOM 22701 N N . ALA A 1 46 ? 0.573 -6.668 2.565 1.00 0.00 46 ALA A N 19
ATOM 22702 C CA . ALA A 1 46 ? -0.570 -7.271 1.890 1.00 0.00 46 ALA A CA 19
ATOM 22703 C C . ALA A 1 46 ? -1.099 -8.469 2.671 1.00 0.00 46 ALA A C 19
ATOM 22704 O O . ALA A 1 46 ? -2.309 -8.636 2.828 1.00 0.00 46 ALA A O 19
ATOM 22711 N N . THR A 1 47 ? -0.185 -9.303 3.158 1.00 0.00 47 THR A N 19
ATOM 22712 C CA . THR A 1 47 ? -0.560 -10.487 3.920 1.00 0.00 47 THR A CA 19
ATOM 22713 C C . THR A 1 47 ? -1.014 -10.114 5.327 1.00 0.00 47 THR A C 19
ATOM 22714 O O . THR A 1 47 ? -1.740 -10.869 5.974 1.00 0.00 47 THR A O 19
ATOM 22725 N N . GLU A 1 48 ? -0.584 -8.946 5.793 1.00 0.00 48 GLU A N 19
ATOM 22726 C CA . GLU A 1 48 ? -0.948 -8.475 7.124 1.00 0.00 48 GLU A CA 19
ATOM 22727 C C . GLU A 1 48 ? -2.343 -7.857 7.119 1.00 0.00 48 GLU A C 19
ATOM 22728 O O . GLU A 1 48 ? -3.108 -8.017 8.071 1.00 0.00 48 GLU A O 19
ATOM 22740 N N . LEU A 1 49 ? -2.667 -7.150 6.042 1.00 0.00 49 LEU A N 19
ATOM 22741 C CA . LEU A 1 49 ? -3.970 -6.507 5.913 1.00 0.00 49 LEU A CA 19
ATOM 22742 C C . LEU A 1 49 ? -4.968 -7.433 5.226 1.00 0.00 49 LEU A C 19
ATOM 22743 O O . LEU A 1 49 ? -6.148 -7.107 5.102 1.00 0.00 49 LEU A O 19
ATOM 22759 N N . ASN A 1 50 ? -4.487 -8.590 4.783 1.00 0.00 50 ASN A N 19
ATOM 22760 C CA . ASN A 1 50 ? -5.338 -9.564 4.110 1.00 0.00 50 ASN A CA 19
ATOM 22761 C C . ASN A 1 50 ? -5.941 -8.974 2.839 1.00 0.00 50 ASN A C 19
ATOM 22762 O O . ASN A 1 50 ? -7.132 -9.135 2.571 1.00 0.00 50 ASN A O 19
ATOM 22773 N N . VAL A 1 51 ? -5.111 -8.289 2.059 1.00 0.00 51 VAL A N 19
ATOM 22774 C CA . VAL A 1 51 ? -5.561 -7.676 0.816 1.00 0.00 51 VAL A CA 19
ATOM 22775 C C . VAL A 1 51 ? -4.612 -8.001 -0.332 1.00 0.00 51 VAL A C 19
ATOM 22776 O O . VAL A 1 51 ? -3.400 -8.106 -0.139 1.00 0.00 51 VAL A O 19
ATOM 22789 N N . ASP A 1 52 ? -5.170 -8.157 -1.528 1.00 0.00 52 ASP A N 19
ATOM 22790 C CA . ASP A 1 52 ? -4.373 -8.469 -2.708 1.00 0.00 52 ASP A CA 19
ATOM 22791 C C . ASP A 1 52 ? -3.240 -7.462 -2.881 1.00 0.00 52 ASP A C 19
ATOM 22792 O O . ASP A 1 52 ? -3.451 -6.252 -2.782 1.00 0.00 52 ASP A O 19
ATOM 22801 N N . CYS A 1 53 ? -2.039 -7.968 -3.137 1.00 0.00 53 CYS A N 19
ATOM 22802 C CA . CYS A 1 53 ? -0.871 -7.113 -3.321 1.00 0.00 53 CYS A CA 19
ATOM 22803 C C . CYS A 1 53 ? -1.237 -5.856 -4.103 1.00 0.00 53 CYS A C 19
ATOM 22804 O O . CYS A 1 53 ? -0.886 -4.744 -3.708 1.00 0.00 53 CYS A O 19
ATOM 22812 N N . GLU A 1 54 ? -1.941 -6.041 -5.215 1.00 0.00 54 GLU A N 19
ATOM 22813 C CA . GLU A 1 54 ? -2.351 -4.920 -6.054 1.00 0.00 54 GLU A CA 19
ATOM 22814 C C . GLU A 1 54 ? -2.872 -3.766 -5.203 1.00 0.00 54 GLU A C 19
ATOM 22815 O O . GLU A 1 54 ? -2.546 -2.604 -5.449 1.00 0.00 54 GLU A O 19
ATOM 22827 N N . ILE A 1 55 ? -3.683 -4.094 -4.203 1.00 0.00 55 ILE A N 19
ATOM 22828 C CA . ILE A 1 55 ? -4.249 -3.086 -3.316 1.00 0.00 55 ILE A CA 19
ATOM 22829 C C . ILE A 1 55 ? -3.167 -2.149 -2.788 1.00 0.00 55 ILE A C 19
ATOM 22830 O O . ILE A 1 55 ? -3.365 -0.937 -2.708 1.00 0.00 55 ILE A O 19
ATOM 22846 N N . VAL A 1 56 ? -2.021 -2.720 -2.429 1.00 0.00 56 VAL A N 19
ATOM 22847 C CA . VAL A 1 56 ? -0.906 -1.937 -1.911 1.00 0.00 56 VAL A CA 19
ATOM 22848 C C . VAL A 1 56 ? -0.082 -1.337 -3.045 1.00 0.00 56 VAL A C 19
ATOM 22849 O O . VAL A 1 56 ? -0.066 -0.121 -3.239 1.00 0.00 56 VAL A O 19
ATOM 22862 N N . ARG A 1 57 ? 0.600 -2.198 -3.793 1.00 0.00 57 ARG A N 19
ATOM 22863 C CA . ARG A 1 57 ? 1.428 -1.753 -4.908 1.00 0.00 57 ARG A CA 19
ATOM 22864 C C . ARG A 1 57 ? 0.754 -0.610 -5.662 1.00 0.00 57 ARG A C 19
ATOM 22865 O O . ARG A 1 57 ? 1.406 0.356 -6.059 1.00 0.00 57 ARG A O 19
ATOM 22886 N N . THR A 1 58 ? -0.556 -0.728 -5.858 1.00 0.00 58 THR A N 19
ATOM 22887 C CA . THR A 1 58 ? -1.317 0.293 -6.566 1.00 0.00 58 THR A CA 19
ATOM 22888 C C . THR A 1 58 ? -1.460 1.556 -5.724 1.00 0.00 58 THR A C 19
ATOM 22889 O O . THR A 1 58 ? -1.405 2.670 -6.244 1.00 0.00 58 THR A O 19
ATOM 22900 N N . TRP A 1 59 ? -1.643 1.374 -4.421 1.00 0.00 59 TRP A N 19
ATOM 22901 C CA . TRP A 1 59 ? -1.793 2.500 -3.506 1.00 0.00 59 TRP A CA 19
ATOM 22902 C C . TRP A 1 59 ? -0.531 3.356 -3.485 1.00 0.00 59 TRP A C 19
ATOM 22903 O O . TRP A 1 59 ? -0.604 4.585 -3.516 1.00 0.00 59 TRP A O 19
ATOM 22924 N N . ILE A 1 60 ? 0.623 2.700 -3.433 1.00 0.00 60 ILE A N 19
ATOM 22925 C CA . ILE A 1 60 ? 1.900 3.403 -3.409 1.00 0.00 60 ILE A CA 19
ATOM 22926 C C . ILE A 1 60 ? 2.000 4.400 -4.558 1.00 0.00 60 ILE A C 19
ATOM 22927 O O . ILE A 1 60 ? 2.160 5.600 -4.340 1.00 0.00 60 ILE A O 19
ATOM 22943 N N . GLY A 1 61 ? 1.902 3.895 -5.784 1.00 0.00 61 GLY A N 19
ATOM 22944 C CA . GLY A 1 61 ? 1.982 4.756 -6.950 1.00 0.00 61 GLY A CA 19
ATOM 22945 C C . GLY A 1 61 ? 1.011 5.917 -6.880 1.00 0.00 61 GLY A C 19
ATOM 22946 O O . GLY A 1 61 ? 1.361 7.049 -7.212 1.00 0.00 61 GLY A O 19
ATOM 22950 N N . ASN A 1 62 ? -0.215 5.636 -6.449 1.00 0.00 62 ASN A N 19
ATOM 22951 C CA . ASN A 1 62 ? -1.241 6.667 -6.340 1.00 0.00 62 ASN A CA 19
ATOM 22952 C C . ASN A 1 62 ? -0.803 7.772 -5.384 1.00 0.00 62 ASN A C 19
ATOM 22953 O O . ASN A 1 62 ? -0.921 8.958 -5.693 1.00 0.00 62 ASN A O 19
ATOM 22964 N N . ARG A 1 63 ? -0.297 7.374 -4.221 1.00 0.00 63 ARG A N 19
ATOM 22965 C CA . ARG A 1 63 ? 0.159 8.330 -3.219 1.00 0.00 63 ARG A CA 19
ATOM 22966 C C . ARG A 1 63 ? 1.180 9.296 -3.813 1.00 0.00 63 ARG A C 19
ATOM 22967 O O . ARG A 1 63 ? 1.029 10.514 -3.714 1.00 0.00 63 ARG A O 19
ATOM 22988 N N . ARG A 1 64 ? 2.219 8.743 -4.431 1.00 0.00 64 ARG A N 19
ATOM 22989 C CA . ARG A 1 64 ? 3.266 9.555 -5.040 1.00 0.00 64 ARG A CA 19
ATOM 22990 C C . ARG A 1 64 ? 2.664 10.680 -5.877 1.00 0.00 64 ARG A C 19
ATOM 22991 O O . ARG A 1 64 ? 3.051 11.841 -5.744 1.00 0.00 64 ARG A O 19
ATOM 23012 N N . ARG A 1 65 ? 1.717 10.326 -6.740 1.00 0.00 65 ARG A N 19
ATOM 23013 C CA . ARG A 1 65 ? 1.064 11.305 -7.600 1.00 0.00 65 ARG A CA 19
ATOM 23014 C C . ARG A 1 65 ? 0.405 12.403 -6.771 1.00 0.00 65 ARG A C 19
ATOM 23015 O O . ARG A 1 65 ? 0.690 13.587 -6.950 1.00 0.00 65 ARG A O 19
ATOM 23036 N N . LYS A 1 66 ? -0.479 12.003 -5.864 1.00 0.00 66 LYS A N 19
ATOM 23037 C CA . LYS A 1 66 ? -1.179 12.951 -5.006 1.00 0.00 66 LYS A CA 19
ATOM 23038 C C . LYS A 1 66 ? -0.227 14.030 -4.498 1.00 0.00 66 LYS A C 19
ATOM 23039 O O . LYS A 1 66 ? -0.459 15.222 -4.701 1.00 0.00 66 LYS A O 19
ATOM 23058 N N . TYR A 1 67 ? 0.844 13.604 -3.838 1.00 0.00 67 TYR A N 19
ATOM 23059 C CA . TYR A 1 67 ? 1.830 14.534 -3.300 1.00 0.00 67 TYR A CA 19
ATOM 23060 C C . TYR A 1 67 ? 2.242 15.560 -4.351 1.00 0.00 67 TYR A C 19
ATOM 23061 O O . TYR A 1 67 ? 1.895 16.737 -4.255 1.00 0.00 67 TYR A O 19
ATOM 23079 N N . ARG A 1 68 ? 2.983 15.103 -5.355 1.00 0.00 68 ARG A N 19
ATOM 23080 C CA . ARG A 1 68 ? 3.444 15.980 -6.425 1.00 0.00 68 ARG A CA 19
ATOM 23081 C C . ARG A 1 68 ? 2.286 16.791 -6.999 1.00 0.00 68 ARG A C 19
ATOM 23082 O O . ARG A 1 68 ? 2.474 17.915 -7.467 1.00 0.00 68 ARG A O 19
ATOM 23103 N N . LEU A 1 69 ? 1.090 16.215 -6.960 1.00 0.00 69 LEU A N 19
ATOM 23104 C CA . LEU A 1 69 ? -0.099 16.885 -7.476 1.00 0.00 69 LEU A CA 19
ATOM 23105 C C . LEU A 1 69 ? -0.341 18.203 -6.749 1.00 0.00 69 LEU A C 19
ATOM 23106 O O . LEU A 1 69 ? -0.504 19.249 -7.377 1.00 0.00 69 LEU A O 19
ATOM 23122 N N . MET A 1 70 ? -0.360 18.145 -5.421 1.00 0.00 70 MET A N 19
ATOM 23123 C CA . MET A 1 70 ? -0.579 19.336 -4.608 1.00 0.00 70 MET A CA 19
ATOM 23124 C C . MET A 1 70 ? 0.664 20.221 -4.594 1.00 0.00 70 MET A C 19
ATOM 23125 O O . MET A 1 70 ? 0.576 21.429 -4.380 1.00 0.00 70 MET A O 19
ATOM 23139 N N . GLY A 1 71 ? 1.823 19.610 -4.824 1.00 0.00 71 GLY A N 19
ATOM 23140 C CA . GLY A 1 71 ? 3.067 20.357 -4.833 1.00 0.00 71 GLY A CA 19
ATOM 23141 C C . GLY A 1 71 ? 3.931 20.059 -3.625 1.00 0.00 71 GLY A C 19
ATOM 23142 O O . GLY A 1 71 ? 4.517 20.966 -3.033 1.00 0.00 71 GLY A O 19
ATOM 23146 N N . ILE A 1 72 ? 4.010 18.785 -3.256 1.00 0.00 72 ILE A N 19
ATOM 23147 C CA . ILE A 1 72 ? 4.809 18.370 -2.109 1.00 0.00 72 ILE A CA 19
ATOM 23148 C C . ILE A 1 72 ? 6.124 17.740 -2.555 1.00 0.00 72 ILE A C 19
ATOM 23149 O O . ILE A 1 72 ? 6.140 16.843 -3.396 1.00 0.00 72 ILE A O 19
ATOM 23165 N N . GLU A 1 73 ? 7.226 18.216 -1.982 1.00 0.00 73 GLU A N 19
ATOM 23166 C CA . GLU A 1 73 ? 8.546 17.697 -2.320 1.00 0.00 73 GLU A CA 19
ATOM 23167 C C . GLU A 1 73 ? 8.786 16.344 -1.657 1.00 0.00 73 GLU A C 19
ATOM 23168 O O . GLU A 1 73 ? 9.091 16.268 -0.467 1.00 0.00 73 GLU A O 19
ATOM 23180 N N . VAL A 1 74 ? 8.644 15.276 -2.436 1.00 0.00 74 VAL A N 19
ATOM 23181 C CA . VAL A 1 74 ? 8.844 13.925 -1.926 1.00 0.00 74 VAL A CA 19
ATOM 23182 C C . VAL A 1 74 ? 10.052 13.264 -2.582 1.00 0.00 74 VAL A C 19
ATOM 23183 O O . VAL A 1 74 ? 10.015 12.082 -2.925 1.00 0.00 74 VAL A O 19
ATOM 23196 N N . SER A 1 75 ? 11.121 14.034 -2.753 1.00 0.00 75 SER A N 19
ATOM 23197 C CA . SER A 1 75 ? 12.339 13.524 -3.371 1.00 0.00 75 SER A CA 19
ATOM 23198 C C . SER A 1 75 ? 13.388 13.194 -2.313 1.00 0.00 75 SER A C 19
ATOM 23199 O O . SER A 1 75 ? 13.367 13.739 -1.210 1.00 0.00 75 SER A O 19
ATOM 23207 N N . GLY A 1 76 ? 14.305 12.296 -2.658 1.00 0.00 76 GLY A N 19
ATOM 23208 C CA . GLY A 1 76 ? 15.350 11.907 -1.729 1.00 0.00 76 GLY A CA 19
ATOM 23209 C C . GLY A 1 76 ? 16.723 11.898 -2.370 1.00 0.00 76 GLY A C 19
ATOM 23210 O O . GLY A 1 76 ? 16.961 12.550 -3.387 1.00 0.00 76 GLY A O 19
ATOM 23214 N N . PRO A 1 77 ? 17.657 11.146 -1.768 1.00 0.00 77 PRO A N 19
ATOM 23215 C CA . PRO A 1 77 ? 19.030 11.038 -2.269 1.00 0.00 77 PRO A CA 19
ATOM 23216 C C . PRO A 1 77 ? 19.110 10.263 -3.580 1.00 0.00 77 PRO A C 19
ATOM 23217 O O . PRO A 1 77 ? 19.328 9.051 -3.583 1.00 0.00 77 PRO A O 19
ATOM 23228 N N . SER A 1 78 ? 18.932 10.969 -4.692 1.00 0.00 78 SER A N 19
ATOM 23229 C CA . SER A 1 78 ? 18.980 10.346 -6.009 1.00 0.00 78 SER A CA 19
ATOM 23230 C C . SER A 1 78 ? 17.867 9.314 -6.164 1.00 0.00 78 SER A C 19
ATOM 23231 O O . SER A 1 78 ? 18.079 8.233 -6.713 1.00 0.00 78 SER A O 19
ATOM 23239 N N . SER A 1 79 ? 16.679 9.657 -5.675 1.00 0.00 79 SER A N 19
ATOM 23240 C CA . SER A 1 79 ? 15.532 8.761 -5.755 1.00 0.00 79 SER A CA 19
ATOM 23241 C C . SER A 1 79 ? 15.332 8.259 -7.182 1.00 0.00 79 SER A C 19
ATOM 23242 O O . SER A 1 79 ? 15.535 8.997 -8.145 1.00 0.00 79 SER A O 19
ATOM 23250 N N . GLY A 1 80 ? 14.934 6.997 -7.308 1.00 0.00 80 GLY A N 19
ATOM 23251 C CA . GLY A 1 80 ? 14.713 6.417 -8.620 1.00 0.00 80 GLY A CA 19
ATOM 23252 C C . GLY A 1 80 ? 15.750 5.368 -8.972 1.00 0.00 80 GLY A C 19
ATOM 23253 O O . GLY A 1 80 ? 15.495 4.170 -8.856 1.00 0.00 80 GLY A O 19
ATOM 23257 N N . GLY A 1 1 ? 6.528 -11.692 -18.956 1.00 0.00 1 GLY A N 20
ATOM 23258 C CA . GLY A 1 1 ? 5.990 -11.439 -20.279 1.00 0.00 1 GLY A CA 20
ATOM 23259 C C . GLY A 1 1 ? 4.553 -11.902 -20.419 1.00 0.00 1 GLY A C 20
ATOM 23260 O O . GLY A 1 1 ? 4.294 -13.007 -20.896 1.00 0.00 1 GLY A O 20
ATOM 23264 N N . SER A 1 2 ? 3.617 -11.057 -20.001 1.00 0.00 2 SER A N 20
ATOM 23265 C CA . SER A 1 2 ? 2.199 -11.389 -20.076 1.00 0.00 2 SER A CA 20
ATOM 23266 C C . SER A 1 2 ? 1.399 -10.227 -20.659 1.00 0.00 2 SER A C 20
ATOM 23267 O O . SER A 1 2 ? 1.834 -9.076 -20.614 1.00 0.00 2 SER A O 20
ATOM 23275 N N . SER A 1 3 ? 0.228 -10.538 -21.205 1.00 0.00 3 SER A N 20
ATOM 23276 C CA . SER A 1 3 ? -0.631 -9.521 -21.800 1.00 0.00 3 SER A CA 20
ATOM 23277 C C . SER A 1 3 ? -1.261 -8.644 -20.722 1.00 0.00 3 SER A C 20
ATOM 23278 O O . SER A 1 3 ? -1.935 -9.138 -19.819 1.00 0.00 3 SER A O 20
ATOM 23286 N N . GLY A 1 4 ? -1.036 -7.337 -20.825 1.00 0.00 4 GLY A N 20
ATOM 23287 C CA . GLY A 1 4 ? -1.587 -6.411 -19.854 1.00 0.00 4 GLY A CA 20
ATOM 23288 C C . GLY A 1 4 ? -3.090 -6.259 -19.985 1.00 0.00 4 GLY A C 20
ATOM 23289 O O . GLY A 1 4 ? -3.573 -5.528 -20.850 1.00 0.00 4 GLY A O 20
ATOM 23293 N N . SER A 1 5 ? -3.831 -6.951 -19.126 1.00 0.00 5 SER A N 20
ATOM 23294 C CA . SER A 1 5 ? -5.287 -6.894 -19.154 1.00 0.00 5 SER A CA 20
ATOM 23295 C C . SER A 1 5 ? -5.849 -6.678 -17.752 1.00 0.00 5 SER A C 20
ATOM 23296 O O . SER A 1 5 ? -5.184 -6.958 -16.755 1.00 0.00 5 SER A O 20
ATOM 23304 N N . SER A 1 6 ? -7.079 -6.178 -17.685 1.00 0.00 6 SER A N 20
ATOM 23305 C CA . SER A 1 6 ? -7.730 -5.919 -16.407 1.00 0.00 6 SER A CA 20
ATOM 23306 C C . SER A 1 6 ? -9.221 -5.657 -16.599 1.00 0.00 6 SER A C 20
ATOM 23307 O O . SER A 1 6 ? -9.625 -4.963 -17.531 1.00 0.00 6 SER A O 20
ATOM 23315 N N . GLY A 1 7 ? -10.034 -6.219 -15.710 1.00 0.00 7 GLY A N 20
ATOM 23316 C CA . GLY A 1 7 ? -11.471 -6.036 -15.799 1.00 0.00 7 GLY A CA 20
ATOM 23317 C C . GLY A 1 7 ? -12.059 -5.444 -14.534 1.00 0.00 7 GLY A C 20
ATOM 23318 O O . GLY A 1 7 ? -12.164 -6.123 -13.513 1.00 0.00 7 GLY A O 20
ATOM 23322 N N . ALA A 1 8 ? -12.443 -4.173 -14.600 1.00 0.00 8 ALA A N 20
ATOM 23323 C CA . ALA A 1 8 ? -13.024 -3.490 -13.451 1.00 0.00 8 ALA A CA 20
ATOM 23324 C C . ALA A 1 8 ? -13.665 -2.169 -13.863 1.00 0.00 8 ALA A C 20
ATOM 23325 O O . ALA A 1 8 ? -13.066 -1.378 -14.594 1.00 0.00 8 ALA A O 20
ATOM 23332 N N . LEU A 1 9 ? -14.885 -1.936 -13.392 1.00 0.00 9 LEU A N 20
ATOM 23333 C CA . LEU A 1 9 ? -15.608 -0.710 -13.713 1.00 0.00 9 LEU A CA 20
ATOM 23334 C C . LEU A 1 9 ? -15.975 0.054 -12.445 1.00 0.00 9 LEU A C 20
ATOM 23335 O O . LEU A 1 9 ? -17.002 -0.215 -11.824 1.00 0.00 9 LEU A O 20
ATOM 23351 N N . GLN A 1 10 ? -15.128 1.007 -12.069 1.00 0.00 10 GLN A N 20
ATOM 23352 C CA . GLN A 1 10 ? -15.365 1.810 -10.875 1.00 0.00 10 GLN A CA 20
ATOM 23353 C C . GLN A 1 10 ? -15.275 0.954 -9.616 1.00 0.00 10 GLN A C 20
ATOM 23354 O O . GLN A 1 10 ? -16.085 1.094 -8.700 1.00 0.00 10 GLN A O 20
ATOM 23368 N N . ASP A 1 11 ? -14.287 0.068 -9.578 1.00 0.00 11 ASP A N 20
ATOM 23369 C CA . ASP A 1 11 ? -14.091 -0.811 -8.431 1.00 0.00 11 ASP A CA 20
ATOM 23370 C C . ASP A 1 11 ? -13.064 -0.226 -7.467 1.00 0.00 11 ASP A C 20
ATOM 23371 O O . ASP A 1 11 ? -12.211 -0.942 -6.943 1.00 0.00 11 ASP A O 20
ATOM 23380 N N . ARG A 1 12 ? -13.150 1.081 -7.240 1.00 0.00 12 ARG A N 20
ATOM 23381 C CA . ARG A 1 12 ? -12.227 1.763 -6.341 1.00 0.00 12 ARG A CA 20
ATOM 23382 C C . ARG A 1 12 ? -12.591 1.496 -4.883 1.00 0.00 12 ARG A C 20
ATOM 23383 O O . ARG A 1 12 ? -13.757 1.283 -4.551 1.00 0.00 12 ARG A O 20
ATOM 23404 N N . THR A 1 13 ? -11.583 1.508 -4.016 1.00 0.00 13 THR A N 20
ATOM 23405 C CA . THR A 1 13 ? -11.796 1.266 -2.594 1.00 0.00 13 THR A CA 20
ATOM 23406 C C . THR A 1 13 ? -11.046 2.285 -1.745 1.00 0.00 13 THR A C 20
ATOM 23407 O O . THR A 1 13 ? -10.142 2.966 -2.230 1.00 0.00 13 THR A O 20
ATOM 23418 N N . GLN A 1 14 ? -11.426 2.385 -0.475 1.00 0.00 14 GLN A N 20
ATOM 23419 C CA . GLN A 1 14 ? -10.788 3.322 0.441 1.00 0.00 14 GLN A CA 20
ATOM 23420 C C . GLN A 1 14 ? -10.265 2.602 1.680 1.00 0.00 14 GLN A C 20
ATOM 23421 O O . GLN A 1 14 ? -10.835 1.603 2.117 1.00 0.00 14 GLN A O 20
ATOM 23435 N N . PHE A 1 15 ? -9.175 3.116 2.240 1.00 0.00 15 PHE A N 20
ATOM 23436 C CA . PHE A 1 15 ? -8.573 2.521 3.428 1.00 0.00 15 PHE A CA 20
ATOM 23437 C C . PHE A 1 15 ? -8.951 3.306 4.681 1.00 0.00 15 PHE A C 20
ATOM 23438 O O . PHE A 1 15 ? -9.254 4.497 4.612 1.00 0.00 15 PHE A O 20
ATOM 23455 N N . SER A 1 16 ? -8.931 2.629 5.824 1.00 0.00 16 SER A N 20
ATOM 23456 C CA . SER A 1 16 ? -9.275 3.260 7.093 1.00 0.00 16 SER A CA 20
ATOM 23457 C C . SER A 1 16 ? -8.023 3.747 7.815 1.00 0.00 16 SER A C 20
ATOM 23458 O O . SER A 1 16 ? -6.938 3.191 7.643 1.00 0.00 16 SER A O 20
ATOM 23466 N N . ASP A 1 17 ? -8.181 4.788 8.624 1.00 0.00 17 ASP A N 20
ATOM 23467 C CA . ASP A 1 17 ? -7.064 5.350 9.375 1.00 0.00 17 ASP A CA 20
ATOM 23468 C C . ASP A 1 17 ? -6.239 4.247 10.030 1.00 0.00 17 ASP A C 20
ATOM 23469 O O . ASP A 1 17 ? -5.009 4.289 10.020 1.00 0.00 17 ASP A O 20
ATOM 23478 N N . ARG A 1 18 ? -6.925 3.260 10.598 1.00 0.00 18 ARG A N 20
ATOM 23479 C CA . ARG A 1 18 ? -6.256 2.147 11.260 1.00 0.00 18 ARG A CA 20
ATOM 23480 C C . ARG A 1 18 ? -5.476 1.306 10.253 1.00 0.00 18 ARG A C 20
ATOM 23481 O O . ARG A 1 18 ? -4.398 0.795 10.558 1.00 0.00 18 ARG A O 20
ATOM 23502 N N . ASP A 1 19 ? -6.030 1.165 9.054 1.00 0.00 19 ASP A N 20
ATOM 23503 C CA . ASP A 1 19 ? -5.387 0.386 8.002 1.00 0.00 19 ASP A CA 20
ATOM 23504 C C . ASP A 1 19 ? -4.170 1.121 7.448 1.00 0.00 19 ASP A C 20
ATOM 23505 O O . ASP A 1 19 ? -3.057 0.595 7.455 1.00 0.00 19 ASP A O 20
ATOM 23514 N N . LEU A 1 20 ? -4.390 2.340 6.968 1.00 0.00 20 LEU A N 20
ATOM 23515 C CA . LEU A 1 20 ? -3.312 3.148 6.409 1.00 0.00 20 LEU A CA 20
ATOM 23516 C C . LEU A 1 20 ? -2.071 3.088 7.293 1.00 0.00 20 LEU A C 20
ATOM 23517 O O . LEU A 1 20 ? -0.959 2.886 6.807 1.00 0.00 20 LEU A O 20
ATOM 23533 N N . ALA A 1 21 ? -2.270 3.263 8.596 1.00 0.00 21 ALA A N 20
ATOM 23534 C CA . ALA A 1 21 ? -1.168 3.224 9.549 1.00 0.00 21 ALA A CA 20
ATOM 23535 C C . ALA A 1 21 ? -0.153 2.151 9.171 1.00 0.00 21 ALA A C 20
ATOM 23536 O O . ALA A 1 21 ? 1.046 2.418 9.084 1.00 0.00 21 ALA A O 20
ATOM 23543 N N . THR A 1 22 ? -0.640 0.934 8.948 1.00 0.00 22 THR A N 20
ATOM 23544 C CA . THR A 1 22 ? 0.225 -0.180 8.582 1.00 0.00 22 THR A CA 20
ATOM 23545 C C . THR A 1 22 ? 1.039 0.143 7.334 1.00 0.00 22 THR A C 20
ATOM 23546 O O . THR A 1 22 ? 2.254 -0.060 7.303 1.00 0.00 22 THR A O 20
ATOM 23557 N N . LEU A 1 23 ? 0.365 0.648 6.307 1.00 0.00 23 LEU A N 20
ATOM 23558 C CA . LEU A 1 23 ? 1.027 1.001 5.056 1.00 0.00 23 LEU A CA 20
ATOM 23559 C C . LEU A 1 23 ? 2.086 2.074 5.285 1.00 0.00 23 LEU A C 20
ATOM 23560 O O . LEU A 1 23 ? 3.215 1.960 4.807 1.00 0.00 23 LEU A O 20
ATOM 23576 N N . LYS A 1 24 ? 1.716 3.117 6.020 1.00 0.00 24 LYS A N 20
ATOM 23577 C CA . LYS A 1 24 ? 2.634 4.210 6.316 1.00 0.00 24 LYS A CA 20
ATOM 23578 C C . LYS A 1 24 ? 3.899 3.690 6.992 1.00 0.00 24 LYS A C 20
ATOM 23579 O O . LYS A 1 24 ? 5.013 3.988 6.561 1.00 0.00 24 LYS A O 20
ATOM 23598 N N . LYS A 1 25 ? 3.719 2.911 8.054 1.00 0.00 25 LYS A N 20
ATOM 23599 C CA . LYS A 1 25 ? 4.845 2.347 8.788 1.00 0.00 25 LYS A CA 20
ATOM 23600 C C . LYS A 1 25 ? 5.924 1.848 7.832 1.00 0.00 25 LYS A C 20
ATOM 23601 O O . LYS A 1 25 ? 7.106 2.143 8.007 1.00 0.00 25 LYS A O 20
ATOM 23620 N N . TYR A 1 26 ? 5.508 1.092 6.822 1.00 0.00 26 TYR A N 20
ATOM 23621 C CA . TYR A 1 26 ? 6.439 0.551 5.839 1.00 0.00 26 TYR A CA 20
ATOM 23622 C C . TYR A 1 26 ? 7.020 1.662 4.970 1.00 0.00 26 TYR A C 20
ATOM 23623 O O . TYR A 1 26 ? 8.195 1.631 4.606 1.00 0.00 26 TYR A O 20
ATOM 23641 N N . TRP A 1 27 ? 6.187 2.643 4.641 1.00 0.00 27 TRP A N 20
ATOM 23642 C CA . TRP A 1 27 ? 6.617 3.766 3.815 1.00 0.00 27 TRP A CA 20
ATOM 23643 C C . TRP A 1 27 ? 7.865 4.423 4.396 1.00 0.00 27 TRP A C 20
ATOM 23644 O O . TRP A 1 27 ? 8.689 4.968 3.661 1.00 0.00 27 TRP A O 20
ATOM 23665 N N . ASP A 1 28 ? 7.997 4.367 5.716 1.00 0.00 28 ASP A N 20
ATOM 23666 C CA . ASP A 1 28 ? 9.146 4.956 6.395 1.00 0.00 28 ASP A CA 20
ATOM 23667 C C . ASP A 1 28 ? 10.450 4.363 5.869 1.00 0.00 28 ASP A C 20
ATOM 23668 O O . ASP A 1 28 ? 11.513 4.970 5.994 1.00 0.00 28 ASP A O 20
ATOM 23677 N N . ASN A 1 29 ? 10.359 3.174 5.282 1.00 0.00 29 ASN A N 20
ATOM 23678 C CA . ASN A 1 29 ? 11.532 2.499 4.739 1.00 0.00 29 ASN A CA 20
ATOM 23679 C C . ASN A 1 29 ? 11.606 2.670 3.225 1.00 0.00 29 ASN A C 20
ATOM 23680 O O . ASN A 1 29 ? 12.168 1.832 2.522 1.00 0.00 29 ASN A O 20
ATOM 23691 N N . GLY A 1 30 ? 11.035 3.764 2.730 1.00 0.00 30 GLY A N 20
ATOM 23692 C CA . GLY A 1 30 ? 11.047 4.026 1.303 1.00 0.00 30 GLY A CA 20
ATOM 23693 C C . GLY A 1 30 ? 10.174 3.059 0.528 1.00 0.00 30 GLY A C 20
ATOM 23694 O O . GLY A 1 30 ? 10.490 2.700 -0.606 1.00 0.00 30 GLY A O 20
ATOM 23698 N N . MET A 1 31 ? 9.075 2.635 1.142 1.00 0.00 31 MET A N 20
ATOM 23699 C CA . MET A 1 31 ? 8.154 1.703 0.502 1.00 0.00 31 MET A CA 20
ATOM 23700 C C . MET A 1 31 ? 7.386 2.385 -0.626 1.00 0.00 31 MET A C 20
ATOM 23701 O O . MET A 1 31 ? 6.548 1.767 -1.284 1.00 0.00 31 MET A O 20
ATOM 23715 N N . THR A 1 32 ? 7.677 3.664 -0.845 1.00 0.00 32 THR A N 20
ATOM 23716 C CA . THR A 1 32 ? 7.013 4.430 -1.892 1.00 0.00 32 THR A CA 20
ATOM 23717 C C . THR A 1 32 ? 7.653 4.172 -3.252 1.00 0.00 32 THR A C 20
ATOM 23718 O O . THR A 1 32 ? 7.816 5.090 -4.055 1.00 0.00 32 THR A O 20
ATOM 23729 N N . SER A 1 33 ? 8.012 2.917 -3.503 1.00 0.00 33 SER A N 20
ATOM 23730 C CA . SER A 1 33 ? 8.637 2.540 -4.765 1.00 0.00 33 SER A CA 20
ATOM 23731 C C . SER A 1 33 ? 8.086 1.209 -5.267 1.00 0.00 33 SER A C 20
ATOM 23732 O O . SER A 1 33 ? 8.017 0.231 -4.521 1.00 0.00 33 SER A O 20
ATOM 23740 N N . LEU A 1 34 ? 7.695 1.179 -6.536 1.00 0.00 34 LEU A N 20
ATOM 23741 C CA . LEU A 1 34 ? 7.149 -0.032 -7.140 1.00 0.00 34 LEU A CA 20
ATOM 23742 C C . LEU A 1 34 ? 8.248 -1.061 -7.384 1.00 0.00 34 LEU A C 20
ATOM 23743 O O . LEU A 1 34 ? 8.017 -2.266 -7.286 1.00 0.00 34 LEU A O 20
ATOM 23759 N N . GLY A 1 35 ? 9.445 -0.578 -7.701 1.00 0.00 35 GLY A N 20
ATOM 23760 C CA . GLY A 1 35 ? 10.563 -1.469 -7.952 1.00 0.00 35 GLY A CA 20
ATOM 23761 C C . GLY A 1 35 ? 10.521 -2.710 -7.083 1.00 0.00 35 GLY A C 20
ATOM 23762 O O . GLY A 1 35 ? 10.273 -2.626 -5.880 1.00 0.00 35 GLY A O 20
ATOM 23766 N N . SER A 1 36 ? 10.762 -3.866 -7.692 1.00 0.00 36 SER A N 20
ATOM 23767 C CA . SER A 1 36 ? 10.746 -5.131 -6.967 1.00 0.00 36 SER A CA 20
ATOM 23768 C C . SER A 1 36 ? 11.411 -4.983 -5.602 1.00 0.00 36 SER A C 20
ATOM 23769 O O . SER A 1 36 ? 10.900 -5.470 -4.593 1.00 0.00 36 SER A O 20
ATOM 23777 N N . VAL A 1 37 ? 12.555 -4.307 -5.578 1.00 0.00 37 VAL A N 20
ATOM 23778 C CA . VAL A 1 37 ? 13.291 -4.093 -4.338 1.00 0.00 37 VAL A CA 20
ATOM 23779 C C . VAL A 1 37 ? 12.341 -3.871 -3.167 1.00 0.00 37 VAL A C 20
ATOM 23780 O O . VAL A 1 37 ? 12.555 -4.395 -2.073 1.00 0.00 37 VAL A O 20
ATOM 23793 N N . CYS A 1 38 ? 11.292 -3.091 -3.403 1.00 0.00 38 CYS A N 20
ATOM 23794 C CA . CYS A 1 38 ? 10.308 -2.799 -2.366 1.00 0.00 38 CYS A CA 20
ATOM 23795 C C . CYS A 1 38 ? 9.199 -3.846 -2.359 1.00 0.00 38 CYS A C 20
ATOM 23796 O O . CYS A 1 38 ? 8.634 -4.158 -1.310 1.00 0.00 38 CYS A O 20
ATOM 23804 N N . ARG A 1 39 ? 8.892 -4.383 -3.534 1.00 0.00 39 ARG A N 20
ATOM 23805 C CA . ARG A 1 39 ? 7.848 -5.393 -3.664 1.00 0.00 39 ARG A CA 20
ATOM 23806 C C . ARG A 1 39 ? 7.898 -6.378 -2.499 1.00 0.00 39 ARG A C 20
ATOM 23807 O O . ARG A 1 39 ? 6.861 -6.810 -1.996 1.00 0.00 39 ARG A O 20
ATOM 23828 N N . GLU A 1 40 ? 9.109 -6.727 -2.077 1.00 0.00 40 GLU A N 20
ATOM 23829 C CA . GLU A 1 40 ? 9.292 -7.662 -0.973 1.00 0.00 40 GLU A CA 20
ATOM 23830 C C . GLU A 1 40 ? 8.502 -7.216 0.254 1.00 0.00 40 GLU A C 20
ATOM 23831 O O . GLU A 1 40 ? 7.771 -8.003 0.856 1.00 0.00 40 GLU A O 20
ATOM 23843 N N . LYS A 1 41 ? 8.654 -5.948 0.620 1.00 0.00 41 LYS A N 20
ATOM 23844 C CA . LYS A 1 41 ? 7.956 -5.395 1.774 1.00 0.00 41 LYS A CA 20
ATOM 23845 C C . LYS A 1 41 ? 6.447 -5.404 1.553 1.00 0.00 41 LYS A C 20
ATOM 23846 O O . LYS A 1 41 ? 5.685 -5.816 2.428 1.00 0.00 41 LYS A O 20
ATOM 23865 N N . ILE A 1 42 ? 6.023 -4.949 0.378 1.00 0.00 42 ILE A N 20
ATOM 23866 C CA . ILE A 1 42 ? 4.605 -4.908 0.042 1.00 0.00 42 ILE A CA 20
ATOM 23867 C C . ILE A 1 42 ? 3.946 -6.264 0.272 1.00 0.00 42 ILE A C 20
ATOM 23868 O O . ILE A 1 42 ? 2.803 -6.341 0.720 1.00 0.00 42 ILE A O 20
ATOM 23884 N N . GLU A 1 43 ? 4.677 -7.330 -0.038 1.00 0.00 43 GLU A N 20
ATOM 23885 C CA . GLU A 1 43 ? 4.163 -8.684 0.136 1.00 0.00 43 GLU A CA 20
ATOM 23886 C C . GLU A 1 43 ? 3.721 -8.918 1.578 1.00 0.00 43 GLU A C 20
ATOM 23887 O O . GLU A 1 43 ? 2.850 -9.745 1.845 1.00 0.00 43 GLU A O 20
ATOM 23899 N N . ALA A 1 44 ? 4.330 -8.183 2.503 1.00 0.00 44 ALA A N 20
ATOM 23900 C CA . ALA A 1 44 ? 3.999 -8.308 3.917 1.00 0.00 44 ALA A CA 20
ATOM 23901 C C . ALA A 1 44 ? 2.764 -7.486 4.267 1.00 0.00 44 ALA A C 20
ATOM 23902 O O . ALA A 1 44 ? 1.743 -8.030 4.689 1.00 0.00 44 ALA A O 20
ATOM 23909 N N . VAL A 1 45 ? 2.863 -6.172 4.091 1.00 0.00 45 VAL A N 20
ATOM 23910 C CA . VAL A 1 45 ? 1.753 -5.275 4.388 1.00 0.00 45 VAL A CA 20
ATOM 23911 C C . VAL A 1 45 ? 0.456 -5.781 3.767 1.00 0.00 45 VAL A C 20
ATOM 23912 O O . VAL A 1 45 ? -0.634 -5.487 4.256 1.00 0.00 45 VAL A O 20
ATOM 23925 N N . ALA A 1 46 ? 0.582 -6.544 2.686 1.00 0.00 46 ALA A N 20
ATOM 23926 C CA . ALA A 1 46 ? -0.580 -7.093 1.999 1.00 0.00 46 ALA A CA 20
ATOM 23927 C C . ALA A 1 46 ? -1.120 -8.318 2.728 1.00 0.00 46 ALA A C 20
ATOM 23928 O O . ALA A 1 46 ? -2.327 -8.447 2.938 1.00 0.00 46 ALA A O 20
ATOM 23935 N N . THR A 1 47 ? -0.220 -9.218 3.112 1.00 0.00 47 THR A N 20
ATOM 23936 C CA . THR A 1 47 ? -0.606 -10.434 3.816 1.00 0.00 47 THR A CA 20
ATOM 23937 C C . THR A 1 47 ? -1.033 -10.129 5.247 1.00 0.00 47 THR A C 20
ATOM 23938 O O . THR A 1 47 ? -1.758 -10.906 5.867 1.00 0.00 47 THR A O 20
ATOM 23949 N N . GLU A 1 48 ? -0.578 -8.992 5.766 1.00 0.00 48 GLU A N 20
ATOM 23950 C CA . GLU A 1 48 ? -0.914 -8.585 7.125 1.00 0.00 48 GLU A CA 20
ATOM 23951 C C . GLU A 1 48 ? -2.304 -7.959 7.178 1.00 0.00 48 GLU A C 20
ATOM 23952 O O . GLU A 1 48 ? -3.048 -8.151 8.141 1.00 0.00 48 GLU A O 20
ATOM 23964 N N . LEU A 1 49 ? -2.649 -7.209 6.137 1.00 0.00 49 LEU A N 20
ATOM 23965 C CA . LEU A 1 49 ? -3.950 -6.554 6.063 1.00 0.00 49 LEU A CA 20
ATOM 23966 C C . LEU A 1 49 ? -4.969 -7.444 5.359 1.00 0.00 49 LEU A C 20
ATOM 23967 O O . LEU A 1 49 ? -6.156 -7.122 5.305 1.00 0.00 49 LEU A O 20
ATOM 23983 N N . ASN A 1 50 ? -4.498 -8.565 4.823 1.00 0.00 50 ASN A N 20
ATOM 23984 C CA . ASN A 1 50 ? -5.369 -9.502 4.124 1.00 0.00 50 ASN A CA 20
ATOM 23985 C C . ASN A 1 50 ? -5.973 -8.859 2.879 1.00 0.00 50 ASN A C 20
ATOM 23986 O O . ASN A 1 50 ? -7.155 -9.037 2.587 1.00 0.00 50 ASN A O 20
ATOM 23997 N N . VAL A 1 51 ? -5.151 -8.112 2.149 1.00 0.00 51 VAL A N 20
ATOM 23998 C CA . VAL A 1 51 ? -5.603 -7.443 0.934 1.00 0.00 51 VAL A CA 20
ATOM 23999 C C . VAL A 1 51 ? -4.723 -7.811 -0.255 1.00 0.00 51 VAL A C 20
ATOM 24000 O O . VAL A 1 51 ? -3.524 -8.045 -0.104 1.00 0.00 51 VAL A O 20
ATOM 24013 N N . ASP A 1 52 ? -5.326 -7.859 -1.438 1.00 0.00 52 ASP A N 20
ATOM 24014 C CA . ASP A 1 52 ? -4.596 -8.197 -2.655 1.00 0.00 52 ASP A CA 20
ATOM 24015 C C . ASP A 1 52 ? -3.307 -7.388 -2.758 1.00 0.00 52 ASP A C 20
ATOM 24016 O O . ASP A 1 52 ? -3.326 -6.159 -2.682 1.00 0.00 52 ASP A O 20
ATOM 24025 N N . CYS A 1 53 ? -2.190 -8.085 -2.929 1.00 0.00 53 CYS A N 20
ATOM 24026 C CA . CYS A 1 53 ? -0.890 -7.432 -3.040 1.00 0.00 53 CYS A CA 20
ATOM 24027 C C . CYS A 1 53 ? -0.942 -6.288 -4.048 1.00 0.00 53 CYS A C 20
ATOM 24028 O O . CYS A 1 53 ? -0.147 -5.350 -3.977 1.00 0.00 53 CYS A O 20
ATOM 24036 N N . GLU A 1 54 ? -1.880 -6.373 -4.985 1.00 0.00 54 GLU A N 20
ATOM 24037 C CA . GLU A 1 54 ? -2.033 -5.345 -6.008 1.00 0.00 54 GLU A CA 20
ATOM 24038 C C . GLU A 1 54 ? -2.577 -4.054 -5.405 1.00 0.00 54 GLU A C 20
ATOM 24039 O O . GLU A 1 54 ? -2.110 -2.961 -5.727 1.00 0.00 54 GLU A O 20
ATOM 24051 N N . ILE A 1 55 ? -3.568 -4.188 -4.530 1.00 0.00 55 ILE A N 20
ATOM 24052 C CA . ILE A 1 55 ? -4.176 -3.033 -3.882 1.00 0.00 55 ILE A CA 20
ATOM 24053 C C . ILE A 1 55 ? -3.117 -2.137 -3.248 1.00 0.00 55 ILE A C 20
ATOM 24054 O O . ILE A 1 55 ? -3.237 -0.912 -3.259 1.00 0.00 55 ILE A O 20
ATOM 24070 N N . VAL A 1 56 ? -2.078 -2.757 -2.698 1.00 0.00 56 VAL A N 20
ATOM 24071 C CA . VAL A 1 56 ? -0.995 -2.017 -2.062 1.00 0.00 56 VAL A CA 20
ATOM 24072 C C . VAL A 1 56 ? -0.080 -1.380 -3.101 1.00 0.00 56 VAL A C 20
ATOM 24073 O O . VAL A 1 56 ? 0.118 -0.165 -3.107 1.00 0.00 56 VAL A O 20
ATOM 24086 N N . ARG A 1 57 ? 0.475 -2.208 -3.980 1.00 0.00 57 ARG A N 20
ATOM 24087 C CA . ARG A 1 57 ? 1.370 -1.726 -5.025 1.00 0.00 57 ARG A CA 20
ATOM 24088 C C . ARG A 1 57 ? 0.755 -0.540 -5.763 1.00 0.00 57 ARG A C 20
ATOM 24089 O O . ARG A 1 57 ? 1.451 0.409 -6.125 1.00 0.00 57 ARG A O 20
ATOM 24110 N N . THR A 1 58 ? -0.555 -0.602 -5.984 1.00 0.00 58 THR A N 20
ATOM 24111 C CA . THR A 1 58 ? -1.263 0.465 -6.681 1.00 0.00 58 THR A CA 20
ATOM 24112 C C . THR A 1 58 ? -1.391 1.704 -5.803 1.00 0.00 58 THR A C 20
ATOM 24113 O O . THR A 1 58 ? -1.279 2.832 -6.285 1.00 0.00 58 THR A O 20
ATOM 24124 N N . TRP A 1 59 ? -1.624 1.489 -4.513 1.00 0.00 59 TRP A N 20
ATOM 24125 C CA . TRP A 1 59 ? -1.766 2.590 -3.568 1.00 0.00 59 TRP A CA 20
ATOM 24126 C C . TRP A 1 59 ? -0.526 3.478 -3.576 1.00 0.00 59 TRP A C 20
ATOM 24127 O O . TRP A 1 59 ? -0.628 4.702 -3.494 1.00 0.00 59 TRP A O 20
ATOM 24148 N N . ILE A 1 60 ? 0.642 2.854 -3.677 1.00 0.00 60 ILE A N 20
ATOM 24149 C CA . ILE A 1 60 ? 1.901 3.589 -3.697 1.00 0.00 60 ILE A CA 20
ATOM 24150 C C . ILE A 1 60 ? 1.967 4.532 -4.894 1.00 0.00 60 ILE A C 20
ATOM 24151 O O . ILE A 1 60 ? 2.065 5.748 -4.735 1.00 0.00 60 ILE A O 20
ATOM 24167 N N . GLY A 1 61 ? 1.912 3.962 -6.094 1.00 0.00 61 GLY A N 20
ATOM 24168 C CA . GLY A 1 61 ? 1.966 4.766 -7.301 1.00 0.00 61 GLY A CA 20
ATOM 24169 C C . GLY A 1 61 ? 1.013 5.944 -7.255 1.00 0.00 61 GLY A C 20
ATOM 24170 O O . GLY A 1 61 ? 1.334 7.029 -7.737 1.00 0.00 61 GLY A O 20
ATOM 24174 N N . ASN A 1 62 ? -0.163 5.730 -6.674 1.00 0.00 62 ASN A N 20
ATOM 24175 C CA . ASN A 1 62 ? -1.167 6.782 -6.569 1.00 0.00 62 ASN A CA 20
ATOM 24176 C C . ASN A 1 62 ? -0.696 7.892 -5.634 1.00 0.00 62 ASN A C 20
ATOM 24177 O O . ASN A 1 62 ? -0.577 9.049 -6.037 1.00 0.00 62 ASN A O 20
ATOM 24188 N N . ARG A 1 63 ? -0.428 7.530 -4.383 1.00 0.00 63 ARG A N 20
ATOM 24189 C CA . ARG A 1 63 ? 0.029 8.494 -3.390 1.00 0.00 63 ARG A CA 20
ATOM 24190 C C . ARG A 1 63 ? 1.072 9.436 -3.986 1.00 0.00 63 ARG A C 20
ATOM 24191 O O . ARG A 1 63 ? 0.910 10.656 -3.956 1.00 0.00 63 ARG A O 20
ATOM 24212 N N . ARG A 1 64 ? 2.141 8.860 -4.526 1.00 0.00 64 ARG A N 20
ATOM 24213 C CA . ARG A 1 64 ? 3.211 9.647 -5.127 1.00 0.00 64 ARG A CA 20
ATOM 24214 C C . ARG A 1 64 ? 2.642 10.812 -5.933 1.00 0.00 64 ARG A C 20
ATOM 24215 O O . ARG A 1 64 ? 3.111 11.944 -5.822 1.00 0.00 64 ARG A O 20
ATOM 24236 N N . ARG A 1 65 ? 1.628 10.525 -6.744 1.00 0.00 65 ARG A N 20
ATOM 24237 C CA . ARG A 1 65 ? 0.997 11.547 -7.569 1.00 0.00 65 ARG A CA 20
ATOM 24238 C C . ARG A 1 65 ? 0.423 12.666 -6.704 1.00 0.00 65 ARG A C 20
ATOM 24239 O O . ARG A 1 65 ? 0.826 13.824 -6.820 1.00 0.00 65 ARG A O 20
ATOM 24260 N N . LYS A 1 66 ? -0.520 12.313 -5.838 1.00 0.00 66 LYS A N 20
ATOM 24261 C CA . LYS A 1 66 ? -1.150 13.285 -4.953 1.00 0.00 66 LYS A CA 20
ATOM 24262 C C . LYS A 1 66 ? -0.140 14.326 -4.481 1.00 0.00 66 LYS A C 20
ATOM 24263 O O . LYS A 1 66 ? -0.469 15.504 -4.337 1.00 0.00 66 LYS A O 20
ATOM 24282 N N . TYR A 1 67 ? 1.091 13.885 -4.245 1.00 0.00 67 TYR A N 20
ATOM 24283 C CA . TYR A 1 67 ? 2.149 14.779 -3.789 1.00 0.00 67 TYR A CA 20
ATOM 24284 C C . TYR A 1 67 ? 2.848 15.442 -4.972 1.00 0.00 67 TYR A C 20
ATOM 24285 O O . TYR A 1 67 ? 2.704 16.644 -5.198 1.00 0.00 67 TYR A O 20
ATOM 24303 N N . ARG A 1 68 ? 3.605 14.650 -5.723 1.00 0.00 68 ARG A N 20
ATOM 24304 C CA . ARG A 1 68 ? 4.328 15.160 -6.883 1.00 0.00 68 ARG A CA 20
ATOM 24305 C C . ARG A 1 68 ? 3.489 16.185 -7.639 1.00 0.00 68 ARG A C 20
ATOM 24306 O O . ARG A 1 68 ? 4.024 17.074 -8.303 1.00 0.00 68 ARG A O 20
ATOM 24327 N N . LEU A 1 69 ? 2.171 16.056 -7.534 1.00 0.00 69 LEU A N 20
ATOM 24328 C CA . LEU A 1 69 ? 1.256 16.971 -8.209 1.00 0.00 69 LEU A CA 20
ATOM 24329 C C . LEU A 1 69 ? 1.539 18.416 -7.810 1.00 0.00 69 LEU A C 20
ATOM 24330 O O . LEU A 1 69 ? 1.686 19.289 -8.665 1.00 0.00 69 LEU A O 20
ATOM 24346 N N . MET A 1 70 ? 1.616 18.660 -6.506 1.00 0.00 70 MET A N 20
ATOM 24347 C CA . MET A 1 70 ? 1.886 19.999 -5.994 1.00 0.00 70 MET A CA 20
ATOM 24348 C C . MET A 1 70 ? 3.366 20.344 -6.126 1.00 0.00 70 MET A C 20
ATOM 24349 O O . MET A 1 70 ? 3.736 21.515 -6.200 1.00 0.00 70 MET A O 20
ATOM 24363 N N . GLY A 1 71 ? 4.208 19.316 -6.154 1.00 0.00 71 GLY A N 20
ATOM 24364 C CA . GLY A 1 71 ? 5.638 19.532 -6.277 1.00 0.00 71 GLY A CA 20
ATOM 24365 C C . GLY A 1 71 ? 6.389 19.173 -5.010 1.00 0.00 71 GLY A C 20
ATOM 24366 O O . GLY A 1 71 ? 7.367 19.831 -4.653 1.00 0.00 71 GLY A O 20
ATOM 24370 N N . ILE A 1 72 ? 5.932 18.128 -4.329 1.00 0.00 72 ILE A N 20
ATOM 24371 C CA . ILE A 1 72 ? 6.567 17.684 -3.094 1.00 0.00 72 ILE A CA 20
ATOM 24372 C C . ILE A 1 72 ? 7.340 16.387 -3.310 1.00 0.00 72 ILE A C 20
ATOM 24373 O O . ILE A 1 72 ? 6.754 15.345 -3.598 1.00 0.00 72 ILE A O 20
ATOM 24389 N N . GLU A 1 73 ? 8.660 16.460 -3.166 1.00 0.00 73 GLU A N 20
ATOM 24390 C CA . GLU A 1 73 ? 9.513 15.291 -3.344 1.00 0.00 73 GLU A CA 20
ATOM 24391 C C . GLU A 1 73 ? 9.683 14.536 -2.029 1.00 0.00 73 GLU A C 20
ATOM 24392 O O . GLU A 1 73 ? 10.541 14.874 -1.213 1.00 0.00 73 GLU A O 20
ATOM 24404 N N . VAL A 1 74 ? 8.859 13.513 -1.829 1.00 0.00 74 VAL A N 20
ATOM 24405 C CA . VAL A 1 74 ? 8.918 12.709 -0.614 1.00 0.00 74 VAL A CA 20
ATOM 24406 C C . VAL A 1 74 ? 10.327 12.178 -0.375 1.00 0.00 74 VAL A C 20
ATOM 24407 O O . VAL A 1 74 ? 10.872 11.442 -1.197 1.00 0.00 74 VAL A O 20
ATOM 24420 N N . SER A 1 75 ? 10.911 12.555 0.758 1.00 0.00 75 SER A N 20
ATOM 24421 C CA . SER A 1 75 ? 12.259 12.119 1.105 1.00 0.00 75 SER A CA 20
ATOM 24422 C C . SER A 1 75 ? 12.494 12.226 2.609 1.00 0.00 75 SER A C 20
ATOM 24423 O O . SER A 1 75 ? 11.716 12.853 3.327 1.00 0.00 75 SER A O 20
ATOM 24431 N N . GLY A 1 76 ? 13.574 11.608 3.078 1.00 0.00 76 GLY A N 20
ATOM 24432 C CA . GLY A 1 76 ? 13.893 11.646 4.493 1.00 0.00 76 GLY A CA 20
ATOM 24433 C C . GLY A 1 76 ? 15.285 11.122 4.787 1.00 0.00 76 GLY A C 20
ATOM 24434 O O . GLY A 1 76 ? 15.459 10.019 5.306 1.00 0.00 76 GLY A O 20
ATOM 24438 N N . PRO A 1 77 ? 16.306 11.923 4.451 1.00 0.00 77 PRO A N 20
ATOM 24439 C CA . PRO A 1 77 ? 17.708 11.554 4.672 1.00 0.00 77 PRO A CA 20
ATOM 24440 C C . PRO A 1 77 ? 18.078 11.541 6.151 1.00 0.00 77 PRO A C 20
ATOM 24441 O O . PRO A 1 77 ? 18.267 12.592 6.763 1.00 0.00 77 PRO A O 20
ATOM 24452 N N . SER A 1 78 ? 18.179 10.344 6.720 1.00 0.00 78 SER A N 20
ATOM 24453 C CA . SER A 1 78 ? 18.523 10.194 8.130 1.00 0.00 78 SER A CA 20
ATOM 24454 C C . SER A 1 78 ? 17.795 11.232 8.979 1.00 0.00 78 SER A C 20
ATOM 24455 O O . SER A 1 78 ? 18.376 11.821 9.892 1.00 0.00 78 SER A O 20
ATOM 24463 N N . SER A 1 79 ? 16.520 11.451 8.673 1.00 0.00 79 SER A N 20
ATOM 24464 C CA . SER A 1 79 ? 15.713 12.419 9.405 1.00 0.00 79 SER A CA 20
ATOM 24465 C C . SER A 1 79 ? 14.625 11.720 10.213 1.00 0.00 79 SER A C 20
ATOM 24466 O O . SER A 1 79 ? 14.184 10.625 9.865 1.00 0.00 79 SER A O 20
ATOM 24474 N N . GLY A 1 80 ? 14.195 12.361 11.296 1.00 0.00 80 GLY A N 20
ATOM 24475 C CA . GLY A 1 80 ? 13.162 11.786 12.137 1.00 0.00 80 GLY A CA 20
ATOM 24476 C C . GLY A 1 80 ? 13.671 11.434 13.521 1.00 0.00 80 GLY A C 20
ATOM 24477 O O . GLY A 1 80 ? 14.721 10.808 13.663 1.00 0.00 80 GLY A O 20
#

Solvent-accessible surface area: 6826 Å² total; per-residue (Å²)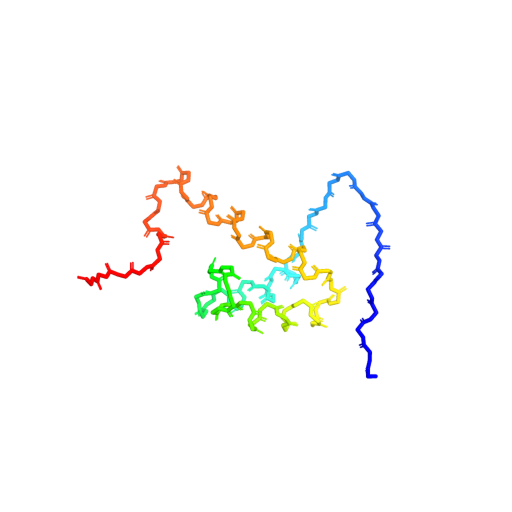: 141,116,74,46,105,100,78,104,183,118,154,205,107,162,67,64,128,200,48,66,51,34,0,104,143,55,37,109,120,42,3,28,46,58,43,81,109,10,117,121,110,2,107,35,0,7,86,114,42,85,43,74,71,117,80,0,91,67,30,0,21,88,53,96,157,156,66,170,135,152,62,76,168,47,98,55,125,124,114,126

Nearest PDB structures (foldseek):
  2da4-assembly1_A  TM=7.847E-01  e=9.725E-11  Homo sapiens
  2r5z-assembly1_A  TM=7.233E-01  e=1.091E-01  Drosophila melanogaster
  2l7m-assembly1_P  TM=6.006E-01  e=1.162E-01  Homo sapiens
  7xa1-assembly1_A-2  TM=3.491E-01  e=7.886E+00  Thermotoga maritima
  2da4-assembly1_A  TM=8.186E-01  e=1.923E-10  Homo sapiens

Secondary structure (DSSP, 8-state):
----------SS----HHHHHHHHHHHTTTTT--SHHHHHHHHHHHHHHT--HHHHHHHHHHHHHHHHHHT----S----